Protein 1G1E (pdb70)

Organism: Homo sapiens (NCBI:txid9606)

GO terms:
  GO:0000978 RNA polymerase II cis-regulatory region sequence-specific DNA binding (F, IDA)
  GO:0001227 DNA-binding transcription repressor activity, RNA polymerase II-specific (F, IDA)
  GO:0000122 negative regulation of transcription by RNA polymerase II (P, IDA)
  GO:0005515 protein binding (F, IPI)
  GO:0000785 chromatin (C, IDA)
  GO:0005634 nucleus (C, IDA)

CATH classification: 1.20.1160.11

Secondary structure (DSSP, 8-state):
--HHHHHHHHHHHHH-/------THHHHHHHHHHHHHHHHTTT-HHHHHHHHHHHHHHHHHHHHHHHTTS----S--HHHHHHHHHHHTTT-HHHHHHHHTT----

Foldseek 3Di:
DDDPVVVVVVCVVVVD/DDDPPDCVVVVLVVVLLVVCCVVCVVPPVLNVQLVVQVVLAVVQVVVCVVVPDPGHGPDDVCSNLVSNCVSCVVPVPSSVSVCVVPPPD

Solvent-accessible surface area: 7062 Å² total; per-residue (Å²): 182,101,28,2,54,15,1,0,111,0,0,80,171,34,64,241,161,163,179,124,116,124,102,99,90,85,75,55,0,22,81,2,2,64,88,1,49,78,154,5,141,65,75,87,104,17,18,127,34,3,15,99,10,0,58,38,19,21,93,18,35,103,58,22,157,145,55,71,57,152,81,114,62,69,23,66,6,116,65,0,75,31,62,0,32,169,33,0,159,123,17,128,114,10,18,84,47,0,22,123,29,2,111,91,77

Structure (mmCIF, N/CA/C/O backbone):
data_1G1E
#
_entry.id   1G1E
#
_cell.length_a   1.000
_cell.length_b   1.000
_cell.length_c   1.000
_cell.angle_alpha   90.00
_cell.angle_beta   90.00
_cell.angle_gamma   90.00
#
_symmetry.space_group_name_H-M   'P 1'
#
loop_
_entity.id
_entity.type
_entity.pdbx_description
1 polymer 'MAD1 PROTEIN'
2 polymer SIN3A
#
loop_
_atom_site.group_PDB
_atom_site.id
_atom_site.type_symbol
_atom_site.label_atom_id
_atom_site.label_alt_id
_atom_site.label_comp_id
_atom_site.label_asym_id
_atom_site.label_entity_id
_atom_site.label_seq_id
_atom_site.pdbx_PDB_ins_code
_atom_site.Cartn_x
_atom_site.Cartn_y
_atom_site.Cartn_z
_atom_site.occupancy
_atom_site.B_iso_or_equiv
_atom_site.auth_seq_id
_atom_site.auth_comp_id
_atom_site.auth_asym_id
_atom_site.auth_atom_id
_atom_site.pdbx_PDB_model_num
ATOM 1 N N . ARG A 1 1 ? -0.934 12.225 -2.689 1.00 0.00 6 ARG A N 1
ATOM 2 C CA . ARG A 1 1 ? 0.349 11.472 -2.808 1.00 0.00 6 ARG A CA 1
ATOM 3 C C . ARG A 1 1 ? 0.183 10.223 -3.677 1.00 0.00 6 ARG A C 1
ATOM 4 O O . ARG A 1 1 ? -0.898 9.634 -3.729 1.00 0.00 6 ARG A O 1
ATOM 27 N N . MET A 1 2 ? 1.261 9.828 -4.358 1.00 0.00 7 MET A N 1
ATOM 28 C CA . MET A 1 2 ? 1.232 8.651 -5.229 1.00 0.00 7 MET A CA 1
ATOM 29 C C . MET A 1 2 ? 1.525 7.368 -4.445 1.00 0.00 7 MET A C 1
ATOM 30 O O . MET A 1 2 ? 0.724 6.444 -4.467 1.00 0.00 7 MET A O 1
ATOM 44 N N . ASN A 1 3 ? 2.663 7.344 -3.734 1.00 0.00 8 ASN A N 1
ATOM 45 C CA . ASN A 1 3 ? 3.101 6.204 -2.901 1.00 0.00 8 ASN A CA 1
ATOM 46 C C . ASN A 1 3 ? 2.062 5.065 -2.755 1.00 0.00 8 ASN A C 1
ATOM 47 O O . ASN A 1 3 ? 1.984 4.187 -3.614 1.00 0.00 8 ASN A O 1
ATOM 58 N N . ILE A 1 4 ? 1.299 5.060 -1.652 1.00 0.00 9 ILE A N 1
ATOM 59 C CA . ILE A 1 4 ? 0.304 4.013 -1.386 1.00 0.00 9 ILE A CA 1
ATOM 60 C C . ILE A 1 4 ? -0.611 3.718 -2.562 1.00 0.00 9 ILE A C 1
ATOM 61 O O . ILE A 1 4 ? -0.710 2.571 -2.994 1.00 0.00 9 ILE A O 1
ATOM 77 N N . GLN A 1 5 ? -1.306 4.739 -3.054 1.00 0.00 10 GLN A N 1
ATOM 78 C CA . GLN A 1 5 ? -2.237 4.549 -4.152 1.00 0.00 10 GLN A CA 1
ATOM 79 C C . GLN A 1 5 ? -1.515 3.985 -5.375 1.00 0.00 10 GLN A C 1
ATOM 80 O O . GLN A 1 5 ? -2.059 3.163 -6.112 1.00 0.00 10 GLN A O 1
ATOM 94 N N . MET A 1 6 ? -0.274 4.429 -5.554 1.00 0.00 11 MET A N 1
ATOM 95 C CA . MET A 1 6 ? 0.579 3.987 -6.647 1.00 0.00 11 MET A CA 1
ATOM 96 C C . MET A 1 6 ? 0.835 2.480 -6.548 1.00 0.00 11 MET A C 1
ATOM 97 O O . MET A 1 6 ? 0.856 1.772 -7.556 1.00 0.00 11 MET A O 1
ATOM 111 N N . LEU A 1 7 ? 1.022 2.007 -5.315 1.00 0.00 12 LEU A N 1
ATOM 112 C CA . LEU A 1 7 ? 1.272 0.601 -5.037 1.00 0.00 12 LEU A CA 1
ATOM 113 C C . LEU A 1 7 ? -0.034 -0.206 -5.022 1.00 0.00 12 LEU A C 1
ATOM 114 O O . LEU A 1 7 ? -0.085 -1.311 -5.560 1.00 0.00 12 LEU A O 1
ATOM 130 N N . LEU A 1 8 ? -1.092 0.357 -4.427 1.00 0.00 13 LEU A N 1
ATOM 131 C CA . LEU A 1 8 ? -2.403 -0.312 -4.381 1.00 0.00 13 LEU A CA 1
ATOM 132 C C . LEU A 1 8 ? -2.886 -0.657 -5.786 1.00 0.00 13 LEU A C 1
ATOM 133 O O . LEU A 1 8 ? -3.210 -1.812 -6.068 1.00 0.00 13 LEU A O 1
ATOM 149 N N . GLU A 1 9 ? -2.924 0.352 -6.664 1.00 0.00 14 GLU A N 1
ATOM 150 C CA . GLU A 1 9 ? -3.355 0.155 -8.049 1.00 0.00 14 GLU A CA 1
ATOM 151 C C . GLU A 1 9 ? -2.638 -1.043 -8.666 1.00 0.00 14 GLU A C 1
ATOM 152 O O . GLU A 1 9 ? -3.204 -1.752 -9.501 1.00 0.00 14 GLU A O 1
ATOM 164 N N . ALA A 1 10 ? -1.395 -1.274 -8.228 1.00 0.00 15 ALA A N 1
ATOM 165 C CA . ALA A 1 10 ? -0.602 -2.398 -8.709 1.00 0.00 15 ALA A CA 1
ATOM 166 C C . ALA A 1 10 ? -1.369 -3.697 -8.562 1.00 0.00 15 ALA A C 1
ATOM 167 O O . ALA A 1 10 ? -1.586 -4.404 -9.541 1.00 0.00 15 ALA A O 1
ATOM 174 N N . ALA A 1 11 ? -1.772 -4.005 -7.325 1.00 0.00 16 ALA A N 1
ATOM 175 C CA . ALA A 1 11 ? -2.510 -5.227 -7.040 1.00 0.00 16 ALA A CA 1
ATOM 176 C C . ALA A 1 11 ? -3.607 -5.468 -8.068 1.00 0.00 16 ALA A C 1
ATOM 177 O O . ALA A 1 11 ? -3.635 -6.511 -8.712 1.00 0.00 16 ALA A O 1
ATOM 184 N N . ASP A 1 12 ? -4.503 -4.489 -8.221 1.00 0.00 17 ASP A N 1
ATOM 185 C CA . ASP A 1 12 ? -5.604 -4.589 -9.182 1.00 0.00 17 ASP A CA 1
ATOM 186 C C . ASP A 1 12 ? -5.094 -5.030 -10.554 1.00 0.00 17 ASP A C 1
ATOM 187 O O . ASP A 1 12 ? -5.782 -5.750 -11.278 1.00 0.00 17 ASP A O 1
ATOM 196 N N . TYR A 1 13 ? -3.881 -4.596 -10.897 1.00 0.00 18 TYR A N 1
ATOM 197 C CA . TYR A 1 13 ? -3.265 -4.943 -12.172 1.00 0.00 18 TYR A CA 1
ATOM 198 C C . TYR A 1 13 ? -2.653 -6.340 -12.127 1.00 0.00 18 TYR A C 1
ATOM 199 O O . TYR A 1 13 ? -2.913 -7.159 -13.011 1.00 0.00 18 TYR A O 1
ATOM 217 N N . LEU A 1 14 ? -1.852 -6.617 -11.098 1.00 0.00 19 LEU A N 1
ATOM 218 C CA . LEU A 1 14 ? -1.228 -7.935 -10.966 1.00 0.00 19 LEU A CA 1
ATOM 219 C C . LEU A 1 14 ? -2.294 -9.012 -10.756 1.00 0.00 19 LEU A C 1
ATOM 220 O O . LEU A 1 14 ? -2.089 -10.170 -11.124 1.00 0.00 19 LEU A O 1
ATOM 236 N N . GLU A 1 15 ? -3.431 -8.626 -10.155 1.00 0.00 20 GLU A N 1
ATOM 237 C CA . GLU A 1 15 ? -4.522 -9.571 -9.894 1.00 0.00 20 GLU A CA 1
ATOM 238 C C . GLU A 1 15 ? -4.931 -10.327 -11.159 1.00 0.00 20 GLU A C 1
ATOM 239 O O . GLU A 1 15 ? -5.079 -11.550 -11.133 1.00 0.00 20 GLU A O 1
ATOM 251 N N . ARG A 1 16 ? -5.103 -9.600 -12.263 1.00 0.00 21 ARG A N 1
ATOM 252 C CA . ARG A 1 16 ? -5.484 -10.217 -13.534 1.00 0.00 21 ARG A CA 1
ATOM 253 C C . ARG A 1 16 ? -4.317 -11.005 -14.130 1.00 0.00 21 ARG A C 1
ATOM 254 O O . ARG A 1 16 ? -4.556 -12.124 -14.631 1.00 0.00 21 ARG A O 1
ATOM 276 N N . SER B 2 1 ? -3.549 11.131 -15.243 1.00 0.00 295 SER B N 1
ATOM 277 C CA . SER B 2 1 ? -2.960 11.030 -16.608 1.00 0.00 295 SER B CA 1
ATOM 278 C C . SER B 2 1 ? -2.153 12.282 -16.964 1.00 0.00 295 SER B C 1
ATOM 279 O O . SER B 2 1 ? -2.514 13.034 -17.873 1.00 0.00 295 SER B O 1
ATOM 289 N N . LEU B 2 2 ? -1.053 12.493 -16.241 1.00 0.00 296 LEU B N 1
ATOM 290 C CA . LEU B 2 2 ? -0.181 13.644 -16.471 1.00 0.00 296 LEU B CA 1
ATOM 291 C C . LEU B 2 2 ? 1.202 13.187 -16.938 1.00 0.00 296 LEU B C 1
ATOM 292 O O . LEU B 2 2 ? 1.422 11.998 -17.176 1.00 0.00 296 LEU B O 1
ATOM 308 N N . GLN B 2 3 ? 2.133 14.134 -17.068 1.00 0.00 297 GLN B N 1
ATOM 309 C CA . GLN B 2 3 ? 3.491 13.815 -17.504 1.00 0.00 297 GLN B CA 1
ATOM 310 C C . GLN B 2 3 ? 4.283 13.155 -16.376 1.00 0.00 297 GLN B C 1
ATOM 311 O O . GLN B 2 3 ? 4.893 13.837 -15.549 1.00 0.00 297 GLN B O 1
ATOM 325 N N . ASN B 2 4 ? 4.271 11.822 -16.352 1.00 0.00 298 ASN B N 1
ATOM 326 C CA . ASN B 2 4 ? 4.992 11.065 -15.331 1.00 0.00 298 ASN B CA 1
ATOM 327 C C . ASN B 2 4 ? 6.462 10.901 -15.716 1.00 0.00 298 ASN B C 1
ATOM 328 O O . ASN B 2 4 ? 6.856 11.208 -16.843 1.00 0.00 298 ASN B O 1
ATOM 339 N N . ASN B 2 5 ? 7.268 10.418 -14.773 1.00 0.00 299 ASN B N 1
ATOM 340 C CA . ASN B 2 5 ? 8.695 10.216 -15.014 1.00 0.00 299 ASN B CA 1
ATOM 341 C C . ASN B 2 5 ? 9.271 9.171 -14.062 1.00 0.00 299 ASN B C 1
ATOM 342 O O . ASN B 2 5 ? 8.840 9.060 -12.913 1.00 0.00 299 ASN B O 1
ATOM 353 N N . GLN B 2 6 ? 10.246 8.405 -14.557 1.00 0.00 300 GLN B N 1
ATOM 354 C CA . GLN B 2 6 ? 10.893 7.360 -13.766 1.00 0.00 300 GLN B CA 1
ATOM 355 C C . GLN B 2 6 ? 9.869 6.350 -13.242 1.00 0.00 300 GLN B C 1
ATOM 356 O O . GLN B 2 6 ? 9.382 6.471 -12.115 1.00 0.00 300 GLN B O 1
ATOM 370 N N . PRO B 2 7 ? 9.534 5.330 -14.058 1.00 0.00 301 PRO B N 1
ATOM 371 C CA . PRO B 2 7 ? 8.569 4.290 -13.675 1.00 0.00 301 PRO B CA 1
ATOM 372 C C . PRO B 2 7 ? 9.122 3.310 -12.632 1.00 0.00 301 PRO B C 1
ATOM 373 O O . PRO B 2 7 ? 8.444 2.350 -12.263 1.00 0.00 301 PRO B O 1
ATOM 384 N N . VAL B 2 8 ? 10.349 3.555 -12.157 1.00 0.00 302 VAL B N 1
ATOM 385 C CA . VAL B 2 8 ? 10.979 2.694 -11.158 1.00 0.00 302 VAL B CA 1
ATOM 386 C C . VAL B 2 8 ? 10.172 2.673 -9.859 1.00 0.00 302 VAL B C 1
ATOM 387 O O . VAL B 2 8 ? 10.029 1.624 -9.236 1.00 0.00 302 VAL B O 1
ATOM 400 N N . GLU B 2 9 ? 9.640 3.833 -9.461 1.00 0.00 303 GLU B N 1
ATOM 401 C CA . GLU B 2 9 ? 8.842 3.936 -8.238 1.00 0.00 303 GLU B CA 1
ATOM 402 C C . GLU B 2 9 ? 7.586 3.071 -8.334 1.00 0.00 303 GLU B C 1
ATOM 403 O O . GLU B 2 9 ? 7.309 2.264 -7.444 1.00 0.00 303 GLU B O 1
ATOM 415 N N . PHE B 2 10 ? 6.838 3.241 -9.426 1.00 0.00 304 PHE B N 1
ATOM 416 C CA . PHE B 2 10 ? 5.616 2.473 -9.655 1.00 0.00 304 PHE B CA 1
ATOM 417 C C . PHE B 2 10 ? 5.939 0.985 -9.795 1.00 0.00 304 PHE B C 1
ATOM 418 O O . PHE B 2 10 ? 5.400 0.155 -9.064 1.00 0.00 304 PHE B O 1
ATOM 435 N N . ASN B 2 11 ? 6.831 0.664 -10.734 1.00 0.00 305 ASN B N 1
ATOM 436 C CA . ASN B 2 11 ? 7.243 -0.719 -10.980 1.00 0.00 305 ASN B CA 1
ATOM 437 C C . ASN B 2 11 ? 7.787 -1.381 -9.707 1.00 0.00 305 ASN B C 1
ATOM 438 O O . ASN B 2 11 ? 7.593 -2.579 -9.497 1.00 0.00 305 ASN B O 1
ATOM 449 N N . HIS B 2 12 ? 8.463 -0.594 -8.862 1.00 0.00 306 HIS B N 1
ATOM 450 C CA . HIS B 2 12 ? 9.028 -1.104 -7.610 1.00 0.00 306 HIS B CA 1
ATOM 451 C C . HIS B 2 12 ? 7.929 -1.679 -6.718 1.00 0.00 306 HIS B C 1
ATOM 452 O O . HIS B 2 12 ? 7.980 -2.850 -6.337 1.00 0.00 306 HIS B O 1
ATOM 467 N N . ALA B 2 13 ? 6.927 -0.854 -6.403 1.00 0.00 307 ALA B N 1
ATOM 468 C CA . ALA B 2 13 ? 5.806 -1.291 -5.573 1.00 0.00 307 ALA B CA 1
ATOM 469 C C . ALA B 2 13 ? 5.038 -2.408 -6.267 1.00 0.00 307 ALA B C 1
ATOM 470 O O . ALA B 2 13 ? 4.648 -3.389 -5.638 1.00 0.00 307 ALA B O 1
ATOM 477 N N . ILE B 2 14 ? 4.847 -2.249 -7.575 1.00 0.00 308 ILE B N 1
ATOM 478 C CA . ILE B 2 14 ? 4.151 -3.227 -8.397 1.00 0.00 308 ILE B CA 1
ATOM 479 C C . ILE B 2 14 ? 4.736 -4.623 -8.216 1.00 0.00 308 ILE B C 1
ATOM 480 O O . ILE B 2 14 ? 4.056 -5.531 -7.736 1.00 0.00 308 ILE B O 1
ATOM 496 N N . ASN B 2 15 ? 6.001 -4.780 -8.591 1.00 0.00 309 ASN B N 1
ATOM 497 C CA . ASN B 2 15 ? 6.682 -6.058 -8.458 1.00 0.00 309 ASN B CA 1
ATOM 498 C C . ASN B 2 15 ? 6.720 -6.497 -6.993 1.00 0.00 309 ASN B C 1
ATOM 499 O O . ASN B 2 15 ? 6.692 -7.693 -6.697 1.00 0.00 309 ASN B O 1
ATOM 510 N N . TYR B 2 16 ? 6.739 -5.521 -6.078 1.00 0.00 310 TYR B N 1
ATOM 511 C CA . TYR B 2 16 ? 6.726 -5.813 -4.648 1.00 0.00 310 TYR B CA 1
ATOM 512 C C . TYR B 2 16 ? 5.396 -6.465 -4.266 1.00 0.00 310 TYR B C 1
ATOM 513 O O . TYR B 2 16 ? 5.370 -7.438 -3.510 1.00 0.00 310 TYR B O 1
ATOM 531 N N . VAL B 2 17 ? 4.293 -5.940 -4.819 1.00 0.00 311 VAL B N 1
ATOM 532 C CA . VAL B 2 17 ? 2.966 -6.496 -4.557 1.00 0.00 311 VAL B CA 1
ATOM 533 C C . VAL B 2 17 ? 2.928 -7.960 -4.993 1.00 0.00 311 VAL B C 1
ATOM 534 O O . VAL B 2 17 ? 2.259 -8.778 -4.368 1.00 0.00 311 VAL B O 1
ATOM 547 N N . ASN B 2 18 ? 3.668 -8.282 -6.066 1.00 0.00 312 ASN B N 1
ATOM 548 C CA . ASN B 2 18 ? 3.735 -9.652 -6.571 1.00 0.00 312 ASN B CA 1
ATOM 549 C C . ASN B 2 18 ? 4.281 -10.579 -5.487 1.00 0.00 312 ASN B C 1
ATOM 550 O O . ASN B 2 18 ? 3.703 -11.630 -5.218 1.00 0.00 312 ASN B O 1
ATOM 561 N N . LYS B 2 19 ? 5.379 -10.160 -4.843 1.00 0.00 313 LYS B N 1
ATOM 562 C CA . LYS B 2 19 ? 5.978 -10.935 -3.753 1.00 0.00 313 LYS B CA 1
ATOM 563 C C . LYS B 2 19 ? 4.919 -11.252 -2.713 1.00 0.00 313 LYS B C 1
ATOM 564 O O . LYS B 2 19 ? 4.766 -12.389 -2.275 1.00 0.00 313 LYS B O 1
ATOM 583 N N . ILE B 2 20 ? 4.197 -10.207 -2.335 1.00 0.00 314 ILE B N 1
ATOM 584 C CA . ILE B 2 20 ? 3.132 -10.284 -1.353 1.00 0.00 314 ILE B CA 1
ATOM 585 C C . ILE B 2 20 ? 1.985 -11.165 -1.839 1.00 0.00 314 ILE B C 1
ATOM 586 O O . ILE B 2 20 ? 1.615 -12.133 -1.177 1.00 0.00 314 ILE B O 1
ATOM 602 N N . LYS B 2 21 ? 1.444 -10.834 -3.005 1.00 0.00 315 LYS B N 1
ATOM 603 C CA . LYS B 2 21 ? 0.354 -11.599 -3.599 1.00 0.00 315 LYS B CA 1
ATOM 604 C C . LYS B 2 21 ? 0.726 -13.082 -3.696 1.00 0.00 315 LYS B C 1
ATOM 605 O O . LYS B 2 21 ? -0.069 -13.956 -3.346 1.00 0.00 315 LYS B O 1
ATOM 624 N N . ASN B 2 22 ? 1.948 -13.348 -4.164 1.00 0.00 316 ASN B N 1
ATOM 625 C CA . ASN B 2 22 ? 2.454 -14.714 -4.303 1.00 0.00 316 ASN B CA 1
ATOM 626 C C . ASN B 2 22 ? 2.697 -15.359 -2.937 1.00 0.00 316 ASN B C 1
ATOM 627 O O . ASN B 2 22 ? 2.233 -16.471 -2.680 1.00 0.00 316 ASN B O 1
ATOM 638 N N . ARG B 2 23 ? 3.427 -14.655 -2.065 1.00 0.00 317 ARG B N 1
ATOM 639 C CA . ARG B 2 23 ? 3.733 -15.157 -0.723 1.00 0.00 317 ARG B CA 1
ATOM 640 C C . ARG B 2 23 ? 2.449 -15.490 0.036 1.00 0.00 317 ARG B C 1
ATOM 641 O O . ARG B 2 23 ? 2.365 -16.519 0.707 1.00 0.00 317 ARG B O 1
ATOM 662 N N . PHE B 2 24 ? 1.445 -14.619 -0.093 1.00 0.00 318 PHE B N 1
ATOM 663 C CA . PHE B 2 24 ? 0.156 -14.827 0.562 1.00 0.00 318 PHE B CA 1
ATOM 664 C C . PHE B 2 24 ? -0.843 -15.417 -0.438 1.00 0.00 318 PHE B C 1
ATOM 665 O O . PHE B 2 24 ? -2.017 -15.040 -0.457 1.00 0.00 318 PHE B O 1
ATOM 682 N N . GLN B 2 25 ? -0.353 -16.344 -1.275 1.00 0.00 319 GLN B N 1
ATOM 683 C CA . GLN B 2 25 ? -1.172 -17.003 -2.294 1.00 0.00 319 GLN B CA 1
ATOM 684 C C . GLN B 2 25 ? -2.492 -17.494 -1.704 1.00 0.00 319 GLN B C 1
ATOM 685 O O . GLN B 2 25 ? -3.566 -17.186 -2.222 1.00 0.00 319 GLN B O 1
ATOM 699 N N . GLY B 2 26 ? -2.399 -18.246 -0.603 1.00 0.00 320 GLY B N 1
ATOM 700 C CA . GLY B 2 26 ? -3.586 -18.754 0.059 1.00 0.00 320 GLY B CA 1
ATOM 701 C C . GLY B 2 26 ? -3.978 -17.893 1.244 1.00 0.00 320 GLY B C 1
ATOM 702 O O . GLY B 2 26 ? -4.480 -18.399 2.249 1.00 0.00 320 GLY B O 1
ATOM 706 N N . GLN B 2 27 ? -3.738 -16.586 1.123 1.00 0.00 321 GLN B N 1
ATOM 707 C CA . GLN B 2 27 ? -4.050 -15.639 2.181 1.00 0.00 321 GLN B CA 1
ATOM 708 C C . GLN B 2 27 ? -4.799 -14.431 1.630 1.00 0.00 321 GLN B C 1
ATOM 709 O O . GLN B 2 27 ? -4.267 -13.318 1.600 1.00 0.00 321 GLN B O 1
ATOM 723 N N . PRO B 2 28 ? -6.058 -14.626 1.204 1.00 0.00 322 PRO B N 1
ATOM 724 C CA . PRO B 2 28 ? -6.881 -13.534 0.683 1.00 0.00 322 PRO B CA 1
ATOM 725 C C . PRO B 2 28 ? -7.082 -12.441 1.732 1.00 0.00 322 PRO B C 1
ATOM 726 O O . PRO B 2 28 ? -7.328 -11.284 1.394 1.00 0.00 322 PRO B O 1
ATOM 737 N N . ASP B 2 29 ? -6.957 -12.821 3.011 1.00 0.00 323 ASP B N 1
ATOM 738 C CA . ASP B 2 29 ? -7.104 -11.884 4.116 1.00 0.00 323 ASP B CA 1
ATOM 739 C C . ASP B 2 29 ? -5.943 -10.896 4.153 1.00 0.00 323 ASP B C 1
ATOM 740 O O . ASP B 2 29 ? -6.130 -9.729 4.486 1.00 0.00 323 ASP B O 1
ATOM 749 N N . ILE B 2 30 ? -4.741 -11.373 3.814 1.00 0.00 324 ILE B N 1
ATOM 750 C CA . ILE B 2 30 ? -3.551 -10.531 3.817 1.00 0.00 324 ILE B CA 1
ATOM 751 C C . ILE B 2 30 ? -3.562 -9.555 2.658 1.00 0.00 324 ILE B C 1
ATOM 752 O O . ILE B 2 30 ? -3.368 -8.355 2.841 1.00 0.00 324 ILE B O 1
ATOM 768 N N . TYR B 2 31 ? -3.770 -10.091 1.464 1.00 0.00 325 TYR B N 1
ATOM 769 C CA . TYR B 2 31 ? -3.785 -9.277 0.256 1.00 0.00 325 TYR B CA 1
ATOM 770 C C . TYR B 2 31 ? -4.894 -8.229 0.340 1.00 0.00 325 TYR B C 1
ATOM 771 O O . TYR B 2 31 ? -4.648 -7.043 0.115 1.00 0.00 325 TYR B O 1
ATOM 789 N N . LYS B 2 32 ? -6.104 -8.665 0.697 1.00 0.00 326 LYS B N 1
ATOM 790 C CA . LYS B 2 32 ? -7.234 -7.749 0.848 1.00 0.00 326 LYS B CA 1
ATOM 791 C C . LYS B 2 32 ? -6.957 -6.729 1.951 1.00 0.00 326 LYS B C 1
ATOM 792 O O . LYS B 2 32 ? -7.104 -5.524 1.742 1.00 0.00 326 LYS B O 1
ATOM 811 N N . ALA B 2 33 ? -6.548 -7.225 3.125 1.00 0.00 327 ALA B N 1
ATOM 812 C CA . ALA B 2 33 ? -6.241 -6.363 4.267 1.00 0.00 327 ALA B CA 1
ATOM 813 C C . ALA B 2 33 ? -5.178 -5.330 3.913 1.00 0.00 327 ALA B C 1
ATOM 814 O O . ALA B 2 33 ? -5.376 -4.137 4.123 1.00 0.00 327 ALA B O 1
ATOM 821 N N . PHE B 2 34 ? -4.054 -5.802 3.370 1.00 0.00 328 PHE B N 1
ATOM 822 C CA . PHE B 2 34 ? -2.945 -4.928 2.982 1.00 0.00 328 PHE B CA 1
ATOM 823 C C . PHE B 2 34 ? -3.442 -3.770 2.120 1.00 0.00 328 PHE B C 1
ATOM 824 O O . PHE B 2 34 ? -3.134 -2.611 2.398 1.00 0.00 328 PHE B O 1
ATOM 841 N N . LEU B 2 35 ? -4.223 -4.083 1.089 1.00 0.00 329 LEU B N 1
ATOM 842 C CA . LEU B 2 35 ? -4.770 -3.050 0.213 1.00 0.00 329 LEU B CA 1
ATOM 843 C C . LEU B 2 35 ? -5.651 -2.083 1.006 1.00 0.00 329 LEU B C 1
ATOM 844 O O . LEU B 2 35 ? -5.504 -0.866 0.890 1.00 0.00 329 LEU B O 1
ATOM 860 N N . GLU B 2 36 ? -6.548 -2.632 1.832 1.00 0.00 330 GLU B N 1
ATOM 861 C CA . GLU B 2 36 ? -7.432 -1.811 2.664 1.00 0.00 330 GLU B CA 1
ATOM 862 C C . GLU B 2 36 ? -6.618 -0.931 3.611 1.00 0.00 330 GLU B C 1
ATOM 863 O O . GLU B 2 36 ? -7.005 0.199 3.901 1.00 0.00 330 GLU B O 1
ATOM 875 N N . ILE B 2 37 ? -5.479 -1.454 4.073 1.00 0.00 331 ILE B N 1
ATOM 876 C CA . ILE B 2 37 ? -4.590 -0.721 4.969 1.00 0.00 331 ILE B CA 1
ATOM 877 C C . ILE B 2 37 ? -4.135 0.578 4.311 1.00 0.00 331 ILE B C 1
ATOM 878 O O . ILE B 2 37 ? -4.296 1.664 4.872 1.00 0.00 331 ILE B O 1
ATOM 894 N N . LEU B 2 38 ? -3.593 0.450 3.102 1.00 0.00 332 LEU B N 1
ATOM 895 C CA . LEU B 2 38 ? -3.136 1.601 2.328 1.00 0.00 332 LEU B CA 1
ATOM 896 C C . LEU B 2 38 ? -4.322 2.503 2.011 1.00 0.00 332 LEU B C 1
ATOM 897 O O . LEU B 2 38 ? -4.286 3.711 2.246 1.00 0.00 332 LEU B O 1
ATOM 913 N N . HIS B 2 39 ? -5.374 1.888 1.471 1.00 0.00 333 HIS B N 1
ATOM 914 C CA . HIS B 2 39 ? -6.602 2.604 1.109 1.00 0.00 333 HIS B CA 1
ATOM 915 C C . HIS B 2 39 ? -7.190 3.375 2.298 1.00 0.00 333 HIS B C 1
ATOM 916 O O . HIS B 2 39 ? -7.745 4.456 2.120 1.00 0.00 333 HIS B O 1
ATOM 931 N N . THR B 2 40 ? -7.054 2.842 3.514 1.00 0.00 334 THR B N 1
ATOM 932 C CA . THR B 2 40 ? -7.560 3.545 4.695 1.00 0.00 334 THR B CA 1
ATOM 933 C C . THR B 2 40 ? -6.840 4.888 4.791 1.00 0.00 334 THR B C 1
ATOM 934 O O . THR B 2 40 ? -7.462 5.938 4.958 1.00 0.00 334 THR B O 1
ATOM 945 N N . TYR B 2 41 ? -5.520 4.827 4.634 1.00 0.00 335 TYR B N 1
ATOM 946 C CA . TYR B 2 41 ? -4.656 6.002 4.646 1.00 0.00 335 TYR B CA 1
ATOM 947 C C . TYR B 2 41 ? -5.067 6.998 3.550 1.00 0.00 335 TYR B C 1
ATOM 948 O O . TYR B 2 41 ? -5.323 8.169 3.834 1.00 0.00 335 TYR B O 1
ATOM 966 N N . GLN B 2 42 ? -5.120 6.521 2.298 1.00 0.00 336 GLN B N 1
ATOM 967 C CA . GLN B 2 42 ? -5.489 7.366 1.153 1.00 0.00 336 GLN B CA 1
ATOM 968 C C . GLN B 2 42 ? -6.876 8.000 1.312 1.00 0.00 336 GLN B C 1
ATOM 969 O O . GLN B 2 42 ? -7.065 9.167 0.965 1.00 0.00 336 GLN B O 1
ATOM 983 N N . LYS B 2 43 ? -7.845 7.230 1.822 1.00 0.00 337 LYS B N 1
ATOM 984 C CA . LYS B 2 43 ? -9.212 7.732 2.003 1.00 0.00 337 LYS B CA 1
ATOM 985 C C . LYS B 2 43 ? -9.264 8.917 2.965 1.00 0.00 337 LYS B C 1
ATOM 986 O O . LYS B 2 43 ? -9.889 9.927 2.660 1.00 0.00 337 LYS B O 1
ATOM 1005 N N . GLU B 2 44 ? -8.619 8.788 4.128 1.00 0.00 338 GLU B N 1
ATOM 1006 C CA . GLU B 2 44 ? -8.613 9.865 5.126 1.00 0.00 338 GLU B CA 1
ATOM 1007 C C . GLU B 2 44 ? -8.195 11.199 4.505 1.00 0.00 338 GLU B C 1
ATOM 1008 O O . GLU B 2 44 ? -8.734 12.247 4.866 1.00 0.00 338 GLU B O 1
ATOM 1020 N N . GLN B 2 45 ? -7.271 11.157 3.538 1.00 0.00 339 GLN B N 1
ATOM 1021 C CA . GLN B 2 45 ? -6.845 12.374 2.842 1.00 0.00 339 GLN B CA 1
ATOM 1022 C C . GLN B 2 45 ? -8.047 12.947 2.108 1.00 0.00 339 GLN B C 1
ATOM 1023 O O . GLN B 2 45 ? -8.315 14.149 2.147 1.00 0.00 339 GLN B O 1
ATOM 1037 N N . ARG B 2 46 ? -8.779 12.040 1.463 1.00 0.00 340 ARG B N 1
ATOM 1038 C CA . ARG B 2 46 ? -9.994 12.382 0.723 1.00 0.00 340 ARG B CA 1
ATOM 1039 C C . ARG B 2 46 ? -11.047 12.938 1.683 1.00 0.00 340 ARG B C 1
ATOM 1040 O O . ARG B 2 46 ? -11.736 13.910 1.372 1.00 0.00 340 ARG B O 1
ATOM 1061 N N . ASN B 2 47 ? -11.151 12.305 2.858 1.00 0.00 341 ASN B N 1
ATOM 1062 C CA . ASN B 2 47 ? -12.101 12.710 3.893 1.00 0.00 341 ASN B CA 1
ATOM 1063 C C . ASN B 2 47 ? -11.915 14.179 4.271 1.00 0.00 341 ASN B C 1
ATOM 1064 O O . ASN B 2 47 ? -12.879 14.947 4.291 1.00 0.00 341 ASN B O 1
ATOM 1075 N N . ALA B 2 48 ? -10.669 14.566 4.558 1.00 0.00 342 ALA B N 1
ATOM 1076 C CA . ALA B 2 48 ? -10.351 15.948 4.923 1.00 0.00 342 ALA B CA 1
ATOM 1077 C C . ALA B 2 48 ? -10.836 16.931 3.858 1.00 0.00 342 ALA B C 1
ATOM 1078 O O . ALA B 2 48 ? -11.353 18.002 4.181 1.00 0.00 342 ALA B O 1
ATOM 1085 N N . LYS B 2 49 ? -10.669 16.554 2.588 1.00 0.00 343 LYS B N 1
ATOM 1086 C CA . LYS B 2 49 ? -11.089 17.393 1.468 1.00 0.00 343 LYS B CA 1
ATOM 1087 C C . LYS B 2 49 ? -12.612 17.536 1.424 1.00 0.00 343 LYS B C 1
ATOM 1088 O O . LYS B 2 49 ? -13.133 18.638 1.244 1.00 0.00 343 LYS B O 1
ATOM 1107 N N . GLU B 2 50 ? -13.317 16.413 1.588 1.00 0.00 344 GLU B N 1
ATOM 1108 C CA . GLU B 2 50 ? -14.782 16.403 1.565 1.00 0.00 344 GLU B CA 1
ATOM 1109 C C . GLU B 2 50 ? -15.372 17.256 2.691 1.00 0.00 344 GLU B C 1
ATOM 1110 O O . GLU B 2 50 ? -16.412 17.892 2.513 1.00 0.00 344 GLU B O 1
ATOM 1122 N N . ALA B 2 51 ? -14.702 17.268 3.847 1.00 0.00 345 ALA B N 1
ATOM 1123 C CA . ALA B 2 51 ? -15.163 18.046 4.997 1.00 0.00 345 ALA B CA 1
ATOM 1124 C C . ALA B 2 51 ? -15.038 19.555 4.758 1.00 0.00 345 ALA B C 1
ATOM 1125 O O . ALA B 2 51 ? -15.644 20.351 5.478 1.00 0.00 345 ALA B O 1
ATOM 1132 N N . GLY B 2 52 ? -14.247 19.947 3.752 1.00 0.00 346 GLY B N 1
ATOM 1133 C CA . GLY B 2 52 ? -14.062 21.358 3.451 1.00 0.00 346 GLY B CA 1
ATOM 1134 C C . GLY B 2 52 ? -12.741 21.904 3.971 1.00 0.00 346 GLY B C 1
ATOM 1135 O O . GLY B 2 52 ? -12.256 22.925 3.482 1.00 0.00 346 GLY B O 1
ATOM 1139 N N . GLY B 2 53 ? -12.162 21.225 4.965 1.00 0.00 347 GLY B N 1
ATOM 1140 C CA . GLY B 2 53 ? -10.900 21.664 5.538 1.00 0.00 347 GLY B CA 1
ATOM 1141 C C . GLY B 2 53 ? -10.837 21.448 7.040 1.00 0.00 347 GLY B C 1
ATOM 1142 O O . GLY B 2 53 ? -9.768 21.173 7.586 1.00 0.00 347 GLY B O 1
ATOM 1146 N N . ASN B 2 54 ? -11.988 21.572 7.709 1.00 0.00 348 ASN B N 1
ATOM 1147 C CA . ASN B 2 54 ? -12.066 21.389 9.158 1.00 0.00 348 ASN B CA 1
ATOM 1148 C C . ASN B 2 54 ? -12.190 19.905 9.516 1.00 0.00 348 ASN B C 1
ATOM 1149 O O . ASN B 2 54 ? -13.203 19.469 10.069 1.00 0.00 348 ASN B O 1
ATOM 1160 N N . TYR B 2 55 ? -11.151 19.133 9.195 1.00 0.00 349 TYR B N 1
ATOM 1161 C CA . TYR B 2 55 ? -11.136 17.698 9.478 1.00 0.00 349 TYR B CA 1
ATOM 1162 C C . TYR B 2 55 ? -9.718 17.136 9.431 1.00 0.00 349 TYR B C 1
ATOM 1163 O O . TYR B 2 55 ? -9.045 17.217 8.401 1.00 0.00 349 TYR B O 1
ATOM 1181 N N . THR B 2 56 ? -9.286 16.532 10.535 1.00 0.00 350 THR B N 1
ATOM 1182 C CA . THR B 2 56 ? -7.967 15.916 10.590 1.00 0.00 350 THR B CA 1
ATOM 1183 C C . THR B 2 56 ? -8.086 14.429 10.239 1.00 0.00 350 THR B C 1
ATOM 1184 O O . THR B 2 56 ? -9.028 13.759 10.668 1.00 0.00 350 THR B O 1
ATOM 1195 N N . PRO B 2 57 ? -7.145 13.897 9.444 1.00 0.00 351 PRO B N 1
ATOM 1196 C CA . PRO B 2 57 ? -7.157 12.487 9.026 1.00 0.00 351 PRO B CA 1
ATOM 1197 C C . PRO B 2 57 ? -6.949 11.524 10.194 1.00 0.00 351 PRO B C 1
ATOM 1198 O O . PRO B 2 57 ? -6.233 11.833 11.149 1.00 0.00 351 PRO B O 1
ATOM 1209 N N . ALA B 2 58 ? -7.592 10.360 10.108 1.00 0.00 352 ALA B N 1
ATOM 1210 C CA . ALA B 2 58 ? -7.502 9.340 11.152 1.00 0.00 352 ALA B CA 1
ATOM 1211 C C . ALA B 2 58 ? -6.458 8.260 10.833 1.00 0.00 352 ALA B C 1
ATOM 1212 O O . ALA B 2 58 ? -6.535 7.152 11.362 1.00 0.00 352 ALA B O 1
ATOM 1219 N N . LEU B 2 59 ? -5.473 8.589 9.990 1.00 0.00 353 LEU B N 1
ATOM 1220 C CA . LEU B 2 59 ? -4.417 7.642 9.630 1.00 0.00 353 LEU B CA 1
ATOM 1221 C C . LEU B 2 59 ? -3.156 8.349 9.171 1.00 0.00 353 LEU B C 1
ATOM 1222 O O . LEU B 2 59 ? -3.171 9.514 8.767 1.00 0.00 353 LEU B O 1
ATOM 1238 N N . THR B 2 60 ? -2.081 7.585 9.197 1.00 0.00 354 THR B N 1
ATOM 1239 C CA . THR B 2 60 ? -0.771 8.025 8.752 1.00 0.00 354 THR B CA 1
ATOM 1240 C C . THR B 2 60 ? 0.009 6.791 8.331 1.00 0.00 354 THR B C 1
ATOM 1241 O O . THR B 2 60 ? -0.497 5.672 8.459 1.00 0.00 354 THR B O 1
ATOM 1252 N N . GLU B 2 61 ? 1.236 6.964 7.860 1.00 0.00 355 GLU B N 1
ATOM 1253 C CA . GLU B 2 61 ? 2.038 5.809 7.481 1.00 0.00 355 GLU B CA 1
ATOM 1254 C C . GLU B 2 61 ? 2.126 4.838 8.666 1.00 0.00 355 GLU B C 1
ATOM 1255 O O . GLU B 2 61 ? 2.342 3.639 8.487 1.00 0.00 355 GLU B O 1
ATOM 1267 N N . GLN B 2 62 ? 1.925 5.380 9.880 1.00 0.00 356 GLN B N 1
ATOM 1268 C CA . GLN B 2 62 ? 1.945 4.593 11.109 1.00 0.00 356 GLN B CA 1
ATOM 1269 C C . GLN B 2 62 ? 0.826 3.549 11.120 1.00 0.00 356 GLN B C 1
ATOM 1270 O O . GLN B 2 62 ? 1.062 2.404 11.507 1.00 0.00 356 GLN B O 1
ATOM 1284 N N . GLU B 2 63 ? -0.390 3.925 10.676 1.00 0.00 357 GLU B N 1
ATOM 1285 C CA . GLU B 2 63 ? -1.497 2.971 10.637 1.00 0.00 357 GLU B CA 1
ATOM 1286 C C . GLU B 2 63 ? -1.255 1.950 9.536 1.00 0.00 357 GLU B C 1
ATOM 1287 O O . GLU B 2 63 ? -1.561 0.766 9.684 1.00 0.00 357 GLU B O 1
ATOM 1299 N N . VAL B 2 64 ? -0.705 2.437 8.429 1.00 0.00 358 VAL B N 1
ATOM 1300 C CA . VAL B 2 64 ? -0.410 1.607 7.274 1.00 0.00 358 VAL B CA 1
ATOM 1301 C C . VAL B 2 64 ? 0.598 0.516 7.630 1.00 0.00 358 VAL B C 1
ATOM 1302 O O . VAL B 2 64 ? 0.292 -0.673 7.538 1.00 0.00 358 VAL B O 1
ATOM 1315 N N . TYR B 2 65 ? 1.786 0.928 8.070 1.00 0.00 359 TYR B N 1
ATOM 1316 C CA . TYR B 2 65 ? 2.825 -0.015 8.477 1.00 0.00 359 TYR B CA 1
ATOM 1317 C C . TYR B 2 65 ? 2.334 -0.908 9.620 1.00 0.00 359 TYR B C 1
ATOM 1318 O O . TYR B 2 65 ? 2.714 -2.074 9.711 1.00 0.00 359 TYR B O 1
ATOM 1336 N N . ALA B 2 66 ? 1.495 -0.342 10.495 1.00 0.00 360 ALA B N 1
ATOM 1337 C CA . ALA B 2 66 ? 0.960 -1.074 11.645 1.00 0.00 360 ALA B CA 1
ATOM 1338 C C . ALA B 2 66 ? 0.194 -2.328 11.227 1.00 0.00 360 ALA B C 1
ATOM 1339 O O . ALA B 2 66 ? 0.555 -3.438 11.619 1.00 0.00 360 ALA B O 1
ATOM 1346 N N . GLN B 2 67 ? -0.868 -2.146 10.441 1.00 0.00 361 GLN B N 1
ATOM 1347 C CA . GLN B 2 67 ? -1.687 -3.269 9.985 1.00 0.00 361 GLN B CA 1
ATOM 1348 C C . GLN B 2 67 ? -0.899 -4.201 9.059 1.00 0.00 361 GLN B C 1
ATOM 1349 O O . GLN B 2 67 ? -1.072 -5.420 9.111 1.00 0.00 361 GLN B O 1
ATOM 1363 N N . VAL B 2 68 ? -0.029 -3.628 8.221 1.00 0.00 362 VAL B N 1
ATOM 1364 C CA . VAL B 2 68 ? 0.789 -4.422 7.300 1.00 0.00 362 VAL B CA 1
ATOM 1365 C C . VAL B 2 68 ? 1.766 -5.307 8.076 1.00 0.00 362 VAL B C 1
ATOM 1366 O O . VAL B 2 68 ? 1.914 -6.491 7.774 1.00 0.00 362 VAL B O 1
ATOM 1379 N N . ALA B 2 69 ? 2.419 -4.723 9.084 1.00 0.00 363 ALA B N 1
ATOM 1380 C CA . ALA B 2 69 ? 3.371 -5.453 9.922 1.00 0.00 363 ALA B CA 1
ATOM 1381 C C . ALA B 2 69 ? 2.740 -6.704 10.541 1.00 0.00 363 ALA B C 1
ATOM 1382 O O . ALA B 2 69 ? 3.428 -7.700 10.775 1.00 0.00 363 ALA B O 1
ATOM 1389 N N . ARG B 2 70 ? 1.428 -6.649 10.798 1.00 0.00 364 ARG B N 1
ATOM 1390 C CA . ARG B 2 70 ? 0.704 -7.778 11.383 1.00 0.00 364 ARG B CA 1
ATOM 1391 C C . ARG B 2 70 ? 0.562 -8.904 10.365 1.00 0.00 364 ARG B C 1
ATOM 1392 O O . ARG B 2 70 ? 0.673 -10.078 10.703 1.00 0.00 364 ARG B O 1
ATOM 1413 N N . LEU B 2 71 ? 0.318 -8.528 9.114 1.00 0.00 365 LEU B N 1
ATOM 1414 C CA . LEU B 2 71 ? 0.170 -9.488 8.025 1.00 0.00 365 LEU B CA 1
ATOM 1415 C C . LEU B 2 71 ? 1.481 -10.225 7.729 1.00 0.00 365 LEU B C 1
ATOM 1416 O O . LEU B 2 71 ? 1.481 -11.428 7.465 1.00 0.00 365 LEU B O 1
ATOM 1432 N N . PHE B 2 72 ? 2.585 -9.472 7.714 1.00 0.00 366 PHE B N 1
ATOM 1433 C CA . PHE B 2 72 ? 3.900 -10.010 7.382 1.00 0.00 366 PHE B CA 1
ATOM 1434 C C . PHE B 2 72 ? 4.681 -10.526 8.598 1.00 0.00 366 PHE B C 1
ATOM 1435 O O . PHE B 2 72 ? 5.882 -10.273 8.719 1.00 0.00 366 PHE B O 1
ATOM 1452 N N . LYS B 2 73 ? 4.005 -11.260 9.484 1.00 0.00 367 LYS B N 1
ATOM 1453 C CA . LYS B 2 73 ? 4.650 -11.823 10.674 1.00 0.00 367 LYS B CA 1
ATOM 1454 C C . LYS B 2 73 ? 5.921 -12.607 10.320 1.00 0.00 367 LYS B C 1
ATOM 1455 O O . LYS B 2 73 ? 7.030 -12.132 10.569 1.00 0.00 367 LYS B O 1
ATOM 1474 N N . ASN B 2 74 ? 5.760 -13.811 9.751 1.00 0.00 368 ASN B N 1
ATOM 1475 C CA . ASN B 2 74 ? 6.915 -14.644 9.385 1.00 0.00 368 ASN B CA 1
ATOM 1476 C C . ASN B 2 74 ? 7.489 -14.312 7.993 1.00 0.00 368 ASN B C 1
ATOM 1477 O O . ASN B 2 74 ? 8.083 -15.174 7.341 1.00 0.00 368 ASN B O 1
ATOM 1488 N N . GLN B 2 75 ? 7.343 -13.054 7.560 1.00 0.00 369 GLN B N 1
ATOM 1489 C CA . GLN B 2 75 ? 7.880 -12.605 6.270 1.00 0.00 369 GLN B CA 1
ATOM 1490 C C . GLN B 2 75 ? 8.417 -11.177 6.388 1.00 0.00 369 GLN B C 1
ATOM 1491 O O . GLN B 2 75 ? 8.103 -10.306 5.572 1.00 0.00 369 GLN B O 1
ATOM 1505 N N . GLU B 2 76 ? 9.238 -10.958 7.420 1.00 0.00 370 GLU B N 1
ATOM 1506 C CA . GLU B 2 76 ? 9.854 -9.654 7.686 1.00 0.00 370 GLU B CA 1
ATOM 1507 C C . GLU B 2 76 ? 10.564 -9.077 6.454 1.00 0.00 370 GLU B C 1
ATOM 1508 O O . GLU B 2 76 ? 10.775 -7.865 6.371 1.00 0.00 370 GLU B O 1
ATOM 1520 N N . ASP B 2 77 ? 10.935 -9.942 5.502 1.00 0.00 371 ASP B N 1
ATOM 1521 C CA . ASP B 2 77 ? 11.622 -9.501 4.288 1.00 0.00 371 ASP B CA 1
ATOM 1522 C C . ASP B 2 77 ? 10.712 -8.600 3.460 1.00 0.00 371 ASP B C 1
ATOM 1523 O O . ASP B 2 77 ? 11.077 -7.465 3.149 1.00 0.00 371 ASP B O 1
ATOM 1532 N N . LEU B 2 78 ? 9.518 -9.098 3.127 1.00 0.00 372 LEU B N 1
ATOM 1533 C CA . LEU B 2 78 ? 8.550 -8.312 2.363 1.00 0.00 372 LEU B CA 1
ATOM 1534 C C . LEU B 2 78 ? 8.295 -6.965 3.051 1.00 0.00 372 LEU B C 1
ATOM 1535 O O . LEU B 2 78 ? 8.147 -5.941 2.386 1.00 0.00 372 LEU B O 1
ATOM 1551 N N . LEU B 2 79 ? 8.270 -6.974 4.391 1.00 0.00 373 LEU B N 1
ATOM 1552 C CA . LEU B 2 79 ? 8.055 -5.751 5.170 1.00 0.00 373 LEU B CA 1
ATOM 1553 C C . LEU B 2 79 ? 9.189 -4.753 4.948 1.00 0.00 373 LEU B C 1
ATOM 1554 O O . LEU B 2 79 ? 8.948 -3.551 4.828 1.00 0.00 373 LEU B O 1
ATOM 1570 N N . SER B 2 80 ? 10.422 -5.259 4.880 1.00 0.00 374 SER B N 1
ATOM 1571 C CA . SER B 2 80 ? 11.590 -4.410 4.650 1.00 0.00 374 SER B CA 1
ATOM 1572 C C . SER B 2 80 ? 11.416 -3.607 3.360 1.00 0.00 374 SER B C 1
ATOM 1573 O O . SER B 2 80 ? 11.710 -2.411 3.316 1.00 0.00 374 SER B O 1
ATOM 1581 N N . GLU B 2 81 ? 10.916 -4.277 2.318 1.00 0.00 375 GLU B N 1
ATOM 1582 C CA . GLU B 2 81 ? 10.672 -3.642 1.023 1.00 0.00 375 GLU B CA 1
ATOM 1583 C C . GLU B 2 81 ? 9.592 -2.559 1.148 1.00 0.00 375 GLU B C 1
ATOM 1584 O O . GLU B 2 81 ? 9.693 -1.491 0.541 1.00 0.00 375 GLU B O 1
ATOM 1596 N N . PHE B 2 82 ? 8.554 -2.863 1.937 1.00 0.00 376 PHE B N 1
ATOM 1597 C CA . PHE B 2 82 ? 7.425 -1.952 2.161 1.00 0.00 376 PHE B CA 1
ATOM 1598 C C . PHE B 2 82 ? 7.873 -0.569 2.641 1.00 0.00 376 PHE B C 1
ATOM 1599 O O . PHE B 2 82 ? 7.485 0.449 2.064 1.00 0.00 376 PHE B O 1
ATOM 1616 N N . GLY B 2 83 ? 8.665 -0.543 3.717 1.00 0.00 377 GLY B N 1
ATOM 1617 C CA . GLY B 2 83 ? 9.137 0.714 4.291 1.00 0.00 377 GLY B CA 1
ATOM 1618 C C . GLY B 2 83 ? 9.791 1.664 3.291 1.00 0.00 377 GLY B C 1
ATOM 1619 O O . GLY B 2 83 ? 9.820 2.874 3.524 1.00 0.00 377 GLY B O 1
ATOM 1623 N N . GLN B 2 84 ? 10.321 1.133 2.185 1.00 0.00 378 GLN B N 1
ATOM 1624 C CA . GLN B 2 84 ? 10.974 1.970 1.171 1.00 0.00 378 GLN B CA 1
ATOM 1625 C C . GLN B 2 84 ? 9.986 2.924 0.491 1.00 0.00 378 GLN B C 1
ATOM 1626 O O . GLN B 2 84 ? 10.389 3.957 -0.048 1.00 0.00 378 GLN B O 1
ATOM 1640 N N . PHE B 2 85 ? 8.696 2.581 0.521 1.00 0.00 379 PHE B N 1
ATOM 1641 C CA . PHE B 2 85 ? 7.660 3.415 -0.090 1.00 0.00 379 PHE B CA 1
ATOM 1642 C C . PHE B 2 85 ? 7.118 4.429 0.919 1.00 0.00 379 PHE B C 1
ATOM 1643 O O . PHE B 2 85 ? 6.703 5.527 0.546 1.00 0.00 379 PHE B O 1
ATOM 1660 N N . LEU B 2 86 ? 7.123 4.044 2.196 1.00 0.00 380 LEU B N 1
ATOM 1661 C CA . LEU B 2 86 ? 6.634 4.893 3.266 1.00 0.00 380 LEU B CA 1
ATOM 1662 C C . LEU B 2 86 ? 7.492 4.694 4.527 1.00 0.00 380 LEU B C 1
ATOM 1663 O O . LEU B 2 86 ? 7.566 3.595 5.079 1.00 0.00 380 LEU B O 1
ATOM 1679 N N . PRO B 2 87 ? 8.211 5.751 4.954 1.00 0.00 381 PRO B N 1
ATOM 1680 C CA . PRO B 2 87 ? 9.120 5.711 6.096 1.00 0.00 381 PRO B CA 1
ATOM 1681 C C . PRO B 2 87 ? 8.589 6.343 7.377 1.00 0.00 381 PRO B C 1
ATOM 1682 O O . PRO B 2 87 ? 9.294 6.416 8.386 1.00 0.00 381 PRO B O 1
ATOM 1693 N N . ASP B 2 88 ? 7.367 6.801 7.320 1.00 0.00 382 ASP B N 1
ATOM 1694 C CA . ASP B 2 88 ? 6.723 7.449 8.466 1.00 0.00 382 ASP B CA 1
ATOM 1695 C C . ASP B 2 88 ? 6.028 6.429 9.375 1.00 0.00 382 ASP B C 1
ATOM 1696 O O . ASP B 2 88 ? 4.869 6.610 9.758 1.00 0.00 382 ASP B O 1
ATOM 1705 N N . ALA B 2 89 ? 6.744 5.359 9.724 1.00 0.00 383 ALA B N 1
ATOM 1706 C CA . ALA B 2 89 ? 6.197 4.316 10.589 1.00 0.00 383 ALA B CA 1
ATOM 1707 C C . ALA B 2 89 ? 7.306 3.449 11.184 1.00 0.00 383 ALA B C 1
ATOM 1708 O O . ALA B 2 89 ? 8.031 2.792 10.405 1.00 0.00 383 ALA B O 1
ATOM 1716 N N . ARG A 1 1 ? -0.125 7.366 -9.399 1.00 0.00 6 ARG A N 2
ATOM 1717 C CA . ARG A 1 1 ? 0.366 8.543 -8.618 1.00 0.00 6 ARG A CA 2
ATOM 1718 C C . ARG A 1 1 ? 0.280 8.291 -7.112 1.00 0.00 6 ARG A C 2
ATOM 1719 O O . ARG A 1 1 ? -0.146 7.219 -6.678 1.00 0.00 6 ARG A O 2
ATOM 1742 N N . MET A 1 2 ? 0.687 9.291 -6.322 1.00 0.00 7 MET A N 2
ATOM 1743 C CA . MET A 1 2 ? 0.660 9.196 -4.859 1.00 0.00 7 MET A CA 2
ATOM 1744 C C . MET A 1 2 ? 1.631 8.128 -4.350 1.00 0.00 7 MET A C 2
ATOM 1745 O O . MET A 1 2 ? 2.321 7.475 -5.135 1.00 0.00 7 MET A O 2
ATOM 1759 N N . ASN A 1 3 ? 1.680 7.959 -3.027 1.00 0.00 8 ASN A N 2
ATOM 1760 C CA . ASN A 1 3 ? 2.562 6.976 -2.409 1.00 0.00 8 ASN A CA 2
ATOM 1761 C C . ASN A 1 3 ? 1.902 5.593 -2.396 1.00 0.00 8 ASN A C 2
ATOM 1762 O O . ASN A 1 3 ? 2.291 4.712 -3.165 1.00 0.00 8 ASN A O 2
ATOM 1773 N N . ILE A 1 4 ? 0.904 5.411 -1.528 1.00 0.00 9 ILE A N 2
ATOM 1774 C CA . ILE A 1 4 ? 0.194 4.133 -1.431 1.00 0.00 9 ILE A CA 2
ATOM 1775 C C . ILE A 1 4 ? -0.495 3.765 -2.726 1.00 0.00 9 ILE A C 2
ATOM 1776 O O . ILE A 1 4 ? -0.430 2.620 -3.167 1.00 0.00 9 ILE A O 2
ATOM 1792 N N . GLN A 1 5 ? -1.201 4.733 -3.300 1.00 0.00 10 GLN A N 2
ATOM 1793 C CA . GLN A 1 5 ? -1.961 4.501 -4.510 1.00 0.00 10 GLN A CA 2
ATOM 1794 C C . GLN A 1 5 ? -1.115 3.871 -5.623 1.00 0.00 10 GLN A C 2
ATOM 1795 O O . GLN A 1 5 ? -1.627 3.084 -6.413 1.00 0.00 10 GLN A O 2
ATOM 1809 N N . MET A 1 6 ? 0.170 4.222 -5.690 1.00 0.00 11 MET A N 2
ATOM 1810 C CA . MET A 1 6 ? 1.058 3.682 -6.725 1.00 0.00 11 MET A CA 2
ATOM 1811 C C . MET A 1 6 ? 1.268 2.171 -6.557 1.00 0.00 11 MET A C 2
ATOM 1812 O O . MET A 1 6 ? 1.180 1.412 -7.525 1.00 0.00 11 MET A O 2
ATOM 1826 N N . LEU A 1 7 ? 1.554 1.750 -5.325 1.00 0.00 12 LEU A N 2
ATOM 1827 C CA . LEU A 1 7 ? 1.788 0.340 -5.004 1.00 0.00 12 LEU A CA 2
ATOM 1828 C C . LEU A 1 7 ? 0.481 -0.443 -4.847 1.00 0.00 12 LEU A C 2
ATOM 1829 O O . LEU A 1 7 ? 0.422 -1.636 -5.143 1.00 0.00 12 LEU A O 2
ATOM 1845 N N . LEU A 1 8 ? -0.554 0.235 -4.370 1.00 0.00 13 LEU A N 2
ATOM 1846 C CA . LEU A 1 8 ? -1.853 -0.361 -4.151 1.00 0.00 13 LEU A CA 2
ATOM 1847 C C . LEU A 1 8 ? -2.574 -0.611 -5.476 1.00 0.00 13 LEU A C 2
ATOM 1848 O O . LEU A 1 8 ? -3.131 -1.692 -5.679 1.00 0.00 13 LEU A O 2
ATOM 1864 N N . GLU A 1 9 ? -2.531 0.364 -6.394 1.00 0.00 14 GLU A N 2
ATOM 1865 C CA . GLU A 1 9 ? -3.150 0.194 -7.704 1.00 0.00 14 GLU A CA 2
ATOM 1866 C C . GLU A 1 9 ? -2.525 -1.010 -8.411 1.00 0.00 14 GLU A C 2
ATOM 1867 O O . GLU A 1 9 ? -3.186 -1.701 -9.183 1.00 0.00 14 GLU A O 2
ATOM 1879 N N . ALA A 1 10 ? -1.243 -1.265 -8.111 1.00 0.00 15 ALA A N 2
ATOM 1880 C CA . ALA A 1 10 ? -0.518 -2.399 -8.679 1.00 0.00 15 ALA A CA 2
ATOM 1881 C C . ALA A 1 10 ? -1.302 -3.678 -8.479 1.00 0.00 15 ALA A C 2
ATOM 1882 O O . ALA A 1 10 ? -1.544 -4.404 -9.441 1.00 0.00 15 ALA A O 2
ATOM 1889 N N . ALA A 1 11 ? -1.722 -3.945 -7.239 1.00 0.00 16 ALA A N 2
ATOM 1890 C CA . ALA A 1 11 ? -2.506 -5.141 -6.959 1.00 0.00 16 ALA A CA 2
ATOM 1891 C C . ALA A 1 11 ? -3.630 -5.275 -7.980 1.00 0.00 16 ALA A C 2
ATOM 1892 O O . ALA A 1 11 ? -3.840 -6.341 -8.544 1.00 0.00 16 ALA A O 2
ATOM 1899 N N . ASP A 1 12 ? -4.338 -4.169 -8.225 1.00 0.00 17 ASP A N 2
ATOM 1900 C CA . ASP A 1 12 ? -5.436 -4.151 -9.189 1.00 0.00 17 ASP A CA 2
ATOM 1901 C C . ASP A 1 12 ? -5.021 -4.764 -10.530 1.00 0.00 17 ASP A C 2
ATOM 1902 O O . ASP A 1 12 ? -5.805 -5.488 -11.142 1.00 0.00 17 ASP A O 2
ATOM 1911 N N . TYR A 1 13 ? -3.791 -4.478 -10.991 1.00 0.00 18 TYR A N 2
ATOM 1912 C CA . TYR A 1 13 ? -3.322 -5.020 -12.254 1.00 0.00 18 TYR A CA 2
ATOM 1913 C C . TYR A 1 13 ? -2.629 -6.354 -12.061 1.00 0.00 18 TYR A C 2
ATOM 1914 O O . TYR A 1 13 ? -3.018 -7.363 -12.651 1.00 0.00 18 TYR A O 2
ATOM 1932 N N . LEU A 1 14 ? -1.551 -6.321 -11.272 1.00 0.00 19 LEU A N 2
ATOM 1933 C CA . LEU A 1 14 ? -0.740 -7.498 -11.043 1.00 0.00 19 LEU A CA 2
ATOM 1934 C C . LEU A 1 14 ? -1.554 -8.677 -10.501 1.00 0.00 19 LEU A C 2
ATOM 1935 O O . LEU A 1 14 ? -1.153 -9.829 -10.672 1.00 0.00 19 LEU A O 2
ATOM 1951 N N . GLU A 1 15 ? -2.706 -8.398 -9.863 1.00 0.00 20 GLU A N 2
ATOM 1952 C CA . GLU A 1 15 ? -3.557 -9.472 -9.336 1.00 0.00 20 GLU A CA 2
ATOM 1953 C C . GLU A 1 15 ? -3.878 -10.510 -10.415 1.00 0.00 20 GLU A C 2
ATOM 1954 O O . GLU A 1 15 ? -3.967 -11.705 -10.127 1.00 0.00 20 GLU A O 2
ATOM 1966 N N . ARG A 1 16 ? -4.045 -10.049 -11.658 1.00 0.00 21 ARG A N 2
ATOM 1967 C CA . ARG A 1 16 ? -4.350 -10.943 -12.774 1.00 0.00 21 ARG A CA 2
ATOM 1968 C C . ARG A 1 16 ? -3.177 -11.882 -13.057 1.00 0.00 21 ARG A C 2
ATOM 1969 O O . ARG A 1 16 ? -3.397 -13.111 -13.078 1.00 0.00 21 ARG A O 2
ATOM 1991 N N . SER B 2 1 ? 14.503 7.375 -23.997 1.00 0.00 295 SER B N 2
ATOM 1992 C CA . SER B 2 1 ? 15.446 6.819 -22.985 1.00 0.00 295 SER B CA 2
ATOM 1993 C C . SER B 2 1 ? 16.393 7.893 -22.450 1.00 0.00 295 SER B C 2
ATOM 1994 O O . SER B 2 1 ? 16.487 8.984 -23.014 1.00 0.00 295 SER B O 2
ATOM 2004 N N . LEU B 2 2 ? 17.094 7.569 -21.357 1.00 0.00 296 LEU B N 2
ATOM 2005 C CA . LEU B 2 2 ? 18.043 8.492 -20.731 1.00 0.00 296 LEU B CA 2
ATOM 2006 C C . LEU B 2 2 ? 17.315 9.715 -20.169 1.00 0.00 296 LEU B C 2
ATOM 2007 O O . LEU B 2 2 ? 17.140 10.721 -20.862 1.00 0.00 296 LEU B O 2
ATOM 2023 N N . GLN B 2 3 ? 16.887 9.610 -18.906 1.00 0.00 297 GLN B N 2
ATOM 2024 C CA . GLN B 2 3 ? 16.174 10.684 -18.218 1.00 0.00 297 GLN B CA 2
ATOM 2025 C C . GLN B 2 3 ? 14.746 10.826 -18.743 1.00 0.00 297 GLN B C 2
ATOM 2026 O O . GLN B 2 3 ? 14.452 10.453 -19.882 1.00 0.00 297 GLN B O 2
ATOM 2040 N N . ASN B 2 4 ? 13.861 11.369 -17.899 1.00 0.00 298 ASN B N 2
ATOM 2041 C CA . ASN B 2 4 ? 12.452 11.567 -18.257 1.00 0.00 298 ASN B CA 2
ATOM 2042 C C . ASN B 2 4 ? 11.725 10.231 -18.421 1.00 0.00 298 ASN B C 2
ATOM 2043 O O . ASN B 2 4 ? 12.343 9.218 -18.751 1.00 0.00 298 ASN B O 2
ATOM 2054 N N . ASN B 2 5 ? 10.407 10.251 -18.185 1.00 0.00 299 ASN B N 2
ATOM 2055 C CA . ASN B 2 5 ? 9.551 9.059 -18.297 1.00 0.00 299 ASN B CA 2
ATOM 2056 C C . ASN B 2 5 ? 10.162 7.829 -17.604 1.00 0.00 299 ASN B C 2
ATOM 2057 O O . ASN B 2 5 ? 11.129 7.946 -16.848 1.00 0.00 299 ASN B O 2
ATOM 2068 N N . GLN B 2 6 ? 9.573 6.650 -17.848 1.00 0.00 300 GLN B N 2
ATOM 2069 C CA . GLN B 2 6 ? 10.038 5.399 -17.241 1.00 0.00 300 GLN B CA 2
ATOM 2070 C C . GLN B 2 6 ? 9.892 5.433 -15.717 1.00 0.00 300 GLN B C 2
ATOM 2071 O O . GLN B 2 6 ? 10.835 5.782 -15.002 1.00 0.00 300 GLN B O 2
ATOM 2085 N N . PRO B 2 7 ? 8.703 5.066 -15.199 1.00 0.00 301 PRO B N 2
ATOM 2086 C CA . PRO B 2 7 ? 8.441 5.054 -13.757 1.00 0.00 301 PRO B CA 2
ATOM 2087 C C . PRO B 2 7 ? 9.045 3.826 -13.069 1.00 0.00 301 PRO B C 2
ATOM 2088 O O . PRO B 2 7 ? 8.354 2.836 -12.816 1.00 0.00 301 PRO B O 2
ATOM 2099 N N . VAL B 2 8 ? 10.344 3.901 -12.776 1.00 0.00 302 VAL B N 2
ATOM 2100 C CA . VAL B 2 8 ? 11.056 2.799 -12.123 1.00 0.00 302 VAL B CA 2
ATOM 2101 C C . VAL B 2 8 ? 10.521 2.553 -10.709 1.00 0.00 302 VAL B C 2
ATOM 2102 O O . VAL B 2 8 ? 10.414 1.406 -10.272 1.00 0.00 302 VAL B O 2
ATOM 2115 N N . GLU B 2 9 ? 10.177 3.636 -10.007 1.00 0.00 303 GLU B N 2
ATOM 2116 C CA . GLU B 2 9 ? 9.642 3.536 -8.648 1.00 0.00 303 GLU B CA 2
ATOM 2117 C C . GLU B 2 9 ? 8.324 2.764 -8.641 1.00 0.00 303 GLU B C 2
ATOM 2118 O O . GLU B 2 9 ? 8.050 1.997 -7.717 1.00 0.00 303 GLU B O 2
ATOM 2130 N N . PHE B 2 10 ? 7.517 2.967 -9.685 1.00 0.00 304 PHE B N 2
ATOM 2131 C CA . PHE B 2 10 ? 6.233 2.283 -9.813 1.00 0.00 304 PHE B CA 2
ATOM 2132 C C . PHE B 2 10 ? 6.439 0.776 -9.961 1.00 0.00 304 PHE B C 2
ATOM 2133 O O . PHE B 2 10 ? 5.873 -0.011 -9.199 1.00 0.00 304 PHE B O 2
ATOM 2150 N N . ASN B 2 11 ? 7.263 0.380 -10.935 1.00 0.00 305 ASN B N 2
ATOM 2151 C CA . ASN B 2 11 ? 7.552 -1.036 -11.174 1.00 0.00 305 ASN B CA 2
ATOM 2152 C C . ASN B 2 11 ? 8.085 -1.717 -9.908 1.00 0.00 305 ASN B C 2
ATOM 2153 O O . ASN B 2 11 ? 7.860 -2.911 -9.700 1.00 0.00 305 ASN B O 2
ATOM 2164 N N . HIS B 2 12 ? 8.788 -0.949 -9.069 1.00 0.00 306 HIS B N 2
ATOM 2165 C CA . HIS B 2 12 ? 9.351 -1.474 -7.824 1.00 0.00 306 HIS B CA 2
ATOM 2166 C C . HIS B 2 12 ? 8.246 -1.995 -6.901 1.00 0.00 306 HIS B C 2
ATOM 2167 O O . HIS B 2 12 ? 8.264 -3.161 -6.505 1.00 0.00 306 HIS B O 2
ATOM 2182 N N . ALA B 2 13 ? 7.280 -1.131 -6.571 1.00 0.00 307 ALA B N 2
ATOM 2183 C CA . ALA B 2 13 ? 6.164 -1.522 -5.706 1.00 0.00 307 ALA B CA 2
ATOM 2184 C C . ALA B 2 13 ? 5.337 -2.618 -6.362 1.00 0.00 307 ALA B C 2
ATOM 2185 O O . ALA B 2 13 ? 4.940 -3.582 -5.713 1.00 0.00 307 ALA B O 2
ATOM 2192 N N . ILE B 2 14 ? 5.098 -2.455 -7.657 1.00 0.00 308 ILE B N 2
ATOM 2193 C CA . ILE B 2 14 ? 4.339 -3.415 -8.441 1.00 0.00 308 ILE B CA 2
ATOM 2194 C C . ILE B 2 14 ? 4.870 -4.828 -8.239 1.00 0.00 308 ILE B C 2
ATOM 2195 O O . ILE B 2 14 ? 4.160 -5.702 -7.739 1.00 0.00 308 ILE B O 2
ATOM 2211 N N . ASN B 2 15 ? 6.126 -5.034 -8.614 1.00 0.00 309 ASN B N 2
ATOM 2212 C CA . ASN B 2 15 ? 6.768 -6.327 -8.460 1.00 0.00 309 ASN B CA 2
ATOM 2213 C C . ASN B 2 15 ? 6.795 -6.738 -6.985 1.00 0.00 309 ASN B C 2
ATOM 2214 O O . ASN B 2 15 ? 6.745 -7.926 -6.663 1.00 0.00 309 ASN B O 2
ATOM 2225 N N . TYR B 2 16 ? 6.826 -5.741 -6.090 1.00 0.00 310 TYR B N 2
ATOM 2226 C CA . TYR B 2 16 ? 6.800 -5.996 -4.651 1.00 0.00 310 TYR B CA 2
ATOM 2227 C C . TYR B 2 16 ? 5.459 -6.624 -4.267 1.00 0.00 310 TYR B C 2
ATOM 2228 O O . TYR B 2 16 ? 5.413 -7.593 -3.506 1.00 0.00 310 TYR B O 2
ATOM 2246 N N . VAL B 2 17 ? 4.367 -6.078 -4.819 1.00 0.00 311 VAL B N 2
ATOM 2247 C CA . VAL B 2 17 ? 3.026 -6.605 -4.554 1.00 0.00 311 VAL B CA 2
ATOM 2248 C C . VAL B 2 17 ? 2.968 -8.074 -4.955 1.00 0.00 311 VAL B C 2
ATOM 2249 O O . VAL B 2 17 ? 2.373 -8.896 -4.256 1.00 0.00 311 VAL B O 2
ATOM 2262 N N . ASN B 2 18 ? 3.610 -8.389 -6.083 1.00 0.00 312 ASN B N 2
ATOM 2263 C CA . ASN B 2 18 ? 3.665 -9.754 -6.591 1.00 0.00 312 ASN B CA 2
ATOM 2264 C C . ASN B 2 18 ? 4.250 -10.688 -5.528 1.00 0.00 312 ASN B C 2
ATOM 2265 O O . ASN B 2 18 ? 3.774 -11.809 -5.349 1.00 0.00 312 ASN B O 2
ATOM 2276 N N . LYS B 2 19 ? 5.264 -10.201 -4.798 1.00 0.00 313 LYS B N 2
ATOM 2277 C CA . LYS B 2 19 ? 5.888 -10.974 -3.720 1.00 0.00 313 LYS B CA 2
ATOM 2278 C C . LYS B 2 19 ? 4.865 -11.277 -2.637 1.00 0.00 313 LYS B C 2
ATOM 2279 O O . LYS B 2 19 ? 4.687 -12.422 -2.242 1.00 0.00 313 LYS B O 2
ATOM 2298 N N . ILE B 2 20 ? 4.195 -10.227 -2.175 1.00 0.00 314 ILE B N 2
ATOM 2299 C CA . ILE B 2 20 ? 3.171 -10.340 -1.140 1.00 0.00 314 ILE B CA 2
ATOM 2300 C C . ILE B 2 20 ? 2.068 -11.293 -1.579 1.00 0.00 314 ILE B C 2
ATOM 2301 O O . ILE B 2 20 ? 1.755 -12.265 -0.888 1.00 0.00 314 ILE B O 2
ATOM 2317 N N . LYS B 2 21 ? 1.493 -11.003 -2.738 1.00 0.00 315 LYS B N 2
ATOM 2318 C CA . LYS B 2 21 ? 0.428 -11.810 -3.312 1.00 0.00 315 LYS B CA 2
ATOM 2319 C C . LYS B 2 21 ? 0.832 -13.286 -3.439 1.00 0.00 315 LYS B C 2
ATOM 2320 O O . LYS B 2 21 ? 0.133 -14.171 -2.940 1.00 0.00 315 LYS B O 2
ATOM 2339 N N . ASN B 2 22 ? 1.960 -13.542 -4.111 1.00 0.00 316 ASN B N 2
ATOM 2340 C CA . ASN B 2 22 ? 2.459 -14.908 -4.312 1.00 0.00 316 ASN B CA 2
ATOM 2341 C C . ASN B 2 22 ? 2.914 -15.550 -3.003 1.00 0.00 316 ASN B C 2
ATOM 2342 O O . ASN B 2 22 ? 2.562 -16.695 -2.712 1.00 0.00 316 ASN B O 2
ATOM 2353 N N . ARG B 2 23 ? 3.703 -14.818 -2.222 1.00 0.00 317 ARG B N 2
ATOM 2354 C CA . ARG B 2 23 ? 4.202 -15.326 -0.948 1.00 0.00 317 ARG B CA 2
ATOM 2355 C C . ARG B 2 23 ? 3.050 -15.792 -0.063 1.00 0.00 317 ARG B C 2
ATOM 2356 O O . ARG B 2 23 ? 3.132 -16.852 0.563 1.00 0.00 317 ARG B O 2
ATOM 2377 N N . PHE B 2 24 ? 1.977 -14.997 -0.010 1.00 0.00 318 PHE B N 2
ATOM 2378 C CA . PHE B 2 24 ? 0.819 -15.346 0.810 1.00 0.00 318 PHE B CA 2
ATOM 2379 C C . PHE B 2 24 ? -0.313 -15.906 -0.055 1.00 0.00 318 PHE B C 2
ATOM 2380 O O . PHE B 2 24 ? -1.481 -15.580 0.166 1.00 0.00 318 PHE B O 2
ATOM 2397 N N . GLN B 2 25 ? 0.025 -16.748 -1.034 1.00 0.00 319 GLN B N 2
ATOM 2398 C CA . GLN B 2 25 ? -0.988 -17.346 -1.908 1.00 0.00 319 GLN B CA 2
ATOM 2399 C C . GLN B 2 25 ? -2.136 -17.962 -1.100 1.00 0.00 319 GLN B C 2
ATOM 2400 O O . GLN B 2 25 ? -3.276 -18.001 -1.568 1.00 0.00 319 GLN B O 2
ATOM 2414 N N . GLY B 2 26 ? -1.834 -18.431 0.117 1.00 0.00 320 GLY B N 2
ATOM 2415 C CA . GLY B 2 26 ? -2.855 -19.023 0.968 1.00 0.00 320 GLY B CA 2
ATOM 2416 C C . GLY B 2 26 ? -3.438 -18.044 1.983 1.00 0.00 320 GLY B C 2
ATOM 2417 O O . GLY B 2 26 ? -4.350 -18.401 2.727 1.00 0.00 320 GLY B O 2
ATOM 2421 N N . GLN B 2 27 ? -2.910 -16.812 2.017 1.00 0.00 321 GLN B N 2
ATOM 2422 C CA . GLN B 2 27 ? -3.387 -15.787 2.947 1.00 0.00 321 GLN B CA 2
ATOM 2423 C C . GLN B 2 27 ? -4.236 -14.733 2.239 1.00 0.00 321 GLN B C 2
ATOM 2424 O O . GLN B 2 27 ? -3.754 -13.627 1.969 1.00 0.00 321 GLN B O 2
ATOM 2438 N N . PRO B 2 28 ? -5.514 -15.021 1.955 1.00 0.00 322 PRO B N 2
ATOM 2439 C CA . PRO B 2 28 ? -6.393 -14.043 1.317 1.00 0.00 322 PRO B CA 2
ATOM 2440 C C . PRO B 2 28 ? -6.707 -12.886 2.269 1.00 0.00 322 PRO B C 2
ATOM 2441 O O . PRO B 2 28 ? -7.029 -11.783 1.833 1.00 0.00 322 PRO B O 2
ATOM 2452 N N . ASP B 2 29 ? -6.587 -13.152 3.576 1.00 0.00 323 ASP B N 2
ATOM 2453 C CA . ASP B 2 29 ? -6.837 -12.145 4.598 1.00 0.00 323 ASP B CA 2
ATOM 2454 C C . ASP B 2 29 ? -5.770 -11.054 4.569 1.00 0.00 323 ASP B C 2
ATOM 2455 O O . ASP B 2 29 ? -6.057 -9.895 4.864 1.00 0.00 323 ASP B O 2
ATOM 2464 N N . ILE B 2 30 ? -4.536 -11.431 4.221 1.00 0.00 324 ILE B N 2
ATOM 2465 C CA . ILE B 2 30 ? -3.434 -10.480 4.169 1.00 0.00 324 ILE B CA 2
ATOM 2466 C C . ILE B 2 30 ? -3.548 -9.552 2.973 1.00 0.00 324 ILE B C 2
ATOM 2467 O O . ILE B 2 30 ? -3.466 -8.335 3.116 1.00 0.00 324 ILE B O 2
ATOM 2483 N N . TYR B 2 31 ? -3.707 -10.139 1.790 1.00 0.00 325 TYR B N 2
ATOM 2484 C CA . TYR B 2 31 ? -3.797 -9.351 0.561 1.00 0.00 325 TYR B CA 2
ATOM 2485 C C . TYR B 2 31 ? -4.994 -8.404 0.611 1.00 0.00 325 TYR B C 2
ATOM 2486 O O . TYR B 2 31 ? -4.853 -7.214 0.329 1.00 0.00 325 TYR B O 2
ATOM 2504 N N . LYS B 2 32 ? -6.164 -8.923 0.990 1.00 0.00 326 LYS B N 2
ATOM 2505 C CA . LYS B 2 32 ? -7.364 -8.093 1.092 1.00 0.00 326 LYS B CA 2
ATOM 2506 C C . LYS B 2 32 ? -7.155 -6.998 2.138 1.00 0.00 326 LYS B C 2
ATOM 2507 O O . LYS B 2 32 ? -7.373 -5.818 1.862 1.00 0.00 326 LYS B O 2
ATOM 2526 N N . ALA B 2 33 ? -6.711 -7.400 3.333 1.00 0.00 327 ALA B N 2
ATOM 2527 C CA . ALA B 2 33 ? -6.446 -6.458 4.422 1.00 0.00 327 ALA B CA 2
ATOM 2528 C C . ALA B 2 33 ? -5.413 -5.414 4.004 1.00 0.00 327 ALA B C 2
ATOM 2529 O O . ALA B 2 33 ? -5.649 -4.216 4.135 1.00 0.00 327 ALA B O 2
ATOM 2536 N N . PHE B 2 34 ? -4.271 -5.887 3.495 1.00 0.00 328 PHE B N 2
ATOM 2537 C CA . PHE B 2 34 ? -3.183 -5.010 3.048 1.00 0.00 328 PHE B CA 2
ATOM 2538 C C . PHE B 2 34 ? -3.704 -3.945 2.088 1.00 0.00 328 PHE B C 2
ATOM 2539 O O . PHE B 2 34 ? -3.420 -2.759 2.258 1.00 0.00 328 PHE B O 2
ATOM 2556 N N . LEU B 2 35 ? -4.482 -4.370 1.097 1.00 0.00 329 LEU B N 2
ATOM 2557 C CA . LEU B 2 35 ? -5.059 -3.436 0.129 1.00 0.00 329 LEU B CA 2
ATOM 2558 C C . LEU B 2 35 ? -5.957 -2.423 0.838 1.00 0.00 329 LEU B C 2
ATOM 2559 O O . LEU B 2 35 ? -5.820 -1.215 0.636 1.00 0.00 329 LEU B O 2
ATOM 2575 N N . GLU B 2 36 ? -6.863 -2.924 1.686 1.00 0.00 330 GLU B N 2
ATOM 2576 C CA . GLU B 2 36 ? -7.775 -2.065 2.448 1.00 0.00 330 GLU B CA 2
ATOM 2577 C C . GLU B 2 36 ? -6.998 -1.116 3.363 1.00 0.00 330 GLU B C 2
ATOM 2578 O O . GLU B 2 36 ? -7.430 0.010 3.605 1.00 0.00 330 GLU B O 2
ATOM 2590 N N . ILE B 2 37 ? -5.835 -1.570 3.844 1.00 0.00 331 ILE B N 2
ATOM 2591 C CA . ILE B 2 37 ? -4.982 -0.753 4.703 1.00 0.00 331 ILE B CA 2
ATOM 2592 C C . ILE B 2 37 ? -4.602 0.524 3.961 1.00 0.00 331 ILE B C 2
ATOM 2593 O O . ILE B 2 37 ? -4.790 1.635 4.459 1.00 0.00 331 ILE B O 2
ATOM 2609 N N . LEU B 2 38 ? -4.090 0.333 2.748 1.00 0.00 332 LEU B N 2
ATOM 2610 C CA . LEU B 2 38 ? -3.696 1.431 1.874 1.00 0.00 332 LEU B CA 2
ATOM 2611 C C . LEU B 2 38 ? -4.916 2.276 1.504 1.00 0.00 332 LEU B C 2
ATOM 2612 O O . LEU B 2 38 ? -4.896 3.502 1.615 1.00 0.00 332 LEU B O 2
ATOM 2628 N N . HIS B 2 39 ? -5.973 1.596 1.051 1.00 0.00 333 HIS B N 2
ATOM 2629 C CA . HIS B 2 39 ? -7.218 2.254 0.640 1.00 0.00 333 HIS B CA 2
ATOM 2630 C C . HIS B 2 39 ? -7.793 3.166 1.730 1.00 0.00 333 HIS B C 2
ATOM 2631 O O . HIS B 2 39 ? -8.247 4.272 1.432 1.00 0.00 333 HIS B O 2
ATOM 2646 N N . THR B 2 40 ? -7.774 2.706 2.986 1.00 0.00 334 THR B N 2
ATOM 2647 C CA . THR B 2 40 ? -8.299 3.503 4.100 1.00 0.00 334 THR B CA 2
ATOM 2648 C C . THR B 2 40 ? -7.531 4.815 4.220 1.00 0.00 334 THR B C 2
ATOM 2649 O O . THR B 2 40 ? -8.127 5.877 4.394 1.00 0.00 334 THR B O 2
ATOM 2660 N N . TYR B 2 41 ? -6.209 4.723 4.104 1.00 0.00 335 TYR B N 2
ATOM 2661 C CA . TYR B 2 41 ? -5.327 5.884 4.177 1.00 0.00 335 TYR B CA 2
ATOM 2662 C C . TYR B 2 41 ? -5.766 6.981 3.198 1.00 0.00 335 TYR B C 2
ATOM 2663 O O . TYR B 2 41 ? -5.972 8.128 3.600 1.00 0.00 335 TYR B O 2
ATOM 2681 N N . GLN B 2 42 ? -5.908 6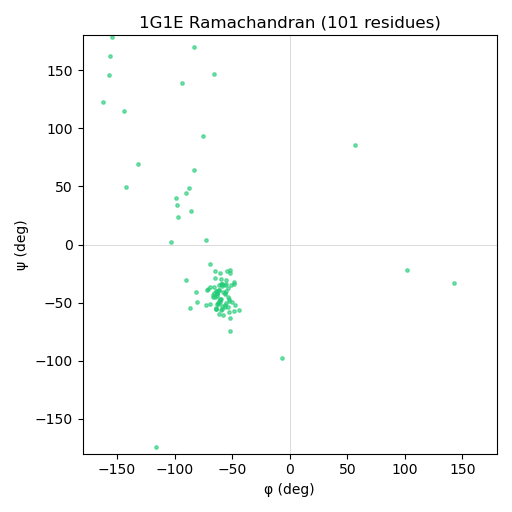.621 1.918 1.00 0.00 336 GLN B N 2
ATOM 2682 C CA . GLN B 2 42 ? -6.322 7.577 0.882 1.00 0.00 336 GLN B CA 2
ATOM 2683 C C . GLN B 2 42 ? -7.671 8.222 1.199 1.00 0.00 336 GLN B C 2
ATOM 2684 O O . GLN B 2 42 ? -7.855 9.420 0.980 1.00 0.00 336 GLN B O 2
ATOM 2698 N N . LYS B 2 43 ? -8.615 7.422 1.701 1.00 0.00 337 LYS B N 2
ATOM 2699 C CA . LYS B 2 43 ? -9.948 7.927 2.032 1.00 0.00 337 LYS B CA 2
ATOM 2700 C C . LYS B 2 43 ? -9.876 9.059 3.055 1.00 0.00 337 LYS B C 2
ATOM 2701 O O . LYS B 2 43 ? -10.556 10.072 2.908 1.00 0.00 337 LYS B O 2
ATOM 2720 N N . GLU B 2 44 ? -9.044 8.887 4.082 1.00 0.00 338 GLU B N 2
ATOM 2721 C CA . GLU B 2 44 ? -8.886 9.906 5.125 1.00 0.00 338 GLU B CA 2
ATOM 2722 C C . GLU B 2 44 ? -8.401 11.226 4.525 1.00 0.00 338 GLU B C 2
ATOM 2723 O O . GLU B 2 44 ? -8.811 12.301 4.967 1.00 0.00 338 GLU B O 2
ATOM 2735 N N . GLN B 2 45 ? -7.533 11.135 3.513 1.00 0.00 339 GLN B N 2
ATOM 2736 C CA . GLN B 2 45 ? -7.000 12.324 2.843 1.00 0.00 339 GLN B CA 2
ATOM 2737 C C . GLN B 2 45 ? -8.146 13.164 2.287 1.00 0.00 339 GLN B C 2
ATOM 2738 O O . GLN B 2 45 ? -8.242 14.363 2.556 1.00 0.00 339 GLN B O 2
ATOM 2752 N N . ARG B 2 46 ? -9.017 12.511 1.517 1.00 0.00 340 ARG B N 2
ATOM 2753 C CA . ARG B 2 46 ? -10.174 13.174 0.918 1.00 0.00 340 ARG B CA 2
ATOM 2754 C C . ARG B 2 46 ? -11.180 13.606 1.984 1.00 0.00 340 ARG B C 2
ATOM 2755 O O . ARG B 2 46 ? -11.767 14.682 1.883 1.00 0.00 340 ARG B O 2
ATOM 2776 N N . ASN B 2 47 ? -11.366 12.770 3.011 1.00 0.00 341 ASN B N 2
ATOM 2777 C CA . ASN B 2 47 ? -12.294 13.081 4.100 1.00 0.00 341 ASN B CA 2
ATOM 2778 C C . ASN B 2 47 ? -11.954 14.429 4.737 1.00 0.00 341 ASN B C 2
ATOM 2779 O O . ASN B 2 47 ? -12.803 15.321 4.803 1.00 0.00 341 ASN B O 2
ATOM 2790 N N . ALA B 2 48 ? -10.704 14.577 5.186 1.00 0.00 342 ALA B N 2
ATOM 2791 C CA . ALA B 2 48 ? -10.245 15.827 5.794 1.00 0.00 342 ALA B CA 2
ATOM 2792 C C . ALA B 2 48 ? -10.483 17.015 4.860 1.00 0.00 342 ALA B C 2
ATOM 2793 O O . ALA B 2 48 ? -10.802 18.116 5.310 1.00 0.00 342 ALA B O 2
ATOM 2800 N N . LYS B 2 49 ? -10.324 16.777 3.555 1.00 0.00 343 LYS B N 2
ATOM 2801 C CA . LYS B 2 49 ? -10.521 17.812 2.542 1.00 0.00 343 LYS B CA 2
ATOM 2802 C C . LYS B 2 49 ? -12.003 18.177 2.403 1.00 0.00 343 LYS B C 2
ATOM 2803 O O . LYS B 2 49 ? -12.351 19.356 2.315 1.00 0.00 343 LYS B O 2
ATOM 2822 N N . GLU B 2 50 ? -12.866 17.156 2.384 1.00 0.00 344 GLU B N 2
ATOM 2823 C CA . GLU B 2 50 ? -14.313 17.358 2.255 1.00 0.00 344 GLU B CA 2
ATOM 2824 C C . GLU B 2 50 ? -14.837 18.329 3.314 1.00 0.00 344 GLU B C 2
ATOM 2825 O O . GLU B 2 50 ? -15.479 19.327 2.983 1.00 0.00 344 GLU B O 2
ATOM 2837 N N . ALA B 2 51 ? -14.556 18.033 4.583 1.00 0.00 345 ALA B N 2
ATOM 2838 C CA . ALA B 2 51 ? -14.998 18.886 5.685 1.00 0.00 345 ALA B CA 2
ATOM 2839 C C . ALA B 2 51 ? -14.184 20.177 5.744 1.00 0.00 345 ALA B C 2
ATOM 2840 O O . ALA B 2 51 ? -14.742 21.261 5.929 1.00 0.00 345 ALA B O 2
ATOM 2847 N N . GLY B 2 52 ? -12.863 20.053 5.579 1.00 0.00 346 GLY B N 2
ATOM 2848 C CA . GLY B 2 52 ? -11.983 21.212 5.611 1.00 0.00 346 GLY B CA 2
ATOM 2849 C C . GLY B 2 52 ? -12.181 22.073 6.848 1.00 0.00 346 GLY B C 2
ATOM 2850 O O . GLY B 2 52 ? -12.294 23.295 6.744 1.00 0.00 346 GLY B O 2
ATOM 2854 N N . GLY B 2 53 ? -12.225 21.434 8.018 1.00 0.00 347 GLY B N 2
ATOM 2855 C CA . GLY B 2 53 ? -12.414 22.166 9.258 1.00 0.00 347 GLY B CA 2
ATOM 2856 C C . GLY B 2 53 ? -11.895 21.417 10.472 1.00 0.00 347 GLY B C 2
ATOM 2857 O O . GLY B 2 53 ? -10.703 21.117 10.560 1.00 0.00 347 GLY B O 2
ATOM 2861 N N . ASN B 2 54 ? -12.792 21.123 11.413 1.00 0.00 348 ASN B N 2
ATOM 2862 C CA . ASN B 2 54 ? -12.428 20.409 12.642 1.00 0.00 348 ASN B CA 2
ATOM 2863 C C . ASN B 2 54 ? -12.388 18.884 12.450 1.00 0.00 348 ASN B C 2
ATOM 2864 O O . ASN B 2 54 ? -12.566 18.133 13.412 1.00 0.00 348 ASN B O 2
ATOM 2875 N N . TYR B 2 55 ? -12.148 18.421 11.218 1.00 0.00 349 TYR B N 2
ATOM 2876 C CA . TYR B 2 55 ? -12.084 16.987 10.941 1.00 0.00 349 TYR B CA 2
ATOM 2877 C C . TYR B 2 55 ? -10.729 16.409 11.349 1.00 0.00 349 TYR B C 2
ATOM 2878 O O . TYR B 2 55 ? -9.746 17.139 11.502 1.00 0.00 349 TYR B O 2
ATOM 2896 N N . THR B 2 56 ? -10.682 15.087 11.486 1.00 0.00 350 THR B N 2
ATOM 2897 C CA . THR B 2 56 ? -9.457 14.384 11.832 1.00 0.00 350 THR B CA 2
ATOM 2898 C C . THR B 2 56 ? -9.433 13.044 11.094 1.00 0.00 350 THR B C 2
ATOM 2899 O O . THR B 2 56 ? -10.431 12.321 11.071 1.00 0.00 350 THR B O 2
ATOM 2910 N N . PRO B 2 57 ? -8.302 12.713 10.454 1.00 0.00 351 PRO B N 2
ATOM 2911 C CA . PRO B 2 57 ? -8.162 11.472 9.684 1.00 0.00 351 PRO B CA 2
ATOM 2912 C C . PRO B 2 57 ? -8.179 10.221 10.561 1.00 0.00 351 PRO B C 2
ATOM 2913 O O . PRO B 2 57 ? -7.677 10.231 11.686 1.00 0.00 351 PRO B O 2
ATOM 2924 N N . ALA B 2 58 ? -8.758 9.145 10.027 1.00 0.00 352 ALA B N 2
ATOM 2925 C CA . ALA B 2 58 ? -8.842 7.875 10.747 1.00 0.00 352 ALA B CA 2
ATOM 2926 C C . ALA B 2 58 ? -7.656 6.952 10.426 1.00 0.00 352 ALA B C 2
ATOM 2927 O O . ALA B 2 58 ? -7.576 5.844 10.955 1.00 0.00 352 ALA B O 2
ATOM 2934 N N . LEU B 2 59 ? -6.729 7.422 9.581 1.00 0.00 353 LEU B N 2
ATOM 2935 C CA . LEU B 2 59 ? -5.544 6.642 9.215 1.00 0.00 353 LEU B CA 2
ATOM 2936 C C . LEU B 2 59 ? -4.410 7.541 8.749 1.00 0.00 353 LEU B C 2
ATOM 2937 O O . LEU B 2 59 ? -4.623 8.661 8.282 1.00 0.00 353 LEU B O 2
ATOM 2953 N N . THR B 2 60 ? -3.211 6.995 8.849 1.00 0.00 354 THR B N 2
ATOM 2954 C CA . THR B 2 60 ? -1.992 7.662 8.420 1.00 0.00 354 THR B CA 2
ATOM 2955 C C . THR B 2 60 ? -0.960 6.597 8.082 1.00 0.00 354 THR B C 2
ATOM 2956 O O . THR B 2 60 ? -1.267 5.402 8.130 1.00 0.00 354 THR B O 2
ATOM 2967 N N . GLU B 2 61 ? 0.267 7.008 7.782 1.00 0.00 355 GLU B N 2
ATOM 2968 C CA . GLU B 2 61 ? 1.324 6.046 7.496 1.00 0.00 355 GLU B CA 2
ATOM 2969 C C . GLU B 2 61 ? 1.439 5.068 8.671 1.00 0.00 355 GLU B C 2
ATOM 2970 O O . GLU B 2 61 ? 1.872 3.927 8.508 1.00 0.00 355 GLU B O 2
ATOM 2982 N N . GLN B 2 62 ? 1.018 5.542 9.855 1.00 0.00 356 GLN B N 2
ATOM 2983 C CA . GLN B 2 62 ? 1.035 4.749 11.079 1.00 0.00 356 GLN B CA 2
ATOM 2984 C C . GLN B 2 62 ? 0.121 3.530 10.976 1.00 0.00 356 GLN B C 2
ATOM 2985 O O . GLN B 2 62 ? 0.535 2.426 11.323 1.00 0.00 356 GLN B O 2
ATOM 2999 N N . GLU B 2 63 ? -1.121 3.715 10.495 1.00 0.00 357 GLU B N 2
ATOM 3000 C CA . GLU B 2 63 ? -2.046 2.591 10.364 1.00 0.00 357 GLU B CA 2
ATOM 3001 C C . GLU B 2 63 ? -1.611 1.665 9.237 1.00 0.00 357 GLU B C 2
ATOM 3002 O O . GLU B 2 63 ? -1.784 0.447 9.314 1.00 0.00 357 GLU B O 2
ATOM 3014 N N . VAL B 2 64 ? -1.076 2.266 8.179 1.00 0.00 358 VAL B N 2
ATOM 3015 C CA . VAL B 2 64 ? -0.642 1.525 7.006 1.00 0.00 358 VAL B CA 2
ATOM 3016 C C . VAL B 2 64 ? 0.484 0.553 7.345 1.00 0.00 358 VAL B C 2
ATOM 3017 O O . VAL B 2 64 ? 0.318 -0.661 7.217 1.00 0.00 358 VAL B O 2
ATOM 3030 N N . TYR B 2 65 ? 1.613 1.087 7.802 1.00 0.00 359 TYR B N 2
ATOM 3031 C CA . TYR B 2 65 ? 2.749 0.256 8.187 1.00 0.00 359 TYR B CA 2
ATOM 3032 C C . TYR B 2 65 ? 2.384 -0.679 9.344 1.00 0.00 359 TYR B C 2
ATOM 3033 O O . TYR B 2 65 ? 2.848 -1.817 9.400 1.00 0.00 359 TYR B O 2
ATOM 3051 N N . ALA B 2 66 ? 1.564 -0.177 10.275 1.00 0.00 360 ALA B N 2
ATOM 3052 C CA . ALA B 2 66 ? 1.157 -0.952 11.455 1.00 0.00 360 ALA B CA 2
ATOM 3053 C C . ALA B 2 66 ? 0.410 -2.234 11.090 1.00 0.00 360 ALA B C 2
ATOM 3054 O O . ALA B 2 66 ? 0.806 -3.325 11.506 1.00 0.00 360 ALA B O 2
ATOM 3061 N N . GLN B 2 67 ? -0.675 -2.100 10.330 1.00 0.00 361 GLN B N 2
ATOM 3062 C CA . GLN B 2 67 ? -1.478 -3.257 9.937 1.00 0.00 361 GLN B CA 2
ATOM 3063 C C . GLN B 2 67 ? -0.696 -4.198 9.023 1.00 0.00 361 GLN B C 2
ATOM 3064 O O . GLN B 2 67 ? -0.803 -5.417 9.153 1.00 0.00 361 GLN B O 2
ATOM 3078 N N . VAL B 2 68 ? 0.098 -3.635 8.109 1.00 0.00 362 VAL B N 2
ATOM 3079 C CA . VAL B 2 68 ? 0.894 -4.444 7.187 1.00 0.00 362 VAL B CA 2
ATOM 3080 C C . VAL B 2 68 ? 1.953 -5.250 7.940 1.00 0.00 362 VAL B C 2
ATOM 3081 O O . VAL B 2 68 ? 2.139 -6.440 7.671 1.00 0.00 362 VAL B O 2
ATOM 3094 N N . ALA B 2 69 ? 2.635 -4.604 8.892 1.00 0.00 363 ALA B N 2
ATOM 3095 C CA . ALA B 2 69 ? 3.663 -5.270 9.695 1.00 0.00 363 ALA B CA 2
ATOM 3096 C C . ALA B 2 69 ? 3.105 -6.520 10.377 1.00 0.00 363 ALA B C 2
ATOM 3097 O O . ALA B 2 69 ? 3.796 -7.533 10.494 1.00 0.00 363 ALA B O 2
ATOM 3104 N N . ARG B 2 70 ? 1.846 -6.441 10.817 1.00 0.00 364 ARG B N 2
ATOM 3105 C CA . ARG B 2 70 ? 1.186 -7.564 11.477 1.00 0.00 364 ARG B CA 2
ATOM 3106 C C . ARG B 2 70 ? 0.870 -8.674 10.478 1.00 0.00 364 ARG B C 2
ATOM 3107 O O . ARG B 2 70 ? 0.953 -9.852 10.807 1.00 0.00 364 ARG B O 2
ATOM 3128 N N . LEU B 2 71 ? 0.510 -8.288 9.254 1.00 0.00 365 LEU B N 2
ATOM 3129 C CA . LEU B 2 71 ? 0.193 -9.255 8.205 1.00 0.00 365 LEU B CA 2
ATOM 3130 C C . LEU B 2 71 ? 1.424 -10.069 7.788 1.00 0.00 365 LEU B C 2
ATOM 3131 O O . LEU B 2 71 ? 1.327 -11.276 7.559 1.00 0.00 365 LEU B O 2
ATOM 3147 N N . PHE B 2 72 ? 2.563 -9.384 7.628 1.00 0.00 366 PHE B N 2
ATOM 3148 C CA . PHE B 2 72 ? 3.795 -10.020 7.163 1.00 0.00 366 PHE B CA 2
ATOM 3149 C C . PHE B 2 72 ? 4.660 -10.603 8.294 1.00 0.00 366 PHE B C 2
ATOM 3150 O O . PHE B 2 72 ? 5.885 -10.465 8.270 1.00 0.00 366 PHE B O 2
ATOM 3167 N N . LYS B 2 73 ? 4.033 -11.266 9.268 1.00 0.00 367 LYS B N 2
ATOM 3168 C CA . LYS B 2 73 ? 4.773 -11.877 10.380 1.00 0.00 367 LYS B CA 2
ATOM 3169 C C . LYS B 2 73 ? 5.896 -12.799 9.890 1.00 0.00 367 LYS B C 2
ATOM 3170 O O . LYS B 2 73 ? 7.070 -12.560 10.177 1.00 0.00 367 LYS B O 2
ATOM 3189 N N . ASN B 2 74 ? 5.525 -13.864 9.168 1.00 0.00 368 ASN B N 2
ATOM 3190 C CA . ASN B 2 74 ? 6.505 -14.835 8.659 1.00 0.00 368 ASN B CA 2
ATOM 3191 C C . ASN B 2 74 ? 7.129 -14.411 7.316 1.00 0.00 368 ASN B C 2
ATOM 3192 O O . ASN B 2 74 ? 7.688 -15.246 6.601 1.00 0.00 368 ASN B O 2
ATOM 3203 N N . GLN B 2 75 ? 7.055 -13.120 6.988 1.00 0.00 369 GLN B N 2
ATOM 3204 C CA . GLN B 2 75 ? 7.635 -12.603 5.748 1.00 0.00 369 GLN B CA 2
ATOM 3205 C C . GLN B 2 75 ? 8.251 -11.218 5.973 1.00 0.00 369 GLN B C 2
ATOM 3206 O O . GLN B 2 75 ? 7.952 -10.262 5.253 1.00 0.00 369 GLN B O 2
ATOM 3220 N N . GLU B 2 76 ? 9.118 -11.134 6.987 1.00 0.00 370 GLU B N 2
ATOM 3221 C CA . GLU B 2 76 ? 9.807 -9.889 7.344 1.00 0.00 370 GLU B CA 2
ATOM 3222 C C . GLU B 2 76 ? 10.500 -9.229 6.143 1.00 0.00 370 GLU B C 2
ATOM 3223 O O . GLU B 2 76 ? 10.756 -8.024 6.161 1.00 0.00 370 GLU B O 2
ATOM 3235 N N . ASP B 2 77 ? 10.809 -10.017 5.104 1.00 0.00 371 ASP B N 2
ATOM 3236 C CA . ASP B 2 77 ? 11.477 -9.489 3.913 1.00 0.00 371 ASP B CA 2
ATOM 3237 C C . ASP B 2 77 ? 10.578 -8.485 3.194 1.00 0.00 371 ASP B C 2
ATOM 3238 O O . ASP B 2 77 ? 10.969 -7.335 2.983 1.00 0.00 371 ASP B O 2
ATOM 3247 N N . LEU B 2 78 ? 9.369 -8.921 2.840 1.00 0.00 372 LEU B N 2
ATOM 3248 C CA . LEU B 2 78 ? 8.402 -8.053 2.169 1.00 0.00 372 LEU B CA 2
ATOM 3249 C C . LEU B 2 78 ? 8.166 -6.760 2.956 1.00 0.00 372 LEU B C 2
ATOM 3250 O O . LEU B 2 78 ? 7.950 -5.704 2.362 1.00 0.00 372 LEU B O 2
ATOM 3266 N N . LEU B 2 79 ? 8.226 -6.838 4.291 1.00 0.00 373 LEU B N 2
ATOM 3267 C CA . LEU B 2 79 ? 8.030 -5.654 5.131 1.00 0.00 373 LEU B CA 2
ATOM 3268 C C . LEU B 2 79 ? 9.123 -4.621 4.882 1.00 0.00 373 LEU B C 2
ATOM 3269 O O . LEU B 2 79 ? 8.839 -3.426 4.793 1.00 0.00 373 LEU B O 2
ATOM 3285 N N . SER B 2 80 ? 10.365 -5.087 4.737 1.00 0.00 374 SER B N 2
ATOM 3286 C CA . SER B 2 80 ? 11.483 -4.190 4.460 1.00 0.00 374 SER B CA 2
ATOM 3287 C C . SER B 2 80 ? 11.202 -3.403 3.181 1.00 0.00 374 SER B C 2
ATOM 3288 O O . SER B 2 80 ? 11.455 -2.200 3.113 1.00 0.00 374 SER B O 2
ATOM 3296 N N . GLU B 2 81 ? 10.655 -4.099 2.180 1.00 0.00 375 GLU B N 2
ATOM 3297 C CA . GLU B 2 81 ? 10.306 -3.492 0.895 1.00 0.00 375 GLU B CA 2
ATOM 3298 C C . GLU B 2 81 ? 9.204 -2.441 1.077 1.00 0.00 375 GLU B C 2
ATOM 3299 O O . GLU B 2 81 ? 9.255 -1.363 0.483 1.00 0.00 375 GLU B O 2
ATOM 3311 N N . PHE B 2 82 ? 8.207 -2.780 1.903 1.00 0.00 376 PHE B N 2
ATOM 3312 C CA . PHE B 2 82 ? 7.071 -1.896 2.184 1.00 0.00 376 PHE B CA 2
ATOM 3313 C C . PHE B 2 82 ? 7.516 -0.512 2.664 1.00 0.00 376 PHE B C 2
ATOM 3314 O O . PHE B 2 82 ? 7.117 0.506 2.096 1.00 0.00 376 PHE B O 2
ATOM 3331 N N . GLY B 2 83 ? 8.326 -0.485 3.723 1.00 0.00 377 GLY B N 2
ATOM 3332 C CA . GLY B 2 83 ? 8.797 0.777 4.281 1.00 0.00 377 GLY B CA 2
ATOM 3333 C C . GLY B 2 83 ? 9.629 1.618 3.319 1.00 0.00 377 GLY B C 2
ATOM 3334 O O . GLY B 2 83 ? 9.892 2.786 3.595 1.00 0.00 377 GLY B O 2
ATOM 3338 N N . GLN B 2 84 ? 10.063 1.035 2.200 1.00 0.00 378 GLN B N 2
ATOM 3339 C CA . GLN B 2 84 ? 10.878 1.765 1.227 1.00 0.00 378 GLN B CA 2
ATOM 3340 C C . GLN B 2 84 ? 10.086 2.815 0.440 1.00 0.00 378 GLN B C 2
ATOM 3341 O O . GLN B 2 84 ? 10.683 3.694 -0.184 1.00 0.00 378 GLN B O 2
ATOM 3355 N N . PHE B 2 85 ? 8.754 2.736 0.464 1.00 0.00 379 PHE B N 2
ATOM 3356 C CA . PHE B 2 85 ? 7.927 3.696 -0.259 1.00 0.00 379 PHE B CA 2
ATOM 3357 C C . PHE B 2 85 ? 7.451 4.783 0.690 1.00 0.00 379 PHE B C 2
ATOM 3358 O O . PHE B 2 85 ? 7.666 5.974 0.459 1.00 0.00 379 PHE B O 2
ATOM 3375 N N . LEU B 2 86 ? 6.802 4.345 1.762 1.00 0.00 380 LEU B N 2
ATOM 3376 C CA . LEU B 2 86 ? 6.276 5.243 2.779 1.00 0.00 380 LEU B CA 2
ATOM 3377 C C . LEU B 2 86 ? 7.244 5.347 3.965 1.00 0.00 380 LEU B C 2
ATOM 3378 O O . LEU B 2 86 ? 8.238 4.630 4.014 1.00 0.00 380 LEU B O 2
ATOM 3394 N N . PRO B 2 87 ? 6.982 6.251 4.931 1.00 0.00 381 PRO B N 2
ATOM 3395 C CA . PRO B 2 87 ? 7.855 6.443 6.099 1.00 0.00 381 PRO B CA 2
ATOM 3396 C C . PRO B 2 87 ? 7.916 5.210 7.006 1.00 0.00 381 PRO B C 2
ATOM 3397 O O . PRO B 2 87 ? 7.606 4.095 6.583 1.00 0.00 381 PRO B O 2
ATOM 3408 N N . ASP B 2 88 ? 8.319 5.421 8.256 1.00 0.00 382 ASP B N 2
ATOM 3409 C CA . ASP B 2 88 ? 8.424 4.332 9.226 1.00 0.00 382 ASP B CA 2
ATOM 3410 C C . ASP B 2 88 ? 7.062 4.027 9.842 1.00 0.00 382 ASP B C 2
ATOM 3411 O O . ASP B 2 88 ? 6.492 2.961 9.600 1.00 0.00 382 ASP B O 2
ATOM 3420 N N . ALA B 2 89 ? 6.542 4.971 10.635 1.00 0.00 383 ALA B N 2
ATOM 3421 C CA . ALA B 2 89 ? 5.238 4.819 11.287 1.00 0.00 383 ALA B CA 2
ATOM 3422 C C . ALA B 2 89 ? 5.279 3.809 12.439 1.00 0.00 383 ALA B C 2
ATOM 3423 O O . ALA B 2 89 ? 6.281 3.069 12.557 1.00 0.00 383 ALA B O 2
ATOM 3431 N N . ARG A 1 1 ? 2.546 12.040 -3.002 1.00 0.00 6 ARG A N 3
ATOM 3432 C CA . ARG A 1 1 ? 1.194 11.824 -2.412 1.00 0.00 6 ARG A CA 3
ATOM 3433 C C . ARG A 1 1 ? 0.610 10.461 -2.801 1.00 0.00 6 ARG A C 3
ATOM 3434 O O . ARG A 1 1 ? -0.185 9.889 -2.053 1.00 0.00 6 ARG A O 3
ATOM 3457 N N . MET A 1 2 ? 1.004 9.945 -3.969 1.00 0.00 7 MET A N 3
ATOM 3458 C CA . MET A 1 2 ? 0.510 8.654 -4.441 1.00 0.00 7 MET A CA 3
ATOM 3459 C C . MET A 1 2 ? 1.598 7.587 -4.383 1.00 0.00 7 MET A C 3
ATOM 3460 O O . MET A 1 2 ? 2.455 7.503 -5.267 1.00 0.00 7 MET A O 3
ATOM 3474 N N . ASN A 1 3 ? 1.544 6.766 -3.340 1.00 0.00 8 ASN A N 3
ATOM 3475 C CA . ASN A 1 3 ? 2.505 5.680 -3.145 1.00 0.00 8 ASN A CA 3
ATOM 3476 C C . ASN A 1 3 ? 1.777 4.357 -2.945 1.00 0.00 8 ASN A C 3
ATOM 3477 O O . ASN A 1 3 ? 2.040 3.384 -3.653 1.00 0.00 8 ASN A O 3
ATOM 3488 N N . ILE A 1 4 ? 0.852 4.329 -1.983 1.00 0.00 9 ILE A N 3
ATOM 3489 C CA . ILE A 1 4 ? 0.081 3.122 -1.709 1.00 0.00 9 ILE A CA 3
ATOM 3490 C C . ILE A 1 4 ? -0.893 2.821 -2.813 1.00 0.00 9 ILE A C 3
ATOM 3491 O O . ILE A 1 4 ? -1.026 1.672 -3.230 1.00 0.00 9 ILE A O 3
ATOM 3507 N N . GLN A 1 5 ? -1.601 3.848 -3.263 1.00 0.00 10 GLN A N 3
ATOM 3508 C CA . GLN A 1 5 ? -2.585 3.657 -4.296 1.00 0.00 10 GLN A CA 3
ATOM 3509 C C . GLN A 1 5 ? -1.926 3.079 -5.544 1.00 0.00 10 GLN A C 3
ATOM 3510 O O . GLN A 1 5 ? -2.526 2.279 -6.262 1.00 0.00 10 GLN A O 3
ATOM 3524 N N . MET A 1 6 ? -0.665 3.466 -5.767 1.00 0.00 11 MET A N 3
ATOM 3525 C CA . MET A 1 6 ? 0.104 2.963 -6.896 1.00 0.00 11 MET A CA 3
ATOM 3526 C C . MET A 1 6 ? 0.215 1.440 -6.785 1.00 0.00 11 MET A C 3
ATOM 3527 O O . MET A 1 6 ? 0.072 0.724 -7.778 1.00 0.00 11 MET A O 3
ATOM 3541 N N . LEU A 1 7 ? 0.419 0.955 -5.551 1.00 0.00 12 LEU A N 3
ATOM 3542 C CA . LEU A 1 7 ? 0.488 -0.480 -5.281 1.00 0.00 12 LEU A CA 3
ATOM 3543 C C . LEU A 1 7 ? -0.904 -1.083 -5.395 1.00 0.00 12 LEU A C 3
ATOM 3544 O O . LEU A 1 7 ? -1.118 -2.042 -6.133 1.00 0.00 12 LEU A O 3
ATOM 3560 N N . LEU A 1 8 ? -1.842 -0.507 -4.634 1.00 0.00 13 LEU A N 3
ATOM 3561 C CA . LEU A 1 8 ? -3.233 -0.967 -4.618 1.00 0.00 13 LEU A CA 3
ATOM 3562 C C . LEU A 1 8 ? -3.749 -1.279 -6.025 1.00 0.00 13 LEU A C 3
ATOM 3563 O O . LEU A 1 8 ? -4.135 -2.414 -6.311 1.00 0.00 13 LEU A O 3
ATOM 3579 N N . GLU A 1 9 ? -3.752 -0.267 -6.896 1.00 0.00 14 GLU A N 3
ATOM 3580 C CA . GLU A 1 9 ? -4.218 -0.439 -8.273 1.00 0.00 14 GLU A CA 3
ATOM 3581 C C . GLU A 1 9 ? -3.391 -1.509 -8.984 1.00 0.00 14 GLU A C 3
ATOM 3582 O O . GLU A 1 9 ? -3.927 -2.319 -9.744 1.00 0.00 14 GLU A O 3
ATOM 3594 N N . ALA A 1 10 ? -2.086 -1.517 -8.708 1.00 0.00 15 ALA A N 3
ATOM 3595 C CA . ALA A 1 10 ? -1.172 -2.495 -9.288 1.00 0.00 15 ALA A CA 3
ATOM 3596 C C . ALA A 1 10 ? -1.588 -3.912 -8.928 1.00 0.00 15 ALA A C 3
ATOM 3597 O O . ALA A 1 10 ? -1.685 -4.761 -9.805 1.00 0.00 15 ALA A O 3
ATOM 3604 N N . ALA A 1 11 ? -1.829 -4.157 -7.634 1.00 0.00 16 ALA A N 3
ATOM 3605 C CA . ALA A 1 11 ? -2.228 -5.483 -7.167 1.00 0.00 16 ALA A CA 3
ATOM 3606 C C . ALA A 1 11 ? -3.268 -6.111 -8.085 1.00 0.00 16 ALA A C 3
ATOM 3607 O O . ALA A 1 11 ? -3.077 -7.221 -8.569 1.00 0.00 16 ALA A O 3
ATOM 3614 N N . ASP A 1 12 ? -4.367 -5.383 -8.321 1.00 0.00 17 ASP A N 3
ATOM 3615 C CA . ASP A 1 12 ? -5.444 -5.862 -9.195 1.00 0.00 17 ASP A CA 3
ATOM 3616 C C . ASP A 1 12 ? -4.868 -6.332 -10.529 1.00 0.00 17 ASP A C 3
ATOM 3617 O O . ASP A 1 12 ? -5.286 -7.353 -11.075 1.00 0.00 17 ASP A O 3
ATOM 3626 N N . TYR A 1 13 ? -3.887 -5.583 -11.027 1.00 0.00 18 TYR A N 3
ATOM 3627 C CA . TYR A 1 13 ? -3.210 -5.909 -12.276 1.00 0.00 18 TYR A CA 3
ATOM 3628 C C . TYR A 1 13 ? -2.311 -7.126 -12.085 1.00 0.00 18 TYR A C 3
ATOM 3629 O O . TYR A 1 13 ? -2.240 -8.000 -12.951 1.00 0.00 18 TYR A O 3
ATOM 3647 N N . LEU A 1 14 ? -1.651 -7.183 -10.931 1.00 0.00 19 LEU A N 3
ATOM 3648 C CA . LEU A 1 14 ? -0.777 -8.298 -10.593 1.00 0.00 19 LEU A CA 3
ATOM 3649 C C . LEU A 1 14 ? -1.601 -9.571 -10.415 1.00 0.00 19 LEU A C 3
ATOM 3650 O O . LEU A 1 14 ? -1.131 -10.668 -10.716 1.00 0.00 19 LEU A O 3
ATOM 3666 N N . GLU A 1 15 ? -2.836 -9.408 -9.912 1.00 0.00 20 GLU A N 3
ATOM 3667 C CA . GLU A 1 15 ? -3.738 -10.547 -9.677 1.00 0.00 20 GLU A CA 3
ATOM 3668 C C . GLU A 1 15 ? -3.677 -11.568 -10.814 1.00 0.00 20 GLU A C 3
ATOM 3669 O O . GLU A 1 15 ? -3.509 -12.763 -10.570 1.00 0.00 20 GLU A O 3
ATOM 3681 N N . ARG A 1 16 ? -3.807 -11.090 -12.053 1.00 0.00 21 ARG A N 3
ATOM 3682 C CA . ARG A 1 16 ? -3.759 -11.969 -13.221 1.00 0.00 21 ARG A CA 3
ATOM 3683 C C . ARG A 1 16 ? -2.342 -12.491 -13.452 1.00 0.00 21 ARG A C 3
ATOM 3684 O O . ARG A 1 16 ? -1.417 -11.660 -13.591 1.00 0.00 21 ARG A O 3
ATOM 3706 N N . SER B 2 1 ? 13.039 14.242 -16.805 1.00 0.00 295 SER B N 3
ATOM 3707 C CA . SER B 2 1 ? 12.688 15.285 -15.798 1.00 0.00 295 SER B CA 3
ATOM 3708 C C . SER B 2 1 ? 12.250 14.660 -14.472 1.00 0.00 295 SER B C 3
ATOM 3709 O O . SER B 2 1 ? 12.142 13.436 -14.358 1.00 0.00 295 SER B O 3
ATOM 3719 N N . LEU B 2 2 ? 12.007 15.509 -13.472 1.00 0.00 296 LEU B N 3
ATOM 3720 C CA . LEU B 2 2 ? 11.587 15.044 -12.152 1.00 0.00 296 LEU B CA 3
ATOM 3721 C C . LEU B 2 2 ? 10.129 15.416 -11.879 1.00 0.00 296 LEU B C 3
ATOM 3722 O O . LEU B 2 2 ? 9.270 14.538 -11.789 1.00 0.00 296 LEU B O 3
ATOM 3738 N N . GLN B 2 3 ? 9.863 16.725 -11.755 1.00 0.00 297 GLN B N 3
ATOM 3739 C CA . GLN B 2 3 ? 8.519 17.240 -11.504 1.00 0.00 297 GLN B CA 3
ATOM 3740 C C . GLN B 2 3 ? 8.110 17.042 -10.040 1.00 0.00 297 GLN B C 3
ATOM 3741 O O . GLN B 2 3 ? 8.226 17.961 -9.228 1.00 0.00 297 GLN B O 3
ATOM 3755 N N . ASN B 2 4 ? 7.628 15.839 -9.719 1.00 0.00 298 ASN B N 3
ATOM 3756 C CA . ASN B 2 4 ? 7.187 15.501 -8.359 1.00 0.00 298 ASN B CA 3
ATOM 3757 C C . ASN B 2 4 ? 7.357 14.004 -8.045 1.00 0.00 298 ASN B C 3
ATOM 3758 O O . ASN B 2 4 ? 7.515 13.629 -6.881 1.00 0.00 298 ASN B O 3
ATOM 3769 N N . ASN B 2 5 ? 7.319 13.155 -9.078 1.00 0.00 299 ASN B N 3
ATOM 3770 C CA . ASN B 2 5 ? 7.462 11.712 -8.909 1.00 0.00 299 ASN B CA 3
ATOM 3771 C C . ASN B 2 5 ? 7.992 11.080 -10.200 1.00 0.00 299 ASN B C 3
ATOM 3772 O O . ASN B 2 5 ? 8.373 11.792 -11.131 1.00 0.00 299 ASN B O 3
ATOM 3783 N N . GLN B 2 6 ? 8.026 9.748 -10.252 1.00 0.00 300 GLN B N 3
ATOM 3784 C CA . GLN B 2 6 ? 8.526 9.052 -11.434 1.00 0.00 300 GLN B CA 3
ATOM 3785 C C . GLN B 2 6 ? 7.927 7.653 -11.567 1.00 0.00 300 GLN B C 3
ATOM 3786 O O . GLN B 2 6 ? 7.627 6.998 -10.567 1.00 0.00 300 GLN B O 3
ATOM 3800 N N . PRO B 2 7 ? 7.762 7.172 -12.818 1.00 0.00 301 PRO B N 3
ATOM 3801 C CA . PRO B 2 7 ? 7.211 5.837 -13.096 1.00 0.00 301 PRO B CA 3
ATOM 3802 C C . PRO B 2 7 ? 8.091 4.712 -12.541 1.00 0.00 301 PRO B C 3
ATOM 3803 O O . PRO B 2 7 ? 7.641 3.572 -12.419 1.00 0.00 301 PRO B O 3
ATOM 3814 N N . VAL B 2 8 ? 9.344 5.038 -12.197 1.00 0.00 302 VAL B N 3
ATOM 3815 C CA . VAL B 2 8 ? 10.272 4.054 -11.643 1.00 0.00 302 VAL B CA 3
ATOM 3816 C C . VAL B 2 8 ? 9.734 3.500 -10.326 1.00 0.00 302 VAL B C 3
ATOM 3817 O O . VAL B 2 8 ? 9.801 2.296 -10.073 1.00 0.00 302 VAL B O 3
ATOM 3830 N N . GLU B 2 9 ? 9.179 4.391 -9.499 1.00 0.00 303 GLU B N 3
ATOM 3831 C CA . GLU B 2 9 ? 8.602 4.002 -8.214 1.00 0.00 303 GLU B CA 3
ATOM 3832 C C . GLU B 2 9 ? 7.412 3.064 -8.421 1.00 0.00 303 GLU B C 3
ATOM 3833 O O . GLU B 2 9 ? 7.153 2.188 -7.592 1.00 0.00 303 GLU B O 3
ATOM 3845 N N . PHE B 2 10 ? 6.694 3.258 -9.532 1.00 0.00 304 PHE B N 3
ATOM 3846 C CA . PHE B 2 10 ? 5.529 2.437 -9.859 1.00 0.00 304 PHE B CA 3
ATOM 3847 C C . PHE B 2 10 ? 5.918 0.966 -9.958 1.00 0.00 304 PHE B C 3
ATOM 3848 O O . PHE B 2 10 ? 5.437 0.144 -9.182 1.00 0.00 304 PHE B O 3
ATOM 3865 N N . ASN B 2 11 ? 6.799 0.635 -10.900 1.00 0.00 305 ASN B N 3
ATOM 3866 C CA . ASN B 2 11 ? 7.245 -0.746 -11.070 1.00 0.00 305 ASN B CA 3
ATOM 3867 C C . ASN B 2 11 ? 7.873 -1.284 -9.781 1.00 0.00 305 ASN B C 3
ATOM 3868 O O . ASN B 2 11 ? 7.775 -2.476 -9.491 1.00 0.00 305 ASN B O 3
ATOM 3879 N N . HIS B 2 12 ? 8.514 -0.400 -9.010 1.00 0.00 306 HIS B N 3
ATOM 3880 C CA . HIS B 2 12 ? 9.149 -0.792 -7.753 1.00 0.00 306 HIS B CA 3
ATOM 3881 C C . HIS B 2 12 ? 8.111 -1.357 -6.785 1.00 0.00 306 HIS B C 3
ATOM 3882 O O . HIS B 2 12 ? 8.244 -2.488 -6.314 1.00 0.00 306 HIS B O 3
ATOM 3897 N N . ALA B 2 13 ? 7.064 -0.573 -6.512 1.00 0.00 307 ALA B N 3
ATOM 3898 C CA . ALA B 2 13 ? 5.988 -1.009 -5.624 1.00 0.00 307 ALA B CA 3
ATOM 3899 C C . ALA B 2 13 ? 5.247 -2.183 -6.240 1.00 0.00 307 ALA B C 3
ATOM 3900 O O . ALA B 2 13 ? 4.970 -3.176 -5.578 1.00 0.00 307 ALA B O 3
ATOM 3907 N N . ILE B 2 14 ? 4.940 -2.050 -7.524 1.00 0.00 308 ILE B N 3
ATOM 3908 C CA . ILE B 2 14 ? 4.238 -3.080 -8.277 1.00 0.00 308 ILE B CA 3
ATOM 3909 C C . ILE B 2 14 ? 4.890 -4.440 -8.090 1.00 0.00 308 ILE B C 3
ATOM 3910 O O . ILE B 2 14 ? 4.271 -5.370 -7.568 1.00 0.00 308 ILE B O 3
ATOM 3926 N N . ASN B 2 15 ? 6.147 -4.539 -8.501 1.00 0.00 309 ASN B N 3
ATOM 3927 C CA . ASN B 2 15 ? 6.899 -5.772 -8.363 1.00 0.00 309 ASN B CA 3
ATOM 3928 C C . ASN B 2 15 ? 7.001 -6.166 -6.887 1.00 0.00 309 ASN B C 3
ATOM 3929 O O . ASN B 2 15 ? 7.062 -7.353 -6.559 1.00 0.00 309 ASN B O 3
ATOM 3940 N N . TYR B 2 16 ? 6.961 -5.166 -5.996 1.00 0.00 310 TYR B N 3
ATOM 3941 C CA . TYR B 2 16 ? 6.981 -5.423 -4.559 1.00 0.00 310 TYR B CA 3
ATOM 3942 C C . TYR B 2 16 ? 5.699 -6.154 -4.162 1.00 0.00 310 TYR B C 3
ATOM 3943 O O . TYR B 2 16 ? 5.741 -7.160 -3.455 1.00 0.00 310 TYR B O 3
ATOM 3961 N N . VAL B 2 17 ? 4.558 -5.651 -4.653 1.00 0.00 311 VAL B N 3
ATOM 3962 C CA . VAL B 2 17 ? 3.265 -6.271 -4.370 1.00 0.00 311 VAL B CA 3
ATOM 3963 C C . VAL B 2 17 ? 3.285 -7.726 -4.843 1.00 0.00 311 VAL B C 3
ATOM 3964 O O . VAL B 2 17 ? 2.680 -8.596 -4.218 1.00 0.00 311 VAL B O 3
ATOM 3977 N N . ASN B 2 18 ? 4.004 -7.976 -5.947 1.00 0.00 312 ASN B N 3
ATOM 3978 C CA . ASN B 2 18 ? 4.133 -9.319 -6.508 1.00 0.00 312 ASN B CA 3
ATOM 3979 C C . ASN B 2 18 ? 4.638 -10.289 -5.437 1.00 0.00 312 ASN B C 3
ATOM 3980 O O . ASN B 2 18 ? 4.075 -11.369 -5.260 1.00 0.00 312 ASN B O 3
ATOM 3991 N N . LYS B 2 19 ? 5.681 -9.878 -4.703 1.00 0.00 313 LYS B N 3
ATOM 3992 C CA . LYS B 2 19 ? 6.236 -10.693 -3.617 1.00 0.00 313 LYS B CA 3
ATOM 3993 C C . LYS B 2 19 ? 5.143 -11.120 -2.651 1.00 0.00 313 LYS B C 3
ATOM 3994 O O . LYS B 2 19 ? 4.995 -12.298 -2.346 1.00 0.00 313 LYS B O 3
ATOM 4013 N N . ILE B 2 20 ? 4.397 -10.137 -2.170 1.00 0.00 314 ILE B N 3
ATOM 4014 C CA . ILE B 2 20 ? 3.316 -10.366 -1.225 1.00 0.00 314 ILE B CA 3
ATOM 4015 C C . ILE B 2 20 ? 2.205 -11.209 -1.842 1.00 0.00 314 ILE B C 3
ATOM 4016 O O . ILE B 2 20 ? 1.806 -12.230 -1.297 1.00 0.00 314 ILE B O 3
ATOM 4032 N N . LYS B 2 21 ? 1.711 -10.786 -2.989 1.00 0.00 315 LYS B N 3
ATOM 4033 C CA . LYS B 2 21 ? 0.658 -11.519 -3.667 1.00 0.00 315 LYS B CA 3
ATOM 4034 C C . LYS B 2 21 ? 1.051 -12.994 -3.826 1.00 0.00 315 LYS B C 3
ATOM 4035 O O . LYS B 2 21 ? 0.268 -13.890 -3.509 1.00 0.00 315 LYS B O 3
ATOM 4054 N N . ASN B 2 22 ? 2.282 -13.231 -4.286 1.00 0.00 316 ASN B N 3
ATOM 4055 C CA . ASN B 2 22 ? 2.809 -14.588 -4.455 1.00 0.00 316 ASN B CA 3
ATOM 4056 C C . ASN B 2 22 ? 3.079 -15.267 -3.111 1.00 0.00 316 ASN B C 3
ATOM 4057 O O . ASN B 2 22 ? 2.568 -16.352 -2.847 1.00 0.00 316 ASN B O 3
ATOM 4068 N N . ARG B 2 23 ? 3.908 -14.630 -2.282 1.00 0.00 317 ARG B N 3
ATOM 4069 C CA . ARG B 2 23 ? 4.275 -15.175 -0.972 1.00 0.00 317 ARG B CA 3
ATOM 4070 C C . ARG B 2 23 ? 3.053 -15.460 -0.099 1.00 0.00 317 ARG B C 3
ATOM 4071 O O . ARG B 2 23 ? 3.007 -16.488 0.580 1.00 0.00 317 ARG B O 3
ATOM 4092 N N . PHE B 2 24 ? 2.059 -14.567 -0.114 1.00 0.00 318 PHE B N 3
ATOM 4093 C CA . PHE B 2 24 ? 0.859 -14.778 0.688 1.00 0.00 318 PHE B CA 3
ATOM 4094 C C . PHE B 2 24 ? -0.262 -15.364 -0.173 1.00 0.00 318 PHE B C 3
ATOM 4095 O O . PHE B 2 24 ? -1.441 -15.176 0.124 1.00 0.00 318 PHE B O 3
ATOM 4112 N N . GLN B 2 25 ? 0.117 -16.081 -1.244 1.00 0.00 319 GLN B N 3
ATOM 4113 C CA . GLN B 2 25 ? -0.857 -16.711 -2.141 1.00 0.00 319 GLN B CA 3
ATOM 4114 C C . GLN B 2 25 ? -1.878 -17.529 -1.352 1.00 0.00 319 GLN B C 3
ATOM 4115 O O . GLN B 2 25 ? -3.060 -17.563 -1.698 1.00 0.00 319 GLN B O 3
ATOM 4129 N N . GLY B 2 26 ? -1.412 -18.176 -0.276 1.00 0.00 320 GLY B N 3
ATOM 4130 C CA . GLY B 2 26 ? -2.291 -18.968 0.564 1.00 0.00 320 GLY B CA 3
ATOM 4131 C C . GLY B 2 26 ? -2.984 -18.139 1.636 1.00 0.00 320 GLY B C 3
ATOM 4132 O O . GLY B 2 26 ? -3.564 -18.692 2.572 1.00 0.00 320 GLY B O 3
ATOM 4136 N N . GLN B 2 27 ? -2.933 -16.808 1.495 1.00 0.00 321 GLN B N 3
ATOM 4137 C CA . GLN B 2 27 ? -3.563 -15.902 2.446 1.00 0.00 321 GLN B CA 3
ATOM 4138 C C . GLN B 2 27 ? -4.291 -14.781 1.711 1.00 0.00 321 GLN B C 3
ATOM 4139 O O . GLN B 2 27 ? -3.803 -13.649 1.662 1.00 0.00 321 GLN B O 3
ATOM 4153 N N . PRO B 2 28 ? -5.478 -15.058 1.151 1.00 0.00 322 PRO B N 3
ATOM 4154 C CA . PRO B 2 28 ? -6.256 -14.030 0.457 1.00 0.00 322 PRO B CA 3
ATOM 4155 C C . PRO B 2 28 ? -6.587 -12.869 1.398 1.00 0.00 322 PRO B C 3
ATOM 4156 O O . PRO B 2 28 ? -6.829 -11.746 0.954 1.00 0.00 322 PRO B O 3
ATOM 4167 N N . ASP B 2 29 ? -6.581 -13.157 2.706 1.00 0.00 323 ASP B N 3
ATOM 4168 C CA . ASP B 2 29 ? -6.864 -12.162 3.731 1.00 0.00 323 ASP B CA 3
ATOM 4169 C C . ASP B 2 29 ? -5.745 -11.127 3.840 1.00 0.00 323 ASP B C 3
ATOM 4170 O O . ASP B 2 29 ? -6.007 -9.966 4.139 1.00 0.00 323 ASP B O 3
ATOM 4179 N N . ILE B 2 30 ? -4.496 -11.549 3.607 1.00 0.00 324 ILE B N 3
ATOM 4180 C CA . ILE B 2 30 ? -3.353 -10.642 3.699 1.00 0.00 324 ILE B CA 3
ATOM 4181 C C . ILE B 2 30 ? -3.367 -9.637 2.576 1.00 0.00 324 ILE B C 3
ATOM 4182 O O . ILE B 2 30 ? -3.187 -8.439 2.786 1.00 0.00 324 ILE B O 3
ATOM 4198 N N . TYR B 2 31 ? -3.567 -10.151 1.380 1.00 0.00 325 TYR B N 3
ATOM 4199 C CA . TYR B 2 31 ? -3.591 -9.319 0.190 1.00 0.00 325 TYR B CA 3
ATOM 4200 C C . TYR B 2 31 ? -4.766 -8.350 0.253 1.00 0.00 325 TYR B C 3
ATOM 4201 O O . TYR B 2 31 ? -4.590 -7.147 0.071 1.00 0.00 325 TYR B O 3
ATOM 4219 N N . LYS B 2 32 ? -5.958 -8.874 0.544 1.00 0.00 326 LYS B N 3
ATOM 4220 C CA . LYS B 2 32 ? -7.152 -8.038 0.665 1.00 0.00 326 LYS B CA 3
ATOM 4221 C C . LYS B 2 32 ? -6.989 -7.032 1.803 1.00 0.00 326 LYS B C 3
ATOM 4222 O O . LYS B 2 32 ? -7.224 -5.838 1.621 1.00 0.00 326 LYS B O 3
ATOM 4241 N N . ALA B 2 33 ? -6.569 -7.524 2.976 1.00 0.00 327 ALA B N 3
ATOM 4242 C CA . ALA B 2 33 ? -6.360 -6.667 4.144 1.00 0.00 327 ALA B CA 3
ATOM 4243 C C . ALA B 2 33 ? -5.342 -5.575 3.842 1.00 0.00 327 ALA B C 3
ATOM 4244 O O . ALA B 2 33 ? -5.618 -4.395 4.038 1.00 0.00 327 ALA B O 3
ATOM 4251 N N . PHE B 2 34 ? -4.168 -5.981 3.349 1.00 0.00 328 PHE B N 3
ATOM 4252 C CA . PHE B 2 34 ? -3.098 -5.043 3.004 1.00 0.00 328 PHE B CA 3
ATOM 4253 C C . PHE B 2 34 ? -3.627 -3.929 2.107 1.00 0.00 328 PHE B C 3
ATOM 4254 O O . PHE B 2 34 ? -3.419 -2.749 2.384 1.00 0.00 328 PHE B O 3
ATOM 4271 N N . LEU B 2 35 ? -4.317 -4.308 1.035 1.00 0.00 329 LEU B N 3
ATOM 4272 C CA . LEU B 2 35 ? -4.872 -3.326 0.112 1.00 0.00 329 LEU B CA 3
ATOM 4273 C C . LEU B 2 35 ? -5.863 -2.408 0.828 1.00 0.00 329 LEU B C 3
ATOM 4274 O O . LEU B 2 35 ? -5.741 -1.186 0.757 1.00 0.00 329 LEU B O 3
ATOM 4290 N N . GLU B 2 36 ? -6.830 -2.995 1.540 1.00 0.00 330 GLU B N 3
ATOM 4291 C CA . GLU B 2 36 ? -7.818 -2.207 2.283 1.00 0.00 330 GLU B CA 3
ATOM 4292 C C . GLU B 2 36 ? -7.125 -1.268 3.275 1.00 0.00 330 GLU B C 3
ATOM 4293 O O . GLU B 2 36 ? -7.599 -0.156 3.516 1.00 0.00 330 GLU B O 3
ATOM 4305 N N . ILE B 2 37 ? -5.984 -1.709 3.817 1.00 0.00 331 ILE B N 3
ATOM 4306 C CA . ILE B 2 37 ? -5.202 -0.897 4.746 1.00 0.00 331 ILE B CA 3
ATOM 4307 C C . ILE B 2 37 ? -4.795 0.401 4.054 1.00 0.00 331 ILE B C 3
ATOM 4308 O O . ILE B 2 37 ? -5.032 1.499 4.563 1.00 0.00 331 ILE B O 3
ATOM 4324 N N . LEU B 2 38 ? -4.202 0.246 2.871 1.00 0.00 332 LEU B N 3
ATOM 4325 C CA . LEU B 2 38 ? -3.773 1.373 2.050 1.00 0.00 332 LEU B CA 3
ATOM 4326 C C . LEU B 2 38 ? -4.971 2.215 1.631 1.00 0.00 332 LEU B C 3
ATOM 4327 O O . LEU B 2 38 ? -4.976 3.435 1.778 1.00 0.00 332 LEU B O 3
ATOM 4343 N N . HIS B 2 39 ? -5.978 1.535 1.089 1.00 0.00 333 HIS B N 3
ATOM 4344 C CA . HIS B 2 39 ? -7.198 2.191 0.611 1.00 0.00 333 HIS B CA 3
ATOM 4345 C C . HIS B 2 39 ? -7.758 3.176 1.641 1.00 0.00 333 HIS B C 3
ATOM 4346 O O . HIS B 2 39 ? -8.131 4.296 1.286 1.00 0.00 333 HIS B O 3
ATOM 4361 N N . THR B 2 40 ? -7.793 2.774 2.912 1.00 0.00 334 THR B N 3
ATOM 4362 C CA . THR B 2 40 ? -8.287 3.649 3.979 1.00 0.00 334 THR B CA 3
ATOM 4363 C C . THR B 2 40 ? -7.426 4.911 4.075 1.00 0.00 334 THR B C 3
ATOM 4364 O O . THR B 2 40 ? -7.943 6.014 4.249 1.00 0.00 334 THR B O 3
ATOM 4375 N N . TYR B 2 41 ? -6.109 4.724 3.958 1.00 0.00 335 TYR B N 3
ATOM 4376 C CA . TYR B 2 41 ? -5.147 5.823 4.024 1.00 0.00 335 TYR B CA 3
ATOM 4377 C C . TYR B 2 41 ? -5.418 6.883 2.947 1.00 0.00 335 TYR B C 3
ATOM 4378 O O . TYR B 2 41 ? -5.623 8.048 3.266 1.00 0.00 335 TYR B O 3
ATOM 4396 N N . GLN B 2 42 ? -5.423 6.485 1.673 1.00 0.00 336 GLN B N 3
ATOM 4397 C CA . GLN B 2 42 ? -5.680 7.442 0.589 1.00 0.00 336 GLN B CA 3
ATOM 4398 C C . GLN B 2 42 ? -6.965 8.240 0.832 1.00 0.00 336 GLN B C 3
ATOM 4399 O O . GLN B 2 42 ? -6.993 9.452 0.623 1.00 0.00 336 GLN B O 3
ATOM 4413 N N . LYS B 2 43 ? -8.025 7.552 1.259 1.00 0.00 337 LYS B N 3
ATOM 4414 C CA . LYS B 2 43 ? -9.320 8.196 1.509 1.00 0.00 337 LYS B CA 3
ATOM 4415 C C . LYS B 2 43 ? -9.253 9.241 2.629 1.00 0.00 337 LYS B C 3
ATOM 4416 O O . LYS B 2 43 ? -9.685 10.378 2.435 1.00 0.00 337 LYS B O 3
ATOM 4435 N N . GLU B 2 44 ? -8.734 8.853 3.801 1.00 0.00 338 GLU B N 3
ATOM 4436 C CA . GLU B 2 44 ? -8.644 9.774 4.946 1.00 0.00 338 GLU B CA 3
ATOM 4437 C C . GLU B 2 44 ? -7.925 11.082 4.591 1.00 0.00 338 GLU B C 3
ATOM 4438 O O . GLU B 2 44 ? -8.203 12.121 5.193 1.00 0.00 338 GLU B O 3
ATOM 4450 N N . GLN B 2 45 ? -7.018 11.039 3.610 1.00 0.00 339 GLN B N 3
ATOM 4451 C CA . GLN B 2 45 ? -6.293 12.241 3.187 1.00 0.00 339 GLN B CA 3
ATOM 4452 C C . GLN B 2 45 ? -7.268 13.250 2.601 1.00 0.00 339 GLN B C 3
ATOM 4453 O O . GLN B 2 45 ? -7.342 14.399 3.040 1.00 0.00 339 GLN B O 3
ATOM 4467 N N . ARG B 2 46 ? -8.019 12.791 1.606 1.00 0.00 340 ARG B N 3
ATOM 4468 C CA . ARG B 2 46 ? -9.015 13.623 0.932 1.00 0.00 340 ARG B CA 3
ATOM 4469 C C . ARG B 2 46 ? -10.117 14.054 1.898 1.00 0.00 340 ARG B C 3
ATOM 4470 O O . ARG B 2 46 ? -10.580 15.195 1.854 1.00 0.00 340 ARG B O 3
ATOM 4491 N N . ASN B 2 47 ? -10.527 13.133 2.772 1.00 0.00 341 ASN B N 3
ATOM 4492 C CA . ASN B 2 47 ? -11.574 13.408 3.762 1.00 0.00 341 ASN B CA 3
ATOM 4493 C C . ASN B 2 47 ? -11.234 14.623 4.628 1.00 0.00 341 ASN B C 3
ATOM 4494 O O . ASN B 2 47 ? -12.100 15.462 4.887 1.00 0.00 341 ASN B O 3
ATOM 4505 N N . ALA B 2 48 ? -9.976 14.720 5.064 1.00 0.00 342 ALA B N 3
ATOM 4506 C CA . ALA B 2 48 ? -9.530 15.848 5.887 1.00 0.00 342 ALA B CA 3
ATOM 4507 C C . ALA B 2 48 ? -9.823 17.182 5.197 1.00 0.00 342 ALA B C 3
ATOM 4508 O O . ALA B 2 48 ? -10.265 18.138 5.838 1.00 0.00 342 ALA B O 3
ATOM 4515 N N . LYS B 2 49 ? -9.580 17.233 3.884 1.00 0.00 343 LYS B N 3
ATOM 4516 C CA . LYS B 2 49 ? -9.823 18.441 3.096 1.00 0.00 343 LYS B CA 3
ATOM 4517 C C . LYS B 2 49 ? -11.320 18.742 2.999 1.00 0.00 343 LYS B C 3
ATOM 4518 O O . LYS B 2 49 ? -11.734 19.897 3.118 1.00 0.00 343 LYS B O 3
ATOM 4537 N N . GLU B 2 50 ? -12.123 17.696 2.778 1.00 0.00 344 GLU B N 3
ATOM 4538 C CA . GLU B 2 50 ? -13.577 17.837 2.659 1.00 0.00 344 GLU B CA 3
ATOM 4539 C C . GLU B 2 50 ? -14.162 18.609 3.841 1.00 0.00 344 GLU B C 3
ATOM 4540 O O . GLU B 2 50 ? -14.981 19.511 3.655 1.00 0.00 344 GLU B O 3
ATOM 4552 N N . ALA B 2 51 ? -13.734 18.257 5.055 1.00 0.00 345 ALA B N 3
ATOM 4553 C CA . ALA B 2 51 ? -14.216 18.925 6.263 1.00 0.00 345 ALA B CA 3
ATOM 4554 C C . ALA B 2 51 ? -13.701 20.362 6.342 1.00 0.00 345 ALA B C 3
ATOM 4555 O O . ALA B 2 51 ? -14.453 21.278 6.683 1.00 0.00 345 ALA B O 3
ATOM 4562 N N . GLY B 2 52 ? -12.417 20.551 6.023 1.00 0.00 346 GLY B N 3
ATOM 4563 C CA . GLY B 2 52 ? -11.820 21.876 6.060 1.00 0.00 346 GLY B CA 3
ATOM 4564 C C . GLY B 2 52 ? -11.834 22.492 7.449 1.00 0.00 346 GLY B C 3
ATOM 4565 O O . GLY B 2 52 ? -12.105 23.685 7.599 1.00 0.00 346 GLY B O 3
ATOM 4569 N N . GLY B 2 53 ? -11.543 21.678 8.466 1.00 0.00 347 GLY B N 3
ATOM 4570 C CA . GLY B 2 53 ? -11.530 22.167 9.834 1.00 0.00 347 GLY B CA 3
ATOM 4571 C C . GLY B 2 53 ? -10.744 21.265 10.768 1.00 0.00 347 GLY B C 3
ATOM 4572 O O . GLY B 2 53 ? -9.640 20.830 10.434 1.00 0.00 347 GLY B O 3
ATOM 4576 N N . ASN B 2 54 ? -11.314 20.986 11.940 1.00 0.00 348 ASN B N 3
ATOM 4577 C CA . ASN B 2 54 ? -10.665 20.128 12.936 1.00 0.00 348 ASN B CA 3
ATOM 4578 C C . ASN B 2 54 ? -10.905 18.636 12.654 1.00 0.00 348 ASN B C 3
ATOM 4579 O O . ASN B 2 54 ? -11.011 17.836 13.587 1.00 0.00 348 ASN B O 3
ATOM 4590 N N . TYR B 2 55 ? -10.990 18.261 11.373 1.00 0.00 349 TYR B N 3
ATOM 4591 C CA . TYR B 2 55 ? -11.216 16.868 10.997 1.00 0.00 349 TYR B CA 3
ATOM 4592 C C . TYR B 2 55 ? -9.915 16.073 11.001 1.00 0.00 349 TYR B C 3
ATOM 4593 O O . TYR B 2 55 ? -9.016 16.330 10.199 1.00 0.00 349 TYR B O 3
ATOM 4611 N N . THR B 2 56 ? -9.836 15.084 11.890 1.00 0.00 350 THR B N 3
ATOM 4612 C CA . THR B 2 56 ? -8.663 14.226 11.964 1.00 0.00 350 THR B CA 3
ATOM 4613 C C . THR B 2 56 ? -8.902 12.963 11.133 1.00 0.00 350 THR B C 3
ATOM 4614 O O . THR B 2 56 ? -9.993 12.389 11.165 1.00 0.00 350 THR B O 3
ATOM 4625 N N . PRO B 2 57 ? -7.895 12.521 10.365 1.00 0.00 351 PRO B N 3
ATOM 4626 C CA . PRO B 2 57 ? -8.005 11.330 9.512 1.00 0.00 351 PRO B CA 3
ATOM 4627 C C . PRO B 2 57 ? -8.121 10.033 10.313 1.00 0.00 351 PRO B C 3
ATOM 4628 O O . PRO B 2 57 ? -7.673 9.957 11.460 1.00 0.00 351 PRO B O 3
ATOM 4639 N N . ALA B 2 58 ? -8.721 9.016 9.693 1.00 0.00 352 ALA B N 3
ATOM 4640 C CA . ALA B 2 58 ? -8.899 7.713 10.333 1.00 0.00 352 ALA B CA 3
ATOM 4641 C C . ALA B 2 58 ? -7.657 6.824 10.175 1.00 0.00 352 ALA B C 3
ATOM 4642 O O . ALA B 2 58 ? -7.578 5.757 10.783 1.00 0.00 352 ALA B O 3
ATOM 4649 N N . LEU B 2 59 ? -6.691 7.275 9.364 1.00 0.00 353 LEU B N 3
ATOM 4650 C CA . LEU B 2 59 ? -5.458 6.531 9.121 1.00 0.00 353 LEU B CA 3
ATOM 4651 C C . LEU B 2 59 ? -4.320 7.461 8.720 1.00 0.00 353 LEU B C 3
ATOM 4652 O O . LEU B 2 59 ? -4.531 8.602 8.315 1.00 0.00 353 LEU B O 3
ATOM 4668 N N . THR B 2 60 ? -3.116 6.919 8.809 1.00 0.00 354 THR B N 3
ATOM 4669 C CA . THR B 2 60 ? -1.891 7.605 8.428 1.00 0.00 354 THR B CA 3
ATOM 4670 C C . THR B 2 60 ? -0.859 6.540 8.079 1.00 0.00 354 THR B C 3
ATOM 4671 O O . THR B 2 60 ? -1.157 5.345 8.182 1.00 0.00 354 THR B O 3
ATOM 4682 N N . GLU B 2 61 ? 0.350 6.936 7.702 1.00 0.00 355 GLU B N 3
ATOM 4683 C CA . GLU B 2 61 ? 1.384 5.950 7.400 1.00 0.00 355 GLU B CA 3
ATOM 4684 C C . GLU B 2 61 ? 1.557 5.012 8.603 1.00 0.00 355 GLU B C 3
ATOM 4685 O O . GLU B 2 61 ? 1.941 3.852 8.450 1.00 0.00 355 GLU B O 3
ATOM 4697 N N . GLN B 2 62 ? 1.222 5.529 9.799 1.00 0.00 356 GLN B N 3
ATOM 4698 C CA . GLN B 2 62 ? 1.284 4.759 11.040 1.00 0.00 356 GLN B CA 3
ATOM 4699 C C . GLN B 2 62 ? 0.312 3.579 10.991 1.00 0.00 356 GLN B C 3
ATOM 4700 O O . GLN B 2 62 ? 0.664 2.468 11.380 1.00 0.00 356 GLN B O 3
ATOM 4714 N N . GLU B 2 63 ? -0.911 3.826 10.493 1.00 0.00 357 GLU B N 3
ATOM 4715 C CA . GLU B 2 63 ? -1.926 2.780 10.378 1.00 0.00 357 GLU B CA 3
ATOM 4716 C C . GLU B 2 63 ? -1.543 1.800 9.278 1.00 0.00 357 GLU B C 3
ATOM 4717 O O . GLU B 2 63 ? -1.702 0.589 9.416 1.00 0.00 357 GLU B O 3
ATOM 4729 N N . VAL B 2 64 ? -1.067 2.362 8.172 1.00 0.00 358 VAL B N 3
ATOM 4730 C CA . VAL B 2 64 ? -0.680 1.586 7.000 1.00 0.00 358 VAL B CA 3
ATOM 4731 C C . VAL B 2 64 ? 0.428 0.593 7.325 1.00 0.00 358 VAL B C 3
ATOM 4732 O O . VAL B 2 64 ? 0.233 -0.618 7.216 1.00 0.00 358 VAL B O 3
ATOM 4745 N N . TYR B 2 65 ? 1.580 1.107 7.747 1.00 0.00 359 TYR B N 3
ATOM 4746 C CA . TYR B 2 65 ? 2.712 0.264 8.114 1.00 0.00 359 TYR B CA 3
ATOM 4747 C C . TYR B 2 65 ? 2.347 -0.691 9.250 1.00 0.00 359 TYR B C 3
ATOM 4748 O O . TYR B 2 65 ? 2.788 -1.840 9.269 1.00 0.00 359 TYR B O 3
ATOM 4766 N N . ALA B 2 66 ? 1.561 -0.192 10.206 1.00 0.00 360 ALA B N 3
ATOM 4767 C CA . ALA B 2 66 ? 1.154 -0.983 11.372 1.00 0.00 360 ALA B CA 3
ATOM 4768 C C . ALA B 2 66 ? 0.327 -2.212 10.997 1.00 0.00 360 ALA B C 3
ATOM 4769 O O . ALA B 2 66 ? 0.640 -3.326 11.420 1.00 0.00 360 ALA B O 3
ATOM 4776 N N . GLN B 2 67 ? -0.736 -2.005 10.217 1.00 0.00 361 GLN B N 3
ATOM 4777 C CA . GLN B 2 67 ? -1.614 -3.104 9.812 1.00 0.00 361 GLN B CA 3
ATOM 4778 C C . GLN B 2 67 ? -0.882 -4.100 8.911 1.00 0.00 361 GLN B C 3
ATOM 4779 O O . GLN B 2 67 ? -1.064 -5.310 9.047 1.00 0.00 361 GLN B O 3
ATOM 4793 N N . VAL B 2 68 ? -0.037 -3.594 8.010 1.00 0.00 362 VAL B N 3
ATOM 4794 C CA . VAL B 2 68 ? 0.734 -4.459 7.116 1.00 0.00 362 VAL B CA 3
ATOM 4795 C C . VAL B 2 68 ? 1.745 -5.275 7.923 1.00 0.00 362 VAL B C 3
ATOM 4796 O O . VAL B 2 68 ? 1.928 -6.468 7.678 1.00 0.00 362 VAL B O 3
ATOM 4809 N N . ALA B 2 69 ? 2.384 -4.617 8.896 1.00 0.00 363 ALA B N 3
ATOM 4810 C CA . ALA B 2 69 ? 3.365 -5.269 9.766 1.00 0.00 363 ALA B CA 3
ATOM 4811 C C . ALA B 2 69 ? 2.774 -6.501 10.450 1.00 0.00 363 ALA B C 3
ATOM 4812 O O . ALA B 2 69 ? 3.481 -7.480 10.689 1.00 0.00 363 ALA B O 3
ATOM 4819 N N . ARG B 2 70 ? 1.473 -6.446 10.755 1.00 0.00 364 ARG B N 3
ATOM 4820 C CA . ARG B 2 70 ? 0.785 -7.562 11.401 1.00 0.00 364 ARG B CA 3
ATOM 4821 C C . ARG B 2 70 ? 0.649 -8.734 10.434 1.00 0.00 364 ARG B C 3
ATOM 4822 O O . ARG B 2 70 ? 0.848 -9.891 10.811 1.00 0.00 364 ARG B O 3
ATOM 4843 N N . LEU B 2 71 ? 0.324 -8.422 9.182 1.00 0.00 365 LEU B N 3
ATOM 4844 C CA . LEU B 2 71 ? 0.180 -9.437 8.144 1.00 0.00 365 LEU B CA 3
ATOM 4845 C C . LEU B 2 71 ? 1.521 -10.118 7.867 1.00 0.00 365 LEU B C 3
ATOM 4846 O O . LEU B 2 71 ? 1.591 -11.338 7.708 1.00 0.00 365 LEU B O 3
ATOM 4862 N N . PHE B 2 72 ? 2.576 -9.303 7.770 1.00 0.00 366 PHE B N 3
ATOM 4863 C CA . PHE B 2 72 ? 3.917 -9.788 7.466 1.00 0.00 366 PHE B CA 3
ATOM 4864 C C . PHE B 2 72 ? 4.730 -10.170 8.710 1.00 0.00 366 PHE B C 3
ATOM 4865 O O . PHE B 2 72 ? 5.949 -10.317 8.621 1.00 0.00 366 PHE B O 3
ATOM 4882 N N . LYS B 2 73 ? 4.074 -10.323 9.864 1.00 0.00 367 LYS B N 3
ATOM 4883 C CA . LYS B 2 73 ? 4.774 -10.685 11.104 1.00 0.00 367 LYS B CA 3
ATOM 4884 C C . LYS B 2 73 ? 5.696 -11.897 10.916 1.00 0.00 367 LYS B C 3
ATOM 4885 O O . LYS B 2 73 ? 6.760 -11.972 11.534 1.00 0.00 367 LYS B O 3
ATOM 4904 N N . ASN B 2 74 ? 5.280 -12.847 10.075 1.00 0.00 368 ASN B N 3
ATOM 4905 C CA . ASN B 2 74 ? 6.068 -14.059 9.820 1.00 0.00 368 ASN B CA 3
ATOM 4906 C C . ASN B 2 74 ? 7.136 -13.859 8.732 1.00 0.00 368 ASN B C 3
ATOM 4907 O O . ASN B 2 74 ? 7.884 -14.789 8.424 1.00 0.00 368 ASN B O 3
ATOM 4918 N N . GLN B 2 75 ? 7.205 -12.659 8.147 1.00 0.00 369 GLN B N 3
ATOM 4919 C CA . GLN B 2 75 ? 8.181 -12.371 7.094 1.00 0.00 369 GLN B CA 3
ATOM 4920 C C . GLN B 2 75 ? 8.626 -10.908 7.120 1.00 0.00 369 GLN B C 3
ATOM 4921 O O . GLN B 2 75 ? 8.168 -10.086 6.320 1.00 0.00 369 GLN B O 3
ATOM 4935 N N . GLU B 2 76 ? 9.534 -10.599 8.049 1.00 0.00 370 GLU B N 3
ATOM 4936 C CA . GLU B 2 76 ? 10.084 -9.248 8.209 1.00 0.00 370 GLU B CA 3
ATOM 4937 C C . GLU B 2 76 ? 10.617 -8.668 6.892 1.00 0.00 370 GLU B C 3
ATOM 4938 O O . GLU B 2 76 ? 10.698 -7.449 6.735 1.00 0.00 370 GLU B O 3
ATOM 4950 N N . ASP B 2 77 ? 10.998 -9.547 5.962 1.00 0.00 371 ASP B N 3
ATOM 4951 C CA . ASP B 2 77 ? 11.549 -9.123 4.672 1.00 0.00 371 ASP B CA 3
ATOM 4952 C C . ASP B 2 77 ? 10.525 -8.327 3.868 1.00 0.00 371 ASP B C 3
ATOM 4953 O O . ASP B 2 77 ? 10.803 -7.204 3.447 1.00 0.00 371 ASP B O 3
ATOM 4962 N N . LEU B 2 78 ? 9.337 -8.903 3.674 1.00 0.00 372 LEU B N 3
ATOM 4963 C CA . LEU B 2 78 ? 8.270 -8.223 2.938 1.00 0.00 372 LEU B CA 3
ATOM 4964 C C . LEU B 2 78 ? 7.995 -6.840 3.535 1.00 0.00 372 LEU B C 3
ATOM 4965 O O . LEU B 2 78 ? 7.723 -5.888 2.806 1.00 0.00 372 LEU B O 3
ATOM 4981 N N . LEU B 2 79 ? 8.085 -6.737 4.868 1.00 0.00 373 LEU B N 3
ATOM 4982 C CA . LEU B 2 79 ? 7.862 -5.464 5.559 1.00 0.00 373 LEU B CA 3
ATOM 4983 C C . LEU B 2 79 ? 8.967 -4.463 5.249 1.00 0.00 373 LEU B C 3
ATOM 4984 O O . LEU B 2 79 ? 8.695 -3.279 5.045 1.00 0.00 373 LEU B O 3
ATOM 5000 N N . SER B 2 80 ? 10.212 -4.944 5.212 1.00 0.00 374 SER B N 3
ATOM 5001 C CA . SER B 2 80 ? 11.358 -4.088 4.917 1.00 0.00 374 SER B CA 3
ATOM 5002 C C . SER B 2 80 ? 11.110 -3.287 3.640 1.00 0.00 374 SER B C 3
ATOM 5003 O O . SER B 2 80 ? 11.376 -2.086 3.589 1.00 0.00 374 SER B O 3
ATOM 5011 N N . GLU B 2 81 ? 10.579 -3.965 2.617 1.00 0.00 375 GLU B N 3
ATOM 5012 C CA . GLU B 2 81 ? 10.272 -3.325 1.342 1.00 0.00 375 GLU B CA 3
ATOM 5013 C C . GLU B 2 81 ? 9.182 -2.262 1.508 1.00 0.00 375 GLU B C 3
ATOM 5014 O O . GLU B 2 81 ? 9.304 -1.158 0.978 1.00 0.00 375 GLU B O 3
ATOM 5026 N N . PHE B 2 82 ? 8.118 -2.607 2.246 1.00 0.00 376 PHE B N 3
ATOM 5027 C CA . PHE B 2 82 ? 7.001 -1.685 2.480 1.00 0.00 376 PHE B CA 3
ATOM 5028 C C . PHE B 2 82 ? 7.491 -0.357 3.051 1.00 0.00 376 PHE B C 3
ATOM 5029 O O . PHE B 2 82 ? 7.187 0.707 2.511 1.00 0.00 376 PHE B O 3
ATOM 5046 N N . GLY B 2 83 ? 8.242 -0.436 4.153 1.00 0.00 377 GLY B N 3
ATOM 5047 C CA . GLY B 2 83 ? 8.765 0.758 4.804 1.00 0.00 377 GLY B CA 3
ATOM 5048 C C . GLY B 2 83 ? 9.498 1.703 3.860 1.00 0.00 377 GLY B C 3
ATOM 5049 O O . GLY B 2 83 ? 9.594 2.896 4.139 1.00 0.00 377 GLY B O 3
ATOM 5053 N N . GLN B 2 84 ? 10.019 1.178 2.748 1.00 0.00 378 GLN B N 3
ATOM 5054 C CA . GLN B 2 84 ? 10.746 1.997 1.775 1.00 0.00 378 GLN B CA 3
ATOM 5055 C C . GLN B 2 84 ? 9.824 2.987 1.050 1.00 0.00 378 GLN B C 3
ATOM 5056 O O . GLN B 2 84 ? 10.280 4.027 0.575 1.00 0.00 378 GLN B O 3
ATOM 5070 N N . PHE B 2 85 ? 8.530 2.658 0.960 1.00 0.00 379 PHE B N 3
ATOM 5071 C CA . PHE B 2 85 ? 7.559 3.522 0.282 1.00 0.00 379 PHE B CA 3
ATOM 5072 C C . PHE B 2 85 ? 6.922 4.529 1.246 1.00 0.00 379 PHE B C 3
ATOM 5073 O O . PHE B 2 85 ? 6.521 5.618 0.836 1.00 0.00 379 PHE B O 3
ATOM 5090 N N . LEU B 2 86 ? 6.846 4.162 2.526 1.00 0.00 380 LEU B N 3
ATOM 5091 C CA . LEU B 2 86 ? 6.274 5.028 3.552 1.00 0.00 380 LEU B CA 3
ATOM 5092 C C . LEU B 2 86 ? 7.027 4.829 4.873 1.00 0.00 380 LEU B C 3
ATOM 5093 O O . LEU B 2 86 ? 6.527 4.257 5.841 1.00 0.00 380 LEU B O 3
ATOM 5109 N N . PRO B 2 87 ? 8.286 5.298 4.886 1.00 0.00 381 PRO B N 3
ATOM 5110 C CA . PRO B 2 87 ? 9.201 5.188 6.034 1.00 0.00 381 PRO B CA 3
ATOM 5111 C C . PRO B 2 87 ? 8.817 6.035 7.241 1.00 0.00 381 PRO B C 3
ATOM 5112 O O . PRO B 2 87 ? 9.564 6.112 8.219 1.00 0.00 381 PRO B O 3
ATOM 5123 N N . ASP B 2 88 ? 7.648 6.641 7.182 1.00 0.00 382 ASP B N 3
ATOM 5124 C CA . ASP B 2 88 ? 7.141 7.460 8.279 1.00 0.00 382 ASP B CA 3
ATOM 5125 C C . ASP B 2 88 ? 6.333 6.607 9.263 1.00 0.00 382 ASP B C 3
ATOM 5126 O O . ASP B 2 88 ? 5.378 7.089 9.879 1.00 0.00 382 ASP B O 3
ATOM 5135 N N . ALA B 2 89 ? 6.717 5.332 9.402 1.00 0.00 383 ALA B N 3
ATOM 5136 C CA . ALA B 2 89 ? 6.030 4.410 10.297 1.00 0.00 383 ALA B CA 3
ATOM 5137 C C . ALA B 2 89 ? 6.915 3.213 10.644 1.00 0.00 383 ALA B C 3
ATOM 5138 O O . ALA B 2 89 ? 7.537 2.645 9.718 1.00 0.00 383 ALA B O 3
ATOM 5146 N N . ARG A 1 1 ? 2.895 13.049 -6.544 1.00 0.00 6 ARG A N 4
ATOM 5147 C CA . ARG A 1 1 ? 3.492 12.214 -5.463 1.00 0.00 6 ARG A CA 4
ATOM 5148 C C . ARG A 1 1 ? 2.894 10.807 -5.458 1.00 0.00 6 ARG A C 4
ATOM 5149 O O . ARG A 1 1 ? 1.718 10.623 -5.781 1.00 0.00 6 ARG A O 4
ATOM 5172 N N . MET A 1 2 ? 3.711 9.819 -5.091 1.00 0.00 7 MET A N 4
ATOM 5173 C CA . MET A 1 2 ? 3.264 8.427 -5.048 1.00 0.00 7 MET A CA 4
ATOM 5174 C C . MET A 1 2 ? 3.409 7.833 -3.646 1.00 0.00 7 MET A C 4
ATOM 5175 O O . MET A 1 2 ? 4.043 8.424 -2.769 1.00 0.00 7 MET A O 4
ATOM 5189 N N . ASN A 1 3 ? 2.806 6.658 -3.449 1.00 0.00 8 ASN A N 4
ATOM 5190 C CA . ASN A 1 3 ? 2.847 5.958 -2.162 1.00 0.00 8 ASN A CA 4
ATOM 5191 C C . ASN A 1 3 ? 2.149 4.584 -2.263 1.00 0.00 8 ASN A C 4
ATOM 5192 O O . ASN A 1 3 ? 2.482 3.792 -3.145 1.00 0.00 8 ASN A O 4
ATOM 5203 N N . ILE A 1 4 ? 1.189 4.302 -1.370 1.00 0.00 9 ILE A N 4
ATOM 5204 C CA . ILE A 1 4 ? 0.466 3.025 -1.390 1.00 0.00 9 ILE A CA 4
ATOM 5205 C C . ILE A 1 4 ? -0.330 2.828 -2.659 1.00 0.00 9 ILE A C 4
ATOM 5206 O O . ILE A 1 4 ? -0.372 1.723 -3.203 1.00 0.00 9 ILE A O 4
ATOM 5222 N N . GLN A 1 5 ? -1.006 3.885 -3.093 1.00 0.00 10 GLN A N 4
ATOM 5223 C CA . GLN A 1 5 ? -1.850 3.803 -4.266 1.00 0.00 10 GLN A CA 4
ATOM 5224 C C . GLN A 1 5 ? -1.123 3.123 -5.424 1.00 0.00 10 GLN A C 4
ATOM 5225 O O . GLN A 1 5 ? -1.721 2.346 -6.170 1.00 0.00 10 GLN A O 4
ATOM 5239 N N . MET A 1 6 ? 0.176 3.406 -5.552 1.00 0.00 11 MET A N 4
ATOM 5240 C CA . MET A 1 6 ? 0.999 2.811 -6.598 1.00 0.00 11 MET A CA 4
ATOM 5241 C C . MET A 1 6 ? 0.854 1.288 -6.588 1.00 0.00 11 MET A C 4
ATOM 5242 O O . MET A 1 6 ? 0.611 0.674 -7.627 1.00 0.00 11 MET A O 4
ATOM 5256 N N . LEU A 1 7 ? 0.986 0.690 -5.400 1.00 0.00 12 LEU A N 4
ATOM 5257 C CA . LEU A 1 7 ? 0.853 -0.758 -5.249 1.00 0.00 12 LEU A CA 4
ATOM 5258 C C . LEU A 1 7 ? -0.570 -1.205 -5.551 1.00 0.00 12 LEU A C 4
ATOM 5259 O O . LEU A 1 7 ? -0.786 -2.090 -6.374 1.00 0.00 12 LEU A O 4
ATOM 5275 N N . LEU A 1 8 ? -1.533 -0.597 -4.848 1.00 0.00 13 LEU A N 4
ATOM 5276 C CA . LEU A 1 8 ? -2.952 -0.933 -5.006 1.00 0.00 13 LEU A CA 4
ATOM 5277 C C . LEU A 1 8 ? -3.333 -1.120 -6.474 1.00 0.00 13 LEU A C 4
ATOM 5278 O O . LEU A 1 8 ? -3.809 -2.187 -6.861 1.00 0.00 13 LEU A O 4
ATOM 5294 N N . GLU A 1 9 ? -3.109 -0.080 -7.286 1.00 0.00 14 GLU A N 4
ATOM 5295 C CA . GLU A 1 9 ? -3.419 -0.137 -8.718 1.00 0.00 14 GLU A CA 4
ATOM 5296 C C . GLU A 1 9 ? -2.819 -1.393 -9.345 1.00 0.00 14 GLU A C 4
ATOM 5297 O O . GLU A 1 9 ? -3.441 -2.037 -10.191 1.00 0.00 14 GLU A O 4
ATOM 5309 N N . ALA A 1 10 ? -1.611 -1.740 -8.903 1.00 0.00 15 ALA A N 4
ATOM 5310 C CA . ALA A 1 10 ? -0.914 -2.924 -9.389 1.00 0.00 15 ALA A CA 4
ATOM 5311 C C . ALA A 1 10 ? -1.598 -4.195 -8.925 1.00 0.00 15 ALA A C 4
ATOM 5312 O O . ALA A 1 10 ? -1.895 -5.069 -9.735 1.00 0.00 15 ALA A O 4
ATOM 5319 N N . ALA A 1 11 ? -1.828 -4.299 -7.610 1.00 0.00 16 ALA A N 4
ATOM 5320 C CA . ALA A 1 11 ? -2.462 -5.479 -7.033 1.00 0.00 16 ALA A CA 4
ATOM 5321 C C . ALA A 1 11 ? -3.659 -5.935 -7.867 1.00 0.00 16 ALA A C 4
ATOM 5322 O O . ALA A 1 11 ? -3.886 -7.131 -8.026 1.00 0.00 16 ALA A O 4
ATOM 5329 N N . ASP A 1 12 ? -4.413 -4.968 -8.403 1.00 0.00 17 ASP A N 4
ATOM 5330 C CA . ASP A 1 12 ? -5.581 -5.264 -9.235 1.00 0.00 17 ASP A CA 4
ATOM 5331 C C . ASP A 1 12 ? -5.179 -6.103 -10.447 1.00 0.00 17 ASP A C 4
ATOM 5332 O O . ASP A 1 12 ? -5.812 -7.114 -10.751 1.00 0.00 17 ASP A O 4
ATOM 5341 N N . TYR A 1 13 ? -4.108 -5.678 -11.123 1.00 0.00 18 TYR A N 4
ATOM 5342 C CA . TYR A 1 13 ? -3.599 -6.390 -12.293 1.00 0.00 18 TYR A CA 4
ATOM 5343 C C . TYR A 1 13 ? -2.840 -7.640 -11.868 1.00 0.00 18 TYR A C 4
ATOM 5344 O O . TYR A 1 13 ? -3.076 -8.727 -12.400 1.00 0.00 18 TYR A O 4
ATOM 5362 N N . LEU A 1 14 ? -1.950 -7.484 -10.891 1.00 0.00 19 LEU A N 4
ATOM 5363 C CA . LEU A 1 14 ? -1.175 -8.603 -10.369 1.00 0.00 19 LEU A CA 4
ATOM 5364 C C . LEU A 1 14 ? -2.113 -9.725 -9.945 1.00 0.00 19 LEU A C 4
ATOM 5365 O O . LEU A 1 14 ? -1.812 -10.905 -10.128 1.00 0.00 19 LEU A O 4
ATOM 5381 N N . GLU A 1 15 ? -3.258 -9.329 -9.372 1.00 0.00 20 GLU A N 4
ATOM 5382 C CA . GLU A 1 15 ? -4.271 -10.272 -8.897 1.00 0.00 20 GLU A CA 4
ATOM 5383 C C . GLU A 1 15 ? -4.403 -11.470 -9.838 1.00 0.00 20 GLU A C 4
ATOM 5384 O O . GLU A 1 15 ? -4.200 -12.614 -9.429 1.00 0.00 20 GLU A O 4
ATOM 5396 N N . ARG A 1 16 ? -4.735 -11.195 -11.099 1.00 0.00 21 ARG A N 4
ATOM 5397 C CA . ARG A 1 16 ? -4.883 -12.246 -12.103 1.00 0.00 21 ARG A CA 4
ATOM 5398 C C . ARG A 1 16 ? -3.523 -12.817 -12.501 1.00 0.00 21 ARG A C 4
ATOM 5399 O O . ARG A 1 16 ? -2.658 -12.034 -12.955 1.00 0.00 21 ARG A O 4
ATOM 5421 N N . SER B 2 1 ? -6.913 -1.048 -19.747 1.00 0.00 295 SER B N 4
ATOM 5422 C CA . SER B 2 1 ? -5.799 -0.585 -18.872 1.00 0.00 295 SER B CA 4
ATOM 5423 C C . SER B 2 1 ? -4.640 -0.016 -19.693 1.00 0.00 295 SER B C 4
ATOM 5424 O O . SER B 2 1 ? -3.754 -0.752 -20.134 1.00 0.00 295 SER B O 4
ATOM 5434 N N . LEU B 2 2 ? -4.656 1.303 -19.895 1.00 0.00 296 LEU B N 4
ATOM 5435 C CA . LEU B 2 2 ? -3.612 1.980 -20.660 1.00 0.00 296 LEU B CA 4
ATOM 5436 C C . LEU B 2 2 ? -2.677 2.752 -19.733 1.00 0.00 296 LEU B C 4
ATOM 5437 O O . LEU B 2 2 ? -3.117 3.623 -18.978 1.00 0.00 296 LEU B O 4
ATOM 5453 N N . GLN B 2 3 ? -1.384 2.431 -19.798 1.00 0.00 297 GLN B N 4
ATOM 5454 C CA . GLN B 2 3 ? -0.381 3.097 -18.968 1.00 0.00 297 GLN B CA 4
ATOM 5455 C C . GLN B 2 3 ? -0.121 4.517 -19.466 1.00 0.00 297 GLN B C 4
ATOM 5456 O O . GLN B 2 3 ? -0.080 4.762 -20.674 1.00 0.00 297 GLN B O 4
ATOM 5470 N N . ASN B 2 4 ? 0.046 5.451 -18.530 1.00 0.00 298 ASN B N 4
ATOM 5471 C CA . ASN B 2 4 ? 0.292 6.851 -18.875 1.00 0.00 298 ASN B CA 4
ATOM 5472 C C . ASN B 2 4 ? 1.787 7.126 -19.055 1.00 0.00 298 ASN B C 4
ATOM 5473 O O . ASN B 2 4 ? 2.271 7.212 -20.186 1.00 0.00 298 ASN B O 4
ATOM 5484 N N . ASN B 2 5 ? 2.512 7.270 -17.943 1.00 0.00 299 ASN B N 4
ATOM 5485 C CA . ASN B 2 5 ? 3.949 7.544 -17.992 1.00 0.00 299 ASN B CA 4
ATOM 5486 C C . ASN B 2 5 ? 4.627 7.242 -16.653 1.00 0.00 299 ASN B C 4
ATOM 5487 O O . ASN B 2 5 ? 3.961 6.905 -15.671 1.00 0.00 299 ASN B O 4
ATOM 5498 N N . GLN B 2 6 ? 5.959 7.369 -16.629 1.00 0.00 300 GLN B N 4
ATOM 5499 C CA . GLN B 2 6 ? 6.747 7.113 -15.422 1.00 0.00 300 GLN B CA 4
ATOM 5500 C C . GLN B 2 6 ? 6.500 5.699 -14.886 1.00 0.00 300 GLN B C 4
ATOM 5501 O O . GLN B 2 6 ? 5.990 5.522 -13.777 1.00 0.00 300 GLN B O 4
ATOM 5515 N N . PRO B 2 7 ? 6.861 4.668 -15.678 1.00 0.00 301 PRO B N 4
ATOM 5516 C CA . PRO B 2 7 ? 6.679 3.267 -15.289 1.00 0.00 301 PRO B CA 4
ATOM 5517 C C . PRO B 2 7 ? 7.732 2.780 -14.288 1.00 0.00 301 PRO B C 4
ATOM 5518 O O . PRO B 2 7 ? 7.511 1.791 -13.592 1.00 0.00 301 PRO B O 4
ATOM 5529 N N . VAL B 2 8 ? 8.872 3.475 -14.219 1.00 0.00 302 VAL B N 4
ATOM 5530 C CA . VAL B 2 8 ? 9.947 3.102 -13.299 1.00 0.00 302 VAL B CA 4
ATOM 5531 C C . VAL B 2 8 ? 9.474 3.178 -11.848 1.00 0.00 302 VAL B C 4
ATOM 5532 O O . VAL B 2 8 ? 9.632 2.223 -11.085 1.00 0.00 302 VAL B O 4
ATOM 5545 N N . GLU B 2 9 ? 8.887 4.319 -11.477 1.00 0.00 303 GLU B N 4
ATOM 5546 C CA . GLU B 2 9 ? 8.382 4.519 -10.119 1.00 0.00 303 GLU B CA 4
ATOM 5547 C C . GLU B 2 9 ? 7.251 3.543 -9.811 1.00 0.00 303 GLU B C 4
ATOM 5548 O O . GLU B 2 9 ? 7.271 2.870 -8.782 1.00 0.00 303 GLU B O 4
ATOM 5560 N N . PHE B 2 10 ? 6.273 3.470 -10.716 1.00 0.00 304 PHE B N 4
ATOM 5561 C CA . PHE B 2 10 ? 5.124 2.577 -10.555 1.00 0.00 304 PHE B CA 4
ATOM 5562 C C . PHE B 2 10 ? 5.571 1.119 -10.432 1.00 0.00 304 PHE B C 4
ATOM 5563 O O . PHE B 2 10 ? 5.120 0.400 -9.543 1.00 0.00 304 PHE B O 4
ATOM 5580 N N . ASN B 2 11 ? 6.461 0.695 -11.329 1.00 0.00 305 ASN B N 4
ATOM 5581 C CA . ASN B 2 11 ? 6.974 -0.676 -11.330 1.00 0.00 305 ASN B CA 4
ATOM 5582 C C . ASN B 2 11 ? 7.623 -1.046 -9.990 1.00 0.00 305 ASN B C 4
ATOM 5583 O O . ASN B 2 11 ? 7.602 -2.211 -9.593 1.00 0.00 305 ASN B O 4
ATOM 5594 N N . HIS B 2 12 ? 8.202 -0.056 -9.303 1.00 0.00 306 HIS B N 4
ATOM 5595 C CA . HIS B 2 12 ? 8.855 -0.292 -8.012 1.00 0.00 306 HIS B CA 4
ATOM 5596 C C . HIS B 2 12 ? 7.893 -0.951 -7.023 1.00 0.00 306 HIS B C 4
ATOM 5597 O O . HIS B 2 12 ? 8.117 -2.087 -6.599 1.00 0.00 306 HIS B O 4
ATOM 5612 N N . ALA B 2 13 ? 6.813 -0.248 -6.673 1.00 0.00 307 ALA B N 4
ATOM 5613 C CA . ALA B 2 13 ? 5.811 -0.790 -5.755 1.00 0.00 307 ALA B CA 4
ATOM 5614 C C . ALA B 2 13 ? 5.163 -2.024 -6.363 1.00 0.00 307 ALA B C 4
ATOM 5615 O O . ALA B 2 13 ? 4.898 -3.008 -5.678 1.00 0.00 307 ALA B O 4
ATOM 5622 N N . ILE B 2 14 ? 4.927 -1.949 -7.665 1.00 0.00 308 ILE B N 4
ATOM 5623 C CA . ILE B 2 14 ? 4.325 -3.030 -8.432 1.00 0.00 308 ILE B CA 4
ATOM 5624 C C . ILE B 2 14 ? 5.023 -4.359 -8.188 1.00 0.00 308 ILE B C 4
ATOM 5625 O O . ILE B 2 14 ? 4.414 -5.304 -7.684 1.00 0.00 308 ILE B O 4
ATOM 5641 N N . ASN B 2 15 ? 6.303 -4.420 -8.538 1.00 0.00 309 ASN B N 4
ATOM 5642 C CA . ASN B 2 15 ? 7.082 -5.629 -8.342 1.00 0.00 309 ASN B CA 4
ATOM 5643 C C . ASN B 2 15 ? 7.120 -6.005 -6.860 1.00 0.00 309 ASN B C 4
ATOM 5644 O O . ASN B 2 15 ? 7.178 -7.186 -6.516 1.00 0.00 309 ASN B O 4
ATOM 5655 N N . TYR B 2 16 ? 7.027 -4.998 -5.985 1.00 0.00 310 TYR B N 4
ATOM 5656 C CA . TYR B 2 16 ? 6.984 -5.239 -4.547 1.00 0.00 310 TYR B CA 4
ATOM 5657 C C . TYR B 2 16 ? 5.692 -5.984 -4.193 1.00 0.00 310 TYR B C 4
ATOM 5658 O O . TYR B 2 16 ? 5.716 -6.946 -3.425 1.00 0.00 310 TYR B O 4
ATOM 5676 N N . VAL B 2 17 ? 4.563 -5.551 -4.781 1.00 0.00 311 VAL B N 4
ATOM 5677 C CA . VAL B 2 17 ? 3.276 -6.210 -4.537 1.00 0.00 311 VAL B CA 4
ATOM 5678 C C . VAL B 2 17 ? 3.382 -7.683 -4.920 1.00 0.00 311 VAL B C 4
ATOM 5679 O O . VAL B 2 17 ? 2.795 -8.543 -4.269 1.00 0.00 311 VAL B O 4
ATOM 5692 N N . ASN B 2 18 ? 4.157 -7.962 -5.979 1.00 0.00 312 ASN B N 4
ATOM 5693 C CA . ASN B 2 18 ? 4.369 -9.328 -6.448 1.00 0.00 312 ASN B CA 4
ATOM 5694 C C . ASN B 2 18 ? 4.869 -10.206 -5.300 1.00 0.00 312 ASN B C 4
ATOM 5695 O O . ASN B 2 18 ? 4.386 -11.321 -5.113 1.00 0.00 312 ASN B O 4
ATOM 5706 N N . LYS B 2 19 ? 5.807 -9.674 -4.505 1.00 0.00 313 LYS B N 4
ATOM 5707 C CA . LYS B 2 19 ? 6.333 -10.393 -3.341 1.00 0.00 313 LYS B CA 4
ATOM 5708 C C . LYS B 2 19 ? 5.192 -10.793 -2.423 1.00 0.00 313 LYS B C 4
ATOM 5709 O O . LYS B 2 19 ? 5.064 -11.947 -2.029 1.00 0.00 313 LYS B O 4
ATOM 5728 N N . ILE B 2 20 ? 4.377 -9.804 -2.091 1.00 0.00 314 ILE B N 4
ATOM 5729 C CA . ILE B 2 20 ? 3.233 -9.983 -1.216 1.00 0.00 314 ILE B CA 4
ATOM 5730 C C . ILE B 2 20 ? 2.212 -10.938 -1.829 1.00 0.00 314 ILE B C 4
ATOM 5731 O O . ILE B 2 20 ? 1.877 -11.962 -1.238 1.00 0.00 314 ILE B O 4
ATOM 5747 N N . LYS B 2 21 ? 1.745 -10.615 -3.024 1.00 0.00 315 LYS B N 4
ATOM 5748 C CA . LYS B 2 21 ? 0.781 -11.450 -3.726 1.00 0.00 315 LYS B CA 4
ATOM 5749 C C . LYS B 2 21 ? 1.236 -12.914 -3.760 1.00 0.00 315 LYS B C 4
ATOM 5750 O O . LYS B 2 21 ? 0.473 -13.817 -3.412 1.00 0.00 315 LYS B O 4
ATOM 5769 N N . ASN B 2 22 ? 2.486 -13.135 -4.175 1.00 0.00 316 ASN B N 4
ATOM 5770 C CA . ASN B 2 22 ? 3.058 -14.482 -4.251 1.00 0.00 316 ASN B CA 4
ATOM 5771 C C . ASN B 2 22 ? 3.286 -15.093 -2.866 1.00 0.00 316 ASN B C 4
ATOM 5772 O O . ASN B 2 22 ? 2.869 -16.221 -2.602 1.00 0.00 316 ASN B O 4
ATOM 5783 N N . ARG B 2 23 ? 3.962 -14.352 -1.988 1.00 0.00 317 ARG B N 4
ATOM 5784 C CA . ARG B 2 23 ? 4.252 -14.833 -0.637 1.00 0.00 317 ARG B CA 4
ATOM 5785 C C . ARG B 2 23 ? 2.974 -15.219 0.112 1.00 0.00 317 ARG B C 4
ATOM 5786 O O . ARG B 2 23 ? 2.966 -16.192 0.871 1.00 0.00 317 ARG B O 4
ATOM 5807 N N . PHE B 2 24 ? 1.901 -14.452 -0.093 1.00 0.00 318 PHE B N 4
ATOM 5808 C CA . PHE B 2 24 ? 0.628 -14.718 0.576 1.00 0.00 318 PHE B CA 4
ATOM 5809 C C . PHE B 2 24 ? -0.356 -15.461 -0.333 1.00 0.00 318 PHE B C 4
ATOM 5810 O O . PHE B 2 24 ? -1.571 -15.351 -0.148 1.00 0.00 318 PHE B O 4
ATOM 5827 N N . GLN B 2 25 ? 0.158 -16.235 -1.299 1.00 0.00 319 GLN B N 4
ATOM 5828 C CA . GLN B 2 25 ? -0.706 -17.009 -2.197 1.00 0.00 319 GLN B CA 4
ATOM 5829 C C . GLN B 2 25 ? -1.727 -17.818 -1.394 1.00 0.00 319 GLN B C 4
ATOM 5830 O O . GLN B 2 25 ? -2.889 -17.933 -1.786 1.00 0.00 319 GLN B O 4
ATOM 5844 N N . GLY B 2 26 ? -1.282 -18.357 -0.254 1.00 0.00 320 GLY B N 4
ATOM 5845 C CA . GLY B 2 26 ? -2.161 -19.127 0.607 1.00 0.00 320 GLY B CA 4
ATOM 5846 C C . GLY B 2 26 ? -2.981 -18.241 1.529 1.00 0.00 320 GLY B C 4
ATOM 5847 O O . GLY B 2 26 ? -4.017 -18.668 2.042 1.00 0.00 320 GLY B O 4
ATOM 5851 N N . GLN B 2 27 ? -2.516 -17.003 1.737 1.00 0.00 321 GLN B N 4
ATOM 5852 C CA . GLN B 2 27 ? -3.207 -16.044 2.595 1.00 0.00 321 GLN B CA 4
ATOM 5853 C C . GLN B 2 27 ? -3.955 -15.003 1.761 1.00 0.00 321 GLN B C 4
ATOM 5854 O O . GLN B 2 27 ? -3.467 -13.883 1.586 1.00 0.00 321 GLN B O 4
ATOM 5868 N N . PRO B 2 28 ? -5.155 -15.326 1.255 1.00 0.00 322 PRO B N 4
ATOM 5869 C CA . PRO B 2 28 ? -5.941 -14.366 0.476 1.00 0.00 322 PRO B CA 4
ATOM 5870 C C . PRO B 2 28 ? -6.352 -13.168 1.337 1.00 0.00 322 PRO B C 4
ATOM 5871 O O . PRO B 2 28 ? -6.625 -12.083 0.821 1.00 0.00 322 PRO B O 4
ATOM 5882 N N . ASP B 2 29 ? -6.373 -13.379 2.661 1.00 0.00 323 ASP B N 4
ATOM 5883 C CA . ASP B 2 29 ? -6.728 -12.337 3.616 1.00 0.00 323 ASP B CA 4
ATOM 5884 C C . ASP B 2 29 ? -5.651 -11.255 3.684 1.00 0.00 323 ASP B C 4
ATOM 5885 O O . ASP B 2 29 ? -5.959 -10.092 3.923 1.00 0.00 323 ASP B O 4
ATOM 5894 N N . ILE B 2 30 ? -4.389 -11.646 3.483 1.00 0.00 324 ILE B N 4
ATOM 5895 C CA . ILE B 2 30 ? -3.272 -10.700 3.534 1.00 0.00 324 ILE B CA 4
ATOM 5896 C C . ILE B 2 30 ? -3.332 -9.717 2.392 1.00 0.00 324 ILE B C 4
ATOM 5897 O O . ILE B 2 30 ? -3.205 -8.509 2.581 1.00 0.00 324 ILE B O 4
ATOM 5913 N N . TYR B 2 31 ? -3.503 -10.260 1.204 1.00 0.00 325 TYR B N 4
ATOM 5914 C CA . TYR B 2 31 ? -3.554 -9.448 -0.002 1.00 0.00 325 TYR B CA 4
ATOM 5915 C C . TYR B 2 31 ? -4.756 -8.507 0.061 1.00 0.00 325 TYR B C 4
ATOM 5916 O O . TYR B 2 31 ? -4.618 -7.303 -0.148 1.00 0.00 325 TYR B O 4
ATOM 5934 N N . LYS B 2 32 ? -5.926 -9.062 0.387 1.00 0.00 326 LYS B N 4
ATOM 5935 C CA . LYS B 2 32 ? -7.142 -8.275 0.520 1.00 0.00 326 LYS B CA 4
ATOM 5936 C C . LYS B 2 32 ? -7.001 -7.247 1.651 1.00 0.00 326 LYS B C 4
ATOM 5937 O O . LYS B 2 32 ? -7.283 -6.064 1.461 1.00 0.00 326 LYS B O 4
ATOM 5956 N N . ALA B 2 33 ? -6.563 -7.716 2.825 1.00 0.00 327 ALA B N 4
ATOM 5957 C CA . ALA B 2 33 ? -6.378 -6.854 3.996 1.00 0.00 327 ALA B CA 4
ATOM 5958 C C . ALA B 2 33 ? -5.402 -5.718 3.712 1.00 0.00 327 ALA B C 4
ATOM 5959 O O . ALA B 2 33 ? -5.741 -4.549 3.880 1.00 0.00 327 ALA B O 4
ATOM 5966 N N . PHE B 2 34 ? -4.190 -6.076 3.283 1.00 0.00 328 PHE B N 4
ATOM 5967 C CA . PHE B 2 34 ? -3.146 -5.094 2.978 1.00 0.00 328 PHE B CA 4
ATOM 5968 C C . PHE B 2 34 ? -3.682 -3.992 2.070 1.00 0.00 328 PHE B C 4
ATOM 5969 O O . PHE B 2 34 ? -3.484 -2.811 2.345 1.00 0.00 328 PHE B O 4
ATOM 5986 N N . LEU B 2 35 ? -4.370 -4.385 0.999 1.00 0.00 329 LEU B N 4
ATOM 5987 C CA . LEU B 2 35 ? -4.943 -3.419 0.062 1.00 0.00 329 LEU B CA 4
ATOM 5988 C C . LEU B 2 35 ? -5.949 -2.508 0.768 1.00 0.00 329 LEU B C 4
ATOM 5989 O O . LEU B 2 35 ? -5.844 -1.284 0.687 1.00 0.00 329 LEU B O 4
ATOM 6005 N N . GLU B 2 36 ? -6.909 -3.112 1.479 1.00 0.00 330 GLU B N 4
ATOM 6006 C CA . GLU B 2 36 ? -7.923 -2.352 2.221 1.00 0.00 330 GLU B CA 4
ATOM 6007 C C . GLU B 2 36 ? -7.267 -1.400 3.224 1.00 0.00 330 GLU B C 4
ATOM 6008 O O . GLU B 2 36 ? -7.757 -0.294 3.451 1.00 0.00 330 GLU B O 4
ATOM 6020 N N . ILE B 2 37 ? -6.145 -1.835 3.804 1.00 0.00 331 ILE B N 4
ATOM 6021 C CA . ILE B 2 37 ? -5.399 -1.020 4.760 1.00 0.00 331 ILE B CA 4
ATOM 6022 C C . ILE B 2 37 ? -4.979 0.292 4.103 1.00 0.00 331 ILE B C 4
ATOM 6023 O O . ILE B 2 37 ? -5.234 1.377 4.629 1.00 0.00 331 ILE B O 4
ATOM 6039 N N . LEU B 2 38 ? -4.356 0.172 2.932 1.00 0.00 332 LEU B N 4
ATOM 6040 C CA . LEU B 2 38 ? -3.913 1.332 2.159 1.00 0.00 332 LEU B CA 4
ATOM 6041 C C . LEU B 2 38 ? -5.117 2.166 1.743 1.00 0.00 332 LEU B C 4
ATOM 6042 O O . LEU B 2 38 ? -5.074 3.396 1.740 1.00 0.00 332 LEU B O 4
ATOM 6058 N N . HIS B 2 39 ? -6.187 1.469 1.375 1.00 0.00 333 HIS B N 4
ATOM 6059 C CA . HIS B 2 39 ? -7.423 2.114 0.927 1.00 0.00 333 HIS B CA 4
ATOM 6060 C C . HIS B 2 39 ? -7.921 3.150 1.938 1.00 0.00 333 HIS B C 4
ATOM 6061 O O . HIS B 2 39 ? -8.168 4.299 1.574 1.00 0.00 333 HIS B O 4
ATOM 6076 N N . THR B 2 40 ? -8.051 2.749 3.208 1.00 0.00 334 THR B N 4
ATOM 6077 C CA . THR B 2 40 ? -8.503 3.669 4.255 1.00 0.00 334 THR B CA 4
ATOM 6078 C C . THR B 2 40 ? -7.535 4.842 4.376 1.00 0.00 334 THR B C 4
ATOM 6079 O O . THR B 2 40 ? -7.949 5.990 4.539 1.00 0.00 334 THR B O 4
ATOM 6090 N N . TYR B 2 41 ? -6.244 4.534 4.277 1.00 0.00 335 TYR B N 4
ATOM 6091 C CA . TYR B 2 41 ? -5.192 5.540 4.356 1.00 0.00 335 TYR B CA 4
ATOM 6092 C C . TYR B 2 41 ? -5.371 6.609 3.270 1.00 0.00 335 TYR B C 4
ATOM 6093 O O . TYR B 2 41 ? -5.549 7.785 3.585 1.00 0.00 335 TYR B O 4
ATOM 6111 N N . GLN B 2 42 ? -5.327 6.192 1.993 1.00 0.00 336 GLN B N 4
ATOM 6112 C CA . GLN B 2 42 ? -5.489 7.122 0.861 1.00 0.00 336 GLN B CA 4
ATOM 6113 C C . GLN B 2 42 ? -6.745 7.984 0.988 1.00 0.00 336 GLN B C 4
ATOM 6114 O O . GLN B 2 42 ? -6.685 9.199 0.792 1.00 0.00 336 GLN B O 4
ATOM 6128 N N . LYS B 2 43 ? -7.878 7.353 1.302 1.00 0.00 337 LYS B N 4
ATOM 6129 C CA . LYS B 2 43 ? -9.140 8.078 1.436 1.00 0.00 337 LYS B CA 4
ATOM 6130 C C . LYS B 2 43 ? -9.021 9.168 2.494 1.00 0.00 337 LYS B C 4
ATOM 6131 O O . LYS B 2 43 ? -9.351 10.325 2.237 1.00 0.00 337 LYS B O 4
ATOM 6150 N N . GLU B 2 44 ? -8.539 8.791 3.676 1.00 0.00 338 GLU B N 4
ATOM 6151 C CA . GLU B 2 44 ? -8.353 9.702 4.774 1.00 0.00 338 GLU B CA 4
ATOM 6152 C C . GLU B 2 44 ? -7.570 10.952 4.362 1.00 0.00 338 GLU B C 4
ATOM 6153 O O . GLU B 2 44 ? -7.954 12.064 4.712 1.00 0.00 338 GLU B O 4
ATOM 6165 N N . GLN B 2 45 ? -6.477 10.761 3.615 1.00 0.00 339 GLN B N 4
ATOM 6166 C CA . GLN B 2 45 ? -5.650 11.885 3.161 1.00 0.00 339 GLN B CA 4
ATOM 6167 C C . GLN B 2 45 ? -6.513 12.930 2.463 1.00 0.00 339 GLN B C 4
ATOM 6168 O O . GLN B 2 45 ? -6.516 14.105 2.839 1.00 0.00 339 GLN B O 4
ATOM 6182 N N . ARG B 2 46 ? -7.245 12.484 1.446 1.00 0.00 340 ARG B N 4
ATOM 6183 C CA . ARG B 2 46 ? -8.127 13.363 0.679 1.00 0.00 340 ARG B CA 4
ATOM 6184 C C . ARG B 2 46 ? -9.304 13.853 1.526 1.00 0.00 340 ARG B C 4
ATOM 6185 O O . ARG B 2 46 ? -9.670 15.027 1.466 1.00 0.00 340 ARG B O 4
ATOM 6206 N N . ASN B 2 47 ? -9.890 12.950 2.316 1.00 0.00 341 ASN B N 4
ATOM 6207 C CA . ASN B 2 47 ? -11.024 13.287 3.180 1.00 0.00 341 ASN B CA 4
ATOM 6208 C C . ASN B 2 47 ? -10.668 14.390 4.179 1.00 0.00 341 ASN B C 4
ATOM 6209 O O . ASN B 2 47 ? -11.360 15.405 4.263 1.00 0.00 341 ASN B O 4
ATOM 6220 N N . ALA B 2 48 ? -9.589 14.181 4.938 1.00 0.00 342 ALA B N 4
ATOM 6221 C CA . ALA B 2 48 ? -9.137 15.150 5.938 1.00 0.00 342 ALA B CA 4
ATOM 6222 C C . ALA B 2 48 ? -8.915 16.535 5.332 1.00 0.00 342 ALA B C 4
ATOM 6223 O O . ALA B 2 48 ? -9.248 17.545 5.950 1.00 0.00 342 ALA B O 4
ATOM 6230 N N . LYS B 2 49 ? -8.348 16.576 4.127 1.00 0.00 343 LYS B N 4
ATOM 6231 C CA . LYS B 2 49 ? -8.083 17.842 3.447 1.00 0.00 343 LYS B CA 4
ATOM 6232 C C . LYS B 2 49 ? -9.387 18.537 3.044 1.00 0.00 343 LYS B C 4
ATOM 6233 O O . LYS B 2 49 ? -9.525 19.752 3.199 1.00 0.00 343 LYS B O 4
ATOM 6252 N N . GLU B 2 50 ? -10.332 17.756 2.522 1.00 0.00 344 GLU B N 4
ATOM 6253 C CA . GLU B 2 50 ? -11.628 18.280 2.083 1.00 0.00 344 GLU B CA 4
ATOM 6254 C C . GLU B 2 50 ? -12.420 18.900 3.239 1.00 0.00 344 GLU B C 4
ATOM 6255 O O . GLU B 2 50 ? -12.715 20.096 3.222 1.00 0.00 344 GLU B O 4
ATOM 6267 N N . ALA B 2 51 ? -12.774 18.080 4.235 1.00 0.00 345 ALA B N 4
ATOM 6268 C CA . ALA B 2 51 ? -13.546 18.556 5.386 1.00 0.00 345 ALA B CA 4
ATOM 6269 C C . ALA B 2 51 ? -12.701 19.423 6.320 1.00 0.00 345 ALA B C 4
ATOM 6270 O O . ALA B 2 51 ? -13.159 20.470 6.783 1.00 0.00 345 ALA B O 4
ATOM 6277 N N . GLY B 2 52 ? -11.470 18.987 6.590 1.00 0.00 346 GLY B N 4
ATOM 6278 C CA . GLY B 2 52 ? -10.584 19.735 7.463 1.00 0.00 346 GLY B CA 4
ATOM 6279 C C . GLY B 2 52 ? -10.593 19.218 8.889 1.00 0.00 346 GLY B C 4
ATOM 6280 O O . GLY B 2 52 ? -9.789 18.356 9.247 1.00 0.00 346 GLY B O 4
ATOM 6284 N N . GLY B 2 53 ? -11.501 19.753 9.705 1.00 0.00 347 GLY B N 4
ATOM 6285 C CA . GLY B 2 53 ? -11.600 19.342 11.098 1.00 0.00 347 GLY B CA 4
ATOM 6286 C C . GLY B 2 53 ? -12.870 18.563 11.414 1.00 0.00 347 GLY B C 4
ATOM 6287 O O . GLY B 2 53 ? -12.942 17.893 12.446 1.00 0.00 347 GLY B O 4
ATOM 6291 N N . ASN B 2 54 ? -13.874 18.649 10.537 1.00 0.00 348 ASN B N 4
ATOM 6292 C CA . ASN B 2 54 ? -15.142 17.945 10.744 1.00 0.00 348 ASN B CA 4
ATOM 6293 C C . ASN B 2 54 ? -15.017 16.455 10.411 1.00 0.00 348 ASN B C 4
ATOM 6294 O O . ASN B 2 54 ? -15.738 15.628 10.974 1.00 0.00 348 ASN B O 4
ATOM 6305 N N . TYR B 2 55 ? -14.104 16.120 9.496 1.00 0.00 349 TYR B N 4
ATOM 6306 C CA . TYR B 2 55 ? -13.889 14.732 9.090 1.00 0.00 349 TYR B CA 4
ATOM 6307 C C . TYR B 2 55 ? -13.092 13.950 10.133 1.00 0.00 349 TYR B C 4
ATOM 6308 O O . TYR B 2 55 ? -13.531 12.896 10.586 1.00 0.00 349 TYR B O 4
ATOM 6326 N N . THR B 2 56 ? -11.902 14.465 10.457 1.00 0.00 350 THR B N 4
ATOM 6327 C CA . THR B 2 56 ? -10.970 13.832 11.395 1.00 0.00 350 THR B CA 4
ATOM 6328 C C . THR B 2 56 ? -10.453 12.520 10.787 1.00 0.00 350 THR B C 4
ATOM 6329 O O . THR B 2 56 ? -11.231 11.679 10.333 1.00 0.00 350 THR B O 4
ATOM 6340 N N . PRO B 2 57 ? -9.122 12.350 10.740 1.00 0.00 351 PRO B N 4
ATOM 6341 C CA . PRO B 2 57 ? -8.481 11.163 10.152 1.00 0.00 351 PRO B CA 4
ATOM 6342 C C . PRO B 2 57 ? -8.884 9.849 10.811 1.00 0.00 351 PRO B C 4
ATOM 6343 O O . PRO B 2 57 ? -8.658 9.642 12.007 1.00 0.00 351 PRO B O 4
ATOM 6354 N N . ALA B 2 58 ? -9.451 8.949 10.007 1.00 0.00 352 ALA B N 4
ATOM 6355 C CA . ALA B 2 58 ? -9.852 7.629 10.483 1.00 0.00 352 ALA B CA 4
ATOM 6356 C C . ALA B 2 58 ? -8.654 6.671 10.470 1.00 0.00 352 ALA B C 4
ATOM 6357 O O . ALA B 2 58 ? -8.692 5.609 11.090 1.00 0.00 352 ALA B O 4
ATOM 6364 N N . LEU B 2 59 ? -7.587 7.076 9.768 1.00 0.00 353 LEU B N 4
ATOM 6365 C CA . LEU B 2 59 ? -6.358 6.293 9.664 1.00 0.00 353 LEU B CA 4
ATOM 6366 C C . LEU B 2 59 ? -5.174 7.187 9.332 1.00 0.00 353 LEU B C 4
ATOM 6367 O O . LEU B 2 59 ? -5.330 8.331 8.902 1.00 0.00 353 LEU B O 4
ATOM 6383 N N . THR B 2 60 ? -3.992 6.622 9.500 1.00 0.00 354 THR B N 4
ATOM 6384 C CA . THR B 2 60 ? -2.740 7.294 9.198 1.00 0.00 354 THR B CA 4
ATOM 6385 C C . THR B 2 60 ? -1.689 6.237 8.891 1.00 0.00 354 THR B C 4
ATOM 6386 O O . THR B 2 60 ? -1.996 5.042 8.890 1.00 0.00 354 THR B O 4
ATOM 6397 N N . GLU B 2 61 ? -0.452 6.658 8.662 1.00 0.00 355 GLU B N 4
ATOM 6398 C CA . GLU B 2 61 ? 0.620 5.702 8.397 1.00 0.00 355 GLU B CA 4
ATOM 6399 C C . GLU B 2 61 ? 0.682 4.691 9.547 1.00 0.00 355 GLU B C 4
ATOM 6400 O O . GLU B 2 61 ? 1.076 3.540 9.359 1.00 0.00 355 GLU B O 4
ATOM 6412 N N . GLN B 2 62 ? 0.280 5.152 10.739 1.00 0.00 356 GLN B N 4
ATOM 6413 C CA . GLN B 2 62 ? 0.272 4.334 11.947 1.00 0.00 356 GLN B CA 4
ATOM 6414 C C . GLN B 2 62 ? -0.681 3.146 11.830 1.00 0.00 356 GLN B C 4
ATOM 6415 O O . GLN B 2 62 ? -0.309 2.030 12.186 1.00 0.00 356 GLN B O 4
ATOM 6429 N N . GLU B 2 63 ? -1.906 3.369 11.328 1.00 0.00 357 GLU B N 4
ATOM 6430 C CA . GLU B 2 63 ? -2.862 2.273 11.180 1.00 0.00 357 GLU B CA 4
ATOM 6431 C C . GLU B 2 63 ? -2.424 1.343 10.062 1.00 0.00 357 GLU B C 4
ATOM 6432 O O . GLU B 2 63 ? -2.602 0.127 10.138 1.00 0.00 357 GLU B O 4
ATOM 6444 N N . VAL B 2 64 ? -1.872 1.943 9.011 1.00 0.00 358 VAL B N 4
ATOM 6445 C CA . VAL B 2 64 ? -1.426 1.202 7.843 1.00 0.00 358 VAL B CA 4
ATOM 6446 C C . VAL B 2 64 ? -0.274 0.265 8.183 1.00 0.00 358 VAL B C 4
ATOM 6447 O O . VAL B 2 64 ? -0.408 -0.953 8.067 1.00 0.00 358 VAL B O 4
ATOM 6460 N N . TYR B 2 65 ? 0.842 0.832 8.630 1.00 0.00 359 TYR B N 4
ATOM 6461 C CA . TYR B 2 65 ? 2.005 0.039 9.013 1.00 0.00 359 TYR B CA 4
ATOM 6462 C C . TYR B 2 65 ? 1.655 -0.945 10.133 1.00 0.00 359 TYR B C 4
ATOM 6463 O O . TYR B 2 65 ? 2.207 -2.042 10.198 1.00 0.00 359 TYR B O 4
ATOM 6481 N N . ALA B 2 66 ? 0.734 -0.538 11.015 1.00 0.00 360 ALA B N 4
ATOM 6482 C CA . ALA B 2 66 ? 0.312 -1.376 12.140 1.00 0.00 360 ALA B CA 4
ATOM 6483 C C . ALA B 2 66 ? -0.340 -2.681 11.678 1.00 0.00 360 ALA B C 4
ATOM 6484 O O . ALA B 2 66 ? 0.130 -3.768 12.017 1.00 0.00 360 ALA B O 4
ATOM 6491 N N . GLN B 2 67 ? -1.431 -2.565 10.919 1.00 0.00 361 GLN B N 4
ATOM 6492 C CA . GLN B 2 67 ? -2.156 -3.740 10.430 1.00 0.00 361 GLN B CA 4
ATOM 6493 C C . GLN B 2 67 ? -1.312 -4.559 9.450 1.00 0.00 361 GLN B C 4
ATOM 6494 O O . GLN B 2 67 ? -1.392 -5.788 9.437 1.00 0.00 361 GLN B O 4
ATOM 6508 N N . VAL B 2 68 ? -0.493 -3.880 8.643 1.00 0.00 362 VAL B N 4
ATOM 6509 C CA . VAL B 2 68 ? 0.374 -4.561 7.677 1.00 0.00 362 VAL B CA 4
ATOM 6510 C C . VAL B 2 68 ? 1.470 -5.346 8.396 1.00 0.00 362 VAL B C 4
ATOM 6511 O O . VAL B 2 68 ? 1.826 -6.449 7.978 1.00 0.00 362 VAL B O 4
ATOM 6524 N N . ALA B 2 69 ? 1.995 -4.772 9.484 1.00 0.00 363 ALA B N 4
ATOM 6525 C CA . ALA B 2 69 ? 3.043 -5.419 10.273 1.00 0.00 363 ALA B CA 4
ATOM 6526 C C . ALA B 2 69 ? 2.611 -6.814 10.726 1.00 0.00 363 ALA B C 4
ATOM 6527 O O . ALA B 2 69 ? 3.428 -7.735 10.782 1.00 0.00 363 ALA B O 4
ATOM 6534 N N . ARG B 2 70 ? 1.316 -6.967 11.027 1.00 0.00 364 ARG B N 4
ATOM 6535 C CA . ARG B 2 70 ? 0.777 -8.259 11.451 1.00 0.00 364 ARG B CA 4
ATOM 6536 C C . ARG B 2 70 ? 0.756 -9.247 10.288 1.00 0.00 364 ARG B C 4
ATOM 6537 O O . ARG B 2 70 ? 0.988 -10.439 10.475 1.00 0.00 364 ARG B O 4
ATOM 6558 N N . LEU B 2 71 ? 0.488 -8.745 9.084 1.00 0.00 365 LEU B N 4
ATOM 6559 C CA . LEU B 2 71 ? 0.465 -9.593 7.899 1.00 0.00 365 LEU B CA 4
ATOM 6560 C C . LEU B 2 71 ? 1.863 -10.149 7.610 1.00 0.00 365 LEU B C 4
ATOM 6561 O O . LEU B 2 71 ? 2.031 -11.343 7.356 1.00 0.00 365 LEU B O 4
ATOM 6577 N N . PHE B 2 72 ? 2.854 -9.248 7.599 1.00 0.00 366 PHE B N 4
ATOM 6578 C CA . PHE B 2 72 ? 4.238 -9.593 7.287 1.00 0.00 366 PHE B CA 4
ATOM 6579 C C . PHE B 2 72 ? 5.063 -9.952 8.537 1.00 0.00 366 PHE B C 4
ATOM 6580 O O . PHE B 2 72 ? 6.218 -9.533 8.657 1.00 0.00 366 PHE B O 4
ATOM 6597 N N . LYS B 2 73 ? 4.475 -10.716 9.466 1.00 0.00 367 LYS B N 4
ATOM 6598 C CA . LYS B 2 73 ? 5.172 -11.112 10.702 1.00 0.00 367 LYS B CA 4
ATOM 6599 C C . LYS B 2 73 ? 6.567 -11.694 10.443 1.00 0.00 367 LYS B C 4
ATOM 6600 O O . LYS B 2 73 ? 7.576 -11.062 10.760 1.00 0.00 367 LYS B O 4
ATOM 6619 N N . ASN B 2 74 ? 6.615 -12.912 9.894 1.00 0.00 368 ASN B N 4
ATOM 6620 C CA . ASN B 2 74 ? 7.888 -13.596 9.628 1.00 0.00 368 ASN B CA 4
ATOM 6621 C C . ASN B 2 74 ? 8.507 -13.200 8.280 1.00 0.00 368 ASN B C 4
ATOM 6622 O O . ASN B 2 74 ? 9.158 -14.021 7.628 1.00 0.00 368 ASN B O 4
ATOM 6633 N N . GLN B 2 75 ? 8.322 -11.947 7.869 1.00 0.00 369 GLN B N 4
ATOM 6634 C CA . GLN B 2 75 ? 8.881 -11.469 6.609 1.00 0.00 369 GLN B CA 4
ATOM 6635 C C . GLN B 2 75 ? 9.200 -9.976 6.670 1.00 0.00 369 GLN B C 4
ATOM 6636 O O . GLN B 2 75 ? 8.621 -9.170 5.939 1.00 0.00 369 GLN B O 4
ATOM 6650 N N . GLU B 2 76 ? 10.143 -9.624 7.552 1.00 0.00 370 GLU B N 4
ATOM 6651 C CA . GLU B 2 76 ? 10.578 -8.235 7.723 1.00 0.00 370 GLU B CA 4
ATOM 6652 C C . GLU B 2 76 ? 10.958 -7.586 6.389 1.00 0.00 370 GLU B C 4
ATOM 6653 O O . GLU B 2 76 ? 10.928 -6.362 6.264 1.00 0.00 370 GLU B O 4
ATOM 6665 N N . ASP B 2 77 ? 11.306 -8.410 5.392 1.00 0.00 371 ASP B N 4
ATOM 6666 C CA . ASP B 2 77 ? 11.678 -7.905 4.071 1.00 0.00 371 ASP B CA 4
ATOM 6667 C C . ASP B 2 77 ? 10.483 -7.219 3.426 1.00 0.00 371 ASP B C 4
ATOM 6668 O O . ASP B 2 77 ? 10.571 -6.064 3.006 1.00 0.00 371 ASP B O 4
ATOM 6677 N N . LEU B 2 78 ? 9.353 -7.930 3.383 1.00 0.00 372 LEU B N 4
ATOM 6678 C CA . LEU B 2 78 ? 8.119 -7.380 2.830 1.00 0.00 372 LEU B CA 4
ATOM 6679 C C . LEU B 2 78 ? 7.788 -6.053 3.516 1.00 0.00 372 LEU B C 4
ATOM 6680 O O . LEU B 2 78 ? 7.384 -5.093 2.865 1.00 0.00 372 LEU B O 4
ATOM 6696 N N . LEU B 2 79 ? 7.985 -6.007 4.838 1.00 0.00 373 LEU B N 4
ATOM 6697 C CA . LEU B 2 79 ? 7.727 -4.792 5.618 1.00 0.00 373 LEU B CA 4
ATOM 6698 C C . LEU B 2 79 ? 8.710 -3.678 5.260 1.00 0.00 373 LEU B C 4
ATOM 6699 O O . LEU B 2 79 ? 8.321 -2.515 5.154 1.00 0.00 373 LEU B O 4
ATOM 6715 N N . SER B 2 80 ? 9.982 -4.040 5.075 1.00 0.00 374 SER B N 4
ATOM 6716 C CA . SER B 2 80 ? 11.016 -3.066 4.727 1.00 0.00 374 SER B CA 4
ATOM 6717 C C . SER B 2 80 ? 10.636 -2.306 3.458 1.00 0.00 374 SER B C 4
ATOM 6718 O O . SER B 2 80 ? 10.697 -1.076 3.420 1.00 0.00 374 SER B O 4
ATOM 6726 N N . GLU B 2 81 ? 10.230 -3.048 2.426 1.00 0.00 375 GLU B N 4
ATOM 6727 C CA . GLU B 2 81 ? 9.824 -2.452 1.156 1.00 0.00 375 GLU B CA 4
ATOM 6728 C C . GLU B 2 81 ? 8.569 -1.591 1.338 1.00 0.00 375 GLU B C 4
ATOM 6729 O O . GLU B 2 81 ? 8.427 -0.543 0.705 1.00 0.00 375 GLU B O 4
ATOM 6741 N N . PHE B 2 82 ? 7.659 -2.055 2.204 1.00 0.00 376 PHE B N 4
ATOM 6742 C CA . PHE B 2 82 ? 6.403 -1.354 2.484 1.00 0.00 376 PHE B CA 4
ATOM 6743 C C . PHE B 2 82 ? 6.621 0.103 2.903 1.00 0.00 376 PHE B C 4
ATOM 6744 O O . PHE B 2 82 ? 6.152 1.025 2.234 1.00 0.00 376 PHE B O 4
ATOM 6761 N N . GLY B 2 83 ? 7.302 0.292 4.039 1.00 0.00 377 GLY B N 4
ATOM 6762 C CA . GLY B 2 83 ? 7.548 1.628 4.574 1.00 0.00 377 GLY B CA 4
ATOM 6763 C C . GLY B 2 83 ? 8.280 2.578 3.631 1.00 0.00 377 GLY B C 4
ATOM 6764 O O . GLY B 2 83 ? 8.419 3.759 3.944 1.00 0.00 377 GLY B O 4
ATOM 6768 N N . GLN B 2 84 ? 8.753 2.085 2.486 1.00 0.00 378 GLN B N 4
ATOM 6769 C CA . GLN B 2 84 ? 9.463 2.936 1.531 1.00 0.00 378 GLN B CA 4
ATOM 6770 C C . GLN B 2 84 ? 8.519 3.927 0.830 1.00 0.00 378 GLN B C 4
ATOM 6771 O O . GLN B 2 84 ? 8.982 4.883 0.204 1.00 0.00 378 GLN B O 4
ATOM 6785 N N . PHE B 2 85 ? 7.201 3.707 0.940 1.00 0.00 379 PHE B N 4
ATOM 6786 C CA . PHE B 2 85 ? 6.216 4.591 0.317 1.00 0.00 379 PHE B CA 4
ATOM 6787 C C . PHE B 2 85 ? 5.665 5.573 1.342 1.00 0.00 379 PHE B C 4
ATOM 6788 O O . PHE B 2 85 ? 5.665 6.785 1.123 1.00 0.00 379 PHE B O 4
ATOM 6805 N N . LEU B 2 86 ? 5.206 5.029 2.469 1.00 0.00 380 LEU B N 4
ATOM 6806 C CA . LEU B 2 86 ? 4.659 5.839 3.548 1.00 0.00 380 LEU B CA 4
ATOM 6807 C C . LEU B 2 86 ? 5.759 6.191 4.556 1.00 0.00 380 LEU B C 4
ATOM 6808 O O . LEU B 2 86 ? 6.718 5.439 4.716 1.00 0.00 380 LEU B O 4
ATOM 6824 N N . PRO B 2 87 ? 5.659 7.365 5.215 1.00 0.00 381 PRO B N 4
ATOM 6825 C CA . PRO B 2 87 ? 6.670 7.840 6.178 1.00 0.00 381 PRO B CA 4
ATOM 6826 C C . PRO B 2 87 ? 6.941 6.873 7.340 1.00 0.00 381 PRO B C 4
ATOM 6827 O O . PRO B 2 87 ? 6.744 5.663 7.228 1.00 0.00 381 PRO B O 4
ATOM 6838 N N . ASP B 2 88 ? 7.416 7.429 8.452 1.00 0.00 382 ASP B N 4
ATOM 6839 C CA . ASP B 2 88 ? 7.745 6.644 9.639 1.00 0.00 382 ASP B CA 4
ATOM 6840 C C . ASP B 2 88 ? 6.530 6.461 10.541 1.00 0.00 382 ASP B C 4
ATOM 6841 O O . ASP B 2 88 ? 6.278 7.264 11.442 1.00 0.00 382 ASP B O 4
ATOM 6850 N N . ALA B 2 89 ? 5.785 5.392 10.285 1.00 0.00 383 ALA B N 4
ATOM 6851 C CA . ALA B 2 89 ? 4.591 5.075 11.062 1.00 0.00 383 ALA B CA 4
ATOM 6852 C C . ALA B 2 89 ? 4.957 4.475 12.420 1.00 0.00 383 ALA B C 4
ATOM 6853 O O . ALA B 2 89 ? 4.567 5.064 13.449 1.00 0.00 383 ALA B O 4
ATOM 6861 N N . ARG A 1 1 ? 5.307 12.303 -4.031 1.00 0.00 6 ARG A N 5
ATOM 6862 C CA . ARG A 1 1 ? 4.398 12.311 -5.214 1.00 0.00 6 ARG A CA 5
ATOM 6863 C C . ARG A 1 1 ? 3.613 11.002 -5.340 1.00 0.00 6 ARG A C 5
ATOM 6864 O O . ARG A 1 1 ? 2.493 10.994 -5.852 1.00 0.00 6 ARG A O 5
ATOM 6887 N N . MET A 1 2 ? 4.202 9.898 -4.868 1.00 0.00 7 MET A N 5
ATOM 6888 C CA . MET A 1 2 ? 3.549 8.592 -4.927 1.00 0.00 7 MET A CA 5
ATOM 6889 C C . MET A 1 2 ? 3.922 7.738 -3.711 1.00 0.00 7 MET A C 5
ATOM 6890 O O . MET A 1 2 ? 5.060 7.775 -3.238 1.00 0.00 7 MET A O 5
ATOM 6904 N N . ASN A 1 3 ? 2.945 6.983 -3.203 1.00 0.00 8 ASN A N 5
ATOM 6905 C CA . ASN A 1 3 ? 3.151 6.129 -2.026 1.00 0.00 8 ASN A CA 5
ATOM 6906 C C . ASN A 1 3 ? 2.284 4.855 -2.092 1.00 0.00 8 ASN A C 5
ATOM 6907 O O . ASN A 1 3 ? 2.440 4.063 -3.016 1.00 0.00 8 ASN A O 5
ATOM 6918 N N . ILE A 1 4 ? 1.377 4.652 -1.124 1.00 0.00 9 ILE A N 5
ATOM 6919 C CA . ILE A 1 4 ? 0.516 3.467 -1.122 1.00 0.00 9 ILE A CA 5
ATOM 6920 C C . ILE A 1 4 ? -0.271 3.335 -2.400 1.00 0.00 9 ILE A C 5
ATOM 6921 O O . ILE A 1 4 ? -0.404 2.237 -2.944 1.00 0.00 9 ILE A O 5
ATOM 6937 N N . GLN A 1 5 ? -0.826 4.450 -2.854 1.00 0.00 10 GLN A N 5
ATOM 6938 C CA . GLN A 1 5 ? -1.640 4.449 -4.046 1.00 0.00 10 GLN A CA 5
ATOM 6939 C C . GLN A 1 5 ? -0.901 3.761 -5.193 1.00 0.00 10 GLN A C 5
ATOM 6940 O O . GLN A 1 5 ? -1.500 3.052 -6.003 1.00 0.00 10 GLN A O 5
ATOM 6954 N N . MET A 1 6 ? 0.415 3.970 -5.224 1.00 0.00 11 MET A N 5
ATOM 6955 C CA . MET A 1 6 ? 1.292 3.376 -6.225 1.00 0.00 11 MET A CA 5
ATOM 6956 C C . MET A 1 6 ? 1.134 1.853 -6.253 1.00 0.00 11 MET A C 5
ATOM 6957 O O . MET A 1 6 ? 0.903 1.265 -7.312 1.00 0.00 11 MET A O 5
ATOM 6971 N N . LEU A 1 7 ? 1.249 1.223 -5.080 1.00 0.00 12 LEU A N 5
ATOM 6972 C CA . LEU A 1 7 ? 1.105 -0.229 -4.968 1.00 0.00 12 LEU A CA 5
ATOM 6973 C C . LEU A 1 7 ? -0.344 -0.652 -5.180 1.00 0.00 12 LEU A C 5
ATOM 6974 O O . LEU A 1 7 ? -0.621 -1.548 -5.972 1.00 0.00 12 LEU A O 5
ATOM 6990 N N . LEU A 1 8 ? -1.261 -0.015 -4.444 1.00 0.00 13 LEU A N 5
ATOM 6991 C CA . LEU A 1 8 ? -2.689 -0.333 -4.532 1.00 0.00 13 LEU A CA 5
ATOM 6992 C C . LEU A 1 8 ? -3.155 -0.440 -5.982 1.00 0.00 13 LEU A C 5
ATOM 6993 O O . LEU A 1 8 ? -3.636 -1.492 -6.407 1.00 0.00 13 LEU A O 5
ATOM 7009 N N . GLU A 1 9 ? -3.004 0.654 -6.737 1.00 0.00 14 GLU A N 5
ATOM 7010 C CA . GLU A 1 9 ? -3.401 0.683 -8.146 1.00 0.00 14 GLU A CA 5
ATOM 7011 C C . GLU A 1 9 ? -2.812 -0.512 -8.895 1.00 0.00 14 GLU A C 5
ATOM 7012 O O . GLU A 1 9 ? -3.458 -1.089 -9.771 1.00 0.00 14 GLU A O 5
ATOM 7024 N N . ALA A 1 10 ? -1.589 -0.883 -8.521 1.00 0.00 15 ALA A N 5
ATOM 7025 C CA . ALA A 1 10 ? -0.904 -2.016 -9.125 1.00 0.00 15 ALA A CA 5
ATOM 7026 C C . ALA A 1 10 ? -1.537 -3.331 -8.702 1.00 0.00 15 ALA A C 5
ATOM 7027 O O . ALA A 1 10 ? -1.904 -4.135 -9.551 1.00 0.00 15 ALA A O 5
ATOM 7034 N N . ALA A 1 11 ? -1.656 -3.548 -7.383 1.00 0.00 16 ALA A N 5
ATOM 7035 C CA . ALA A 1 11 ? -2.237 -4.783 -6.858 1.00 0.00 16 ALA A CA 5
ATOM 7036 C C . ALA A 1 11 ? -3.493 -5.180 -7.623 1.00 0.00 16 ALA A C 5
ATOM 7037 O O . ALA A 1 11 ? -3.642 -6.333 -8.019 1.00 0.00 16 ALA A O 5
ATOM 7044 N N . ASP A 1 12 ? -4.394 -4.211 -7.828 1.00 0.00 17 ASP A N 5
ATOM 7045 C CA . ASP A 1 12 ? -5.638 -4.454 -8.558 1.00 0.00 17 ASP A CA 5
ATOM 7046 C C . ASP A 1 12 ? -5.332 -5.102 -9.906 1.00 0.00 17 ASP A C 5
ATOM 7047 O O . ASP A 1 12 ? -5.974 -6.078 -10.297 1.00 0.00 17 ASP A O 5
ATOM 7056 N N . TYR A 1 13 ? -4.326 -4.563 -10.595 1.00 0.00 18 TYR A N 5
ATOM 7057 C CA . TYR A 1 13 ? -3.902 -5.093 -11.884 1.00 0.00 18 TYR A CA 5
ATOM 7058 C C . TYR A 1 13 ? -3.192 -6.428 -11.697 1.00 0.00 18 TYR A C 5
ATOM 7059 O O . TYR A 1 13 ? -3.430 -7.373 -12.447 1.00 0.00 18 TYR A O 5
ATOM 7077 N N . LEU A 1 14 ? -2.344 -6.507 -10.671 1.00 0.00 19 LEU A N 5
ATOM 7078 C CA . LEU A 1 14 ? -1.628 -7.740 -10.361 1.00 0.00 19 LEU A CA 5
ATOM 7079 C C . LEU A 1 14 ? -2.639 -8.856 -10.108 1.00 0.00 19 LEU A C 5
ATOM 7080 O O . LEU A 1 14 ? -2.431 -10.002 -10.509 1.00 0.00 19 LEU A O 5
ATOM 7096 N N . GLU A 1 15 ? -3.753 -8.493 -9.463 1.00 0.00 20 GLU A N 5
ATOM 7097 C CA . GLU A 1 15 ? -4.825 -9.448 -9.174 1.00 0.00 20 GLU A CA 5
ATOM 7098 C C . GLU A 1 15 ? -5.501 -9.915 -10.461 1.00 0.00 20 GLU A C 5
ATOM 7099 O O . GLU A 1 15 ? -5.676 -11.115 -10.679 1.00 0.00 20 GLU A O 5
ATOM 7111 N N . ARG A 1 16 ? -5.881 -8.955 -11.305 1.00 0.00 21 ARG A N 5
ATOM 7112 C CA . ARG A 1 16 ? -6.544 -9.256 -12.572 1.00 0.00 21 ARG A CA 5
ATOM 7113 C C . ARG A 1 16 ? -5.626 -10.046 -13.506 1.00 0.00 21 ARG A C 5
ATOM 7114 O O . ARG A 1 16 ? -6.049 -11.123 -13.973 1.00 0.00 21 ARG A O 5
ATOM 7136 N N . SER B 2 1 ? -4.442 10.166 -25.666 1.00 0.00 295 SER B N 5
ATOM 7137 C CA . SER B 2 1 ? -5.294 10.299 -24.452 1.00 0.00 295 SER B CA 5
ATOM 7138 C C . SER B 2 1 ? -4.568 9.794 -23.206 1.00 0.00 295 SER B C 5
ATOM 7139 O O . SER B 2 1 ? -4.122 8.646 -23.162 1.00 0.00 295 SER B O 5
ATOM 7149 N N . LEU B 2 2 ? -4.455 10.665 -22.198 1.00 0.00 296 LEU B N 5
ATOM 7150 C CA . LEU B 2 2 ? -3.785 10.328 -20.939 1.00 0.00 296 LEU B CA 5
ATOM 7151 C C . LEU B 2 2 ? -2.313 9.985 -21.175 1.00 0.00 296 LEU B C 5
ATOM 7152 O O . LEU B 2 2 ? -1.981 8.865 -21.575 1.00 0.00 296 LEU B O 5
ATOM 7168 N N . GLN B 2 3 ? -1.436 10.957 -20.924 1.00 0.00 297 GLN B N 5
ATOM 7169 C CA . GLN B 2 3 ? 0.001 10.765 -21.108 1.00 0.00 297 GLN B CA 5
ATOM 7170 C C . GLN B 2 3 ? 0.567 9.815 -20.055 1.00 0.00 297 GLN B C 5
ATOM 7171 O O . GLN B 2 3 ? 0.612 10.145 -18.868 1.00 0.00 297 GLN B O 5
ATOM 7185 N N . ASN B 2 4 ? 1.000 8.633 -20.500 1.00 0.00 298 ASN B N 5
ATOM 7186 C CA . ASN B 2 4 ? 1.565 7.623 -19.601 1.00 0.00 298 ASN B CA 5
ATOM 7187 C C . ASN B 2 4 ? 2.599 6.764 -20.329 1.00 0.00 298 ASN B C 5
ATOM 7188 O O . ASN B 2 4 ? 2.634 6.722 -21.560 1.00 0.00 298 ASN B O 5
ATOM 7199 N N . ASN B 2 5 ? 3.441 6.081 -19.553 1.00 0.00 299 ASN B N 5
ATOM 7200 C CA . ASN B 2 5 ? 4.484 5.221 -20.110 1.00 0.00 299 ASN B CA 5
ATOM 7201 C C . ASN B 2 5 ? 4.908 4.154 -19.097 1.00 0.00 299 ASN B C 5
ATOM 7202 O O . ASN B 2 5 ? 4.273 3.996 -18.055 1.00 0.00 299 ASN B O 5
ATOM 7213 N N . GLN B 2 6 ? 5.987 3.429 -19.408 1.00 0.00 300 GLN B N 5
ATOM 7214 C CA . GLN B 2 6 ? 6.496 2.384 -18.521 1.00 0.00 300 GLN B CA 5
ATOM 7215 C C . GLN B 2 6 ? 7.407 2.988 -17.451 1.00 0.00 300 GLN B C 5
ATOM 7216 O O . GLN B 2 6 ? 8.528 3.406 -17.747 1.00 0.00 300 GLN B O 5
ATOM 7230 N N . PRO B 2 7 ? 6.932 3.055 -16.191 1.00 0.00 301 PRO B N 5
ATOM 7231 C CA . PRO B 2 7 ? 7.688 3.615 -15.080 1.00 0.00 301 PRO B CA 5
ATOM 7232 C C . PRO B 2 7 ? 8.506 2.558 -14.342 1.00 0.00 301 PRO B C 5
ATOM 7233 O O . PRO B 2 7 ? 7.946 1.646 -13.731 1.00 0.00 301 PRO B O 5
ATOM 7244 N N . VAL B 2 8 ? 9.834 2.687 -14.395 1.00 0.00 302 VAL B N 5
ATOM 7245 C CA . VAL B 2 8 ? 10.723 1.740 -13.722 1.00 0.00 302 VAL B CA 5
ATOM 7246 C C . VAL B 2 8 ? 10.483 1.755 -12.213 1.00 0.00 302 VAL B C 5
ATOM 7247 O O . VAL B 2 8 ? 10.437 0.701 -11.574 1.00 0.00 302 VAL B O 5
ATOM 7260 N N . GLU B 2 9 ? 10.309 2.955 -11.654 1.00 0.00 303 GLU B N 5
ATOM 7261 C CA . GLU B 2 9 ? 10.047 3.107 -10.225 1.00 0.00 303 GLU B CA 5
ATOM 7262 C C . GLU B 2 9 ? 8.730 2.432 -9.851 1.00 0.00 303 GLU B C 5
ATOM 7263 O O . GLU B 2 9 ? 8.637 1.773 -8.816 1.00 0.00 303 GLU B O 5
ATOM 7275 N N . PHE B 2 10 ? 7.720 2.594 -10.716 1.00 0.00 304 PHE B N 5
ATOM 7276 C CA . PHE B 2 10 ? 6.404 1.996 -10.495 1.00 0.00 304 PHE B CA 5
ATOM 7277 C C . PHE B 2 10 ? 6.514 0.478 -10.380 1.00 0.00 304 PHE B C 5
ATOM 7278 O O . PHE B 2 10 ? 5.950 -0.124 -9.467 1.00 0.00 304 PHE B O 5
ATOM 7295 N N . ASN B 2 11 ? 7.254 -0.134 -11.307 1.00 0.00 305 ASN B N 5
ATOM 7296 C CA . ASN B 2 11 ? 7.449 -1.582 -11.308 1.00 0.00 305 ASN B CA 5
ATOM 7297 C C . ASN B 2 11 ? 8.081 -2.074 -10.003 1.00 0.00 305 ASN B C 5
ATOM 7298 O O . ASN B 2 11 ? 7.833 -3.201 -9.586 1.00 0.00 305 ASN B O 5
ATOM 7309 N N . HIS B 2 12 ? 8.900 -1.231 -9.366 1.00 0.00 306 HIS B N 5
ATOM 7310 C CA . HIS B 2 12 ? 9.557 -1.606 -8.112 1.00 0.00 306 HIS B CA 5
ATOM 7311 C C . HIS B 2 12 ? 8.524 -1.993 -7.052 1.00 0.00 306 HIS B C 5
ATOM 7312 O O . HIS B 2 12 ? 8.550 -3.114 -6.542 1.00 0.00 306 HIS B O 5
ATOM 7327 N N . ALA B 2 13 ? 7.598 -1.077 -6.746 1.00 0.00 307 ALA B N 5
ATOM 7328 C CA . ALA B 2 13 ? 6.541 -1.360 -5.772 1.00 0.00 307 ALA B CA 5
ATOM 7329 C C . ALA B 2 13 ? 5.629 -2.452 -6.306 1.00 0.00 307 ALA B C 5
ATOM 7330 O O . ALA B 2 13 ? 5.245 -3.366 -5.585 1.00 0.00 307 ALA B O 5
ATOM 7337 N N . ILE B 2 14 ? 5.303 -2.334 -7.589 1.00 0.00 308 ILE B N 5
ATOM 7338 C CA . ILE B 2 14 ? 4.446 -3.284 -8.285 1.00 0.00 308 ILE B CA 5
ATOM 7339 C C . ILE B 2 14 ? 4.934 -4.712 -8.114 1.00 0.00 308 ILE B C 5
ATOM 7340 O O . ILE B 2 14 ? 4.243 -5.545 -7.527 1.00 0.00 308 ILE B O 5
ATOM 7356 N N . ASN B 2 15 ? 6.133 -4.979 -8.611 1.00 0.00 309 ASN B N 5
ATOM 7357 C CA . ASN B 2 15 ? 6.724 -6.296 -8.495 1.00 0.00 309 ASN B CA 5
ATOM 7358 C C . ASN B 2 15 ? 6.881 -6.668 -7.018 1.00 0.00 309 ASN B C 5
ATOM 7359 O O . ASN B 2 15 ? 6.797 -7.840 -6.657 1.00 0.00 309 ASN B O 5
ATOM 7370 N N . TYR B 2 16 ? 7.035 -5.649 -6.159 1.00 0.00 310 TYR B N 5
ATOM 7371 C CA . TYR B 2 16 ? 7.110 -5.875 -4.719 1.00 0.00 310 TYR B CA 5
ATOM 7372 C C . TYR B 2 16 ? 5.759 -6.411 -4.243 1.00 0.00 310 TYR B C 5
ATOM 7373 O O . TYR B 2 16 ? 5.702 -7.366 -3.467 1.00 0.00 310 TYR B O 5
ATOM 7391 N N . VAL B 2 17 ? 4.670 -5.818 -4.757 1.00 0.00 311 VAL B N 5
ATOM 7392 C CA . VAL B 2 17 ? 3.326 -6.280 -4.424 1.00 0.00 311 VAL B CA 5
ATOM 7393 C C . VAL B 2 17 ? 3.187 -7.723 -4.896 1.00 0.00 311 VAL B C 5
ATOM 7394 O O . VAL B 2 17 ? 2.580 -8.551 -4.222 1.00 0.00 311 VAL B O 5
ATOM 7407 N N . ASN B 2 18 ? 3.788 -8.011 -6.063 1.00 0.00 312 ASN B N 5
ATOM 7408 C CA . ASN B 2 18 ? 3.773 -9.351 -6.636 1.00 0.00 312 ASN B CA 5
ATOM 7409 C C . ASN B 2 18 ? 4.354 -10.347 -5.641 1.00 0.00 312 ASN B C 5
ATOM 7410 O O . ASN B 2 18 ? 3.838 -11.451 -5.491 1.00 0.00 312 ASN B O 5
ATOM 7421 N N . LYS B 2 19 ? 5.414 -9.934 -4.938 1.00 0.00 313 LYS B N 5
ATOM 7422 C CA . LYS B 2 19 ? 6.043 -10.782 -3.928 1.00 0.00 313 LYS B CA 5
ATOM 7423 C C . LYS B 2 19 ? 5.004 -11.187 -2.890 1.00 0.00 313 LYS B C 5
ATOM 7424 O O . LYS B 2 19 ? 4.817 -12.367 -2.611 1.00 0.00 313 LYS B O 5
ATOM 7443 N N . ILE B 2 20 ? 4.325 -10.185 -2.339 1.00 0.00 314 ILE B N 5
ATOM 7444 C CA . ILE B 2 20 ? 3.281 -10.395 -1.342 1.00 0.00 314 ILE B CA 5
ATOM 7445 C C . ILE B 2 20 ? 2.101 -11.162 -1.938 1.00 0.00 314 ILE B C 5
ATOM 7446 O O . ILE B 2 20 ? 1.665 -12.173 -1.399 1.00 0.00 314 ILE B O 5
ATOM 7462 N N . LYS B 2 21 ? 1.590 -10.676 -3.060 1.00 0.00 315 LYS B N 5
ATOM 7463 C CA . LYS B 2 21 ? 0.471 -11.319 -3.735 1.00 0.00 315 LYS B CA 5
ATOM 7464 C C . LYS B 2 21 ? 0.771 -12.799 -3.991 1.00 0.00 315 LYS B C 5
ATOM 7465 O O . LYS B 2 21 ? -0.042 -13.669 -3.678 1.00 0.00 315 LYS B O 5
ATOM 7484 N N . ASN B 2 22 ? 1.952 -13.065 -4.550 1.00 0.00 316 ASN B N 5
ATOM 7485 C CA . ASN B 2 22 ? 2.395 -14.428 -4.845 1.00 0.00 316 ASN B CA 5
ATOM 7486 C C . ASN B 2 22 ? 2.687 -15.220 -3.568 1.00 0.00 316 ASN B C 5
ATOM 7487 O O . ASN B 2 22 ? 2.118 -16.289 -3.345 1.00 0.00 316 ASN B O 5
ATOM 7498 N N . ARG B 2 23 ? 3.597 -14.698 -2.747 1.00 0.00 317 ARG B N 5
ATOM 7499 C CA . ARG B 2 23 ? 3.991 -15.355 -1.499 1.00 0.00 317 ARG B CA 5
ATOM 7500 C C . ARG B 2 23 ? 2.793 -15.609 -0.577 1.00 0.00 317 ARG B C 5
ATOM 7501 O O . ARG B 2 23 ? 2.727 -16.654 0.073 1.00 0.00 317 ARG B O 5
ATOM 7522 N N . PHE B 2 24 ? 1.848 -14.663 -0.518 1.00 0.00 318 PHE B N 5
ATOM 7523 C CA . PHE B 2 24 ? 0.673 -14.821 0.339 1.00 0.00 318 PHE B CA 5
ATOM 7524 C C . PHE B 2 24 ? -0.540 -15.303 -0.465 1.00 0.00 318 PHE B C 5
ATOM 7525 O O . PHE B 2 24 ? -1.681 -15.081 -0.054 1.00 0.00 318 PHE B O 5
ATOM 7542 N N . GLN B 2 25 ? -0.300 -15.969 -1.603 1.00 0.00 319 GLN B N 5
ATOM 7543 C CA . GLN B 2 25 ? -1.390 -16.489 -2.436 1.00 0.00 319 GLN B CA 5
ATOM 7544 C C . GLN B 2 25 ? -2.383 -17.305 -1.609 1.00 0.00 319 GLN B C 5
ATOM 7545 O O . GLN B 2 25 ? -3.583 -17.308 -1.895 1.00 0.00 319 GLN B O 5
ATOM 7559 N N . GLY B 2 26 ? -1.881 -17.982 -0.569 1.00 0.00 320 GLY B N 5
ATOM 7560 C CA . GLY B 2 26 ? -2.742 -18.771 0.293 1.00 0.00 320 GLY B CA 5
ATOM 7561 C C . GLY B 2 26 ? -3.495 -17.904 1.283 1.00 0.00 320 GLY B C 5
ATOM 7562 O O . GLY B 2 26 ? -4.538 -18.306 1.798 1.00 0.00 320 GLY B O 5
ATOM 7566 N N . GLN B 2 27 ? -2.957 -16.709 1.548 1.00 0.00 321 GLN B N 5
ATOM 7567 C CA . GLN B 2 27 ? -3.568 -15.767 2.474 1.00 0.00 321 GLN B CA 5
ATOM 7568 C C . GLN B 2 27 ? -4.266 -14.635 1.723 1.00 0.00 321 GLN B C 5
ATOM 7569 O O . GLN B 2 27 ? -3.727 -13.527 1.634 1.00 0.00 321 GLN B O 5
ATOM 7583 N N . PRO B 2 28 ? -5.481 -14.857 1.195 1.00 0.00 322 PRO B N 5
ATOM 7584 C CA . PRO B 2 28 ? -6.214 -13.800 0.497 1.00 0.00 322 PRO B CA 5
ATOM 7585 C C . PRO B 2 28 ? -6.507 -12.633 1.444 1.00 0.00 322 PRO B C 5
ATOM 7586 O O . PRO B 2 28 ? -6.717 -11.501 1.006 1.00 0.00 322 PRO B O 5
ATOM 7597 N N . ASP B 2 29 ? -6.500 -12.928 2.750 1.00 0.00 323 ASP B N 5
ATOM 7598 C CA . ASP B 2 29 ? -6.744 -11.931 3.783 1.00 0.00 323 ASP B CA 5
ATOM 7599 C C . ASP B 2 29 ? -5.596 -10.927 3.883 1.00 0.00 323 ASP B C 5
ATOM 7600 O O . ASP B 2 29 ? -5.820 -9.770 4.223 1.00 0.00 323 ASP B O 5
ATOM 7609 N N . ILE B 2 30 ? -4.364 -11.372 3.599 1.00 0.00 324 ILE B N 5
ATOM 7610 C CA . ILE B 2 30 ? -3.201 -10.493 3.679 1.00 0.00 324 ILE B CA 5
ATOM 7611 C C . ILE B 2 30 ? -3.219 -9.466 2.576 1.00 0.00 324 ILE B C 5
ATOM 7612 O O . ILE B 2 30 ? -3.000 -8.278 2.806 1.00 0.00 324 ILE B O 5
ATOM 7628 N N . TYR B 2 31 ? -3.458 -9.948 1.375 1.00 0.00 325 TYR B N 5
ATOM 7629 C CA . TYR B 2 31 ? -3.483 -9.088 0.204 1.00 0.00 325 TYR B CA 5
ATOM 7630 C C . TYR B 2 31 ? -4.622 -8.083 0.302 1.00 0.00 325 TYR B C 5
ATOM 7631 O O . TYR B 2 31 ? -4.413 -6.881 0.133 1.00 0.00 325 TYR B O 5
ATOM 7649 N N . LYS B 2 32 ? -5.826 -8.577 0.597 1.00 0.00 326 LYS B N 5
ATOM 7650 C CA . LYS B 2 32 ? -6.991 -7.712 0.739 1.00 0.00 326 LYS B CA 5
ATOM 7651 C C . LYS B 2 32 ? -6.778 -6.733 1.891 1.00 0.00 326 LYS B C 5
ATOM 7652 O O . LYS B 2 32 ? -6.972 -5.530 1.732 1.00 0.00 326 LYS B O 5
ATOM 7671 N N . ALA B 2 33 ? -6.358 -7.258 3.045 1.00 0.00 327 ALA B N 5
ATOM 7672 C CA . ALA B 2 33 ? -6.094 -6.430 4.219 1.00 0.00 327 ALA B CA 5
ATOM 7673 C C . ALA B 2 33 ? -5.043 -5.369 3.916 1.00 0.00 327 ALA B C 5
ATOM 7674 O O . ALA B 2 33 ? -5.267 -4.189 4.152 1.00 0.00 327 ALA B O 5
ATOM 7681 N N . PHE B 2 34 ? -3.896 -5.802 3.380 1.00 0.00 328 PHE B N 5
ATOM 7682 C CA . PHE B 2 34 ? -2.802 -4.889 3.038 1.00 0.00 328 PHE B CA 5
ATOM 7683 C C . PHE B 2 34 ? -3.309 -3.735 2.178 1.00 0.00 328 PHE B C 5
ATOM 7684 O O . PHE B 2 34 ? -3.112 -2.571 2.518 1.00 0.00 328 PHE B O 5
ATOM 7701 N N . LEU B 2 35 ? -3.970 -4.067 1.071 1.00 0.00 329 LEU B N 5
ATOM 7702 C CA . LEU B 2 35 ? -4.518 -3.053 0.175 1.00 0.00 329 LEU B CA 5
ATOM 7703 C C . LEU B 2 35 ? -5.538 -2.175 0.903 1.00 0.00 329 LEU B C 5
ATOM 7704 O O . LEU B 2 35 ? -5.460 -0.951 0.843 1.00 0.00 329 LEU B O 5
ATOM 7720 N N . GLU B 2 36 ? -6.477 -2.814 1.607 1.00 0.00 330 GLU B N 5
ATOM 7721 C CA . GLU B 2 36 ? -7.502 -2.089 2.366 1.00 0.00 330 GLU B CA 5
ATOM 7722 C C . GLU B 2 36 ? -6.864 -1.198 3.433 1.00 0.00 330 GLU B C 5
ATOM 7723 O O . GLU B 2 36 ? -7.373 -0.117 3.731 1.00 0.00 330 GLU B O 5
ATOM 7735 N N . ILE B 2 37 ? -5.729 -1.644 3.980 1.00 0.00 331 ILE B N 5
ATOM 7736 C CA . ILE B 2 37 ? -4.997 -0.872 4.980 1.00 0.00 331 ILE B CA 5
ATOM 7737 C C . ILE B 2 37 ? -4.621 0.477 4.382 1.00 0.00 331 ILE B C 5
ATOM 7738 O O . ILE B 2 37 ? -4.913 1.532 4.949 1.00 0.00 331 ILE B O 5
ATOM 7754 N N . LEU B 2 38 ? -4.003 0.418 3.203 1.00 0.00 332 LEU B N 5
ATOM 7755 C CA . LEU B 2 38 ? -3.611 1.612 2.465 1.00 0.00 332 LEU B CA 5
ATOM 7756 C C . LEU B 2 38 ? -4.857 2.401 2.085 1.00 0.00 332 LEU B C 5
ATOM 7757 O O . LEU B 2 38 ? -4.893 3.627 2.186 1.00 0.00 332 LEU B O 5
ATOM 7773 N N . HIS B 2 39 ? -5.876 1.664 1.644 1.00 0.00 333 HIS B N 5
ATOM 7774 C CA . HIS B 2 39 ? -7.155 2.253 1.232 1.00 0.00 333 HIS B CA 5
ATOM 7775 C C . HIS B 2 39 ? -7.731 3.149 2.324 1.00 0.00 333 HIS B C 5
ATOM 7776 O O . HIS B 2 39 ? -8.130 4.280 2.048 1.00 0.00 333 HIS B O 5
ATOM 7791 N N . THR B 2 40 ? -7.762 2.653 3.564 1.00 0.00 334 THR B N 5
ATOM 7792 C CA . THR B 2 40 ? -8.286 3.435 4.682 1.00 0.00 334 THR B CA 5
ATOM 7793 C C . THR B 2 40 ? -7.459 4.708 4.847 1.00 0.00 334 THR B C 5
ATOM 7794 O O . THR B 2 40 ? -8.010 5.804 4.932 1.00 0.00 334 THR B O 5
ATOM 7805 N N . TYR B 2 41 ? -6.133 4.553 4.850 1.00 0.00 335 TYR B N 5
ATOM 7806 C CA . TYR B 2 41 ? -5.219 5.689 4.961 1.00 0.00 335 TYR B CA 5
ATOM 7807 C C . TYR B 2 41 ? -5.558 6.729 3.894 1.00 0.00 335 TYR B C 5
ATOM 7808 O O . TYR B 2 41 ? -5.859 7.878 4.211 1.00 0.00 335 TYR B O 5
ATOM 7826 N N . GLN B 2 42 ? -5.509 6.295 2.629 1.00 0.00 336 GLN B N 5
ATOM 7827 C CA . GLN B 2 42 ? -5.802 7.135 1.488 1.00 0.00 336 GLN B CA 5
ATOM 7828 C C . GLN B 2 42 ? -7.131 7.875 1.636 1.00 0.00 336 GLN B C 5
ATOM 7829 O O . GLN B 2 42 ? -7.194 9.086 1.429 1.00 0.00 336 GLN B O 5
ATOM 7843 N N . LYS B 2 43 ? -8.193 7.139 1.977 1.00 0.00 337 LYS B N 5
ATOM 7844 C CA . LYS B 2 43 ? -9.524 7.732 2.123 1.00 0.00 337 LYS B CA 5
ATOM 7845 C C . LYS B 2 43 ? -9.522 8.862 3.142 1.00 0.00 337 LYS B C 5
ATOM 7846 O O . LYS B 2 43 ? -10.032 9.944 2.865 1.00 0.00 337 LYS B O 5
ATOM 7865 N N . GLU B 2 44 ? -8.949 8.609 4.317 1.00 0.00 338 GLU B N 5
ATOM 7866 C CA . GLU B 2 44 ? -8.892 9.620 5.372 1.00 0.00 338 GLU B CA 5
ATOM 7867 C C . GLU B 2 44 ? -8.174 10.889 4.895 1.00 0.00 338 GLU B C 5
ATOM 7868 O O . GLU B 2 44 ? -8.442 11.981 5.401 1.00 0.00 338 GLU B O 5
ATOM 7880 N N . GLN B 2 45 ? -7.278 10.748 3.907 1.00 0.00 339 GLN B N 5
ATOM 7881 C CA . GLN B 2 45 ? -6.554 11.898 3.358 1.00 0.00 339 GLN B CA 5
ATOM 7882 C C . GLN B 2 45 ? -7.513 12.782 2.566 1.00 0.00 339 GLN B C 5
ATOM 7883 O O . GLN B 2 45 ? -7.656 13.973 2.851 1.00 0.00 339 GLN B O 5
ATOM 7897 N N . ARG B 2 46 ? -8.179 12.176 1.579 1.00 0.00 340 ARG B N 5
ATOM 7898 C CA . ARG B 2 46 ? -9.146 12.892 0.743 1.00 0.00 340 ARG B CA 5
ATOM 7899 C C . ARG B 2 46 ? -10.350 13.337 1.567 1.00 0.00 340 ARG B C 5
ATOM 7900 O O . ARG B 2 46 ? -10.867 14.436 1.378 1.00 0.00 340 A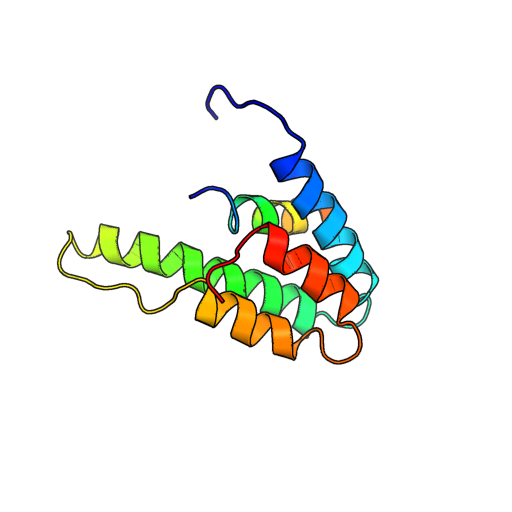RG B O 5
ATOM 7921 N N . ASN B 2 47 ? -10.784 12.474 2.485 1.00 0.00 341 ASN B N 5
ATOM 7922 C CA . ASN B 2 47 ? -11.926 12.765 3.355 1.00 0.00 341 ASN B CA 5
ATOM 7923 C C . ASN B 2 47 ? -11.714 14.078 4.108 1.00 0.00 341 ASN B C 5
ATOM 7924 O O . ASN B 2 47 ? -12.592 14.942 4.117 1.00 0.00 341 ASN B O 5
ATOM 7935 N N . ALA B 2 48 ? -10.538 14.228 4.724 1.00 0.00 342 ALA B N 5
ATOM 7936 C CA . ALA B 2 48 ? -10.202 15.446 5.463 1.00 0.00 342 ALA B CA 5
ATOM 7937 C C . ALA B 2 48 ? -10.355 16.686 4.583 1.00 0.00 342 ALA B C 5
ATOM 7938 O O . ALA B 2 48 ? -10.855 17.719 5.033 1.00 0.00 342 ALA B O 5
ATOM 7945 N N . LYS B 2 49 ? -9.922 16.572 3.324 1.00 0.00 343 LYS B N 5
ATOM 7946 C CA . LYS B 2 49 ? -10.006 17.676 2.370 1.00 0.00 343 LYS B CA 5
ATOM 7947 C C . LYS B 2 49 ? -11.455 17.937 1.953 1.00 0.00 343 LYS B C 5
ATOM 7948 O O . LYS B 2 49 ? -11.894 19.087 1.902 1.00 0.00 343 LYS B O 5
ATOM 7967 N N . GLU B 2 50 ? -12.189 16.859 1.656 1.00 0.00 344 GLU B N 5
ATOM 7968 C CA . GLU B 2 50 ? -13.593 16.960 1.244 1.00 0.00 344 GLU B CA 5
ATOM 7969 C C . GLU B 2 50 ? -14.413 17.770 2.248 1.00 0.00 344 GLU B C 5
ATOM 7970 O O . GLU B 2 50 ? -15.235 18.602 1.856 1.00 0.00 344 GLU B O 5
ATOM 7982 N N . ALA B 2 51 ? -14.184 17.528 3.542 1.00 0.00 345 ALA B N 5
ATOM 7983 C CA . ALA B 2 51 ? -14.902 18.244 4.597 1.00 0.00 345 ALA B CA 5
ATOM 7984 C C . ALA B 2 51 ? -14.584 19.739 4.561 1.00 0.00 345 ALA B C 5
ATOM 7985 O O . ALA B 2 51 ? -15.482 20.573 4.690 1.00 0.00 345 ALA B O 5
ATOM 7992 N N . GLY B 2 52 ? -13.302 20.067 4.377 1.00 0.00 346 GLY B N 5
ATOM 7993 C CA . GLY B 2 52 ? -12.882 21.460 4.319 1.00 0.00 346 GLY B CA 5
ATOM 7994 C C . GLY B 2 52 ? -12.978 22.181 5.656 1.00 0.00 346 GLY B C 5
ATOM 7995 O O . GLY B 2 52 ? -12.975 23.412 5.695 1.00 0.00 346 GLY B O 5
ATOM 7999 N N . GLY B 2 53 ? -13.062 21.422 6.752 1.00 0.00 347 GLY B N 5
ATOM 8000 C CA . GLY B 2 53 ? -13.154 22.024 8.070 1.00 0.00 347 GLY B CA 5
ATOM 8001 C C . GLY B 2 53 ? -12.214 21.375 9.067 1.00 0.00 347 GLY B C 5
ATOM 8002 O O . GLY B 2 53 ? -11.086 21.016 8.724 1.00 0.00 347 GLY B O 5
ATOM 8006 N N . ASN B 2 54 ? -12.680 21.225 10.305 1.00 0.00 348 ASN B N 5
ATOM 8007 C CA . ASN B 2 54 ? -11.881 20.611 11.368 1.00 0.00 348 ASN B CA 5
ATOM 8008 C C . ASN B 2 54 ? -11.969 19.076 11.339 1.00 0.00 348 ASN B C 5
ATOM 8009 O O . ASN B 2 54 ? -11.905 18.429 12.387 1.00 0.00 348 ASN B O 5
ATOM 8020 N N . TYR B 2 55 ? -12.109 18.497 10.143 1.00 0.00 349 TYR B N 5
ATOM 8021 C CA . TYR B 2 55 ? -12.201 17.047 10.000 1.00 0.00 349 TYR B CA 5
ATOM 8022 C C . TYR B 2 55 ? -10.825 16.394 10.097 1.00 0.00 349 TYR B C 5
ATOM 8023 O O . TYR B 2 55 ? -9.969 16.598 9.232 1.00 0.00 349 TYR B O 5
ATOM 8041 N N . THR B 2 56 ? -10.631 15.592 11.141 1.00 0.00 350 THR B N 5
ATOM 8042 C CA . THR B 2 56 ? -9.375 14.881 11.327 1.00 0.00 350 THR B CA 5
ATOM 8043 C C . THR B 2 56 ? -9.503 13.461 10.767 1.00 0.00 350 THR B C 5
ATOM 8044 O O . THR B 2 56 ? -10.537 12.810 10.936 1.00 0.00 350 THR B O 5
ATOM 8055 N N . PRO B 2 57 ? -8.463 12.964 10.078 1.00 0.00 351 PRO B N 5
ATOM 8056 C CA . PRO B 2 57 ? -8.468 11.620 9.481 1.00 0.00 351 PRO B CA 5
ATOM 8057 C C . PRO B 2 57 ? -8.458 10.508 10.530 1.00 0.00 351 PRO B C 5
ATOM 8058 O O . PRO B 2 57 ? -7.915 10.678 11.624 1.00 0.00 351 PRO B O 5
ATOM 8069 N N . ALA B 2 58 ? -9.071 9.373 10.189 1.00 0.00 352 ALA B N 5
ATOM 8070 C CA . ALA B 2 58 ? -9.149 8.225 11.097 1.00 0.00 352 ALA B CA 5
ATOM 8071 C C . ALA B 2 58 ? -7.981 7.245 10.908 1.00 0.00 352 ALA B C 5
ATOM 8072 O O . ALA B 2 58 ? -7.988 6.156 11.483 1.00 0.00 352 ALA B O 5
ATOM 8079 N N . LEU B 2 59 ? -6.972 7.644 10.126 1.00 0.00 353 LEU B N 5
ATOM 8080 C CA . LEU B 2 59 ? -5.793 6.817 9.880 1.00 0.00 353 LEU B CA 5
ATOM 8081 C C . LEU B 2 59 ? -4.599 7.676 9.508 1.00 0.00 353 LEU B C 5
ATOM 8082 O O . LEU B 2 59 ? -4.736 8.825 9.081 1.00 0.00 353 LEU B O 5
ATOM 8098 N N . THR B 2 60 ? -3.435 7.073 9.646 1.00 0.00 354 THR B N 5
ATOM 8099 C CA . THR B 2 60 ? -2.172 7.700 9.311 1.00 0.00 354 THR B CA 5
ATOM 8100 C C . THR B 2 60 ? -1.171 6.603 8.981 1.00 0.00 354 THR B C 5
ATOM 8101 O O . THR B 2 60 ? -1.514 5.419 9.025 1.00 0.00 354 THR B O 5
ATOM 8112 N N . GLU B 2 61 ? 0.062 6.978 8.679 1.00 0.00 355 GLU B N 5
ATOM 8113 C CA . GLU B 2 61 ? 1.090 5.988 8.389 1.00 0.00 355 GLU B CA 5
ATOM 8114 C C . GLU B 2 61 ? 1.172 4.973 9.533 1.00 0.00 355 GLU B C 5
ATOM 8115 O O . GLU B 2 61 ? 1.536 3.814 9.325 1.00 0.00 355 GLU B O 5
ATOM 8127 N N . GLN B 2 62 ? 0.807 5.427 10.739 1.00 0.00 356 GLN B N 5
ATOM 8128 C CA . GLN B 2 62 ? 0.805 4.581 11.928 1.00 0.00 356 GLN B CA 5
ATOM 8129 C C . GLN B 2 62 ? -0.189 3.429 11.780 1.00 0.00 356 GLN B C 5
ATOM 8130 O O . GLN B 2 62 ? 0.130 2.292 12.122 1.00 0.00 356 GLN B O 5
ATOM 8144 N N . GLU B 2 63 ? -1.391 3.719 11.255 1.00 0.00 357 GLU B N 5
ATOM 8145 C CA . GLU B 2 63 ? -2.403 2.688 11.060 1.00 0.00 357 GLU B CA 5
ATOM 8146 C C . GLU B 2 63 ? -1.995 1.756 9.925 1.00 0.00 357 GLU B C 5
ATOM 8147 O O . GLU B 2 63 ? -2.220 0.546 9.978 1.00 0.00 357 GLU B O 5
ATOM 8159 N N . VAL B 2 64 ? -1.428 2.353 8.880 1.00 0.00 358 VAL B N 5
ATOM 8160 C CA . VAL B 2 64 ? -1.013 1.622 7.688 1.00 0.00 358 VAL B CA 5
ATOM 8161 C C . VAL B 2 64 ? 0.070 0.592 7.991 1.00 0.00 358 VAL B C 5
ATOM 8162 O O . VAL B 2 64 ? -0.148 -0.609 7.829 1.00 0.00 358 VAL B O 5
ATOM 8175 N N . TYR B 2 65 ? 1.229 1.059 8.445 1.00 0.00 359 TYR B N 5
ATOM 8176 C CA . TYR B 2 65 ? 2.334 0.168 8.781 1.00 0.00 359 TYR B CA 5
ATOM 8177 C C . TYR B 2 65 ? 1.952 -0.816 9.890 1.00 0.00 359 TYR B C 5
ATOM 8178 O O . TYR B 2 65 ? 2.442 -1.945 9.924 1.00 0.00 359 TYR B O 5
ATOM 8196 N N . ALA B 2 66 ? 1.087 -0.370 10.805 1.00 0.00 360 ALA B N 5
ATOM 8197 C CA . ALA B 2 66 ? 0.656 -1.200 11.934 1.00 0.00 360 ALA B CA 5
ATOM 8198 C C . ALA B 2 66 ? -0.058 -2.478 11.492 1.00 0.00 360 ALA B C 5
ATOM 8199 O O . ALA B 2 66 ? 0.352 -3.579 11.867 1.00 0.00 360 ALA B O 5
ATOM 8206 N N . GLN B 2 67 ? -1.130 -2.334 10.711 1.00 0.00 361 GLN B N 5
ATOM 8207 C CA . GLN B 2 67 ? -1.898 -3.490 10.245 1.00 0.00 361 GLN B CA 5
ATOM 8208 C C . GLN B 2 67 ? -1.073 -4.374 9.307 1.00 0.00 361 GLN B C 5
ATOM 8209 O O . GLN B 2 67 ? -1.178 -5.600 9.355 1.00 0.00 361 GLN B O 5
ATOM 8223 N N . VAL B 2 68 ? -0.249 -3.751 8.461 1.00 0.00 362 VAL B N 5
ATOM 8224 C CA . VAL B 2 68 ? 0.596 -4.497 7.527 1.00 0.00 362 VAL B CA 5
ATOM 8225 C C . VAL B 2 68 ? 1.631 -5.333 8.280 1.00 0.00 362 VAL B C 5
ATOM 8226 O O . VAL B 2 68 ? 1.858 -6.494 7.942 1.00 0.00 362 VAL B O 5
ATOM 8239 N N . ALA B 2 69 ? 2.239 -4.742 9.312 1.00 0.00 363 ALA B N 5
ATOM 8240 C CA . ALA B 2 69 ? 3.233 -5.440 10.127 1.00 0.00 363 ALA B CA 5
ATOM 8241 C C . ALA B 2 69 ? 2.669 -6.748 10.691 1.00 0.00 363 ALA B C 5
ATOM 8242 O O . ALA B 2 69 ? 3.401 -7.726 10.856 1.00 0.00 363 ALA B O 5
ATOM 8249 N N . ARG B 2 70 ? 1.361 -6.758 10.973 1.00 0.00 364 ARG B N 5
ATOM 8250 C CA . ARG B 2 70 ? 0.691 -7.943 11.509 1.00 0.00 364 ARG B CA 5
ATOM 8251 C C . ARG B 2 70 ? 0.583 -9.037 10.448 1.00 0.00 364 ARG B C 5
ATOM 8252 O O . ARG B 2 70 ? 0.794 -10.215 10.738 1.00 0.00 364 ARG B O 5
ATOM 8273 N N . LEU B 2 71 ? 0.242 -8.635 9.221 1.00 0.00 365 LEU B N 5
ATOM 8274 C CA . LEU B 2 71 ? 0.094 -9.573 8.108 1.00 0.00 365 LEU B CA 5
ATOM 8275 C C . LEU B 2 71 ? 1.385 -10.345 7.845 1.00 0.00 365 LEU B C 5
ATOM 8276 O O . LEU B 2 71 ? 1.350 -11.546 7.573 1.00 0.00 365 LEU B O 5
ATOM 8292 N N . PHE B 2 72 ? 2.521 -9.648 7.910 1.00 0.00 366 PHE B N 5
ATOM 8293 C CA . PHE B 2 72 ? 3.809 -10.262 7.662 1.00 0.00 366 PHE B CA 5
ATOM 8294 C C . PHE B 2 72 ? 4.385 -10.845 8.960 1.00 0.00 366 PHE B C 5
ATOM 8295 O O . PHE B 2 72 ? 3.635 -11.415 9.751 1.00 0.00 366 PHE B O 5
ATOM 8312 N N . LYS B 2 73 ? 5.710 -10.713 9.146 1.00 0.00 367 LYS B N 5
ATOM 8313 C CA . LYS B 2 73 ? 6.444 -11.222 10.323 1.00 0.00 367 LYS B CA 5
ATOM 8314 C C . LYS B 2 73 ? 7.394 -12.337 9.896 1.00 0.00 367 LYS B C 5
ATOM 8315 O O . LYS B 2 73 ? 8.591 -12.287 10.180 1.00 0.00 367 LYS B O 5
ATOM 8334 N N . ASN B 2 74 ? 6.850 -13.330 9.186 1.00 0.00 368 ASN B N 5
ATOM 8335 C CA . ASN B 2 74 ? 7.651 -14.451 8.686 1.00 0.00 368 ASN B CA 5
ATOM 8336 C C . ASN B 2 74 ? 8.421 -14.052 7.418 1.00 0.00 368 ASN B C 5
ATOM 8337 O O . ASN B 2 74 ? 9.232 -14.829 6.905 1.00 0.00 368 ASN B O 5
ATOM 8348 N N . GLN B 2 75 ? 8.173 -12.831 6.928 1.00 0.00 369 GLN B N 5
ATOM 8349 C CA . GLN B 2 75 ? 8.842 -12.305 5.744 1.00 0.00 369 GLN B CA 5
ATOM 8350 C C . GLN B 2 75 ? 9.127 -10.815 5.935 1.00 0.00 369 GLN B C 5
ATOM 8351 O O . GLN B 2 75 ? 8.681 -9.969 5.155 1.00 0.00 369 GLN B O 5
ATOM 8365 N N . GLU B 2 76 ? 9.877 -10.511 6.999 1.00 0.00 370 GLU B N 5
ATOM 8366 C CA . GLU B 2 76 ? 10.247 -9.135 7.346 1.00 0.00 370 GLU B CA 5
ATOM 8367 C C . GLU B 2 76 ? 10.864 -8.377 6.165 1.00 0.00 370 GLU B C 5
ATOM 8368 O O . GLU B 2 76 ? 10.870 -7.145 6.158 1.00 0.00 370 GLU B O 5
ATOM 8380 N N . ASP B 2 77 ? 11.371 -9.107 5.164 1.00 0.00 371 ASP B N 5
ATOM 8381 C CA . ASP B 2 77 ? 11.968 -8.474 3.990 1.00 0.00 371 ASP B CA 5
ATOM 8382 C C . ASP B 2 77 ? 10.897 -7.675 3.253 1.00 0.00 371 ASP B C 5
ATOM 8383 O O . ASP B 2 77 ? 11.041 -6.467 3.056 1.00 0.00 371 ASP B O 5
ATOM 8392 N N . LEU B 2 78 ? 9.811 -8.353 2.879 1.00 0.00 372 LEU B N 5
ATOM 8393 C CA . LEU B 2 78 ? 8.692 -7.702 2.202 1.00 0.00 372 LEU B CA 5
ATOM 8394 C C . LEU B 2 78 ? 8.199 -6.500 3.014 1.00 0.00 372 LEU B C 5
ATOM 8395 O O . LEU B 2 78 ? 7.829 -5.471 2.450 1.00 0.00 372 LEU B O 5
ATOM 8411 N N . LEU B 2 79 ? 8.215 -6.633 4.348 1.00 0.00 373 LEU B N 5
ATOM 8412 C CA . LEU B 2 79 ? 7.786 -5.549 5.234 1.00 0.00 373 LEU B CA 5
ATOM 8413 C C . LEU B 2 79 ? 8.698 -4.334 5.086 1.00 0.00 373 LEU B C 5
ATOM 8414 O O . LEU B 2 79 ? 8.217 -3.206 4.964 1.00 0.00 373 LEU B O 5
ATOM 8430 N N . SER B 2 80 ? 10.011 -4.572 5.085 1.00 0.00 374 SER B N 5
ATOM 8431 C CA . SER B 2 80 ? 10.983 -3.492 4.933 1.00 0.00 374 SER B CA 5
ATOM 8432 C C . SER B 2 80 ? 10.720 -2.724 3.639 1.00 0.00 374 SER B C 5
ATOM 8433 O O . SER B 2 80 ? 10.778 -1.493 3.618 1.00 0.00 374 SER B O 5
ATOM 8441 N N . GLU B 2 81 ? 10.413 -3.464 2.569 1.00 0.00 375 GLU B N 5
ATOM 8442 C CA . GLU B 2 81 ? 10.122 -2.867 1.269 1.00 0.00 375 GLU B CA 5
ATOM 8443 C C . GLU B 2 81 ? 8.911 -1.934 1.349 1.00 0.00 375 GLU B C 5
ATOM 8444 O O . GLU B 2 81 ? 8.880 -0.893 0.693 1.00 0.00 375 GLU B O 5
ATOM 8456 N N . PHE B 2 82 ? 7.917 -2.313 2.161 1.00 0.00 376 PHE B N 5
ATOM 8457 C CA . PHE B 2 82 ? 6.710 -1.503 2.334 1.00 0.00 376 PHE B CA 5
ATOM 8458 C C . PHE B 2 82 ? 7.070 -0.071 2.732 1.00 0.00 376 PHE B C 5
ATOM 8459 O O . PHE B 2 82 ? 6.688 0.886 2.057 1.00 0.00 376 PHE B O 5
ATOM 8476 N N . GLY B 2 83 ? 7.803 0.057 3.843 1.00 0.00 377 GLY B N 5
ATOM 8477 C CA . GLY B 2 83 ? 8.208 1.367 4.339 1.00 0.00 377 GLY B CA 5
ATOM 8478 C C . GLY B 2 83 ? 9.152 2.128 3.410 1.00 0.00 377 GLY B C 5
ATOM 8479 O O . GLY B 2 83 ? 9.474 3.285 3.681 1.00 0.00 377 GLY B O 5
ATOM 8483 N N . GLN B 2 84 ? 9.599 1.497 2.320 1.00 0.00 378 GLN B N 5
ATOM 8484 C CA . GLN B 2 84 ? 10.504 2.153 1.374 1.00 0.00 378 GLN B CA 5
ATOM 8485 C C . GLN B 2 84 ? 9.789 3.244 0.574 1.00 0.00 378 GLN B C 5
ATOM 8486 O O . GLN B 2 84 ? 10.419 4.208 0.137 1.00 0.00 378 GLN B O 5
ATOM 8500 N N . PHE B 2 85 ? 8.478 3.083 0.372 1.00 0.00 379 PHE B N 5
ATOM 8501 C CA . PHE B 2 85 ? 7.696 4.056 -0.390 1.00 0.00 379 PHE B CA 5
ATOM 8502 C C . PHE B 2 85 ? 7.055 5.090 0.531 1.00 0.00 379 PHE B C 5
ATOM 8503 O O . PHE B 2 85 ? 7.152 6.293 0.278 1.00 0.00 379 PHE B O 5
ATOM 8520 N N . LEU B 2 86 ? 6.424 4.627 1.613 1.00 0.00 380 LEU B N 5
ATOM 8521 C CA . LEU B 2 86 ? 5.804 5.538 2.571 1.00 0.00 380 LEU B CA 5
ATOM 8522 C C . LEU B 2 86 ? 6.849 5.979 3.599 1.00 0.00 380 LEU B C 5
ATOM 8523 O O . LEU B 2 86 ? 7.712 5.189 3.981 1.00 0.00 380 LEU B O 5
ATOM 8539 N N . PRO B 2 87 ? 6.815 7.258 4.029 1.00 0.00 381 PRO B N 5
ATOM 8540 C CA . PRO B 2 87 ? 7.792 7.839 4.994 1.00 0.00 381 PRO B CA 5
ATOM 8541 C C . PRO B 2 87 ? 7.868 7.164 6.375 1.00 0.00 381 PRO B C 5
ATOM 8542 O O . PRO B 2 87 ? 8.361 7.762 7.333 1.00 0.00 381 PRO B O 5
ATOM 8553 N N . ASP B 2 88 ? 7.399 5.934 6.458 1.00 0.00 382 ASP B N 5
ATOM 8554 C CA . ASP B 2 88 ? 7.410 5.146 7.689 1.00 0.00 382 ASP B CA 5
ATOM 8555 C C . ASP B 2 88 ? 6.465 5.730 8.737 1.00 0.00 382 ASP B C 5
ATOM 8556 O O . ASP B 2 88 ? 5.349 5.235 8.907 1.00 0.00 382 ASP B O 5
ATOM 8565 N N . ALA B 2 89 ? 6.912 6.778 9.438 1.00 0.00 383 ALA B N 5
ATOM 8566 C CA . ALA B 2 89 ? 6.101 7.429 10.469 1.00 0.00 383 ALA B CA 5
ATOM 8567 C C . ALA B 2 89 ? 5.955 6.553 11.722 1.00 0.00 383 ALA B C 5
ATOM 8568 O O . ALA B 2 89 ? 5.242 6.977 12.657 1.00 0.00 383 ALA B O 5
ATOM 8576 N N . ARG A 1 1 ? 0.550 9.565 0.385 1.00 0.00 6 ARG A N 6
ATOM 8577 C CA . ARG A 1 1 ? 1.424 10.454 -0.433 1.00 0.00 6 ARG A CA 6
ATOM 8578 C C . ARG A 1 1 ? 1.430 10.037 -1.914 1.00 0.00 6 ARG A C 6
ATOM 8579 O O . ARG A 1 1 ? 2.406 10.277 -2.626 1.00 0.00 6 ARG A O 6
ATOM 8602 N N . MET A 1 2 ? 0.334 9.408 -2.366 1.00 0.00 7 MET A N 6
ATOM 8603 C CA . MET A 1 2 ? 0.198 8.949 -3.758 1.00 0.00 7 MET A CA 6
ATOM 8604 C C . MET A 1 2 ? 1.006 7.673 -4.036 1.00 0.00 7 MET A C 6
ATOM 8605 O O . MET A 1 2 ? 0.726 6.962 -5.004 1.00 0.00 7 MET A O 6
ATOM 8619 N N . ASN A 1 3 ? 2.007 7.385 -3.198 1.00 0.00 8 ASN A N 6
ATOM 8620 C CA . ASN A 1 3 ? 2.844 6.200 -3.372 1.00 0.00 8 ASN A CA 6
ATOM 8621 C C . ASN A 1 3 ? 2.066 4.923 -3.050 1.00 0.00 8 ASN A C 6
ATOM 8622 O O . ASN A 1 3 ? 2.276 3.890 -3.688 1.00 0.00 8 ASN A O 6
ATOM 8633 N N . ILE A 1 4 ? 1.158 5.000 -2.071 1.00 0.00 9 ILE A N 6
ATOM 8634 C CA . ILE A 1 4 ? 0.346 3.842 -1.693 1.00 0.00 9 ILE A CA 6
ATOM 8635 C C . ILE A 1 4 ? -0.555 3.398 -2.819 1.00 0.00 9 ILE A C 6
ATOM 8636 O O . ILE A 1 4 ? -0.610 2.212 -3.146 1.00 0.00 9 ILE A O 6
ATOM 8652 N N . GLN A 1 5 ? -1.282 4.346 -3.399 1.00 0.00 10 GLN A N 6
ATOM 8653 C CA . GLN A 1 5 ? -2.196 4.028 -4.473 1.00 0.00 10 GLN A CA 6
ATOM 8654 C C . GLN A 1 5 ? -1.425 3.482 -5.670 1.00 0.00 10 GLN A C 6
ATOM 8655 O O . GLN A 1 5 ? -1.849 2.520 -6.304 1.00 0.00 10 GLN A O 6
ATOM 8669 N N . MET A 1 6 ? -0.267 4.092 -5.944 1.00 0.00 11 MET A N 6
ATOM 8670 C CA . MET A 1 6 ? 0.601 3.660 -7.036 1.00 0.00 11 MET A CA 6
ATOM 8671 C C . MET A 1 6 ? 0.900 2.164 -6.900 1.00 0.00 11 MET A C 6
ATOM 8672 O O . MET A 1 6 ? 0.949 1.431 -7.889 1.00 0.00 11 MET A O 6
ATOM 8686 N N . LEU A 1 7 ? 1.079 1.727 -5.652 1.00 0.00 12 LEU A N 6
ATOM 8687 C CA . LEU A 1 7 ? 1.353 0.336 -5.335 1.00 0.00 12 LEU A CA 6
ATOM 8688 C C . LEU A 1 7 ? 0.057 -0.482 -5.328 1.00 0.00 12 LEU A C 6
ATOM 8689 O O . LEU A 1 7 ? 0.006 -1.570 -5.898 1.00 0.00 12 LEU A O 6
ATOM 8705 N N . LEU A 1 8 ? -0.998 0.061 -4.705 1.00 0.00 13 LEU A N 6
ATOM 8706 C CA . LEU A 1 8 ? -2.302 -0.613 -4.664 1.00 0.00 13 LEU A CA 6
ATOM 8707 C C . LEU A 1 8 ? -2.769 -0.980 -6.072 1.00 0.00 13 LEU A C 6
ATOM 8708 O O . LEU A 1 8 ? -3.154 -2.123 -6.324 1.00 0.00 13 LEU A O 6
ATOM 8724 N N . GLU A 1 9 ? -2.720 0.000 -6.985 1.00 0.00 14 GLU A N 6
ATOM 8725 C CA . GLU A 1 9 ? -3.123 -0.214 -8.377 1.00 0.00 14 GLU A CA 6
ATOM 8726 C C . GLU A 1 9 ? -2.483 -1.479 -8.934 1.00 0.00 14 GLU A C 6
ATOM 8727 O O . GLU A 1 9 ? -3.102 -2.209 -9.710 1.00 0.00 14 GLU A O 6
ATOM 8739 N N . ALA A 1 10 ? -1.242 -1.739 -8.511 1.00 0.00 15 ALA A N 6
ATOM 8740 C CA . ALA A 1 10 ? -0.510 -2.922 -8.941 1.00 0.00 15 ALA A CA 6
ATOM 8741 C C . ALA A 1 10 ? -1.340 -4.175 -8.735 1.00 0.00 15 ALA A C 6
ATOM 8742 O O . ALA A 1 10 ? -1.685 -4.857 -9.698 1.00 0.00 15 ALA A O 6
ATOM 8749 N N . ALA A 1 11 ? -1.638 -4.476 -7.468 1.00 0.00 16 ALA A N 6
ATOM 8750 C CA . ALA A 1 11 ? -2.408 -5.661 -7.112 1.00 0.00 16 ALA A CA 6
ATOM 8751 C C . ALA A 1 11 ? -3.561 -5.919 -8.079 1.00 0.00 16 ALA A C 6
ATOM 8752 O O . ALA A 1 11 ? -3.704 -7.023 -8.596 1.00 0.00 16 ALA A O 6
ATOM 8759 N N . ASP A 1 12 ? -4.382 -4.891 -8.313 1.00 0.00 17 ASP A N 6
ATOM 8760 C CA . ASP A 1 12 ? -5.529 -5.002 -9.219 1.00 0.00 17 ASP A CA 6
ATOM 8761 C C . ASP A 1 12 ? -5.136 -5.675 -10.533 1.00 0.00 17 ASP A C 6
ATOM 8762 O O . ASP A 1 12 ? -5.878 -6.504 -11.063 1.00 0.00 17 ASP A O 6
ATOM 8771 N N . TYR A 1 13 ? -3.959 -5.317 -11.048 1.00 0.00 18 TYR A N 6
ATOM 8772 C CA . TYR A 1 13 ? -3.450 -5.887 -12.292 1.00 0.00 18 TYR A CA 6
ATOM 8773 C C . TYR A 1 13 ? -2.743 -7.215 -12.040 1.00 0.00 18 TYR A C 6
ATOM 8774 O O . TYR A 1 13 ? -2.969 -8.186 -12.762 1.00 0.00 18 TYR A O 6
ATOM 8792 N N . LEU A 1 14 ? -1.893 -7.250 -11.014 1.00 0.00 19 LEU A N 6
ATOM 8793 C CA . LEU A 1 14 ? -1.158 -8.465 -10.664 1.00 0.00 19 LEU A CA 6
ATOM 8794 C C . LEU A 1 14 ? -2.132 -9.625 -10.458 1.00 0.00 19 LEU A C 6
ATOM 8795 O O . LEU A 1 14 ? -1.828 -10.769 -10.801 1.00 0.00 19 LEU A O 6
ATOM 8811 N N . GLU A 1 15 ? -3.311 -9.311 -9.908 1.00 0.00 20 GLU A N 6
ATOM 8812 C CA . GLU A 1 15 ? -4.345 -10.321 -9.671 1.00 0.00 20 GLU A CA 6
ATOM 8813 C C . GLU A 1 15 ? -4.929 -10.826 -10.989 1.00 0.00 20 GLU A C 6
ATOM 8814 O O . GLU A 1 15 ? -5.112 -12.030 -11.174 1.00 0.00 20 GLU A O 6
ATOM 8826 N N . ARG A 1 16 ? -5.218 -9.894 -11.898 1.00 0.00 21 ARG A N 6
ATOM 8827 C CA . ARG A 1 16 ? -5.783 -10.235 -13.204 1.00 0.00 21 ARG A CA 6
ATOM 8828 C C . ARG A 1 16 ? -4.796 -11.055 -14.036 1.00 0.00 21 ARG A C 6
ATOM 8829 O O . ARG A 1 16 ? -3.606 -10.673 -14.099 1.00 0.00 21 ARG A O 6
ATOM 8851 N N . SER B 2 1 ? 2.245 6.723 -18.233 1.00 0.00 295 SER B N 6
ATOM 8852 C CA . SER B 2 1 ? 1.729 8.118 -18.293 1.00 0.00 295 SER B CA 6
ATOM 8853 C C . SER B 2 1 ? 2.869 9.134 -18.376 1.00 0.00 295 SER B C 6
ATOM 8854 O O . SER B 2 1 ? 2.885 9.986 -19.266 1.00 0.00 295 SER B O 6
ATOM 8864 N N . LEU B 2 2 ? 3.819 9.038 -17.438 1.00 0.00 296 LEU B N 6
ATOM 8865 C CA . LEU B 2 2 ? 4.970 9.946 -17.391 1.00 0.00 296 LEU B CA 6
ATOM 8866 C C . LEU B 2 2 ? 4.526 11.396 -17.134 1.00 0.00 296 LEU B C 6
ATOM 8867 O O . LEU B 2 2 ? 5.252 12.341 -17.449 1.00 0.00 296 LEU B O 6
ATOM 8883 N N . GLN B 2 3 ? 3.335 11.565 -16.552 1.00 0.00 297 GLN B N 6
ATOM 8884 C CA . GLN B 2 3 ? 2.806 12.894 -16.248 1.00 0.00 297 GLN B CA 6
ATOM 8885 C C . GLN B 2 3 ? 3.514 13.490 -15.030 1.00 0.00 297 GLN B C 6
ATOM 8886 O O . GLN B 2 3 ? 4.145 14.544 -15.121 1.00 0.00 297 GLN B O 6
ATOM 8900 N N . ASN B 2 4 ? 3.395 12.797 -13.894 1.00 0.00 298 ASN B N 6
ATOM 8901 C CA . ASN B 2 4 ? 4.009 13.240 -12.636 1.00 0.00 298 ASN B CA 6
ATOM 8902 C C . ASN B 2 4 ? 4.389 12.056 -11.731 1.00 0.00 298 ASN B C 6
ATOM 8903 O O . ASN B 2 4 ? 5.333 12.160 -10.946 1.00 0.00 298 ASN B O 6
ATOM 8914 N N . ASN B 2 5 ? 3.657 10.940 -11.836 1.00 0.00 299 ASN B N 6
ATOM 8915 C CA . ASN B 2 5 ? 3.930 9.759 -11.017 1.00 0.00 299 ASN B CA 6
ATOM 8916 C C . ASN B 2 5 ? 5.143 8.989 -11.543 1.00 0.00 299 ASN B C 6
ATOM 8917 O O . ASN B 2 5 ? 5.971 8.525 -10.758 1.00 0.00 299 ASN B O 6
ATOM 8928 N N . GLN B 2 6 ? 5.241 8.862 -12.874 1.00 0.00 300 GLN B N 6
ATOM 8929 C CA . GLN B 2 6 ? 6.351 8.154 -13.517 1.00 0.00 300 GLN B CA 6
ATOM 8930 C C . GLN B 2 6 ? 6.288 6.649 -13.244 1.00 0.00 300 GLN B C 6
ATOM 8931 O O . GLN B 2 6 ? 6.010 6.220 -12.121 1.00 0.00 300 GLN B O 6
ATOM 8945 N N . PRO B 2 7 ? 6.554 5.822 -14.276 1.00 0.00 301 PRO B N 6
ATOM 8946 C CA . PRO B 2 7 ? 6.533 4.356 -14.148 1.00 0.00 301 PRO B CA 6
ATOM 8947 C C . PRO B 2 7 ? 7.745 3.793 -13.394 1.00 0.00 301 PRO B C 6
ATOM 8948 O O . PRO B 2 7 ? 7.837 2.581 -13.187 1.00 0.00 301 PRO B O 6
ATOM 8959 N N . VAL B 2 8 ? 8.670 4.669 -12.985 1.00 0.00 302 VAL B N 6
ATOM 8960 C CA . VAL B 2 8 ? 9.866 4.245 -12.258 1.00 0.00 302 VAL B CA 6
ATOM 8961 C C . VAL B 2 8 ? 9.495 3.655 -10.894 1.00 0.00 302 VAL B C 6
ATOM 8962 O O . VAL B 2 8 ? 9.717 2.470 -10.643 1.00 0.00 302 VAL B O 6
ATOM 8975 N N . GLU B 2 9 ? 8.922 4.491 -10.026 1.00 0.00 303 GLU B N 6
ATOM 8976 C CA . GLU B 2 9 ? 8.508 4.057 -8.690 1.00 0.00 303 GLU B CA 6
ATOM 8977 C C . GLU B 2 9 ? 7.334 3.077 -8.760 1.00 0.00 303 GLU B C 6
ATOM 8978 O O . GLU B 2 9 ? 7.196 2.204 -7.900 1.00 0.00 303 GLU B O 6
ATOM 8990 N N . PHE B 2 10 ? 6.491 3.234 -9.783 1.00 0.00 304 PHE B N 6
ATOM 8991 C CA . PHE B 2 10 ? 5.323 2.375 -9.971 1.00 0.00 304 PHE B CA 6
ATOM 8992 C C . PHE B 2 10 ? 5.730 0.906 -10.100 1.00 0.00 304 PHE B C 6
ATOM 8993 O O . PHE B 2 10 ? 5.282 0.063 -9.324 1.00 0.00 304 PHE B O 6
ATOM 9010 N N . ASN B 2 11 ? 6.579 0.611 -11.086 1.00 0.00 305 ASN B N 6
ATOM 9011 C CA . ASN B 2 11 ? 7.045 -0.757 -11.324 1.00 0.00 305 ASN B CA 6
ATOM 9012 C C . ASN B 2 11 ? 7.685 -1.367 -10.070 1.00 0.00 305 ASN B C 6
ATOM 9013 O O . ASN B 2 11 ? 7.571 -2.572 -9.836 1.00 0.00 305 ASN B O 6
ATOM 9024 N N . HIS B 2 12 ? 8.359 -0.535 -9.272 1.00 0.00 306 HIS B N 6
ATOM 9025 C CA . HIS B 2 12 ? 9.017 -1.001 -8.051 1.00 0.00 306 HIS B CA 6
ATOM 9026 C C . HIS B 2 12 ? 8.010 -1.628 -7.082 1.00 0.00 306 HIS B C 6
ATOM 9027 O O . HIS B 2 12 ? 8.173 -2.781 -6.677 1.00 0.00 306 HIS B O 6
ATOM 9042 N N . ALA B 2 13 ? 6.969 -0.871 -6.721 1.00 0.00 307 ALA B N 6
ATOM 9043 C CA . ALA B 2 13 ? 5.939 -1.372 -5.807 1.00 0.00 307 ALA B CA 6
ATOM 9044 C C . ALA B 2 13 ? 5.209 -2.563 -6.414 1.00 0.00 307 ALA B C 6
ATOM 9045 O O . ALA B 2 13 ? 4.877 -3.519 -5.717 1.00 0.00 307 ALA B O 6
ATOM 9052 N N . ILE B 2 14 ? 4.976 -2.492 -7.721 1.00 0.00 308 ILE B N 6
ATOM 9053 C CA . ILE B 2 14 ? 4.301 -3.548 -8.463 1.00 0.00 308 ILE B CA 6
ATOM 9054 C C . ILE B 2 14 ? 4.919 -4.915 -8.192 1.00 0.00 308 ILE B C 6
ATOM 9055 O O . ILE B 2 14 ? 4.252 -5.812 -7.675 1.00 0.00 308 ILE B O 6
ATOM 9071 N N . ASN B 2 15 ? 6.194 -5.061 -8.537 1.00 0.00 309 ASN B N 6
ATOM 9072 C CA . ASN B 2 15 ? 6.901 -6.315 -8.323 1.00 0.00 309 ASN B CA 6
ATOM 9073 C C . ASN B 2 15 ? 6.925 -6.679 -6.834 1.00 0.00 309 ASN B C 6
ATOM 9074 O O . ASN B 2 15 ? 6.925 -7.860 -6.480 1.00 0.00 309 ASN B O 6
ATOM 9085 N N . TYR B 2 16 ? 6.896 -5.659 -5.969 1.00 0.00 310 TYR B N 6
ATOM 9086 C CA . TYR B 2 16 ? 6.862 -5.876 -4.523 1.00 0.00 310 TYR B CA 6
ATOM 9087 C C . TYR B 2 16 ? 5.545 -6.547 -4.135 1.00 0.00 310 TYR B C 6
ATOM 9088 O O . TYR B 2 16 ? 5.536 -7.505 -3.360 1.00 0.00 310 TYR B O 6
ATOM 9106 N N . VAL B 2 17 ? 4.435 -6.058 -4.704 1.00 0.00 311 VAL B N 6
ATOM 9107 C CA . VAL B 2 17 ? 3.120 -6.641 -4.442 1.00 0.00 311 VAL B CA 6
ATOM 9108 C C . VAL B 2 17 ? 3.139 -8.118 -4.828 1.00 0.00 311 VAL B C 6
ATOM 9109 O O . VAL B 2 17 ? 2.583 -8.961 -4.126 1.00 0.00 311 VAL B O 6
ATOM 9122 N N . ASN B 2 18 ? 3.799 -8.413 -5.957 1.00 0.00 312 ASN B N 6
ATOM 9123 C CA . ASN B 2 18 ? 3.920 -9.777 -6.462 1.00 0.00 312 ASN B CA 6
ATOM 9124 C C . ASN B 2 18 ? 4.496 -10.697 -5.383 1.00 0.00 312 ASN B C 6
ATOM 9125 O O . ASN B 2 18 ? 4.016 -11.813 -5.197 1.00 0.00 312 ASN B O 6
ATOM 9136 N N . LYS B 2 19 ? 5.512 -10.208 -4.663 1.00 0.00 313 LYS B N 6
ATOM 9137 C CA . LYS B 2 19 ? 6.133 -10.979 -3.584 1.00 0.00 313 LYS B CA 6
ATOM 9138 C C . LYS B 2 19 ? 5.088 -11.352 -2.542 1.00 0.00 313 LYS B C 6
ATOM 9139 O O . LYS B 2 19 ? 4.939 -12.517 -2.186 1.00 0.00 313 LYS B O 6
ATOM 9158 N N . ILE B 2 20 ? 4.361 -10.342 -2.073 1.00 0.00 314 ILE B N 6
ATOM 9159 C CA . ILE B 2 20 ? 3.309 -10.529 -1.081 1.00 0.00 314 ILE B CA 6
ATOM 9160 C C . ILE B 2 20 ? 2.239 -11.485 -1.604 1.00 0.00 314 ILE B C 6
ATOM 9161 O O . ILE B 2 20 ? 1.930 -12.493 -0.971 1.00 0.00 314 ILE B O 6
ATOM 9177 N N . LYS B 2 21 ? 1.685 -11.152 -2.766 1.00 0.00 315 LYS B N 6
ATOM 9178 C CA . LYS B 2 21 ? 0.651 -11.961 -3.406 1.00 0.00 315 LYS B CA 6
ATOM 9179 C C . LYS B 2 21 ? 1.096 -13.418 -3.583 1.00 0.00 315 LYS B C 6
ATOM 9180 O O . LYS B 2 21 ? 0.423 -14.339 -3.119 1.00 0.00 315 LYS B O 6
ATOM 9199 N N . ASN B 2 22 ? 2.228 -13.612 -4.264 1.00 0.00 316 ASN B N 6
ATOM 9200 C CA . ASN B 2 22 ? 2.770 -14.952 -4.517 1.00 0.00 316 ASN B CA 6
ATOM 9201 C C . ASN B 2 22 ? 3.161 -15.664 -3.229 1.00 0.00 316 ASN B C 6
ATOM 9202 O O . ASN B 2 22 ? 2.727 -16.791 -2.989 1.00 0.00 316 ASN B O 6
ATOM 9213 N N . ARG B 2 23 ? 3.978 -15.014 -2.401 1.00 0.00 317 ARG B N 6
ATOM 9214 C CA . ARG B 2 23 ? 4.411 -15.610 -1.141 1.00 0.00 317 ARG B CA 6
ATOM 9215 C C . ARG B 2 23 ? 3.194 -16.006 -0.308 1.00 0.00 317 ARG B C 6
ATOM 9216 O O . ARG B 2 23 ? 3.130 -17.121 0.215 1.00 0.00 317 ARG B O 6
ATOM 9237 N N . PHE B 2 24 ? 2.219 -15.095 -0.196 1.00 0.00 318 PHE B N 6
ATOM 9238 C CA . PHE B 2 24 ? 1.010 -15.375 0.574 1.00 0.00 318 PHE B CA 6
ATOM 9239 C C . PHE B 2 24 ? -0.117 -15.842 -0.352 1.00 0.00 318 PHE B C 6
ATOM 9240 O O . PHE B 2 24 ? -1.277 -15.482 -0.153 1.00 0.00 318 PHE B O 6
ATOM 9257 N N . GLN B 2 25 ? 0.229 -16.645 -1.365 1.00 0.00 319 GLN B N 6
ATOM 9258 C CA . GLN B 2 25 ? -0.762 -17.166 -2.311 1.00 0.00 319 GLN B CA 6
ATOM 9259 C C . GLN B 2 25 ? -1.967 -17.766 -1.581 1.00 0.00 319 GLN B C 6
ATOM 9260 O O . GLN B 2 25 ? -3.103 -17.644 -2.044 1.00 0.00 319 GLN B O 6
ATOM 9274 N N . GLY B 2 26 ? -1.711 -18.392 -0.426 1.00 0.00 320 GLY B N 6
ATOM 9275 C CA . GLY B 2 26 ? -2.783 -18.979 0.362 1.00 0.00 320 GLY B CA 6
ATOM 9276 C C . GLY B 2 26 ? -3.227 -18.075 1.505 1.00 0.00 320 GLY B C 6
ATOM 9277 O O . GLY B 2 26 ? -3.763 -18.552 2.506 1.00 0.00 320 GLY B O 6
ATOM 9281 N N . GLN B 2 27 ? -3.008 -16.765 1.349 1.00 0.00 321 GLN B N 6
ATOM 9282 C CA . GLN B 2 27 ? -3.387 -15.784 2.363 1.00 0.00 321 GLN B CA 6
ATOM 9283 C C . GLN B 2 27 ? -4.217 -14.664 1.750 1.00 0.00 321 GLN B C 6
ATOM 9284 O O . GLN B 2 27 ? -3.789 -13.506 1.729 1.00 0.00 321 GLN B O 6
ATOM 9298 N N . PRO B 2 28 ? -5.427 -14.974 1.261 1.00 0.00 322 PRO B N 6
ATOM 9299 C CA . PRO B 2 28 ? -6.305 -13.959 0.681 1.00 0.00 322 PRO B CA 6
ATOM 9300 C C . PRO B 2 28 ? -6.615 -12.852 1.691 1.00 0.00 322 PRO B C 6
ATOM 9301 O O . PRO B 2 28 ? -6.959 -11.734 1.311 1.00 0.00 322 PRO B O 6
ATOM 9312 N N . ASP B 2 29 ? -6.467 -13.172 2.984 1.00 0.00 323 ASP B N 6
ATOM 9313 C CA . ASP B 2 29 ? -6.707 -12.211 4.052 1.00 0.00 323 ASP B CA 6
ATOM 9314 C C . ASP B 2 29 ? -5.637 -11.126 4.064 1.00 0.00 323 ASP B C 6
ATOM 9315 O O . ASP B 2 29 ? -5.935 -9.963 4.315 1.00 0.00 323 ASP B O 6
ATOM 9324 N N . ILE B 2 30 ? -4.385 -11.516 3.797 1.00 0.00 324 ILE B N 6
ATOM 9325 C CA . ILE B 2 30 ? -3.274 -10.571 3.788 1.00 0.00 324 ILE B CA 6
ATOM 9326 C C . ILE B 2 30 ? -3.335 -9.651 2.588 1.00 0.00 324 ILE B C 6
ATOM 9327 O O . ILE B 2 30 ? -3.234 -8.434 2.721 1.00 0.00 324 ILE B O 6
ATOM 9343 N N . TYR B 2 31 ? -3.464 -10.252 1.415 1.00 0.00 325 TYR B N 6
ATOM 9344 C CA . TYR B 2 31 ? -3.499 -9.496 0.171 1.00 0.00 325 TYR B CA 6
ATOM 9345 C C . TYR B 2 31 ? -4.686 -8.532 0.165 1.00 0.00 325 TYR B C 6
ATOM 9346 O O . TYR B 2 31 ? -4.514 -7.341 -0.094 1.00 0.00 325 TYR B O 6
ATOM 9364 N N . LYS B 2 32 ? -5.880 -9.040 0.479 1.00 0.00 326 LYS B N 6
ATOM 9365 C CA . LYS B 2 32 ? -7.073 -8.197 0.538 1.00 0.00 326 LYS B CA 6
ATOM 9366 C C . LYS B 2 32 ? -6.920 -7.119 1.614 1.00 0.00 326 LYS B C 6
ATOM 9367 O O . LYS B 2 32 ? -7.136 -5.935 1.351 1.00 0.00 326 LYS B O 6
ATOM 9386 N N . ALA B 2 33 ? -6.535 -7.542 2.825 1.00 0.00 327 ALA B N 6
ATOM 9387 C CA . ALA B 2 33 ? -6.339 -6.621 3.948 1.00 0.00 327 ALA B CA 6
ATOM 9388 C C . ALA B 2 33 ? -5.297 -5.556 3.621 1.00 0.00 327 ALA B C 6
ATOM 9389 O O . ALA B 2 33 ? -5.549 -4.366 3.790 1.00 0.00 327 ALA B O 6
ATOM 9396 N N . PHE B 2 34 ? -4.131 -5.999 3.149 1.00 0.00 328 PHE B N 6
ATOM 9397 C CA . PHE B 2 34 ? -3.033 -5.097 2.795 1.00 0.00 328 PHE B CA 6
ATOM 9398 C C . PHE B 2 34 ? -3.528 -3.964 1.905 1.00 0.00 328 PHE B C 6
ATOM 9399 O O . PHE B 2 34 ? -3.246 -2.797 2.167 1.00 0.00 328 PHE B O 6
ATOM 9416 N N . LEU B 2 35 ? -4.271 -4.316 0.863 1.00 0.00 329 LEU B N 6
ATOM 9417 C CA . LEU B 2 35 ? -4.813 -3.321 -0.060 1.00 0.00 329 LEU B CA 6
ATOM 9418 C C . LEU B 2 35 ? -5.738 -2.343 0.668 1.00 0.00 329 LEU B C 6
ATOM 9419 O O . LEU B 2 35 ? -5.554 -1.128 0.582 1.00 0.00 329 LEU B O 6
ATOM 9435 N N . GLU B 2 36 ? -6.724 -2.878 1.396 1.00 0.00 330 GLU B N 6
ATOM 9436 C CA . GLU B 2 36 ? -7.671 -2.047 2.148 1.00 0.00 330 GLU B CA 6
ATOM 9437 C C . GLU B 2 36 ? -6.948 -1.159 3.163 1.00 0.00 330 GLU B C 6
ATOM 9438 O O . GLU B 2 36 ? -7.375 -0.033 3.420 1.00 0.00 330 GLU B O 6
ATOM 9450 N N . ILE B 2 37 ? -5.842 -1.663 3.718 1.00 0.00 331 ILE B N 6
ATOM 9451 C CA . ILE B 2 37 ? -5.044 -0.907 4.683 1.00 0.00 331 ILE B CA 6
ATOM 9452 C C . ILE B 2 37 ? -4.563 0.397 4.048 1.00 0.00 331 ILE B C 6
ATOM 9453 O O . ILE B 2 37 ? -4.773 1.485 4.591 1.00 0.00 331 ILE B O 6
ATOM 9469 N N . LEU B 2 38 ? -3.937 0.263 2.880 1.00 0.00 332 LEU B N 6
ATOM 9470 C CA . LEU B 2 38 ? -3.432 1.405 2.117 1.00 0.00 332 LEU B CA 6
ATOM 9471 C C . LEU B 2 38 ? -4.587 2.307 1.696 1.00 0.00 332 LEU B C 6
ATOM 9472 O O . LEU B 2 38 ? -4.541 3.525 1.869 1.00 0.00 332 LEU B O 6
ATOM 9488 N N . HIS B 2 39 ? -5.618 1.680 1.130 1.00 0.00 333 HIS B N 6
ATOM 9489 C CA . HIS B 2 39 ? -6.813 2.389 0.656 1.00 0.00 333 HIS B CA 6
ATOM 9490 C C . HIS B 2 39 ? -7.441 3.260 1.751 1.00 0.00 333 HIS B C 6
ATOM 9491 O O . HIS B 2 39 ? -7.848 4.390 1.483 1.00 0.00 333 HIS B O 6
ATOM 9506 N N . THR B 2 40 ? -7.511 2.738 2.982 1.00 0.00 334 THR B N 6
ATOM 9507 C CA . THR B 2 40 ? -8.086 3.491 4.102 1.00 0.00 334 THR B CA 6
ATOM 9508 C C . THR B 2 40 ? -7.290 4.775 4.332 1.00 0.00 334 THR B C 6
ATOM 9509 O O . THR B 2 40 ? -7.863 5.850 4.498 1.00 0.00 334 THR B O 6
ATOM 9520 N N . TYR B 2 41 ? -5.965 4.642 4.321 1.00 0.00 335 TYR B N 6
ATOM 9521 C CA . TYR B 2 41 ? -5.054 5.769 4.510 1.00 0.00 335 TYR B CA 6
ATOM 9522 C C . TYR B 2 41 ? -5.360 6.924 3.550 1.00 0.00 335 TYR B C 6
ATOM 9523 O O . TYR B 2 41 ? -5.647 8.037 3.995 1.00 0.00 335 TYR B O 6
ATOM 9541 N N . GLN B 2 42 ? -5.284 6.664 2.241 1.00 0.00 336 GLN B N 6
ATOM 9542 C CA . GLN B 2 42 ? -5.536 7.676 1.234 1.00 0.00 336 GLN B CA 6
ATOM 9543 C C . GLN B 2 42 ? -6.868 8.399 1.446 1.00 0.00 336 GLN B C 6
ATOM 9544 O O . GLN B 2 42 ? -6.941 9.621 1.307 1.00 0.00 336 GLN B O 6
ATOM 9558 N N . LYS B 2 43 ? -7.920 7.641 1.766 1.00 0.00 337 LYS B N 6
ATOM 9559 C CA . LYS B 2 43 ? -9.247 8.221 1.978 1.00 0.00 337 LYS B CA 6
ATOM 9560 C C . LYS B 2 43 ? -9.234 9.266 3.090 1.00 0.00 337 LYS B C 6
ATOM 9561 O O . LYS B 2 43 ? -9.739 10.370 2.910 1.00 0.00 337 LYS B O 6
ATOM 9580 N N . GLU B 2 44 ? -8.663 8.904 4.237 1.00 0.00 338 GLU B N 6
ATOM 9581 C CA . GLU B 2 44 ? -8.592 9.803 5.393 1.00 0.00 338 GLU B CA 6
ATOM 9582 C C . GLU B 2 44 ? -7.954 11.146 5.035 1.00 0.00 338 GLU B C 6
ATOM 9583 O O . GLU B 2 44 ? -8.465 12.198 5.421 1.00 0.00 338 GLU B O 6
ATOM 9595 N N . GLN B 2 45 ? -6.842 11.110 4.290 1.00 0.00 339 GLN B N 6
ATOM 9596 C CA . GLN B 2 45 ? -6.157 12.342 3.882 1.00 0.00 339 GLN B CA 6
ATOM 9597 C C . GLN B 2 45 ? -7.133 13.262 3.165 1.00 0.00 339 GLN B C 6
ATOM 9598 O O . GLN B 2 45 ? -7.300 14.426 3.534 1.00 0.00 339 GLN B O 6
ATOM 9612 N N . ARG B 2 46 ? -7.775 12.713 2.138 1.00 0.00 340 ARG B N 6
ATOM 9613 C CA . ARG B 2 46 ? -8.751 13.457 1.345 1.00 0.00 340 ARG B CA 6
ATOM 9614 C C . ARG B 2 46 ? -9.982 13.821 2.178 1.00 0.00 340 ARG B C 6
ATOM 9615 O O . ARG B 2 46 ? -10.575 14.879 1.973 1.00 0.00 340 ARG B O 6
ATOM 9636 N N . ASN B 2 47 ? -10.356 12.949 3.119 1.00 0.00 341 ASN B N 6
ATOM 9637 C CA . ASN B 2 47 ? -11.513 13.190 3.984 1.00 0.00 341 ASN B CA 6
ATOM 9638 C C . ASN B 2 47 ? -11.378 14.527 4.714 1.00 0.00 341 ASN B C 6
ATOM 9639 O O . ASN B 2 47 ? -12.271 15.372 4.639 1.00 0.00 341 ASN B O 6
ATOM 9650 N N . ALA B 2 48 ? -10.254 14.713 5.408 1.00 0.00 342 ALA B N 6
ATOM 9651 C CA . ALA B 2 48 ? -9.991 15.953 6.141 1.00 0.00 342 ALA B CA 6
ATOM 9652 C C . ALA B 2 48 ? -10.100 17.177 5.230 1.00 0.00 342 ALA B C 6
ATOM 9653 O O . ALA B 2 48 ? -10.675 18.197 5.614 1.00 0.00 342 ALA B O 6
ATOM 9660 N N . LYS B 2 49 ? -9.541 17.064 4.020 1.00 0.00 343 LYS B N 6
ATOM 9661 C CA . LYS B 2 49 ? -9.570 18.158 3.048 1.00 0.00 343 LYS B CA 6
ATOM 9662 C C . LYS B 2 49 ? -10.988 18.411 2.530 1.00 0.00 343 LYS B C 6
ATOM 9663 O O . LYS B 2 49 ? -11.423 19.561 2.436 1.00 0.00 343 LYS B O 6
ATOM 9682 N N . GLU B 2 50 ? -11.704 17.333 2.197 1.00 0.00 344 GLU B N 6
ATOM 9683 C CA . GLU B 2 50 ? -13.073 17.437 1.689 1.00 0.00 344 GLU B CA 6
ATOM 9684 C C . GLU B 2 50 ? -14.010 18.083 2.711 1.00 0.00 344 GLU B C 6
ATOM 9685 O O . GLU B 2 50 ? -14.994 18.723 2.337 1.00 0.00 344 GLU B O 6
ATOM 9697 N N . ALA B 2 51 ? -13.702 17.917 4.001 1.00 0.00 345 ALA B N 6
ATOM 9698 C CA . ALA B 2 51 ? -14.523 18.491 5.068 1.00 0.00 345 ALA B CA 6
ATOM 9699 C C . ALA B 2 51 ? -14.535 20.017 4.994 1.00 0.00 345 ALA B C 6
ATOM 9700 O O . ALA B 2 51 ? -15.587 20.642 5.145 1.00 0.00 345 ALA B O 6
ATOM 9707 N N . GLY B 2 52 ? -13.361 20.609 4.756 1.00 0.00 346 GLY B N 6
ATOM 9708 C CA . GLY B 2 52 ? -13.253 22.059 4.661 1.00 0.00 346 GLY B CA 6
ATOM 9709 C C . GLY B 2 52 ? -13.755 22.773 5.904 1.00 0.00 346 GLY B C 6
ATOM 9710 O O . GLY B 2 52 ? -14.392 23.824 5.802 1.00 0.00 346 GLY B O 6
ATOM 9714 N N . GLY B 2 53 ? -13.469 22.204 7.075 1.00 0.00 347 GLY B N 6
ATOM 9715 C CA . GLY B 2 53 ? -13.903 22.806 8.325 1.00 0.00 347 GLY B CA 6
ATOM 9716 C C . GLY B 2 53 ? -12.999 22.444 9.486 1.00 0.00 347 GLY B C 6
ATOM 9717 O O . GLY B 2 53 ? -12.065 23.183 9.801 1.00 0.00 347 GLY B O 6
ATOM 9721 N N . ASN B 2 54 ? -13.278 21.303 10.120 1.00 0.00 348 ASN B N 6
ATOM 9722 C CA . ASN B 2 54 ? -12.488 20.831 11.260 1.00 0.00 348 ASN B CA 6
ATOM 9723 C C . ASN B 2 54 ? -12.622 19.316 11.423 1.00 0.00 348 ASN B C 6
ATOM 9724 O O . ASN B 2 54 ? -13.544 18.831 12.086 1.00 0.00 348 ASN B O 6
ATOM 9735 N N . TYR B 2 55 ? -11.697 18.575 10.814 1.00 0.00 349 TYR B N 6
ATOM 9736 C CA . TYR B 2 55 ? -11.707 17.114 10.892 1.00 0.00 349 TYR B CA 6
ATOM 9737 C C . TYR B 2 55 ? -10.327 16.528 10.622 1.00 0.00 349 TYR B C 6
ATOM 9738 O O . TYR B 2 55 ? -9.775 16.694 9.533 1.00 0.00 349 TYR B O 6
ATOM 9756 N N . THR B 2 56 ? -9.795 15.800 11.599 1.00 0.00 350 THR B N 6
ATOM 9757 C CA . THR B 2 56 ? -8.509 15.142 11.434 1.00 0.00 350 THR B CA 6
ATOM 9758 C C . THR B 2 56 ? -8.738 13.701 10.972 1.00 0.00 350 THR B C 6
ATOM 9759 O O . THR B 2 56 ? -9.670 13.038 11.437 1.00 0.00 350 THR B O 6
ATOM 9770 N N . PRO B 2 57 ? -7.911 13.198 10.045 1.00 0.00 351 PRO B N 6
ATOM 9771 C CA . PRO B 2 57 ? -8.043 11.835 9.522 1.00 0.00 351 PRO B CA 6
ATOM 9772 C C . PRO B 2 57 ? -7.689 10.781 10.566 1.00 0.00 351 PRO B C 6
ATOM 9773 O O . PRO B 2 57 ? -6.724 10.941 11.315 1.00 0.00 351 PRO B O 6
ATOM 9784 N N . ALA B 2 58 ? -8.475 9.707 10.611 1.00 0.00 352 ALA B N 6
ATOM 9785 C CA . ALA B 2 58 ? -8.239 8.629 11.566 1.00 0.00 352 ALA B CA 6
ATOM 9786 C C . ALA B 2 58 ? -6.953 7.872 11.241 1.00 0.00 352 ALA B C 6
ATOM 9787 O O . ALA B 2 58 ? -6.091 7.707 12.105 1.00 0.00 352 ALA B O 6
ATOM 9794 N N . LEU B 2 59 ? -6.824 7.417 9.990 1.00 0.00 353 LEU B N 6
ATOM 9795 C CA . LEU B 2 59 ? -5.628 6.684 9.569 1.00 0.00 353 LEU B CA 6
ATOM 9796 C C . LEU B 2 59 ? -4.484 7.604 9.199 1.00 0.00 353 LEU B C 6
ATOM 9797 O O . LEU B 2 59 ? -4.674 8.758 8.807 1.00 0.00 353 LEU B O 6
ATOM 9813 N N . THR B 2 60 ? -3.298 7.031 9.285 1.00 0.00 354 THR B N 6
ATOM 9814 C CA . THR B 2 60 ? -2.055 7.693 8.931 1.00 0.00 354 THR B CA 6
ATOM 9815 C C . THR B 2 60 ? -1.051 6.613 8.547 1.00 0.00 354 THR B C 6
ATOM 9816 O O . THR B 2 60 ? -1.397 5.428 8.536 1.00 0.00 354 THR B O 6
ATOM 9827 N N . GLU B 2 61 ? 0.190 6.993 8.271 1.00 0.00 355 GLU B N 6
ATOM 9828 C CA . GLU B 2 61 ? 1.210 6.001 7.944 1.00 0.00 355 GLU B CA 6
ATOM 9829 C C . GLU B 2 61 ? 1.279 4.968 9.077 1.00 0.00 355 GLU B C 6
ATOM 9830 O O . GLU B 2 61 ? 1.679 3.822 8.871 1.00 0.00 355 GLU B O 6
ATOM 9842 N N . GLN B 2 62 ? 0.864 5.402 10.278 1.00 0.00 356 GLN B N 6
ATOM 9843 C CA . GLN B 2 62 ? 0.848 4.564 11.469 1.00 0.00 356 GLN B CA 6
ATOM 9844 C C . GLN B 2 62 ? -0.093 3.372 11.309 1.00 0.00 356 GLN B C 6
ATOM 9845 O O . GLN B 2 62 ? 0.290 2.245 11.614 1.00 0.00 356 GLN B O 6
ATOM 9859 N N . GLU B 2 63 ? -1.322 3.609 10.826 1.00 0.00 357 GLU B N 6
ATOM 9860 C CA . GLU B 2 63 ? -2.277 2.516 10.641 1.00 0.00 357 GLU B CA 6
ATOM 9861 C C . GLU B 2 63 ? -1.853 1.621 9.489 1.00 0.00 357 GLU B C 6
ATOM 9862 O O . GLU B 2 63 ? -2.046 0.407 9.523 1.00 0.00 357 GLU B O 6
ATOM 9874 N N . VAL B 2 64 ? -1.310 2.244 8.451 1.00 0.00 358 VAL B N 6
ATOM 9875 C CA . VAL B 2 64 ? -0.896 1.527 7.257 1.00 0.00 358 VAL B CA 6
ATOM 9876 C C . VAL B 2 64 ? 0.211 0.521 7.547 1.00 0.00 358 VAL B C 6
ATOM 9877 O O . VAL B 2 64 ? 0.010 -0.682 7.406 1.00 0.00 358 VAL B O 6
ATOM 9890 N N . TYR B 2 65 ? 1.367 1.013 7.977 1.00 0.00 359 TYR B N 6
ATOM 9891 C CA . TYR B 2 65 ? 2.492 0.145 8.306 1.00 0.00 359 TYR B CA 6
ATOM 9892 C C . TYR B 2 65 ? 2.135 -0.817 9.444 1.00 0.00 359 TYR B C 6
ATOM 9893 O O . TYR B 2 65 ? 2.576 -1.966 9.453 1.00 0.00 359 TYR B O 6
ATOM 9911 N N . ALA B 2 66 ? 1.336 -0.333 10.403 1.00 0.00 360 ALA B N 6
ATOM 9912 C CA . ALA B 2 66 ? 0.925 -1.145 11.556 1.00 0.00 360 ALA B CA 6
ATOM 9913 C C . ALA B 2 66 ? 0.107 -2.373 11.150 1.00 0.00 360 ALA B C 6
ATOM 9914 O O . ALA B 2 66 ? 0.411 -3.491 11.575 1.00 0.00 360 ALA B O 6
ATOM 9921 N N . GLN B 2 67 ? -0.932 -2.163 10.338 1.00 0.00 361 GLN B N 6
ATOM 9922 C CA . GLN B 2 67 ? -1.797 -3.262 9.898 1.00 0.00 361 GLN B CA 6
ATOM 9923 C C . GLN B 2 67 ? -1.024 -4.251 9.024 1.00 0.00 361 GLN B C 6
ATOM 9924 O O . GLN B 2 67 ? -1.178 -5.465 9.170 1.00 0.00 361 GLN B O 6
ATOM 9938 N N . VAL B 2 68 ? -0.187 -3.726 8.126 1.00 0.00 362 VAL B N 6
ATOM 9939 C CA . VAL B 2 68 ? 0.620 -4.564 7.238 1.00 0.00 362 VAL B CA 6
ATOM 9940 C C . VAL B 2 68 ? 1.646 -5.369 8.035 1.00 0.00 362 VAL B C 6
ATOM 9941 O O . VAL B 2 68 ? 1.905 -6.533 7.727 1.00 0.00 362 VAL B O 6
ATOM 9954 N N . ALA B 2 69 ? 2.224 -4.739 9.063 1.00 0.00 363 ALA B N 6
ATOM 9955 C CA . ALA B 2 69 ? 3.219 -5.392 9.912 1.00 0.00 363 ALA B CA 6
ATOM 9956 C C . ALA B 2 69 ? 2.681 -6.695 10.498 1.00 0.00 363 ALA B C 6
ATOM 9957 O O . ALA B 2 69 ? 3.412 -7.681 10.611 1.00 0.00 363 ALA B O 6
ATOM 9964 N N . ARG B 2 70 ? 1.393 -6.699 10.856 1.00 0.00 364 ARG B N 6
ATOM 9965 C CA . ARG B 2 70 ? 0.758 -7.893 11.413 1.00 0.00 364 ARG B CA 6
ATOM 9966 C C . ARG B 2 70 ? 0.566 -8.961 10.344 1.00 0.00 364 ARG B C 6
ATOM 9967 O O . ARG B 2 70 ? 0.681 -10.151 10.623 1.00 0.00 364 ARG B O 6
ATOM 9988 N N . LEU B 2 71 ? 0.288 -8.534 9.116 1.00 0.00 365 LEU B N 6
ATOM 9989 C CA . LEU B 2 71 ? 0.107 -9.470 8.012 1.00 0.00 365 LEU B CA 6
ATOM 9990 C C . LEU B 2 71 ? 1.416 -10.204 7.708 1.00 0.00 365 LEU B C 6
ATOM 9991 O O . LEU B 2 71 ? 1.421 -11.412 7.467 1.00 0.00 365 LEU B O 6
ATOM 10007 N N . PHE B 2 72 ? 2.517 -9.443 7.674 1.00 0.00 366 PHE B N 6
ATOM 10008 C CA . PHE B 2 72 ? 3.836 -9.982 7.343 1.00 0.00 366 PHE B CA 6
ATOM 10009 C C . PHE B 2 72 ? 4.627 -10.470 8.571 1.00 0.00 366 PHE B C 6
ATOM 10010 O O . PHE B 2 72 ? 5.839 -10.247 8.647 1.00 0.00 366 PHE B O 6
ATOM 10027 N N . LYS B 2 73 ? 3.965 -11.140 9.520 1.00 0.00 367 LYS B N 6
ATOM 10028 C CA . LYS B 2 73 ? 4.658 -11.652 10.715 1.00 0.00 367 LYS B CA 6
ATOM 10029 C C . LYS B 2 73 ? 5.901 -12.464 10.345 1.00 0.00 367 LYS B C 6
ATOM 10030 O O . LYS B 2 73 ? 7.017 -12.119 10.741 1.00 0.00 367 LYS B O 6
ATOM 10049 N N . ASN B 2 74 ? 5.696 -13.555 9.600 1.00 0.00 368 ASN B N 6
ATOM 10050 C CA . ASN B 2 74 ? 6.797 -14.438 9.191 1.00 0.00 368 ASN B CA 6
ATOM 10051 C C . ASN B 2 74 ? 7.509 -13.967 7.911 1.00 0.00 368 ASN B C 6
ATOM 10052 O O . ASN B 2 74 ? 8.247 -14.738 7.295 1.00 0.00 368 ASN B O 6
ATOM 10063 N N . GLN B 2 75 ? 7.309 -12.705 7.523 1.00 0.00 369 GLN B N 6
ATOM 10064 C CA . GLN B 2 75 ? 7.962 -12.157 6.333 1.00 0.00 369 GLN B CA 6
ATOM 10065 C C . GLN B 2 75 ? 8.366 -10.696 6.551 1.00 0.00 369 GLN B C 6
ATOM 10066 O O . GLN B 2 75 ? 8.027 -9.815 5.758 1.00 0.00 369 GLN B O 6
ATOM 10080 N N . GLU B 2 76 ? 9.108 -10.459 7.640 1.00 0.00 370 GLU B N 6
ATOM 10081 C CA . GLU B 2 76 ? 9.595 -9.120 7.994 1.00 0.00 370 GLU B CA 6
ATOM 10082 C C . GLU B 2 76 ? 10.320 -8.430 6.829 1.00 0.00 370 GLU B C 6
ATOM 10083 O O . GLU B 2 76 ? 10.433 -7.202 6.810 1.00 0.00 370 GLU B O 6
ATOM 10095 N N . ASP B 2 77 ? 10.819 -9.218 5.868 1.00 0.00 371 ASP B N 6
ATOM 10096 C CA . ASP B 2 77 ? 11.541 -8.669 4.718 1.00 0.00 371 ASP B CA 6
ATOM 10097 C C . ASP B 2 77 ? 10.624 -7.809 3.852 1.00 0.00 371 ASP B C 6
ATOM 10098 O O . ASP B 2 77 ? 10.930 -6.643 3.592 1.00 0.00 371 ASP B O 6
ATOM 10107 N N . LEU B 2 78 ? 9.497 -8.380 3.417 1.00 0.00 372 LEU B N 6
ATOM 10108 C CA . LEU B 2 78 ? 8.534 -7.644 2.594 1.00 0.00 372 LEU B CA 6
ATOM 10109 C C . LEU B 2 78 ? 8.120 -6.333 3.273 1.00 0.00 372 LEU B C 6
ATOM 10110 O O . LEU B 2 78 ? 7.894 -5.326 2.601 1.00 0.00 372 LEU B O 6
ATOM 10126 N N . LEU B 2 79 ? 8.045 -6.345 4.609 1.00 0.00 373 LEU B N 6
ATOM 10127 C CA . LEU B 2 79 ? 7.680 -5.149 5.372 1.00 0.00 373 LEU B CA 6
ATOM 10128 C C . LEU B 2 79 ? 8.713 -4.041 5.194 1.00 0.00 373 LEU B C 6
ATOM 10129 O O . LEU B 2 79 ? 8.352 -2.882 4.991 1.00 0.00 373 LEU B O 6
ATOM 10145 N N . SER B 2 80 ? 9.996 -4.404 5.257 1.00 0.00 374 SER B N 6
ATOM 10146 C CA . SER B 2 80 ? 11.074 -3.433 5.081 1.00 0.00 374 SER B CA 6
ATOM 10147 C C . SER B 2 80 ? 10.884 -2.676 3.768 1.00 0.00 374 SER B C 6
ATOM 10148 O O . SER B 2 80 ? 11.035 -1.455 3.714 1.00 0.00 374 SER B O 6
ATOM 10156 N N . GLU B 2 81 ? 10.535 -3.421 2.716 1.00 0.00 375 GLU B N 6
ATOM 10157 C CA . GLU B 2 81 ? 10.299 -2.844 1.396 1.00 0.00 375 GLU B CA 6
ATOM 10158 C C . GLU B 2 81 ? 9.094 -1.896 1.418 1.00 0.00 375 GLU B C 6
ATOM 10159 O O . GLU B 2 81 ? 9.112 -0.846 0.775 1.00 0.00 375 GLU B O 6
ATOM 10171 N N . PHE B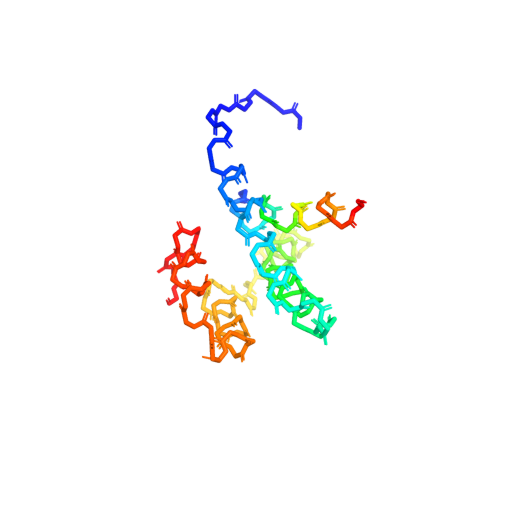 2 82 ? 8.049 -2.285 2.158 1.00 0.00 376 PHE B N 6
ATOM 10172 C CA . PHE B 2 82 ? 6.825 -1.485 2.264 1.00 0.00 376 PHE B CA 6
ATOM 10173 C C . PHE B 2 82 ? 7.112 -0.049 2.703 1.00 0.00 376 PHE B C 6
ATOM 10174 O O . PHE B 2 82 ? 6.734 0.902 2.018 1.00 0.00 376 PHE B O 6
ATOM 10191 N N . GLY B 2 83 ? 7.767 0.100 3.858 1.00 0.00 377 GLY B N 6
ATOM 10192 C CA . GLY B 2 83 ? 8.082 1.422 4.385 1.00 0.00 377 GLY B CA 6
ATOM 10193 C C . GLY B 2 83 ? 8.811 2.323 3.392 1.00 0.00 377 GLY B C 6
ATOM 10194 O O . GLY B 2 83 ? 8.773 3.547 3.527 1.00 0.00 377 GLY B O 6
ATOM 10198 N N . GLN B 2 84 ? 9.481 1.722 2.404 1.00 0.00 378 GLN B N 6
ATOM 10199 C CA . GLN B 2 84 ? 10.227 2.485 1.400 1.00 0.00 378 GLN B CA 6
ATOM 10200 C C . GLN B 2 84 ? 9.308 3.236 0.428 1.00 0.00 378 GLN B C 6
ATOM 10201 O O . GLN B 2 84 ? 9.770 4.112 -0.306 1.00 0.00 378 GLN B O 6
ATOM 10215 N N . PHE B 2 85 ? 8.015 2.895 0.410 1.00 0.00 379 PHE B N 6
ATOM 10216 C CA . PHE B 2 85 ? 7.063 3.543 -0.489 1.00 0.00 379 PHE B CA 6
ATOM 10217 C C . PHE B 2 85 ? 6.426 4.768 0.158 1.00 0.00 379 PHE B C 6
ATOM 10218 O O . PHE B 2 85 ? 6.471 5.863 -0.400 1.00 0.00 379 PHE B O 6
ATOM 10235 N N . LEU B 2 86 ? 5.833 4.578 1.334 1.00 0.00 380 LEU B N 6
ATOM 10236 C CA . LEU B 2 86 ? 5.182 5.678 2.045 1.00 0.00 380 LEU B CA 6
ATOM 10237 C C . LEU B 2 86 ? 6.156 6.349 3.021 1.00 0.00 380 LEU B C 6
ATOM 10238 O O . LEU B 2 86 ? 7.316 5.941 3.117 1.00 0.00 380 LEU B O 6
ATOM 10254 N N . PRO B 2 87 ? 5.713 7.405 3.742 1.00 0.00 381 PRO B N 6
ATOM 10255 C CA . PRO B 2 87 ? 6.570 8.140 4.689 1.00 0.00 381 PRO B CA 6
ATOM 10256 C C . PRO B 2 87 ? 7.070 7.274 5.848 1.00 0.00 381 PRO B C 6
ATOM 10257 O O . PRO B 2 87 ? 7.136 6.048 5.741 1.00 0.00 381 PRO B O 6
ATOM 10268 N N . ASP B 2 88 ? 7.425 7.925 6.955 1.00 0.00 382 ASP B N 6
ATOM 10269 C CA . ASP B 2 88 ? 7.927 7.222 8.134 1.00 0.00 382 ASP B CA 6
ATOM 10270 C C . ASP B 2 88 ? 6.769 6.667 8.956 1.00 0.00 382 ASP B C 6
ATOM 10271 O O . ASP B 2 88 ? 6.301 7.295 9.908 1.00 0.00 382 ASP B O 6
ATOM 10280 N N . ALA B 2 89 ? 6.308 5.481 8.564 1.00 0.00 383 ALA B N 6
ATOM 10281 C CA . ALA B 2 89 ? 5.197 4.818 9.236 1.00 0.00 383 ALA B CA 6
ATOM 10282 C C . ALA B 2 89 ? 5.649 4.114 10.516 1.00 0.00 383 ALA B C 6
ATOM 10283 O O . ALA B 2 89 ? 4.815 3.980 11.438 1.00 0.00 383 ALA B O 6
ATOM 10291 N N . ARG A 1 1 ? 0.108 12.693 -5.351 1.00 0.00 6 ARG A N 7
ATOM 10292 C CA . ARG A 1 1 ? 0.084 12.204 -6.760 1.00 0.00 6 ARG A CA 7
ATOM 10293 C C . ARG A 1 1 ? 0.498 10.735 -6.846 1.00 0.00 6 ARG A C 7
ATOM 10294 O O . ARG A 1 1 ? -0.207 9.920 -7.443 1.00 0.00 6 ARG A O 7
ATOM 10317 N N . MET A 1 2 ? 1.641 10.404 -6.242 1.00 0.00 7 MET A N 7
ATOM 10318 C CA . MET A 1 2 ? 2.143 9.031 -6.244 1.00 0.00 7 MET A CA 7
ATOM 10319 C C . MET A 1 2 ? 2.507 8.582 -4.829 1.00 0.00 7 MET A C 7
ATOM 10320 O O . MET A 1 2 ? 3.243 9.268 -4.117 1.00 0.00 7 MET A O 7
ATOM 10334 N N . ASN A 1 3 ? 1.977 7.425 -4.433 1.00 0.00 8 ASN A N 7
ATOM 10335 C CA . ASN A 1 3 ? 2.230 6.866 -3.104 1.00 0.00 8 ASN A CA 7
ATOM 10336 C C . ASN A 1 3 ? 1.649 5.446 -2.991 1.00 0.00 8 ASN A C 7
ATOM 10337 O O . ASN A 1 3 ? 1.902 4.611 -3.862 1.00 0.00 8 ASN A O 7
ATOM 10348 N N . ILE A 1 4 ? 0.875 5.167 -1.933 1.00 0.00 9 ILE A N 7
ATOM 10349 C CA . ILE A 1 4 ? 0.280 3.841 -1.753 1.00 0.00 9 ILE A CA 7
ATOM 10350 C C . ILE A 1 4 ? -0.560 3.425 -2.935 1.00 0.00 9 ILE A C 7
ATOM 10351 O O . ILE A 1 4 ? -0.525 2.267 -3.344 1.00 0.00 9 ILE A O 7
ATOM 10367 N N . GLN A 1 5 ? -1.350 4.358 -3.455 1.00 0.00 10 GLN A N 7
ATOM 10368 C CA . GLN A 1 5 ? -2.227 4.050 -4.561 1.00 0.00 10 GLN A CA 7
ATOM 10369 C C . GLN A 1 5 ? -1.457 3.430 -5.724 1.00 0.00 10 GLN A C 7
ATOM 10370 O O . GLN A 1 5 ? -1.867 2.404 -6.264 1.00 0.00 10 GLN A O 7
ATOM 10384 N N . MET A 1 6 ? -0.334 4.050 -6.095 1.00 0.00 11 MET A N 7
ATOM 10385 C CA . MET A 1 6 ? 0.504 3.543 -7.182 1.00 0.00 11 MET A CA 7
ATOM 10386 C C . MET A 1 6 ? 0.816 2.060 -6.965 1.00 0.00 11 MET A C 7
ATOM 10387 O O . MET A 1 6 ? 0.823 1.269 -7.908 1.00 0.00 11 MET A O 7
ATOM 10401 N N . LEU A 1 7 ? 1.051 1.697 -5.704 1.00 0.00 12 LEU A N 7
ATOM 10402 C CA . LEU A 1 7 ? 1.342 0.320 -5.325 1.00 0.00 12 LEU A CA 7
ATOM 10403 C C . LEU A 1 7 ? 0.056 -0.512 -5.266 1.00 0.00 12 LEU A C 7
ATOM 10404 O O . LEU A 1 7 ? 0.028 -1.643 -5.749 1.00 0.00 12 LEU A O 7
ATOM 10420 N N . LEU A 1 8 ? -1.014 0.064 -4.705 1.00 0.00 13 LEU A N 7
ATOM 10421 C CA . LEU A 1 8 ? -2.310 -0.624 -4.633 1.00 0.00 13 LEU A CA 7
ATOM 10422 C C . LEU A 1 8 ? -2.764 -1.038 -6.029 1.00 0.00 13 LEU A C 7
ATOM 10423 O O . LEU A 1 8 ? -3.101 -2.201 -6.259 1.00 0.00 13 LEU A O 7
ATOM 10439 N N . GLU A 1 9 ? -2.753 -0.073 -6.960 1.00 0.00 14 GLU A N 7
ATOM 10440 C CA . GLU A 1 9 ? -3.143 -0.323 -8.349 1.00 0.00 14 GLU A CA 7
ATOM 10441 C C . GLU A 1 9 ? -2.462 -1.583 -8.868 1.00 0.00 14 GLU A C 7
ATOM 10442 O O . GLU A 1 9 ? -3.054 -2.352 -9.628 1.00 0.00 14 GLU A O 7
ATOM 10454 N N . ALA A 1 10 ? -1.214 -1.791 -8.434 1.00 0.00 15 ALA A N 7
ATOM 10455 C CA . ALA A 1 10 ? -0.445 -2.962 -8.827 1.00 0.00 15 ALA A CA 7
ATOM 10456 C C . ALA A 1 10 ? -1.244 -4.228 -8.593 1.00 0.00 15 ALA A C 7
ATOM 10457 O O . ALA A 1 10 ? -1.585 -4.929 -9.540 1.00 0.00 15 ALA A O 7
ATOM 10464 N N . ALA A 1 11 ? -1.534 -4.514 -7.319 1.00 0.00 16 ALA A N 7
ATOM 10465 C CA . ALA A 1 11 ? -2.284 -5.706 -6.947 1.00 0.00 16 ALA A CA 7
ATOM 10466 C C . ALA A 1 11 ? -3.449 -5.968 -7.898 1.00 0.00 16 ALA A C 7
ATOM 10467 O O . ALA A 1 11 ? -3.583 -7.069 -8.423 1.00 0.00 16 ALA A O 7
ATOM 10474 N N . ASP A 1 12 ? -4.287 -4.947 -8.114 1.00 0.00 17 ASP A N 7
ATOM 10475 C CA . ASP A 1 12 ? -5.441 -5.072 -9.008 1.00 0.00 17 ASP A CA 7
ATOM 10476 C C . ASP A 1 12 ? -5.023 -5.671 -10.352 1.00 0.00 17 ASP A C 7
ATOM 10477 O O . ASP A 1 12 ? -5.713 -6.535 -10.897 1.00 0.00 17 ASP A O 7
ATOM 10486 N N . TYR A 1 13 ? -3.881 -5.215 -10.867 1.00 0.00 18 TYR A N 7
ATOM 10487 C CA . TYR A 1 13 ? -3.348 -5.703 -12.136 1.00 0.00 18 TYR A CA 7
ATOM 10488 C C . TYR A 1 13 ? -2.667 -7.058 -11.954 1.00 0.00 18 TYR A C 7
ATOM 10489 O O . TYR A 1 13 ? -2.885 -7.978 -12.744 1.00 0.00 18 TYR A O 7
ATOM 10507 N N . LEU A 1 14 ? -1.856 -7.176 -10.904 1.00 0.00 19 LEU A N 7
ATOM 10508 C CA . LEU A 1 14 ? -1.157 -8.425 -10.609 1.00 0.00 19 LEU A CA 7
ATOM 10509 C C . LEU A 1 14 ? -2.165 -9.553 -10.414 1.00 0.00 19 LEU A C 7
ATOM 10510 O O . LEU A 1 14 ? -1.906 -10.700 -10.783 1.00 0.00 19 LEU A O 7
ATOM 10526 N N . GLU A 1 15 ? -3.329 -9.211 -9.846 1.00 0.00 20 GLU A N 7
ATOM 10527 C CA . GLU A 1 15 ? -4.394 -10.192 -9.620 1.00 0.00 20 GLU A CA 7
ATOM 10528 C C . GLU A 1 15 ? -4.884 -10.782 -10.941 1.00 0.00 20 GLU A C 7
ATOM 10529 O O . GLU A 1 15 ? -5.173 -11.977 -11.025 1.00 0.00 20 GLU A O 7
ATOM 10541 N N . ARG A 1 16 ? -4.969 -9.938 -11.972 1.00 0.00 21 ARG A N 7
ATOM 10542 C CA . ARG A 1 16 ? -5.419 -10.372 -13.295 1.00 0.00 21 ARG A CA 7
ATOM 10543 C C . ARG A 1 16 ? -4.492 -11.450 -13.861 1.00 0.00 21 ARG A C 7
ATOM 10544 O O . ARG A 1 16 ? -3.257 -11.251 -13.826 1.00 0.00 21 ARG A O 7
ATOM 10566 N N . SER B 2 1 ? 14.170 8.738 -12.831 1.00 0.00 295 SER B N 7
ATOM 10567 C CA . SER B 2 1 ? 14.623 9.831 -11.923 1.00 0.00 295 SER B CA 7
ATOM 10568 C C . SER B 2 1 ? 13.544 10.905 -11.757 1.00 0.00 295 SER B C 7
ATOM 10569 O O . SER B 2 1 ? 12.971 11.052 -10.677 1.00 0.00 295 SER B O 7
ATOM 10579 N N . LEU B 2 2 ? 13.269 11.646 -12.834 1.00 0.00 296 LEU B N 7
ATOM 10580 C CA . LEU B 2 2 ? 12.256 12.700 -12.810 1.00 0.00 296 LEU B CA 7
ATOM 10581 C C . LEU B 2 2 ? 11.667 12.909 -14.205 1.00 0.00 296 LEU B C 7
ATOM 10582 O O . LEU B 2 2 ? 12.402 12.961 -15.194 1.00 0.00 296 LEU B O 7
ATOM 10598 N N . GLN B 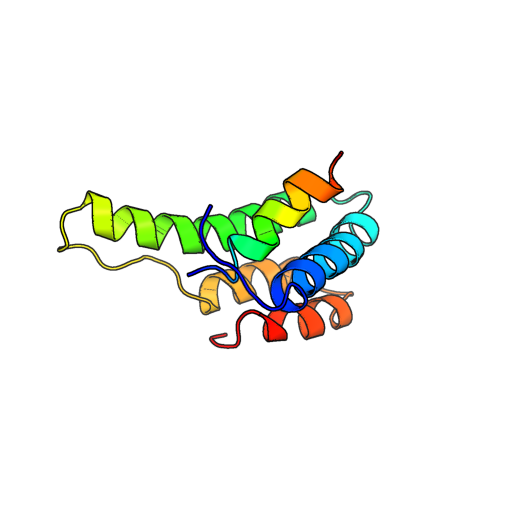2 3 ? 10.337 13.021 -14.275 1.00 0.00 297 GLN B N 7
ATOM 10599 C CA . GLN B 2 3 ? 9.634 13.212 -15.544 1.00 0.00 297 GLN B CA 7
ATOM 10600 C C . GLN B 2 3 ? 10.014 12.125 -16.558 1.00 0.00 297 GLN B C 7
ATOM 10601 O O . GLN B 2 3 ? 10.674 11.143 -16.208 1.00 0.00 297 GLN B O 7
ATOM 10615 N N . ASN B 2 4 ? 9.588 12.302 -17.814 1.00 0.00 298 ASN B N 7
ATOM 10616 C CA . ASN B 2 4 ? 9.879 11.336 -18.878 1.00 0.00 298 ASN B CA 7
ATOM 10617 C C . ASN B 2 4 ? 9.228 9.978 -18.595 1.00 0.00 298 ASN B C 7
ATOM 10618 O O . ASN B 2 4 ? 8.556 9.798 -17.577 1.00 0.00 298 ASN B O 7
ATOM 10629 N N . ASN B 2 5 ? 9.433 9.028 -19.508 1.00 0.00 299 ASN B N 7
ATOM 10630 C CA . ASN B 2 5 ? 8.870 7.684 -19.366 1.00 0.00 299 ASN B CA 7
ATOM 10631 C C . ASN B 2 5 ? 9.674 6.840 -18.363 1.00 0.00 299 ASN B C 7
ATOM 10632 O O . ASN B 2 5 ? 10.491 7.376 -17.610 1.00 0.00 299 ASN B O 7
ATOM 10643 N N . GLN B 2 6 ? 9.431 5.524 -18.361 1.00 0.00 300 GLN B N 7
ATOM 10644 C CA . GLN B 2 6 ? 10.124 4.596 -17.462 1.00 0.00 300 GLN B CA 7
ATOM 10645 C C . GLN B 2 6 ? 9.671 4.784 -16.012 1.00 0.00 300 GLN B C 7
ATOM 10646 O O . GLN B 2 6 ? 10.335 5.465 -15.226 1.00 0.00 300 GLN B O 7
ATOM 10660 N N . PRO B 2 7 ? 8.529 4.173 -15.636 1.00 0.00 301 PRO B N 7
ATOM 10661 C CA . PRO B 2 7 ? 7.989 4.267 -14.280 1.00 0.00 301 PRO B CA 7
ATOM 10662 C C . PRO B 2 7 ? 8.643 3.258 -13.331 1.00 0.00 301 PRO B C 7
ATOM 10663 O O . PRO B 2 7 ? 8.032 2.257 -12.950 1.00 0.00 301 PRO B O 7
ATOM 10674 N N . VAL B 2 8 ? 9.896 3.532 -12.959 1.00 0.00 302 VAL B N 7
ATOM 10675 C CA . VAL B 2 8 ? 10.646 2.653 -12.060 1.00 0.00 302 VAL B CA 7
ATOM 10676 C C . VAL B 2 8 ? 9.995 2.587 -10.678 1.00 0.00 302 VAL B C 7
ATOM 10677 O O . VAL B 2 8 ? 9.880 1.512 -10.094 1.00 0.00 302 VAL B O 7
ATOM 10690 N N . GLU B 2 9 ? 9.566 3.745 -10.168 1.00 0.00 303 GLU B N 7
ATOM 10691 C CA . GLU B 2 9 ? 8.918 3.818 -8.857 1.00 0.00 303 GLU B CA 7
ATOM 10692 C C . GLU B 2 9 ? 7.621 3.009 -8.843 1.00 0.00 303 GLU B C 7
ATOM 10693 O O . GLU B 2 9 ? 7.319 2.324 -7.865 1.00 0.00 303 GLU B O 7
ATOM 10705 N N . PHE B 2 10 ? 6.867 3.080 -9.944 1.00 0.00 304 PHE B N 7
ATOM 10706 C CA . PHE B 2 10 ? 5.614 2.343 -10.073 1.00 0.00 304 PHE B CA 7
ATOM 10707 C C . PHE B 2 10 ? 5.889 0.837 -10.057 1.00 0.00 304 PHE B C 7
ATOM 10708 O O . PHE B 2 10 ? 5.395 0.117 -9.189 1.00 0.00 304 PHE B O 7
ATOM 10725 N N . ASN B 2 11 ? 6.694 0.378 -11.017 1.00 0.00 305 ASN B N 7
ATOM 10726 C CA . ASN B 2 11 ? 7.056 -1.037 -11.126 1.00 0.00 305 ASN B CA 7
ATOM 10727 C C . ASN B 2 11 ? 7.713 -1.560 -9.842 1.00 0.00 305 ASN B C 7
ATOM 10728 O O . ASN B 2 11 ? 7.584 -2.742 -9.515 1.00 0.00 305 ASN B O 7
ATOM 10739 N N . HIS B 2 12 ? 8.418 -0.683 -9.121 1.00 0.00 306 HIS B N 7
ATOM 10740 C CA . HIS B 2 12 ? 9.091 -1.066 -7.878 1.00 0.00 306 HIS B CA 7
ATOM 10741 C C . HIS B 2 12 ? 8.094 -1.661 -6.882 1.00 0.00 306 HIS B C 7
ATOM 10742 O O . HIS B 2 12 ? 8.299 -2.764 -6.372 1.00 0.00 306 HIS B O 7
ATOM 10757 N N . ALA B 2 13 ? 7.000 -0.936 -6.629 1.00 0.00 307 ALA B N 7
ATOM 10758 C CA . ALA B 2 13 ? 5.958 -1.408 -5.715 1.00 0.00 307 ALA B CA 7
ATOM 10759 C C . ALA B 2 13 ? 5.243 -2.622 -6.300 1.00 0.00 307 ALA B C 7
ATOM 10760 O O . ALA B 2 13 ? 4.835 -3.525 -5.575 1.00 0.00 307 ALA B O 7
ATOM 10767 N N . ILE B 2 14 ? 5.107 -2.628 -7.624 1.00 0.00 308 ILE B N 7
ATOM 10768 C CA . ILE B 2 14 ? 4.462 -3.714 -8.347 1.00 0.00 308 ILE B CA 7
ATOM 10769 C C . ILE B 2 14 ? 5.103 -5.057 -8.029 1.00 0.00 308 ILE B C 7
ATOM 10770 O O . ILE B 2 14 ? 4.449 -5.951 -7.487 1.00 0.00 308 ILE B O 7
ATOM 10786 N N . ASN B 2 15 ? 6.383 -5.184 -8.357 1.00 0.00 309 ASN B N 7
ATOM 10787 C CA . ASN B 2 15 ? 7.120 -6.409 -8.092 1.00 0.00 309 ASN B CA 7
ATOM 10788 C C . ASN B 2 15 ? 7.095 -6.734 -6.598 1.00 0.00 309 ASN B C 7
ATOM 10789 O O . ASN B 2 15 ? 7.131 -7.901 -6.207 1.00 0.00 309 ASN B O 7
ATOM 10800 N N . TYR B 2 16 ? 6.974 -5.689 -5.768 1.00 0.00 310 TYR B N 7
ATOM 10801 C CA . TYR B 2 16 ? 6.874 -5.861 -4.323 1.00 0.00 310 TYR B CA 7
ATOM 10802 C C . TYR B 2 16 ? 5.569 -6.583 -3.991 1.00 0.00 310 TYR B C 7
ATOM 10803 O O . TYR B 2 16 ? 5.562 -7.558 -3.237 1.00 0.00 310 TYR B O 7
ATOM 10821 N N . VAL B 2 17 ? 4.467 -6.111 -4.590 1.00 0.00 311 VAL B N 7
ATOM 10822 C CA . VAL B 2 17 ? 3.157 -6.730 -4.389 1.00 0.00 311 VAL B CA 7
ATOM 10823 C C . VAL B 2 17 ? 3.210 -8.188 -4.841 1.00 0.00 311 VAL B C 7
ATOM 10824 O O . VAL B 2 17 ? 2.605 -9.060 -4.219 1.00 0.00 311 VAL B O 7
ATOM 10837 N N . ASN B 2 18 ? 3.952 -8.437 -5.930 1.00 0.00 312 ASN B N 7
ATOM 10838 C CA . ASN B 2 18 ? 4.112 -9.783 -6.474 1.00 0.00 312 ASN B CA 7
ATOM 10839 C C . ASN B 2 18 ? 4.606 -10.734 -5.386 1.00 0.00 312 ASN B C 7
ATOM 10840 O O . ASN B 2 18 ? 4.054 -11.815 -5.208 1.00 0.00 312 ASN B O 7
ATOM 10851 N N . LYS B 2 19 ? 5.629 -10.303 -4.639 1.00 0.00 313 LYS B N 7
ATOM 10852 C CA . LYS B 2 19 ? 6.170 -11.105 -3.540 1.00 0.00 313 LYS B CA 7
ATOM 10853 C C . LYS B 2 19 ? 5.054 -11.514 -2.589 1.00 0.00 313 LYS B C 7
ATOM 10854 O O . LYS B 2 19 ? 4.892 -12.687 -2.271 1.00 0.00 313 LYS B O 7
ATOM 10873 N N . ILE B 2 20 ? 4.296 -10.518 -2.146 1.00 0.00 314 ILE B N 7
ATOM 10874 C CA . ILE B 2 20 ? 3.183 -10.720 -1.230 1.00 0.00 314 ILE B CA 7
ATOM 10875 C C . ILE B 2 20 ? 2.124 -11.634 -1.844 1.00 0.00 314 ILE B C 7
ATOM 10876 O O . ILE B 2 20 ? 1.773 -12.664 -1.268 1.00 0.00 314 ILE B O 7
ATOM 10892 N N . LYS B 2 21 ? 1.631 -11.249 -3.018 1.00 0.00 315 LYS B N 7
ATOM 10893 C CA . LYS B 2 21 ? 0.625 -12.022 -3.737 1.00 0.00 315 LYS B CA 7
ATOM 10894 C C . LYS B 2 21 ? 1.074 -13.472 -3.953 1.00 0.00 315 LYS B C 7
ATOM 10895 O O . LYS B 2 21 ? 0.345 -14.411 -3.633 1.00 0.00 315 LYS B O 7
ATOM 10914 N N . ASN B 2 22 ? 2.279 -13.636 -4.504 1.00 0.00 316 ASN B N 7
ATOM 10915 C CA . ASN B 2 22 ? 2.848 -14.957 -4.779 1.00 0.00 316 ASN B CA 7
ATOM 10916 C C . ASN B 2 22 ? 3.144 -15.725 -3.493 1.00 0.00 316 ASN B C 7
ATOM 10917 O O . ASN B 2 22 ? 2.736 -16.877 -3.343 1.00 0.00 316 ASN B O 7
ATOM 10928 N N . ARG B 2 23 ? 3.854 -15.085 -2.568 1.00 0.00 317 ARG B N 7
ATOM 10929 C CA . ARG B 2 23 ? 4.195 -15.714 -1.297 1.00 0.00 317 ARG B CA 7
ATOM 10930 C C . ARG B 2 23 ? 2.938 -16.179 -0.563 1.00 0.00 317 ARG B C 7
ATOM 10931 O O . ARG B 2 23 ? 2.883 -17.308 -0.075 1.00 0.00 317 ARG B O 7
ATOM 10952 N N . PHE B 2 24 ? 1.931 -15.302 -0.483 1.00 0.00 318 PHE B N 7
ATOM 10953 C CA . PHE B 2 24 ? 0.683 -15.638 0.200 1.00 0.00 318 PHE B CA 7
ATOM 10954 C C . PHE B 2 24 ? -0.413 -15.988 -0.814 1.00 0.00 318 PHE B C 7
ATOM 10955 O O . PHE B 2 24 ? -1.559 -15.561 -0.662 1.00 0.00 318 PHE B O 7
ATOM 10972 N N . GLN B 2 25 ? -0.063 -16.760 -1.851 1.00 0.00 319 GLN B N 7
ATOM 10973 C CA . GLN B 2 25 ? -1.036 -17.157 -2.877 1.00 0.00 319 GLN B CA 7
ATOM 10974 C C . GLN B 2 25 ? -2.321 -17.719 -2.260 1.00 0.00 319 GLN B C 7
ATOM 10975 O O . GLN B 2 25 ? -3.407 -17.538 -2.813 1.00 0.00 319 GLN B O 7
ATOM 10989 N N . GLY B 2 26 ? -2.192 -18.392 -1.111 1.00 0.00 320 GLY B N 7
ATOM 10990 C CA . GLY B 2 26 ? -3.353 -18.957 -0.443 1.00 0.00 320 GLY B CA 7
ATOM 10991 C C . GLY B 2 26 ? -3.914 -18.059 0.653 1.00 0.00 320 GLY B C 7
ATOM 10992 O O . GLY B 2 26 ? -4.854 -18.446 1.348 1.00 0.00 320 GLY B O 7
ATOM 10996 N N . GLN B 2 27 ? -3.337 -16.861 0.811 1.00 0.00 321 GLN B N 7
ATOM 10997 C CA . GLN B 2 27 ? -3.784 -15.910 1.828 1.00 0.00 321 GLN B CA 7
ATOM 10998 C C . GLN B 2 27 ? -4.536 -14.735 1.208 1.00 0.00 321 GLN B C 7
ATOM 10999 O O . GLN B 2 27 ? -3.981 -13.641 1.077 1.00 0.00 321 GLN B O 7
ATOM 11013 N N . PRO B 2 28 ? -5.816 -14.918 0.847 1.00 0.00 322 PRO B N 7
ATOM 11014 C CA . PRO B 2 28 ? -6.614 -13.831 0.284 1.00 0.00 322 PRO B CA 7
ATOM 11015 C C . PRO B 2 28 ? -6.888 -12.751 1.331 1.00 0.00 322 PRO B C 7
ATOM 11016 O O . PRO B 2 28 ? -7.156 -11.599 0.992 1.00 0.00 322 PRO B O 7
ATOM 11027 N N . ASP B 2 29 ? -6.798 -13.136 2.611 1.00 0.00 323 ASP B N 7
ATOM 11028 C CA . ASP B 2 29 ? -7.016 -12.214 3.719 1.00 0.00 323 ASP B CA 7
ATOM 11029 C C . ASP B 2 29 ? -5.890 -11.192 3.821 1.00 0.00 323 ASP B C 7
ATOM 11030 O O . ASP B 2 29 ? -6.135 -10.025 4.111 1.00 0.00 323 ASP B O 7
ATOM 11039 N N . ILE B 2 30 ? -4.652 -11.641 3.585 1.00 0.00 324 ILE B N 7
ATOM 11040 C CA . ILE B 2 30 ? -3.491 -10.762 3.661 1.00 0.00 324 ILE B CA 7
ATOM 11041 C C . ILE B 2 30 ? -3.471 -9.768 2.517 1.00 0.00 324 ILE B C 7
ATOM 11042 O O . ILE B 2 30 ? -3.308 -8.565 2.721 1.00 0.00 324 ILE B O 7
ATOM 11058 N N . TYR B 2 31 ? -3.604 -10.299 1.309 1.00 0.00 325 TYR B N 7
ATOM 11059 C CA . TYR B 2 31 ? -3.571 -9.483 0.106 1.00 0.00 325 TYR B CA 7
ATOM 11060 C C . TYR B 2 31 ? -4.704 -8.457 0.118 1.00 0.00 325 TYR B C 7
ATOM 11061 O O . TYR B 2 31 ? -4.462 -7.264 -0.056 1.00 0.00 325 TYR B O 7
ATOM 11079 N N . LYS B 2 32 ? -5.934 -8.920 0.349 1.00 0.00 326 LYS B N 7
ATOM 11080 C CA . LYS B 2 32 ? -7.090 -8.026 0.408 1.00 0.00 326 LYS B CA 7
ATOM 11081 C C . LYS B 2 32 ? -6.945 -7.020 1.552 1.00 0.00 326 LYS B C 7
ATOM 11082 O O . LYS B 2 32 ? -7.185 -5.826 1.369 1.00 0.00 326 LYS B O 7
ATOM 11101 N N . ALA B 2 33 ? -6.543 -7.511 2.732 1.00 0.00 327 ALA B N 7
ATOM 11102 C CA . ALA B 2 33 ? -6.359 -6.655 3.907 1.00 0.00 327 ALA B CA 7
ATOM 11103 C C . ALA B 2 33 ? -5.343 -5.550 3.640 1.00 0.00 327 ALA B C 7
ATOM 11104 O O . ALA B 2 33 ? -5.631 -4.377 3.860 1.00 0.00 327 ALA B O 7
ATOM 11111 N N . PHE B 2 34 ? -4.156 -5.934 3.158 1.00 0.00 328 PHE B N 7
ATOM 11112 C CA . PHE B 2 34 ? -3.089 -4.976 2.854 1.00 0.00 328 PHE B CA 7
ATOM 11113 C C . PHE B 2 34 ? -3.618 -3.836 1.992 1.00 0.00 328 PHE B C 7
ATOM 11114 O O . PHE B 2 34 ? -3.390 -2.664 2.293 1.00 0.00 328 PHE B O 7
ATOM 11131 N N . LEU B 2 35 ? -4.333 -4.182 0.927 1.00 0.00 329 LEU B N 7
ATOM 11132 C CA . LEU B 2 35 ? -4.896 -3.173 0.035 1.00 0.00 329 LEU B CA 7
ATOM 11133 C C . LEU B 2 35 ? -5.851 -2.254 0.796 1.00 0.00 329 LEU B C 7
ATOM 11134 O O . LEU B 2 35 ? -5.722 -1.030 0.730 1.00 0.00 329 LEU B O 7
ATOM 11150 N N . GLU B 2 36 ? -6.792 -2.849 1.536 1.00 0.00 330 GLU B N 7
ATOM 11151 C CA . GLU B 2 36 ? -7.754 -2.078 2.331 1.00 0.00 330 GLU B CA 7
ATOM 11152 C C . GLU B 2 36 ? -7.038 -1.181 3.342 1.00 0.00 330 GLU B C 7
ATOM 11153 O O . GLU B 2 36 ? -7.499 -0.080 3.635 1.00 0.00 330 GLU B O 7
ATOM 11165 N N . ILE B 2 37 ? -5.897 -1.654 3.855 1.00 0.00 331 ILE B N 7
ATOM 11166 C CA . ILE B 2 37 ? -5.098 -0.893 4.813 1.00 0.00 331 ILE B CA 7
ATOM 11167 C C . ILE B 2 37 ? -4.681 0.438 4.197 1.00 0.00 331 ILE B C 7
ATOM 11168 O O . ILE B 2 37 ? -4.918 1.507 4.763 1.00 0.00 331 ILE B O 7
ATOM 11184 N N . LEU B 2 38 ? -4.079 0.347 3.014 1.00 0.00 332 LEU B N 7
ATOM 11185 C CA . LEU B 2 38 ? -3.636 1.516 2.261 1.00 0.00 332 LEU B CA 7
ATOM 11186 C C . LEU B 2 38 ? -4.833 2.379 1.882 1.00 0.00 332 LEU B C 7
ATOM 11187 O O . LEU B 2 38 ? -4.842 3.589 2.103 1.00 0.00 332 LEU B O 7
ATOM 11203 N N . HIS B 2 39 ? -5.844 1.722 1.312 1.00 0.00 333 HIS B N 7
ATOM 11204 C CA . HIS B 2 39 ? -7.075 2.395 0.886 1.00 0.00 333 HIS B CA 7
ATOM 11205 C C . HIS B 2 39 ? -7.689 3.220 2.022 1.00 0.00 333 HIS B C 7
ATOM 11206 O O . HIS B 2 39 ? -8.180 4.324 1.791 1.00 0.00 333 HIS B O 7
ATOM 11221 N N . THR B 2 40 ? -7.641 2.689 3.249 1.00 0.00 334 THR B N 7
ATOM 11222 C CA . THR B 2 40 ? -8.179 3.393 4.418 1.00 0.00 334 THR B CA 7
ATOM 11223 C C . THR B 2 40 ? -7.450 4.723 4.613 1.00 0.00 334 THR B C 7
ATOM 11224 O O . THR B 2 40 ? -8.076 5.760 4.842 1.00 0.00 334 THR B O 7
ATOM 11235 N N . TYR B 2 41 ? -6.123 4.671 4.515 1.00 0.00 335 TYR B N 7
ATOM 11236 C CA . TYR B 2 41 ? -5.265 5.844 4.680 1.00 0.00 335 TYR B CA 7
ATOM 11237 C C . TYR B 2 41 ? -5.596 6.959 3.679 1.00 0.00 335 TYR B C 7
ATOM 11238 O O . TYR B 2 41 ? -5.928 8.070 4.083 1.00 0.00 335 TYR B O 7
ATOM 11256 N N . GLN B 2 42 ? -5.499 6.681 2.380 1.00 0.00 336 GLN B N 7
ATOM 11257 C CA . GLN B 2 42 ? -5.794 7.707 1.371 1.00 0.00 336 GLN B CA 7
ATOM 11258 C C . GLN B 2 42 ? -7.157 8.358 1.599 1.00 0.00 336 GLN B C 7
ATOM 11259 O O . GLN B 2 42 ? -7.319 9.557 1.365 1.00 0.00 336 GLN B O 7
ATOM 11273 N N . LYS B 2 43 ? -8.131 7.572 2.061 1.00 0.00 337 LYS B N 7
ATOM 11274 C CA . LYS B 2 43 ? -9.468 8.094 2.319 1.00 0.00 337 LYS B CA 7
ATOM 11275 C C . LYS B 2 43 ? -9.446 9.165 3.408 1.00 0.00 337 LYS B C 7
ATOM 11276 O O . LYS B 2 43 ? -9.948 10.268 3.198 1.00 0.00 337 LYS B O 7
ATOM 11295 N N . GLU B 2 44 ? -8.866 8.841 4.569 1.00 0.00 338 GLU B N 7
ATOM 11296 C CA . GLU B 2 44 ? -8.798 9.792 5.685 1.00 0.00 338 GLU B CA 7
ATOM 11297 C C . GLU B 2 44 ? -8.082 11.089 5.295 1.00 0.00 338 GLU B C 7
ATOM 11298 O O . GLU B 2 44 ? -8.436 12.160 5.792 1.00 0.00 338 GLU B O 7
ATOM 11310 N N . GLN B 2 45 ? -7.089 10.999 4.402 1.00 0.00 339 GLN B N 7
ATOM 11311 C CA . GLN B 2 45 ? -6.357 12.189 3.958 1.00 0.00 339 GLN B CA 7
ATOM 11312 C C . GLN B 2 45 ? -7.299 13.128 3.226 1.00 0.00 339 GLN B C 7
ATOM 11313 O O . GLN B 2 45 ? -7.470 14.289 3.604 1.00 0.00 339 GLN B O 7
ATOM 11327 N N . ARG B 2 46 ? -7.899 12.597 2.166 1.00 0.00 340 ARG B N 7
ATOM 11328 C CA . ARG B 2 46 ? -8.833 13.351 1.336 1.00 0.00 340 ARG B CA 7
ATOM 11329 C C . ARG B 2 46 ? -10.079 13.769 2.121 1.00 0.00 340 ARG B C 7
ATOM 11330 O O . ARG B 2 46 ? -10.579 14.879 1.948 1.00 0.00 340 ARG B O 7
ATOM 11351 N N . ASN B 2 47 ? -10.572 12.875 2.984 1.00 0.00 341 ASN B N 7
ATOM 11352 C CA . ASN B 2 47 ? -11.759 13.149 3.798 1.00 0.00 341 ASN B CA 7
ATOM 11353 C C . ASN B 2 47 ? -11.599 14.424 4.629 1.00 0.00 341 ASN B C 7
ATOM 11354 O O . ASN B 2 47 ? -12.437 15.324 4.550 1.00 0.00 341 ASN B O 7
ATOM 11365 N N . ALA B 2 48 ? -10.523 14.499 5.416 1.00 0.00 342 ALA B N 7
ATOM 11366 C CA . ALA B 2 48 ? -10.259 15.673 6.251 1.00 0.00 342 ALA B CA 7
ATOM 11367 C C . ALA B 2 48 ? -10.239 16.954 5.413 1.00 0.00 342 ALA B C 7
ATOM 11368 O O . ALA B 2 48 ? -10.734 17.996 5.847 1.00 0.00 342 ALA B O 7
ATOM 11375 N N . LYS B 2 49 ? -9.671 16.863 4.206 1.00 0.00 343 LYS B N 7
ATOM 11376 C CA . LYS B 2 49 ? -9.591 18.005 3.295 1.00 0.00 343 LYS B CA 7
ATOM 11377 C C . LYS B 2 49 ? -10.980 18.407 2.791 1.00 0.00 343 LYS B C 7
ATOM 11378 O O . LYS B 2 49 ? -11.306 19.594 2.734 1.00 0.00 343 LYS B O 7
ATOM 11397 N N . GLU B 2 50 ? -11.790 17.408 2.427 1.00 0.00 344 GLU B N 7
ATOM 11398 C CA . GLU B 2 50 ? -13.146 17.643 1.924 1.00 0.00 344 GLU B CA 7
ATOM 11399 C C . GLU B 2 50 ? -13.953 18.528 2.876 1.00 0.00 344 GLU B C 7
ATOM 11400 O O . GLU B 2 50 ? -14.548 19.520 2.453 1.00 0.00 344 GLU B O 7
ATOM 11412 N N . ALA B 2 51 ? -13.966 18.164 4.159 1.00 0.00 345 ALA B N 7
ATOM 11413 C CA . ALA B 2 51 ? -14.702 18.930 5.164 1.00 0.00 345 ALA B CA 7
ATOM 11414 C C . ALA B 2 51 ? -14.056 20.293 5.409 1.00 0.00 345 ALA B C 7
ATOM 11415 O O . ALA B 2 51 ? -14.751 21.307 5.492 1.00 0.00 345 ALA B O 7
ATOM 11422 N N . GLY B 2 52 ? -12.723 20.307 5.520 1.00 0.00 346 GLY B N 7
ATOM 11423 C CA . GLY B 2 52 ? -11.995 21.549 5.752 1.00 0.00 346 GLY B CA 7
ATOM 11424 C C . GLY B 2 52 ? -12.584 22.385 6.876 1.00 0.00 346 GLY B C 7
ATOM 11425 O O . GLY B 2 52 ? -12.677 23.608 6.759 1.00 0.00 346 GLY B O 7
ATOM 11429 N N . GLY B 2 53 ? -12.986 21.724 7.964 1.00 0.00 347 GLY B N 7
ATOM 11430 C CA . GLY B 2 53 ? -13.568 22.430 9.093 1.00 0.00 347 GLY B CA 7
ATOM 11431 C C . GLY B 2 53 ? -13.594 21.592 10.357 1.00 0.00 347 GLY B C 7
ATOM 11432 O O . GLY B 2 53 ? -12.974 21.956 11.357 1.00 0.00 347 GLY B O 7
ATOM 11436 N N . ASN B 2 54 ? -14.312 20.465 10.310 1.00 0.00 348 ASN B N 7
ATOM 11437 C CA . ASN B 2 54 ? -14.425 19.568 11.460 1.00 0.00 348 ASN B CA 7
ATOM 11438 C C . ASN B 2 54 ? -14.780 18.147 11.018 1.00 0.00 348 ASN B C 7
ATOM 11439 O O . ASN B 2 54 ? -15.931 17.859 10.680 1.00 0.00 348 ASN B O 7
ATOM 11450 N N . TYR B 2 55 ? -13.780 17.266 11.031 1.00 0.00 349 TYR B N 7
ATOM 11451 C CA . TYR B 2 55 ? -13.968 15.870 10.641 1.00 0.00 349 TYR B CA 7
ATOM 11452 C C . TYR B 2 55 ? -12.883 14.978 11.249 1.00 0.00 349 TYR B C 7
ATOM 11453 O O . TYR B 2 55 ? -13.193 13.959 11.863 1.00 0.00 349 TYR B O 7
ATOM 11471 N N . THR B 2 56 ? -11.621 15.377 11.056 1.00 0.00 350 THR B N 7
ATOM 11472 C CA . THR B 2 56 ? -10.451 14.642 11.553 1.00 0.00 350 THR B CA 7
ATOM 11473 C C . THR B 2 56 ? -10.377 13.242 10.930 1.00 0.00 350 THR B C 7
ATOM 11474 O O . THR B 2 56 ? -11.363 12.503 10.893 1.00 0.00 350 THR B O 7
ATOM 11485 N N . PRO B 2 57 ? -9.196 12.867 10.415 1.00 0.00 351 PRO B N 7
ATOM 11486 C CA . PRO B 2 57 ? -8.972 11.564 9.767 1.00 0.00 351 PRO B CA 7
ATOM 11487 C C . PRO B 2 57 ? -9.096 10.379 10.722 1.00 0.00 351 PRO B C 7
ATOM 11488 O O . PRO B 2 57 ? -9.030 10.537 11.942 1.00 0.00 351 PRO B O 7
ATOM 11499 N N . ALA B 2 58 ? -9.273 9.187 10.145 1.00 0.00 352 ALA B N 7
ATOM 11500 C CA . ALA B 2 58 ? -9.407 7.957 10.922 1.00 0.00 352 ALA B CA 7
ATOM 11501 C C . ALA B 2 58 ? -8.065 7.234 11.095 1.00 0.00 352 ALA B C 7
ATOM 11502 O O . ALA B 2 58 ? -7.937 6.370 11.964 1.00 0.00 352 ALA B O 7
ATOM 11509 N N . LEU B 2 59 ? -7.068 7.586 10.273 1.00 0.00 353 LEU B N 7
ATOM 11510 C CA . LEU B 2 59 ? -5.752 6.959 10.356 1.00 0.00 353 LEU B CA 7
ATOM 11511 C C . LEU B 2 59 ? -4.660 7.829 9.758 1.00 0.00 353 LEU B C 7
ATOM 11512 O O . LEU B 2 59 ? -4.901 8.945 9.293 1.00 0.00 353 LEU B O 7
ATOM 11528 N N . THR B 2 60 ? -3.457 7.270 9.766 1.00 0.00 354 THR B N 7
ATOM 11529 C CA . THR B 2 60 ? -2.275 7.909 9.222 1.00 0.00 354 THR B CA 7
ATOM 11530 C C . THR B 2 60 ? -1.322 6.825 8.729 1.00 0.00 354 THR B C 7
ATOM 11531 O O . THR B 2 60 ? -1.663 5.639 8.763 1.00 0.00 354 THR B O 7
ATOM 11542 N N . GLU B 2 61 ? -0.130 7.213 8.291 1.00 0.00 355 GLU B N 7
ATOM 11543 C CA . GLU B 2 61 ? 0.854 6.242 7.825 1.00 0.00 355 GLU B CA 7
ATOM 11544 C C . GLU B 2 61 ? 1.111 5.190 8.912 1.00 0.00 355 GLU B C 7
ATOM 11545 O O . GLU B 2 61 ? 1.502 4.061 8.615 1.00 0.00 355 GLU B O 7
ATOM 11557 N N . GLN B 2 62 ? 0.855 5.572 10.175 1.00 0.00 356 GLN B N 7
ATOM 11558 C CA . GLN B 2 62 ? 1.019 4.674 11.317 1.00 0.00 356 GLN B CA 7
ATOM 11559 C C . GLN B 2 62 ? 0.068 3.483 11.208 1.00 0.00 356 GLN B C 7
ATOM 11560 O O . GLN B 2 62 ? 0.463 2.350 11.466 1.00 0.00 356 GLN B O 7
ATOM 11574 N N . GLU B 2 63 ? -1.185 3.745 10.804 1.00 0.00 357 GLU B N 7
ATOM 11575 C CA . GLU B 2 63 ? -2.180 2.680 10.642 1.00 0.00 357 GLU B CA 7
ATOM 11576 C C . GLU B 2 63 ? -1.824 1.810 9.446 1.00 0.00 357 GLU B C 7
ATOM 11577 O O . GLU B 2 63 ? -1.999 0.592 9.472 1.00 0.00 357 GLU B O 7
ATOM 11589 N N . VAL B 2 64 ? -1.343 2.461 8.391 1.00 0.00 358 VAL B N 7
ATOM 11590 C CA . VAL B 2 64 ? -0.976 1.780 7.160 1.00 0.00 358 VAL B CA 7
ATOM 11591 C C . VAL B 2 64 ? 0.135 0.760 7.406 1.00 0.00 358 VAL B C 7
ATOM 11592 O O . VAL B 2 64 ? -0.062 -0.440 7.215 1.00 0.00 358 VAL B O 7
ATOM 11605 N N . TYR B 2 65 ? 1.295 1.241 7.851 1.00 0.00 359 TYR B N 7
ATOM 11606 C CA . TYR B 2 65 ? 2.430 0.371 8.148 1.00 0.00 359 TYR B CA 7
ATOM 11607 C C . TYR B 2 65 ? 2.102 -0.624 9.267 1.00 0.00 359 TYR B C 7
ATOM 11608 O O . TYR B 2 65 ? 2.573 -1.762 9.249 1.00 0.00 359 TYR B O 7
ATOM 11626 N N . ALA B 2 66 ? 1.314 -0.175 10.249 1.00 0.00 360 ALA B N 7
ATOM 11627 C CA . ALA B 2 66 ? 0.949 -1.015 11.397 1.00 0.00 360 ALA B CA 7
ATOM 11628 C C . ALA B 2 66 ? 0.166 -2.263 10.996 1.00 0.00 360 ALA B C 7
ATOM 11629 O O . ALA B 2 66 ? 0.526 -3.374 11.388 1.00 0.00 360 ALA B O 7
ATOM 11636 N N . GLN B 2 67 ? -0.910 -2.080 10.234 1.00 0.00 361 GLN B N 7
ATOM 11637 C CA . GLN B 2 67 ? -1.748 -3.204 9.810 1.00 0.00 361 GLN B CA 7
ATOM 11638 C C . GLN B 2 67 ? -0.988 -4.149 8.878 1.00 0.00 361 GLN B C 7
ATOM 11639 O O . GLN B 2 67 ? -1.117 -5.368 8.991 1.00 0.00 361 GLN B O 7
ATOM 11653 N N . VAL B 2 68 ? -0.182 -3.588 7.973 1.00 0.00 362 VAL B N 7
ATOM 11654 C CA . VAL B 2 68 ? 0.607 -4.400 7.047 1.00 0.00 362 VAL B CA 7
ATOM 11655 C C . VAL B 2 68 ? 1.650 -5.211 7.817 1.00 0.00 362 VAL B C 7
ATOM 11656 O O . VAL B 2 68 ? 1.864 -6.391 7.532 1.00 0.00 362 VAL B O 7
ATOM 11669 N N . ALA B 2 69 ? 2.277 -4.571 8.810 1.00 0.00 363 ALA B N 7
ATOM 11670 C CA . ALA B 2 69 ? 3.281 -5.228 9.646 1.00 0.00 363 ALA B CA 7
ATOM 11671 C C . ALA B 2 69 ? 2.722 -6.499 10.287 1.00 0.00 363 ALA B C 7
ATOM 11672 O O . ALA B 2 69 ? 3.442 -7.486 10.452 1.00 0.00 363 ALA B O 7
ATOM 11679 N N . ARG B 2 70 ? 1.430 -6.471 10.634 1.00 0.00 364 ARG B N 7
ATOM 11680 C CA . ARG B 2 70 ? 0.770 -7.624 11.244 1.00 0.00 364 ARG B CA 7
ATOM 11681 C C . ARG B 2 70 ? 0.677 -8.772 10.243 1.00 0.00 364 ARG B C 7
ATOM 11682 O O . ARG B 2 70 ? 0.881 -9.934 10.591 1.00 0.00 364 ARG B O 7
ATOM 11703 N N . LEU B 2 71 ? 0.381 -8.429 8.990 1.00 0.00 365 LEU B N 7
ATOM 11704 C CA . LEU B 2 71 ? 0.282 -9.421 7.925 1.00 0.00 365 LEU B CA 7
ATOM 11705 C C . LEU B 2 71 ? 1.638 -10.077 7.668 1.00 0.00 365 LEU B C 7
ATOM 11706 O O . LEU B 2 71 ? 1.736 -11.297 7.529 1.00 0.00 365 LEU B O 7
ATOM 11722 N N . PHE B 2 72 ? 2.675 -9.239 7.553 1.00 0.00 366 PHE B N 7
ATOM 11723 C CA . PHE B 2 72 ? 4.028 -9.697 7.253 1.00 0.00 366 PHE B CA 7
ATOM 11724 C C . PHE B 2 72 ? 4.857 -10.014 8.507 1.00 0.00 366 PHE B C 7
ATOM 11725 O O . PHE B 2 72 ? 6.079 -9.837 8.500 1.00 0.00 366 PHE B O 7
ATOM 11742 N N . LYS B 2 73 ? 4.206 -10.486 9.572 1.00 0.00 367 LYS B N 7
ATOM 11743 C CA . LYS B 2 73 ? 4.909 -10.831 10.814 1.00 0.00 367 LYS B CA 7
ATOM 11744 C C . LYS B 2 73 ? 6.115 -11.743 10.559 1.00 0.00 367 LYS B C 7
ATOM 11745 O O . LYS B 2 73 ? 7.237 -11.416 10.950 1.00 0.00 367 LYS B O 7
ATOM 11764 N N . ASN B 2 74 ? 5.876 -12.890 9.911 1.00 0.00 368 ASN B N 7
ATOM 11765 C CA . ASN B 2 74 ? 6.951 -13.849 9.622 1.00 0.00 368 ASN B CA 7
ATOM 11766 C C . ASN B 2 74 ? 7.714 -13.524 8.325 1.00 0.00 368 ASN B C 7
ATOM 11767 O O . ASN B 2 74 ? 8.466 -14.363 7.822 1.00 0.00 368 ASN B O 7
ATOM 11778 N N . GLN B 2 75 ? 7.544 -12.306 7.798 1.00 0.00 369 GLN B N 7
ATOM 11779 C CA . GLN B 2 75 ? 8.247 -11.885 6.584 1.00 0.00 369 GLN B CA 7
ATOM 11780 C C . GLN B 2 75 ? 8.661 -10.413 6.677 1.00 0.00 369 GLN B C 7
ATOM 11781 O O . GLN B 2 75 ? 8.271 -9.586 5.848 1.00 0.00 369 GLN B O 7
ATOM 11795 N N . GLU B 2 76 ? 9.462 -10.105 7.704 1.00 0.00 370 GLU B N 7
ATOM 11796 C CA . GLU B 2 76 ? 9.964 -8.745 7.943 1.00 0.00 370 GLU B CA 7
ATOM 11797 C C . GLU B 2 76 ? 10.618 -8.127 6.700 1.00 0.00 370 GLU B C 7
ATOM 11798 O O . GLU B 2 76 ? 10.712 -6.903 6.592 1.00 0.00 370 GLU B O 7
ATOM 11810 N N . ASP B 2 77 ? 11.074 -8.973 5.770 1.00 0.00 371 ASP B N 7
ATOM 11811 C CA . ASP B 2 77 ? 11.724 -8.501 4.549 1.00 0.00 371 ASP B CA 7
ATOM 11812 C C . ASP B 2 77 ? 10.746 -7.707 3.692 1.00 0.00 371 ASP B C 7
ATOM 11813 O O . ASP B 2 77 ? 11.023 -6.562 3.330 1.00 0.00 371 ASP B O 7
ATOM 11822 N N . LEU B 2 78 ? 9.596 -8.309 3.383 1.00 0.00 372 LEU B N 7
ATOM 11823 C CA . LEU B 2 78 ? 8.572 -7.638 2.587 1.00 0.00 372 LEU B CA 7
ATOM 11824 C C . LEU B 2 78 ? 8.210 -6.288 3.211 1.00 0.00 372 LEU B C 7
ATOM 11825 O O . LEU B 2 78 ? 8.006 -5.305 2.501 1.00 0.00 372 LEU B O 7
ATOM 11841 N N . LEU B 2 79 ? 8.156 -6.244 4.547 1.00 0.00 373 LEU B N 7
ATOM 11842 C CA . LEU B 2 79 ? 7.839 -5.007 5.263 1.00 0.00 373 LEU B CA 7
ATOM 11843 C C . LEU B 2 79 ? 8.907 -3.946 5.016 1.00 0.00 373 LEU B C 7
ATOM 11844 O O . LEU B 2 79 ? 8.589 -2.764 4.871 1.00 0.00 373 LEU B O 7
ATOM 11860 N N . SER B 2 80 ? 10.168 -4.377 4.945 1.00 0.00 374 SER B N 7
ATOM 11861 C CA . SER B 2 80 ? 11.276 -3.462 4.685 1.00 0.00 374 SER B CA 7
ATOM 11862 C C . SER B 2 80 ? 11.019 -2.688 3.391 1.00 0.00 374 SER B C 7
ATOM 11863 O O . SER B 2 80 ? 11.261 -1.482 3.319 1.00 0.00 374 SER B O 7
ATOM 11871 N N . GLU B 2 81 ? 10.499 -3.396 2.383 1.00 0.00 375 GLU B N 7
ATOM 11872 C CA . GLU B 2 81 ? 10.170 -2.794 1.093 1.00 0.00 375 GLU B CA 7
ATOM 11873 C C . GLU B 2 81 ? 9.056 -1.754 1.247 1.00 0.00 375 GLU B C 7
ATOM 11874 O O . GLU B 2 81 ? 9.134 -0.661 0.685 1.00 0.00 375 GLU B O 7
ATOM 11886 N N . PHE B 2 82 ? 8.019 -2.118 2.009 1.00 0.00 376 PHE B N 7
ATOM 11887 C CA . PHE B 2 82 ? 6.872 -1.239 2.245 1.00 0.00 376 PHE B CA 7
ATOM 11888 C C . PHE B 2 82 ? 7.295 0.129 2.780 1.00 0.00 376 PHE B C 7
ATOM 11889 O O . PHE B 2 82 ? 6.922 1.160 2.219 1.00 0.00 376 PHE B O 7
ATOM 11906 N N . GLY B 2 83 ? 8.059 0.127 3.876 1.00 0.00 377 GLY B N 7
ATOM 11907 C CA . GLY B 2 83 ? 8.512 1.370 4.496 1.00 0.00 377 GLY B CA 7
ATOM 11908 C C . GLY B 2 83 ? 9.127 2.362 3.516 1.00 0.00 377 GLY B C 7
ATOM 11909 O O . GLY B 2 83 ? 9.059 3.571 3.738 1.00 0.00 377 GLY B O 7
ATOM 11913 N N . GLN B 2 84 ? 9.730 1.855 2.439 1.00 0.00 378 GLN B N 7
ATOM 11914 C CA . GLN B 2 84 ? 10.364 2.710 1.430 1.00 0.00 378 GLN B CA 7
ATOM 11915 C C . GLN B 2 84 ? 9.339 3.574 0.678 1.00 0.00 378 GLN B C 7
ATOM 11916 O O . GLN B 2 84 ? 9.696 4.606 0.106 1.00 0.00 378 GLN B O 7
ATOM 11930 N N . PHE B 2 85 ? 8.071 3.150 0.677 1.00 0.00 379 PHE B N 7
ATOM 11931 C CA . PHE B 2 85 ? 7.005 3.887 -0.011 1.00 0.00 379 PHE B CA 7
ATOM 11932 C C . PHE B 2 85 ? 6.341 4.917 0.906 1.00 0.00 379 PHE B C 7
ATOM 11933 O O . PHE B 2 85 ? 5.746 5.885 0.426 1.00 0.00 379 PHE B O 7
ATOM 11950 N N . LEU B 2 86 ? 6.429 4.701 2.221 1.00 0.00 380 LEU B N 7
ATOM 11951 C CA . LEU B 2 86 ? 5.823 5.600 3.191 1.00 0.00 380 LEU B CA 7
ATOM 11952 C C . LEU B 2 86 ? 6.642 5.668 4.485 1.00 0.00 380 LEU B C 7
ATOM 11953 O O . LEU B 2 86 ? 6.225 5.223 5.554 1.00 0.00 380 LEU B O 7
ATOM 11969 N N . PRO B 2 87 ? 7.842 6.244 4.373 1.00 0.00 381 PRO B N 7
ATOM 11970 C CA . PRO B 2 87 ? 8.793 6.409 5.485 1.00 0.00 381 PRO B CA 7
ATOM 11971 C C . PRO B 2 87 ? 8.325 7.359 6.594 1.00 0.00 381 PRO B C 7
ATOM 11972 O O . PRO B 2 87 ? 9.107 7.735 7.468 1.00 0.00 381 PRO B O 7
ATOM 11983 N N . ASP B 2 88 ? 7.055 7.716 6.566 1.00 0.00 382 ASP B N 7
ATOM 11984 C CA . ASP B 2 88 ? 6.467 8.595 7.573 1.00 0.00 382 ASP B CA 7
ATOM 11985 C C . ASP B 2 88 ? 5.959 7.788 8.777 1.00 0.00 382 ASP B C 7
ATOM 11986 O O . ASP B 2 88 ? 5.368 8.352 9.700 1.00 0.00 382 ASP B O 7
ATOM 11995 N N . ALA B 2 89 ? 6.189 6.468 8.759 1.00 0.00 383 ALA B N 7
ATOM 11996 C CA . ALA B 2 89 ? 5.750 5.593 9.844 1.00 0.00 383 ALA B CA 7
ATOM 11997 C C . ALA B 2 89 ? 6.529 4.279 9.843 1.00 0.00 383 ALA B C 7
ATOM 11998 O O . ALA B 2 89 ? 6.546 3.598 8.793 1.00 0.00 383 ALA B O 7
ATOM 12006 N N . ARG A 1 1 ? 4.133 11.536 -7.377 1.00 0.00 6 ARG A N 8
ATOM 12007 C CA . ARG A 1 1 ? 4.998 10.365 -7.049 1.00 0.00 6 ARG A CA 8
ATOM 12008 C C . ARG A 1 1 ? 4.185 9.074 -6.927 1.00 0.00 6 ARG A C 8
ATOM 12009 O O . ARG A 1 1 ? 4.666 7.999 -7.288 1.00 0.00 6 ARG A O 8
ATOM 12032 N N . MET A 1 2 ? 2.957 9.191 -6.408 1.00 0.00 7 MET A N 8
ATOM 12033 C CA . MET A 1 2 ? 2.068 8.044 -6.225 1.00 0.00 7 MET A CA 8
ATOM 12034 C C . MET A 1 2 ? 2.601 7.103 -5.142 1.00 0.00 7 MET A C 8
ATOM 12035 O O . MET A 1 2 ? 3.503 6.297 -5.380 1.00 0.00 7 MET A O 8
ATOM 12049 N N . ASN A 1 3 ? 2.032 7.238 -3.950 1.00 0.00 8 ASN A N 8
ATOM 12050 C CA . ASN A 1 3 ? 2.426 6.435 -2.786 1.00 0.00 8 ASN A CA 8
ATOM 12051 C C . ASN A 1 3 ? 1.701 5.071 -2.752 1.00 0.00 8 ASN A C 8
ATOM 12052 O O . ASN A 1 3 ? 1.779 4.309 -3.717 1.00 0.00 8 ASN A O 8
ATOM 12063 N N . ILE A 1 4 ? 1.004 4.764 -1.639 1.00 0.00 9 ILE A N 8
ATOM 12064 C CA . ILE A 1 4 ? 0.280 3.498 -1.489 1.00 0.00 9 ILE A CA 8
ATOM 12065 C C . ILE A 1 4 ? -0.543 3.143 -2.703 1.00 0.00 9 ILE A C 8
ATOM 12066 O O . ILE A 1 4 ? -0.532 1.999 -3.149 1.00 0.00 9 ILE A O 8
ATOM 12082 N N . GLN A 1 5 ? -1.303 4.111 -3.200 1.00 0.00 10 GLN A N 8
ATOM 12083 C CA . GLN A 1 5 ? -2.180 3.865 -4.319 1.00 0.00 10 GLN A CA 8
ATOM 12084 C C . GLN A 1 5 ? -1.416 3.267 -5.500 1.00 0.00 10 GLN A C 8
ATOM 12085 O O . GLN A 1 5 ? -1.911 2.367 -6.175 1.00 0.00 10 GLN A O 8
ATOM 12099 N N . MET A 1 6 ? -0.207 3.768 -5.735 1.00 0.00 11 MET A N 8
ATOM 12100 C CA . MET A 1 6 ? 0.634 3.285 -6.825 1.00 0.00 11 MET A CA 8
ATOM 12101 C C . MET A 1 6 ? 0.921 1.789 -6.679 1.00 0.00 11 MET A C 8
ATOM 12102 O O . MET A 1 6 ? 0.851 1.031 -7.648 1.00 0.00 11 MET A O 8
ATOM 12116 N N . LEU A 1 7 ? 1.268 1.385 -5.457 1.00 0.00 12 LEU A N 8
ATOM 12117 C CA . LEU A 1 7 ? 1.602 0.018 -5.138 1.00 0.00 12 LEU A CA 8
ATOM 12118 C C . LEU A 1 7 ? 0.364 -0.863 -4.928 1.00 0.00 12 LEU A C 8
ATOM 12119 O O . LEU A 1 7 ? 0.346 -2.016 -5.359 1.00 0.00 12 LEU A O 8
ATOM 12135 N N . LEU A 1 8 ? -0.666 -0.328 -4.272 1.00 0.00 13 LEU A N 8
ATOM 12136 C CA . LEU A 1 8 ? -1.892 -1.088 -4.032 1.00 0.00 13 LEU A CA 8
ATOM 12137 C C . LEU A 1 8 ? -2.641 -1.335 -5.341 1.00 0.00 13 LEU A C 8
ATOM 12138 O O . LEU A 1 8 ? -3.197 -2.416 -5.543 1.00 0.00 13 LEU A O 8
ATOM 12154 N N . GLU A 1 9 ? -2.613 -0.354 -6.250 1.00 0.00 14 GLU A N 8
ATOM 12155 C CA . GLU A 1 9 ? -3.253 -0.517 -7.553 1.00 0.00 14 GLU A CA 8
ATOM 12156 C C . GLU A 1 9 ? -2.558 -1.644 -8.319 1.00 0.00 14 GLU A C 8
ATOM 12157 O O . GLU A 1 9 ? -3.180 -2.333 -9.130 1.00 0.00 14 GLU A O 8
ATOM 12169 N N . ALA A 1 10 ? -1.265 -1.839 -8.021 1.00 0.00 15 ALA A N 8
ATOM 12170 C CA . ALA A 1 10 ? -0.470 -2.894 -8.637 1.00 0.00 15 ALA A CA 8
ATOM 12171 C C . ALA A 1 10 ? -1.162 -4.236 -8.495 1.00 0.00 15 ALA A C 8
ATOM 12172 O O . ALA A 1 10 ? -1.418 -4.911 -9.487 1.00 0.00 15 ALA A O 8
ATOM 12179 N N . ALA A 1 11 ? -1.457 -4.612 -7.244 1.00 0.00 16 ALA A N 8
ATOM 12180 C CA . ALA A 1 11 ? -2.115 -5.880 -6.948 1.00 0.00 16 ALA A CA 8
ATOM 12181 C C . ALA A 1 11 ? -3.254 -6.165 -7.918 1.00 0.00 16 ALA A C 8
ATOM 12182 O O . ALA A 1 11 ? -3.289 -7.223 -8.539 1.00 0.00 16 ALA A O 8
ATOM 12189 N N . ASP A 1 12 ? -4.182 -5.209 -8.046 1.00 0.00 17 ASP A N 8
ATOM 12190 C CA . ASP A 1 12 ? -5.324 -5.356 -8.952 1.00 0.00 17 ASP A CA 8
ATOM 12191 C C . ASP A 1 12 ? -4.863 -5.856 -10.319 1.00 0.00 17 ASP A C 8
ATOM 12192 O O . ASP A 1 12 ? -5.489 -6.732 -10.917 1.00 0.00 17 ASP A O 8
ATOM 12201 N N . TYR A 1 13 ? -3.746 -5.300 -10.793 1.00 0.00 18 TYR A N 8
ATOM 12202 C CA . TYR A 1 13 ? -3.170 -5.686 -12.074 1.00 0.00 18 TYR A CA 8
ATOM 12203 C C . TYR A 1 13 ? -2.458 -7.029 -11.961 1.00 0.00 18 TYR A C 8
ATOM 12204 O O . TYR A 1 13 ? -2.617 -7.891 -12.826 1.00 0.00 18 TYR A O 8
ATOM 12222 N N . LEU A 1 14 ? -1.686 -7.211 -10.888 1.00 0.00 19 LEU A N 8
ATOM 12223 C CA . LEU A 1 14 ? -0.971 -8.465 -10.669 1.00 0.00 19 LEU A CA 8
ATOM 12224 C C . LEU A 1 14 ? -1.959 -9.627 -10.587 1.00 0.00 19 LEU A C 8
ATOM 12225 O O . LEU A 1 14 ? -1.656 -10.742 -11.016 1.00 0.00 19 LEU A O 8
ATOM 12241 N N . GLU A 1 15 ? -3.147 -9.353 -10.032 1.00 0.00 20 GLU A N 8
ATOM 12242 C CA . GLU A 1 15 ? -4.187 -10.372 -9.890 1.00 0.00 20 GLU A CA 8
ATOM 12243 C C . GLU A 1 15 ? -4.643 -10.889 -11.255 1.00 0.00 20 GLU A C 8
ATOM 12244 O O . GLU A 1 15 ? -4.620 -12.095 -11.505 1.00 0.00 20 GLU A O 8
ATOM 12256 N N . ARG A 1 16 ? -5.052 -9.975 -12.134 1.00 0.00 21 ARG A N 8
ATOM 12257 C CA . ARG A 1 16 ? -5.506 -10.345 -13.474 1.00 0.00 21 ARG A CA 8
ATOM 12258 C C . ARG A 1 16 ? -4.333 -10.782 -14.356 1.00 0.00 21 ARG A C 8
ATOM 12259 O O . ARG A 1 16 ? -4.483 -11.787 -15.081 1.00 0.00 21 ARG A O 8
ATOM 12281 N N . SER B 2 1 ? -4.298 12.489 -16.717 1.00 0.00 295 SER B N 8
ATOM 12282 C CA . SER B 2 1 ? -2.993 12.630 -17.421 1.00 0.00 295 SER B CA 8
ATOM 12283 C C . SER B 2 1 ? -1.839 12.815 -16.435 1.00 0.00 295 SER B C 8
ATOM 12284 O O . SER B 2 1 ? -1.679 13.885 -15.843 1.00 0.00 295 SER B O 8
ATOM 12294 N N . LEU B 2 2 ? -1.037 11.763 -16.265 1.00 0.00 296 LEU B N 8
ATOM 12295 C CA . LEU B 2 2 ? 0.108 11.800 -15.359 1.00 0.00 296 LEU B CA 8
ATOM 12296 C C . LEU B 2 2 ? 1.190 10.821 -15.814 1.00 0.00 296 LEU B C 8
ATOM 12297 O O . LEU B 2 2 ? 0.884 9.732 -16.304 1.00 0.00 296 LEU B O 8
ATOM 12313 N N . GLN B 2 3 ? 2.453 11.222 -15.646 1.00 0.00 297 GLN B N 8
ATOM 12314 C CA . GLN B 2 3 ? 3.600 10.397 -16.044 1.00 0.00 297 GLN B CA 8
ATOM 12315 C C . GLN B 2 3 ? 4.885 10.880 -15.368 1.00 0.00 297 GLN B C 8
ATOM 12316 O O . GLN B 2 3 ? 5.658 10.072 -14.852 1.00 0.00 297 GLN B O 8
ATOM 12330 N N . ASN B 2 4 ? 5.102 12.203 -15.380 1.00 0.00 298 ASN B N 8
ATOM 12331 C CA . ASN B 2 4 ? 6.289 12.818 -14.776 1.00 0.00 298 ASN B CA 8
ATOM 12332 C C . ASN B 2 4 ? 7.546 12.520 -15.597 1.00 0.00 298 ASN B C 8
ATOM 12333 O O . ASN B 2 4 ? 8.069 13.401 -16.282 1.00 0.00 298 ASN B O 8
ATOM 12344 N N . ASN B 2 5 ? 8.028 11.277 -15.523 1.00 0.00 299 ASN B N 8
ATOM 12345 C CA . ASN B 2 5 ? 9.221 10.862 -16.257 1.00 0.00 299 ASN B CA 8
ATOM 12346 C C . ASN B 2 5 ? 9.252 9.331 -16.415 1.00 0.00 299 ASN B C 8
ATOM 12347 O O . ASN B 2 5 ? 8.292 8.750 -16.924 1.00 0.00 299 ASN B O 8
ATOM 12358 N N . GLN B 2 6 ? 10.335 8.677 -15.979 1.00 0.00 300 GLN B N 8
ATOM 12359 C CA . GLN B 2 6 ? 10.441 7.224 -16.082 1.00 0.00 300 GLN B CA 8
ATOM 12360 C C . GLN B 2 6 ? 9.655 6.556 -14.955 1.00 0.00 300 GLN B C 8
ATOM 12361 O O . GLN B 2 6 ? 9.921 6.800 -13.778 1.00 0.00 300 GLN B O 8
ATOM 12375 N N . PRO B 2 7 ? 8.663 5.707 -15.302 1.00 0.00 301 PRO B N 8
ATOM 12376 C CA . PRO B 2 7 ? 7.831 5.013 -14.313 1.00 0.00 301 PRO B CA 8
ATOM 12377 C C . PRO B 2 7 ? 8.473 3.727 -13.776 1.00 0.00 301 PRO B C 8
ATOM 12378 O O . PRO B 2 7 ? 7.779 2.745 -13.507 1.00 0.00 301 PRO B O 8
ATOM 12389 N N . VAL B 2 8 ? 9.798 3.744 -13.610 1.00 0.00 302 VAL B N 8
ATOM 12390 C CA . VAL B 2 8 ? 10.526 2.585 -13.095 1.00 0.00 302 VAL B CA 8
ATOM 12391 C C . VAL B 2 8 ? 10.172 2.322 -11.628 1.00 0.00 302 VAL B C 8
ATOM 12392 O O . VAL B 2 8 ? 10.134 1.171 -11.190 1.00 0.00 302 VAL B O 8
ATOM 12405 N N . GLU B 2 9 ? 9.903 3.398 -10.878 1.00 0.00 303 GLU B N 8
ATOM 12406 C CA . GLU B 2 9 ? 9.540 3.284 -9.465 1.00 0.00 303 GLU B CA 8
ATOM 12407 C C . GLU B 2 9 ? 8.198 2.571 -9.309 1.00 0.00 303 GLU B C 8
ATOM 12408 O O . GLU B 2 9 ? 7.989 1.832 -8.346 1.00 0.00 303 GLU B O 8
ATOM 12420 N N . PHE B 2 10 ? 7.296 2.785 -10.273 1.00 0.00 304 PHE B N 8
ATOM 12421 C CA . PHE B 2 10 ? 5.982 2.148 -10.253 1.00 0.00 304 PHE B CA 8
ATOM 12422 C C . PHE B 2 10 ? 6.141 0.628 -10.260 1.00 0.00 304 PHE B C 8
ATOM 12423 O O . PHE B 2 10 ? 5.586 -0.066 -9.408 1.00 0.00 304 PHE B O 8
ATOM 12440 N N . ASN B 2 11 ? 6.923 0.125 -11.219 1.00 0.00 305 ASN B N 8
ATOM 12441 C CA . ASN B 2 11 ? 7.185 -1.309 -11.340 1.00 0.00 305 ASN B CA 8
ATOM 12442 C C . ASN B 2 11 ? 7.811 -1.871 -10.058 1.00 0.00 305 ASN B C 8
ATOM 12443 O O . ASN B 2 11 ? 7.607 -3.038 -9.725 1.00 0.00 305 ASN B O 8
ATOM 12454 N N . HIS B 2 12 ? 8.574 -1.032 -9.345 1.00 0.00 306 HIS B N 8
ATOM 12455 C CA . HIS B 2 12 ? 9.227 -1.447 -8.102 1.00 0.00 306 HIS B CA 8
ATOM 12456 C C . HIS B 2 12 ? 8.199 -1.996 -7.109 1.00 0.00 306 HIS B C 8
ATOM 12457 O O . HIS B 2 12 ? 8.337 -3.120 -6.624 1.00 0.00 306 HIS B O 8
ATOM 12472 N N . ALA B 2 13 ? 7.156 -1.204 -6.829 1.00 0.00 307 ALA B N 8
ATOM 12473 C CA . ALA B 2 13 ? 6.093 -1.626 -5.912 1.00 0.00 307 ALA B CA 8
ATOM 12474 C C . ALA B 2 13 ? 5.371 -2.843 -6.465 1.00 0.00 307 ALA B C 8
ATOM 12475 O O . ALA B 2 13 ? 5.061 -3.782 -5.737 1.00 0.00 307 ALA B O 8
ATOM 12482 N N . ILE B 2 14 ? 5.113 -2.805 -7.769 1.00 0.00 308 ILE B N 8
ATOM 12483 C CA . ILE B 2 14 ? 4.435 -3.882 -8.470 1.00 0.00 308 ILE B CA 8
ATOM 12484 C C . ILE B 2 14 ? 5.080 -5.233 -8.174 1.00 0.00 308 ILE B C 8
ATOM 12485 O O . ILE B 2 14 ? 4.450 -6.114 -7.587 1.00 0.00 308 ILE B O 8
ATOM 12501 N N . ASN B 2 15 ? 6.342 -5.379 -8.567 1.00 0.00 309 ASN B N 8
ATOM 12502 C CA . ASN B 2 15 ? 7.081 -6.611 -8.327 1.00 0.00 309 ASN B CA 8
ATOM 12503 C C . ASN B 2 15 ? 7.175 -6.906 -6.826 1.00 0.00 309 ASN B C 8
ATOM 12504 O O . ASN B 2 15 ? 7.229 -8.066 -6.419 1.00 0.00 309 ASN B O 8
ATOM 12515 N N . TYR B 2 16 ? 7.140 -5.850 -6.003 1.00 0.00 310 TYR B N 8
ATOM 12516 C CA . TYR B 2 16 ? 7.157 -6.011 -4.551 1.00 0.00 310 TYR B CA 8
ATOM 12517 C C . TYR B 2 16 ? 5.873 -6.714 -4.118 1.00 0.00 310 TYR B C 8
ATOM 12518 O O . TYR B 2 16 ? 5.907 -7.643 -3.311 1.00 0.00 310 TYR B O 8
ATOM 12536 N N . VAL B 2 17 ? 4.745 -6.294 -4.702 1.00 0.00 311 VAL B N 8
ATOM 12537 C CA . VAL B 2 17 ? 3.462 -6.922 -4.414 1.00 0.00 311 VAL B CA 8
ATOM 12538 C C . VAL B 2 17 ? 3.512 -8.377 -4.872 1.00 0.00 311 VAL B C 8
ATOM 12539 O O . VAL B 2 17 ? 2.940 -9.255 -4.230 1.00 0.00 311 VAL B O 8
ATOM 12552 N N . ASN B 2 18 ? 4.223 -8.624 -5.986 1.00 0.00 312 ASN B N 8
ATOM 12553 C CA . ASN B 2 18 ? 4.378 -9.974 -6.521 1.00 0.00 312 ASN B CA 8
ATOM 12554 C C . ASN B 2 18 ? 4.935 -10.893 -5.439 1.00 0.00 312 ASN B C 8
ATOM 12555 O O . ASN B 2 18 ? 4.436 -12.000 -5.243 1.00 0.00 312 ASN B O 8
ATOM 12566 N N . LYS B 2 19 ? 5.949 -10.407 -4.711 1.00 0.00 313 LYS B N 8
ATOM 12567 C CA . LYS B 2 19 ? 6.542 -11.168 -3.612 1.00 0.00 313 LYS B CA 8
ATOM 12568 C C . LYS B 2 19 ? 5.447 -11.621 -2.662 1.00 0.00 313 LYS B C 8
ATOM 12569 O O . LYS B 2 19 ? 5.335 -12.799 -2.331 1.00 0.00 313 LYS B O 8
ATOM 12588 N N . ILE B 2 20 ? 4.642 -10.654 -2.236 1.00 0.00 314 ILE B N 8
ATOM 12589 C CA . ILE B 2 20 ? 3.533 -10.893 -1.328 1.00 0.00 314 ILE B CA 8
ATOM 12590 C C . ILE B 2 20 ? 2.476 -11.795 -1.965 1.00 0.00 314 ILE B C 8
ATOM 12591 O O . ILE B 2 20 ? 2.170 -12.860 -1.437 1.00 0.00 314 ILE B O 8
ATOM 12607 N N . LYS B 2 21 ? 1.940 -11.381 -3.111 1.00 0.00 315 LYS B N 8
ATOM 12608 C CA . LYS B 2 21 ? 0.932 -12.172 -3.815 1.00 0.00 315 LYS B CA 8
ATOM 12609 C C . LYS B 2 21 ? 1.376 -13.630 -3.944 1.00 0.00 315 LYS B C 8
ATOM 12610 O O . LYS B 2 21 ? 0.608 -14.548 -3.650 1.00 0.00 315 LYS B O 8
ATOM 12629 N N . ASN B 2 22 ? 2.624 -13.828 -4.366 1.00 0.00 316 ASN B N 8
ATOM 12630 C CA . ASN B 2 22 ? 3.192 -15.166 -4.518 1.00 0.00 316 ASN B CA 8
ATOM 12631 C C . ASN B 2 22 ? 3.367 -15.837 -3.158 1.00 0.00 316 ASN B C 8
ATOM 12632 O O . ASN B 2 22 ? 3.015 -17.005 -2.981 1.00 0.00 316 ASN B O 8
ATOM 12643 N N . ARG B 2 23 ? 3.906 -15.084 -2.200 1.00 0.00 317 ARG B N 8
ATOM 12644 C CA . ARG B 2 23 ? 4.129 -15.584 -0.848 1.00 0.00 317 ARG B CA 8
ATOM 12645 C C . ARG B 2 23 ? 2.828 -16.096 -0.225 1.00 0.00 317 ARG B C 8
ATOM 12646 O O . ARG B 2 23 ? 2.757 -17.245 0.212 1.00 0.00 317 ARG B O 8
ATOM 12667 N N . PHE B 2 24 ? 1.803 -15.239 -0.182 1.00 0.00 318 PHE B N 8
ATOM 12668 C CA . PHE B 2 24 ? 0.519 -15.622 0.400 1.00 0.00 318 PHE B CA 8
ATOM 12669 C C . PHE B 2 24 ? -0.506 -15.980 -0.682 1.00 0.00 318 PHE B C 8
ATOM 12670 O O . PHE B 2 24 ? -1.664 -15.561 -0.606 1.00 0.00 318 PHE B O 8
ATOM 12687 N N . GLN B 2 25 ? -0.087 -16.765 -1.680 1.00 0.00 319 GLN B N 8
ATOM 12688 C CA . GLN B 2 25 ? -0.987 -17.190 -2.759 1.00 0.00 319 GLN B CA 8
ATOM 12689 C C . GLN B 2 25 ? -2.309 -17.740 -2.208 1.00 0.00 319 GLN B C 8
ATOM 12690 O O . GLN B 2 25 ? -3.364 -17.549 -2.815 1.00 0.00 319 GLN B O 8
ATOM 12704 N N . GLY B 2 26 ? -2.242 -18.421 -1.056 1.00 0.00 320 GLY B N 8
ATOM 12705 C CA . GLY B 2 26 ? -3.439 -18.985 -0.447 1.00 0.00 320 GLY B CA 8
ATOM 12706 C C . GLY B 2 26 ? -4.003 -18.138 0.689 1.00 0.00 320 GLY B C 8
ATOM 12707 O O . GLY B 2 26 ? -4.859 -18.608 1.441 1.00 0.00 320 GLY B O 8
ATOM 12711 N N . GLN B 2 27 ? -3.533 -16.892 0.813 1.00 0.00 321 GLN B N 8
ATOM 12712 C CA . GLN B 2 27 ? -4.008 -15.986 1.857 1.00 0.00 321 GLN B CA 8
ATOM 12713 C C . GLN B 2 27 ? -4.691 -14.769 1.248 1.00 0.00 321 GLN B C 8
ATOM 12714 O O . GLN B 2 27 ? -4.061 -13.726 1.054 1.00 0.00 321 GLN B O 8
ATOM 12728 N N . PRO B 2 28 ? -5.996 -14.870 0.955 1.00 0.00 322 PRO B N 8
ATOM 12729 C CA . PRO B 2 28 ? -6.752 -13.758 0.390 1.00 0.00 322 PRO B CA 8
ATOM 12730 C C . PRO B 2 28 ? -6.986 -12.665 1.429 1.00 0.00 322 PRO B C 8
ATOM 12731 O O . PRO B 2 28 ? -7.131 -11.494 1.085 1.00 0.00 322 PRO B O 8
ATOM 12742 N N . ASP B 2 29 ? -7.005 -13.057 2.706 1.00 0.00 323 ASP B N 8
ATOM 12743 C CA . ASP B 2 29 ? -7.208 -12.112 3.796 1.00 0.00 323 ASP B CA 8
ATOM 12744 C C . ASP B 2 29 ? -6.018 -11.169 3.925 1.00 0.00 323 ASP B C 8
ATOM 12745 O O . ASP B 2 29 ? -6.187 -9.999 4.250 1.00 0.00 323 ASP B O 8
ATOM 12754 N N . ILE B 2 30 ? -4.818 -11.688 3.663 1.00 0.00 324 ILE B N 8
ATOM 12755 C CA . ILE B 2 30 ? -3.598 -10.889 3.749 1.00 0.00 324 ILE B CA 8
ATOM 12756 C C . ILE B 2 30 ? -3.494 -9.914 2.590 1.00 0.00 324 ILE B C 8
ATOM 12757 O O . ILE B 2 30 ? -3.287 -8.715 2.782 1.00 0.00 324 ILE B O 8
ATOM 12773 N N . TYR B 2 31 ? -3.610 -10.458 1.385 1.00 0.00 325 TYR B N 8
ATOM 12774 C CA . TYR B 2 31 ? -3.500 -9.667 0.166 1.00 0.00 325 TYR B CA 8
ATOM 12775 C C . TYR B 2 31 ? -4.591 -8.598 0.115 1.00 0.00 325 TYR B C 8
ATOM 12776 O O . TYR B 2 31 ? -4.297 -7.418 -0.085 1.00 0.00 325 TYR B O 8
ATOM 12794 N N . LYS B 2 32 ? -5.846 -9.009 0.312 1.00 0.00 326 LYS B N 8
ATOM 12795 C CA . LYS B 2 32 ? -6.968 -8.071 0.307 1.00 0.00 326 LYS B CA 8
ATOM 12796 C C . LYS B 2 32 ? -6.832 -7.049 1.439 1.00 0.00 326 LYS B C 8
ATOM 12797 O O . LYS B 2 32 ? -7.054 -5.856 1.233 1.00 0.00 326 LYS B O 8
ATOM 12816 N N . ALA B 2 33 ? -6.465 -7.528 2.636 1.00 0.00 327 ALA B N 8
ATOM 12817 C CA . ALA B 2 33 ? -6.298 -6.659 3.806 1.00 0.00 327 ALA B CA 8
ATOM 12818 C C . ALA B 2 33 ? -5.302 -5.539 3.535 1.00 0.00 327 ALA B C 8
ATOM 12819 O O . ALA B 2 33 ? -5.614 -4.369 3.736 1.00 0.00 327 ALA B O 8
ATOM 12826 N N . PHE B 2 34 ? -4.104 -5.909 3.081 1.00 0.00 328 PHE B N 8
ATOM 12827 C CA . PHE B 2 34 ? -3.050 -4.940 2.786 1.00 0.00 328 PHE B CA 8
ATOM 12828 C C . PHE B 2 34 ? -3.579 -3.812 1.902 1.00 0.00 328 PHE B C 8
ATOM 12829 O O . PHE B 2 34 ? -3.399 -2.636 2.215 1.00 0.00 328 PHE B O 8
ATOM 12846 N N . LEU B 2 35 ? -4.243 -4.177 0.809 1.00 0.00 329 LEU B N 8
ATOM 12847 C CA . LEU B 2 35 ? -4.815 -3.191 -0.108 1.00 0.00 329 LEU B CA 8
ATOM 12848 C C . LEU B 2 35 ? -5.846 -2.313 0.606 1.00 0.00 329 LEU B C 8
ATOM 12849 O O . LEU B 2 35 ? -5.769 -1.087 0.545 1.00 0.00 329 LEU B O 8
ATOM 12865 N N . GLU B 2 36 ? -6.799 -2.953 1.295 1.00 0.00 330 GLU B N 8
ATOM 12866 C CA . GLU B 2 36 ? -7.838 -2.230 2.039 1.00 0.00 330 GLU B CA 8
ATOM 12867 C C . GLU B 2 36 ? -7.210 -1.291 3.072 1.00 0.00 330 GLU B C 8
ATOM 12868 O O . GLU B 2 36 ? -7.729 -0.205 3.329 1.00 0.00 330 GLU B O 8
ATOM 12880 N N . ILE B 2 37 ? -6.077 -1.714 3.637 1.00 0.00 331 ILE B N 8
ATOM 12881 C CA . ILE B 2 37 ? -5.347 -0.915 4.617 1.00 0.00 331 ILE B CA 8
ATOM 12882 C C . ILE B 2 37 ? -4.958 0.428 4.005 1.00 0.00 331 ILE B C 8
ATOM 12883 O O . ILE B 2 37 ? -5.237 1.490 4.564 1.00 0.00 331 ILE B O 8
ATOM 12899 N N . LEU B 2 38 ? -4.335 0.356 2.829 1.00 0.00 332 LEU B N 8
ATOM 12900 C CA . LEU B 2 38 ? -3.920 1.543 2.082 1.00 0.00 332 LEU B CA 8
ATOM 12901 C C . LEU B 2 38 ? -5.138 2.364 1.689 1.00 0.00 332 LEU B C 8
ATOM 12902 O O . LEU B 2 38 ? -5.181 3.580 1.878 1.00 0.00 332 LEU B O 8
ATOM 12918 N N . HIS B 2 39 ? -6.125 1.668 1.132 1.00 0.00 333 HIS B N 8
ATOM 12919 C CA . HIS B 2 39 ? -7.375 2.295 0.687 1.00 0.00 333 HIS B CA 8
ATOM 12920 C C . HIS B 2 39 ? -8.012 3.143 1.791 1.00 0.00 333 HIS B C 8
ATOM 12921 O O . HIS B 2 39 ? -8.423 4.277 1.541 1.00 0.00 333 HIS B O 8
ATOM 12936 N N . THR B 2 40 ? -8.082 2.603 3.013 1.00 0.00 334 THR B N 8
ATOM 12937 C CA . THR B 2 40 ? -8.661 3.336 4.141 1.00 0.00 334 THR B CA 8
ATOM 12938 C C . THR B 2 40 ? -7.875 4.618 4.399 1.00 0.00 334 THR B C 8
ATOM 12939 O O . THR B 2 40 ? -8.457 5.673 4.652 1.00 0.00 334 THR B O 8
ATOM 12950 N N . TYR B 2 41 ? -6.550 4.513 4.321 1.00 0.00 335 TYR B N 8
ATOM 12951 C CA . TYR B 2 41 ? -5.665 5.653 4.534 1.00 0.00 335 TYR B CA 8
ATOM 12952 C C . TYR B 2 41 ? -6.001 6.805 3.586 1.00 0.00 335 TYR B C 8
ATOM 12953 O O . TYR B 2 41 ? -6.393 7.878 4.041 1.00 0.00 335 TYR B O 8
ATOM 12971 N N . GLN B 2 42 ? -5.864 6.577 2.273 1.00 0.00 336 GLN B N 8
ATOM 12972 C CA . GLN B 2 42 ? -6.172 7.614 1.274 1.00 0.00 336 GLN B CA 8
ATOM 12973 C C . GLN B 2 42 ? -7.553 8.228 1.503 1.00 0.00 336 GLN B C 8
ATOM 12974 O O . GLN B 2 42 ? -7.734 9.434 1.336 1.00 0.00 336 GLN B O 8
ATOM 12988 N N . LYS B 2 43 ? -8.521 7.394 1.882 1.00 0.00 337 LYS B N 8
ATOM 12989 C CA . LYS B 2 43 ? -9.886 7.855 2.126 1.00 0.00 337 LYS B CA 8
ATOM 12990 C C . LYS B 2 43 ? -9.936 8.932 3.209 1.00 0.00 337 LYS B C 8
ATOM 12991 O O . LYS B 2 43 ? -10.611 9.948 3.047 1.00 0.00 337 LYS B O 8
ATOM 13010 N N . GLU B 2 44 ? -9.231 8.696 4.316 1.00 0.00 338 GLU B N 8
ATOM 13011 C CA . GLU B 2 44 ? -9.211 9.640 5.433 1.00 0.00 338 GLU B CA 8
ATOM 13012 C C . GLU B 2 44 ? -8.385 10.887 5.106 1.00 0.00 338 GLU B C 8
ATOM 13013 O O . GLU B 2 44 ? -8.736 11.985 5.535 1.00 0.00 338 GLU B O 8
ATOM 13025 N N . GLN B 2 45 ? -7.303 10.725 4.333 1.00 0.00 339 GLN B N 8
ATOM 13026 C CA . GLN B 2 45 ? -6.467 11.871 3.946 1.00 0.00 339 GLN B CA 8
ATOM 13027 C C . GLN B 2 45 ? -7.324 12.870 3.186 1.00 0.00 339 GLN B C 8
ATOM 13028 O O . GLN B 2 45 ? -7.311 14.070 3.471 1.00 0.00 339 GLN B O 8
ATOM 13042 N N . ARG B 2 46 ? -8.086 12.344 2.228 1.00 0.00 340 ARG B N 8
ATOM 13043 C CA . ARG B 2 46 ? -8.988 13.155 1.416 1.00 0.00 340 ARG B CA 8
ATOM 13044 C C . ARG B 2 46 ? -10.065 13.786 2.299 1.00 0.00 340 ARG B C 8
ATOM 13045 O O . ARG B 2 46 ? -10.348 14.979 2.194 1.00 0.00 340 ARG B O 8
ATOM 13066 N N . ASN B 2 47 ? -10.646 12.962 3.177 1.00 0.00 341 ASN B N 8
ATOM 13067 C CA . ASN B 2 47 ? -11.686 13.407 4.104 1.00 0.00 341 ASN B CA 8
ATOM 13068 C C . ASN B 2 47 ? -11.201 14.581 4.956 1.00 0.00 341 ASN B C 8
ATOM 13069 O O . ASN B 2 47 ? -11.844 15.631 5.002 1.00 0.00 341 ASN B O 8
ATOM 13080 N N . ALA B 2 48 ? -10.060 14.395 5.624 1.00 0.00 342 ALA B N 8
ATOM 13081 C CA . ALA B 2 48 ? -9.475 15.436 6.471 1.00 0.00 342 ALA B CA 8
ATOM 13082 C C . ALA B 2 48 ? -9.268 16.740 5.699 1.00 0.00 342 ALA B C 8
ATOM 13083 O O . ALA B 2 48 ? -9.486 17.826 6.236 1.00 0.00 342 ALA B O 8
ATOM 13090 N N . LYS B 2 49 ? -8.848 16.621 4.435 1.00 0.00 343 LYS B N 8
ATOM 13091 C CA . LYS B 2 49 ? -8.610 17.789 3.588 1.00 0.00 343 LYS B CA 8
ATOM 13092 C C . LYS B 2 49 ? -9.914 18.537 3.301 1.00 0.00 343 LYS B C 8
ATOM 13093 O O . LYS B 2 49 ? -9.941 19.769 3.317 1.00 0.00 343 LYS B O 8
ATOM 13112 N N . GLU B 2 50 ? -10.989 17.784 3.047 1.00 0.00 344 GLU B N 8
ATOM 13113 C CA . GLU B 2 50 ? -12.301 18.375 2.765 1.00 0.00 344 GLU B CA 8
ATOM 13114 C C . GLU B 2 50 ? -12.674 19.423 3.814 1.00 0.00 344 GLU B C 8
ATOM 13115 O O . GLU B 2 50 ? -13.181 20.495 3.479 1.00 0.00 344 GLU B O 8
ATOM 13127 N N . ALA B 2 51 ? -12.414 19.109 5.086 1.00 0.00 345 ALA B N 8
ATOM 13128 C CA . ALA B 2 51 ? -12.715 20.023 6.184 1.00 0.00 345 ALA B CA 8
ATOM 13129 C C . ALA B 2 51 ? -11.621 21.078 6.344 1.00 0.00 345 ALA B C 8
ATOM 13130 O O . ALA B 2 51 ? -11.914 22.256 6.556 1.00 0.00 345 ALA B O 8
ATOM 13137 N N . GLY B 2 52 ? -10.360 20.646 6.248 1.00 0.00 346 GLY B N 8
ATOM 13138 C CA . GLY B 2 52 ? -9.240 21.560 6.390 1.00 0.00 346 GLY B CA 8
ATOM 13139 C C . GLY B 2 52 ? -8.617 21.502 7.774 1.00 0.00 346 GLY B C 8
ATOM 13140 O O . GLY B 2 52 ? -7.397 21.393 7.907 1.00 0.00 346 GLY B O 8
ATOM 13144 N N . GLY B 2 53 ? -9.462 21.567 8.803 1.00 0.00 347 GLY B N 8
ATOM 13145 C CA . GLY B 2 53 ? -8.986 21.514 10.176 1.00 0.00 347 GLY B CA 8
ATOM 13146 C C . GLY B 2 53 ? -10.122 21.340 11.166 1.00 0.00 347 GLY B C 8
ATOM 13147 O O . GLY B 2 53 ? -10.325 22.185 12.038 1.00 0.00 347 GLY B O 8
ATOM 13151 N N . ASN B 2 54 ? -10.863 20.238 11.022 1.00 0.00 348 ASN B N 8
ATOM 13152 C CA . ASN B 2 54 ? -12.002 19.939 11.898 1.00 0.00 348 ASN B CA 8
ATOM 13153 C C . ASN B 2 54 ? -12.299 18.437 11.917 1.00 0.00 348 ASN B C 8
ATOM 13154 O O . ASN B 2 54 ? -12.472 17.844 12.981 1.00 0.00 348 ASN B O 8
ATOM 13165 N N . TYR B 2 55 ? -12.357 17.833 10.727 1.00 0.00 349 TYR B N 8
ATOM 13166 C CA . TYR B 2 55 ? -12.635 16.405 10.594 1.00 0.00 349 TYR B CA 8
ATOM 13167 C C . TYR B 2 55 ? -11.408 15.563 10.938 1.00 0.00 349 TYR B C 8
ATOM 13168 O O . TYR B 2 55 ? -10.326 15.772 10.383 1.00 0.00 349 TYR B O 8
ATOM 13186 N N . THR B 2 56 ? -11.588 14.591 11.834 1.00 0.00 350 THR B N 8
ATOM 13187 C CA . THR B 2 56 ? -10.500 13.700 12.214 1.00 0.00 350 THR B CA 8
ATOM 13188 C C . THR B 2 56 ? -10.538 12.438 11.346 1.00 0.00 350 THR B C 8
ATOM 13189 O O . THR B 2 56 ? -11.602 11.849 11.138 1.00 0.00 350 THR B O 8
ATOM 13200 N N . PRO B 2 57 ? -9.380 12.016 10.812 1.00 0.00 351 PRO B N 8
ATOM 13201 C CA . PRO B 2 57 ? -9.275 10.834 9.949 1.00 0.00 351 PRO B CA 8
ATOM 13202 C C . PRO B 2 57 ? -9.360 9.522 10.727 1.00 0.00 351 PRO B C 8
ATOM 13203 O O . PRO B 2 57 ? -8.844 9.414 11.840 1.00 0.00 351 PRO B O 8
ATOM 13214 N N . ALA B 2 58 ? -10.002 8.523 10.119 1.00 0.00 352 ALA B N 8
ATOM 13215 C CA . ALA B 2 58 ? -10.142 7.204 10.737 1.00 0.00 352 ALA B CA 8
ATOM 13216 C C . ALA B 2 58 ? -8.874 6.358 10.558 1.00 0.00 352 ALA B C 8
ATOM 13217 O O . ALA B 2 58 ? -8.793 5.241 11.071 1.00 0.00 352 ALA B O 8
ATOM 13224 N N . LEU B 2 59 ? -7.880 6.904 9.844 1.00 0.00 353 LEU B N 8
ATOM 13225 C CA . LEU B 2 59 ? -6.615 6.214 9.610 1.00 0.00 353 LEU B CA 8
ATOM 13226 C C . LEU B 2 59 ? -5.503 7.199 9.301 1.00 0.00 353 LEU B C 8
ATOM 13227 O O . LEU B 2 59 ? -5.744 8.334 8.883 1.00 0.00 353 LEU B O 8
ATOM 13243 N N . THR B 2 60 ? -4.286 6.720 9.475 1.00 0.00 354 THR B N 8
ATOM 13244 C CA . THR B 2 60 ? -3.084 7.485 9.197 1.00 0.00 354 THR B CA 8
ATOM 13245 C C . THR B 2 60 ? -1.985 6.513 8.794 1.00 0.00 354 THR B C 8
ATOM 13246 O O . THR B 2 60 ? -2.225 5.304 8.717 1.00 0.00 354 THR B O 8
ATOM 13257 N N . GLU B 2 61 ? -0.780 7.017 8.570 1.00 0.00 355 GLU B N 8
ATOM 13258 C CA . GLU B 2 61 ? 0.337 6.146 8.221 1.00 0.00 355 GLU B CA 8
ATOM 13259 C C . GLU B 2 61 ? 0.482 5.066 9.298 1.00 0.00 355 GLU B C 8
ATOM 13260 O O . GLU B 2 61 ? 0.947 3.957 9.029 1.00 0.00 355 GLU B O 8
ATOM 13272 N N . GLN B 2 62 ? 0.058 5.416 10.521 1.00 0.00 356 GLN B N 8
ATOM 13273 C CA . GLN B 2 62 ? 0.110 4.521 11.670 1.00 0.00 356 GLN B CA 8
ATOM 13274 C C . GLN B 2 62 ? -0.767 3.282 11.481 1.00 0.00 356 GLN B C 8
ATOM 13275 O O . GLN B 2 62 ? -0.318 2.173 11.762 1.00 0.00 356 GLN B O 8
ATOM 13289 N N . GLU B 2 63 ? -2.008 3.454 10.993 1.00 0.00 357 GLU B N 8
ATOM 13290 C CA . GLU B 2 63 ? -2.886 2.306 10.781 1.00 0.00 357 GLU B CA 8
ATOM 13291 C C . GLU B 2 63 ? -2.390 1.483 9.607 1.00 0.00 357 GLU B C 8
ATOM 13292 O O . GLU B 2 63 ? -2.476 0.254 9.607 1.00 0.00 357 GLU B O 8
ATOM 13304 N N . VAL B 2 64 ? -1.895 2.186 8.596 1.00 0.00 358 VAL B N 8
ATOM 13305 C CA . VAL B 2 64 ? -1.401 1.555 7.385 1.00 0.00 358 VAL B CA 8
ATOM 13306 C C . VAL B 2 64 ? -0.252 0.605 7.693 1.00 0.00 358 VAL B C 8
ATOM 13307 O O . VAL B 2 64 ? -0.355 -0.600 7.463 1.00 0.00 358 VAL B O 8
ATOM 13320 N N . TYR B 2 65 ? 0.829 1.150 8.243 1.00 0.00 359 TYR B N 8
ATOM 13321 C CA . TYR B 2 65 ? 1.982 0.344 8.615 1.00 0.00 359 TYR B CA 8
ATOM 13322 C C . TYR B 2 65 ? 1.604 -0.698 9.671 1.00 0.00 359 TYR B C 8
ATOM 13323 O O . TYR B 2 65 ? 2.131 -1.807 9.672 1.00 0.00 359 TYR B O 8
ATOM 13341 N N . ALA B 2 66 ? 0.697 -0.320 10.580 1.00 0.00 360 ALA B N 8
ATOM 13342 C CA . ALA B 2 66 ? 0.260 -1.212 11.660 1.00 0.00 360 ALA B CA 8
ATOM 13343 C C . ALA B 2 66 ? -0.424 -2.478 11.142 1.00 0.00 360 ALA B C 8
ATOM 13344 O O . ALA B 2 66 ? -0.025 -3.590 11.493 1.00 0.00 360 ALA B O 8
ATOM 13351 N N . GLN B 2 67 ? -1.460 -2.305 10.321 1.00 0.00 361 GLN B N 8
ATOM 13352 C CA . GLN B 2 67 ? -2.201 -3.442 9.774 1.00 0.00 361 GLN B CA 8
ATOM 13353 C C . GLN B 2 67 ? -1.321 -4.274 8.842 1.00 0.00 361 GLN B C 8
ATOM 13354 O O . GLN B 2 67 ? -1.370 -5.505 8.868 1.00 0.00 361 GLN B O 8
ATOM 13368 N N . VAL B 2 68 ? -0.511 -3.597 8.030 1.00 0.00 362 VAL B N 8
ATOM 13369 C CA . VAL B 2 68 ? 0.393 -4.271 7.099 1.00 0.00 362 VAL B CA 8
ATOM 13370 C C . VAL B 2 68 ? 1.493 -5.018 7.854 1.00 0.00 362 VAL B C 8
ATOM 13371 O O . VAL B 2 68 ? 1.766 -6.183 7.567 1.00 0.00 362 VAL B O 8
ATOM 13384 N N . ALA B 2 69 ? 2.107 -4.343 8.830 1.00 0.00 363 ALA B N 8
ATOM 13385 C CA . ALA B 2 69 ? 3.164 -4.944 9.647 1.00 0.00 363 ALA B CA 8
ATOM 13386 C C . ALA B 2 69 ? 2.691 -6.242 10.306 1.00 0.00 363 ALA B C 8
ATOM 13387 O O . ALA B 2 69 ? 3.494 -7.143 10.554 1.00 0.00 363 ALA B O 8
ATOM 13394 N N . ARG B 2 70 ? 1.383 -6.338 10.571 1.00 0.00 364 ARG B N 8
ATOM 13395 C CA . ARG B 2 70 ? 0.805 -7.516 11.174 1.00 0.00 364 ARG B CA 8
ATOM 13396 C C . ARG B 2 70 ? 0.797 -8.666 10.169 1.00 0.00 364 ARG B C 8
ATOM 13397 O O . ARG B 2 70 ? 1.051 -9.816 10.524 1.00 0.00 364 ARG B O 8
ATOM 13418 N N . LEU B 2 71 ? 0.524 -8.336 8.906 1.00 0.00 365 LEU B N 8
ATOM 13419 C CA . LEU B 2 71 ? 0.510 -9.323 7.835 1.00 0.00 365 LEU B CA 8
ATOM 13420 C C . LEU B 2 71 ? 1.911 -9.904 7.620 1.00 0.00 365 LEU B C 8
ATOM 13421 O O . LEU B 2 71 ? 2.087 -11.119 7.529 1.00 0.00 365 LEU B O 8
ATOM 13437 N N . PHE B 2 72 ? 2.894 -9.007 7.497 1.00 0.00 366 PHE B N 8
ATOM 13438 C CA . PHE B 2 72 ? 4.282 -9.380 7.242 1.00 0.00 366 PHE B CA 8
ATOM 13439 C C . PHE B 2 72 ? 5.104 -9.581 8.521 1.00 0.00 366 PHE B C 8
ATOM 13440 O O . PHE B 2 72 ? 6.189 -9.012 8.659 1.00 0.00 366 PHE B O 8
ATOM 13457 N N . LYS B 2 73 ? 4.592 -10.395 9.447 1.00 0.00 367 LYS B N 8
ATOM 13458 C CA . LYS B 2 73 ? 5.296 -10.675 10.705 1.00 0.00 367 LYS B CA 8
ATOM 13459 C C . LYS B 2 73 ? 6.740 -11.130 10.462 1.00 0.00 367 LYS B C 8
ATOM 13460 O O . LYS B 2 73 ? 7.683 -10.368 10.681 1.00 0.00 367 LYS B O 8
ATOM 13479 N N . ASN B 2 74 ? 6.902 -12.385 10.026 1.00 0.00 368 ASN B N 8
ATOM 13480 C CA . ASN B 2 74 ? 8.228 -12.960 9.768 1.00 0.00 368 ASN B CA 8
ATOM 13481 C C . ASN B 2 74 ? 8.749 -12.630 8.360 1.00 0.00 368 ASN B C 8
ATOM 13482 O O . ASN B 2 74 ? 9.378 -13.470 7.713 1.00 0.00 368 ASN B O 8
ATOM 13493 N N . GLN B 2 75 ? 8.495 -11.409 7.890 1.00 0.00 369 GLN B N 8
ATOM 13494 C CA . GLN B 2 75 ? 8.950 -10.986 6.565 1.00 0.00 369 GLN B CA 8
ATOM 13495 C C . GLN B 2 75 ? 9.219 -9.482 6.529 1.00 0.00 369 GLN B C 8
ATOM 13496 O O . GLN B 2 75 ? 8.658 -8.749 5.711 1.00 0.00 369 GLN B O 8
ATOM 13510 N N . GLU B 2 76 ? 10.098 -9.042 7.436 1.00 0.00 370 GLU B N 8
ATOM 13511 C CA . GLU B 2 76 ? 10.490 -7.633 7.549 1.00 0.00 370 GLU B CA 8
ATOM 13512 C C . GLU B 2 76 ? 10.936 -7.035 6.212 1.00 0.00 370 GLU B C 8
ATOM 13513 O O . GLU B 2 76 ? 10.875 -5.821 6.026 1.00 0.00 370 GLU B O 8
ATOM 13525 N N . ASP B 2 77 ? 11.394 -7.888 5.292 1.00 0.00 371 ASP B N 8
ATOM 13526 C CA . ASP B 2 77 ? 11.861 -7.428 3.985 1.00 0.00 371 ASP B CA 8
ATOM 13527 C C . ASP B 2 77 ? 10.721 -6.758 3.224 1.00 0.00 371 ASP B C 8
ATOM 13528 O O . ASP B 2 77 ? 10.823 -5.584 2.862 1.00 0.00 371 ASP B O 8
ATOM 13537 N N . LEU B 2 78 ? 9.629 -7.494 3.012 1.00 0.00 372 LEU B N 8
ATOM 13538 C CA . LEU B 2 78 ? 8.462 -6.942 2.328 1.00 0.00 372 LEU B CA 8
ATOM 13539 C C . LEU B 2 78 ? 8.006 -5.649 3.018 1.00 0.00 372 LEU B C 8
ATOM 13540 O O . LEU B 2 78 ? 7.641 -4.678 2.356 1.00 0.00 372 LEU B O 8
ATOM 13556 N N . LEU B 2 79 ? 8.061 -5.637 4.357 1.00 0.00 373 LEU B N 8
ATOM 13557 C CA . LEU B 2 79 ? 7.678 -4.455 5.136 1.00 0.00 373 LEU B CA 8
ATOM 13558 C C . LEU B 2 79 ? 8.602 -3.276 4.840 1.00 0.00 373 LEU B C 8
ATOM 13559 O O . LEU B 2 79 ? 8.141 -2.138 4.720 1.00 0.00 373 LEU B O 8
ATOM 13575 N N . SER B 2 80 ? 9.904 -3.549 4.713 1.00 0.00 374 SER B N 8
ATOM 13576 C CA . SER B 2 80 ? 10.883 -2.503 4.413 1.00 0.00 374 SER B CA 8
ATOM 13577 C C . SER B 2 80 ? 10.494 -1.767 3.133 1.00 0.00 374 SER B C 8
ATOM 13578 O O . SER B 2 80 ? 10.539 -0.538 3.075 1.00 0.00 374 SER B O 8
ATOM 13586 N N . GLU B 2 81 ? 10.095 -2.536 2.116 1.00 0.00 375 GLU B N 8
ATOM 13587 C CA . GLU B 2 81 ? 9.671 -1.975 0.836 1.00 0.00 375 GLU B CA 8
ATOM 13588 C C . GLU B 2 81 ? 8.408 -1.131 1.008 1.00 0.00 375 GLU B C 8
ATOM 13589 O O . GLU B 2 81 ? 8.281 -0.059 0.416 1.00 0.00 375 GLU B O 8
ATOM 13601 N N . PHE B 2 82 ? 7.477 -1.636 1.820 1.00 0.00 376 PHE B N 8
ATOM 13602 C CA . PHE B 2 82 ? 6.214 -0.954 2.082 1.00 0.00 376 PHE B CA 8
ATOM 13603 C C . PHE B 2 82 ? 6.431 0.483 2.564 1.00 0.00 376 PHE B C 8
ATOM 13604 O O . PHE B 2 82 ? 5.924 1.428 1.959 1.00 0.00 376 PHE B O 8
ATOM 13621 N N . GLY B 2 83 ? 7.169 0.629 3.669 1.00 0.00 377 GLY B N 8
ATOM 13622 C CA . GLY B 2 83 ? 7.435 1.945 4.241 1.00 0.00 377 GLY B CA 8
ATOM 13623 C C . GLY B 2 83 ? 7.982 2.961 3.247 1.00 0.00 377 GLY B C 8
ATOM 13624 O O . GLY B 2 83 ? 7.859 4.165 3.465 1.00 0.00 377 GLY B O 8
ATOM 13628 N N . GLN B 2 84 ? 8.596 2.486 2.160 1.00 0.00 378 GLN B N 8
ATOM 13629 C CA . GLN B 2 84 ? 9.166 3.376 1.146 1.00 0.00 378 GLN B CA 8
ATOM 13630 C C . GLN B 2 84 ? 8.091 4.102 0.321 1.00 0.00 378 GLN B C 8
ATOM 13631 O O . GLN B 2 84 ? 8.410 5.042 -0.410 1.00 0.00 378 GLN B O 8
ATOM 13645 N N . PHE B 2 85 ? 6.826 3.677 0.432 1.00 0.00 379 PHE B N 8
ATOM 13646 C CA . PHE B 2 85 ? 5.741 4.312 -0.317 1.00 0.00 379 PHE B CA 8
ATOM 13647 C C . PHE B 2 85 ? 5.053 5.378 0.531 1.00 0.00 379 PHE B C 8
ATOM 13648 O O . PHE B 2 85 ? 4.847 6.505 0.077 1.00 0.00 379 PHE B O 8
ATOM 13665 N N . LEU B 2 86 ? 4.709 5.012 1.765 1.00 0.00 380 LEU B N 8
ATOM 13666 C CA . LEU B 2 86 ? 4.052 5.934 2.686 1.00 0.00 380 LEU B CA 8
ATOM 13667 C C . LEU B 2 86 ? 5.079 6.662 3.558 1.00 0.00 380 LEU B C 8
ATOM 13668 O O . LEU B 2 86 ? 6.246 6.270 3.608 1.00 0.00 380 LEU B O 8
ATOM 13684 N N . PRO B 2 87 ? 4.662 7.744 4.248 1.00 0.00 381 PRO B N 8
ATOM 13685 C CA . PRO B 2 87 ? 5.552 8.537 5.112 1.00 0.00 381 PRO B CA 8
ATOM 13686 C C . PRO B 2 87 ? 6.086 7.746 6.312 1.00 0.00 381 PRO B C 8
ATOM 13687 O O . PRO B 2 87 ? 6.107 6.513 6.301 1.00 0.00 381 PRO B O 8
ATOM 13698 N N . ASP B 2 88 ? 6.522 8.471 7.341 1.00 0.00 382 ASP B N 8
ATOM 13699 C CA . ASP B 2 88 ? 7.066 7.861 8.549 1.00 0.00 382 ASP B CA 8
ATOM 13700 C C . ASP B 2 88 ? 5.957 7.554 9.551 1.00 0.00 382 ASP B C 8
ATOM 13701 O O . ASP B 2 88 ? 5.594 8.395 10.376 1.00 0.00 382 ASP B O 8
ATOM 13710 N N . ALA B 2 89 ? 5.428 6.339 9.463 1.00 0.00 383 ALA B N 8
ATOM 13711 C CA . ALA B 2 89 ? 4.356 5.893 10.351 1.00 0.00 383 ALA B CA 8
ATOM 13712 C C . ALA B 2 89 ? 4.882 5.598 11.754 1.00 0.00 383 ALA B C 8
ATOM 13713 O O . ALA B 2 89 ? 5.903 4.886 11.869 1.00 0.00 383 ALA B O 8
ATOM 13721 N N . ARG A 1 1 ? -1.547 13.766 -2.994 1.00 0.00 6 ARG A N 9
ATOM 13722 C CA . ARG A 1 1 ? -0.414 12.944 -3.517 1.00 0.00 6 ARG A CA 9
ATOM 13723 C C . ARG A 1 1 ? -0.690 11.450 -3.350 1.00 0.00 6 ARG A C 9
ATOM 13724 O O . ARG A 1 1 ? -0.783 10.948 -2.227 1.00 0.00 6 ARG A O 9
ATOM 13747 N N . MET A 1 2 ? -0.823 10.746 -4.475 1.00 0.00 7 MET A N 9
ATOM 13748 C CA . MET A 1 2 ? -1.091 9.308 -4.457 1.00 0.00 7 MET A CA 9
ATOM 13749 C C . MET A 1 2 ? 0.171 8.530 -4.098 1.00 0.00 7 MET A C 9
ATOM 13750 O O . MET A 1 2 ? 1.102 8.440 -4.902 1.00 0.00 7 MET A O 9
ATOM 13764 N N . ASN A 1 3 ? 0.203 7.968 -2.890 1.00 0.00 8 ASN A N 9
ATOM 13765 C CA . ASN A 1 3 ? 1.357 7.198 -2.443 1.00 0.00 8 ASN A CA 9
ATOM 13766 C C . ASN A 1 3 ? 1.064 5.701 -2.510 1.00 0.00 8 ASN A C 9
ATOM 13767 O O . ASN A 1 3 ? 1.666 4.983 -3.310 1.00 0.00 8 ASN A O 9
ATOM 13778 N N . ILE A 1 4 ? 0.131 5.235 -1.676 1.00 0.00 9 ILE A N 9
ATOM 13779 C CA . ILE A 1 4 ? -0.235 3.818 -1.666 1.00 0.00 9 ILE A CA 9
ATOM 13780 C C . ILE A 1 4 ? -1.102 3.469 -2.843 1.00 0.00 9 ILE A C 9
ATOM 13781 O O . ILE A 1 4 ? -1.051 2.349 -3.338 1.00 0.00 9 ILE A O 9
ATOM 13797 N N . GLN A 1 5 ? -1.929 4.417 -3.268 1.00 0.00 10 GLN A N 9
ATOM 13798 C CA . GLN A 1 5 ? -2.825 4.161 -4.367 1.00 0.00 10 GLN A CA 9
ATOM 13799 C C . GLN A 1 5 ? -2.051 3.661 -5.589 1.00 0.00 10 GLN A C 9
ATOM 13800 O O . GLN A 1 5 ? -2.544 2.828 -6.350 1.00 0.00 10 GLN A O 9
ATOM 13814 N N . MET A 1 6 ? -0.821 4.162 -5.749 1.00 0.00 11 MET A N 9
ATOM 13815 C CA . MET A 1 6 ? 0.047 3.762 -6.853 1.00 0.00 11 MET A CA 9
ATOM 13816 C C . MET A 1 6 ? 0.468 2.296 -6.697 1.00 0.00 11 MET A C 9
ATOM 13817 O O . MET A 1 6 ? 0.593 1.565 -7.677 1.00 0.00 11 MET A O 9
ATOM 13831 N N . LEU A 1 7 ? 0.667 1.877 -5.450 1.00 0.00 12 LEU A N 9
ATOM 13832 C CA . LEU A 1 7 ? 1.048 0.504 -5.140 1.00 0.00 12 LEU A CA 9
ATOM 13833 C C . LEU A 1 7 ? -0.182 -0.407 -5.139 1.00 0.00 12 LEU A C 9
ATOM 13834 O O . LEU A 1 7 ? -0.164 -1.482 -5.737 1.00 0.00 12 LEU A O 9
ATOM 13850 N N . LEU A 1 8 ? -1.255 0.041 -4.482 1.00 0.00 13 LEU A N 9
ATOM 13851 C CA . LEU A 1 8 ? -2.507 -0.720 -4.427 1.00 0.00 13 LEU A CA 9
ATOM 13852 C C . LEU A 1 8 ? -3.039 -0.994 -5.830 1.00 0.00 13 LEU A C 9
ATOM 13853 O O . LEU A 1 8 ? -3.411 -2.127 -6.145 1.00 0.00 13 LEU A O 9
ATOM 13869 N N . GLU A 1 9 ? -3.073 0.048 -6.671 1.00 0.00 14 GLU A N 9
ATOM 13870 C CA . GLU A 1 9 ? -3.558 -0.086 -8.045 1.00 0.00 14 GLU A CA 9
ATOM 13871 C C . GLU A 1 9 ? -2.836 -1.237 -8.754 1.00 0.00 14 GLU A C 9
ATOM 13872 O O . GLU A 1 9 ? -3.408 -1.896 -9.625 1.00 0.00 14 GLU A O 9
ATOM 13884 N N . ALA A 1 10 ? -1.584 -1.483 -8.350 1.00 0.00 15 ALA A N 9
ATOM 13885 C CA . ALA A 1 10 ? -0.783 -2.566 -8.911 1.00 0.00 15 ALA A CA 9
ATOM 13886 C C . ALA A 1 10 ? -1.498 -3.894 -8.775 1.00 0.00 15 ALA A C 9
ATOM 13887 O O . ALA A 1 10 ? -1.737 -4.578 -9.766 1.00 0.00 15 ALA A O 9
ATOM 13894 N N . ALA A 1 11 ? -1.819 -4.254 -7.525 1.00 0.00 16 ALA A N 9
ATOM 13895 C CA . ALA A 1 11 ? -2.490 -5.513 -7.224 1.00 0.00 16 ALA A CA 9
ATOM 13896 C C . ALA A 1 11 ? -3.514 -5.879 -8.290 1.00 0.00 16 ALA A C 9
ATOM 13897 O O . ALA A 1 11 ? -3.469 -6.973 -8.836 1.00 0.00 16 ALA A O 9
ATOM 13904 N N . ASP A 1 12 ? -4.436 -4.951 -8.582 1.00 0.00 17 ASP A N 9
ATOM 13905 C CA . ASP A 1 12 ? -5.478 -5.176 -9.589 1.00 0.00 17 ASP A CA 9
ATOM 13906 C C . ASP A 1 12 ? -4.892 -5.810 -10.853 1.00 0.00 17 ASP A C 9
ATOM 13907 O O . ASP A 1 12 ? -5.399 -6.820 -11.344 1.00 0.00 17 ASP A O 9
ATOM 13916 N N . TYR A 1 13 ? -3.814 -5.216 -11.363 1.00 0.00 18 TYR A N 9
ATOM 13917 C CA . TYR A 1 13 ? -3.143 -5.720 -12.557 1.00 0.00 18 TYR A CA 9
ATOM 13918 C C . TYR A 1 13 ? -2.430 -7.036 -12.258 1.00 0.00 18 TYR A C 9
ATOM 13919 O O . TYR A 1 13 ? -2.489 -7.979 -13.052 1.00 0.00 18 TYR A O 9
ATOM 13937 N N . LEU A 1 14 ? -1.770 -7.094 -11.105 1.00 0.00 19 LEU A N 9
ATOM 13938 C CA . LEU A 1 14 ? -1.052 -8.296 -10.684 1.00 0.00 19 LEU A CA 9
ATOM 13939 C C . LEU A 1 14 ? -2.018 -9.465 -10.485 1.00 0.00 19 LEU A C 9
ATOM 13940 O O . LEU A 1 14 ? -1.644 -10.623 -10.679 1.00 0.00 19 LEU A O 9
ATOM 13956 N N . GLU A 1 15 ? -3.263 -9.152 -10.093 1.00 0.00 20 GLU A N 9
ATOM 13957 C CA . GLU A 1 15 ? -4.286 -10.183 -9.868 1.00 0.00 20 GLU A CA 9
ATOM 13958 C C . GLU A 1 15 ? -4.371 -11.153 -11.045 1.00 0.00 20 GLU A C 9
ATOM 13959 O O . GLU A 1 15 ? -4.509 -12.362 -10.851 1.00 0.00 20 GLU A O 9
ATOM 13971 N N . ARG A 1 16 ? -4.285 -10.618 -12.265 1.00 0.00 21 ARG A N 9
ATOM 13972 C CA . ARG A 1 16 ? -4.350 -11.440 -13.470 1.00 0.00 21 ARG A CA 9
ATOM 13973 C C . ARG A 1 16 ? -3.124 -12.349 -13.578 1.00 0.00 21 ARG A C 9
ATOM 13974 O O . ARG A 1 16 ? -1.989 -11.828 -13.493 1.00 0.00 21 ARG A O 9
ATOM 13996 N N . SER B 2 1 ? 21.423 18.263 -10.505 1.00 0.00 295 SER B N 9
ATOM 13997 C CA . SER B 2 1 ? 20.073 17.910 -9.984 1.00 0.00 295 SER B CA 9
ATOM 13998 C C . SER B 2 1 ? 19.528 16.649 -10.654 1.00 0.00 295 SER B C 9
ATOM 13999 O O . SER B 2 1 ? 19.950 16.287 -11.755 1.00 0.00 295 SER B O 9
ATOM 14009 N N . LEU B 2 2 ? 18.588 15.985 -9.982 1.00 0.00 296 LEU B N 9
ATOM 14010 C CA . LEU B 2 2 ? 17.981 14.765 -10.508 1.00 0.00 296 LEU B CA 9
ATOM 14011 C C . LEU B 2 2 ? 16.504 14.988 -10.833 1.00 0.00 296 LEU B C 9
ATOM 14012 O O . LEU B 2 2 ? 15.655 14.994 -9.938 1.00 0.00 296 LEU B O 9
ATOM 14028 N N . GLN B 2 3 ? 16.206 15.169 -12.120 1.00 0.00 297 GLN B N 9
ATOM 14029 C CA . GLN B 2 3 ? 14.833 15.391 -12.568 1.00 0.00 297 GLN B CA 9
ATOM 14030 C C . GLN B 2 3 ? 14.034 14.090 -12.531 1.00 0.00 297 GLN B C 9
ATOM 14031 O O . GLN B 2 3 ? 14.484 13.060 -13.036 1.00 0.00 297 GLN B O 9
ATOM 14045 N N . ASN B 2 4 ? 12.848 14.145 -11.924 1.00 0.00 298 ASN B N 9
ATOM 14046 C CA . ASN B 2 4 ? 11.983 12.970 -11.812 1.00 0.00 298 ASN B CA 9
ATOM 14047 C C . ASN B 2 4 ? 11.170 12.766 -13.088 1.00 0.00 298 ASN B C 9
ATOM 14048 O O . ASN B 2 4 ? 10.574 13.709 -13.613 1.00 0.00 298 ASN B O 9
ATOM 14059 N N . ASN B 2 5 ? 11.153 11.529 -13.582 1.00 0.00 299 ASN B N 9
ATOM 14060 C CA . ASN B 2 5 ? 10.416 11.193 -14.799 1.00 0.00 299 ASN B CA 9
ATOM 14061 C C . ASN B 2 5 ? 10.078 9.702 -14.847 1.00 0.00 299 ASN B C 9
ATOM 14062 O O . ASN B 2 5 ? 10.761 8.883 -14.227 1.00 0.00 299 ASN B O 9
ATOM 14073 N N . GLN B 2 6 ? 9.021 9.361 -15.593 1.00 0.00 300 GLN B N 9
ATOM 14074 C CA . GLN B 2 6 ? 8.577 7.971 -15.740 1.00 0.00 300 GLN B CA 9
ATOM 14075 C C . GLN B 2 6 ? 8.038 7.408 -14.422 1.00 0.00 300 GLN B C 9
ATOM 14076 O O . GLN B 2 6 ? 8.379 7.892 -13.340 1.00 0.00 300 GLN B O 9
ATOM 14090 N N . PRO B 2 7 ? 7.185 6.366 -14.498 1.00 0.00 301 PRO B N 9
ATOM 14091 C CA . PRO B 2 7 ? 6.601 5.732 -13.313 1.00 0.00 301 PRO B CA 9
ATOM 14092 C C . PRO B 2 7 ? 7.538 4.692 -12.689 1.00 0.00 301 PRO B C 9
ATOM 14093 O O . PRO B 2 7 ? 7.157 3.538 -12.486 1.00 0.00 301 PRO B O 9
ATOM 14104 N N . VAL B 2 8 ? 8.767 5.115 -12.388 1.00 0.00 302 VAL B N 9
ATOM 14105 C CA . VAL B 2 8 ? 9.766 4.232 -11.787 1.00 0.00 302 VAL B CA 9
ATOM 14106 C C . VAL B 2 8 ? 9.327 3.774 -10.395 1.00 0.00 302 VAL B C 9
ATOM 14107 O O . VAL B 2 8 ? 9.515 2.613 -10.028 1.00 0.00 302 VAL B O 9
ATOM 14120 N N . GLU B 2 9 ? 8.729 4.693 -9.635 1.00 0.00 303 GLU B N 9
ATOM 14121 C CA . GLU B 2 9 ? 8.246 4.389 -8.288 1.00 0.00 303 GLU B CA 9
ATOM 14122 C C . GLU B 2 9 ? 7.081 3.400 -8.344 1.00 0.00 303 GLU B C 9
ATOM 14123 O O . GLU B 2 9 ? 6.928 2.558 -7.457 1.00 0.00 303 GLU B O 9
ATOM 14135 N N . PHE B 2 10 ? 6.269 3.508 -9.399 1.00 0.00 304 PHE B N 9
ATOM 14136 C CA . PHE B 2 10 ? 5.120 2.624 -9.593 1.00 0.00 304 PHE B CA 9
ATOM 14137 C C . PHE B 2 10 ? 5.571 1.170 -9.743 1.00 0.00 304 PHE B C 9
ATOM 14138 O O . PHE B 2 10 ? 5.125 0.298 -9.000 1.00 0.00 304 PHE B O 9
ATOM 14155 N N . ASN B 2 11 ? 6.461 0.920 -10.706 1.00 0.00 305 ASN B N 9
ATOM 14156 C CA . ASN B 2 11 ? 6.973 -0.430 -10.959 1.00 0.00 305 ASN B CA 9
ATOM 14157 C C . ASN B 2 11 ? 7.586 -1.056 -9.702 1.00 0.00 305 ASN B C 9
ATOM 14158 O O . ASN B 2 11 ? 7.541 -2.276 -9.531 1.00 0.00 305 ASN B O 9
ATOM 14169 N N . HIS B 2 12 ? 8.153 -0.222 -8.826 1.00 0.00 306 HIS B N 9
ATOM 14170 C CA . HIS B 2 12 ? 8.765 -0.706 -7.589 1.00 0.00 306 HIS B CA 9
ATOM 14171 C C . HIS B 2 12 ? 7.731 -1.412 -6.710 1.00 0.00 306 HIS B C 9
ATOM 14172 O O . HIS B 2 12 ? 7.915 -2.573 -6.339 1.00 0.00 306 HIS B O 9
ATOM 14187 N N . ALA B 2 13 ? 6.640 -0.711 -6.391 1.00 0.00 307 ALA B N 9
ATOM 14188 C CA . ALA B 2 13 ? 5.574 -1.283 -5.568 1.00 0.00 307 ALA B CA 9
ATOM 14189 C C . ALA B 2 13 ? 4.917 -2.458 -6.275 1.00 0.00 307 ALA B C 9
ATOM 14190 O O . ALA B 2 13 ? 4.557 -3.450 -5.650 1.00 0.00 307 ALA B O 9
ATOM 14197 N N . ILE B 2 14 ? 4.774 -2.329 -7.589 1.00 0.00 308 ILE B N 9
ATOM 14198 C CA . ILE B 2 14 ? 4.177 -3.361 -8.416 1.00 0.00 308 ILE B CA 9
ATOM 14199 C C . ILE B 2 14 ? 4.860 -4.706 -8.196 1.00 0.00 308 ILE B C 9
ATOM 14200 O O . ILE B 2 14 ? 4.239 -5.657 -7.717 1.00 0.00 308 ILE B O 9
ATOM 14216 N N . ASN B 2 15 ? 6.145 -4.769 -8.533 1.00 0.00 309 ASN B N 9
ATOM 14217 C CA . ASN B 2 15 ? 6.922 -5.985 -8.352 1.00 0.00 309 ASN B CA 9
ATOM 14218 C C . ASN B 2 15 ? 6.948 -6.384 -6.873 1.00 0.00 309 ASN B C 9
ATOM 14219 O O . ASN B 2 15 ? 7.018 -7.569 -6.543 1.00 0.00 309 ASN B O 9
ATOM 14230 N N . TYR B 2 16 ? 6.843 -5.383 -5.990 1.00 0.00 310 TYR B N 9
ATOM 14231 C CA . TYR B 2 16 ? 6.799 -5.618 -4.549 1.00 0.00 310 TYR B CA 9
ATOM 14232 C C . TYR B 2 16 ? 5.537 -6.412 -4.206 1.00 0.00 310 TYR B C 9
ATOM 14233 O O . TYR B 2 16 ? 5.595 -7.414 -3.492 1.00 0.00 310 TYR B O 9
ATOM 14251 N N . VAL B 2 17 ? 4.400 -5.959 -4.747 1.00 0.00 311 VAL B N 9
ATOM 14252 C CA . VAL B 2 17 ? 3.118 -6.625 -4.527 1.00 0.00 311 VAL B CA 9
ATOM 14253 C C . VAL B 2 17 ? 3.188 -8.074 -5.003 1.00 0.00 311 VAL B C 9
ATOM 14254 O O . VAL B 2 17 ? 2.592 -8.956 -4.394 1.00 0.00 311 VAL B O 9
ATOM 14267 N N . ASN B 2 18 ? 3.932 -8.315 -6.093 1.00 0.00 312 ASN B N 9
ATOM 14268 C CA . ASN B 2 18 ? 4.089 -9.663 -6.637 1.00 0.00 312 ASN B CA 9
ATOM 14269 C C . ASN B 2 18 ? 4.645 -10.593 -5.561 1.00 0.00 312 ASN B C 9
ATOM 14270 O O . ASN B 2 18 ? 4.056 -11.633 -5.272 1.00 0.00 312 ASN B O 9
ATOM 14281 N N . LYS B 2 19 ? 5.760 -10.187 -4.944 1.00 0.00 313 LYS B N 9
ATOM 14282 C CA . LYS B 2 19 ? 6.374 -10.959 -3.860 1.00 0.00 313 LYS B CA 9
ATOM 14283 C C . LYS B 2 19 ? 5.321 -11.324 -2.828 1.00 0.00 313 LYS B C 9
ATOM 14284 O O . LYS B 2 19 ? 5.213 -12.468 -2.390 1.00 0.00 313 LYS B O 9
ATOM 14303 N N . ILE B 2 20 ? 4.554 -10.312 -2.458 1.00 0.00 314 ILE B N 9
ATOM 14304 C CA . ILE B 2 20 ? 3.487 -10.429 -1.485 1.00 0.00 314 ILE B CA 9
ATOM 14305 C C . ILE B 2 20 ? 2.373 -11.357 -1.967 1.00 0.00 314 ILE B C 9
ATOM 14306 O O . ILE B 2 20 ? 2.054 -12.344 -1.308 1.00 0.00 314 ILE B O 9
ATOM 14322 N N . LYS B 2 21 ? 1.803 -11.041 -3.125 1.00 0.00 315 LYS B N 9
ATOM 14323 C CA . LYS B 2 21 ? 0.737 -11.849 -3.709 1.00 0.00 315 LYS B CA 9
ATOM 14324 C C . LYS B 2 21 ? 1.161 -13.316 -3.827 1.00 0.00 315 LYS B C 9
ATOM 14325 O O . LYS B 2 21 ? 0.411 -14.219 -3.455 1.00 0.00 315 LYS B O 9
ATOM 14344 N N . ASN B 2 22 ? 2.370 -13.534 -4.348 1.00 0.00 316 ASN B N 9
ATOM 14345 C CA . ASN B 2 22 ? 2.913 -14.880 -4.522 1.00 0.00 316 ASN B CA 9
ATOM 14346 C C . ASN B 2 22 ? 3.166 -15.555 -3.176 1.00 0.00 316 ASN B C 9
ATOM 14347 O O . ASN B 2 22 ? 2.714 -16.677 -2.948 1.00 0.00 316 ASN B O 9
ATOM 14358 N N . ARG B 2 23 ? 3.882 -14.864 -2.287 1.00 0.00 317 ARG B N 9
ATOM 14359 C CA . ARG B 2 23 ? 4.182 -15.400 -0.959 1.00 0.00 317 ARG B CA 9
ATOM 14360 C C . ARG B 2 23 ? 2.893 -15.766 -0.220 1.00 0.00 317 ARG B C 9
ATOM 14361 O O . ARG B 2 23 ? 2.834 -16.790 0.464 1.00 0.00 317 ARG B O 9
ATOM 14382 N N . PHE B 2 24 ? 1.863 -14.926 -0.368 1.00 0.00 318 PHE B N 9
ATOM 14383 C CA . PHE B 2 24 ? 0.574 -15.167 0.279 1.00 0.00 318 PHE B CA 9
ATOM 14384 C C . PHE B 2 24 ? -0.419 -15.784 -0.712 1.00 0.00 318 PHE B C 9
ATOM 14385 O O . PHE B 2 24 ? -1.602 -15.437 -0.716 1.00 0.00 318 PHE B O 9
ATOM 14402 N N . GLN B 2 25 ? 0.077 -16.702 -1.557 1.00 0.00 319 GLN B N 9
ATOM 14403 C CA . GLN B 2 25 ? -0.745 -17.378 -2.557 1.00 0.00 319 GLN B CA 9
ATOM 14404 C C . GLN B 2 25 ? -2.044 -17.897 -1.945 1.00 0.00 319 GLN B C 9
ATOM 14405 O O . GLN B 2 25 ? -3.134 -17.583 -2.427 1.00 0.00 319 GLN B O 9
ATOM 14419 N N . GLY B 2 26 ? -1.919 -18.679 -0.867 1.00 0.00 320 GLY B N 9
ATOM 14420 C CA . GLY B 2 26 ? -3.087 -19.210 -0.189 1.00 0.00 320 GLY B CA 9
ATOM 14421 C C . GLY B 2 26 ? -3.479 -18.352 0.998 1.00 0.00 320 GLY B C 9
ATOM 14422 O O . GLY B 2 26 ? -3.968 -18.859 2.009 1.00 0.00 320 GLY B O 9
ATOM 14426 N N . GLN B 2 27 ? -3.251 -17.046 0.865 1.00 0.00 321 GLN B N 9
ATOM 14427 C CA . GLN B 2 27 ? -3.557 -16.087 1.912 1.00 0.00 321 GLN B CA 9
ATOM 14428 C C . GLN B 2 27 ? -4.342 -14.913 1.342 1.00 0.00 321 GLN B C 9
ATOM 14429 O O . GLN B 2 27 ? -3.791 -13.830 1.122 1.00 0.00 321 GLN B O 9
ATOM 14443 N N . PRO B 2 28 ? -5.649 -15.102 1.112 1.00 0.00 322 PRO B N 9
ATOM 14444 C CA . PRO B 2 28 ? -6.510 -14.045 0.593 1.00 0.00 322 PRO B CA 9
ATOM 14445 C C . PRO B 2 28 ? -6.709 -12.950 1.633 1.00 0.00 322 PRO B C 9
ATOM 14446 O O . PRO B 2 28 ? -6.950 -11.794 1.293 1.00 0.00 322 PRO B O 9
ATOM 14457 N N . ASP B 2 29 ? -6.584 -13.334 2.906 1.00 0.00 323 ASP B N 9
ATOM 14458 C CA . ASP B 2 29 ? -6.728 -12.403 4.014 1.00 0.00 323 ASP B CA 9
ATOM 14459 C C . ASP B 2 29 ? -5.579 -11.402 4.034 1.00 0.00 323 ASP B C 9
ATOM 14460 O O . ASP B 2 29 ? -5.765 -10.255 4.431 1.00 0.00 323 ASP B O 9
ATOM 14469 N N . ILE B 2 30 ? -4.386 -11.842 3.612 1.00 0.00 324 ILE B N 9
ATOM 14470 C CA . ILE B 2 30 ? -3.220 -10.975 3.600 1.00 0.00 324 ILE B CA 9
ATOM 14471 C C . ILE B 2 30 ? -3.297 -9.944 2.489 1.00 0.00 324 ILE B C 9
ATOM 14472 O O . ILE B 2 30 ? -3.140 -8.746 2.725 1.00 0.00 324 ILE B O 9
ATOM 14488 N N . TYR B 2 31 ? -3.516 -10.428 1.275 1.00 0.00 325 TYR B N 9
ATOM 14489 C CA . TYR B 2 31 ? -3.591 -9.551 0.112 1.00 0.00 325 TYR B CA 9
ATOM 14490 C C . TYR B 2 31 ? -4.724 -8.539 0.288 1.00 0.00 325 TYR B C 9
ATOM 14491 O O . TYR B 2 31 ? -4.530 -7.343 0.082 1.00 0.00 325 TYR B O 9
ATOM 14509 N N . LYS B 2 32 ? -5.895 -9.024 0.698 1.00 0.00 326 LYS B N 9
ATOM 14510 C CA . LYS B 2 32 ? -7.044 -8.186 0.933 1.00 0.00 326 LYS B CA 9
ATOM 14511 C C . LYS B 2 32 ? -6.779 -7.186 2.066 1.00 0.00 326 LYS B C 9
ATOM 14512 O O . LYS B 2 32 ? -7.019 -5.987 1.916 1.00 0.00 326 LYS B O 9
ATOM 14531 N N . ALA B 2 33 ? -6.290 -7.700 3.200 1.00 0.00 327 ALA B N 9
ATOM 14532 C CA . ALA B 2 33 ? -5.995 -6.874 4.373 1.00 0.00 327 ALA B CA 9
ATOM 14533 C C . ALA B 2 33 ? -4.986 -5.772 4.064 1.00 0.00 327 ALA B C 9
ATOM 14534 O O . ALA B 2 33 ? -5.274 -4.594 4.260 1.00 0.00 327 ALA B O 9
ATOM 14541 N N . PHE B 2 34 ? -3.802 -6.165 3.584 1.00 0.00 328 PHE B N 9
ATOM 14542 C CA . PHE B 2 34 ? -2.741 -5.209 3.259 1.00 0.00 328 PHE B CA 9
ATOM 14543 C C . PHE B 2 34 ? -3.263 -4.102 2.349 1.00 0.00 328 PHE B C 9
ATOM 14544 O O . PHE B 2 34 ? -2.987 -2.926 2.580 1.00 0.00 328 PHE B O 9
ATOM 14561 N N . LEU B 2 35 ? -4.023 -4.484 1.327 1.00 0.00 329 LEU B N 9
ATOM 14562 C CA . LEU B 2 35 ? -4.587 -3.508 0.394 1.00 0.00 329 LEU B CA 9
ATOM 14563 C C . LEU B 2 35 ? -5.505 -2.518 1.115 1.00 0.00 329 LEU B C 9
ATOM 14564 O O . LEU B 2 35 ? -5.307 -1.306 1.022 1.00 0.00 329 LEU B O 9
ATOM 14580 N N . GLU B 2 36 ? -6.500 -3.039 1.842 1.00 0.00 330 GLU B N 9
ATOM 14581 C CA . GLU B 2 36 ? -7.438 -2.190 2.586 1.00 0.00 330 GLU B CA 9
ATOM 14582 C C . GLU B 2 36 ? -6.703 -1.265 3.555 1.00 0.00 330 GLU B C 9
ATOM 14583 O O . GLU B 2 36 ? -7.123 -0.131 3.774 1.00 0.00 330 GLU B O 9
ATOM 14595 N N . ILE B 2 37 ? -5.598 -1.757 4.122 1.00 0.00 331 ILE B N 9
ATOM 14596 C CA . ILE B 2 37 ? -4.793 -0.976 5.055 1.00 0.00 331 ILE B CA 9
ATOM 14597 C C . ILE B 2 37 ? -4.302 0.306 4.393 1.00 0.00 331 ILE B C 9
ATOM 14598 O O . ILE B 2 37 ? -4.501 1.405 4.913 1.00 0.00 331 ILE B O 9
ATOM 14614 N N . LEU B 2 38 ? -3.685 0.147 3.225 1.00 0.00 332 LEU B N 9
ATOM 14615 C CA . LEU B 2 38 ? -3.188 1.282 2.453 1.00 0.00 332 LEU B CA 9
ATOM 14616 C C . LEU B 2 38 ? -4.354 2.168 2.040 1.00 0.00 332 LEU B C 9
ATOM 14617 O O . LEU B 2 38 ? -4.319 3.387 2.201 1.00 0.00 332 LEU B O 9
ATOM 14633 N N . HIS B 2 39 ? -5.391 1.524 1.502 1.00 0.00 333 HIS B N 9
ATOM 14634 C CA . HIS B 2 39 ? -6.598 2.222 1.051 1.00 0.00 333 HIS B CA 9
ATOM 14635 C C . HIS B 2 39 ? -7.196 3.091 2.161 1.00 0.00 333 HIS B C 9
ATOM 14636 O O . HIS B 2 39 ? -7.700 4.181 1.886 1.00 0.00 333 HIS B O 9
ATOM 14651 N N . THR B 2 40 ? -7.123 2.624 3.414 1.00 0.00 334 THR B N 9
ATOM 14652 C CA . THR B 2 40 ? -7.646 3.393 4.545 1.00 0.00 334 THR B CA 9
ATOM 14653 C C . THR B 2 40 ? -6.906 4.727 4.624 1.00 0.00 334 THR B C 9
ATOM 14654 O O . THR B 2 40 ? -7.516 5.772 4.824 1.00 0.00 334 THR B O 9
ATOM 14665 N N . TYR B 2 41 ? -5.589 4.673 4.425 1.00 0.00 335 TYR B N 9
ATOM 14666 C CA . TYR B 2 41 ? -4.743 5.864 4.433 1.00 0.00 335 TYR B CA 9
ATOM 14667 C C . TYR B 2 41 ? -5.207 6.869 3.379 1.00 0.00 335 TYR B C 9
ATOM 14668 O O . TYR B 2 41 ? -5.525 8.010 3.708 1.00 0.00 335 TYR B O 9
ATOM 14686 N N . GLN B 2 42 ? -5.229 6.436 2.116 1.00 0.00 336 GLN B N 9
ATOM 14687 C CA . GLN B 2 42 ? -5.627 7.282 0.994 1.00 0.00 336 GLN B CA 9
ATOM 14688 C C . GLN B 2 42 ? -6.965 7.992 1.222 1.00 0.00 336 GLN B C 9
ATOM 14689 O O . GLN B 2 42 ? -7.079 9.196 0.982 1.00 0.00 336 GLN B O 9
ATOM 14703 N N . LYS B 2 43 ? -7.974 7.245 1.667 1.00 0.00 337 LYS B N 9
ATOM 14704 C CA . LYS B 2 43 ? -9.306 7.809 1.901 1.00 0.00 337 LYS B CA 9
ATOM 14705 C C . LYS B 2 43 ? -9.277 8.951 2.914 1.00 0.00 337 LYS B C 9
ATOM 14706 O O . LYS B 2 43 ? -9.782 10.038 2.644 1.00 0.00 337 LYS B O 9
ATOM 14725 N N . GLU B 2 44 ? -8.699 8.690 4.084 1.00 0.00 338 GLU B N 9
ATOM 14726 C CA . GLU B 2 44 ? -8.625 9.688 5.155 1.00 0.00 338 GLU B CA 9
ATOM 14727 C C . GLU B 2 44 ? -7.940 10.984 4.699 1.00 0.00 338 GLU B C 9
ATOM 14728 O O . GLU B 2 44 ? -8.317 12.067 5.147 1.00 0.00 338 GLU B O 9
ATOM 14740 N N . GLN B 2 45 ? -6.944 10.877 3.810 1.00 0.00 339 GLN B N 9
ATOM 14741 C CA . GLN B 2 45 ? -6.235 12.065 3.312 1.00 0.00 339 GLN B CA 9
ATOM 14742 C C . GLN B 2 45 ? -7.196 12.966 2.546 1.00 0.00 339 GLN B C 9
ATOM 14743 O O . GLN B 2 45 ? -7.343 14.149 2.863 1.00 0.00 339 GLN B O 9
ATOM 14757 N N . ARG B 2 46 ? -7.848 12.390 1.536 1.00 0.00 340 ARG B N 9
ATOM 14758 C CA . ARG B 2 46 ? -8.806 13.124 0.710 1.00 0.00 340 ARG B CA 9
ATOM 14759 C C . ARG B 2 46 ? -9.999 13.603 1.533 1.00 0.00 340 ARG B C 9
ATOM 14760 O O . ARG B 2 46 ? -10.457 14.734 1.372 1.00 0.00 340 ARG B O 9
ATOM 14781 N N . ASN B 2 47 ? -10.489 12.737 2.422 1.00 0.00 341 ASN B N 9
ATOM 14782 C CA . ASN B 2 47 ? -11.626 13.058 3.283 1.00 0.00 341 ASN B CA 9
ATOM 14783 C C . ASN B 2 47 ? -11.377 14.329 4.097 1.00 0.00 341 ASN B C 9
ATOM 14784 O O . ASN B 2 47 ? -12.191 15.254 4.073 1.00 0.00 341 ASN B O 9
ATOM 14795 N N . ALA B 2 48 ? -10.250 14.371 4.812 1.00 0.00 342 ALA B N 9
ATOM 14796 C CA . ALA B 2 48 ? -9.892 15.532 5.629 1.00 0.00 342 ALA B CA 9
ATOM 14797 C C . ALA B 2 48 ? -9.881 16.826 4.811 1.00 0.00 342 ALA B C 9
ATOM 14798 O O . ALA B 2 48 ? -10.268 17.881 5.310 1.00 0.00 342 ALA B O 9
ATOM 14805 N N . LYS B 2 49 ? -9.431 16.736 3.558 1.00 0.00 343 LYS B N 9
ATOM 14806 C CA . LYS B 2 49 ? -9.368 17.904 2.677 1.00 0.00 343 LYS B CA 9
ATOM 14807 C C . LYS B 2 49 ? -10.767 18.349 2.242 1.00 0.00 343 LYS B C 9
ATOM 14808 O O . LYS B 2 49 ? -11.069 19.544 2.242 1.00 0.00 343 LYS B O 9
ATOM 14827 N N . GLU B 2 50 ? -11.610 17.384 1.869 1.00 0.00 344 GLU B N 9
ATOM 14828 C CA . GLU B 2 50 ? -12.977 17.675 1.425 1.00 0.00 344 GLU B CA 9
ATOM 14829 C C . GLU B 2 50 ? -13.743 18.496 2.464 1.00 0.00 344 GLU B C 9
ATOM 14830 O O . GLU B 2 50 ? -14.379 19.496 2.124 1.00 0.00 344 GLU B O 9
ATOM 14842 N N . ALA B 2 51 ? -13.681 18.070 3.727 1.00 0.00 345 ALA B N 9
ATOM 14843 C CA . ALA B 2 51 ? -14.375 18.771 4.808 1.00 0.00 345 ALA B CA 9
ATOM 14844 C C . ALA B 2 51 ? -13.574 19.979 5.298 1.00 0.00 345 ALA B C 9
ATOM 14845 O O . ALA B 2 51 ? -14.136 21.054 5.511 1.00 0.00 345 ALA B O 9
ATOM 14852 N N . GLY B 2 52 ? -12.263 19.792 5.469 1.00 0.00 346 GLY B N 9
ATOM 14853 C CA . GLY B 2 52 ? -11.400 20.870 5.930 1.00 0.00 346 GLY B CA 9
ATOM 14854 C C . GLY B 2 52 ? -11.873 21.492 7.234 1.00 0.00 346 GLY B C 9
ATOM 14855 O O . GLY B 2 52 ? -12.059 22.709 7.310 1.00 0.00 346 GLY B O 9
ATOM 14859 N N . GLY B 2 53 ? -12.070 20.661 8.257 1.00 0.00 347 GLY B N 9
ATOM 14860 C CA . GLY B 2 53 ? -12.525 21.159 9.547 1.00 0.00 347 GLY B CA 9
ATOM 14861 C C . GLY B 2 53 ? -12.146 20.245 10.699 1.00 0.00 347 GLY B C 9
ATOM 14862 O O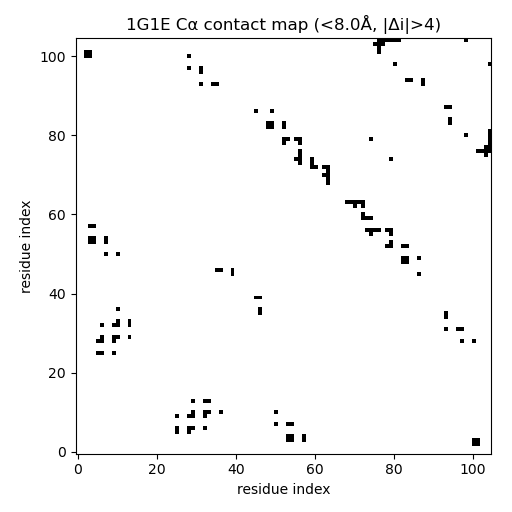 . GLY B 2 53 ? -10.996 19.817 10.807 1.00 0.00 347 GLY B O 9
ATOM 14866 N N . ASN B 2 54 ? -13.121 19.945 11.562 1.00 0.00 348 ASN B N 9
ATOM 14867 C CA . ASN B 2 54 ? -12.895 19.073 12.721 1.00 0.00 348 ASN B CA 9
ATOM 14868 C C . ASN B 2 54 ? -12.993 17.586 12.349 1.00 0.00 348 ASN B C 9
ATOM 14869 O O . ASN B 2 54 ? -13.309 16.750 13.201 1.00 0.00 348 ASN B O 9
ATOM 14880 N N . TYR B 2 55 ? -12.720 17.254 11.084 1.00 0.00 349 TYR B N 9
ATOM 14881 C CA . TYR B 2 55 ? -12.780 15.870 10.625 1.00 0.00 349 TYR B CA 9
ATOM 14882 C C . TYR B 2 55 ? -11.542 15.087 11.055 1.00 0.00 349 TYR B C 9
ATOM 14883 O O . TYR B 2 55 ? -11.642 14.145 11.839 1.00 0.00 349 TYR B O 9
ATOM 14901 N N . THR B 2 56 ? -10.389 15.479 10.500 1.00 0.00 350 THR B N 9
ATOM 14902 C CA . THR B 2 56 ? -9.103 14.829 10.758 1.00 0.00 350 THR B CA 9
ATOM 14903 C C . THR B 2 56 ? -9.126 13.384 10.245 1.00 0.00 350 THR B C 9
ATOM 14904 O O . THR B 2 56 ? -10.078 12.638 10.483 1.00 0.00 350 THR B O 9
ATOM 14915 N N . PRO B 2 57 ? -8.081 12.974 9.508 1.00 0.00 351 PRO B N 9
ATOM 14916 C CA . PRO B 2 57 ? -7.984 11.627 8.938 1.00 0.00 351 PRO B CA 9
ATOM 14917 C C . PRO B 2 57 ? -7.786 10.548 9.998 1.00 0.00 351 PRO B C 9
ATOM 14918 O O . PRO B 2 57 ? -7.059 10.743 10.974 1.00 0.00 351 PRO B O 9
ATOM 14929 N N . ALA B 2 58 ? -8.438 9.403 9.790 1.00 0.00 352 ALA B N 9
ATOM 14930 C CA . ALA B 2 58 ? -8.341 8.275 10.712 1.00 0.00 352 ALA B CA 9
ATOM 14931 C C . ALA B 2 58 ? -7.219 7.304 10.315 1.00 0.00 352 ALA B C 9
ATOM 14932 O O . ALA B 2 58 ? -7.198 6.162 10.772 1.00 0.00 352 ALA B O 9
ATOM 14939 N N . LEU B 2 59 ? -6.281 7.776 9.483 1.00 0.00 353 LEU B N 9
ATOM 14940 C CA . LEU B 2 59 ? -5.144 6.967 9.033 1.00 0.00 353 LEU B CA 9
ATOM 14941 C C . LEU B 2 59 ? -3.988 7.850 8.608 1.00 0.00 353 LEU B C 9
ATOM 14942 O O . LEU B 2 59 ? -4.168 8.960 8.103 1.00 0.00 353 LEU B O 9
ATOM 14958 N N . THR B 2 60 ? -2.812 7.295 8.768 1.00 0.00 354 THR B N 9
ATOM 14959 C CA . THR B 2 60 ? -1.570 7.922 8.371 1.00 0.00 354 THR B CA 9
ATOM 14960 C C . THR B 2 60 ? -0.575 6.803 8.128 1.00 0.00 354 THR B C 9
ATOM 14961 O O . THR B 2 60 ? -0.932 5.630 8.266 1.00 0.00 354 THR B O 9
ATOM 14972 N N . GLU B 2 61 ? 0.670 7.132 7.821 1.00 0.00 355 GLU B N 9
ATOM 14973 C CA . GLU B 2 61 ? 1.668 6.086 7.647 1.00 0.00 355 GLU B CA 9
ATOM 14974 C C . GLU B 2 61 ? 1.661 5.203 8.903 1.00 0.00 355 GLU B C 9
ATOM 14975 O O . GLU B 2 61 ? 2.033 4.028 8.864 1.00 0.00 355 GLU B O 9
ATOM 14987 N N . GLN B 2 62 ? 1.207 5.807 10.015 1.00 0.00 356 GLN B N 9
ATOM 14988 C CA . GLN B 2 62 ? 1.098 5.142 11.310 1.00 0.00 356 GLN B CA 9
ATOM 14989 C C . GLN B 2 62 ? 0.111 3.970 11.289 1.00 0.00 356 GLN B C 9
ATOM 14990 O O . GLN B 2 62 ? 0.463 2.873 11.723 1.00 0.00 356 GLN B O 9
ATOM 15004 N N . GLU B 2 63 ? -1.130 4.186 10.800 1.00 0.00 357 GLU B N 9
ATOM 15005 C CA . GLU B 2 63 ? -2.110 3.100 10.774 1.00 0.00 357 GLU B CA 9
ATOM 15006 C C . GLU B 2 63 ? -1.790 2.093 9.676 1.00 0.00 357 GLU B C 9
ATOM 15007 O O . GLU B 2 63 ? -2.086 0.904 9.804 1.00 0.00 357 GLU B O 9
ATOM 15019 N N . VAL B 2 64 ? -1.196 2.583 8.589 1.00 0.00 358 VAL B N 9
ATOM 15020 C CA . VAL B 2 64 ? -0.850 1.738 7.454 1.00 0.00 358 VAL B CA 9
ATOM 15021 C C . VAL B 2 64 ? 0.208 0.704 7.829 1.00 0.00 358 VAL B C 9
ATOM 15022 O O . VAL B 2 64 ? -0.047 -0.498 7.769 1.00 0.00 358 VAL B O 9
ATOM 15035 N N . TYR B 2 65 ? 1.386 1.175 8.236 1.00 0.00 359 TYR B N 9
ATOM 15036 C CA . TYR B 2 65 ? 2.469 0.282 8.641 1.00 0.00 359 TYR B CA 9
ATOM 15037 C C . TYR B 2 65 ? 2.038 -0.609 9.808 1.00 0.00 359 TYR B C 9
ATOM 15038 O O . TYR B 2 65 ? 2.463 -1.761 9.908 1.00 0.00 359 TYR B O 9
ATOM 15056 N N . ALA B 2 66 ? 1.195 -0.062 10.690 1.00 0.00 360 ALA B N 9
ATOM 15057 C CA . ALA B 2 66 ? 0.713 -0.799 11.859 1.00 0.00 360 ALA B CA 9
ATOM 15058 C C . ALA B 2 66 ? -0.092 -2.036 11.460 1.00 0.00 360 ALA B C 9
ATOM 15059 O O . ALA B 2 66 ? 0.228 -3.151 11.874 1.00 0.00 360 ALA B O 9
ATOM 15066 N N . GLN B 2 67 ? -1.138 -1.830 10.661 1.00 0.00 361 GLN B N 9
ATOM 15067 C CA . GLN B 2 67 ? -1.990 -2.930 10.214 1.00 0.00 361 GLN B CA 9
ATOM 15068 C C . GLN B 2 67 ? -1.230 -3.898 9.309 1.00 0.00 361 GLN B C 9
ATOM 15069 O O . GLN B 2 67 ? -1.454 -5.108 9.365 1.00 0.00 361 GLN B O 9
ATOM 15083 N N . VAL B 2 68 ? -0.329 -3.364 8.477 1.00 0.00 362 VAL B N 9
ATOM 15084 C CA . VAL B 2 68 ? 0.461 -4.189 7.561 1.00 0.00 362 VAL B CA 9
ATOM 15085 C C . VAL B 2 68 ? 1.398 -5.127 8.318 1.00 0.00 362 VAL B C 9
ATOM 15086 O O . VAL B 2 68 ? 1.633 -6.254 7.884 1.00 0.00 362 VAL B O 9
ATOM 15099 N N . ALA B 2 69 ? 1.926 -4.664 9.454 1.00 0.00 363 ALA B N 9
ATOM 15100 C CA . ALA B 2 69 ? 2.823 -5.482 10.267 1.00 0.00 363 ALA B CA 9
ATOM 15101 C C . ALA B 2 69 ? 2.164 -6.816 10.623 1.00 0.00 363 ALA B C 9
ATOM 15102 O O . ALA B 2 69 ? 2.835 -7.845 10.718 1.00 0.00 363 ALA B O 9
ATOM 15109 N N . ARG B 2 70 ? 0.838 -6.788 10.801 1.00 0.00 364 ARG B N 9
ATOM 15110 C CA . ARG B 2 70 ? 0.073 -7.990 11.128 1.00 0.00 364 ARG B CA 9
ATOM 15111 C C . ARG B 2 70 ? 0.048 -8.955 9.942 1.00 0.00 364 ARG B C 9
ATOM 15112 O O . ARG B 2 70 ? 0.069 -10.173 10.117 1.00 0.00 364 ARG B O 9
ATOM 15133 N N . LEU B 2 71 ? 0.008 -8.396 8.736 1.00 0.00 365 LEU B N 9
ATOM 15134 C CA . LEU B 2 71 ? -0.004 -9.191 7.512 1.00 0.00 365 LEU B CA 9
ATOM 15135 C C . LEU B 2 71 ? 1.300 -9.973 7.344 1.00 0.00 365 LEU B C 9
ATOM 15136 O O . LEU B 2 71 ? 1.292 -11.171 7.057 1.00 0.00 365 LEU B O 9
ATOM 15152 N N . PHE B 2 72 ? 2.414 -9.250 7.459 1.00 0.00 366 PHE B N 9
ATOM 15153 C CA . PHE B 2 72 ? 3.747 -9.809 7.259 1.00 0.00 366 PHE B CA 9
ATOM 15154 C C . PHE B 2 72 ? 4.440 -10.265 8.548 1.00 0.00 366 PHE B C 9
ATOM 15155 O O . PHE B 2 72 ? 5.660 -10.130 8.673 1.00 0.00 366 PHE B O 9
ATOM 15172 N N . LYS B 2 73 ? 3.680 -10.813 9.497 1.00 0.00 367 LYS B N 9
ATOM 15173 C CA . LYS B 2 73 ? 4.263 -11.291 10.752 1.00 0.00 367 LYS B CA 9
ATOM 15174 C C . LYS B 2 73 ? 5.443 -12.240 10.505 1.00 0.00 367 LYS B C 9
ATOM 15175 O O . LYS B 2 73 ? 6.571 -11.951 10.907 1.00 0.00 367 LYS B O 9
ATOM 15194 N N . ASN B 2 74 ? 5.175 -13.379 9.847 1.00 0.00 368 ASN B N 9
ATOM 15195 C CA . ASN B 2 74 ? 6.225 -14.367 9.560 1.00 0.00 368 ASN B CA 9
ATOM 15196 C C . ASN B 2 74 ? 7.007 -14.055 8.270 1.00 0.00 368 ASN B C 9
ATOM 15197 O O . ASN B 2 74 ? 7.745 -14.910 7.774 1.00 0.00 368 ASN B O 9
ATOM 15208 N N . GLN B 2 75 ? 6.871 -12.832 7.744 1.00 0.00 369 GLN B N 9
ATOM 15209 C CA . GLN B 2 75 ? 7.595 -12.427 6.535 1.00 0.00 369 GLN B CA 9
ATOM 15210 C C . GLN B 2 75 ? 8.040 -10.964 6.625 1.00 0.00 369 GLN B C 9
ATOM 15211 O O . GLN B 2 75 ? 7.837 -10.180 5.696 1.00 0.00 369 GLN B O 9
ATOM 15225 N N . GLU B 2 76 ? 8.660 -10.615 7.758 1.00 0.00 370 GLU B N 9
ATOM 15226 C CA . GLU B 2 76 ? 9.161 -9.257 7.998 1.00 0.00 370 GLU B CA 9
ATOM 15227 C C . GLU B 2 76 ? 10.052 -8.748 6.852 1.00 0.00 370 GLU B C 9
ATOM 15228 O O . GLU B 2 76 ? 10.229 -7.539 6.693 1.00 0.00 370 GLU B O 9
ATOM 15240 N N . ASP B 2 77 ? 10.610 -9.671 6.058 1.00 0.00 371 ASP B N 9
ATOM 15241 C CA . ASP B 2 77 ? 11.474 -9.302 4.938 1.00 0.00 371 ASP B CA 9
ATOM 15242 C C . ASP B 2 77 ? 10.681 -8.525 3.894 1.00 0.00 371 ASP B C 9
ATOM 15243 O O . ASP B 2 77 ? 11.079 -7.431 3.504 1.00 0.00 371 ASP B O 9
ATOM 15252 N N . LEU B 2 78 ? 9.541 -9.076 3.468 1.00 0.00 372 LEU B N 9
ATOM 15253 C CA . LEU B 2 78 ? 8.686 -8.393 2.498 1.00 0.00 372 LEU B CA 9
ATOM 15254 C C . LEU B 2 78 ? 8.346 -6.982 2.990 1.00 0.00 372 LEU B C 9
ATOM 15255 O O . LEU B 2 78 ? 8.245 -6.050 2.194 1.00 0.00 372 LEU B O 9
ATOM 15271 N N . LEU B 2 79 ? 8.192 -6.831 4.316 1.00 0.00 373 LEU B N 9
ATOM 15272 C CA . LEU B 2 79 ? 7.878 -5.533 4.924 1.00 0.00 373 LEU B CA 9
ATOM 15273 C C . LEU B 2 79 ? 8.995 -4.515 4.707 1.00 0.00 373 LEU B C 9
ATOM 15274 O O . LEU B 2 79 ? 8.736 -3.312 4.657 1.00 0.00 373 LEU B O 9
ATOM 15290 N N . SER B 2 80 ? 10.234 -4.993 4.574 1.00 0.00 374 SER B N 9
ATOM 15291 C CA . SER B 2 80 ? 11.375 -4.109 4.356 1.00 0.00 374 SER B CA 9
ATOM 15292 C C . SER B 2 80 ? 11.114 -3.199 3.150 1.00 0.00 374 SER B C 9
ATOM 15293 O O . SER B 2 80 ? 11.360 -1.993 3.206 1.00 0.00 374 SER B O 9
ATOM 15301 N N . GLU B 2 81 ? 10.598 -3.794 2.069 1.00 0.00 375 GLU B N 9
ATOM 15302 C CA . GLU B 2 81 ? 10.281 -3.056 0.847 1.00 0.00 375 GLU B CA 9
ATOM 15303 C C . GLU B 2 81 ? 9.168 -2.029 1.090 1.00 0.00 375 GLU B C 9
ATOM 15304 O O . GLU B 2 81 ? 9.162 -0.958 0.481 1.00 0.00 375 GLU B O 9
ATOM 15316 N N . PHE B 2 82 ? 8.227 -2.368 1.978 1.00 0.00 376 PHE B N 9
ATOM 15317 C CA . PHE B 2 82 ? 7.101 -1.488 2.307 1.00 0.00 376 PHE B CA 9
ATOM 15318 C C . PHE B 2 82 ? 7.577 -0.098 2.734 1.00 0.00 376 PHE B C 9
ATOM 15319 O O . PHE B 2 82 ? 7.060 0.917 2.260 1.00 0.00 376 PHE B O 9
ATOM 15336 N N . GLY B 2 83 ? 8.548 -0.068 3.649 1.00 0.00 377 GLY B N 9
ATOM 15337 C CA . GLY B 2 83 ? 9.077 1.188 4.162 1.00 0.00 377 GLY B CA 9
ATOM 15338 C C . GLY B 2 83 ? 9.565 2.162 3.086 1.00 0.00 377 GLY B C 9
ATOM 15339 O O . GLY B 2 83 ? 9.782 3.339 3.378 1.00 0.00 377 GLY B O 9
ATOM 15343 N N . GLN B 2 84 ? 9.750 1.679 1.851 1.00 0.00 378 GLN B N 9
ATOM 15344 C CA . GLN B 2 84 ? 10.226 2.525 0.750 1.00 0.00 378 GLN B CA 9
ATOM 15345 C C . GLN B 2 84 ? 9.221 3.624 0.389 1.00 0.00 378 GLN B C 9
ATOM 15346 O O . GLN B 2 84 ? 9.615 4.724 -0.002 1.00 0.00 378 GLN B O 9
ATOM 15360 N N . PHE B 2 85 ? 7.927 3.321 0.511 1.00 0.00 379 PHE B N 9
ATOM 15361 C CA . PHE B 2 85 ? 6.872 4.284 0.186 1.00 0.00 379 PHE B CA 9
ATOM 15362 C C . PHE B 2 85 ? 6.470 5.091 1.415 1.00 0.00 379 PHE B C 9
ATOM 15363 O O . PHE B 2 85 ? 6.171 6.282 1.320 1.00 0.00 379 PHE B O 9
ATOM 15380 N N . LEU B 2 86 ? 6.460 4.424 2.564 1.00 0.00 380 LEU B N 9
ATOM 15381 C CA . LEU B 2 86 ? 6.094 5.042 3.821 1.00 0.00 380 LEU B CA 9
ATOM 15382 C C . LEU B 2 86 ? 6.940 4.452 4.947 1.00 0.00 380 LEU B C 9
ATOM 15383 O O . LEU B 2 86 ? 7.184 3.251 4.971 1.00 0.00 380 LEU B O 9
ATOM 15399 N N . PRO B 2 87 ? 7.418 5.286 5.887 1.00 0.00 381 PRO B N 9
ATOM 15400 C CA . PRO B 2 87 ? 8.257 4.821 6.998 1.00 0.00 381 PRO B CA 9
ATOM 15401 C C . PRO B 2 87 ? 7.440 4.077 8.057 1.00 0.00 381 PRO B C 9
ATOM 15402 O O . PRO B 2 87 ? 6.418 3.469 7.745 1.00 0.00 381 PRO B O 9
ATOM 15413 N N . ASP B 2 88 ? 7.880 4.135 9.307 1.00 0.00 382 ASP B N 9
ATOM 15414 C CA . ASP B 2 88 ? 7.166 3.473 10.392 1.00 0.00 382 ASP B CA 9
ATOM 15415 C C . ASP B 2 88 ? 6.006 4.350 10.843 1.00 0.00 382 ASP B C 9
ATOM 15416 O O . ASP B 2 88 ? 4.881 3.871 10.995 1.00 0.00 382 ASP B O 9
ATOM 15425 N N . ALA B 2 89 ? 6.291 5.645 11.023 1.00 0.00 383 ALA B N 9
ATOM 15426 C CA . ALA B 2 89 ? 5.281 6.619 11.424 1.00 0.00 383 ALA B CA 9
ATOM 15427 C C . ALA B 2 89 ? 4.862 6.434 12.884 1.00 0.00 383 ALA B C 9
ATOM 15428 O O . ALA B 2 89 ? 5.144 7.341 13.696 1.00 0.00 383 ALA B O 9
ATOM 15436 N N . ARG A 1 1 ? 1.479 12.890 -5.463 1.00 0.00 6 ARG A N 10
ATOM 15437 C CA . ARG A 1 1 ? 1.082 12.677 -4.040 1.00 0.00 6 ARG A CA 10
ATOM 15438 C C . ARG A 1 1 ? 0.625 11.238 -3.781 1.00 0.00 6 ARG A C 10
ATOM 15439 O O . ARG A 1 1 ? 0.841 10.706 -2.692 1.00 0.00 6 ARG A O 10
ATOM 15462 N N . MET A 1 2 ? -0.008 10.615 -4.781 1.00 0.00 7 MET A N 10
ATOM 15463 C CA . MET A 1 2 ? -0.494 9.240 -4.649 1.00 0.00 7 MET A CA 10
ATOM 15464 C C . MET A 1 2 ? 0.660 8.262 -4.432 1.00 0.00 7 MET A C 10
ATOM 15465 O O . MET A 1 2 ? 1.416 7.962 -5.359 1.00 0.00 7 MET A O 10
ATOM 15479 N N . ASN A 1 3 ? 0.789 7.769 -3.200 1.00 0.00 8 ASN A N 10
ATOM 15480 C CA . ASN A 1 3 ? 1.850 6.822 -2.852 1.00 0.00 8 ASN A CA 10
ATOM 15481 C C . ASN A 1 3 ? 1.282 5.421 -2.648 1.00 0.00 8 ASN A C 10
ATOM 15482 O O . ASN A 1 3 ? 1.758 4.460 -3.254 1.00 0.00 8 ASN A O 10
ATOM 15493 N N . ILE A 1 4 ? 0.259 5.309 -1.800 1.00 0.00 9 ILE A N 10
ATOM 15494 C CA . ILE A 1 4 ? -0.374 4.015 -1.536 1.00 0.00 9 ILE A CA 10
ATOM 15495 C C . ILE A 1 4 ? -1.159 3.523 -2.730 1.00 0.00 9 ILE A C 10
ATOM 15496 O O . ILE A 1 4 ? -0.984 2.384 -3.162 1.00 0.00 9 ILE A O 10
ATOM 15512 N N . GLN A 1 5 ? -2.033 4.377 -3.256 1.00 0.00 10 GLN A N 10
ATOM 15513 C CA . GLN A 1 5 ? -2.847 4.001 -4.397 1.00 0.00 10 GLN A CA 10
ATOM 15514 C C . GLN A 1 5 ? -1.962 3.489 -5.528 1.00 0.00 10 GLN A C 10
ATOM 15515 O O . GLN A 1 5 ? -2.302 2.522 -6.209 1.00 0.00 10 GLN A O 10
ATOM 15529 N N . MET A 1 6 ? -0.808 4.139 -5.694 1.00 0.00 11 MET A N 10
ATOM 15530 C CA . MET A 1 6 ? 0.164 3.761 -6.711 1.00 0.00 11 MET A CA 10
ATOM 15531 C C . MET A 1 6 ? 0.459 2.260 -6.636 1.00 0.00 11 MET A C 10
ATOM 15532 O O . MET A 1 6 ? 0.445 1.568 -7.651 1.00 0.00 11 MET A O 10
ATOM 15546 N N . LEU A 1 7 ? 0.715 1.764 -5.427 1.00 0.00 12 LEU A N 10
ATOM 15547 C CA . LEU A 1 7 ? 1.002 0.347 -5.228 1.00 0.00 12 LEU A CA 10
ATOM 15548 C C . LEU A 1 7 ? -0.280 -0.491 -5.175 1.00 0.00 12 LEU A C 10
ATOM 15549 O O . LEU A 1 7 ? -0.293 -1.631 -5.641 1.00 0.00 12 LEU A O 10
ATOM 15565 N N . LEU A 1 8 ? -1.365 0.080 -4.639 1.00 0.00 13 LEU A N 10
ATOM 15566 C CA . LEU A 1 8 ? -2.648 -0.631 -4.576 1.00 0.00 13 LEU A CA 10
ATOM 15567 C C . LEU A 1 8 ? -3.099 -1.022 -5.978 1.00 0.00 13 LEU A C 10
ATOM 15568 O O . LEU A 1 8 ? -3.435 -2.180 -6.230 1.00 0.00 13 LEU A O 10
ATOM 15584 N N . GLU A 1 9 ? -3.078 -0.045 -6.893 1.00 0.00 14 GLU A N 10
ATOM 15585 C CA . GLU A 1 9 ? -3.456 -0.278 -8.285 1.00 0.00 14 GLU A CA 10
ATOM 15586 C C . GLU A 1 9 ? -2.668 -1.456 -8.852 1.00 0.00 14 GLU A C 10
ATOM 15587 O O . GLU A 1 9 ? -3.174 -2.214 -9.682 1.00 0.00 14 GLU A O 10
ATOM 15599 N N . ALA A 1 10 ? -1.426 -1.613 -8.375 1.00 0.00 15 ALA A N 10
ATOM 15600 C CA . ALA A 1 10 ? -0.564 -2.705 -8.803 1.00 0.00 15 ALA A CA 10
ATOM 15601 C C . ALA A 1 10 ? -1.251 -4.043 -8.606 1.00 0.00 15 ALA A C 10
ATOM 15602 O O . ALA A 1 10 ? -1.503 -4.756 -9.572 1.00 0.00 15 ALA A O 10
ATOM 15609 N N . ALA A 1 11 ? -1.547 -4.376 -7.343 1.00 0.00 16 ALA A N 10
ATOM 15610 C CA . ALA A 1 11 ? -2.203 -5.638 -7.014 1.00 0.00 16 ALA A CA 10
ATOM 15611 C C . ALA A 1 11 ? -3.364 -5.922 -7.955 1.00 0.00 16 ALA A C 10
ATOM 15612 O O . ALA A 1 11 ? -3.422 -6.983 -8.570 1.00 0.00 16 ALA A O 10
ATOM 15619 N N . ASP A 1 12 ? -4.284 -4.957 -8.065 1.00 0.00 17 ASP A N 10
ATOM 15620 C CA . ASP A 1 12 ? -5.447 -5.094 -8.941 1.00 0.00 17 ASP A CA 10
ATOM 15621 C C . ASP A 1 12 ? -5.024 -5.585 -10.325 1.00 0.00 17 ASP A C 10
ATOM 15622 O O . ASP A 1 12 ? -5.714 -6.399 -10.944 1.00 0.00 17 ASP A O 10
ATOM 15631 N N . TYR A 1 13 ? -3.875 -5.098 -10.791 1.00 0.00 18 TYR A N 10
ATOM 15632 C CA . TYR A 1 13 ? -3.337 -5.491 -12.086 1.00 0.00 18 TYR A CA 10
ATOM 15633 C C . TYR A 1 13 ? -2.586 -6.816 -11.979 1.00 0.00 18 TYR A C 10
ATOM 15634 O O . TYR A 1 13 ? -2.750 -7.693 -12.829 1.00 0.00 18 TYR A O 10
ATOM 15652 N N . LEU A 1 14 ? -1.777 -6.972 -10.926 1.00 0.00 19 LEU A N 10
ATOM 15653 C CA . LEU A 1 14 ? -1.031 -8.215 -10.721 1.00 0.00 19 LEU A CA 10
ATOM 15654 C C . LEU A 1 14 ? -2.001 -9.392 -10.629 1.00 0.00 19 LEU A C 10
ATOM 15655 O O . LEU A 1 14 ? -1.694 -10.498 -11.079 1.00 0.00 19 LEU A O 10
ATOM 15671 N N . GLU A 1 15 ? -3.179 -9.139 -10.044 1.00 0.00 20 GLU A N 10
ATOM 15672 C CA . GLU A 1 15 ? -4.211 -10.171 -9.893 1.00 0.00 20 GLU A CA 10
ATOM 15673 C C . GLU A 1 15 ? -4.700 -10.691 -11.251 1.00 0.00 20 GLU A C 10
ATOM 15674 O O . GLU A 1 15 ? -5.258 -11.788 -11.331 1.00 0.00 20 GLU A O 10
ATOM 15686 N N . ARG A 1 16 ? -4.481 -9.909 -12.312 1.00 0.00 21 ARG A N 10
ATOM 15687 C CA . ARG A 1 16 ? -4.890 -10.299 -13.663 1.00 0.00 21 ARG A CA 10
ATOM 15688 C C . ARG A 1 16 ? -4.258 -11.634 -14.064 1.00 0.00 21 ARG A C 10
ATOM 15689 O O . ARG A 1 16 ? -3.018 -11.761 -13.957 1.00 0.00 21 ARG A O 10
ATOM 15711 N N . SER B 2 1 ? -5.404 5.801 -23.439 1.00 0.00 295 SER B N 10
ATOM 15712 C CA . SER B 2 1 ? -6.370 6.179 -22.366 1.00 0.00 295 SER B CA 10
ATOM 15713 C C . SER B 2 1 ? -6.511 5.065 -21.328 1.00 0.00 295 SER B C 10
ATOM 15714 O O . SER B 2 1 ? -7.195 4.066 -21.564 1.00 0.00 295 SER B O 10
ATOM 15724 N N . LEU B 2 2 ? -5.858 5.245 -20.181 1.00 0.00 296 LEU B N 10
ATOM 15725 C CA . LEU B 2 2 ? -5.903 4.259 -19.100 1.00 0.00 296 LEU B CA 10
ATOM 15726 C C . LEU B 2 2 ? -5.414 4.880 -17.789 1.00 0.00 296 LEU B C 10
ATOM 15727 O O . LEU B 2 2 ? -6.103 4.818 -16.772 1.00 0.00 296 LEU B O 10
ATOM 15743 N N . GLN B 2 3 ? -4.229 5.493 -17.839 1.00 0.00 297 GLN B N 10
ATOM 15744 C CA . GLN B 2 3 ? -3.621 6.146 -16.674 1.00 0.00 297 GLN B CA 10
ATOM 15745 C C . GLN B 2 3 ? -2.514 7.102 -17.117 1.00 0.00 297 GLN B C 10
ATOM 15746 O O . GLN B 2 3 ? -2.547 8.289 -16.792 1.00 0.00 297 GLN B O 10
ATOM 15760 N N . ASN B 2 4 ? -1.541 6.572 -17.868 1.00 0.00 298 ASN B N 10
ATOM 15761 C CA . ASN B 2 4 ? -0.418 7.366 -18.372 1.00 0.00 298 ASN B CA 10
ATOM 15762 C C . ASN B 2 4 ? 0.395 7.967 -17.224 1.00 0.00 298 ASN B C 10
ATOM 15763 O O . ASN B 2 4 ? 0.062 9.031 -16.699 1.00 0.00 298 ASN B O 10
ATOM 15774 N N . ASN B 2 5 ? 1.464 7.272 -16.841 1.00 0.00 299 ASN B N 10
ATOM 15775 C CA . ASN B 2 5 ? 2.332 7.726 -15.754 1.00 0.00 299 ASN B CA 10
ATOM 15776 C C . ASN B 2 5 ? 3.731 7.117 -15.881 1.00 0.00 299 ASN B C 10
ATOM 15777 O O . ASN B 2 5 ? 4.029 6.426 -16.856 1.00 0.00 299 ASN B O 10
ATOM 15788 N N . GLN B 2 6 ? 4.585 7.381 -14.890 1.00 0.00 300 GLN B N 10
ATOM 15789 C CA . GLN B 2 6 ? 5.952 6.860 -14.893 1.00 0.00 300 GLN B CA 10
ATOM 15790 C C . GLN B 2 6 ? 5.978 5.401 -14.435 1.00 0.00 300 GLN B C 10
ATOM 15791 O O . GLN B 2 6 ? 5.729 5.109 -13.264 1.00 0.00 300 GLN B O 10
ATOM 15805 N N . PRO B 2 7 ? 6.281 4.463 -15.354 1.00 0.00 301 PRO B N 10
ATOM 15806 C CA . PRO B 2 7 ? 6.336 3.029 -15.037 1.00 0.00 301 PRO B CA 10
ATOM 15807 C C . PRO B 2 7 ? 7.595 2.631 -14.258 1.00 0.00 301 PRO B C 10
ATOM 15808 O O . PRO B 2 7 ? 7.662 1.532 -13.707 1.00 0.00 301 PRO B O 10
ATOM 15819 N N . VAL B 2 8 ? 8.591 3.525 -14.216 1.00 0.00 302 VAL B N 10
ATOM 15820 C CA . VAL B 2 8 ? 9.839 3.255 -13.501 1.00 0.00 302 VAL B CA 10
ATOM 15821 C C . VAL B 2 8 ? 9.570 3.040 -12.012 1.00 0.00 302 VAL B C 10
ATOM 15822 O O . VAL B 2 8 ? 9.709 1.925 -11.505 1.00 0.00 302 VAL B O 10
ATOM 15835 N N . GLU B 2 9 ? 9.166 4.108 -11.322 1.00 0.00 303 GLU B N 10
ATOM 15836 C CA . GLU B 2 9 ? 8.855 4.030 -9.895 1.00 0.00 303 GLU B CA 10
ATOM 15837 C C . GLU B 2 9 ? 7.597 3.190 -9.664 1.00 0.00 303 GLU B C 10
ATOM 15838 O O . GLU B 2 9 ? 7.462 2.532 -8.632 1.00 0.00 303 GLU B O 10
ATOM 15850 N N . PHE B 2 10 ? 6.685 3.215 -10.643 1.00 0.00 304 PHE B N 10
ATOM 15851 C CA . PHE B 2 10 ? 5.435 2.455 -10.569 1.00 0.00 304 PHE B CA 10
ATOM 15852 C C . PHE B 2 10 ? 5.728 0.962 -10.410 1.00 0.00 304 PHE B C 10
ATOM 15853 O O . PHE B 2 10 ? 5.089 0.279 -9.609 1.00 0.00 304 PHE B O 10
ATOM 15870 N N . ASN B 2 11 ? 6.712 0.470 -11.169 1.00 0.00 305 ASN B N 10
ATOM 15871 C CA . ASN B 2 11 ? 7.109 -0.936 -11.112 1.00 0.00 305 ASN B CA 10
ATOM 15872 C C . ASN B 2 11 ? 7.564 -1.325 -9.701 1.00 0.00 305 ASN B C 10
ATOM 15873 O O . ASN B 2 11 ? 7.335 -2.452 -9.263 1.00 0.00 305 ASN B O 10
ATOM 15884 N N . HIS B 2 12 ? 8.203 -0.387 -8.996 1.00 0.00 306 HIS B N 10
ATOM 15885 C CA . HIS B 2 12 ? 8.683 -0.633 -7.635 1.00 0.00 306 HIS B CA 10
ATOM 15886 C C . HIS B 2 12 ? 7.551 -1.177 -6.757 1.00 0.00 306 HIS B C 10
ATOM 15887 O O . HIS B 2 12 ? 7.691 -2.233 -6.138 1.00 0.00 306 HIS B O 10
ATOM 15902 N N . ALA B 2 13 ? 6.420 -0.467 -6.740 1.00 0.00 307 ALA B N 10
ATOM 15903 C CA . ALA B 2 13 ? 5.244 -0.896 -5.977 1.00 0.00 307 ALA B CA 10
ATOM 15904 C C . ALA B 2 13 ? 4.727 -2.221 -6.522 1.00 0.00 307 ALA B C 10
ATOM 15905 O O . ALA B 2 13 ? 4.442 -3.151 -5.770 1.00 0.00 307 ALA B O 10
ATOM 15912 N N . ILE B 2 14 ? 4.619 -2.279 -7.846 1.00 0.00 308 ILE B N 10
ATOM 15913 C CA . ILE B 2 14 ? 4.146 -3.455 -8.559 1.00 0.00 308 ILE B CA 10
ATOM 15914 C C . ILE B 2 14 ? 4.923 -4.712 -8.189 1.00 0.00 308 ILE B C 10
ATOM 15915 O O . ILE B 2 14 ? 4.360 -5.655 -7.631 1.00 0.00 308 ILE B O 10
ATOM 15931 N N . ASN B 2 15 ? 6.214 -4.722 -8.507 1.00 0.00 309 ASN B N 10
ATOM 15932 C CA . ASN B 2 15 ? 7.064 -5.865 -8.212 1.00 0.00 309 ASN B CA 10
ATOM 15933 C C . ASN B 2 15 ? 7.036 -6.193 -6.721 1.00 0.00 309 ASN B C 10
ATOM 15934 O O . ASN B 2 15 ? 7.129 -7.361 -6.339 1.00 0.00 309 ASN B O 10
ATOM 15945 N N . TYR B 2 16 ? 6.862 -5.169 -5.880 1.00 0.00 310 TYR B N 10
ATOM 15946 C CA . TYR B 2 16 ? 6.767 -5.381 -4.440 1.00 0.00 310 TYR B CA 10
ATOM 15947 C C . TYR B 2 16 ? 5.502 -6.176 -4.119 1.00 0.00 310 TYR B C 10
ATOM 15948 O O . TYR B 2 16 ? 5.552 -7.168 -3.389 1.00 0.00 310 TYR B O 10
ATOM 15966 N N . VAL B 2 17 ? 4.369 -5.746 -4.691 1.00 0.00 311 VAL B N 10
ATOM 15967 C CA . VAL B 2 17 ? 3.096 -6.434 -4.487 1.00 0.00 311 VAL B CA 10
ATOM 15968 C C . VAL B 2 17 ? 3.199 -7.873 -4.990 1.00 0.00 311 VAL B C 10
ATOM 15969 O O . VAL B 2 17 ? 2.598 -8.781 -4.414 1.00 0.00 311 VAL B O 10
ATOM 15982 N N . ASN B 2 18 ? 3.979 -8.076 -6.062 1.00 0.00 312 ASN B N 10
ATOM 15983 C CA . ASN B 2 18 ? 4.179 -9.406 -6.634 1.00 0.00 312 ASN B CA 10
ATOM 15984 C C . ASN B 2 18 ? 4.784 -10.341 -5.588 1.00 0.00 312 ASN B C 10
ATOM 15985 O O . ASN B 2 18 ? 4.288 -11.447 -5.380 1.00 0.00 312 ASN B O 10
ATOM 15996 N N . LYS B 2 19 ? 5.840 -9.872 -4.910 1.00 0.00 313 LYS B N 10
ATOM 15997 C CA . LYS B 2 19 ? 6.489 -10.654 -3.855 1.00 0.00 313 LYS B CA 10
ATOM 15998 C C . LYS B 2 19 ? 5.449 -11.140 -2.860 1.00 0.00 313 LYS B C 10
ATOM 15999 O O . LYS B 2 19 ? 5.382 -12.323 -2.540 1.00 0.00 313 LYS B O 10
ATOM 16018 N N . ILE B 2 20 ? 4.645 -10.199 -2.383 1.00 0.00 314 ILE B N 10
ATOM 16019 C CA . ILE B 2 20 ? 3.590 -10.483 -1.424 1.00 0.00 314 ILE B CA 10
ATOM 16020 C C . ILE B 2 20 ? 2.532 -11.404 -2.026 1.00 0.00 314 ILE B C 10
ATOM 16021 O O . ILE B 2 20 ? 2.290 -12.494 -1.521 1.00 0.00 314 ILE B O 10
ATOM 16037 N N . LYS B 2 21 ? 1.928 -10.979 -3.128 1.00 0.00 315 LYS B N 10
ATOM 16038 C CA . LYS B 2 21 ? 0.917 -11.788 -3.798 1.00 0.00 315 LYS B CA 10
ATOM 16039 C C . LYS B 2 21 ? 1.400 -13.231 -3.951 1.00 0.00 315 LYS B C 10
ATOM 16040 O O . LYS B 2 21 ? 0.670 -14.175 -3.649 1.00 0.00 315 LYS B O 10
ATOM 16059 N N . ASN B 2 22 ? 2.646 -13.383 -4.397 1.00 0.00 316 ASN B N 10
ATOM 16060 C CA . ASN B 2 22 ? 3.263 -14.695 -4.572 1.00 0.00 316 ASN B CA 10
ATOM 16061 C C . ASN B 2 22 ? 3.529 -15.368 -3.220 1.00 0.00 316 ASN B C 10
ATOM 16062 O O . ASN B 2 22 ? 3.146 -16.517 -3.001 1.00 0.00 316 ASN B O 10
ATOM 16073 N N . ARG B 2 23 ? 4.206 -14.643 -2.327 1.00 0.00 317 ARG B N 10
ATOM 16074 C CA . ARG B 2 23 ? 4.549 -15.157 -0.999 1.00 0.00 317 ARG B CA 10
ATOM 16075 C C . ARG B 2 23 ? 3.318 -15.593 -0.200 1.00 0.00 317 ARG B C 10
ATOM 16076 O O . ARG B 2 23 ? 3.308 -16.685 0.370 1.00 0.00 317 ARG B O 10
ATOM 16097 N N . PHE B 2 24 ? 2.285 -14.740 -0.144 1.00 0.00 318 PHE B N 10
ATOM 16098 C CA . PHE B 2 24 ? 1.078 -15.074 0.614 1.00 0.00 318 PHE B CA 10
ATOM 16099 C C . PHE B 2 24 ? -0.038 -15.592 -0.300 1.00 0.00 318 PHE B C 10
ATOM 16100 O O . PHE B 2 24 ? -1.218 -15.357 -0.029 1.00 0.00 318 PHE B O 10
ATOM 16117 N N . GLN B 2 25 ? 0.326 -16.308 -1.371 1.00 0.00 319 GLN B N 10
ATOM 16118 C CA . GLN B 2 25 ? -0.670 -16.870 -2.293 1.00 0.00 319 GLN B CA 10
ATOM 16119 C C . GLN B 2 25 ? -1.745 -17.662 -1.542 1.00 0.00 319 GLN B C 10
ATOM 16120 O O . GLN B 2 25 ? -2.908 -17.679 -1.948 1.00 0.00 319 GLN B O 10
ATOM 16134 N N . GLY B 2 26 ? -1.351 -18.307 -0.437 1.00 0.00 320 GLY B N 10
ATOM 16135 C CA . GLY B 2 26 ? -2.294 -19.077 0.357 1.00 0.00 320 GLY B CA 10
ATOM 16136 C C . GLY B 2 26 ? -3.042 -18.221 1.365 1.00 0.00 320 GLY B C 10
ATOM 16137 O O . GLY B 2 26 ? -4.036 -18.665 1.942 1.00 0.00 320 GLY B O 10
ATOM 16141 N N . GLN B 2 27 ? -2.558 -16.993 1.578 1.00 0.00 321 GLN B N 10
ATOM 16142 C CA . GLN B 2 27 ? -3.174 -16.062 2.516 1.00 0.00 321 GLN B CA 10
ATOM 16143 C C . GLN B 2 27 ? -3.927 -14.956 1.777 1.00 0.00 321 GLN B C 10
ATOM 16144 O O . GLN B 2 27 ? -3.453 -13.817 1.711 1.00 0.00 321 GLN B O 10
ATOM 16158 N N . PRO B 2 28 ? -5.117 -15.249 1.225 1.00 0.00 322 PRO B N 10
ATOM 16159 C CA . PRO B 2 28 ? -5.909 -14.239 0.522 1.00 0.00 322 PRO B CA 10
ATOM 16160 C C . PRO B 2 28 ? -6.333 -13.110 1.463 1.00 0.00 322 PRO B C 10
ATOM 16161 O O . PRO B 2 28 ? -6.603 -11.995 1.020 1.00 0.00 322 PRO B O 10
ATOM 16172 N N . ASP B 2 29 ? -6.366 -13.410 2.768 1.00 0.00 323 ASP B N 10
ATOM 16173 C CA . ASP B 2 29 ? -6.731 -12.427 3.783 1.00 0.00 323 ASP B CA 10
ATOM 16174 C C . ASP B 2 29 ? -5.656 -11.352 3.904 1.00 0.00 323 ASP B C 10
ATOM 16175 O O . ASP B 2 29 ? -5.959 -10.187 4.142 1.00 0.00 323 ASP B O 10
ATOM 16184 N N . ILE B 2 30 ? -4.396 -11.762 3.736 1.00 0.00 324 ILE B N 10
ATOM 16185 C CA . ILE B 2 30 ? -3.263 -10.849 3.823 1.00 0.00 324 ILE B CA 10
ATOM 16186 C C . ILE B 2 30 ? -3.238 -9.884 2.656 1.00 0.00 324 ILE B C 10
ATOM 16187 O O . ILE B 2 30 ? -3.158 -8.668 2.835 1.00 0.00 324 ILE B O 10
ATOM 16203 N N . TYR B 2 31 ? -3.282 -10.451 1.460 1.00 0.00 325 TYR B N 10
ATOM 16204 C CA . TYR B 2 31 ? -3.239 -9.663 0.237 1.00 0.00 325 TYR B CA 10
ATOM 16205 C C . TYR B 2 31 ? -4.417 -8.690 0.187 1.00 0.00 325 TYR B C 10
ATOM 16206 O O . TYR B 2 31 ? -4.235 -7.500 -0.070 1.00 0.00 325 TYR B O 10
ATOM 16224 N N . LYS B 2 32 ? -5.617 -9.195 0.472 1.00 0.00 326 LYS B N 10
ATOM 16225 C CA . LYS B 2 32 ? -6.815 -8.379 0.501 1.00 0.00 326 LYS B CA 10
ATOM 16226 C C . LYS B 2 32 ? -6.715 -7.312 1.600 1.00 0.00 326 LYS B C 10
ATOM 16227 O O . LYS B 2 32 ? -6.991 -6.134 1.361 1.00 0.00 326 LYS B O 10
ATOM 16246 N N . ALA B 2 33 ? -6.315 -7.742 2.803 1.00 0.00 327 ALA B N 10
ATOM 16247 C CA . ALA B 2 33 ? -6.172 -6.843 3.952 1.00 0.00 327 ALA B CA 10
ATOM 16248 C C . ALA B 2 33 ? -5.186 -5.708 3.678 1.00 0.00 327 ALA B C 10
ATOM 16249 O O . ALA B 2 33 ? -5.516 -4.541 3.873 1.00 0.00 327 ALA B O 10
ATOM 16256 N N . PHE B 2 34 ? -3.975 -6.064 3.237 1.00 0.00 328 PHE B N 10
ATOM 16257 C CA . PHE B 2 34 ? -2.923 -5.081 2.951 1.00 0.00 328 PHE B CA 10
ATOM 16258 C C . PHE B 2 34 ? -3.449 -3.940 2.083 1.00 0.00 328 PHE B C 10
ATOM 16259 O O . PHE B 2 34 ? -3.253 -2.769 2.407 1.00 0.00 328 PHE B O 10
ATOM 16276 N N . LEU B 2 35 ? -4.119 -4.279 0.988 1.00 0.00 329 LEU B N 10
ATOM 16277 C CA . LEU B 2 35 ? -4.664 -3.258 0.099 1.00 0.00 329 LEU B CA 10
ATOM 16278 C C . LEU B 2 35 ? -5.670 -2.381 0.846 1.00 0.00 329 LEU B C 10
ATOM 16279 O O . LEU B 2 35 ? -5.615 -1.154 0.759 1.00 0.00 329 LEU B O 10
ATOM 16295 N N . GLU B 2 36 ? -6.568 -3.018 1.602 1.00 0.00 330 GLU B N 10
ATOM 16296 C CA . GLU B 2 36 ? -7.568 -2.295 2.392 1.00 0.00 330 GLU B CA 10
ATOM 16297 C C . GLU B 2 36 ? -6.891 -1.387 3.424 1.00 0.00 330 GLU B C 10
ATOM 16298 O O . GLU B 2 36 ? -7.413 -0.323 3.762 1.00 0.00 330 GLU B O 10
ATOM 16310 N N . ILE B 2 37 ? -5.713 -1.807 3.899 1.00 0.00 331 ILE B N 10
ATOM 16311 C CA . ILE B 2 37 ? -4.941 -1.035 4.868 1.00 0.00 331 ILE B CA 10
ATOM 16312 C C . ILE B 2 37 ? -4.577 0.324 4.273 1.00 0.00 331 ILE B C 10
ATOM 16313 O O . ILE B 2 37 ? -4.831 1.370 4.874 1.00 0.00 331 ILE B O 10
ATOM 16329 N N . LEU B 2 38 ? -4.006 0.286 3.070 1.00 0.00 332 LEU B N 10
ATOM 16330 C CA . LEU B 2 38 ? -3.625 1.494 2.341 1.00 0.00 332 LEU B CA 10
ATOM 16331 C C . LEU B 2 38 ? -4.865 2.323 2.026 1.00 0.00 332 LEU B C 10
ATOM 16332 O O . LEU B 2 38 ? -4.897 3.534 2.244 1.00 0.00 332 LEU B O 10
ATOM 16348 N N . HIS B 2 39 ? -5.873 1.640 1.495 1.00 0.00 333 HIS B N 10
ATOM 16349 C CA . HIS B 2 39 ? -7.143 2.272 1.110 1.00 0.00 333 HIS B CA 10
ATOM 16350 C C . HIS B 2 39 ? -7.755 3.110 2.242 1.00 0.00 333 HIS B C 10
ATOM 16351 O O . HIS B 2 39 ? -8.216 4.227 1.999 1.00 0.00 333 HIS B O 10
ATOM 16366 N N . THR B 2 40 ? -7.756 2.585 3.473 1.00 0.00 334 THR B N 10
ATOM 16367 C CA . THR B 2 40 ? -8.316 3.320 4.617 1.00 0.00 334 THR B CA 10
ATOM 16368 C C . THR B 2 40 ? -7.570 4.639 4.832 1.00 0.00 334 THR B C 10
ATOM 16369 O O . THR B 2 40 ? -8.177 5.662 5.153 1.00 0.00 334 THR B O 10
ATOM 16380 N N . TYR B 2 41 ? -6.252 4.597 4.642 1.00 0.00 335 TYR B N 10
ATOM 16381 C CA . TYR B 2 41 ? -5.396 5.771 4.800 1.00 0.00 335 TYR B CA 10
ATOM 16382 C C . TYR B 2 41 ? -5.831 6.904 3.860 1.00 0.00 335 TYR B C 10
ATOM 16383 O O . TYR B 2 41 ? -6.190 7.988 4.316 1.00 0.00 335 TYR B O 10
ATOM 16401 N N . GLN B 2 42 ? -5.785 6.636 2.548 1.00 0.00 336 GLN B N 10
ATOM 16402 C CA . GLN B 2 42 ? -6.150 7.622 1.516 1.00 0.00 336 GLN B CA 10
ATOM 16403 C C . GLN B 2 42 ? -7.508 8.289 1.743 1.00 0.00 336 GLN B C 10
ATOM 16404 O O . GLN B 2 42 ? -7.636 9.499 1.555 1.00 0.00 336 GLN B O 10
ATOM 16418 N N . LYS B 2 43 ? -8.522 7.507 2.105 1.00 0.00 337 LYS B N 10
ATOM 16419 C CA . LYS B 2 43 ? -9.868 8.053 2.301 1.00 0.00 337 LYS B CA 10
ATOM 16420 C C . LYS B 2 43 ? -9.879 9.156 3.353 1.00 0.00 337 LYS B C 10
ATOM 16421 O O . LYS B 2 43 ? -10.466 10.213 3.140 1.00 0.00 337 LYS B O 10
ATOM 16440 N N . GLU B 2 44 ? -9.233 8.917 4.485 1.00 0.00 338 GLU B N 10
ATOM 16441 C CA . GLU B 2 44 ? -9.186 9.911 5.550 1.00 0.00 338 GLU B CA 10
ATOM 16442 C C . GLU B 2 44 ? -8.353 11.128 5.134 1.00 0.00 338 GLU B C 10
ATOM 16443 O O . GLU B 2 44 ? -8.618 12.242 5.588 1.00 0.00 338 GLU B O 10
ATOM 16455 N N . GLN B 2 45 ? -7.382 10.925 4.234 1.00 0.00 339 GLN B N 10
ATOM 16456 C CA . GLN B 2 45 ? -6.570 12.036 3.732 1.00 0.00 339 GLN B CA 10
ATOM 16457 C C . GLN B 2 45 ? -7.431 12.884 2.811 1.00 0.00 339 GLN B C 10
ATOM 16458 O O . GLN B 2 45 ? -7.473 14.109 2.927 1.00 0.00 339 GLN B O 10
ATOM 16472 N N . ARG B 2 46 ? -8.137 12.201 1.906 1.00 0.00 340 ARG B N 10
ATOM 16473 C CA . ARG B 2 46 ? -9.032 12.861 0.963 1.00 0.00 340 ARG B CA 10
ATOM 16474 C C . ARG B 2 46 ? -10.161 13.563 1.721 1.00 0.00 340 ARG B C 10
ATOM 16475 O O . ARG B 2 46 ? -10.568 14.667 1.362 1.00 0.00 340 ARG B O 10
ATOM 16496 N N . ASN B 2 47 ? -10.642 12.919 2.791 1.00 0.00 341 ASN B N 10
ATOM 16497 C CA . ASN B 2 47 ? -11.701 13.482 3.625 1.00 0.00 341 ASN B CA 10
ATOM 16498 C C . ASN B 2 47 ? -11.238 14.791 4.267 1.00 0.00 341 ASN B C 10
ATOM 16499 O O . ASN B 2 47 ? -11.855 15.838 4.064 1.00 0.00 341 ASN B O 10
ATOM 16510 N N . ALA B 2 48 ? -10.142 14.723 5.027 1.00 0.00 342 ALA B N 10
ATOM 16511 C CA . ALA B 2 48 ? -9.580 15.903 5.688 1.00 0.00 342 ALA B CA 10
ATOM 16512 C C . ALA B 2 48 ? -9.296 17.025 4.687 1.00 0.00 342 ALA B C 10
ATOM 16513 O O . ALA B 2 48 ? -9.545 18.198 4.971 1.00 0.00 342 ALA B O 10
ATOM 16520 N N . LYS B 2 49 ? -8.774 16.652 3.516 1.00 0.00 343 LYS B N 10
ATOM 16521 C CA . LYS B 2 49 ? -8.450 17.616 2.465 1.00 0.00 343 LYS B CA 10
ATOM 16522 C C . LYS B 2 49 ? -9.716 18.281 1.919 1.00 0.00 343 LYS B C 10
ATOM 16523 O O . LYS B 2 49 ? -9.770 19.504 1.772 1.00 0.00 343 LYS B O 10
ATOM 16542 N N . GLU B 2 50 ? -10.731 17.468 1.624 1.00 0.00 344 GLU B N 10
ATOM 16543 C CA . GLU B 2 50 ? -12.001 17.968 1.096 1.00 0.00 344 GLU B CA 10
ATOM 16544 C C . GLU B 2 50 ? -12.742 18.823 2.125 1.00 0.00 344 GLU B C 10
ATOM 16545 O O . GLU B 2 50 ? -13.386 19.809 1.767 1.00 0.00 344 GLU B O 10
ATOM 16557 N N . ALA B 2 51 ? -12.650 18.442 3.403 1.00 0.00 345 ALA B N 10
ATOM 16558 C CA . ALA B 2 51 ? -13.317 19.180 4.475 1.00 0.00 345 ALA B CA 10
ATOM 16559 C C . ALA B 2 51 ? -12.737 20.587 4.624 1.00 0.00 345 ALA B C 10
ATOM 16560 O O . ALA B 2 51 ? -13.485 21.558 4.769 1.00 0.00 345 ALA B O 10
ATOM 16567 N N . GLY B 2 52 ? -11.404 20.689 4.582 1.00 0.00 346 GLY B N 10
ATOM 16568 C CA . GLY B 2 52 ? -10.737 21.979 4.709 1.00 0.00 346 GLY B CA 10
ATOM 16569 C C . GLY B 2 52 ? -11.255 22.812 5.873 1.00 0.00 346 GLY B C 10
ATOM 16570 O O . GLY B 2 52 ? -11.441 24.022 5.737 1.00 0.00 346 GLY B O 10
ATOM 16574 N N . GLY B 2 53 ? -11.489 22.163 7.014 1.00 0.00 347 GLY B N 10
ATOM 16575 C CA . GLY B 2 53 ? -11.988 22.867 8.186 1.00 0.00 347 GLY B CA 10
ATOM 16576 C C . GLY B 2 53 ? -11.529 22.233 9.485 1.00 0.00 347 GLY B C 10
ATOM 16577 O O . GLY B 2 53 ? -12.349 21.866 10.327 1.00 0.00 347 GLY B O 10
ATOM 16581 N N . ASN B 2 54 ? -10.207 22.108 9.645 1.00 0.00 348 ASN B N 10
ATOM 16582 C CA . ASN B 2 54 ? -9.616 21.515 10.846 1.00 0.00 348 ASN B CA 10
ATOM 16583 C C . ASN B 2 54 ? -10.157 20.102 11.105 1.00 0.00 348 ASN B C 10
ATOM 16584 O O . ASN B 2 54 ? -10.280 19.676 12.255 1.00 0.00 348 ASN B O 10
ATOM 16595 N N . TYR B 2 55 ? -10.466 19.377 10.026 1.00 0.00 349 TYR B N 10
ATOM 16596 C CA . TYR B 2 55 ? -10.979 18.013 10.135 1.00 0.00 349 TYR B CA 10
ATOM 16597 C C . TYR B 2 55 ? -9.839 17.014 10.316 1.00 0.00 349 TYR B C 10
ATOM 16598 O O . TYR B 2 55 ? -8.931 16.940 9.485 1.00 0.00 349 TYR B O 10
ATOM 16616 N N . THR B 2 56 ? -9.902 16.237 11.396 1.00 0.00 350 THR B N 10
ATOM 16617 C CA . THR B 2 56 ? -8.885 15.230 11.668 1.00 0.00 350 THR B CA 10
ATOM 16618 C C . THR B 2 56 ? -9.321 13.877 11.098 1.00 0.00 350 THR B C 10
ATOM 16619 O O . THR B 2 56 ? -10.479 13.478 11.244 1.00 0.00 350 THR B O 10
ATOM 16630 N N . PRO B 2 57 ? -8.403 13.158 10.430 1.00 0.00 351 PRO B N 10
ATOM 16631 C CA . PRO B 2 57 ? -8.688 11.855 9.827 1.00 0.00 351 PRO B CA 10
ATOM 16632 C C . PRO B 2 57 ? -8.636 10.714 10.841 1.00 0.00 351 PRO B C 10
ATOM 16633 O O . PRO B 2 57 ? -8.197 10.896 11.979 1.00 0.00 351 PRO B O 10
ATOM 16644 N N . ALA B 2 58 ? -9.076 9.532 10.410 1.00 0.00 352 ALA B N 10
ATOM 16645 C CA . ALA B 2 58 ? -9.072 8.352 11.264 1.00 0.00 352 ALA B CA 10
ATOM 16646 C C . ALA B 2 58 ? -7.718 7.648 11.210 1.00 0.00 352 ALA B C 10
ATOM 16647 O O . ALA B 2 58 ? -6.997 7.598 12.208 1.00 0.00 352 ALA B O 10
ATOM 16654 N N . LEU B 2 59 ? -7.369 7.117 10.034 1.00 0.00 353 LEU B N 10
ATOM 16655 C CA . LEU B 2 59 ? -6.097 6.430 9.852 1.00 0.00 353 LEU B CA 10
ATOM 16656 C C . LEU B 2 59 ? -4.963 7.402 9.589 1.00 0.00 353 LEU B C 10
ATOM 16657 O O . LEU B 2 59 ? -5.173 8.576 9.273 1.00 0.00 353 LEU B O 10
ATOM 16673 N N . THR B 2 60 ? -3.764 6.862 9.683 1.00 0.00 354 THR B N 10
ATOM 16674 C CA . THR B 2 60 ? -2.538 7.593 9.427 1.00 0.00 354 THR B CA 10
ATOM 16675 C C . THR B 2 60 ? -1.475 6.589 9.007 1.00 0.00 354 THR B C 10
ATOM 16676 O O . THR B 2 60 ? -1.730 5.382 9.011 1.00 0.00 354 THR B O 10
ATOM 16687 N N . GLU B 2 61 ? -0.284 7.065 8.671 1.00 0.00 355 GLU B N 10
ATOM 16688 C CA . GLU B 2 61 ? 0.794 6.158 8.293 1.00 0.00 355 GLU B CA 10
ATOM 16689 C C . GLU B 2 61 ? 1.011 5.127 9.410 1.00 0.00 355 GLU B C 10
ATOM 16690 O O . GLU B 2 61 ? 1.495 4.020 9.164 1.00 0.00 355 GLU B O 10
ATOM 16702 N N . GLN B 2 62 ? 0.610 5.503 10.636 1.00 0.00 356 GLN B N 10
ATOM 16703 C CA . GLN B 2 62 ? 0.710 4.633 11.803 1.00 0.00 356 GLN B CA 10
ATOM 16704 C C . GLN B 2 62 ? -0.156 3.379 11.641 1.00 0.00 356 GLN B C 10
ATOM 16705 O O . GLN B 2 62 ? 0.304 2.274 11.921 1.00 0.00 356 GLN B O 10
ATOM 16719 N N . GLU B 2 63 ? -1.410 3.550 11.182 1.00 0.00 357 GLU B N 10
ATOM 16720 C CA . GLU B 2 63 ? -2.307 2.409 10.992 1.00 0.00 357 GLU B CA 10
ATOM 16721 C C . GLU B 2 63 ? -1.858 1.567 9.811 1.00 0.00 357 GLU B C 10
ATOM 16722 O O . GLU B 2 63 ? -1.964 0.342 9.825 1.00 0.00 357 GLU B O 10
ATOM 16734 N N . VAL B 2 64 ? -1.379 2.249 8.774 1.00 0.00 358 VAL B N 10
ATOM 16735 C CA . VAL B 2 64 ? -0.940 1.590 7.555 1.00 0.00 358 VAL B CA 10
ATOM 16736 C C . VAL B 2 64 ? 0.179 0.595 7.847 1.00 0.00 358 VAL B C 10
ATOM 16737 O O . VAL B 2 64 ? 0.020 -0.605 7.623 1.00 0.00 358 VAL B O 10
ATOM 16750 N N . TYR B 2 65 ? 1.290 1.090 8.385 1.00 0.00 359 TYR B N 10
ATOM 16751 C CA . TYR B 2 65 ? 2.414 0.231 8.747 1.00 0.00 359 TYR B CA 10
ATOM 16752 C C . TYR B 2 65 ? 1.990 -0.804 9.798 1.00 0.00 359 TYR B C 10
ATOM 16753 O O . TYR B 2 65 ? 2.439 -1.950 9.771 1.00 0.00 359 TYR B O 10
ATOM 16771 N N . ALA B 2 66 ? 1.135 -0.372 10.734 1.00 0.00 360 ALA B N 10
ATOM 16772 C CA . ALA B 2 66 ? 0.657 -1.235 11.823 1.00 0.00 360 ALA B CA 10
ATOM 16773 C C . ALA B 2 66 ? -0.132 -2.448 11.329 1.00 0.00 360 ALA B C 10
ATOM 16774 O O . ALA B 2 66 ? 0.138 -3.577 11.746 1.00 0.00 360 ALA B O 10
ATOM 16781 N N . GLN B 2 67 ? -1.117 -2.214 10.462 1.00 0.00 361 GLN B N 10
ATOM 16782 C CA . GLN B 2 67 ? -1.954 -3.300 9.944 1.00 0.00 361 GLN B CA 10
ATOM 16783 C C . GLN B 2 67 ? -1.140 -4.269 9.086 1.00 0.00 361 GLN B C 10
ATOM 16784 O O . GLN B 2 67 ? -1.338 -5.484 9.157 1.00 0.00 361 GLN B O 10
ATOM 16798 N N . VAL B 2 68 ? -0.215 -3.733 8.288 1.00 0.00 362 VAL B N 10
ATOM 16799 C CA . VAL B 2 68 ? 0.636 -4.562 7.434 1.00 0.00 362 VAL B CA 10
ATOM 16800 C C . VAL B 2 68 ? 1.583 -5.409 8.286 1.00 0.00 362 VAL B C 10
ATOM 16801 O O . VAL B 2 68 ? 1.848 -6.571 7.966 1.00 0.00 362 VAL B O 10
ATOM 16814 N N . ALA B 2 69 ? 2.080 -4.818 9.378 1.00 0.00 363 ALA B N 10
ATOM 16815 C CA . ALA B 2 69 ? 2.989 -5.507 10.294 1.00 0.00 363 ALA B CA 10
ATOM 16816 C C . ALA B 2 69 ? 2.381 -6.818 10.800 1.00 0.00 363 ALA B C 10
ATOM 16817 O O . ALA B 2 69 ? 3.097 -7.801 11.003 1.00 0.00 363 ALA B O 10
ATOM 16824 N N . ARG B 2 70 ? 1.057 -6.829 10.988 1.00 0.00 364 ARG B N 10
ATOM 16825 C CA . ARG B 2 70 ? 0.360 -8.028 11.455 1.00 0.00 364 ARG B CA 10
ATOM 16826 C C . ARG B 2 70 ? 0.322 -9.094 10.365 1.00 0.00 364 ARG B C 10
ATOM 16827 O O . ARG B 2 70 ? 0.417 -10.285 10.652 1.00 0.00 364 ARG B O 10
ATOM 16848 N N . LEU B 2 71 ? 0.183 -8.659 9.118 1.00 0.00 365 LEU B N 10
ATOM 16849 C CA . LEU B 2 71 ? 0.140 -9.575 7.984 1.00 0.00 365 LEU B CA 10
ATOM 16850 C C . LEU B 2 71 ? 1.471 -10.304 7.803 1.00 0.00 365 LEU B C 10
ATOM 16851 O O . LEU B 2 71 ? 1.511 -11.532 7.707 1.00 0.00 365 LEU B O 10
ATOM 16867 N N . PHE B 2 72 ? 2.555 -9.529 7.704 1.00 0.00 366 PHE B N 10
ATOM 16868 C CA . PHE B 2 72 ? 3.890 -10.077 7.474 1.00 0.00 366 PHE B CA 10
ATOM 16869 C C . PHE B 2 72 ? 4.625 -10.434 8.773 1.00 0.00 366 PHE B C 10
ATOM 16870 O O . PHE B 2 72 ? 5.793 -10.077 8.942 1.00 0.00 366 PHE B O 10
ATOM 16887 N N . LYS B 2 73 ? 3.951 -11.144 9.682 1.00 0.00 367 LYS B N 10
ATOM 16888 C CA . LYS B 2 73 ? 4.565 -11.547 10.951 1.00 0.00 367 LYS B CA 10
ATOM 16889 C C . LYS B 2 73 ? 5.921 -12.230 10.733 1.00 0.00 367 LYS B C 10
ATOM 16890 O O . LYS B 2 73 ? 6.967 -11.645 11.022 1.00 0.00 367 LYS B O 10
ATOM 16909 N N . ASN B 2 74 ? 5.898 -13.475 10.238 1.00 0.00 368 ASN B N 10
ATOM 16910 C CA . ASN B 2 74 ? 7.135 -14.234 10.002 1.00 0.00 368 ASN B CA 10
ATOM 16911 C C . ASN B 2 74 ? 7.778 -13.932 8.634 1.00 0.00 368 ASN B C 10
ATOM 16912 O O . ASN B 2 74 ? 8.501 -14.768 8.088 1.00 0.00 368 ASN B O 10
ATOM 16923 N N . GLN B 2 75 ? 7.534 -12.732 8.099 1.00 0.00 369 GLN B N 10
ATOM 16924 C CA . GLN B 2 75 ? 8.116 -12.319 6.818 1.00 0.00 369 GLN B CA 10
ATOM 16925 C C . GLN B 2 75 ? 8.497 -10.836 6.855 1.00 0.00 369 GLN B C 10
ATOM 16926 O O . GLN B 2 75 ? 8.145 -10.061 5.960 1.00 0.00 369 GLN B O 10
ATOM 16940 N N . GLU B 2 76 ? 9.229 -10.463 7.908 1.00 0.00 370 GLU B N 10
ATOM 16941 C CA . GLU B 2 76 ? 9.696 -9.087 8.114 1.00 0.00 370 GLU B CA 10
ATOM 16942 C C . GLU B 2 76 ? 10.418 -8.509 6.890 1.00 0.00 370 GLU B C 10
ATOM 16943 O O . GLU B 2 76 ? 10.512 -7.289 6.740 1.00 0.00 370 GLU B O 10
ATOM 16955 N N . ASP B 2 77 ? 10.936 -9.386 6.030 1.00 0.00 371 ASP B N 10
ATOM 16956 C CA . ASP B 2 77 ? 11.663 -8.956 4.835 1.00 0.00 371 ASP B CA 10
ATOM 16957 C C . ASP B 2 77 ? 10.751 -8.157 3.904 1.00 0.00 371 ASP B C 10
ATOM 16958 O O . ASP B 2 77 ? 11.060 -7.013 3.564 1.00 0.00 371 ASP B O 10
ATOM 16967 N N . LEU B 2 78 ? 9.624 -8.751 3.510 1.00 0.00 372 LEU B N 10
ATOM 16968 C CA . LEU B 2 78 ? 8.664 -8.073 2.638 1.00 0.00 372 LEU B CA 10
ATOM 16969 C C . LEU B 2 78 ? 8.258 -6.715 3.227 1.00 0.00 372 LEU B C 10
ATOM 16970 O O . LEU B 2 78 ? 8.040 -5.753 2.489 1.00 0.00 372 LEU B O 10
ATOM 16986 N N . LEU B 2 79 ? 8.177 -6.641 4.561 1.00 0.00 373 LEU B N 10
ATOM 16987 C CA . LEU B 2 79 ? 7.814 -5.398 5.247 1.00 0.00 373 LEU B CA 10
ATOM 16988 C C . LEU B 2 79 ? 8.861 -4.304 5.024 1.00 0.00 373 LEU B C 10
ATOM 16989 O O . LEU B 2 79 ? 8.512 -3.129 4.891 1.00 0.00 373 LEU B O 10
ATOM 17005 N N . SER B 2 80 ? 10.139 -4.692 4.975 1.00 0.00 374 SER B N 10
ATOM 17006 C CA . SER B 2 80 ? 11.227 -3.737 4.755 1.00 0.00 374 SER B CA 10
ATOM 17007 C C . SER B 2 80 ? 10.973 -2.905 3.497 1.00 0.00 374 SER B C 10
ATOM 17008 O O . SER B 2 80 ? 11.189 -1.691 3.491 1.00 0.00 374 SER B O 10
ATOM 17016 N N . GLU B 2 81 ? 10.502 -3.570 2.441 1.00 0.00 375 GLU B N 10
ATOM 17017 C CA . GLU B 2 81 ? 10.203 -2.903 1.177 1.00 0.00 375 GLU B CA 10
ATOM 17018 C C . GLU B 2 81 ? 9.063 -1.896 1.355 1.00 0.00 375 GLU B C 10
ATOM 17019 O O . GLU B 2 81 ? 9.126 -0.781 0.833 1.00 0.00 375 GLU B O 10
ATOM 17031 N N . PHE B 2 82 ? 8.023 -2.301 2.096 1.00 0.00 376 PHE B N 10
ATOM 17032 C CA . PHE B 2 82 ? 6.862 -1.441 2.351 1.00 0.00 376 PHE B CA 10
ATOM 17033 C C . PHE B 2 82 ? 7.270 -0.088 2.936 1.00 0.00 376 PHE B C 10
ATOM 17034 O O . PHE B 2 82 ? 6.801 0.956 2.480 1.00 0.00 376 PHE B O 10
ATOM 17051 N N . GLY B 2 83 ? 8.134 -0.116 3.953 1.00 0.00 377 GLY B N 10
ATOM 17052 C CA . GLY B 2 83 ? 8.587 1.115 4.590 1.00 0.00 377 GLY B CA 10
ATOM 17053 C C . GLY B 2 83 ? 9.223 2.099 3.616 1.00 0.00 377 GLY B C 10
ATOM 17054 O O . GLY B 2 83 ? 9.273 3.299 3.890 1.00 0.00 377 GLY B O 10
ATOM 17058 N N . GLN B 2 84 ? 9.712 1.595 2.478 1.00 0.00 378 GLN B N 10
ATOM 17059 C CA . GLN B 2 84 ? 10.343 2.445 1.466 1.00 0.00 378 GLN B CA 10
ATOM 17060 C C . GLN B 2 84 ? 9.315 3.332 0.748 1.00 0.00 378 GLN B C 10
ATOM 17061 O O . GLN B 2 84 ? 9.685 4.324 0.117 1.00 0.00 378 GLN B O 10
ATOM 17075 N N . PHE B 2 85 ? 8.026 2.988 0.863 1.00 0.00 379 PHE B N 10
ATOM 17076 C CA . PHE B 2 85 ? 6.958 3.772 0.242 1.00 0.00 379 PHE B CA 10
ATOM 17077 C C . PHE B 2 85 ? 6.475 4.844 1.210 1.00 0.00 379 PHE B C 10
ATOM 17078 O O . PHE B 2 85 ? 6.162 5.967 0.811 1.00 0.00 379 PHE B O 10
ATOM 17095 N N . LEU B 2 86 ? 6.399 4.469 2.486 1.00 0.00 380 LEU B N 10
ATOM 17096 C CA . LEU B 2 86 ? 5.937 5.355 3.537 1.00 0.00 380 LEU B CA 10
ATOM 17097 C C . LEU B 2 86 ? 6.716 5.099 4.829 1.00 0.00 380 LEU B C 10
ATOM 17098 O O . LEU B 2 86 ? 6.977 3.947 5.180 1.00 0.00 380 LEU B O 10
ATOM 17114 N N . PRO B 2 87 ? 7.136 6.179 5.531 1.00 0.00 381 PRO B N 10
ATOM 17115 C CA . PRO B 2 87 ? 7.912 6.119 6.761 1.00 0.00 381 PRO B CA 10
ATOM 17116 C C . PRO B 2 87 ? 7.574 4.951 7.662 1.00 0.00 381 PRO B C 10
ATOM 17117 O O . PRO B 2 87 ? 6.478 4.388 7.631 1.00 0.00 381 PRO B O 10
ATOM 17128 N N . ASP B 2 88 ? 8.548 4.619 8.472 1.00 0.00 382 ASP B N 10
ATOM 17129 C CA . ASP B 2 88 ? 8.433 3.519 9.425 1.00 0.00 382 ASP B CA 10
ATOM 17130 C C . ASP B 2 88 ? 7.691 3.967 10.684 1.00 0.00 382 ASP B C 10
ATOM 17131 O O . ASP B 2 88 ? 8.298 4.196 11.735 1.00 0.00 382 ASP B O 10
ATOM 17140 N N . ALA B 2 89 ? 6.369 4.090 10.561 1.00 0.00 383 ALA B N 10
ATOM 17141 C CA . ALA B 2 89 ? 5.522 4.508 11.676 1.00 0.00 383 ALA B CA 10
ATOM 17142 C C . ALA B 2 89 ? 5.236 3.347 12.630 1.00 0.00 383 ALA B C 10
ATOM 17143 O O . ALA B 2 89 ? 5.036 3.611 13.835 1.00 0.00 383 ALA B O 10
ATOM 17151 N N . ARG A 1 1 ? -2.451 10.845 -4.291 1.00 0.00 6 ARG A N 11
ATOM 17152 C CA . ARG A 1 1 ? -0.971 10.871 -4.120 1.00 0.00 6 ARG A CA 11
ATOM 17153 C C . ARG A 1 1 ? -0.311 9.655 -4.767 1.00 0.00 6 ARG A C 11
ATOM 17154 O O . ARG A 1 1 ? -0.993 8.755 -5.265 1.00 0.00 6 ARG A O 11
ATOM 17177 N N . MET A 1 2 ? 1.022 9.633 -4.751 1.00 0.00 7 MET A N 11
ATOM 17178 C CA . MET A 1 2 ? 1.778 8.527 -5.328 1.00 0.00 7 MET A CA 11
ATOM 17179 C C . MET A 1 2 ? 2.557 7.778 -4.250 1.00 0.00 7 MET A C 11
ATOM 17180 O O . MET A 1 2 ? 3.629 8.213 -3.823 1.00 0.00 7 MET A O 11
ATOM 17194 N N . ASN A 1 3 ? 2.008 6.646 -3.824 1.00 0.00 8 ASN A N 11
ATOM 17195 C CA . ASN A 1 3 ? 2.636 5.811 -2.803 1.00 0.00 8 ASN A CA 11
ATOM 17196 C C . ASN A 1 3 ? 1.896 4.476 -2.671 1.00 0.00 8 ASN A C 11
ATOM 17197 O O . ASN A 1 3 ? 2.170 3.547 -3.425 1.00 0.00 8 ASN A O 11
ATOM 17208 N N . ILE A 1 4 ? 0.959 4.377 -1.722 1.00 0.00 9 ILE A N 11
ATOM 17209 C CA . ILE A 1 4 ? 0.204 3.137 -1.544 1.00 0.00 9 ILE A CA 11
ATOM 17210 C C . ILE A 1 4 ? -0.679 2.873 -2.725 1.00 0.00 9 ILE A C 11
ATOM 17211 O O . ILE A 1 4 ? -0.793 1.735 -3.180 1.00 0.00 9 ILE A O 11
ATOM 17227 N N . GLN A 1 5 ? -1.321 3.927 -3.211 1.00 0.00 10 GLN A N 11
ATOM 17228 C CA . GLN A 1 5 ? -2.206 3.785 -4.333 1.00 0.00 10 GLN A CA 11
ATOM 17229 C C . GLN A 1 5 ? -1.457 3.141 -5.501 1.00 0.00 10 GLN A C 11
ATOM 17230 O O . GLN A 1 5 ? -2.036 2.396 -6.289 1.00 0.00 10 GLN A O 11
ATOM 17244 N N . MET A 1 6 ? -0.147 3.416 -5.572 1.00 0.00 11 MET A N 11
ATOM 17245 C CA . MET A 1 6 ? 0.712 2.848 -6.602 1.00 0.00 11 MET A CA 11
ATOM 17246 C C . MET A 1 6 ? 0.607 1.326 -6.590 1.00 0.00 11 MET A C 11
ATOM 17247 O O . MET A 1 6 ? 0.450 0.702 -7.638 1.00 0.00 11 MET A O 11
ATOM 17261 N N . LEU A 1 7 ? 0.662 0.735 -5.390 1.00 0.00 12 LEU A N 11
ATOM 17262 C CA . LEU A 1 7 ? 0.540 -0.713 -5.253 1.00 0.00 12 LEU A CA 11
ATOM 17263 C C . LEU A 1 7 ? -0.912 -1.137 -5.414 1.00 0.00 12 LEU A C 11
ATOM 17264 O O . LEU A 1 7 ? -1.215 -2.022 -6.206 1.00 0.00 12 LEU A O 11
ATOM 17280 N N . LEU A 1 8 ? -1.807 -0.504 -4.642 1.00 0.00 13 LEU A N 11
ATOM 17281 C CA . LEU A 1 8 ? -3.238 -0.827 -4.693 1.00 0.00 13 LEU A CA 11
ATOM 17282 C C . LEU A 1 8 ? -3.725 -0.976 -6.134 1.00 0.00 13 LEU A C 11
ATOM 17283 O O . LEU A 1 8 ? -4.218 -2.036 -6.524 1.00 0.00 13 LEU A O 11
ATOM 17299 N N . GLU A 1 9 ? -3.576 0.093 -6.921 1.00 0.00 14 GLU A N 11
ATOM 17300 C CA . GLU A 1 9 ? -3.991 0.084 -8.324 1.00 0.00 14 GLU A CA 11
ATOM 17301 C C . GLU A 1 9 ? -3.310 -1.059 -9.077 1.00 0.00 14 GLU A C 11
ATOM 17302 O O . GLU A 1 9 ? -3.930 -1.722 -9.909 1.00 0.00 14 GLU A O 11
ATOM 17314 N N . ALA A 1 10 ? -2.034 -1.289 -8.759 1.00 0.00 15 ALA A N 11
ATOM 17315 C CA . ALA A 1 10 ? -1.259 -2.358 -9.376 1.00 0.00 15 ALA A CA 11
ATOM 17316 C C . ALA A 1 10 ? -1.818 -3.726 -9.019 1.00 0.00 15 ALA A C 11
ATOM 17317 O O . ALA A 1 10 ? -2.011 -4.559 -9.899 1.00 0.00 15 ALA A O 11
ATOM 17324 N N . ALA A 1 11 ? -2.059 -3.952 -7.722 1.00 0.00 16 ALA A N 11
ATOM 17325 C CA . ALA A 1 11 ? -2.579 -5.229 -7.247 1.00 0.00 16 ALA A CA 11
ATOM 17326 C C . ALA A 1 11 ? -3.672 -5.761 -8.169 1.00 0.00 16 ALA A C 11
ATOM 17327 O O . ALA A 1 11 ? -3.617 -6.906 -8.597 1.00 0.00 16 ALA A O 11
ATOM 17334 N N . ASP A 1 12 ? -4.659 -4.908 -8.473 1.00 0.00 17 ASP A N 11
ATOM 17335 C CA . ASP A 1 12 ? -5.764 -5.283 -9.358 1.00 0.00 17 ASP A CA 11
ATOM 17336 C C . ASP A 1 12 ? -5.230 -5.922 -10.641 1.00 0.00 17 ASP A C 11
ATOM 17337 O O . ASP A 1 12 ? -5.724 -6.962 -11.081 1.00 0.00 17 ASP A O 11
ATOM 17346 N N . TYR A 1 13 ? -4.203 -5.300 -11.219 1.00 0.00 18 TYR A N 11
ATOM 17347 C CA . TYR A 1 13 ? -3.576 -5.806 -12.434 1.00 0.00 18 TYR A CA 11
ATOM 17348 C C . TYR A 1 13 ? -2.764 -7.060 -12.131 1.00 0.00 18 TYR A C 11
ATOM 17349 O O . TYR A 1 13 ? -2.826 -8.042 -12.875 1.00 0.00 18 TYR A O 11
ATOM 17367 N N . LEU A 1 14 ? -2.028 -7.027 -11.024 1.00 0.00 19 LEU A N 11
ATOM 17368 C CA . LEU A 1 14 ? -1.229 -8.171 -10.599 1.00 0.00 19 LEU A CA 11
ATOM 17369 C C . LEU A 1 14 ? -2.137 -9.378 -10.389 1.00 0.00 19 LEU A C 11
ATOM 17370 O O . LEU A 1 14 ? -1.759 -10.511 -10.696 1.00 0.00 19 LEU A O 11
ATOM 17386 N N . GLU A 1 15 ? -3.348 -9.114 -9.877 1.00 0.00 20 GLU A N 11
ATOM 17387 C CA . GLU A 1 15 ? -4.337 -10.170 -9.630 1.00 0.00 20 GLU A CA 11
ATOM 17388 C C . GLU A 1 15 ? -4.575 -11.000 -10.890 1.00 0.00 20 GLU A C 11
ATOM 17389 O O . GLU A 1 15 ? -4.607 -12.230 -10.833 1.00 0.00 20 GLU A O 11
ATOM 17401 N N . ARG A 1 16 ? -4.733 -10.320 -12.028 1.00 0.00 21 ARG A N 11
ATOM 17402 C CA . ARG A 1 16 ? -4.958 -10.997 -13.302 1.00 0.00 21 ARG A CA 11
ATOM 17403 C C . ARG A 1 16 ? -3.681 -11.688 -13.779 1.00 0.00 21 ARG A C 11
ATOM 17404 O O . ARG A 1 16 ? -2.632 -11.013 -13.854 1.00 0.00 21 ARG A O 11
ATOM 17426 N N . SER B 2 1 ? 2.483 5.364 -23.978 1.00 0.00 295 SER B N 11
ATOM 17427 C CA . SER B 2 1 ? 1.715 6.621 -23.759 1.00 0.00 295 SER B CA 11
ATOM 17428 C C . SER B 2 1 ? 1.419 6.843 -22.276 1.00 0.00 295 SER B C 11
ATOM 17429 O O . SER B 2 1 ? 1.375 5.890 -21.494 1.00 0.00 295 SER B O 11
ATOM 17439 N N . LEU B 2 2 ? 1.217 8.110 -21.900 1.00 0.00 296 LEU B N 11
ATOM 17440 C CA . LEU B 2 2 ? 0.925 8.482 -20.514 1.00 0.00 296 LEU B CA 11
ATOM 17441 C C . LEU B 2 2 ? 2.095 8.127 -19.595 1.00 0.00 296 LEU B C 11
ATOM 17442 O O . LEU B 2 2 ? 2.189 7.003 -19.097 1.00 0.00 296 LEU B O 11
ATOM 17458 N N . GLN B 2 3 ? 2.982 9.102 -19.377 1.00 0.00 297 GLN B N 11
ATOM 17459 C CA . GLN B 2 3 ? 4.160 8.917 -18.523 1.00 0.00 297 GLN B CA 11
ATOM 17460 C C . GLN B 2 3 ? 4.737 10.266 -18.108 1.00 0.00 297 GLN B C 11
ATOM 17461 O O . GLN B 2 3 ? 5.039 11.110 -18.956 1.00 0.00 297 GLN B O 11
ATOM 17475 N N . ASN B 2 4 ? 4.886 10.467 -16.797 1.00 0.00 298 ASN B N 11
ATOM 17476 C CA . ASN B 2 4 ? 5.429 11.717 -16.267 1.00 0.00 298 ASN B CA 11
ATOM 17477 C C . ASN B 2 4 ? 6.954 11.657 -16.180 1.00 0.00 298 ASN B C 11
ATOM 17478 O O . ASN B 2 4 ? 7.649 12.204 -17.038 1.00 0.00 298 ASN B O 11
ATOM 17489 N N . ASN B 2 5 ? 7.471 10.988 -15.145 1.00 0.00 299 ASN B N 11
ATOM 17490 C CA . ASN B 2 5 ? 8.915 10.860 -14.954 1.00 0.00 299 ASN B CA 11
ATOM 17491 C C . ASN B 2 5 ? 9.248 9.729 -13.983 1.00 0.00 299 ASN B C 11
ATOM 17492 O O . ASN B 2 5 ? 8.510 9.482 -13.027 1.00 0.00 299 ASN B O 11
ATOM 17503 N N . GLN B 2 6 ? 10.375 9.056 -14.233 1.00 0.00 300 GLN B N 11
ATOM 17504 C CA . GLN B 2 6 ? 10.833 7.953 -13.386 1.00 0.00 300 GLN B CA 11
ATOM 17505 C C . 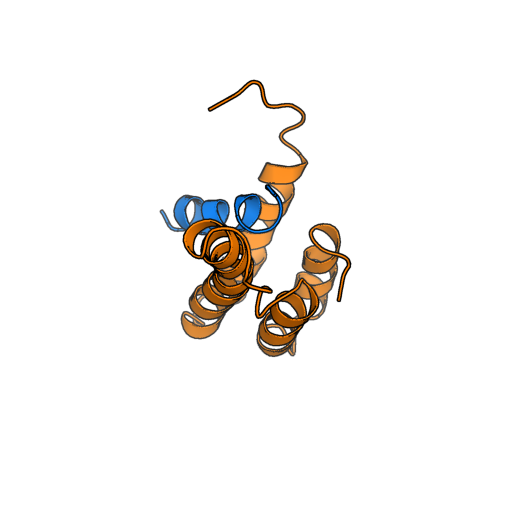GLN B 2 6 ? 9.814 6.810 -13.357 1.00 0.00 300 GLN B C 11
ATOM 17506 O O . GLN B 2 6 ? 8.985 6.725 -12.447 1.00 0.00 300 GLN B O 11
ATOM 17520 N N . PRO B 2 7 ? 9.870 5.907 -14.358 1.00 0.00 301 PRO B N 11
ATOM 17521 C CA . PRO B 2 7 ? 8.957 4.758 -14.446 1.00 0.00 301 PRO B CA 11
ATOM 17522 C C . PRO B 2 7 ? 9.239 3.695 -13.380 1.00 0.00 301 PRO B C 11
ATOM 17523 O O . PRO B 2 7 ? 8.366 2.889 -13.053 1.00 0.00 301 PRO B O 11
ATOM 17534 N N . VAL B 2 8 ? 10.465 3.700 -12.843 1.00 0.00 302 VAL B N 11
ATOM 17535 C CA . VAL B 2 8 ? 10.865 2.740 -11.814 1.00 0.00 302 VAL B CA 11
ATOM 17536 C C . VAL B 2 8 ? 10.039 2.902 -10.534 1.00 0.00 302 VAL B C 11
ATOM 17537 O O . VAL B 2 8 ? 9.923 1.961 -9.753 1.00 0.00 302 VAL B O 11
ATOM 17550 N N . GLU B 2 9 ? 9.466 4.092 -10.323 1.00 0.00 303 GLU B N 11
ATOM 17551 C CA . GLU B 2 9 ? 8.658 4.351 -9.130 1.00 0.00 303 GLU B CA 11
ATOM 17552 C C . GLU B 2 9 ? 7.435 3.439 -9.087 1.00 0.00 303 GLU B C 11
ATOM 17553 O O . GLU B 2 9 ? 7.239 2.699 -8.120 1.00 0.00 303 GLU B O 11
ATOM 17565 N N . PHE B 2 10 ? 6.617 3.494 -10.140 1.00 0.00 304 PHE B N 11
ATOM 17566 C CA . PHE B 2 10 ? 5.413 2.672 -10.221 1.00 0.00 304 PHE B CA 11
ATOM 17567 C C . PHE B 2 10 ? 5.764 1.186 -10.191 1.00 0.00 304 PHE B C 11
ATOM 17568 O O . PHE B 2 10 ? 5.213 0.430 -9.396 1.00 0.00 304 PHE B O 11
ATOM 17585 N N . ASN B 2 11 ? 6.687 0.779 -11.061 1.00 0.00 305 ASN B N 11
ATOM 17586 C CA . ASN B 2 11 ? 7.111 -0.618 -11.138 1.00 0.00 305 ASN B CA 11
ATOM 17587 C C . ASN B 2 11 ? 7.679 -1.115 -9.803 1.00 0.00 305 ASN B C 11
ATOM 17588 O O . ASN B 2 11 ? 7.517 -2.286 -9.461 1.00 0.00 305 ASN B O 11
ATOM 17599 N N . HIS B 2 12 ? 8.341 -0.230 -9.051 1.00 0.00 306 HIS B N 11
ATOM 17600 C CA . HIS B 2 12 ? 8.922 -0.606 -7.760 1.00 0.00 306 HIS B CA 11
ATOM 17601 C C . HIS B 2 12 ? 7.844 -1.138 -6.819 1.00 0.00 306 HIS B C 11
ATOM 17602 O O . HIS B 2 12 ? 7.955 -2.258 -6.316 1.00 0.00 306 HIS B O 11
ATOM 17617 N N . ALA B 2 13 ? 6.789 -0.347 -6.608 1.00 0.00 307 ALA B N 11
ATOM 17618 C CA . ALA B 2 13 ? 5.680 -0.768 -5.751 1.00 0.00 307 ALA B CA 11
ATOM 17619 C C . ALA B 2 13 ? 4.979 -1.966 -6.371 1.00 0.00 307 ALA B C 11
ATOM 17620 O O . ALA B 2 13 ? 4.680 -2.945 -5.693 1.00 0.00 307 ALA B O 11
ATOM 17627 N N . ILE B 2 14 ? 4.738 -1.860 -7.674 1.00 0.00 308 ILE B N 11
ATOM 17628 C CA . ILE B 2 14 ? 4.083 -2.903 -8.457 1.00 0.00 308 ILE B CA 11
ATOM 17629 C C . ILE B 2 14 ? 4.739 -4.258 -8.260 1.00 0.00 308 ILE B C 11
ATOM 17630 O O . ILE B 2 14 ? 4.121 -5.186 -7.734 1.00 0.00 308 ILE B O 11
ATOM 17646 N N . ASN B 2 15 ? 5.992 -4.362 -8.681 1.00 0.00 309 ASN B N 11
ATOM 17647 C CA . ASN B 2 15 ? 6.740 -5.596 -8.547 1.00 0.00 309 ASN B CA 11
ATOM 17648 C C . ASN B 2 15 ? 6.852 -5.992 -7.075 1.00 0.00 309 ASN B C 11
ATOM 17649 O O . ASN B 2 15 ? 6.880 -7.179 -6.750 1.00 0.00 309 ASN B O 11
ATOM 17660 N N . TYR B 2 16 ? 6.863 -4.995 -6.180 1.00 0.00 310 TYR B N 11
ATOM 17661 C CA . TYR B 2 16 ? 6.905 -5.270 -4.749 1.00 0.00 310 TYR B CA 11
ATOM 17662 C C . TYR B 2 16 ? 5.609 -5.968 -4.324 1.00 0.00 310 TYR B C 11
ATOM 17663 O O . TYR B 2 16 ? 5.641 -6.924 -3.547 1.00 0.00 310 TYR B O 11
ATOM 17681 N N . VAL B 2 17 ? 4.471 -5.500 -4.861 1.00 0.00 311 VAL B N 11
ATOM 17682 C CA . VAL B 2 17 ? 3.177 -6.108 -4.552 1.00 0.00 311 VAL B CA 11
ATOM 17683 C C . VAL B 2 17 ? 3.218 -7.588 -4.930 1.00 0.00 311 VAL B C 11
ATOM 17684 O O . VAL B 2 17 ? 2.660 -8.431 -4.230 1.00 0.00 311 VAL B O 11
ATOM 17697 N N . ASN B 2 18 ? 3.902 -7.889 -6.045 1.00 0.00 312 ASN B N 11
ATOM 17698 C CA . ASN B 2 18 ? 4.046 -9.261 -6.527 1.00 0.00 312 ASN B CA 11
ATOM 17699 C C . ASN B 2 18 ? 4.633 -10.151 -5.433 1.00 0.00 312 ASN B C 11
ATOM 17700 O O . ASN B 2 18 ? 4.112 -11.231 -5.169 1.00 0.00 312 ASN B O 11
ATOM 17711 N N . LYS B 2 19 ? 5.701 -9.677 -4.779 1.00 0.00 313 LYS B N 11
ATOM 17712 C CA . LYS B 2 19 ? 6.328 -10.428 -3.687 1.00 0.00 313 LYS B CA 11
ATOM 17713 C C . LYS B 2 19 ? 5.281 -10.839 -2.670 1.00 0.00 313 LYS B C 11
ATOM 17714 O O . LYS B 2 19 ? 5.180 -12.000 -2.293 1.00 0.00 313 LYS B O 11
ATOM 17733 N N . ILE B 2 20 ? 4.514 -9.852 -2.233 1.00 0.00 314 ILE B N 11
ATOM 17734 C CA . ILE B 2 20 ? 3.460 -10.044 -1.249 1.00 0.00 314 ILE B CA 11
ATOM 17735 C C . ILE B 2 20 ? 2.397 -11.008 -1.765 1.00 0.00 314 ILE B C 11
ATOM 17736 O O . ILE B 2 20 ? 2.108 -12.028 -1.138 1.00 0.00 314 ILE B O 11
ATOM 17752 N N . LYS B 2 21 ? 1.832 -10.668 -2.916 1.00 0.00 315 LYS B N 11
ATOM 17753 C CA . LYS B 2 21 ? 0.805 -11.475 -3.559 1.00 0.00 315 LYS B CA 11
ATOM 17754 C C . LYS B 2 21 ? 1.268 -12.921 -3.769 1.00 0.00 315 LYS B C 11
ATOM 17755 O O . LYS B 2 21 ? 0.573 -13.866 -3.391 1.00 0.00 315 LYS B O 11
ATOM 17774 N N . ASN B 2 22 ? 2.445 -13.075 -4.375 1.00 0.00 316 ASN B N 11
ATOM 17775 C CA . ASN B 2 22 ? 3.023 -14.392 -4.652 1.00 0.00 316 ASN B CA 11
ATOM 17776 C C . ASN B 2 22 ? 3.437 -15.106 -3.368 1.00 0.00 316 ASN B C 11
ATOM 17777 O O . ASN B 2 22 ? 3.124 -16.284 -3.182 1.00 0.00 316 ASN B O 11
ATOM 17788 N N . ARG B 2 23 ? 4.140 -14.394 -2.487 1.00 0.00 317 ARG B N 11
ATOM 17789 C CA . ARG B 2 23 ? 4.590 -14.970 -1.222 1.00 0.00 317 ARG B CA 11
ATOM 17790 C C . ARG B 2 23 ? 3.413 -15.546 -0.445 1.00 0.00 317 ARG B C 11
ATOM 17791 O O . ARG B 2 23 ? 3.481 -16.672 0.050 1.00 0.00 317 ARG B O 11
ATOM 17812 N N . PHE B 2 24 ? 2.325 -14.774 -0.347 1.00 0.00 318 PHE B N 11
ATOM 17813 C CA . PHE B 2 24 ? 1.140 -15.236 0.366 1.00 0.00 318 PHE B CA 11
ATOM 17814 C C . PHE B 2 24 ? 0.078 -15.722 -0.628 1.00 0.00 318 PHE B C 11
ATOM 17815 O O . PHE B 2 24 ? -1.097 -15.367 -0.514 1.00 0.00 318 PHE B O 11
ATOM 17832 N N . GLN B 2 25 ? 0.500 -16.528 -1.609 1.00 0.00 319 GLN B N 11
ATOM 17833 C CA . GLN B 2 25 ? -0.415 -17.063 -2.625 1.00 0.00 319 GLN B CA 11
ATOM 17834 C C . GLN B 2 25 ? -1.680 -17.667 -2.003 1.00 0.00 319 GLN B C 11
ATOM 17835 O O . GLN B 2 25 ? -2.767 -17.554 -2.574 1.00 0.00 319 GLN B O 11
ATOM 17849 N N . GLY B 2 26 ? -1.537 -18.298 -0.833 1.00 0.00 320 GLY B N 11
ATOM 17850 C CA . GLY B 2 26 ? -2.683 -18.896 -0.161 1.00 0.00 320 GLY B CA 11
ATOM 17851 C C . GLY B 2 26 ? -3.213 -18.034 0.977 1.00 0.00 320 GLY B C 11
ATOM 17852 O O . GLY B 2 26 ? -3.923 -18.530 1.852 1.00 0.00 320 GLY B O 11
ATOM 17856 N N . GLN B 2 27 ? -2.866 -16.745 0.961 1.00 0.00 321 GLN B N 11
ATOM 17857 C CA . GLN B 2 27 ? -3.300 -15.808 1.991 1.00 0.00 321 GLN B CA 11
ATOM 17858 C C . GLN B 2 27 ? -4.117 -14.671 1.391 1.00 0.00 321 GLN B C 11
ATOM 17859 O O . GLN B 2 27 ? -3.630 -13.544 1.264 1.00 0.00 321 GLN B O 11
ATOM 17873 N N . PRO B 2 28 ? -5.381 -14.936 1.029 1.00 0.00 322 PRO B N 11
ATOM 17874 C CA . PRO B 2 28 ? -6.255 -13.909 0.467 1.00 0.00 322 PRO B CA 11
ATOM 17875 C C . PRO B 2 28 ? -6.586 -12.835 1.502 1.00 0.00 322 PRO B C 11
ATOM 17876 O O . PRO B 2 28 ? -6.879 -11.697 1.147 1.00 0.00 322 PRO B O 11
ATOM 17887 N N . ASP B 2 29 ? -6.514 -13.207 2.787 1.00 0.00 323 ASP B N 11
ATOM 17888 C CA . ASP B 2 29 ? -6.784 -12.279 3.879 1.00 0.00 323 ASP B CA 11
ATOM 17889 C C . ASP B 2 29 ? -5.694 -11.218 3.967 1.00 0.00 323 ASP B C 11
ATOM 17890 O O . ASP B 2 29 ? -5.975 -10.056 4.248 1.00 0.00 323 ASP B O 11
ATOM 17899 N N . ILE B 2 30 ? -4.447 -11.631 3.725 1.00 0.00 324 ILE B N 11
ATOM 17900 C CA . ILE B 2 30 ? -3.308 -10.720 3.777 1.00 0.00 324 ILE B CA 11
ATOM 17901 C C . ILE B 2 30 ? -3.353 -9.715 2.642 1.00 0.00 324 ILE B C 11
ATOM 17902 O O . ILE B 2 30 ? -3.254 -8.511 2.863 1.00 0.00 324 ILE B O 11
ATOM 17918 N N . TYR B 2 31 ? -3.474 -10.229 1.423 1.00 0.00 325 TYR B N 11
ATOM 17919 C CA . TYR B 2 31 ? -3.503 -9.377 0.239 1.00 0.00 325 TYR B CA 11
ATOM 17920 C C . TYR B 2 31 ? -4.685 -8.411 0.299 1.00 0.00 325 TYR B C 11
ATOM 17921 O O . TYR B 2 31 ? -4.515 -7.208 0.093 1.00 0.00 325 TYR B O 11
ATOM 17939 N N . LYS B 2 32 ? -5.873 -8.933 0.614 1.00 0.00 326 LYS B N 11
ATOM 17940 C CA . LYS B 2 32 ? -7.065 -8.111 0.737 1.00 0.00 326 LYS B CA 11
ATOM 17941 C C . LYS B 2 32 ? -6.888 -7.088 1.863 1.00 0.00 326 LYS B C 11
ATOM 17942 O O . LYS B 2 32 ? -7.131 -5.897 1.671 1.00 0.00 326 LYS B O 11
ATOM 17961 N N . ALA B 2 33 ? -6.448 -7.568 3.031 1.00 0.00 327 ALA B N 11
ATOM 17962 C CA . ALA B 2 33 ? -6.219 -6.704 4.190 1.00 0.00 327 ALA B CA 11
ATOM 17963 C C . ALA B 2 33 ? -5.208 -5.610 3.863 1.00 0.00 327 ALA B C 11
ATOM 17964 O O . ALA B 2 33 ? -5.449 -4.439 4.138 1.00 0.00 327 ALA B O 11
ATOM 17971 N N . PHE B 2 34 ? -4.081 -6.005 3.263 1.00 0.00 328 PHE B N 11
ATOM 17972 C CA . PHE B 2 34 ? -3.027 -5.064 2.887 1.00 0.00 328 PHE B CA 11
ATOM 17973 C C . PHE B 2 34 ? -3.609 -3.913 2.079 1.00 0.00 328 PHE B C 11
ATOM 17974 O O . PHE B 2 34 ? -3.373 -2.747 2.392 1.00 0.00 328 PHE B O 11
ATOM 17991 N N . LEU B 2 35 ? -4.388 -4.244 1.049 1.00 0.00 329 LEU B N 11
ATOM 17992 C CA . LEU B 2 35 ? -5.018 -3.228 0.216 1.00 0.00 329 LEU B CA 11
ATOM 17993 C C . LEU B 2 35 ? -5.945 -2.351 1.057 1.00 0.00 329 LEU B C 11
ATOM 17994 O O . LEU B 2 35 ? -5.846 -1.126 1.018 1.00 0.00 329 LEU B O 11
ATOM 18010 N N . GLU B 2 36 ? -6.830 -2.988 1.833 1.00 0.00 330 GLU B N 11
ATOM 18011 C CA . GLU B 2 36 ? -7.759 -2.262 2.707 1.00 0.00 330 GLU B CA 11
ATOM 18012 C C . GLU B 2 36 ? -6.995 -1.340 3.655 1.00 0.00 330 GLU B C 11
ATOM 18013 O O . GLU B 2 36 ? -7.436 -0.226 3.942 1.00 0.00 330 GLU B O 11
ATOM 18025 N N . ILE B 2 37 ? -5.832 -1.809 4.115 1.00 0.00 331 ILE B N 11
ATOM 18026 C CA . ILE B 2 37 ? -4.976 -1.031 5.005 1.00 0.00 331 ILE B CA 11
ATOM 18027 C C . ILE B 2 37 ? -4.590 0.283 4.328 1.00 0.00 331 ILE B C 11
ATOM 18028 O O . ILE B 2 37 ? -4.788 1.364 4.884 1.00 0.00 331 ILE B O 11
ATOM 18044 N N . LEU B 2 38 ? -4.072 0.170 3.102 1.00 0.00 332 LEU B N 11
ATOM 18045 C CA . LEU B 2 38 ? -3.689 1.335 2.306 1.00 0.00 332 LEU B CA 11
ATOM 18046 C C . LEU B 2 38 ? -4.917 2.183 1.998 1.00 0.00 332 LEU B C 11
ATOM 18047 O O . LEU B 2 38 ? -4.916 3.399 2.178 1.00 0.00 332 LEU B O 11
ATOM 18063 N N . HIS B 2 39 ? -5.954 1.511 1.506 1.00 0.00 333 HIS B N 11
ATOM 18064 C CA . HIS B 2 39 ? -7.210 2.167 1.132 1.00 0.00 333 HIS B CA 11
ATOM 18065 C C . HIS B 2 39 ? -7.742 3.065 2.250 1.00 0.00 333 HIS B C 11
ATOM 18066 O O . HIS B 2 39 ? -8.134 4.201 1.990 1.00 0.00 333 HIS B O 11
ATOM 18081 N N . THR B 2 40 ? -7.735 2.572 3.492 1.00 0.00 334 THR B N 11
ATOM 18082 C CA . THR B 2 40 ? -8.209 3.373 4.624 1.00 0.00 334 THR B CA 11
ATOM 18083 C C . THR B 2 40 ? -7.360 4.636 4.758 1.00 0.00 334 THR B C 11
ATOM 18084 O O . THR B 2 40 ? -7.880 5.715 5.044 1.00 0.00 334 THR B O 11
ATOM 18095 N N . TYR B 2 41 ? -6.054 4.491 4.530 1.00 0.00 335 TYR B N 11
ATOM 18096 C CA . TYR B 2 41 ? -5.122 5.611 4.602 1.00 0.00 335 TYR B CA 11
ATOM 18097 C C . TYR B 2 41 ? -5.523 6.715 3.618 1.00 0.00 335 TYR B C 11
ATOM 18098 O O . TYR B 2 41 ? -5.862 7.820 4.035 1.00 0.00 335 TYR B O 11
ATOM 18116 N N . GLN B 2 42 ? -5.496 6.406 2.312 1.00 0.00 336 GLN B N 11
ATOM 18117 C CA . GLN B 2 42 ? -5.861 7.383 1.276 1.00 0.00 336 GLN B CA 11
ATOM 18118 C C . GLN B 2 42 ? -7.244 7.993 1.505 1.00 0.00 336 GLN B C 11
ATOM 18119 O O . GLN B 2 42 ? -7.428 9.195 1.317 1.00 0.00 336 GLN B O 11
ATOM 18133 N N . LYS B 2 43 ? -8.214 7.166 1.898 1.00 0.00 337 LYS B N 11
ATOM 18134 C CA . LYS B 2 43 ? -9.578 7.645 2.132 1.00 0.00 337 LYS B CA 11
ATOM 18135 C C . LYS B 2 43 ? -9.609 8.740 3.196 1.00 0.00 337 LYS B C 11
ATOM 18136 O O . LYS B 2 43 ? -10.194 9.798 2.985 1.00 0.00 337 LYS B O 11
ATOM 18155 N N . GLU B 2 44 ? -8.981 8.470 4.336 1.00 0.00 338 GLU B N 11
ATOM 18156 C CA . GLU B 2 44 ? -8.940 9.420 5.447 1.00 0.00 338 GLU B CA 11
ATOM 18157 C C . GLU B 2 44 ? -8.164 10.691 5.088 1.00 0.00 338 GLU B C 11
ATOM 18158 O O . GLU B 2 44 ? -8.631 11.796 5.366 1.00 0.00 338 GLU B O 11
ATOM 18170 N N . GLN B 2 45 ? -6.993 10.539 4.457 1.00 0.00 339 GLN B N 11
ATOM 18171 C CA . GLN B 2 45 ? -6.195 11.704 4.052 1.00 0.00 339 GLN B CA 11
ATOM 18172 C C . GLN B 2 45 ? -7.030 12.590 3.141 1.00 0.00 339 GLN B C 11
ATOM 18173 O O . GLN B 2 45 ? -7.151 13.792 3.364 1.00 0.00 339 GLN B O 11
ATOM 18187 N N . ARG B 2 46 ? -7.618 11.959 2.123 1.00 0.00 340 ARG B N 11
ATOM 18188 C CA . ARG B 2 46 ? -8.471 12.658 1.159 1.00 0.00 340 ARG B CA 11
ATOM 18189 C C . ARG B 2 46 ? -9.698 13.256 1.846 1.00 0.00 340 ARG B C 11
ATOM 18190 O O . ARG B 2 46 ? -10.134 14.353 1.500 1.00 0.00 340 ARG B O 11
ATOM 18211 N N . ASN B 2 47 ? -10.241 12.531 2.826 1.00 0.00 341 ASN B N 11
ATOM 18212 C CA . ASN B 2 47 ? -11.411 12.993 3.573 1.00 0.00 341 ASN B CA 11
ATOM 18213 C C . ASN B 2 47 ? -11.149 14.368 4.187 1.00 0.00 341 ASN B C 11
ATOM 18214 O O . ASN B 2 47 ? -11.929 15.300 3.988 1.00 0.00 341 ASN B O 11
ATOM 18225 N N . ALA B 2 48 ? -10.040 14.489 4.918 1.00 0.00 342 ALA B N 11
ATOM 18226 C CA . ALA B 2 48 ? -9.658 15.755 5.545 1.00 0.00 342 ALA B CA 11
ATOM 18227 C C . ALA B 2 48 ? -9.556 16.888 4.518 1.00 0.00 342 ALA B C 11
ATOM 18228 O O . ALA B 2 48 ? -9.954 18.021 4.798 1.00 0.00 342 ALA B O 11
ATOM 18235 N N . LYS B 2 49 ? -9.022 16.576 3.331 1.00 0.00 343 LYS B N 11
ATOM 18236 C CA . LYS B 2 49 ? -8.871 17.571 2.263 1.00 0.00 343 LYS B CA 11
ATOM 18237 C C . LYS B 2 49 ? -10.234 18.034 1.768 1.00 0.00 343 LYS B C 11
ATOM 18238 O O . LYS B 2 49 ? -10.502 19.233 1.680 1.00 0.00 343 LYS B O 11
ATOM 18257 N N . GLU B 2 50 ? -11.092 17.063 1.446 1.00 0.00 344 GLU B N 11
ATOM 18258 C CA . GLU B 2 50 ? -12.444 17.350 0.957 1.00 0.00 344 GLU B CA 11
ATOM 18259 C C . GLU B 2 50 ? -13.181 18.304 1.898 1.00 0.00 344 GLU B C 11
ATOM 18260 O O . GLU B 2 50 ? -13.869 19.220 1.448 1.00 0.00 344 GLU B O 11
ATOM 18272 N N . ALA B 2 51 ? -13.020 18.087 3.208 1.00 0.00 345 ALA B N 11
ATOM 18273 C CA . ALA B 2 51 ? -13.660 18.934 4.214 1.00 0.00 345 ALA B CA 11
ATOM 18274 C C . ALA B 2 51 ? -13.110 20.360 4.164 1.00 0.00 345 ALA B C 11
ATOM 18275 O O . ALA B 2 51 ? -13.857 21.327 4.325 1.00 0.00 345 ALA B O 11
ATOM 18282 N N . GLY B 2 52 ? -11.798 20.481 3.940 1.00 0.00 346 GLY B N 11
ATOM 18283 C CA . GLY B 2 52 ? -11.165 21.788 3.868 1.00 0.00 346 GLY B CA 11
ATOM 18284 C C . GLY B 2 52 ? -10.417 22.166 5.140 1.00 0.00 346 GLY B C 11
ATOM 18285 O O . GLY B 2 52 ? -9.948 23.299 5.266 1.00 0.00 346 GLY B O 11
ATOM 18289 N N . GLY B 2 53 ? -10.299 21.225 6.083 1.00 0.00 347 GLY B N 11
ATOM 18290 C CA . GLY B 2 53 ? -9.600 21.499 7.327 1.00 0.00 347 GLY B CA 11
ATOM 18291 C C . GLY B 2 53 ? -10.451 21.233 8.560 1.00 0.00 347 GLY B C 11
ATOM 18292 O O . GLY B 2 53 ? -9.917 20.945 9.632 1.00 0.00 347 GLY B O 11
ATOM 18296 N N . ASN B 2 54 ? -11.777 21.330 8.409 1.00 0.00 348 ASN B N 11
ATOM 18297 C CA . ASN B 2 54 ? -12.704 21.096 9.521 1.00 0.00 348 ASN B CA 11
ATOM 18298 C C . ASN B 2 54 ? -13.000 19.601 9.719 1.00 0.00 348 ASN B C 11
ATOM 18299 O O . ASN B 2 54 ? -14.111 19.227 10.102 1.00 0.00 348 ASN B O 11
ATOM 18310 N N . TYR B 2 55 ? -12.002 18.749 9.465 1.00 0.00 349 TYR B N 11
ATOM 18311 C CA . TYR B 2 55 ? -12.156 17.304 9.621 1.00 0.00 349 TYR B CA 11
ATOM 18312 C C . TYR B 2 55 ? -10.798 16.611 9.673 1.00 0.00 349 TYR B C 11
ATOM 18313 O O . TYR B 2 55 ? -10.044 16.640 8.698 1.00 0.00 349 TYR B O 11
ATOM 18331 N N . THR B 2 56 ? -10.505 15.959 10.794 1.00 0.00 350 THR B N 11
ATOM 18332 C CA . THR B 2 56 ? -9.254 15.227 10.931 1.00 0.00 350 THR B CA 11
ATOM 18333 C C . THR B 2 56 ? -9.478 13.762 10.552 1.00 0.00 350 THR B C 11
ATOM 18334 O O . THR B 2 56 ? -10.504 13.173 10.904 1.00 0.00 350 THR B O 11
ATOM 18345 N N . PRO B 2 57 ? -8.532 13.152 9.821 1.00 0.00 351 PRO B N 11
ATOM 18346 C CA . PRO B 2 57 ? -8.641 11.754 9.391 1.00 0.00 351 PRO B CA 11
ATOM 18347 C C . PRO B 2 57 ? -8.487 10.772 10.551 1.00 0.00 351 PRO B C 11
ATOM 18348 O O . PRO B 2 57 ? -7.974 11.128 11.615 1.00 0.00 351 PRO B O 11
ATOM 18359 N N . ALA B 2 58 ? -8.927 9.535 10.332 1.00 0.00 352 ALA B N 11
ATOM 18360 C CA . ALA B 2 58 ? -8.832 8.494 11.349 1.00 0.00 352 ALA B CA 11
ATOM 18361 C C . ALA B 2 58 ? -7.492 7.769 11.253 1.00 0.00 352 ALA B C 11
ATOM 18362 O O . ALA B 2 58 ? -6.734 7.722 12.222 1.00 0.00 352 ALA B O 11
ATOM 18369 N N . LEU B 2 59 ? -7.204 7.216 10.072 1.00 0.00 353 LEU B N 11
ATOM 18370 C CA . LEU B 2 59 ? -5.950 6.504 9.845 1.00 0.00 353 LEU B CA 11
ATOM 18371 C C . LEU B 2 59 ? -4.813 7.454 9.522 1.00 0.00 353 LEU B C 11
ATOM 18372 O O . LEU B 2 59 ? -5.020 8.626 9.196 1.00 0.00 353 LEU B O 11
ATOM 18388 N N . THR B 2 60 ? -3.616 6.901 9.577 1.00 0.00 354 THR B N 11
ATOM 18389 C CA . THR B 2 60 ? -2.391 7.614 9.259 1.00 0.00 354 THR B CA 11
ATOM 18390 C C . THR B 2 60 ? -1.351 6.599 8.813 1.00 0.00 354 THR B C 11
ATOM 18391 O O . THR B 2 60 ? -1.622 5.394 8.816 1.00 0.00 354 THR B O 11
ATOM 18402 N N . GLU B 2 61 ? -0.157 7.060 8.466 1.00 0.00 355 GLU B N 11
ATOM 18403 C CA . GLU B 2 61 ? 0.906 6.142 8.070 1.00 0.00 355 GLU B CA 11
ATOM 18404 C C . GLU B 2 61 ? 1.117 5.109 9.185 1.00 0.00 355 GLU B C 11
ATOM 18405 O O . GLU B 2 61 ? 1.576 3.993 8.940 1.00 0.00 355 GLU B O 11
ATOM 18417 N N . GLN B 2 62 ? 0.755 5.506 10.417 1.00 0.00 356 GLN B N 11
ATOM 18418 C CA . GLN B 2 62 ? 0.870 4.654 11.595 1.00 0.00 356 GLN B CA 11
ATOM 18419 C C . GLN B 2 62 ? -0.011 3.412 11.482 1.00 0.00 356 GLN B C 11
ATOM 18420 O O . GLN B 2 62 ? 0.445 2.311 11.782 1.00 0.00 356 GLN B O 11
ATOM 18434 N N . GLU B 2 63 ? -1.269 3.579 11.043 1.00 0.00 357 GLU B N 11
ATOM 18435 C CA . GLU B 2 63 ? -2.169 2.436 10.902 1.00 0.00 357 GLU B CA 11
ATOM 18436 C C . GLU B 2 63 ? -1.739 1.564 9.734 1.00 0.00 357 GLU B C 11
ATOM 18437 O O . GLU B 2 63 ? -1.848 0.342 9.781 1.00 0.00 357 GLU B O 11
ATOM 18449 N N . VAL B 2 64 ? -1.266 2.217 8.678 1.00 0.00 358 VAL B N 11
ATOM 18450 C CA . VAL B 2 64 ? -0.831 1.526 7.473 1.00 0.00 358 VAL B CA 11
ATOM 18451 C C . VAL B 2 64 ? 0.325 0.582 7.776 1.00 0.00 358 VAL B C 11
ATOM 18452 O O . VAL B 2 64 ? 0.206 -0.632 7.605 1.00 0.00 358 VAL B O 11
ATOM 18465 N N . TYR B 2 65 ? 1.429 1.147 8.254 1.00 0.00 359 TYR B N 11
ATOM 18466 C CA . TYR B 2 65 ? 2.598 0.360 8.617 1.00 0.00 359 TYR B CA 11
ATOM 18467 C C . TYR B 2 65 ? 2.255 -0.648 9.715 1.00 0.00 359 TYR B C 11
ATOM 18468 O O . TYR B 2 65 ? 2.713 -1.790 9.685 1.00 0.00 359 TYR B O 11
ATOM 18486 N N . ALA B 2 66 ? 1.462 -0.199 10.693 1.00 0.00 360 ALA B N 11
ATOM 18487 C CA . ALA B 2 66 ? 1.066 -1.041 11.829 1.00 0.00 360 ALA B CA 11
ATOM 18488 C C . ALA B 2 66 ? 0.250 -2.261 11.408 1.00 0.00 360 ALA B C 11
ATOM 18489 O O . ALA B 2 66 ? 0.553 -3.384 11.815 1.00 0.00 360 ALA B O 11
ATOM 18496 N N . GLN B 2 67 ? -0.792 -2.035 10.610 1.00 0.00 361 GLN B N 11
ATOM 18497 C CA . GLN B 2 67 ? -1.662 -3.120 10.156 1.00 0.00 361 GLN B CA 11
ATOM 18498 C C . GLN B 2 67 ? -0.907 -4.091 9.252 1.00 0.00 361 GLN B C 11
ATOM 18499 O O . GLN B 2 67 ? -1.019 -5.305 9.418 1.00 0.00 361 GLN B O 11
ATOM 18513 N N . VAL B 2 68 ? -0.127 -3.558 8.312 1.00 0.00 362 VAL B N 11
ATOM 18514 C CA . VAL B 2 68 ? 0.651 -4.392 7.396 1.00 0.00 362 VAL B CA 11
ATOM 18515 C C . VAL B 2 68 ? 1.709 -5.188 8.160 1.00 0.00 362 VAL B C 11
ATOM 18516 O O . VAL B 2 68 ? 1.946 -6.358 7.859 1.00 0.00 362 VAL B O 11
ATOM 18529 N N . ALA B 2 69 ? 2.328 -4.557 9.165 1.00 0.00 363 ALA B N 11
ATOM 18530 C CA . ALA B 2 69 ? 3.337 -5.227 9.983 1.00 0.00 363 ALA B CA 11
ATOM 18531 C C . ALA B 2 69 ? 2.773 -6.514 10.581 1.00 0.00 363 ALA B C 11
ATOM 18532 O O . ALA B 2 69 ? 3.468 -7.527 10.667 1.00 0.00 363 ALA B O 11
ATOM 18539 N N . ARG B 2 70 ? 1.495 -6.463 10.977 1.00 0.00 364 ARG B N 11
ATOM 18540 C CA . ARG B 2 70 ? 0.812 -7.622 11.555 1.00 0.00 364 ARG B CA 11
ATOM 18541 C C . ARG B 2 70 ? 0.541 -8.682 10.485 1.00 0.00 364 ARG B C 11
ATOM 18542 O O . ARG B 2 70 ? 0.591 -9.876 10.759 1.00 0.00 364 ARG B O 11
ATOM 18563 N N . LEU B 2 71 ? 0.265 -8.231 9.262 1.00 0.00 365 LEU B N 11
ATOM 18564 C CA . LEU B 2 71 ? 0.009 -9.136 8.142 1.00 0.00 365 LEU B CA 11
ATOM 18565 C C . LEU B 2 71 ? 1.254 -9.956 7.794 1.00 0.00 365 LEU B C 11
ATOM 18566 O O . LEU B 2 71 ? 1.174 -11.163 7.555 1.00 0.00 365 LEU B O 11
ATOM 18582 N N . PHE B 2 72 ? 2.391 -9.265 7.715 1.00 0.00 366 PHE B N 11
ATOM 18583 C CA . PHE B 2 72 ? 3.666 -9.868 7.336 1.00 0.00 366 PHE B CA 11
ATOM 18584 C C . PHE B 2 72 ? 4.467 -10.415 8.530 1.00 0.00 366 PHE B C 11
ATOM 18585 O O . PHE B 2 72 ? 5.681 -10.212 8.605 1.00 0.00 366 PHE B O 11
ATOM 18602 N N . LYS B 2 73 ? 3.801 -11.117 9.451 1.00 0.00 367 LYS B N 11
ATOM 18603 C CA . LYS B 2 73 ? 4.485 -11.691 10.617 1.00 0.00 367 LYS B CA 11
ATOM 18604 C C . LYS B 2 73 ? 5.709 -12.521 10.213 1.00 0.00 367 LYS B C 11
ATOM 18605 O O . LYS B 2 73 ? 6.836 -12.193 10.586 1.00 0.00 367 LYS B O 11
ATOM 18624 N N . ASN B 2 74 ? 5.474 -13.609 9.470 1.00 0.00 368 ASN B N 11
ATOM 18625 C CA . ASN B 2 74 ? 6.556 -14.504 9.044 1.00 0.00 368 ASN B CA 11
ATOM 18626 C C . ASN B 2 74 ? 7.255 -14.045 7.750 1.00 0.00 368 ASN B C 11
ATOM 18627 O O . ASN B 2 74 ? 7.942 -14.840 7.103 1.00 0.00 368 ASN B O 11
ATOM 18638 N N . GLN B 2 75 ? 7.107 -12.766 7.384 1.00 0.00 369 GLN B N 11
ATOM 18639 C CA . GLN B 2 75 ? 7.757 -12.235 6.182 1.00 0.00 369 GLN B CA 11
ATOM 18640 C C . GLN B 2 75 ? 8.247 -10.802 6.402 1.00 0.00 369 GLN B C 11
ATOM 18641 O O . GLN B 2 75 ? 7.930 -9.895 5.628 1.00 0.00 369 GLN B O 11
ATOM 18655 N N . GLU B 2 76 ? 9.038 -10.614 7.464 1.00 0.00 370 GLU B N 11
ATOM 18656 C CA . GLU B 2 76 ? 9.606 -9.306 7.802 1.00 0.00 370 GLU B CA 11
ATOM 18657 C C . GLU B 2 76 ? 10.325 -8.664 6.605 1.00 0.00 370 GLU B C 11
ATOM 18658 O O . GLU B 2 76 ? 10.443 -7.439 6.532 1.00 0.00 370 GLU B O 11
ATOM 18670 N N . ASP B 2 77 ? 10.795 -9.497 5.668 1.00 0.00 371 ASP B N 11
ATOM 18671 C CA . ASP B 2 77 ? 11.491 -9.012 4.476 1.00 0.00 371 ASP B CA 11
ATOM 18672 C C . ASP B 2 77 ? 10.546 -8.186 3.612 1.00 0.00 371 ASP B C 11
ATOM 18673 O O . ASP B 2 77 ? 10.856 -7.052 3.253 1.00 0.00 371 ASP B O 11
ATOM 18682 N N . LEU B 2 78 ? 9.380 -8.754 3.307 1.00 0.00 372 LEU B N 11
ATOM 18683 C CA . LEU B 2 78 ? 8.374 -8.057 2.515 1.00 0.00 372 LEU B CA 11
ATOM 18684 C C . LEU B 2 78 ? 8.052 -6.696 3.140 1.00 0.00 372 LEU B C 11
ATOM 18685 O O . LEU B 2 78 ? 7.813 -5.720 2.432 1.00 0.00 372 LEU B O 11
ATOM 18701 N N . LEU B 2 79 ? 8.055 -6.645 4.477 1.00 0.00 373 LEU B N 11
ATOM 18702 C CA . LEU B 2 79 ? 7.763 -5.407 5.210 1.00 0.00 373 LEU B CA 11
ATOM 18703 C C . LEU B 2 79 ? 8.843 -4.346 5.013 1.00 0.00 373 LEU B C 11
ATOM 18704 O O . LEU B 2 79 ? 8.526 -3.168 4.839 1.00 0.00 373 LEU B O 11
ATOM 18720 N N . SER B 2 80 ? 10.114 -4.758 5.052 1.00 0.00 374 SER B N 11
ATOM 18721 C CA . SER B 2 80 ? 11.226 -3.820 4.882 1.00 0.00 374 SER B CA 11
ATOM 18722 C C . SER B 2 80 ? 11.014 -2.955 3.636 1.00 0.00 374 SER B C 11
ATOM 18723 O O . SER B 2 80 ? 11.229 -1.743 3.667 1.00 0.00 374 SER B O 11
ATOM 18731 N N . GLU B 2 81 ? 10.577 -3.594 2.548 1.00 0.00 375 GLU B N 11
ATOM 18732 C CA . GLU B 2 81 ? 10.317 -2.901 1.288 1.00 0.00 375 GLU B CA 11
ATOM 18733 C C . GLU B 2 81 ? 9.170 -1.892 1.432 1.00 0.00 375 GLU B C 11
ATOM 18734 O O . GLU B 2 81 ? 9.276 -0.760 0.966 1.00 0.00 375 GLU B O 11
ATOM 18746 N N . PHE B 2 82 ? 8.075 -2.317 2.075 1.00 0.00 376 PHE B N 11
ATOM 18747 C CA . PHE B 2 82 ? 6.897 -1.462 2.277 1.00 0.00 376 PHE B CA 11
ATOM 18748 C C . PHE B 2 82 ? 7.270 -0.101 2.868 1.00 0.00 376 PHE B C 11
ATOM 18749 O O . PHE B 2 82 ? 6.925 0.941 2.306 1.00 0.00 376 PHE B O 11
ATOM 18766 N N . GLY B 2 83 ? 7.959 -0.120 4.010 1.00 0.00 377 GLY B N 11
ATOM 18767 C CA . GLY B 2 83 ? 8.357 1.115 4.676 1.00 0.00 377 GLY B CA 11
ATOM 18768 C C . GLY B 2 83 ? 9.183 2.053 3.803 1.00 0.00 377 GLY B C 11
ATOM 18769 O O . GLY B 2 83 ? 9.219 3.257 4.059 1.00 0.00 377 GLY B O 11
ATOM 18773 N N . GLN B 2 84 ? 9.857 1.512 2.785 1.00 0.00 378 GLN B N 11
ATOM 18774 C CA . GLN B 2 84 ? 10.690 2.324 1.893 1.00 0.00 378 GLN B CA 11
ATOM 18775 C C . GLN B 2 84 ? 9.868 3.235 0.966 1.00 0.00 378 GLN B C 11
ATOM 18776 O O . GLN B 2 84 ? 10.436 4.109 0.308 1.00 0.00 378 GLN B O 11
ATOM 18790 N N . PHE B 2 85 ? 8.542 3.046 0.915 1.00 0.00 379 PHE B N 11
ATOM 18791 C CA . PHE B 2 85 ? 7.692 3.877 0.064 1.00 0.00 379 PHE B CA 11
ATOM 18792 C C . PHE B 2 85 ? 7.063 4.999 0.878 1.00 0.00 379 PHE B C 11
ATOM 18793 O O . PHE B 2 85 ? 7.163 6.174 0.521 1.00 0.00 379 PHE B O 11
ATOM 18810 N N . LEU B 2 86 ? 6.410 4.615 1.969 1.00 0.00 380 LEU B N 11
ATOM 18811 C CA . LEU B 2 86 ? 5.744 5.563 2.849 1.00 0.00 380 LEU B CA 11
ATOM 18812 C C . LEU B 2 86 ? 6.673 6.010 3.985 1.00 0.00 380 LEU B C 11
ATOM 18813 O O . LEU B 2 86 ? 7.778 5.485 4.127 1.00 0.00 380 LEU B O 11
ATOM 18829 N N . PRO B 2 87 ? 6.251 7.006 4.792 1.00 0.00 381 PRO B N 11
ATOM 18830 C CA . PRO B 2 87 ? 7.063 7.539 5.900 1.00 0.00 381 PRO B CA 11
ATOM 18831 C C . PRO B 2 87 ? 7.354 6.500 6.986 1.00 0.00 381 PRO B C 11
ATOM 18832 O O . PRO B 2 87 ? 7.287 5.294 6.746 1.00 0.00 381 PRO B O 11
ATOM 18843 N N . ASP B 2 88 ? 7.682 6.979 8.183 1.00 0.00 382 ASP B N 11
ATOM 18844 C CA . ASP B 2 88 ? 7.990 6.097 9.307 1.00 0.00 382 ASP B CA 11
ATOM 18845 C C . ASP B 2 88 ? 6.721 5.724 10.069 1.00 0.00 382 ASP B C 11
ATOM 18846 O O . ASP B 2 88 ? 6.304 4.565 10.057 1.00 0.00 382 ASP B O 11
ATOM 18855 N N . ALA B 2 89 ? 6.112 6.716 10.725 1.00 0.00 383 ALA B N 11
ATOM 18856 C CA . ALA B 2 89 ? 4.885 6.507 11.493 1.00 0.00 383 ALA B CA 11
ATOM 18857 C C . ALA B 2 89 ? 5.082 5.450 12.587 1.00 0.00 383 ALA B C 11
ATOM 18858 O O . ALA B 2 89 ? 5.652 5.800 13.641 1.00 0.00 383 ALA B O 11
ATOM 18866 N N . ARG A 1 1 ? 4.974 11.963 -5.253 1.00 0.00 6 ARG A N 12
ATOM 18867 C CA . ARG A 1 1 ? 3.492 12.131 -5.160 1.00 0.00 6 ARG A CA 12
ATOM 18868 C C . ARG A 1 1 ? 2.757 10.790 -5.274 1.00 0.00 6 ARG A C 12
ATOM 18869 O O . ARG A 1 1 ? 1.580 10.753 -5.641 1.00 0.00 6 ARG A O 12
ATOM 18892 N N . MET A 1 2 ? 3.449 9.690 -4.963 1.00 0.00 7 MET A N 12
ATOM 18893 C CA . MET A 1 2 ? 2.848 8.361 -5.040 1.00 0.00 7 MET A CA 12
ATOM 18894 C C . MET A 1 2 ? 3.164 7.535 -3.800 1.00 0.00 7 MET A C 12
ATOM 18895 O O . MET A 1 2 ? 4.318 7.435 -3.381 1.00 0.00 7 MET A O 12
ATOM 18909 N N . ASN A 1 3 ? 2.125 6.926 -3.234 1.00 0.00 8 ASN A N 12
ATOM 18910 C CA . ASN A 1 3 ? 2.263 6.083 -2.059 1.00 0.00 8 ASN A CA 12
ATOM 18911 C C . ASN A 1 3 ? 0.979 5.292 -1.854 1.00 0.00 8 ASN A C 12
ATOM 18912 O O . ASN A 1 3 ? -0.113 5.835 -2.009 1.00 0.00 8 ASN A O 12
ATOM 18923 N N . ILE A 1 4 ? 1.145 4.008 -1.545 1.00 0.00 9 ILE A N 12
ATOM 18924 C CA . ILE A 1 4 ? 0.054 3.049 -1.338 1.00 0.00 9 ILE A CA 12
ATOM 18925 C C . ILE A 1 4 ? -0.811 2.886 -2.557 1.00 0.00 9 ILE A C 12
ATOM 18926 O O . ILE A 1 4 ? -0.924 1.781 -3.085 1.00 0.00 9 ILE A O 12
ATOM 18942 N N . GLN A 1 5 ? -1.415 3.971 -3.020 1.00 0.00 10 GLN A N 12
ATOM 18943 C CA . GLN A 1 5 ? -2.243 3.890 -4.187 1.00 0.00 10 GLN A CA 12
ATOM 18944 C C . GLN A 1 5 ? -1.401 3.343 -5.339 1.00 0.00 10 GLN A C 12
ATOM 18945 O O . GLN A 1 5 ? -1.891 2.639 -6.218 1.00 0.00 10 GLN A O 12
ATOM 18959 N N . MET A 1 6 ? -0.103 3.660 -5.274 1.00 0.00 11 MET A N 12
ATOM 18960 C CA . MET A 1 6 ? 0.886 3.207 -6.238 1.00 0.00 11 MET A CA 12
ATOM 18961 C C . MET A 1 6 ? 0.882 1.678 -6.322 1.00 0.00 11 MET A C 12
ATOM 18962 O O . MET A 1 6 ? 0.834 1.113 -7.417 1.00 0.00 11 MET A O 12
ATOM 18976 N N . LEU A 1 7 ? 0.900 1.013 -5.159 1.00 0.00 12 LEU A N 12
ATOM 18977 C CA . LEU A 1 7 ? 0.858 -0.447 -5.116 1.00 0.00 12 LEU A CA 12
ATOM 18978 C C . LEU A 1 7 ? -0.573 -0.938 -5.285 1.00 0.00 12 LEU A C 12
ATOM 18979 O O . LEU A 1 7 ? -0.841 -1.799 -6.114 1.00 0.00 12 LEU A O 12
ATOM 18995 N N . LEU A 1 8 ? -1.487 -0.387 -4.472 1.00 0.00 13 LEU A N 12
ATOM 18996 C CA . LEU A 1 8 ? -2.903 -0.771 -4.518 1.00 0.00 13 LEU A CA 12
ATOM 18997 C C . LEU A 1 8 ? -3.407 -0.853 -5.959 1.00 0.00 13 LEU A C 12
ATOM 18998 O O . LEU A 1 8 ? -3.887 -1.899 -6.397 1.00 0.00 13 LEU A O 12
ATOM 19014 N N . GLU A 1 9 ? -3.282 0.258 -6.691 1.00 0.00 14 GLU A N 12
ATOM 19015 C CA . GLU A 1 9 ? -3.706 0.315 -8.090 1.00 0.00 14 GLU A CA 12
ATOM 19016 C C . GLU A 1 9 ? -3.027 -0.791 -8.894 1.00 0.00 14 GLU A C 12
ATOM 19017 O O . GLU A 1 9 ? -3.649 -1.426 -9.747 1.00 0.00 14 GLU A O 12
ATOM 19029 N N . ALA A 1 10 ? -1.750 -1.025 -8.591 1.00 0.00 15 ALA A N 12
ATOM 19030 C CA . ALA A 1 10 ? -0.970 -2.065 -9.250 1.00 0.00 15 ALA A CA 12
ATOM 19031 C C . ALA A 1 10 ? -1.506 -3.448 -8.921 1.00 0.00 15 ALA A C 12
ATOM 19032 O O . ALA A 1 10 ? -1.712 -4.257 -9.820 1.00 0.00 15 ALA A O 12
ATOM 19039 N N . ALA A 1 11 ? -1.726 -3.714 -7.625 1.00 0.00 16 ALA A N 12
ATOM 19040 C CA . ALA A 1 11 ? -2.235 -5.011 -7.179 1.00 0.00 16 ALA A CA 12
ATOM 19041 C C . ALA A 1 11 ? -3.377 -5.491 -8.064 1.00 0.00 16 ALA A C 12
ATOM 19042 O O . ALA A 1 11 ? -3.361 -6.620 -8.541 1.00 0.00 16 ALA A O 12
ATOM 19049 N N . ASP A 1 12 ? -4.366 -4.616 -8.276 1.00 0.00 17 ASP A N 12
ATOM 19050 C CA . ASP A 1 12 ? -5.521 -4.940 -9.116 1.00 0.00 17 ASP A CA 12
ATOM 19051 C C . ASP A 1 12 ? -5.053 -5.458 -10.472 1.00 0.00 17 ASP A C 12
ATOM 19052 O O . ASP A 1 12 ? -5.613 -6.414 -11.012 1.00 0.00 17 ASP A O 12
ATOM 19061 N N . TYR A 1 13 ? -4.002 -4.831 -11.001 1.00 0.00 18 TYR A N 12
ATOM 19062 C CA . TYR A 1 13 ? -3.420 -5.229 -12.275 1.00 0.00 18 TYR A CA 12
ATOM 19063 C C . TYR A 1 13 ? -2.642 -6.533 -12.113 1.00 0.00 18 TYR A C 12
ATOM 19064 O O . TYR A 1 13 ? -2.672 -7.395 -12.992 1.00 0.00 18 TYR A O 12
ATOM 19082 N N . LEU A 1 14 ? -1.973 -6.681 -10.973 1.00 0.00 19 LEU A N 12
ATOM 19083 C CA . LEU A 1 14 ? -1.216 -7.890 -10.678 1.00 0.00 19 LEU A CA 12
ATOM 19084 C C . LEU A 1 14 ? -2.171 -9.069 -10.513 1.00 0.00 19 LEU A C 12
ATOM 19085 O O . LEU A 1 14 ? -1.842 -10.201 -10.871 1.00 0.00 19 LEU A O 12
ATOM 19101 N N . GLU A 1 15 ? -3.360 -8.787 -9.966 1.00 0.00 20 GLU A N 12
ATOM 19102 C CA . GLU A 1 15 ? -4.371 -9.826 -9.751 1.00 0.00 20 GLU A CA 12
ATOM 19103 C C . GLU A 1 15 ? -4.865 -10.399 -11.078 1.00 0.00 20 GLU A C 12
ATOM 19104 O O . GLU A 1 15 ? -4.965 -11.617 -11.235 1.00 0.00 20 GLU A O 12
ATOM 19116 N N . ARG A 1 16 ? -5.167 -9.517 -12.032 1.00 0.00 21 ARG A N 12
ATOM 19117 C CA . ARG A 1 16 ? -5.644 -9.942 -13.350 1.00 0.00 21 ARG A CA 12
ATOM 19118 C C . ARG A 1 16 ? -4.517 -10.579 -14.165 1.00 0.00 21 ARG A C 12
ATOM 19119 O O . ARG A 1 16 ? -3.376 -10.073 -14.104 1.00 0.00 21 ARG A O 12
ATOM 19141 N N . SER B 2 1 ? 17.783 14.904 3.606 1.00 0.00 295 SER B N 12
ATOM 19142 C CA . SER B 2 1 ? 18.090 15.287 2.199 1.00 0.00 295 SER B CA 12
ATOM 19143 C C . SER B 2 1 ? 16.845 15.204 1.313 1.00 0.00 295 SER B C 12
ATOM 19144 O O . SER B 2 1 ? 15.747 14.909 1.793 1.00 0.00 295 SER B O 12
ATOM 19154 N N . LEU B 2 2 ? 17.022 15.465 0.016 1.00 0.00 296 LEU B N 12
ATOM 19155 C CA . LEU B 2 2 ? 15.915 15.419 -0.937 1.00 0.00 296 LEU B CA 12
ATOM 19156 C C . LEU B 2 2 ? 15.650 13.987 -1.394 1.00 0.00 296 LEU B C 12
ATOM 19157 O O . LEU B 2 2 ? 16.579 13.255 -1.743 1.00 0.00 296 LEU B O 12
ATOM 19173 N N . GLN B 2 3 ? 14.376 13.593 -1.387 1.00 0.00 297 GLN B N 12
ATOM 19174 C CA . GLN B 2 3 ? 13.980 12.247 -1.797 1.00 0.00 297 GLN B CA 12
ATOM 19175 C C . GLN B 2 3 ? 14.034 12.092 -3.317 1.00 0.00 297 GLN B C 12
ATOM 19176 O O . GLN B 2 3 ? 14.814 11.290 -3.835 1.00 0.00 297 GLN B O 12
ATOM 19190 N N . ASN B 2 4 ? 13.198 12.859 -4.023 1.00 0.00 298 ASN B N 12
ATOM 19191 C CA . ASN B 2 4 ? 13.138 12.810 -5.485 1.00 0.00 298 ASN B CA 12
ATOM 19192 C C . ASN B 2 4 ? 12.726 11.416 -5.966 1.00 0.00 298 ASN B C 12
ATOM 19193 O O . ASN B 2 4 ? 13.568 10.614 -6.378 1.00 0.00 298 ASN B O 12
ATOM 19204 N N . ASN B 2 5 ? 11.425 11.131 -5.900 1.00 0.00 299 ASN B N 12
ATOM 19205 C CA . ASN B 2 5 ? 10.901 9.831 -6.320 1.00 0.00 299 ASN B CA 12
ATOM 19206 C C . ASN B 2 5 ? 10.777 9.733 -7.837 1.00 0.00 299 ASN B C 12
ATOM 19207 O O . ASN B 2 5 ? 10.097 10.537 -8.476 1.00 0.00 299 ASN B O 12
ATOM 19218 N N . GLN B 2 6 ? 11.448 8.735 -8.396 1.00 0.00 300 GLN B N 12
ATOM 19219 C CA . GLN B 2 6 ? 11.435 8.496 -9.838 1.00 0.00 300 GLN B CA 12
ATOM 19220 C C . GLN B 2 6 ? 10.244 7.629 -10.248 1.00 0.00 300 GLN B C 12
ATOM 19221 O O . GLN B 2 6 ? 9.788 6.783 -9.476 1.00 0.00 300 GLN B O 12
ATOM 19235 N N . PRO B 2 7 ? 9.734 7.818 -11.484 1.00 0.00 301 PRO B N 12
ATOM 19236 C CA . PRO B 2 7 ? 8.600 7.041 -12.007 1.00 0.00 301 PRO B CA 12
ATOM 19237 C C . PRO B 2 7 ? 8.931 5.550 -12.143 1.00 0.00 301 PRO B C 12
ATOM 19238 O O . PRO B 2 7 ? 8.038 4.704 -12.078 1.00 0.00 301 PRO B O 12
ATOM 19249 N N . VAL B 2 8 ? 10.220 5.241 -12.323 1.00 0.00 302 VAL B N 12
ATOM 19250 C CA . VAL B 2 8 ? 10.677 3.856 -12.458 1.00 0.00 302 VAL B CA 12
ATOM 19251 C C . VAL B 2 8 ? 10.376 3.046 -11.193 1.00 0.00 302 VAL B C 12
ATOM 19252 O O . VAL B 2 8 ? 10.237 1.821 -11.253 1.00 0.00 302 VAL B O 12
ATOM 19265 N N . GLU B 2 9 ? 10.268 3.734 -10.050 1.00 0.00 303 GLU B N 12
ATOM 19266 C CA . GLU B 2 9 ? 9.975 3.077 -8.777 1.00 0.00 303 GLU B CA 12
ATOM 19267 C C . GLU B 2 9 ? 8.611 2.384 -8.804 1.00 0.00 303 GLU B C 12
ATOM 19268 O O . GLU B 2 9 ? 8.380 1.443 -8.042 1.00 0.00 303 GLU B O 12
ATOM 19280 N N . PHE B 2 10 ? 7.713 2.840 -9.690 1.00 0.00 304 PHE B N 12
ATOM 19281 C CA . PHE B 2 10 ? 6.384 2.241 -9.807 1.00 0.00 304 PHE B CA 12
ATOM 19282 C C . PHE B 2 10 ? 6.507 0.758 -10.144 1.00 0.00 304 PHE B C 12
ATOM 19283 O O . PHE B 2 10 ? 5.843 -0.076 -9.540 1.00 0.00 304 PHE B O 12
ATOM 19300 N N . ASN B 2 11 ? 7.381 0.436 -11.095 1.00 0.00 305 ASN B N 12
ATOM 19301 C CA . ASN B 2 11 ? 7.602 -0.952 -11.490 1.00 0.00 305 ASN B CA 12
ATOM 19302 C C . ASN B 2 11 ? 8.137 -1.783 -10.318 1.00 0.00 305 ASN B C 12
ATOM 19303 O O . ASN B 2 11 ? 7.778 -2.951 -10.167 1.00 0.00 305 ASN B O 12
ATOM 19314 N N . HIS B 2 12 ? 9.001 -1.174 -9.494 1.00 0.00 306 HIS B N 12
ATOM 19315 C CA . HIS B 2 12 ? 9.585 -1.865 -8.344 1.00 0.00 306 HIS B CA 12
ATOM 19316 C C . HIS B 2 12 ? 8.508 -2.275 -7.338 1.00 0.00 306 HIS B C 12
ATOM 19317 O O . HIS B 2 12 ? 8.457 -3.432 -6.922 1.00 0.00 306 HIS B O 12
ATOM 19332 N N . ALA B 2 13 ? 7.642 -1.327 -6.960 1.00 0.00 307 ALA B N 12
ATOM 19333 C CA . ALA B 2 13 ? 6.563 -1.612 -6.011 1.00 0.00 307 ALA B CA 12
ATOM 19334 C C . ALA B 2 13 ? 5.610 -2.645 -6.591 1.00 0.00 307 ALA B C 12
ATOM 19335 O O . ALA B 2 13 ? 5.205 -3.578 -5.908 1.00 0.00 307 ALA B O 12
ATOM 19342 N N . ILE B 2 14 ? 5.272 -2.466 -7.866 1.00 0.00 308 ILE B N 12
ATOM 19343 C CA . ILE B 2 14 ? 4.380 -3.373 -8.577 1.00 0.00 308 ILE B CA 12
ATOM 19344 C C . ILE B 2 14 ? 4.848 -4.811 -8.452 1.00 0.00 308 ILE B C 12
ATOM 19345 O O . ILE B 2 14 ? 4.167 -5.647 -7.856 1.00 0.00 308 ILE B O 12
ATOM 19361 N N . ASN B 2 15 ? 6.026 -5.085 -8.995 1.00 0.00 309 ASN B N 12
ATOM 19362 C CA . ASN B 2 15 ? 6.604 -6.411 -8.922 1.00 0.00 309 ASN B CA 12
ATOM 19363 C C . ASN B 2 15 ? 6.803 -6.812 -7.458 1.00 0.00 309 ASN B C 12
ATOM 19364 O O . ASN B 2 15 ? 6.723 -7.990 -7.116 1.00 0.00 309 ASN B O 12
ATOM 19375 N N . TYR B 2 16 ? 7.000 -5.813 -6.585 1.00 0.00 310 TYR B N 12
ATOM 19376 C CA . TYR B 2 16 ? 7.128 -6.071 -5.156 1.00 0.00 310 TYR B CA 12
ATOM 19377 C C . TYR B 2 16 ? 5.801 -6.607 -4.620 1.00 0.00 310 TYR B C 12
ATOM 19378 O O . TYR B 2 16 ? 5.781 -7.572 -3.858 1.00 0.00 310 TYR B O 12
ATOM 19396 N N . VAL B 2 17 ? 4.689 -5.992 -5.046 1.00 0.00 311 VAL B N 12
ATOM 19397 C CA . VAL B 2 17 ? 3.366 -6.445 -4.631 1.00 0.00 311 VAL B CA 12
ATOM 19398 C C . VAL B 2 17 ? 3.203 -7.909 -5.033 1.00 0.00 311 VAL B C 12
ATOM 19399 O O . VAL B 2 17 ? 2.596 -8.695 -4.311 1.00 0.00 311 VAL B O 12
ATOM 19412 N N . ASN B 2 18 ? 3.788 -8.266 -6.190 1.00 0.00 312 ASN B N 12
ATOM 19413 C CA . ASN B 2 18 ? 3.748 -9.636 -6.685 1.00 0.00 312 ASN B CA 12
ATOM 19414 C C . ASN B 2 18 ? 4.377 -10.571 -5.654 1.00 0.00 312 ASN B C 12
ATOM 19415 O O . ASN B 2 18 ? 3.869 -11.663 -5.418 1.00 0.00 312 ASN B O 12
ATOM 19426 N N . LYS B 2 19 ? 5.464 -10.117 -5.011 1.00 0.00 313 LYS B N 12
ATOM 19427 C CA . LYS B 2 19 ? 6.119 -10.907 -3.967 1.00 0.00 313 LYS B CA 12
ATOM 19428 C C . LYS B 2 19 ? 5.085 -11.324 -2.940 1.00 0.00 313 LYS B C 12
ATOM 19429 O O . LYS B 2 19 ? 4.943 -12.501 -2.632 1.00 0.00 313 LYS B O 12
ATOM 19448 N N . ILE B 2 20 ? 4.352 -10.334 -2.435 1.00 0.00 314 ILE B N 12
ATOM 19449 C CA . ILE B 2 20 ? 3.300 -10.562 -1.456 1.00 0.00 314 ILE B CA 12
ATOM 19450 C C . ILE B 2 20 ? 2.166 -11.383 -2.061 1.00 0.00 314 ILE B C 12
ATOM 19451 O O . ILE B 2 20 ? 1.853 -12.470 -1.592 1.00 0.00 314 ILE B O 12
ATOM 19467 N N . LYS B 2 21 ? 1.571 -10.868 -3.128 1.00 0.00 315 LYS B N 12
ATOM 19468 C CA . LYS B 2 21 ? 0.485 -11.560 -3.806 1.00 0.00 315 LYS B CA 12
ATOM 19469 C C . LYS B 2 21 ? 0.829 -13.041 -3.995 1.00 0.00 315 LYS B C 12
ATOM 19470 O O . LYS B 2 21 ? 0.036 -13.919 -3.656 1.00 0.00 315 LYS B O 12
ATOM 19489 N N . ASN B 2 22 ? 2.035 -13.303 -4.499 1.00 0.00 316 ASN B N 12
ATOM 19490 C CA . ASN B 2 22 ? 2.524 -14.665 -4.700 1.00 0.00 316 ASN B CA 12
ATOM 19491 C C . ASN B 2 22 ? 2.818 -15.356 -3.362 1.00 0.00 316 ASN B C 12
ATOM 19492 O O . ASN B 2 22 ? 2.395 -16.489 -3.130 1.00 0.00 316 ASN B O 12
ATOM 19503 N N . ARG B 2 23 ? 3.560 -14.666 -2.491 1.00 0.00 317 ARG B N 12
ATOM 19504 C CA . ARG B 2 23 ? 3.933 -15.196 -1.175 1.00 0.00 317 ARG B CA 12
ATOM 19505 C C . ARG B 2 23 ? 2.711 -15.599 -0.351 1.00 0.00 317 ARG B C 12
ATOM 19506 O O . ARG B 2 23 ? 2.675 -16.694 0.215 1.00 0.00 317 ARG B O 12
ATOM 19527 N N . PHE B 2 24 ? 1.712 -14.714 -0.279 1.00 0.00 318 PHE B N 12
ATOM 19528 C CA . PHE B 2 24 ? 0.500 -14.997 0.488 1.00 0.00 318 PHE B CA 12
ATOM 19529 C C . PHE B 2 24 ? -0.606 -15.560 -0.414 1.00 0.00 318 PHE B C 12
ATOM 19530 O O . PHE B 2 24 ? -1.791 -15.332 -0.157 1.00 0.00 318 PHE B O 12
ATOM 19547 N N . GLN B 2 25 ? -0.224 -16.299 -1.466 1.00 0.00 319 GLN B N 12
ATOM 19548 C CA . GLN B 2 25 ? -1.198 -16.900 -2.388 1.00 0.00 319 GLN B CA 12
ATOM 19549 C C . GLN B 2 25 ? -2.290 -17.660 -1.634 1.00 0.00 319 GLN B C 12
ATOM 19550 O O . GLN B 2 25 ? -3.457 -17.635 -2.030 1.00 0.00 319 GLN B O 12
ATOM 19564 N N . GLY B 2 26 ? -1.904 -18.331 -0.543 1.00 0.00 320 GLY B N 12
ATOM 19565 C CA . GLY B 2 26 ? -2.862 -19.079 0.249 1.00 0.00 320 GLY B CA 12
ATOM 19566 C C . GLY B 2 26 ? -3.649 -18.196 1.198 1.00 0.00 320 GLY B C 12
ATOM 19567 O O . GLY B 2 26 ? -4.711 -18.594 1.678 1.00 0.00 320 GLY B O 12
ATOM 19571 N N . GLN B 2 27 ? -3.128 -16.995 1.471 1.00 0.00 321 GLN B N 12
ATOM 19572 C CA . GLN B 2 27 ? -3.787 -16.054 2.365 1.00 0.00 321 GLN B CA 12
ATOM 19573 C C . GLN B 2 27 ? -4.445 -14.918 1.581 1.00 0.00 321 GLN B C 12
ATOM 19574 O O . GLN B 2 27 ? -3.883 -13.823 1.482 1.00 0.00 321 GLN B O 12
ATOM 19588 N N . PRO B 2 28 ? -5.650 -15.135 1.034 1.00 0.00 322 PRO B N 12
ATOM 19589 C CA . PRO B 2 28 ? -6.362 -14.089 0.296 1.00 0.00 322 PRO B CA 12
ATOM 19590 C C . PRO B 2 28 ? -6.713 -12.911 1.207 1.00 0.00 322 PRO B C 12
ATOM 19591 O O . PRO B 2 28 ? -6.864 -11.779 0.744 1.00 0.00 322 PRO B O 12
ATOM 19602 N N . ASP B 2 29 ? -6.820 -13.191 2.512 1.00 0.00 323 ASP B N 12
ATOM 19603 C CA . ASP B 2 29 ? -7.127 -12.169 3.509 1.00 0.00 323 ASP B CA 12
ATOM 19604 C C . ASP B 2 29 ? -5.968 -11.183 3.660 1.00 0.00 323 ASP B C 12
ATOM 19605 O O . ASP B 2 29 ? -6.183 -10.019 3.978 1.00 0.00 323 ASP B O 12
ATOM 19614 N N . ILE B 2 30 ? -4.741 -11.663 3.434 1.00 0.00 324 ILE B N 12
ATOM 19615 C CA . ILE B 2 30 ? -3.545 -10.826 3.549 1.00 0.00 324 ILE B CA 12
ATOM 19616 C C . ILE B 2 30 ? -3.514 -9.766 2.474 1.00 0.00 324 ILE B C 12
ATOM 19617 O O . ILE B 2 30 ? -3.299 -8.584 2.745 1.00 0.00 324 ILE B O 12
ATOM 19633 N N . TYR B 2 31 ? -3.713 -10.215 1.253 1.00 0.00 325 TYR B N 12
ATOM 19634 C CA . TYR B 2 31 ? -3.696 -9.328 0.100 1.00 0.00 325 TYR B CA 12
ATOM 19635 C C . TYR B 2 31 ? -4.829 -8.311 0.211 1.00 0.00 325 TYR B C 12
ATOM 19636 O O . TYR B 2 31 ? -4.603 -7.110 0.086 1.00 0.00 325 TYR B O 12
ATOM 19654 N N . LYS B 2 32 ? -6.042 -8.799 0.479 1.00 0.00 326 LYS B N 12
ATOM 19655 C CA . LYS B 2 32 ? -7.204 -7.927 0.639 1.00 0.00 326 LYS B CA 12
ATOM 19656 C C . LYS B 2 32 ? -7.011 -6.978 1.825 1.00 0.00 326 LYS B C 12
ATOM 19657 O O . LYS B 2 32 ? -7.227 -5.773 1.704 1.00 0.00 326 LYS B O 12
ATOM 19676 N N . ALA B 2 33 ? -6.593 -7.534 2.969 1.00 0.00 327 ALA B N 12
ATOM 19677 C CA . ALA B 2 33 ? -6.359 -6.744 4.180 1.00 0.00 327 ALA B CA 12
ATOM 19678 C C . ALA B 2 33 ? -5.342 -5.638 3.926 1.00 0.00 327 ALA B C 12
ATOM 19679 O O . ALA B 2 33 ? -5.613 -4.469 4.181 1.00 0.00 327 ALA B O 12
ATOM 19686 N N . PHE B 2 34 ? -4.173 -6.026 3.414 1.00 0.00 328 PHE B N 12
ATOM 19687 C CA . PHE B 2 34 ? -3.098 -5.082 3.112 1.00 0.00 328 PHE B CA 12
ATOM 19688 C C . PHE B 2 34 ? -3.615 -3.922 2.267 1.00 0.00 328 PHE B C 12
ATOM 19689 O O . PHE B 2 34 ? -3.404 -2.760 2.609 1.00 0.00 328 PHE B O 12
ATOM 19706 N N . LEU B 2 35 ? -4.297 -4.240 1.165 1.00 0.00 329 LEU B N 12
ATOM 19707 C CA . LEU B 2 35 ? -4.838 -3.207 0.287 1.00 0.00 329 LEU B CA 12
ATOM 19708 C C . LEU B 2 35 ? -5.806 -2.298 1.046 1.00 0.00 329 LEU B C 12
ATOM 19709 O O . LEU B 2 35 ? -5.692 -1.073 0.978 1.00 0.00 329 LEU B O 12
ATOM 19725 N N . GLU B 2 36 ? -6.746 -2.898 1.785 1.00 0.00 330 GLU B N 12
ATOM 19726 C CA . GLU B 2 36 ? -7.714 -2.126 2.571 1.00 0.00 330 GLU B CA 12
ATOM 19727 C C . GLU B 2 36 ? -7.003 -1.267 3.618 1.00 0.00 330 GLU B C 12
ATOM 19728 O O . GLU B 2 36 ? -7.429 -0.147 3.901 1.00 0.00 330 GLU B O 12
ATOM 19740 N N . ILE B 2 37 ? -5.899 -1.788 4.166 1.00 0.00 331 ILE B N 12
ATOM 19741 C CA . ILE B 2 37 ? -5.104 -1.061 5.154 1.00 0.00 331 ILE B CA 12
ATOM 19742 C C . ILE B 2 37 ? -4.622 0.254 4.554 1.00 0.00 331 ILE B C 12
ATOM 19743 O O . ILE B 2 37 ? -4.793 1.323 5.143 1.00 0.00 331 ILE B O 12
ATOM 19759 N N . LEU B 2 38 ? -4.040 0.152 3.361 1.00 0.00 332 LEU B N 12
ATOM 19760 C CA . LEU B 2 38 ? -3.548 1.313 2.631 1.00 0.00 332 LEU B CA 12
ATOM 19761 C C . LEU B 2 38 ? -4.705 2.241 2.295 1.00 0.00 332 LEU B C 12
ATOM 19762 O O . LEU B 2 38 ? -4.650 3.445 2.533 1.00 0.00 332 LEU B O 12
ATOM 19778 N N . HIS B 2 39 ? -5.748 1.646 1.723 1.00 0.00 333 HIS B N 12
ATOM 19779 C CA . HIS B 2 39 ? -6.951 2.380 1.319 1.00 0.00 333 HIS B CA 12
ATOM 19780 C C . HIS B 2 39 ? -7.532 3.222 2.460 1.00 0.00 333 HIS B C 12
ATOM 19781 O O . HIS B 2 39 ? -8.024 4.326 2.221 1.00 0.00 333 HIS B O 12
ATOM 19796 N N . THR B 2 40 ? -7.462 2.718 3.698 1.00 0.00 334 THR B N 12
ATOM 19797 C CA . THR B 2 40 ? -7.978 3.462 4.857 1.00 0.00 334 THR B CA 12
ATOM 19798 C C . THR B 2 40 ? -7.235 4.793 4.998 1.00 0.00 334 THR B C 12
ATOM 19799 O O . THR B 2 40 ? -7.831 5.819 5.327 1.00 0.00 334 THR B O 12
ATOM 19810 N N . TYR B 2 41 ? -5.928 4.759 4.731 1.00 0.00 335 TYR B N 12
ATOM 19811 C CA . TYR B 2 41 ? -5.071 5.942 4.805 1.00 0.00 335 TYR B CA 12
ATOM 19812 C C . TYR B 2 41 ? -5.586 7.048 3.881 1.00 0.00 335 TYR B C 12
ATOM 19813 O O . TYR B 2 41 ? -5.963 8.120 4.350 1.00 0.00 335 TYR B O 12
ATOM 19831 N N . GLN B 2 42 ? -5.613 6.771 2.570 1.00 0.00 336 GLN B N 12
ATOM 19832 C CA . GLN B 2 42 ? -6.090 7.742 1.575 1.00 0.00 336 GLN B CA 12
ATOM 19833 C C . GLN B 2 42 ? -7.508 8.230 1.871 1.00 0.00 336 GLN B C 12
ATOM 19834 O O . GLN B 2 42 ? -7.836 9.384 1.597 1.00 0.00 336 GLN B O 12
ATOM 19848 N N . LYS B 2 43 ? -8.348 7.349 2.420 1.00 0.00 337 LYS B N 12
ATOM 19849 C CA . LYS B 2 43 ? -9.729 7.707 2.734 1.00 0.00 337 LYS B CA 12
ATOM 19850 C C . LYS B 2 43 ? -9.792 8.889 3.695 1.00 0.00 337 LYS B C 12
ATOM 19851 O O . LYS B 2 43 ? -10.495 9.864 3.441 1.00 0.00 337 LYS B O 12
ATOM 19870 N N . GLU B 2 44 ? -9.051 8.796 4.797 1.00 0.00 338 GLU B N 12
ATOM 19871 C CA . GLU B 2 44 ? -9.027 9.858 5.801 1.00 0.00 338 GLU B CA 12
ATOM 19872 C C . GLU B 2 44 ? -8.380 11.136 5.260 1.00 0.00 338 GLU B C 12
ATOM 19873 O O . GLU B 2 44 ? -8.835 12.238 5.572 1.00 0.00 338 GLU B O 12
ATOM 19885 N N . GLN B 2 45 ? -7.332 10.993 4.437 1.00 0.00 339 GLN B N 12
ATOM 19886 C CA . GLN B 2 45 ? -6.658 12.158 3.852 1.00 0.00 339 GLN B CA 12
ATOM 19887 C C . GLN B 2 45 ? -7.644 12.946 3.000 1.00 0.00 339 GLN B C 12
ATOM 19888 O O . GLN B 2 45 ? -7.810 14.155 3.171 1.00 0.00 339 GLN B O 12
ATOM 19902 N N . ARG B 2 46 ? -8.303 12.232 2.087 1.00 0.00 340 ARG B N 12
ATOM 19903 C CA . ARG B 2 46 ? -9.294 12.833 1.196 1.00 0.00 340 ARG B 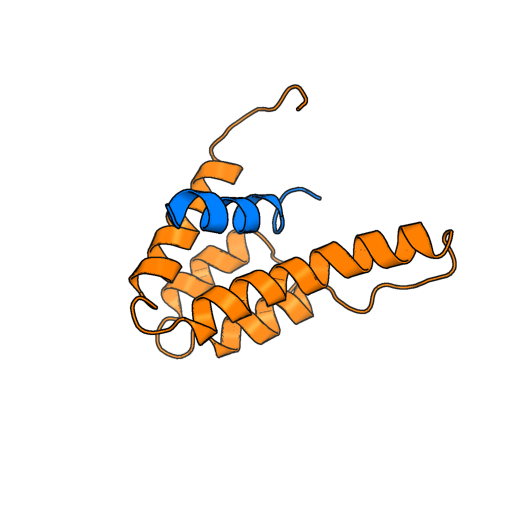CA 12
ATOM 19904 C C . ARG B 2 46 ? -10.477 13.388 1.989 1.00 0.00 340 ARG B C 12
ATOM 19905 O O . ARG B 2 46 ? -10.978 14.470 1.687 1.00 0.00 340 ARG B O 12
ATOM 19926 N N . ASN B 2 47 ? -10.913 12.642 3.009 1.00 0.00 341 ASN B N 12
ATOM 19927 C CA . ASN B 2 47 ? -12.033 13.063 3.852 1.00 0.00 341 ASN B CA 12
ATOM 19928 C C . ASN B 2 47 ? -11.785 14.443 4.459 1.00 0.00 341 ASN B C 12
ATOM 19929 O O . ASN B 2 47 ? -12.655 15.308 4.401 1.00 0.00 341 ASN B O 12
ATOM 19940 N N . ALA B 2 48 ? -10.596 14.642 5.034 1.00 0.00 342 ALA B N 12
ATOM 19941 C CA . ALA B 2 48 ? -10.238 15.927 5.643 1.00 0.00 342 ALA B CA 12
ATOM 19942 C C . ALA B 2 48 ? -10.399 17.080 4.653 1.00 0.00 342 ALA B C 12
ATOM 19943 O O . ALA B 2 48 ? -11.023 18.096 4.967 1.00 0.00 342 ALA B O 12
ATOM 19950 N N . LYS B 2 49 ? -9.828 16.912 3.459 1.00 0.00 343 LYS B N 12
ATOM 19951 C CA . LYS B 2 49 ? -9.892 17.927 2.414 1.00 0.00 343 LYS B CA 12
ATOM 19952 C C . LYS B 2 49 ? -11.324 18.132 1.911 1.00 0.00 343 LYS B C 12
ATOM 19953 O O . LYS B 2 49 ? -11.774 19.267 1.748 1.00 0.00 343 LYS B O 12
ATOM 19972 N N . GLU B 2 50 ? -12.028 17.028 1.666 1.00 0.00 344 GLU B N 12
ATOM 19973 C CA . GLU B 2 50 ? -13.410 17.077 1.176 1.00 0.00 344 GLU B CA 12
ATOM 19974 C C . GLU B 2 50 ? -14.399 17.508 2.267 1.00 0.00 344 GLU B C 12
ATOM 19975 O O . GLU B 2 50 ? -15.533 17.882 1.959 1.00 0.00 344 GLU B O 12
ATOM 19987 N N . ALA B 2 51 ? -13.977 17.455 3.534 1.00 0.00 345 ALA B N 12
ATOM 19988 C CA . ALA B 2 51 ? -14.842 17.840 4.651 1.00 0.00 345 ALA B CA 12
ATOM 19989 C C . ALA B 2 51 ? -15.223 19.319 4.579 1.00 0.00 345 ALA B C 12
ATOM 19990 O O . ALA B 2 51 ? -16.383 19.677 4.793 1.00 0.00 345 ALA B O 12
ATOM 19997 N N . GLY B 2 52 ? -14.241 20.173 4.275 1.00 0.00 346 GLY B N 12
ATOM 19998 C CA . GLY B 2 52 ? -14.492 21.600 4.176 1.00 0.00 346 GLY B CA 12
ATOM 19999 C C . GLY B 2 52 ? -14.901 22.217 5.504 1.00 0.00 346 GLY B C 12
ATOM 20000 O O . GLY B 2 52 ? -16.086 22.455 5.741 1.00 0.00 346 GLY B O 12
ATOM 20004 N N . GLY B 2 53 ? -13.917 22.477 6.364 1.00 0.00 347 GLY B N 12
ATOM 20005 C CA . GLY B 2 53 ? -14.197 23.070 7.663 1.00 0.00 347 GLY B CA 12
ATOM 20006 C C . GLY B 2 53 ? -13.287 22.544 8.755 1.00 0.00 347 GLY B C 12
ATOM 20007 O O . GLY B 2 53 ? -12.273 23.169 9.075 1.00 0.00 347 GLY B O 12
ATOM 20011 N N . ASN B 2 54 ? -13.647 21.390 9.326 1.00 0.00 348 ASN B N 12
ATOM 20012 C CA . ASN B 2 54 ? -12.863 20.770 10.395 1.00 0.00 348 ASN B CA 12
ATOM 20013 C C . ASN B 2 54 ? -13.106 19.263 10.429 1.00 0.00 348 ASN B C 12
ATOM 20014 O O . ASN B 2 54 ? -14.239 18.811 10.616 1.00 0.00 348 ASN B O 12
ATOM 20025 N N . TYR B 2 55 ? -12.036 18.491 10.243 1.00 0.00 349 TYR B N 12
ATOM 20026 C CA . TYR B 2 55 ? -12.125 17.032 10.249 1.00 0.00 349 TYR B CA 12
ATOM 20027 C C . TYR B 2 55 ? -10.777 16.389 10.574 1.00 0.00 349 TYR B C 12
ATOM 20028 O O . TYR B 2 55 ? -10.665 15.648 11.548 1.00 0.00 349 TYR B O 12
ATOM 20046 N N . THR B 2 56 ? -9.773 16.665 9.730 1.00 0.00 350 THR B N 12
ATOM 20047 C CA . THR B 2 56 ? -8.422 16.110 9.875 1.00 0.00 350 THR B CA 12
ATOM 20048 C C . THR B 2 56 ? -8.452 14.576 9.764 1.00 0.00 350 THR B C 12
ATOM 20049 O O . THR B 2 56 ? -9.297 13.912 10.365 1.00 0.00 350 THR B O 12
ATOM 20060 N N . PRO B 2 57 ? -7.535 13.996 8.973 1.00 0.00 351 PRO B N 12
ATOM 20061 C CA . PRO B 2 57 ? -7.468 12.544 8.764 1.00 0.00 351 PRO B CA 12
ATOM 20062 C C . PRO B 2 57 ? -7.131 11.773 10.034 1.00 0.00 351 PRO B C 12
ATOM 20063 O O . PRO B 2 57 ? -6.089 12.002 10.653 1.00 0.00 351 PRO B O 12
ATOM 20074 N N . ALA B 2 58 ? -8.015 10.847 10.408 1.00 0.00 352 ALA B N 12
ATOM 20075 C CA . ALA B 2 58 ? -7.807 10.024 11.597 1.00 0.00 352 ALA B CA 12
ATOM 20076 C C . ALA B 2 58 ? -6.590 9.121 11.415 1.00 0.00 352 ALA B C 12
ATOM 20077 O O . ALA B 2 58 ? -5.764 8.992 12.319 1.00 0.00 352 ALA B O 12
ATOM 20084 N N . LEU B 2 59 ? -6.475 8.516 10.229 1.00 0.00 353 LEU B N 12
ATOM 20085 C CA . LEU B 2 59 ? -5.349 7.644 9.918 1.00 0.00 353 LEU B CA 12
ATOM 20086 C C . LEU B 2 59 ? -4.132 8.445 9.509 1.00 0.00 353 LEU B C 12
ATOM 20087 O O . LEU B 2 59 ? -4.214 9.627 9.170 1.00 0.00 353 LEU B O 12
ATOM 20103 N N . THR B 2 60 ? -3.017 7.745 9.493 1.00 0.00 354 THR B N 12
ATOM 20104 C CA . THR B 2 60 ? -1.744 8.295 9.073 1.00 0.00 354 THR B CA 12
ATOM 20105 C C . THR B 2 60 ? -0.883 7.147 8.582 1.00 0.00 354 THR B C 12
ATOM 20106 O O . THR B 2 60 ? -1.282 5.983 8.681 1.00 0.00 354 THR B O 12
ATOM 20117 N N . GLU B 2 61 ? 0.308 7.453 8.096 1.00 0.00 355 GLU B N 12
ATOM 20118 C CA . GLU B 2 61 ? 1.221 6.409 7.657 1.00 0.00 355 GLU B CA 12
ATOM 20119 C C . GLU B 2 61 ? 1.432 5.415 8.809 1.00 0.00 355 GLU B C 12
ATOM 20120 O O . GLU B 2 61 ? 1.770 4.252 8.589 1.00 0.00 355 GLU B O 12
ATOM 20132 N N . GLN B 2 62 ? 1.191 5.897 10.043 1.00 0.00 356 GLN B N 12
ATOM 20133 C CA . GLN B 2 62 ? 1.304 5.088 11.250 1.00 0.00 356 GLN B CA 12
ATOM 20134 C C . GLN B 2 62 ? 0.300 3.932 11.243 1.00 0.00 356 GLN B C 12
ATOM 20135 O O . GLN B 2 62 ? 0.655 2.811 11.599 1.00 0.00 356 GLN B O 12
ATOM 20149 N N . GLU B 2 63 ? -0.954 4.195 10.827 1.00 0.00 357 GLU B N 12
ATOM 20150 C CA . GLU B 2 63 ? -1.969 3.141 10.779 1.00 0.00 357 GLU B CA 12
ATOM 20151 C C . GLU B 2 63 ? -1.663 2.162 9.655 1.00 0.00 357 GLU B C 12
ATOM 20152 O O . GLU B 2 63 ? -1.901 0.959 9.772 1.00 0.00 357 GLU B O 12
ATOM 20164 N N . VAL B 2 64 ? -1.150 2.705 8.558 1.00 0.00 358 VAL B N 12
ATOM 20165 C CA . VAL B 2 64 ? -0.816 1.924 7.376 1.00 0.00 358 VAL B CA 12
ATOM 20166 C C . VAL B 2 64 ? 0.308 0.936 7.658 1.00 0.00 358 VAL B C 12
ATOM 20167 O O . VAL B 2 64 ? 0.120 -0.276 7.556 1.00 0.00 358 VAL B O 12
ATOM 20180 N N . TYR B 2 65 ? 1.468 1.466 8.034 1.00 0.00 359 TYR B N 12
ATOM 20181 C CA . TYR B 2 65 ? 2.625 0.642 8.358 1.00 0.00 359 TYR B CA 12
ATOM 20182 C C . TYR B 2 65 ? 2.319 -0.313 9.513 1.00 0.00 359 TYR B C 12
ATOM 20183 O O . TYR B 2 65 ? 2.773 -1.457 9.521 1.00 0.00 359 TYR B O 12
ATOM 20201 N N . ALA B 2 66 ? 1.569 0.185 10.500 1.00 0.00 360 ALA B N 12
ATOM 20202 C CA . ALA B 2 66 ? 1.219 -0.598 11.691 1.00 0.00 360 ALA B CA 12
ATOM 20203 C C . ALA B 2 66 ? 0.387 -1.841 11.375 1.00 0.00 360 ALA B C 12
ATOM 20204 O O . ALA B 2 66 ? 0.716 -2.940 11.825 1.00 0.00 360 ALA B O 12
ATOM 20211 N N . GLN B 2 67 ? -0.701 -1.665 10.623 1.00 0.00 361 GLN B N 12
ATOM 20212 C CA . GLN B 2 67 ? -1.583 -2.782 10.283 1.00 0.00 361 GLN B CA 12
ATOM 20213 C C . GLN B 2 67 ? -0.878 -3.803 9.395 1.00 0.00 361 GLN B C 12
ATOM 20214 O O . GLN B 2 67 ? -0.999 -5.008 9.617 1.00 0.00 361 GLN B O 12
ATOM 20228 N N . VAL B 2 68 ? -0.134 -3.322 8.399 1.00 0.00 362 VAL B N 12
ATOM 20229 C CA . VAL B 2 68 ? 0.592 -4.204 7.486 1.00 0.00 362 VAL B CA 12
ATOM 20230 C C . VAL B 2 68 ? 1.682 -4.977 8.228 1.00 0.00 362 VAL B C 12
ATOM 20231 O O . VAL B 2 68 ? 1.921 -6.152 7.935 1.00 0.00 362 VAL B O 12
ATOM 20244 N N . ALA B 2 69 ? 2.324 -4.325 9.201 1.00 0.00 363 ALA B N 12
ATOM 20245 C CA . ALA B 2 69 ? 3.367 -4.971 9.995 1.00 0.00 363 ALA B CA 12
ATOM 20246 C C . ALA B 2 69 ? 2.836 -6.255 10.631 1.00 0.00 363 ALA B C 12
ATOM 20247 O O . ALA B 2 69 ? 3.539 -7.264 10.702 1.00 0.00 363 ALA B O 12
ATOM 20254 N N . ARG B 2 70 ? 1.575 -6.208 11.073 1.00 0.00 364 ARG B N 12
ATOM 20255 C CA . ARG B 2 70 ? 0.924 -7.366 11.686 1.00 0.00 364 ARG B CA 12
ATOM 20256 C C . ARG B 2 70 ? 0.611 -8.445 10.649 1.00 0.00 364 ARG B C 12
ATOM 20257 O O . ARG B 2 70 ? 0.627 -9.632 10.962 1.00 0.00 364 ARG B O 12
ATOM 20278 N N . LEU B 2 71 ? 0.338 -8.032 9.411 1.00 0.00 365 LEU B N 12
ATOM 20279 C CA . LEU B 2 71 ? 0.044 -8.977 8.336 1.00 0.00 365 LEU B CA 12
ATOM 20280 C C . LEU B 2 71 ? 1.261 -9.848 8.016 1.00 0.00 365 LEU B C 12
ATOM 20281 O O . LEU B 2 71 ? 1.154 -11.072 7.920 1.00 0.00 365 LEU B O 12
ATOM 20297 N N . PHE B 2 72 ? 2.408 -9.195 7.817 1.00 0.00 366 PHE B N 12
ATOM 20298 C CA . PHE B 2 72 ? 3.651 -9.884 7.461 1.00 0.00 366 PHE B CA 12
ATOM 20299 C C . PHE B 2 72 ? 4.472 -10.324 8.682 1.00 0.00 366 PHE B C 12
ATOM 20300 O O . PHE B 2 72 ? 5.687 -10.111 8.720 1.00 0.00 366 PHE B O 12
ATOM 20317 N N . LYS B 2 73 ? 3.822 -10.947 9.669 1.00 0.00 367 LYS B N 12
ATOM 20318 C CA . LYS B 2 73 ? 4.525 -11.417 10.866 1.00 0.00 367 LYS B CA 12
ATOM 20319 C C . LYS B 2 73 ? 5.737 -12.287 10.514 1.00 0.00 367 LYS B C 12
ATOM 20320 O O . LYS B 2 73 ? 6.872 -11.944 10.848 1.00 0.00 367 LYS B O 12
ATOM 20339 N N . ASN B 2 74 ? 5.479 -13.424 9.858 1.00 0.00 368 ASN B N 12
ATOM 20340 C CA . ASN B 2 74 ? 6.544 -14.362 9.484 1.00 0.00 368 ASN B CA 12
ATOM 20341 C C . ASN B 2 74 ? 7.225 -14.005 8.151 1.00 0.00 368 ASN B C 12
ATOM 20342 O O . ASN B 2 74 ? 7.926 -14.836 7.573 1.00 0.00 368 ASN B O 12
ATOM 20353 N N . GLN B 2 75 ? 7.041 -12.769 7.679 1.00 0.00 369 GLN B N 12
ATOM 20354 C CA . GLN B 2 75 ? 7.667 -12.320 6.433 1.00 0.00 369 GLN B CA 12
ATOM 20355 C C . GLN B 2 75 ? 8.114 -10.860 6.540 1.00 0.00 369 GLN B C 12
ATOM 20356 O O . GLN B 2 75 ? 7.861 -10.047 5.647 1.00 0.00 369 GLN B O 12
ATOM 20370 N N . GLU B 2 76 ? 8.794 -10.545 7.648 1.00 0.00 370 GLU B N 12
ATOM 20371 C CA . GLU B 2 76 ? 9.311 -9.195 7.906 1.00 0.00 370 GLU B CA 12
ATOM 20372 C C . GLU B 2 76 ? 10.134 -8.643 6.734 1.00 0.00 370 GLU B C 12
ATOM 20373 O O . GLU B 2 76 ? 10.322 -7.430 6.625 1.00 0.00 370 GLU B O 12
ATOM 20385 N N . ASP B 2 77 ? 10.633 -9.532 5.863 1.00 0.00 371 ASP B N 12
ATOM 20386 C CA . ASP B 2 77 ? 11.438 -9.117 4.714 1.00 0.00 371 ASP B CA 12
ATOM 20387 C C . ASP B 2 77 ? 10.613 -8.264 3.755 1.00 0.00 371 ASP B C 12
ATOM 20388 O O . ASP B 2 77 ? 10.998 -7.139 3.439 1.00 0.00 371 ASP B O 12
ATOM 20397 N N . LEU B 2 78 ? 9.465 -8.785 3.318 1.00 0.00 372 LEU B N 12
ATOM 20398 C CA . LEU B 2 78 ? 8.583 -8.036 2.421 1.00 0.00 372 LEU B CA 12
ATOM 20399 C C . LEU B 2 78 ? 8.252 -6.665 3.024 1.00 0.00 372 LEU B C 12
ATOM 20400 O O . LEU B 2 78 ? 8.161 -5.670 2.306 1.00 0.00 372 LEU B O 12
ATOM 20416 N N . LEU B 2 79 ? 8.092 -6.623 4.353 1.00 0.00 373 LEU B N 12
ATOM 20417 C CA . LEU B 2 79 ? 7.785 -5.376 5.061 1.00 0.00 373 LEU B CA 12
ATOM 20418 C C . LEU B 2 79 ? 8.910 -4.351 4.930 1.00 0.00 373 LEU B C 12
ATOM 20419 O O . LEU B 2 79 ? 8.646 -3.162 4.748 1.00 0.00 373 LEU B O 12
ATOM 20435 N N . SER B 2 80 ? 10.164 -4.806 5.024 1.00 0.00 374 SER B N 12
ATOM 20436 C CA . SER B 2 80 ? 11.310 -3.904 4.910 1.00 0.00 374 SER B CA 12
ATOM 20437 C C . SER B 2 80 ? 11.241 -3.130 3.593 1.00 0.00 374 SER B C 12
ATOM 20438 O O . SER B 2 80 ? 11.452 -1.917 3.564 1.00 0.00 374 SER B O 12
ATOM 20446 N N . GLU B 2 81 ? 10.925 -3.845 2.509 1.00 0.00 375 GLU B N 12
ATOM 20447 C CA . GLU B 2 81 ? 10.802 -3.234 1.189 1.00 0.00 375 GLU B CA 12
ATOM 20448 C C . GLU B 2 81 ? 9.639 -2.234 1.175 1.00 0.00 375 GLU B C 12
ATOM 20449 O O . GLU B 2 81 ? 9.761 -1.136 0.631 1.00 0.00 375 GLU B O 12
ATOM 20461 N N . PHE B 2 82 ? 8.516 -2.626 1.790 1.00 0.00 376 PHE B N 12
ATOM 20462 C CA . PHE B 2 82 ? 7.322 -1.777 1.873 1.00 0.00 376 PHE B CA 12
ATOM 20463 C C . PHE B 2 82 ? 7.644 -0.401 2.465 1.00 0.00 376 PHE B C 12
ATOM 20464 O O . PHE B 2 82 ? 7.259 0.628 1.911 1.00 0.00 376 PHE B O 12
ATOM 20481 N N . GLY B 2 83 ? 8.330 -0.399 3.612 1.00 0.00 377 GLY B N 12
ATOM 20482 C CA . GLY B 2 83 ? 8.678 0.844 4.288 1.00 0.00 377 GLY B CA 12
ATOM 20483 C C . GLY B 2 83 ? 9.539 1.795 3.462 1.00 0.00 377 GLY B C 12
ATOM 20484 O O . GLY B 2 83 ? 9.682 2.964 3.825 1.00 0.00 377 GLY B O 12
ATOM 20488 N N . GLN B 2 84 ? 10.121 1.309 2.364 1.00 0.00 378 GLN B N 12
ATOM 20489 C CA . GLN B 2 84 ? 10.973 2.145 1.517 1.00 0.00 378 GLN B CA 12
ATOM 20490 C C . GLN B 2 84 ? 10.183 3.199 0.732 1.00 0.00 378 GLN B C 12
ATOM 20491 O O . GLN B 2 84 ? 10.777 4.139 0.198 1.00 0.00 378 GLN B O 12
ATOM 20505 N N . PHE B 2 85 ? 8.856 3.060 0.662 1.00 0.00 379 PHE B N 12
ATOM 20506 C CA . PHE B 2 85 ? 8.036 4.028 -0.058 1.00 0.00 379 PHE B CA 12
ATOM 20507 C C . PHE B 2 85 ? 7.444 5.043 0.911 1.00 0.00 379 PHE B C 12
ATOM 20508 O O . PHE B 2 85 ? 7.600 6.252 0.732 1.00 0.00 379 PHE B O 12
ATOM 20525 N N . LEU B 2 86 ? 6.767 4.537 1.939 1.00 0.00 380 LEU B N 12
ATOM 20526 C CA . LEU B 2 86 ? 6.150 5.390 2.946 1.00 0.00 380 LEU B CA 12
ATOM 20527 C C . LEU B 2 86 ? 7.063 5.567 4.157 1.00 0.00 380 LEU B C 12
ATOM 20528 O O . LEU B 2 86 ? 7.629 4.598 4.667 1.00 0.00 380 LEU B O 12
ATOM 20544 N N . PRO B 2 87 ? 7.215 6.814 4.639 1.00 0.00 381 PRO B N 12
ATOM 20545 C CA . PRO B 2 87 ? 8.048 7.117 5.794 1.00 0.00 381 PRO B CA 12
ATOM 20546 C C . PRO B 2 87 ? 7.291 6.908 7.106 1.00 0.00 381 PRO B C 12
ATOM 20547 O O . PRO B 2 87 ? 6.282 6.201 7.141 1.00 0.00 381 PRO B O 12
ATOM 20558 N N . ASP B 2 88 ? 7.782 7.525 8.179 1.00 0.00 382 ASP B N 12
ATOM 20559 C CA . ASP B 2 88 ? 7.158 7.410 9.497 1.00 0.00 382 ASP B CA 12
ATOM 20560 C C . ASP B 2 88 ? 6.930 5.944 9.880 1.00 0.00 382 ASP B C 12
ATOM 20561 O O . ASP B 2 88 ? 5.859 5.577 10.371 1.00 0.00 382 ASP B O 12
ATOM 20570 N N . ALA B 2 89 ? 7.946 5.108 9.651 1.00 0.00 383 ALA B N 12
ATOM 20571 C CA . ALA B 2 89 ? 7.859 3.684 9.970 1.00 0.00 383 ALA B CA 12
ATOM 20572 C C . ALA B 2 89 ? 8.096 3.437 11.459 1.00 0.00 383 ALA B C 12
ATOM 20573 O O . ALA B 2 89 ? 9.199 3.763 11.949 1.00 0.00 383 ALA B O 12
ATOM 20581 N N . ARG A 1 1 ? 0.786 13.278 0.294 1.00 0.00 6 ARG A N 13
ATOM 20582 C CA . ARG A 1 1 ? 1.505 11.986 0.474 1.00 0.00 6 ARG A CA 13
ATOM 20583 C C . ARG A 1 1 ? 0.935 10.909 -0.449 1.00 0.00 6 ARG A C 13
ATOM 20584 O O . ARG A 1 1 ? -0.058 10.257 -0.116 1.00 0.00 6 ARG A O 13
ATOM 20607 N N . MET A 1 2 ? 1.570 10.723 -1.607 1.00 0.00 7 MET A N 13
ATOM 20608 C CA . MET A 1 2 ? 1.122 9.721 -2.569 1.00 0.00 7 MET A CA 13
ATOM 20609 C C . MET A 1 2 ? 2.142 8.598 -2.706 1.00 0.00 7 MET A C 13
ATOM 20610 O O . MET A 1 2 ? 3.082 8.679 -3.501 1.00 0.00 7 MET A O 13
ATOM 20624 N N . ASN A 1 3 ? 1.930 7.553 -1.923 1.00 0.00 8 ASN A N 13
ATOM 20625 C CA . ASN A 1 3 ? 2.797 6.372 -1.914 1.00 0.00 8 ASN A CA 13
ATOM 20626 C C . ASN A 1 3 ? 1.954 5.101 -1.903 1.00 0.00 8 ASN A C 13
ATOM 20627 O O . ASN A 1 3 ? 2.156 4.203 -2.724 1.00 0.00 8 ASN A O 13
ATOM 20638 N N . ILE A 1 4 ? 1.013 5.036 -0.958 1.00 0.00 9 ILE A N 13
ATOM 20639 C CA . ILE A 1 4 ? 0.128 3.882 -0.813 1.00 0.00 9 ILE A CA 13
ATOM 20640 C C . ILE A 1 4 ? -0.553 3.494 -2.116 1.00 0.00 9 ILE A C 13
ATOM 20641 O O . ILE A 1 4 ? -0.403 2.366 -2.578 1.00 0.00 9 ILE A O 13
ATOM 20657 N N . GLN A 1 5 ? -1.329 4.416 -2.684 1.00 0.00 10 GLN A N 13
ATOM 20658 C CA . GLN A 1 5 ? -2.066 4.144 -3.907 1.00 0.00 10 GLN A CA 13
ATOM 20659 C C . GLN A 1 5 ? -1.148 3.653 -5.027 1.00 0.00 10 GLN A C 13
ATOM 20660 O O . GLN A 1 5 ? -1.433 2.645 -5.667 1.00 0.00 10 GLN A O 13
ATOM 20674 N N . MET A 1 6 ? -0.045 4.370 -5.253 1.00 0.00 11 MET A N 13
ATOM 20675 C CA . MET A 1 6 ? 0.923 4.008 -6.292 1.00 0.00 11 MET A CA 13
ATOM 20676 C C . MET A 1 6 ? 1.205 2.501 -6.286 1.00 0.00 11 MET A C 13
ATOM 20677 O O . MET A 1 6 ? 1.163 1.846 -7.328 1.00 0.00 11 MET A O 13
ATOM 20691 N N . LEU A 1 7 ? 1.478 1.967 -5.098 1.00 0.00 12 LEU A N 13
ATOM 20692 C CA . LEU A 1 7 ? 1.756 0.545 -4.921 1.00 0.00 12 LEU A CA 13
ATOM 20693 C C . LEU A 1 7 ? 0.459 -0.272 -4.862 1.00 0.00 12 LEU A C 13
ATOM 20694 O O . LEU A 1 7 ? 0.346 -1.316 -5.503 1.00 0.00 12 LEU A O 13
ATOM 20710 N N . LEU A 1 8 ? -0.508 0.219 -4.089 1.00 0.00 13 LEU A N 13
ATOM 20711 C CA . LEU A 1 8 ? -1.807 -0.428 -3.926 1.00 0.00 13 LEU A CA 13
ATOM 20712 C C . LEU A 1 8 ? -2.460 -0.716 -5.279 1.00 0.00 13 LEU A C 13
ATOM 20713 O O . LEU A 1 8 ? -2.848 -1.853 -5.558 1.00 0.00 13 LEU A O 13
ATOM 20729 N N . GLU A 1 9 ? -2.576 0.326 -6.111 1.00 0.00 14 GLU A N 13
ATOM 20730 C CA . GLU A 1 9 ? -3.179 0.203 -7.440 1.00 0.00 14 GLU A CA 13
ATOM 20731 C C . GLU A 1 9 ? -2.622 -1.004 -8.189 1.00 0.00 14 GLU A C 13
ATOM 20732 O O . GLU A 1 9 ? -3.344 -1.661 -8.941 1.00 0.00 14 GLU A O 13
ATOM 20744 N N . ALA A 1 10 ? -1.341 -1.301 -7.962 1.00 0.00 15 ALA A N 13
ATOM 20745 C CA . ALA A 1 10 ? -0.695 -2.443 -8.596 1.00 0.00 15 ALA A CA 13
ATOM 20746 C C . ALA A 1 10 ? -1.485 -3.714 -8.341 1.00 0.00 15 ALA A C 13
ATOM 20747 O O . ALA A 1 10 ? -1.965 -4.346 -9.276 1.00 0.00 15 ALA A O 13
ATOM 20754 N N . ALA A 1 11 ? -1.610 -4.080 -7.058 1.00 0.00 16 ALA A N 13
ATOM 20755 C CA . ALA A 1 11 ? -2.335 -5.282 -6.659 1.00 0.00 16 ALA A CA 13
ATOM 20756 C C . ALA A 1 11 ? -3.624 -5.460 -7.455 1.00 0.00 16 ALA A C 13
ATOM 20757 O O . ALA A 1 11 ? -3.876 -6.533 -7.991 1.00 0.00 16 ALA A O 13
ATOM 20764 N N . ASP A 1 12 ? -4.434 -4.398 -7.534 1.00 0.00 17 ASP A N 13
ATOM 20765 C CA . ASP A 1 12 ? -5.698 -4.444 -8.275 1.00 0.00 17 ASP A CA 13
ATOM 20766 C C . ASP A 1 12 ? -5.498 -5.080 -9.652 1.00 0.00 17 ASP A C 13
ATOM 20767 O O . ASP A 1 12 ? -6.293 -5.922 -10.076 1.00 0.00 17 ASP A O 13
ATOM 20776 N N . TYR A 1 13 ? -4.422 -4.683 -10.334 1.00 0.00 18 TYR A N 13
ATOM 20777 C CA . TYR A 1 13 ? -4.097 -5.219 -11.652 1.00 0.00 18 TYR A CA 13
ATOM 20778 C C . TYR A 1 13 ? -3.413 -6.580 -11.525 1.00 0.00 18 TYR A C 13
ATOM 20779 O O . TYR A 1 13 ? -3.751 -7.520 -12.245 1.00 0.00 18 TYR A O 13
ATOM 20797 N N . LEU A 1 14 ? -2.463 -6.675 -10.594 1.00 0.00 19 LEU A N 13
ATOM 20798 C CA . LEU A 1 14 ? -1.733 -7.922 -10.350 1.00 0.00 19 LEU A CA 13
ATOM 20799 C C . LEU A 1 14 ? -2.707 -9.059 -10.057 1.00 0.00 19 LEU A C 13
ATOM 20800 O O . LEU A 1 14 ? -2.470 -10.206 -10.442 1.00 0.00 19 LEU A O 13
ATOM 20816 N N . GLU A 1 15 ? -3.808 -8.723 -9.381 1.00 0.00 20 GLU A N 13
ATOM 20817 C CA . GLU A 1 15 ? -4.843 -9.704 -9.036 1.00 0.00 20 GLU A CA 13
ATOM 20818 C C . GLU A 1 15 ? -5.254 -10.535 -10.255 1.00 0.00 20 GLU A C 13
ATOM 20819 O O . GLU A 1 15 ? -5.556 -11.723 -10.127 1.00 0.00 20 GLU A O 13
ATOM 20831 N N . ARG A 1 16 ? -5.253 -9.905 -11.434 1.00 0.00 21 ARG A N 13
ATOM 20832 C CA . ARG A 1 16 ? -5.610 -10.586 -12.678 1.00 0.00 21 ARG A CA 13
ATOM 20833 C C . ARG A 1 16 ? -4.749 -11.834 -12.891 1.00 0.00 21 ARG A C 13
ATOM 20834 O O . ARG A 1 16 ? -3.506 -11.701 -12.911 1.00 0.00 21 ARG A O 13
ATOM 20856 N N . SER B 2 1 ? 4.751 2.222 -26.948 1.00 0.00 295 SER B N 13
ATOM 20857 C CA . SER B 2 1 ? 4.069 3.435 -27.481 1.00 0.00 295 SER B CA 13
ATOM 20858 C C . SER B 2 1 ? 4.759 4.716 -27.009 1.00 0.00 295 SER B C 13
ATOM 20859 O O . SER B 2 1 ? 5.195 5.529 -27.826 1.00 0.00 295 SER B O 13
ATOM 20869 N N . LEU B 2 2 ? 4.856 4.886 -25.689 1.00 0.00 296 LEU B N 13
ATOM 20870 C CA . LEU B 2 2 ? 5.495 6.068 -25.108 1.00 0.00 296 LEU B CA 13
ATOM 20871 C C . LEU B 2 2 ? 6.952 5.788 -24.727 1.00 0.00 296 LEU B C 13
ATOM 20872 O O . LEU B 2 2 ? 7.769 6.710 -24.697 1.00 0.00 296 LEU B O 13
ATOM 20888 N N . GLN B 2 3 ? 7.265 4.515 -24.432 1.00 0.00 297 GLN B N 13
ATOM 20889 C CA . GLN B 2 3 ? 8.612 4.086 -24.051 1.00 0.00 297 GLN B CA 13
ATOM 20890 C C . GLN B 2 3 ? 8.873 4.277 -22.552 1.00 0.00 297 GLN B C 13
ATOM 20891 O O . GLN B 2 3 ? 9.588 3.477 -21.946 1.00 0.00 297 GLN B O 13
ATOM 20905 N N . ASN B 2 4 ? 8.297 5.334 -21.961 1.00 0.00 298 ASN B N 13
ATOM 20906 C CA . ASN B 2 4 ? 8.468 5.632 -20.534 1.00 0.00 298 ASN B CA 13
ATOM 20907 C C . ASN B 2 4 ? 9.898 6.086 -20.234 1.00 0.00 298 ASN B C 13
ATOM 20908 O O . ASN B 2 4 ? 10.864 5.466 -20.679 1.00 0.00 298 ASN B O 13
ATOM 20919 N N . ASN B 2 5 ? 10.022 7.175 -19.473 1.00 0.00 299 ASN B N 13
ATOM 20920 C CA . ASN B 2 5 ? 11.335 7.712 -19.115 1.00 0.00 299 ASN B CA 13
ATOM 20921 C C . ASN B 2 5 ? 11.975 6.898 -17.986 1.00 0.00 299 ASN B C 13
ATOM 20922 O O . ASN B 2 5 ? 13.128 6.483 -18.099 1.00 0.00 299 ASN B O 13
ATOM 20933 N N . GLN B 2 6 ? 11.218 6.669 -16.910 1.00 0.00 300 GLN B N 13
ATOM 20934 C CA . GLN B 2 6 ? 11.703 5.900 -15.762 1.00 0.00 300 GLN B CA 13
ATOM 20935 C C . GLN B 2 6 ? 10.538 5.269 -15.000 1.00 0.00 300 GLN B C 13
ATOM 20936 O O . GLN B 2 6 ? 10.095 5.795 -13.975 1.00 0.00 300 GLN B O 13
ATOM 20950 N N . PRO B 2 7 ? 10.022 4.123 -15.488 1.00 0.00 301 PRO B N 13
ATOM 20951 C CA . PRO B 2 7 ? 8.914 3.420 -14.849 1.00 0.00 301 PRO B CA 13
ATOM 20952 C C . PRO B 2 7 ? 9.370 2.462 -13.741 1.00 0.00 301 PRO B C 13
ATOM 20953 O O . PRO B 2 7 ? 8.563 1.707 -13.200 1.00 0.00 301 PRO B O 13
ATOM 20964 N N . VAL B 2 8 ? 10.666 2.503 -13.405 1.00 0.00 302 VAL B N 13
ATOM 20965 C CA . VAL B 2 8 ? 11.224 1.644 -12.359 1.00 0.00 302 VAL B CA 13
ATOM 20966 C C . VAL B 2 8 ? 10.581 1.935 -11.000 1.00 0.00 302 VAL B C 13
ATOM 20967 O O . VAL B 2 8 ? 10.418 1.031 -10.181 1.00 0.00 302 VAL B O 13
ATOM 20980 N N . GLU B 2 9 ? 10.213 3.200 -10.770 1.00 0.00 303 GLU B N 13
ATOM 20981 C CA . GLU B 2 9 ? 9.583 3.600 -9.512 1.00 0.00 303 GLU B CA 13
ATOM 20982 C C . GLU B 2 9 ? 8.252 2.875 -9.324 1.00 0.00 303 GLU B C 13
ATOM 20983 O O . GLU B 2 9 ? 8.031 2.226 -8.299 1.00 0.00 303 GLU B O 13
ATOM 20995 N N . PHE B 2 10 ? 7.375 2.973 -10.326 1.00 0.00 304 PHE B N 13
ATOM 20996 C CA . PHE B 2 10 ? 6.073 2.307 -10.276 1.00 0.00 304 PHE B CA 13
ATOM 20997 C C . PHE B 2 10 ? 6.253 0.790 -10.264 1.00 0.00 304 PHE B C 13
ATOM 20998 O O . PHE B 2 10 ? 5.638 0.091 -9.460 1.00 0.00 304 PHE B O 13
ATOM 21015 N N . ASN B 2 11 ? 7.113 0.296 -11.159 1.00 0.00 305 ASN B N 13
ATOM 21016 C CA . ASN B 2 11 ? 7.392 -1.137 -11.259 1.00 0.00 305 ASN B CA 13
ATOM 21017 C C . ASN B 2 11 ? 7.956 -1.693 -9.949 1.00 0.00 305 ASN B C 13
ATOM 21018 O O . ASN B 2 11 ? 7.742 -2.860 -9.630 1.00 0.00 305 ASN B O 13
ATOM 21029 N N . HIS B 2 12 ? 8.673 -0.853 -9.195 1.00 0.00 306 HIS B N 13
ATOM 21030 C CA . HIS B 2 12 ? 9.261 -1.273 -7.921 1.00 0.00 306 HIS B CA 13
ATOM 21031 C C . HIS B 2 12 ? 8.183 -1.816 -6.984 1.00 0.00 306 HIS B C 13
ATOM 21032 O O . HIS B 2 12 ? 8.229 -2.983 -6.592 1.00 0.00 306 HIS B O 13
ATOM 21047 N N . ALA B 2 13 ? 7.206 -0.973 -6.645 1.00 0.00 307 ALA B N 13
ATOM 21048 C CA . ALA B 2 13 ? 6.110 -1.386 -5.773 1.00 0.00 307 ALA B CA 13
ATOM 21049 C C . ALA B 2 13 ? 5.306 -2.499 -6.433 1.00 0.00 307 ALA B C 13
ATOM 21050 O O . ALA B 2 13 ? 4.927 -3.471 -5.788 1.00 0.00 307 ALA B O 13
ATOM 21057 N N . ILE B 2 14 ? 5.068 -2.339 -7.731 1.00 0.00 308 ILE B N 13
ATOM 21058 C CA . ILE B 2 14 ? 4.329 -3.310 -8.525 1.00 0.00 308 ILE B CA 13
ATOM 21059 C C . ILE B 2 14 ? 4.920 -4.708 -8.389 1.00 0.00 308 ILE B C 13
ATOM 21060 O O . ILE B 2 14 ? 4.268 -5.619 -7.878 1.00 0.00 308 ILE B O 13
ATOM 21076 N N . ASN B 2 15 ? 6.166 -4.863 -8.830 1.00 0.00 309 ASN B N 13
ATOM 21077 C CA . ASN B 2 15 ? 6.854 -6.139 -8.736 1.00 0.00 309 ASN B CA 13
ATOM 21078 C C . ASN B 2 15 ? 6.961 -6.571 -7.272 1.00 0.00 309 ASN B C 13
ATOM 21079 O O . ASN B 2 15 ? 6.968 -7.765 -6.968 1.00 0.00 309 ASN B O 13
ATOM 21090 N N . TYR B 2 16 ? 6.997 -5.584 -6.369 1.00 0.00 310 TYR B N 13
ATOM 21091 C CA . TYR B 2 16 ? 7.042 -5.852 -4.937 1.00 0.00 310 TYR B CA 13
ATOM 21092 C C . TYR B 2 16 ? 5.739 -6.523 -4.500 1.00 0.00 310 TYR B C 13
ATOM 21093 O O . TYR B 2 16 ? 5.755 -7.488 -3.735 1.00 0.00 310 TYR B O 13
ATOM 21111 N N . VAL B 2 17 ? 4.611 -6.018 -5.014 1.00 0.00 311 VAL B N 13
ATOM 21112 C CA . VAL B 2 17 ? 3.304 -6.589 -4.699 1.00 0.00 311 VAL B CA 13
ATOM 21113 C C . VAL B 2 17 ? 3.264 -8.042 -5.158 1.00 0.00 311 VAL B C 13
ATOM 21114 O O . VAL B 2 17 ? 2.721 -8.900 -4.467 1.00 0.00 311 VAL B O 13
ATOM 21127 N N . ASN B 2 18 ? 3.866 -8.309 -6.326 1.00 0.00 312 ASN B N 13
ATOM 21128 C CA . ASN B 2 18 ? 3.924 -9.662 -6.872 1.00 0.00 312 ASN B CA 13
ATOM 21129 C C . ASN B 2 18 ? 4.536 -10.609 -5.839 1.00 0.00 312 ASN B C 13
ATOM 21130 O O . ASN B 2 18 ? 4.047 -11.722 -5.648 1.00 0.00 312 ASN B O 13
ATOM 21141 N N . LYS B 2 19 ? 5.581 -10.137 -5.146 1.00 0.00 313 LYS B N 13
ATOM 21142 C CA . LYS B 2 19 ? 6.229 -10.924 -4.094 1.00 0.00 313 LYS B CA 13
ATOM 21143 C C . LYS B 2 19 ? 5.199 -11.326 -3.055 1.00 0.00 313 LYS B C 13
ATOM 21144 O O . LYS B 2 19 ? 5.074 -12.495 -2.717 1.00 0.00 313 LYS B O 13
ATOM 21163 N N . ILE B 2 20 ? 4.460 -10.333 -2.569 1.00 0.00 314 ILE B N 13
ATOM 21164 C CA . ILE B 2 20 ? 3.422 -10.547 -1.573 1.00 0.00 314 ILE B CA 13
ATOM 21165 C C . ILE B 2 20 ? 2.301 -11.416 -2.135 1.00 0.00 314 ILE B C 13
ATOM 21166 O O . ILE B 2 20 ? 2.010 -12.482 -1.606 1.00 0.00 314 ILE B O 13
ATOM 21182 N N . LYS B 2 21 ? 1.701 -10.972 -3.231 1.00 0.00 315 LYS B N 13
ATOM 21183 C CA . LYS B 2 21 ? 0.634 -11.719 -3.881 1.00 0.00 315 LYS B CA 13
ATOM 21184 C C . LYS B 2 21 ? 1.011 -13.199 -3.994 1.00 0.00 315 LYS B C 13
ATOM 21185 O O . LYS B 2 21 ? 0.240 -14.079 -3.605 1.00 0.00 315 LYS B O 13
ATOM 21204 N N . ASN B 2 22 ? 2.218 -13.457 -4.496 1.00 0.00 316 ASN B N 13
ATOM 21205 C CA . ASN B 2 22 ? 2.739 -14.817 -4.630 1.00 0.00 316 ASN B CA 13
ATOM 21206 C C . ASN B 2 22 ? 3.047 -15.426 -3.259 1.00 0.00 316 ASN B C 13
ATOM 21207 O O . ASN B 2 22 ? 2.676 -16.566 -2.979 1.00 0.00 316 ASN B O 13
ATOM 21218 N N . ARG B 2 23 ? 3.739 -14.655 -2.416 1.00 0.00 317 ARG B N 13
ATOM 21219 C CA . ARG B 2 23 ? 4.124 -15.096 -1.073 1.00 0.00 317 ARG B CA 13
ATOM 21220 C C . ARG B 2 23 ? 2.910 -15.516 -0.248 1.00 0.00 317 ARG B C 13
ATOM 21221 O O . ARG B 2 23 ? 2.899 -16.601 0.337 1.00 0.00 317 ARG B O 13
ATOM 21242 N N . PHE B 2 24 ? 1.889 -14.655 -0.198 1.00 0.00 318 PHE B N 13
ATOM 21243 C CA . PHE B 2 24 ? 0.682 -14.956 0.566 1.00 0.00 318 PHE B CA 13
ATOM 21244 C C . PHE B 2 24 ? -0.427 -15.466 -0.357 1.00 0.00 318 PHE B C 13
ATOM 21245 O O . PHE B 2 24 ? -1.605 -15.167 -0.155 1.00 0.00 318 PHE B O 13
ATOM 21262 N N . GLN B 2 25 ? -0.035 -16.252 -1.371 1.00 0.00 319 GLN B N 13
ATOM 21263 C CA . GLN B 2 25 ? -0.987 -16.833 -2.324 1.00 0.00 319 GLN B CA 13
ATOM 21264 C C . GLN B 2 25 ? -2.124 -17.571 -1.610 1.00 0.00 319 GLN B C 13
ATOM 21265 O O . GLN B 2 25 ? -3.258 -17.582 -2.093 1.00 0.00 319 GLN B O 13
ATOM 21279 N N . GLY B 2 26 ? -1.823 -18.162 -0.444 1.00 0.00 320 GLY B N 13
ATOM 21280 C CA . GLY B 2 26 ? -2.837 -18.858 0.324 1.00 0.00 320 GLY B CA 13
ATOM 21281 C C . GLY B 2 26 ? -3.323 -18.009 1.478 1.00 0.00 320 GLY B C 13
ATOM 21282 O O . GLY B 2 26 ? -3.779 -18.528 2.499 1.00 0.00 320 GLY B O 13
ATOM 21286 N N . GLN B 2 27 ? -3.200 -16.691 1.312 1.00 0.00 321 GLN B N 13
ATOM 21287 C CA . GLN B 2 27 ? -3.594 -15.733 2.323 1.00 0.00 321 GLN B CA 13
ATOM 21288 C C . GLN B 2 27 ? -4.359 -14.580 1.693 1.00 0.00 321 GLN B C 13
ATOM 21289 O O . GLN B 2 27 ? -3.904 -13.433 1.709 1.00 0.00 321 GLN B O 13
ATOM 21303 N N . PRO B 2 28 ? -5.547 -14.868 1.133 1.00 0.00 322 PRO B N 13
ATOM 21304 C CA . PRO B 2 28 ? -6.384 -13.845 0.509 1.00 0.00 322 PRO B CA 13
ATOM 21305 C C . PRO B 2 28 ? -6.761 -12.754 1.504 1.00 0.00 322 PRO B C 13
ATOM 21306 O O . PRO B 2 28 ? -7.002 -11.615 1.119 1.00 0.00 322 PRO B O 13
ATOM 21317 N N . ASP B 2 29 ? -6.775 -13.101 2.795 1.00 0.00 323 ASP B N 13
ATOM 21318 C CA . ASP B 2 29 ? -7.089 -12.135 3.833 1.00 0.00 323 ASP B CA 13
ATOM 21319 C C . ASP B 2 29 ? -5.957 -11.126 3.953 1.00 0.00 323 ASP B C 13
ATOM 21320 O O . ASP B 2 29 ? -6.189 -9.958 4.246 1.00 0.00 323 ASP B O 13
ATOM 21329 N N . ILE B 2 30 ? -4.731 -11.597 3.718 1.00 0.00 324 ILE B N 13
ATOM 21330 C CA . ILE B 2 30 ? -3.554 -10.754 3.790 1.00 0.00 324 ILE B CA 13
ATOM 21331 C C . ILE B 2 30 ? -3.473 -9.811 2.611 1.00 0.00 324 ILE B C 13
ATOM 21332 O O . ILE B 2 30 ? -3.355 -8.599 2.778 1.00 0.00 324 ILE B O 13
ATOM 21348 N N . TYR B 2 31 ? -3.511 -10.385 1.414 1.00 0.00 325 TYR B N 13
ATOM 21349 C CA . TYR B 2 31 ? -3.415 -9.593 0.196 1.00 0.00 325 TYR B CA 13
ATOM 21350 C C . TYR B 2 31 ? -4.541 -8.560 0.156 1.00 0.00 325 TYR B C 13
ATOM 21351 O O . TYR B 2 31 ? -4.290 -7.374 -0.066 1.00 0.00 325 TYR B O 13
ATOM 21369 N N . LYS B 2 32 ? -5.777 -9.005 0.407 1.00 0.00 326 LYS B N 13
ATOM 21370 C CA . LYS B 2 32 ? -6.927 -8.100 0.434 1.00 0.00 326 LYS B CA 13
ATOM 21371 C C . LYS B 2 32 ? -6.767 -7.054 1.541 1.00 0.00 326 LYS B C 13
ATOM 21372 O O . LYS B 2 32 ? -6.960 -5.860 1.309 1.00 0.00 326 LYS B O 13
ATOM 21391 N N . ALA B 2 33 ? -6.406 -7.518 2.746 1.00 0.00 327 ALA B N 13
ATOM 21392 C CA . ALA B 2 33 ? -6.212 -6.633 3.899 1.00 0.00 327 ALA B CA 13
ATOM 21393 C C . ALA B 2 33 ? -5.163 -5.567 3.607 1.00 0.00 327 ALA B C 13
ATOM 21394 O O . ALA B 2 33 ? -5.391 -4.386 3.850 1.00 0.00 327 ALA B O 13
ATOM 21401 N N . PHE B 2 34 ? -4.019 -5.999 3.075 1.00 0.00 328 PHE B N 13
ATOM 21402 C CA . PHE B 2 34 ? -2.922 -5.092 2.738 1.00 0.00 328 PHE B CA 13
ATOM 21403 C C . PHE B 2 34 ? -3.446 -3.917 1.917 1.00 0.00 328 PHE B C 13
ATOM 21404 O O . PHE B 2 34 ? -3.146 -2.761 2.214 1.00 0.00 328 PHE B O 13
ATOM 21421 N N . LEU B 2 35 ? -4.249 -4.223 0.899 1.00 0.00 329 LEU B N 13
ATOM 21422 C CA . LEU B 2 35 ? -4.842 -3.193 0.048 1.00 0.00 329 LEU B CA 13
ATOM 21423 C C . LEU B 2 35 ? -5.731 -2.256 0.866 1.00 0.00 329 LEU B C 13
ATOM 21424 O O . LEU B 2 35 ? -5.547 -1.039 0.840 1.00 0.00 329 LEU B O 13
ATOM 21440 N N . GLU B 2 36 ? -6.691 -2.835 1.596 1.00 0.00 330 GLU B N 13
ATOM 21441 C CA . GLU B 2 36 ? -7.614 -2.058 2.431 1.00 0.00 330 GLU B CA 13
ATOM 21442 C C . GLU B 2 36 ? -6.858 -1.200 3.447 1.00 0.00 330 GLU B C 13
ATOM 21443 O O . GLU B 2 36 ? -7.289 -0.092 3.770 1.00 0.00 330 GLU B O 13
ATOM 21455 N N . ILE B 2 37 ? -5.723 -1.711 3.927 1.00 0.00 331 ILE B N 13
ATOM 21456 C CA . ILE B 2 37 ? -4.889 -0.990 4.884 1.00 0.00 331 ILE B CA 13
ATOM 21457 C C . ILE B 2 37 ? -4.458 0.343 4.285 1.00 0.00 331 ILE B C 13
ATOM 21458 O O . ILE B 2 37 ? -4.643 1.403 4.885 1.00 0.00 331 ILE B O 13
ATOM 21474 N N . LEU B 2 38 ? -3.913 0.265 3.076 1.00 0.00 332 LEU B N 13
ATOM 21475 C CA . LEU B 2 38 ? -3.474 1.438 2.330 1.00 0.00 332 LEU B CA 13
ATOM 21476 C C . LEU B 2 38 ? -4.664 2.339 2.014 1.00 0.00 332 LEU B C 13
ATOM 21477 O O . LEU B 2 38 ? -4.612 3.553 2.203 1.00 0.00 332 LEU B O 13
ATOM 21493 N N . HIS B 2 39 ? -5.733 1.715 1.511 1.00 0.00 333 HIS B N 13
ATOM 21494 C CA . HIS B 2 39 ? -6.960 2.430 1.137 1.00 0.00 333 HIS B CA 13
ATOM 21495 C C . HIS B 2 39 ? -7.502 3.294 2.278 1.00 0.00 333 HIS B C 13
ATOM 21496 O O . HIS B 2 39 ? -7.988 4.400 2.036 1.00 0.00 333 HIS B O 13
ATOM 21511 N N . THR B 2 40 ? -7.416 2.795 3.515 1.00 0.00 334 THR B N 13
ATOM 21512 C CA . THR B 2 40 ? -7.903 3.549 4.674 1.00 0.00 334 THR B CA 13
ATOM 21513 C C . THR B 2 40 ? -7.157 4.879 4.769 1.00 0.00 334 THR B C 13
ATOM 21514 O O . THR B 2 40 ? -7.747 5.916 5.059 1.00 0.00 334 THR B O 13
ATOM 21525 N N . TYR B 2 41 ? -5.857 4.829 4.495 1.00 0.00 335 TYR B N 13
ATOM 21526 C CA . TYR B 2 41 ? -5.005 6.012 4.520 1.00 0.00 335 TYR B CA 13
ATOM 21527 C C . TYR B 2 41 ? -5.508 7.084 3.538 1.00 0.00 335 TYR B C 13
ATOM 21528 O O . TYR B 2 41 ? -5.878 8.178 3.960 1.00 0.00 335 TYR B O 13
ATOM 21546 N N . GLN B 2 42 ? -5.515 6.763 2.230 1.00 0.00 336 GLN B N 13
ATOM 21547 C CA . GLN B 2 42 ? -5.964 7.709 1.189 1.00 0.00 336 GLN B CA 13
ATOM 21548 C C . GLN B 2 42 ? -7.363 8.261 1.451 1.00 0.00 336 GLN B C 13
ATOM 21549 O O . GLN B 2 42 ? -7.627 9.434 1.181 1.00 0.00 336 GLN B O 13
ATOM 21563 N N . LYS B 2 43 ? -8.258 7.415 1.953 1.00 0.00 337 LYS B N 13
ATOM 21564 C CA . LYS B 2 43 ? -9.632 7.831 2.222 1.00 0.00 337 LYS B CA 13
ATOM 21565 C C . LYS B 2 43 ? -9.686 9.001 3.196 1.00 0.00 337 LYS B C 13
ATOM 21566 O O . LYS B 2 43 ? -10.294 10.029 2.904 1.00 0.00 337 LYS B O 13
ATOM 21585 N N . GLU B 2 44 ? -9.044 8.833 4.347 1.00 0.00 338 GLU B N 13
ATOM 21586 C CA . GLU B 2 44 ? -9.015 9.864 5.376 1.00 0.00 338 GLU B CA 13
ATOM 21587 C C . GLU B 2 44 ? -8.329 11.145 4.888 1.00 0.00 338 GLU B C 13
ATOM 21588 O O . GLU B 2 44 ? -8.724 12.244 5.282 1.00 0.00 338 GLU B O 13
ATOM 21600 N N . GLN B 2 45 ? -7.322 11.017 4.015 1.00 0.00 339 GLN B N 13
ATOM 21601 C CA . GLN B 2 45 ? -6.633 12.196 3.478 1.00 0.00 339 GLN B CA 13
ATOM 21602 C C . GLN B 2 45 ? -7.613 13.035 2.669 1.00 0.00 339 GLN B C 13
ATOM 21603 O O . GLN B 2 45 ? -7.775 14.232 2.907 1.00 0.00 339 GLN B O 13
ATOM 21617 N N . ARG B 2 46 ? -8.270 12.378 1.711 1.00 0.00 340 ARG B N 13
ATOM 21618 C CA . ARG B 2 46 ? -9.253 13.032 0.847 1.00 0.00 340 ARG B CA 13
ATOM 21619 C C . ARG B 2 46 ? -10.456 13.527 1.652 1.00 0.00 340 ARG B C 13
ATOM 21620 O O . ARG B 2 46 ? -11.007 14.590 1.357 1.00 0.00 340 ARG B O 13
ATOM 21641 N N . ASN B 2 47 ? -10.852 12.761 2.675 1.00 0.00 341 ASN B N 13
ATOM 21642 C CA . ASN B 2 47 ? -11.982 13.135 3.527 1.00 0.00 341 ASN B CA 13
ATOM 21643 C C . ASN B 2 47 ? -11.766 14.512 4.157 1.00 0.00 341 ASN B C 13
ATOM 21644 O O . ASN B 2 47 ? -12.705 15.300 4.274 1.00 0.00 341 ASN B O 13
ATOM 21655 N N . ALA B 2 48 ? -10.519 14.800 4.549 1.00 0.00 342 ALA B N 13
ATOM 21656 C CA . ALA B 2 48 ? -10.175 16.088 5.154 1.00 0.00 342 ALA B CA 13
ATOM 21657 C C . ALA B 2 48 ? -10.588 17.253 4.252 1.00 0.00 342 ALA B C 13
ATOM 21658 O O . ALA B 2 48 ? -11.103 18.265 4.733 1.00 0.00 342 ALA B O 13
ATOM 21665 N N . LYS B 2 49 ? -10.360 17.098 2.947 1.00 0.00 343 LYS B N 13
ATOM 21666 C CA . LYS B 2 49 ? -10.707 18.130 1.972 1.00 0.00 343 LYS B CA 13
ATOM 21667 C C . LYS B 2 49 ? -12.224 18.300 1.870 1.00 0.00 343 LYS B C 13
ATOM 21668 O O . LYS B 2 49 ? -12.731 19.423 1.876 1.00 0.00 343 LYS B O 13
ATOM 21687 N N . GLU B 2 50 ? -12.939 17.176 1.778 1.00 0.00 344 GLU B N 13
ATOM 21688 C CA . GLU B 2 50 ? -14.400 17.185 1.676 1.00 0.00 344 GLU B CA 13
ATOM 21689 C C . GLU B 2 50 ? -15.039 17.913 2.860 1.00 0.00 344 GLU B C 13
ATOM 21690 O O . GLU B 2 50 ? -16.053 18.596 2.701 1.00 0.00 344 GLU B O 13
ATOM 21702 N N . ALA B 2 51 ? -14.442 17.765 4.046 1.00 0.00 345 ALA B N 13
ATOM 21703 C CA . ALA B 2 51 ? -14.952 18.410 5.255 1.00 0.00 345 ALA B CA 13
ATOM 21704 C C . ALA B 2 51 ? -14.903 19.934 5.137 1.00 0.00 345 ALA B C 13
ATOM 21705 O O . ALA B 2 51 ? -15.826 20.625 5.571 1.00 0.00 345 ALA B O 13
ATOM 21712 N N . GLY B 2 52 ? -13.821 20.450 4.546 1.00 0.00 346 GLY B N 13
ATOM 21713 C CA . GLY B 2 52 ? -13.672 21.885 4.380 1.00 0.00 346 GLY B CA 13
ATOM 21714 C C . GLY B 2 52 ? -12.277 22.364 4.732 1.00 0.00 346 GLY B C 13
ATOM 21715 O O . GLY B 2 52 ? -11.526 22.801 3.858 1.00 0.00 346 GLY B O 13
ATOM 21719 N N . GLY B 2 53 ? -11.930 22.278 6.017 1.00 0.00 347 GLY B N 13
ATOM 21720 C CA . GLY B 2 53 ? -10.616 22.708 6.466 1.00 0.00 347 GLY B CA 13
ATOM 21721 C C . GLY B 2 53 ? -10.334 22.333 7.911 1.00 0.00 347 GLY B C 13
ATOM 21722 O O . GLY B 2 53 ? -9.831 23.155 8.678 1.00 0.00 347 GLY B O 13
ATOM 21726 N N . ASN B 2 54 ? -10.651 21.088 8.277 1.00 0.00 348 ASN B N 13
ATOM 21727 C CA . ASN B 2 54 ? -10.428 20.592 9.638 1.00 0.00 348 ASN B CA 13
ATOM 21728 C C . ASN B 2 54 ? -10.323 19.063 9.644 1.00 0.00 348 ASN B C 13
ATOM 21729 O O . ASN B 2 54 ? -9.241 18.534 9.423 1.00 0.00 348 ASN B O 13
ATOM 21740 N N . TYR B 2 55 ? -11.467 18.379 9.862 1.00 0.00 349 TYR B N 13
ATOM 21741 C CA . TYR B 2 55 ? -11.577 16.914 9.872 1.00 0.00 349 TYR B CA 13
ATOM 21742 C C . TYR B 2 55 ? -10.341 16.184 10.426 1.00 0.00 349 TYR B C 13
ATOM 21743 O O . TYR B 2 55 ? -10.379 15.657 11.534 1.00 0.00 349 TYR B O 13
ATOM 21761 N N . THR B 2 56 ? -9.272 16.148 9.620 1.00 0.00 350 THR B N 13
ATOM 21762 C CA . THR B 2 56 ? -8.007 15.479 9.943 1.00 0.00 350 THR B CA 13
ATOM 21763 C C . THR B 2 56 ? -8.143 13.968 9.722 1.00 0.00 350 THR B C 13
ATOM 21764 O O . THR B 2 56 ? -9.089 13.337 10.199 1.00 0.00 350 THR B O 13
ATOM 21775 N N . PRO B 2 57 ? -7.205 13.381 8.959 1.00 0.00 351 PRO B N 13
ATOM 21776 C CA . PRO B 2 57 ? -7.210 11.951 8.624 1.00 0.00 351 PRO B CA 13
ATOM 21777 C C . PRO B 2 57 ? -6.837 11.053 9.800 1.00 0.00 351 PRO B C 13
ATOM 21778 O O . PRO B 2 57 ? -5.787 11.227 10.423 1.00 0.00 351 PRO B O 13
ATOM 21789 N N . ALA B 2 58 ? -7.701 10.077 10.080 1.00 0.00 352 ALA B N 13
ATOM 21790 C CA . ALA B 2 58 ? -7.472 9.122 11.160 1.00 0.00 352 ALA B CA 13
ATOM 21791 C C . ALA B 2 58 ? -6.231 8.272 10.878 1.00 0.00 352 ALA B C 13
ATOM 21792 O O . ALA B 2 58 ? -5.405 8.060 11.766 1.00 0.00 352 ALA B O 13
ATOM 21799 N N . LEU B 2 59 ? -6.101 7.797 9.631 1.00 0.00 353 LEU B N 13
ATOM 21800 C CA . LEU B 2 59 ? -4.948 6.984 9.242 1.00 0.00 353 LEU B CA 13
ATOM 21801 C C . LEU B 2 59 ? -3.720 7.828 8.985 1.00 0.00 353 LEU B C 13
ATOM 21802 O O . LEU B 2 59 ? -3.797 9.013 8.652 1.00 0.00 353 LEU B O 13
ATOM 21818 N N . THR B 2 60 ? -2.601 7.151 9.085 1.00 0.00 354 THR B N 13
ATOM 21819 C CA . THR B 2 60 ? -1.292 7.704 8.821 1.00 0.00 354 THR B CA 13
ATOM 21820 C C . THR B 2 60 ? -0.398 6.547 8.422 1.00 0.00 354 THR B C 13
ATOM 21821 O O . THR B 2 60 ? -0.826 5.389 8.477 1.00 0.00 354 THR B O 13
ATOM 21832 N N . GLU B 2 61 ? 0.840 6.824 8.061 1.00 0.00 355 GLU B N 13
ATOM 21833 C CA . GLU B 2 61 ? 1.760 5.749 7.714 1.00 0.00 355 GLU B CA 13
ATOM 21834 C C . GLU B 2 61 ? 1.822 4.751 8.883 1.00 0.00 355 GLU B C 13
ATOM 21835 O O . GLU B 2 61 ? 2.131 3.576 8.696 1.00 0.00 355 GLU B O 13
ATOM 21847 N N . GLN B 2 62 ? 1.492 5.247 10.088 1.00 0.00 356 GLN B N 13
ATOM 21848 C CA . GLN B 2 62 ? 1.461 4.443 11.309 1.00 0.00 356 GLN B CA 13
ATOM 21849 C C . GLN B 2 62 ? 0.384 3.357 11.261 1.00 0.00 356 GLN B C 13
ATOM 21850 O O . GLN B 2 62 ? 0.662 2.209 11.596 1.00 0.00 356 GLN B O 13
ATOM 21864 N N . GLU B 2 63 ? -0.851 3.707 10.844 1.00 0.00 357 GLU B N 13
ATOM 21865 C CA . GLU B 2 63 ? -1.928 2.715 10.778 1.00 0.00 357 GLU B CA 13
ATOM 21866 C C . GLU B 2 63 ? -1.669 1.741 9.643 1.00 0.00 357 GLU B C 13
ATOM 21867 O O . GLU B 2 63 ? -1.896 0.539 9.770 1.00 0.00 357 GLU B O 13
ATOM 21879 N N . VAL B 2 64 ? -1.205 2.287 8.527 1.00 0.00 358 VAL B N 13
ATOM 21880 C CA . VAL B 2 64 ? -0.918 1.499 7.340 1.00 0.00 358 VAL B CA 13
ATOM 21881 C C . VAL B 2 64 ? 0.223 0.521 7.596 1.00 0.00 358 VAL B C 13
ATOM 21882 O O . VAL B 2 64 ? 0.042 -0.693 7.489 1.00 0.00 358 VAL B O 13
ATOM 21895 N N . TYR B 2 65 ? 1.384 1.052 7.972 1.00 0.00 359 TYR B N 13
ATOM 21896 C CA . TYR B 2 65 ? 2.542 0.220 8.287 1.00 0.00 359 TYR B CA 13
ATOM 21897 C C . TYR B 2 65 ? 2.196 -0.781 9.391 1.00 0.00 359 TYR B C 13
ATOM 21898 O O . TYR B 2 65 ? 2.682 -1.912 9.393 1.00 0.00 359 TYR B O 13
ATOM 21916 N N . ALA B 2 66 ? 1.360 -0.337 10.337 1.00 0.00 360 ALA B N 13
ATOM 21917 C CA . ALA B 2 66 ? 0.949 -1.172 11.469 1.00 0.00 360 ALA B CA 13
ATOM 21918 C C . ALA B 2 66 ? 0.171 -2.413 11.035 1.00 0.00 360 ALA B C 13
ATOM 21919 O O . ALA B 2 66 ? 0.514 -3.527 11.425 1.00 0.00 360 ALA B O 13
ATOM 21926 N N . GLN B 2 67 ? -0.889 -2.211 10.251 1.00 0.00 361 GLN B N 13
ATOM 21927 C CA . GLN B 2 67 ? -1.735 -3.317 9.793 1.00 0.00 361 GLN B CA 13
ATOM 21928 C C . GLN B 2 67 ? -0.979 -4.269 8.865 1.00 0.00 361 GLN B C 13
ATOM 21929 O O . GLN B 2 67 ? -1.135 -5.486 8.969 1.00 0.00 361 GLN B O 13
ATOM 21943 N N . VAL B 2 68 ? -0.151 -3.719 7.976 1.00 0.00 362 VAL B N 13
ATOM 21944 C CA . VAL B 2 68 ? 0.632 -4.546 7.058 1.00 0.00 362 VAL B CA 13
ATOM 21945 C C . VAL B 2 68 ? 1.643 -5.382 7.841 1.00 0.00 362 VAL B C 13
ATOM 21946 O O . VAL B 2 68 ? 1.827 -6.568 7.563 1.00 0.00 362 VAL B O 13
ATOM 21959 N N . ALA B 2 69 ? 2.276 -4.756 8.839 1.00 0.00 363 ALA B N 13
ATOM 21960 C CA . ALA B 2 69 ? 3.245 -5.440 9.693 1.00 0.00 363 ALA B CA 13
ATOM 21961 C C . ALA B 2 69 ? 2.636 -6.693 10.329 1.00 0.00 363 ALA B C 13
ATOM 21962 O O . ALA B 2 69 ? 3.321 -7.702 10.508 1.00 0.00 363 ALA B O 13
ATOM 21969 N N . ARG B 2 70 ? 1.339 -6.618 10.662 1.00 0.00 364 ARG B N 13
ATOM 21970 C CA . ARG B 2 70 ? 0.627 -7.742 11.271 1.00 0.00 364 ARG B CA 13
ATOM 21971 C C . ARG B 2 70 ? 0.519 -8.899 10.283 1.00 0.00 364 ARG B C 13
ATOM 21972 O O . ARG B 2 70 ? 0.644 -10.062 10.660 1.00 0.00 364 ARG B O 13
ATOM 21993 N N . LEU B 2 71 ? 0.283 -8.566 9.016 1.00 0.00 365 LEU B N 13
ATOM 21994 C CA . LEU B 2 71 ? 0.161 -9.564 7.962 1.00 0.00 365 LEU B CA 13
ATOM 21995 C C . LEU B 2 71 ? 1.476 -10.312 7.736 1.00 0.00 365 LEU B C 13
ATOM 21996 O O . LEU B 2 71 ? 1.495 -11.541 7.645 1.00 0.00 365 LEU B O 13
ATOM 22012 N N . PHE B 2 72 ? 2.564 -9.550 7.585 1.00 0.00 366 PHE B N 13
ATOM 22013 C CA . PHE B 2 72 ? 3.882 -10.116 7.297 1.00 0.00 366 PHE B CA 13
ATOM 22014 C C . PHE B 2 72 ? 4.680 -10.486 8.553 1.00 0.00 366 PHE B C 13
ATOM 22015 O O . PHE B 2 72 ? 5.864 -10.154 8.657 1.00 0.00 366 PHE B O 13
ATOM 22032 N N . LYS B 2 73 ? 4.047 -11.187 9.493 1.00 0.00 367 LYS B N 13
ATOM 22033 C CA . LYS B 2 73 ? 4.727 -11.613 10.722 1.00 0.00 367 LYS B CA 13
ATOM 22034 C C . LYS B 2 73 ? 6.033 -12.356 10.417 1.00 0.00 367 LYS B C 13
ATOM 22035 O O . LYS B 2 73 ? 7.116 -11.900 10.790 1.00 0.00 367 LYS B O 13
ATOM 22054 N N . ASN B 2 74 ? 5.918 -13.511 9.750 1.00 0.00 368 ASN B N 13
ATOM 22055 C CA . ASN B 2 74 ? 7.086 -14.334 9.409 1.00 0.00 368 ASN B CA 13
ATOM 22056 C C . ASN B 2 74 ? 7.772 -13.899 8.099 1.00 0.00 368 ASN B C 13
ATOM 22057 O O . ASN B 2 74 ? 8.541 -14.670 7.522 1.00 0.00 368 ASN B O 13
ATOM 22068 N N . GLN B 2 75 ? 7.510 -12.672 7.641 1.00 0.00 369 GLN B N 13
ATOM 22069 C CA . GLN B 2 75 ? 8.131 -12.164 6.414 1.00 0.00 369 GLN B CA 13
ATOM 22070 C C . GLN B 2 75 ? 8.479 -10.679 6.540 1.00 0.00 369 GLN B C 13
ATOM 22071 O O . GLN B 2 75 ? 8.137 -9.869 5.672 1.00 0.00 369 GLN B O 13
ATOM 22085 N N . GLU B 2 76 ? 9.179 -10.338 7.626 1.00 0.00 370 GLU B N 13
ATOM 22086 C CA . GLU B 2 76 ? 9.612 -8.959 7.888 1.00 0.00 370 GLU B CA 13
ATOM 22087 C C . GLU B 2 76 ? 10.353 -8.343 6.689 1.00 0.00 370 GLU B C 13
ATOM 22088 O O . GLU B 2 76 ? 10.455 -7.121 6.584 1.00 0.00 370 GLU B O 13
ATOM 22100 N N . ASP B 2 77 ? 10.870 -9.191 5.793 1.00 0.00 371 ASP B N 13
ATOM 22101 C CA . ASP B 2 77 ? 11.594 -8.721 4.613 1.00 0.00 371 ASP B CA 13
ATOM 22102 C C . ASP B 2 77 ? 10.675 -7.946 3.681 1.00 0.00 371 ASP B C 13
ATOM 22103 O O . ASP B 2 77 ? 10.926 -6.774 3.401 1.00 0.00 371 ASP B O 13
ATOM 22112 N N . LEU B 2 78 ? 9.594 -8.586 3.227 1.00 0.00 372 LEU B N 13
ATOM 22113 C CA . LEU B 2 78 ? 8.629 -7.915 2.362 1.00 0.00 372 LEU B CA 13
ATOM 22114 C C . LEU B 2 78 ? 8.160 -6.623 3.034 1.00 0.00 372 LEU B C 13
ATOM 22115 O O . LEU B 2 78 ? 7.805 -5.657 2.362 1.00 0.00 372 LEU B O 13
ATOM 22131 N N . LEU B 2 79 ? 8.198 -6.612 4.372 1.00 0.00 373 LEU B N 13
ATOM 22132 C CA . LEU B 2 79 ? 7.808 -5.432 5.149 1.00 0.00 373 LEU B CA 13
ATOM 22133 C C . LEU B 2 79 ? 8.823 -4.309 4.968 1.00 0.00 373 LEU B C 13
ATOM 22134 O O . LEU B 2 79 ? 8.450 -3.150 4.795 1.00 0.00 373 LEU B O 13
ATOM 22150 N N . SER B 2 80 ? 10.107 -4.672 4.996 1.00 0.00 374 SER B N 13
ATOM 22151 C CA . SER B 2 80 ? 11.187 -3.707 4.817 1.00 0.00 374 SER B CA 13
ATOM 22152 C C . SER B 2 80 ? 10.956 -2.880 3.551 1.00 0.00 374 SER B C 13
ATOM 22153 O O . SER B 2 80 ? 11.136 -1.663 3.554 1.00 0.00 374 SER B O 13
ATOM 22161 N N . GLU B 2 81 ? 10.531 -3.558 2.479 1.00 0.00 375 GLU B N 13
ATOM 22162 C CA . GLU B 2 81 ? 10.242 -2.903 1.203 1.00 0.00 375 GLU B CA 13
ATOM 22163 C C . GLU B 2 81 ? 9.064 -1.936 1.367 1.00 0.00 375 GLU B C 13
ATOM 22164 O O . GLU B 2 81 ? 9.121 -0.788 0.934 1.00 0.00 375 GLU B O 13
ATOM 22176 N N . PHE B 2 82 ? 7.996 -2.420 2.007 1.00 0.00 376 PHE B N 13
ATOM 22177 C CA . PHE B 2 82 ? 6.795 -1.619 2.244 1.00 0.00 376 PHE B CA 13
ATOM 22178 C C . PHE B 2 82 ? 7.132 -0.270 2.885 1.00 0.00 376 PHE B C 13
ATOM 22179 O O . PHE B 2 82 ? 6.644 0.773 2.446 1.00 0.00 376 PHE B O 13
ATOM 22196 N N . GLY B 2 83 ? 7.965 -0.302 3.930 1.00 0.00 377 GLY B N 13
ATOM 22197 C CA . GLY B 2 83 ? 8.351 0.920 4.624 1.00 0.00 377 GLY B CA 13
ATOM 22198 C C . GLY B 2 83 ? 9.286 1.822 3.825 1.00 0.00 377 GLY B C 13
ATOM 22199 O O . GLY B 2 83 ? 9.600 2.928 4.270 1.00 0.00 377 GLY B O 13
ATOM 22203 N N . GLN B 2 84 ? 9.738 1.366 2.650 1.00 0.00 378 GLN B N 13
ATOM 22204 C CA . GLN B 2 84 ? 10.642 2.161 1.814 1.00 0.00 378 GLN B CA 13
ATOM 22205 C C . GLN B 2 84 ? 9.936 3.376 1.217 1.00 0.00 378 GLN B C 13
ATOM 22206 O O . GLN B 2 84 ? 10.556 4.424 1.025 1.00 0.00 378 GLN B O 13
ATOM 22220 N N . PHE B 2 85 ? 8.641 3.241 0.931 1.00 0.00 379 PHE B N 13
ATOM 22221 C CA . PHE B 2 85 ? 7.870 4.340 0.362 1.00 0.00 379 PHE B CA 13
ATOM 22222 C C . PHE B 2 85 ? 7.257 5.173 1.478 1.00 0.00 379 PHE B C 13
ATOM 22223 O O . PHE B 2 85 ? 7.393 6.398 1.505 1.00 0.00 379 PHE B O 13
ATOM 22240 N N . LEU B 2 86 ? 6.569 4.488 2.388 1.00 0.00 380 LEU B N 13
ATOM 22241 C CA . LEU B 2 86 ? 5.906 5.137 3.509 1.00 0.00 380 LEU B CA 13
ATOM 22242 C C . LEU B 2 86 ? 6.769 5.137 4.772 1.00 0.00 380 LEU B C 13
ATOM 22243 O O . LEU B 2 86 ? 7.250 4.088 5.204 1.00 0.00 380 LEU B O 13
ATOM 22259 N N . PRO B 2 87 ? 6.970 6.321 5.389 1.00 0.00 381 PRO B N 13
ATOM 22260 C CA . PRO B 2 87 ? 7.764 6.456 6.618 1.00 0.00 381 PRO B CA 13
ATOM 22261 C C . PRO B 2 87 ? 7.068 5.809 7.820 1.00 0.00 381 PRO B C 13
ATOM 22262 O O . PRO B 2 87 ? 6.200 4.949 7.653 1.00 0.00 381 PRO B O 13
ATOM 22273 N N . ASP B 2 88 ? 7.447 6.229 9.030 1.00 0.00 382 ASP B N 13
ATOM 22274 C CA . ASP B 2 88 ? 6.857 5.695 10.257 1.00 0.00 382 ASP B CA 13
ATOM 22275 C C . ASP B 2 88 ? 7.059 4.179 10.369 1.00 0.00 382 ASP B C 13
ATOM 22276 O O . ASP B 2 88 ? 6.275 3.486 11.023 1.00 0.00 382 ASP B O 13
ATOM 22285 N N . ALA B 2 89 ? 8.119 3.668 9.736 1.00 0.00 383 ALA B N 13
ATOM 22286 C CA . ALA B 2 89 ? 8.426 2.239 9.773 1.00 0.00 383 ALA B CA 13
ATOM 22287 C C . ALA B 2 89 ? 9.126 1.848 11.077 1.00 0.00 383 ALA B C 13
ATOM 22288 O O . ALA B 2 89 ? 9.541 2.756 11.832 1.00 0.00 383 ALA B O 13
ATOM 22296 N N . ARG A 1 1 ? -3.600 10.240 -5.277 1.00 0.00 6 ARG A N 14
ATOM 22297 C CA . ARG A 1 1 ? -2.880 8.939 -5.226 1.00 0.00 6 ARG A CA 14
ATOM 22298 C C . ARG A 1 1 ? -1.423 9.120 -4.797 1.00 0.00 6 ARG A C 14
ATOM 22299 O O . ARG A 1 1 ? -0.691 9.931 -5.369 1.00 0.00 6 ARG A O 14
ATOM 22322 N N . MET A 1 2 ? -1.011 8.350 -3.791 1.00 0.00 7 MET A N 14
ATOM 22323 C CA . MET A 1 2 ? 0.357 8.406 -3.283 1.00 0.00 7 MET A CA 14
ATOM 22324 C C . MET A 1 2 ? 1.097 7.112 -3.644 1.00 0.00 7 MET A C 14
ATOM 22325 O O . MET A 1 2 ? 0.912 6.584 -4.743 1.00 0.00 7 MET A O 14
ATOM 22339 N N . ASN A 1 3 ? 1.925 6.595 -2.733 1.00 0.00 8 ASN A N 14
ATOM 22340 C CA . ASN A 1 3 ? 2.663 5.362 -2.992 1.00 0.00 8 ASN A CA 14
ATOM 22341 C C . ASN A 1 3 ? 1.756 4.143 -2.841 1.00 0.00 8 ASN A C 14
ATOM 22342 O O . ASN A 1 3 ? 1.812 3.224 -3.659 1.00 0.00 8 ASN A O 14
ATOM 22353 N N . ILE A 1 4 ? 0.912 4.139 -1.800 1.00 0.00 9 ILE A N 14
ATOM 22354 C CA . ILE A 1 4 ? -0.007 3.020 -1.574 1.00 0.00 9 ILE A CA 14
ATOM 22355 C C . ILE A 1 4 ? -0.965 2.851 -2.719 1.00 0.00 9 ILE A C 14
ATOM 22356 O O . ILE A 1 4 ? -1.196 1.735 -3.184 1.00 0.00 9 ILE A O 14
ATOM 22372 N N . GLN A 1 5 ? -1.551 3.958 -3.154 1.00 0.00 10 GLN A N 14
ATOM 22373 C CA . GLN A 1 5 ? -2.510 3.906 -4.224 1.00 0.00 10 GLN A CA 14
ATOM 22374 C C . GLN A 1 5 ? -1.871 3.301 -5.471 1.00 0.00 10 GLN A C 14
ATOM 22375 O O . GLN A 1 5 ? -2.522 2.575 -6.226 1.00 0.00 10 GLN A O 14
ATOM 22389 N N . MET A 1 6 ? -0.580 3.585 -5.656 1.00 0.00 11 MET A N 14
ATOM 22390 C CA . MET A 1 6 ? 0.175 3.057 -6.782 1.00 0.00 11 MET A CA 14
ATOM 22391 C C . MET A 1 6 ? 0.226 1.529 -6.698 1.00 0.00 11 MET A C 14
ATOM 22392 O O . MET A 1 6 ? 0.090 0.842 -7.713 1.00 0.00 11 MET A O 14
ATOM 22406 N N . LEU A 1 7 ? 0.385 1.004 -5.475 1.00 0.00 12 LEU A N 14
ATOM 22407 C CA . LEU A 1 7 ? 0.408 -0.442 -5.255 1.00 0.00 12 LEU A CA 14
ATOM 22408 C C . LEU A 1 7 ? -0.996 -1.012 -5.394 1.00 0.00 12 LEU A C 14
ATOM 22409 O O . LEU A 1 7 ? -1.222 -1.933 -6.172 1.00 0.00 12 LEU A O 14
ATOM 22425 N N . LEU A 1 8 ? -1.932 -0.460 -4.611 1.00 0.00 13 LEU A N 14
ATOM 22426 C CA . LEU A 1 8 ? -3.327 -0.913 -4.624 1.00 0.00 13 LEU A CA 14
ATOM 22427 C C . LEU A 1 8 ? -3.834 -1.144 -6.050 1.00 0.00 13 LEU A C 14
ATOM 22428 O O . LEU A 1 8 ? -4.244 -2.254 -6.388 1.00 0.00 13 LEU A O 14
ATOM 22444 N N . GLU A 1 9 ? -3.795 -0.100 -6.885 1.00 0.00 14 GLU A N 14
ATOM 22445 C CA . GLU A 1 9 ? -4.241 -0.216 -8.276 1.00 0.00 14 GLU A CA 14
ATOM 22446 C C . GLU A 1 9 ? -3.454 -1.312 -8.990 1.00 0.00 14 GLU A C 14
ATOM 22447 O O . GLU A 1 9 ? -4.023 -2.124 -9.721 1.00 0.00 14 GLU A O 14
ATOM 22459 N N . ALA A 1 10 ? -2.141 -1.339 -8.743 1.00 0.00 15 ALA A N 14
ATOM 22460 C CA . ALA A 1 10 ? -1.259 -2.345 -9.325 1.00 0.00 15 ALA A CA 14
ATOM 22461 C C . ALA A 1 10 ? -1.729 -3.746 -8.973 1.00 0.00 15 ALA A C 14
ATOM 22462 O O . ALA A 1 10 ? -1.829 -4.603 -9.845 1.00 0.00 15 ALA A O 14
ATOM 22469 N N . ALA A 1 11 ? -2.011 -3.967 -7.681 1.00 0.00 16 ALA A N 14
ATOM 22470 C CA . ALA A 1 11 ? -2.464 -5.268 -7.203 1.00 0.00 16 ALA A CA 14
ATOM 22471 C C . ALA A 1 11 ? -3.501 -5.877 -8.137 1.00 0.00 16 ALA A C 14
ATOM 22472 O O . ALA A 1 11 ? -3.392 -7.037 -8.518 1.00 0.00 16 ALA A O 14
ATOM 22479 N N . ASP A 1 12 ? -4.511 -5.077 -8.498 1.00 0.00 17 ASP A N 14
ATOM 22480 C CA . ASP A 1 12 ? -5.574 -5.530 -9.395 1.00 0.00 17 ASP A CA 14
ATOM 22481 C C . ASP A 1 12 ? -4.976 -6.134 -10.662 1.00 0.00 17 ASP A C 14
ATOM 22482 O O . ASP A 1 12 ? -5.360 -7.228 -11.077 1.00 0.00 17 ASP A O 14
ATOM 22491 N N . TYR A 1 13 ? -4.018 -5.422 -11.254 1.00 0.00 18 TYR A N 14
ATOM 22492 C CA . TYR A 1 13 ? -3.341 -5.892 -12.459 1.00 0.00 18 TYR A CA 14
ATOM 22493 C C . TYR A 1 13 ? -2.489 -7.114 -12.146 1.00 0.00 18 TYR A C 14
ATOM 22494 O O . TYR A 1 13 ? -2.490 -8.088 -12.897 1.00 0.00 18 TYR A O 14
ATOM 22512 N N . LEU A 1 14 ? -1.790 -7.066 -11.015 1.00 0.00 19 LEU A N 14
ATOM 22513 C CA . LEU A 1 14 ? -0.962 -8.183 -10.576 1.00 0.00 19 LEU A CA 14
ATOM 22514 C C . LEU A 1 14 ? -1.841 -9.416 -10.388 1.00 0.00 19 LEU A C 14
ATOM 22515 O O . LEU A 1 14 ? -1.434 -10.537 -10.698 1.00 0.00 19 LEU A O 14
ATOM 22531 N N . GLU A 1 15 ? -3.062 -9.185 -9.891 1.00 0.00 20 GLU A N 14
ATOM 22532 C CA . GLU A 1 15 ? -4.025 -10.266 -9.672 1.00 0.00 20 GLU A CA 14
ATOM 22533 C C . GLU A 1 15 ? -4.485 -10.870 -10.995 1.00 0.00 20 GLU A C 14
ATOM 22534 O O . GLU A 1 15 ? -4.596 -12.091 -11.122 1.00 0.00 20 GLU A O 14
ATOM 22546 N N . ARG A 1 16 ? -4.753 -10.010 -11.980 1.00 0.00 21 ARG A N 14
ATOM 22547 C CA . ARG A 1 16 ? -5.201 -10.458 -13.297 1.00 0.00 21 ARG A CA 14
ATOM 22548 C C . ARG A 1 16 ? -4.084 -11.197 -14.034 1.00 0.00 21 ARG A C 14
ATOM 22549 O O . ARG A 1 16 ? -4.324 -12.343 -14.467 1.00 0.00 21 ARG A O 14
ATOM 22571 N N . SER B 2 1 ? 21.525 3.350 -20.070 1.00 0.00 295 SER B N 14
ATOM 22572 C CA . SER B 2 1 ? 20.473 4.264 -20.609 1.00 0.00 295 SER B CA 14
ATOM 22573 C C . SER B 2 1 ? 20.299 4.099 -22.124 1.00 0.00 295 SER B C 14
ATOM 22574 O O . SER B 2 1 ? 20.213 5.085 -22.860 1.00 0.00 295 SER B O 14
ATOM 22584 N N . LEU B 2 2 ? 20.232 2.847 -22.580 1.00 0.00 296 LEU B N 14
ATOM 22585 C CA . LEU B 2 2 ? 20.053 2.550 -24.003 1.00 0.00 296 LEU B CA 14
ATOM 22586 C C . LEU B 2 2 ? 18.664 1.961 -24.275 1.00 0.00 296 LEU B C 14
ATOM 22587 O O . LEU B 2 2 ? 18.469 1.249 -25.261 1.00 0.00 296 LEU B O 14
ATOM 22603 N N . GLN B 2 3 ? 17.701 2.272 -23.397 1.00 0.00 297 GLN B N 14
ATOM 22604 C CA . GLN B 2 3 ? 16.327 1.782 -23.528 1.00 0.00 297 GLN B CA 14
ATOM 22605 C C . GLN B 2 3 ? 15.379 2.604 -22.656 1.00 0.00 297 GLN B C 14
ATOM 22606 O O . GLN B 2 3 ? 15.741 3.022 -21.554 1.00 0.00 297 GLN B O 14
ATOM 22620 N N . ASN B 2 4 ? 14.163 2.826 -23.153 1.00 0.00 298 ASN B N 14
ATOM 22621 C CA . ASN B 2 4 ? 13.159 3.591 -22.416 1.00 0.00 298 ASN B CA 14
ATOM 22622 C C . ASN B 2 4 ? 12.444 2.699 -21.405 1.00 0.00 298 ASN B C 14
ATOM 22623 O O . ASN B 2 4 ? 11.525 1.954 -21.757 1.00 0.00 298 ASN B O 14
ATOM 22634 N N . ASN B 2 5 ? 12.879 2.772 -20.146 1.00 0.00 299 ASN B N 14
ATOM 22635 C CA . ASN B 2 5 ? 12.289 1.963 -19.080 1.00 0.00 299 ASN B CA 14
ATOM 22636 C C . ASN B 2 5 ? 10.963 2.550 -18.595 1.00 0.00 299 ASN B C 14
ATOM 22637 O O . ASN B 2 5 ? 10.667 3.725 -18.822 1.00 0.00 299 ASN B O 14
ATOM 22648 N N . GLN B 2 6 ? 10.175 1.716 -17.917 1.00 0.00 300 GLN B N 14
ATOM 22649 C CA . GLN B 2 6 ? 8.880 2.134 -17.383 1.00 0.00 300 GLN B CA 14
ATOM 22650 C C . GLN B 2 6 ? 9.065 2.826 -16.030 1.00 0.00 300 GLN B C 14
ATOM 22651 O O . GLN B 2 6 ? 10.147 2.758 -15.444 1.00 0.00 300 GLN B O 14
ATOM 22665 N N . PRO B 2 7 ? 8.015 3.503 -15.509 1.00 0.00 301 PRO B N 14
ATOM 22666 C CA . PRO B 2 7 ? 8.082 4.200 -14.219 1.00 0.00 301 PRO B CA 14
ATOM 22667 C C . PRO B 2 7 ? 8.727 3.333 -13.138 1.00 0.00 301 PRO B C 14
ATOM 22668 O O . PRO B 2 7 ? 8.167 2.315 -12.730 1.00 0.00 301 PRO B O 14
ATOM 22679 N N . VAL B 2 8 ? 9.921 3.738 -12.698 1.00 0.00 302 VAL B N 14
ATOM 22680 C CA . VAL B 2 8 ? 10.664 2.992 -11.684 1.00 0.00 302 VAL B CA 14
ATOM 22681 C C . VAL B 2 8 ? 9.897 2.915 -10.368 1.00 0.00 302 VAL B C 14
ATOM 22682 O O . VAL B 2 8 ? 9.788 1.840 -9.782 1.00 0.00 302 VAL B O 14
ATOM 22695 N N . GLU B 2 9 ? 9.358 4.044 -9.913 1.00 0.00 303 GLU B N 14
ATOM 22696 C CA . GLU B 2 9 ? 8.592 4.068 -8.668 1.00 0.00 303 GLU B CA 14
ATOM 22697 C C . GLU B 2 9 ? 7.362 3.173 -8.790 1.00 0.00 303 GLU B C 14
ATOM 22698 O O . GLU B 2 9 ? 7.011 2.458 -7.850 1.00 0.00 303 GLU B O 14
ATOM 22710 N N . PHE B 2 10 ? 6.725 3.206 -9.963 1.00 0.00 304 PHE B N 14
ATOM 22711 C CA . PHE B 2 10 ? 5.545 2.387 -10.219 1.00 0.00 304 PHE B CA 14
ATOM 22712 C C . PHE B 2 10 ? 5.902 0.906 -10.160 1.00 0.00 304 PHE B C 14
ATOM 22713 O O . PHE B 2 10 ? 5.368 0.172 -9.334 1.00 0.00 304 PHE B O 14
ATOM 22730 N N . ASN B 2 11 ? 6.803 0.472 -11.042 1.00 0.00 305 ASN B N 14
ATOM 22731 C CA . ASN B 2 11 ? 7.211 -0.930 -11.085 1.00 0.00 305 ASN B CA 14
ATOM 22732 C C . ASN B 2 11 ? 7.832 -1.390 -9.762 1.00 0.00 305 ASN B C 14
ATOM 22733 O O . ASN B 2 11 ? 7.735 -2.563 -9.415 1.00 0.00 305 ASN B O 14
ATOM 22744 N N . HIS B 2 12 ? 8.470 -0.472 -9.031 1.00 0.00 306 HIS B N 14
ATOM 22745 C CA . HIS B 2 12 ? 9.096 -0.822 -7.755 1.00 0.00 306 HIS B CA 14
ATOM 22746 C C . HIS B 2 12 ? 8.046 -1.351 -6.781 1.00 0.00 306 HIS B C 14
ATOM 22747 O O . HIS B 2 12 ? 8.160 -2.475 -6.291 1.00 0.00 306 HIS B O 14
ATOM 22762 N N . ALA B 2 13 ? 7.008 -0.550 -6.531 1.00 0.00 307 ALA B N 14
ATOM 22763 C CA . ALA B 2 13 ? 5.923 -0.963 -5.645 1.00 0.00 307 ALA B CA 14
ATOM 22764 C C . ALA B 2 13 ? 5.152 -2.110 -6.282 1.00 0.00 307 ALA B C 14
ATOM 22765 O O . ALA B 2 13 ? 4.833 -3.098 -5.629 1.00 0.00 307 ALA B O 14
ATOM 22772 N N . ILE B 2 14 ? 4.876 -1.963 -7.575 1.00 0.00 308 ILE B N 14
ATOM 22773 C CA . ILE B 2 14 ? 4.161 -2.967 -8.350 1.00 0.00 308 ILE B CA 14
ATOM 22774 C C . ILE B 2 14 ? 4.786 -4.344 -8.178 1.00 0.00 308 ILE B C 14
ATOM 22775 O O . ILE B 2 14 ? 4.156 -5.259 -7.648 1.00 0.00 308 ILE B O 14
ATOM 22791 N N . ASN B 2 15 ? 6.035 -4.474 -8.614 1.00 0.00 309 ASN B N 14
ATOM 22792 C CA . ASN B 2 15 ? 6.759 -5.726 -8.490 1.00 0.00 309 ASN B CA 14
ATOM 22793 C C . ASN B 2 15 ? 6.878 -6.124 -7.018 1.00 0.00 309 ASN B C 14
ATOM 22794 O O . ASN B 2 15 ? 6.907 -7.311 -6.689 1.00 0.00 309 ASN B O 14
ATOM 22805 N N . TYR B 2 16 ? 6.889 -5.121 -6.128 1.00 0.00 310 TYR B N 14
ATOM 22806 C CA . TYR B 2 16 ? 6.933 -5.374 -4.693 1.00 0.00 310 TYR B CA 14
ATOM 22807 C C . TYR B 2 16 ? 5.649 -6.087 -4.281 1.00 0.00 310 TYR B C 14
ATOM 22808 O O . TYR B 2 16 ? 5.687 -7.090 -3.567 1.00 0.00 310 TYR B O 14
ATOM 22826 N N . VAL B 2 17 ? 4.509 -5.577 -4.767 1.00 0.00 311 VAL B N 14
ATOM 22827 C CA . VAL B 2 17 ? 3.217 -6.186 -4.477 1.00 0.00 311 VAL B CA 14
ATOM 22828 C C . VAL B 2 17 ? 3.228 -7.638 -4.948 1.00 0.00 311 VAL B C 14
ATOM 22829 O O . VAL B 2 17 ? 2.646 -8.506 -4.307 1.00 0.00 311 VAL B O 14
ATOM 22842 N N . ASN B 2 18 ? 3.911 -7.889 -6.077 1.00 0.00 312 ASN B N 14
ATOM 22843 C CA . ASN B 2 18 ? 4.020 -9.236 -6.638 1.00 0.00 312 ASN B CA 14
ATOM 22844 C C . ASN B 2 18 ? 4.610 -10.186 -5.593 1.00 0.00 312 ASN B C 14
ATOM 22845 O O . ASN B 2 18 ? 4.093 -11.281 -5.384 1.00 0.00 312 ASN B O 14
ATOM 22856 N N . LYS B 2 19 ? 5.673 -9.735 -4.913 1.00 0.00 313 LYS B N 14
ATOM 22857 C CA . LYS B 2 19 ? 6.308 -10.522 -3.852 1.00 0.00 313 LYS B CA 14
ATOM 22858 C C . LYS B 2 19 ? 5.260 -10.931 -2.832 1.00 0.00 313 LYS B C 14
ATOM 22859 O O . LYS B 2 19 ? 5.126 -12.101 -2.484 1.00 0.00 313 LYS B O 14
ATOM 22878 N N . ILE B 2 20 ? 4.521 -9.929 -2.382 1.00 0.00 314 ILE B N 14
ATOM 22879 C CA . ILE B 2 20 ? 3.453 -10.092 -1.410 1.00 0.00 314 ILE B CA 14
ATOM 22880 C C . ILE B 2 20 ? 2.349 -11.001 -1.946 1.00 0.00 314 ILE B C 14
ATOM 22881 O O . ILE B 2 20 ? 2.000 -12.002 -1.324 1.00 0.00 314 ILE B O 14
ATOM 22897 N N . LYS B 2 21 ? 1.819 -10.635 -3.106 1.00 0.00 315 LYS B N 14
ATOM 22898 C CA . LYS B 2 21 ? 0.763 -11.388 -3.764 1.00 0.00 315 LYS B CA 14
ATOM 22899 C C . LYS B 2 21 ? 1.160 -12.859 -3.935 1.00 0.00 315 LYS B C 14
ATOM 22900 O O . LYS B 2 21 ? 0.376 -13.758 -3.623 1.00 0.00 315 LYS B O 14
ATOM 22919 N N . ASN B 2 22 ? 2.388 -13.092 -4.403 1.00 0.00 316 ASN B N 14
ATOM 22920 C CA . ASN B 2 22 ? 2.906 -14.448 -4.586 1.00 0.00 316 ASN B CA 14
ATOM 22921 C C . ASN B 2 22 ? 3.111 -15.121 -3.231 1.00 0.00 316 ASN B C 14
ATOM 22922 O O . ASN B 2 22 ? 2.746 -16.280 -3.040 1.00 0.00 316 ASN B O 14
ATOM 22933 N N . ARG B 2 23 ? 3.677 -14.381 -2.283 1.00 0.00 317 ARG B N 14
ATOM 22934 C CA . ARG B 2 23 ? 3.892 -14.905 -0.939 1.00 0.00 317 ARG B CA 14
ATOM 22935 C C . ARG B 2 23 ? 2.553 -15.374 -0.359 1.00 0.00 317 ARG B C 14
ATOM 22936 O O . ARG B 2 23 ? 2.483 -16.395 0.325 1.00 0.00 317 ARG B O 14
ATOM 22957 N N . PHE B 2 24 ? 1.491 -14.607 -0.644 1.00 0.00 318 PHE B N 14
ATOM 22958 C CA . PHE B 2 24 ? 0.150 -14.922 -0.154 1.00 0.00 318 PHE B CA 14
ATOM 22959 C C . PHE B 2 24 ? -0.728 -15.562 -1.239 1.00 0.00 318 PHE B C 14
ATOM 22960 O O . PHE B 2 24 ? -1.938 -15.324 -1.272 1.00 0.00 318 PHE B O 14
ATOM 22977 N N . GLN B 2 25 ? -0.129 -16.383 -2.116 1.00 0.00 319 GLN B N 14
ATOM 22978 C CA . GLN B 2 25 ? -0.894 -17.058 -3.174 1.00 0.00 319 GLN B CA 14
ATOM 22979 C C . GLN B 2 25 ? -2.124 -17.765 -2.596 1.00 0.00 319 GLN B C 14
ATOM 22980 O O . GLN B 2 25 ? -3.198 -17.743 -3.198 1.00 0.00 319 GLN B O 14
ATOM 22994 N N . GLY B 2 26 ? -1.964 -18.360 -1.407 1.00 0.00 320 GLY B N 14
ATOM 22995 C CA . GLY B 2 26 ? -3.070 -19.029 -0.747 1.00 0.00 320 GLY B CA 14
ATOM 22996 C C . GLY B 2 26 ? -3.496 -18.265 0.491 1.00 0.00 320 GLY B C 14
ATOM 22997 O O . GLY B 2 26 ? -3.924 -18.853 1.485 1.00 0.00 320 GLY B O 14
ATOM 23001 N N . GLN B 2 27 ? -3.354 -16.942 0.419 1.00 0.00 321 GLN B N 14
ATOM 23002 C CA . GLN B 2 27 ? -3.691 -16.049 1.518 1.00 0.00 321 GLN B CA 14
ATOM 23003 C C . GLN B 2 27 ? -4.415 -14.811 0.999 1.00 0.00 321 GLN B C 14
ATOM 23004 O O . GLN B 2 27 ? -3.965 -13.684 1.215 1.00 0.00 321 GLN B O 14
ATOM 23018 N N . PRO B 2 28 ? -5.554 -15.001 0.310 1.00 0.00 322 PRO B N 14
ATOM 23019 C CA . PRO B 2 28 ? -6.337 -13.887 -0.225 1.00 0.00 322 PRO B CA 14
ATOM 23020 C C . PRO B 2 28 ? -6.748 -12.904 0.869 1.00 0.00 322 PRO B C 14
ATOM 23021 O O . PRO B 2 28 ? -6.971 -11.727 0.598 1.00 0.00 322 PRO B O 14
ATOM 23032 N N . ASP B 2 29 ? -6.823 -13.391 2.113 1.00 0.00 323 ASP B N 14
ATOM 23033 C CA . ASP B 2 29 ? -7.184 -12.546 3.241 1.00 0.00 323 ASP B CA 14
ATOM 23034 C C . ASP B 2 29 ? -6.059 -11.570 3.559 1.00 0.00 323 ASP B C 14
ATOM 23035 O O . ASP B 2 29 ? -6.311 -10.445 3.985 1.00 0.00 323 ASP B O 14
ATOM 23044 N N . ILE B 2 30 ? -4.817 -12.011 3.345 1.00 0.00 324 ILE B N 14
ATOM 23045 C CA . ILE B 2 30 ? -3.654 -11.181 3.601 1.00 0.00 324 ILE B CA 14
ATOM 23046 C C . ILE B 2 30 ? -3.522 -10.102 2.553 1.00 0.00 324 ILE B C 14
ATOM 23047 O O . ILE B 2 30 ? -3.392 -8.918 2.864 1.00 0.00 324 ILE B O 14
ATOM 23063 N N . TYR B 2 31 ? -3.545 -10.538 1.305 1.00 0.00 325 TYR B N 14
ATOM 23064 C CA . TYR B 2 31 ? -3.417 -9.633 0.175 1.00 0.00 325 TYR B CA 14
ATOM 23065 C C . TYR B 2 31 ? -4.539 -8.594 0.200 1.00 0.00 325 TYR B C 14
ATOM 23066 O O . TYR B 2 31 ? -4.275 -7.396 0.104 1.00 0.00 325 TYR B O 14
ATOM 23084 N N . LYS B 2 32 ? -5.783 -9.053 0.364 1.00 0.00 326 LYS B N 14
ATOM 23085 C CA . LYS B 2 32 ? -6.929 -8.145 0.437 1.00 0.00 326 LYS B CA 14
ATOM 23086 C C . LYS B 2 32 ? -6.802 -7.216 1.644 1.00 0.00 326 LYS B C 14
ATOM 23087 O O . LYS B 2 32 ? -6.994 -6.007 1.522 1.00 0.00 326 LYS B O 14
ATOM 23106 N N . ALA B 2 33 ? -6.467 -7.793 2.804 1.00 0.00 327 ALA B N 14
ATOM 23107 C CA . ALA B 2 33 ? -6.304 -7.018 4.033 1.00 0.00 327 ALA B CA 14
ATOM 23108 C C . ALA B 2 33 ? -5.310 -5.882 3.829 1.00 0.00 327 ALA B C 14
ATOM 23109 O O . ALA B 2 33 ? -5.636 -4.723 4.066 1.00 0.00 327 ALA B O 14
ATOM 23116 N N . PHE B 2 34 ? -4.101 -6.226 3.372 1.00 0.00 328 PHE B N 14
ATOM 23117 C CA . PHE B 2 34 ? -3.051 -5.239 3.120 1.00 0.00 328 PHE B CA 14
ATOM 23118 C C . PHE B 2 34 ? -3.581 -4.094 2.260 1.00 0.00 328 PHE B C 14
ATOM 23119 O O . PHE B 2 34 ? -3.380 -2.926 2.584 1.00 0.00 328 PHE B O 14
ATOM 23136 N N . LEU B 2 35 ? -4.271 -4.431 1.170 1.00 0.00 329 LEU B N 14
ATOM 23137 C CA . LEU B 2 35 ? -4.833 -3.409 0.293 1.00 0.00 329 LEU B CA 14
ATOM 23138 C C . LEU B 2 35 ? -5.815 -2.534 1.071 1.00 0.00 329 LEU B C 14
ATOM 23139 O O . LEU B 2 35 ? -5.720 -1.308 1.037 1.00 0.00 329 LEU B O 14
ATOM 23155 N N . GLU B 2 36 ? -6.738 -3.175 1.796 1.00 0.00 330 GLU B N 14
ATOM 23156 C CA . GLU B 2 36 ? -7.721 -2.459 2.613 1.00 0.00 330 GLU B CA 14
ATOM 23157 C C . GLU B 2 36 ? -7.019 -1.557 3.629 1.00 0.00 330 GLU B C 14
ATOM 23158 O O . GLU B 2 36 ? -7.499 -0.463 3.934 1.00 0.00 330 GLU B O 14
ATOM 23170 N N . ILE B 2 37 ? -5.866 -2.014 4.127 1.00 0.00 331 ILE B N 14
ATOM 23171 C CA . ILE B 2 37 ? -5.071 -1.247 5.081 1.00 0.00 331 ILE B CA 14
ATOM 23172 C C . ILE B 2 37 ? -4.693 0.097 4.459 1.00 0.00 331 ILE B C 14
ATOM 23173 O O . ILE B 2 37 ? -4.923 1.157 5.044 1.00 0.00 331 ILE B O 14
ATOM 23189 N N . LEU B 2 38 ? -4.143 0.026 3.246 1.00 0.00 332 LEU B N 14
ATOM 23190 C CA . LEU B 2 38 ? -3.755 1.211 2.485 1.00 0.00 332 LEU B CA 14
ATOM 23191 C C . LEU B 2 38 ? -4.976 2.057 2.160 1.00 0.00 332 LEU B C 14
ATOM 23192 O O . LEU B 2 38 ? -4.979 3.275 2.341 1.00 0.00 332 LEU B O 14
ATOM 23208 N N . HIS B 2 39 ? -6.007 1.382 1.657 1.00 0.00 333 HIS B N 14
ATOM 23209 C CA . HIS B 2 39 ? -7.260 2.037 1.267 1.00 0.00 333 HIS B CA 14
ATOM 23210 C C . HIS B 2 39 ? -7.816 2.922 2.387 1.00 0.00 333 HIS B C 14
ATOM 23211 O O . HIS B 2 39 ? -8.270 4.037 2.123 1.00 0.00 333 HIS B O 14
ATOM 23226 N N . THR B 2 40 ? -7.766 2.440 3.633 1.00 0.00 334 THR B N 14
ATOM 23227 C CA . THR B 2 40 ? -8.256 3.222 4.774 1.00 0.00 334 THR B CA 14
ATOM 23228 C C . THR B 2 40 ? -7.463 4.524 4.879 1.00 0.00 334 THR B C 14
ATOM 23229 O O . THR B 2 40 ? -8.032 5.598 5.070 1.00 0.00 334 THR B O 14
ATOM 23240 N N . TYR B 2 41 ? -6.146 4.406 4.725 1.00 0.00 335 TYR B N 14
ATOM 23241 C CA . TYR B 2 41 ? -5.240 5.550 4.770 1.00 0.00 335 TYR B CA 14
ATOM 23242 C C . TYR B 2 41 ? -5.609 6.583 3.696 1.00 0.00 335 TYR B C 14
ATOM 23243 O O . TYR B 2 41 ? -5.839 7.747 4.017 1.00 0.00 335 TYR B O 14
ATOM 23261 N N . GLN B 2 42 ? -5.677 6.151 2.428 1.00 0.00 336 GLN B N 14
ATOM 23262 C CA . GLN B 2 42 ? -6.026 7.048 1.314 1.00 0.00 336 GLN B CA 14
ATOM 23263 C C . GLN B 2 42 ? -7.314 7.836 1.559 1.00 0.00 336 GLN B C 14
ATOM 23264 O O . GLN B 2 42 ? -7.361 9.039 1.300 1.00 0.00 336 GLN B O 14
ATOM 23278 N N . LYS B 2 43 ? -8.364 7.157 2.031 1.00 0.00 337 LYS B N 14
ATOM 23279 C CA . LYS B 2 43 ? -9.648 7.818 2.268 1.00 0.00 337 LYS B CA 14
ATOM 23280 C C . LYS B 2 43 ? -9.514 8.971 3.259 1.00 0.00 337 LYS B C 14
ATOM 23281 O O . LYS B 2 43 ? -9.962 10.082 2.984 1.00 0.00 337 LYS B O 14
ATOM 23300 N N . GLU B 2 44 ? -8.903 8.694 4.405 1.00 0.00 338 GLU B N 14
ATOM 23301 C CA . GLU B 2 44 ? -8.722 9.703 5.451 1.00 0.00 338 GLU B CA 14
ATOM 23302 C C . GLU B 2 44 ? -7.914 10.906 4.956 1.00 0.00 338 GLU B C 14
ATOM 23303 O O . GLU B 2 44 ? -8.262 12.048 5.264 1.00 0.00 338 GLU B O 14
ATOM 23315 N N . GLN B 2 45 ? -6.853 10.661 4.178 1.00 0.00 339 GLN B N 14
ATOM 23316 C CA . GLN B 2 45 ? -6.039 11.760 3.643 1.00 0.00 339 GLN B CA 14
ATOM 23317 C C . GLN B 2 45 ? -6.919 12.690 2.828 1.00 0.00 339 GLN B C 14
ATOM 23318 O O . GLN B 2 45 ? -6.944 13.900 3.054 1.00 0.00 339 GLN B O 14
ATOM 23332 N N . ARG B 2 46 ? -7.650 12.096 1.887 1.00 0.00 340 ARG B N 14
ATOM 23333 C CA . ARG B 2 46 ? -8.560 12.846 1.021 1.00 0.00 340 ARG B CA 14
ATOM 23334 C C . ARG B 2 46 ? -9.672 13.500 1.840 1.00 0.00 340 ARG B C 14
ATOM 23335 O O . ARG B 2 46 ? -10.111 14.606 1.527 1.00 0.00 340 ARG B O 14
ATOM 23356 N N . ASN B 2 47 ? -10.116 12.818 2.897 1.00 0.00 341 ASN B N 14
ATOM 23357 C CA . ASN B 2 47 ? -11.171 13.339 3.764 1.00 0.00 341 ASN B CA 14
ATOM 23358 C C . ASN B 2 47 ? -10.790 14.717 4.305 1.00 0.00 341 ASN B C 14
ATOM 23359 O O . ASN B 2 47 ? -11.556 15.668 4.172 1.00 0.00 341 ASN B O 14
ATOM 23370 N N . ALA B 2 48 ? -9.595 14.820 4.896 1.00 0.00 342 ALA B N 14
ATOM 23371 C CA . ALA B 2 48 ? -9.104 16.093 5.433 1.00 0.00 342 ALA B CA 14
ATOM 23372 C C . ALA B 2 48 ? -9.101 17.192 4.365 1.00 0.00 342 ALA B C 14
ATOM 23373 O O . ALA B 2 48 ? -9.411 18.348 4.654 1.00 0.00 342 ALA B O 14
ATOM 23380 N N . LYS B 2 49 ? -8.748 16.817 3.130 1.00 0.00 343 LYS B N 14
ATOM 23381 C CA . LYS B 2 49 ? -8.701 17.763 2.010 1.00 0.00 343 LYS B CA 14
ATOM 23382 C C . LYS B 2 49 ? -10.097 18.273 1.681 1.00 0.00 343 LYS B C 14
ATOM 23383 O O . LYS B 2 49 ? -10.362 19.476 1.739 1.00 0.00 343 LYS B O 14
ATOM 23402 N N . GLU B 2 50 ? -10.987 17.341 1.341 1.00 0.00 344 GLU B N 14
ATOM 23403 C CA . GLU B 2 50 ? -12.371 17.673 1.003 1.00 0.00 344 GLU B CA 14
ATOM 23404 C C . GLU B 2 50 ? -13.122 18.274 2.197 1.00 0.00 344 GLU B C 14
ATOM 23405 O O . GLU B 2 50 ? -14.130 18.960 2.016 1.00 0.00 344 GLU B O 14
ATOM 23417 N N . ALA B 2 51 ? -12.628 18.022 3.414 1.00 0.00 345 ALA B N 14
ATOM 23418 C CA . ALA B 2 51 ? -13.255 18.550 4.624 1.00 0.00 345 ALA B CA 14
ATOM 23419 C C . ALA B 2 51 ? -13.092 20.067 4.716 1.00 0.00 345 ALA B C 14
ATOM 23420 O O . ALA B 2 51 ? -14.011 20.771 5.140 1.00 0.00 345 ALA B O 14
ATOM 23427 N N . GLY B 2 52 ? -11.916 20.563 4.318 1.00 0.00 346 GLY B N 14
ATOM 23428 C CA . GLY B 2 52 ? -11.653 21.993 4.363 1.00 0.00 346 GLY B CA 14
ATOM 23429 C C . GLY B 2 52 ? -10.536 22.349 5.327 1.00 0.00 346 GLY B C 14
ATOM 23430 O O . GLY B 2 52 ? -9.631 23.109 4.979 1.00 0.00 346 GLY B O 14
ATOM 23434 N N . GLY B 2 53 ? -10.601 21.797 6.540 1.00 0.00 347 GLY B N 14
ATOM 23435 C CA . GLY B 2 53 ? -9.581 22.070 7.541 1.00 0.00 347 GLY B CA 14
ATOM 23436 C C . GLY B 2 53 ? -9.925 21.490 8.900 1.00 0.00 347 GLY B C 14
ATOM 23437 O O . GLY B 2 53 ? -9.096 20.826 9.525 1.00 0.00 347 GLY B O 14
ATOM 23441 N N . ASN B 2 54 ? -11.153 21.742 9.362 1.00 0.00 348 ASN B N 14
ATOM 23442 C CA . ASN B 2 54 ? -11.609 21.243 10.658 1.00 0.00 348 ASN B CA 14
ATOM 23443 C C . ASN B 2 54 ? -12.109 19.802 10.549 1.00 0.00 348 ASN B C 14
ATOM 23444 O O . ASN B 2 54 ? -13.314 19.547 10.573 1.00 0.00 348 ASN B O 14
ATOM 23455 N N . TYR B 2 55 ? -11.171 18.860 10.427 1.00 0.00 349 TYR B N 14
ATOM 23456 C CA . TYR B 2 55 ? -11.510 17.444 10.315 1.00 0.00 349 TYR B CA 14
ATOM 23457 C C . TYR B 2 55 ? -10.342 16.552 10.735 1.00 0.00 349 TYR B C 14
ATOM 23458 O O . TYR B 2 55 ? -10.443 15.814 11.714 1.00 0.00 349 TYR B O 14
ATOM 23476 N N . THR B 2 56 ? -9.256 16.611 9.953 1.00 0.00 350 THR B N 14
ATOM 23477 C CA . THR B 2 56 ? -8.055 15.802 10.173 1.00 0.00 350 THR B CA 14
ATOM 23478 C C . THR B 2 56 ? -8.370 14.312 9.986 1.00 0.00 350 THR B C 14
ATOM 23479 O O . THR B 2 56 ? -9.387 13.810 10.469 1.00 0.00 350 THR B O 14
ATOM 23490 N N . PRO B 2 57 ? -7.508 13.586 9.255 1.00 0.00 351 PRO B N 14
ATOM 23491 C CA . PRO B 2 57 ? -7.697 12.155 8.976 1.00 0.00 351 PRO B CA 14
ATOM 23492 C C . PRO B 2 57 ? -7.508 11.279 10.211 1.00 0.00 351 PRO B C 14
ATOM 23493 O O . PRO B 2 57 ? -6.594 11.503 11.007 1.00 0.00 351 PRO B O 14
ATOM 23504 N N . ALA B 2 58 ? -8.369 10.270 10.352 1.00 0.00 352 ALA B N 14
ATOM 23505 C CA . ALA B 2 58 ? -8.288 9.343 11.479 1.00 0.00 352 ALA B CA 14
ATOM 23506 C C . ALA B 2 58 ? -7.043 8.469 11.356 1.00 0.00 352 ALA B C 14
ATOM 23507 O O . ALA B 2 58 ? -6.262 8.351 12.301 1.00 0.00 352 ALA B O 14
ATOM 23514 N N . LEU B 2 59 ? -6.855 7.876 10.174 1.00 0.00 353 LEU B N 14
ATOM 23515 C CA . LEU B 2 59 ? -5.692 7.033 9.915 1.00 0.00 353 LEU B CA 14
ATOM 23516 C C . LEU B 2 59 ? -4.484 7.864 9.543 1.00 0.00 353 LEU B C 14
ATOM 23517 O O . LEU B 2 59 ? -4.592 9.034 9.170 1.00 0.00 353 LEU B O 14
ATOM 23533 N N . THR B 2 60 ? -3.341 7.211 9.607 1.00 0.00 354 THR B N 14
ATOM 23534 C CA . THR B 2 60 ? -2.070 7.809 9.243 1.00 0.00 354 THR B CA 14
ATOM 23535 C C . THR B 2 60 ? -1.128 6.696 8.825 1.00 0.00 354 THR B C 14
ATOM 23536 O O . THR B 2 60 ? -1.500 5.520 8.873 1.00 0.00 354 THR B O 14
ATOM 23547 N N . GLU B 2 61 ? 0.096 7.043 8.460 1.00 0.00 355 GLU B N 14
ATOM 23548 C CA . GLU B 2 61 ? 1.073 6.027 8.098 1.00 0.00 355 GLU B CA 14
ATOM 23549 C C . GLU B 2 61 ? 1.200 5.024 9.250 1.00 0.00 355 GLU B C 14
ATOM 23550 O O . GLU B 2 61 ? 1.571 3.867 9.047 1.00 0.00 355 GLU B O 14
ATOM 23562 N N . GLN B 2 62 ? 0.863 5.496 10.461 1.00 0.00 356 GLN B N 14
ATOM 23563 C CA . GLN B 2 62 ? 0.900 4.679 11.670 1.00 0.00 356 GLN B CA 14
ATOM 23564 C C . GLN B 2 62 ? -0.063 3.494 11.572 1.00 0.00 356 GLN B C 14
ATOM 23565 O O . GLN B 2 62 ? 0.312 2.374 11.907 1.00 0.00 356 GLN B O 14
ATOM 23579 N N . GLU B 2 63 ? -1.300 3.733 11.103 1.00 0.00 357 GLU B N 14
ATOM 23580 C CA . GLU B 2 63 ? -2.277 2.650 10.972 1.00 0.00 357 GLU B CA 14
ATOM 23581 C C . GLU B 2 63 ? -1.891 1.716 9.833 1.00 0.00 357 GLU B C 14
ATOM 23582 O O . GLU B 2 63 ? -2.124 0.509 9.894 1.00 0.00 357 GLU B O 14
ATOM 23594 N N . VAL B 2 64 ? -1.323 2.302 8.786 1.00 0.00 358 VAL B N 14
ATOM 23595 C CA . VAL B 2 64 ? -0.922 1.559 7.601 1.00 0.00 358 VAL B CA 14
ATOM 23596 C C . VAL B 2 64 ? 0.195 0.568 7.911 1.00 0.00 358 VAL B C 14
ATOM 23597 O O . VAL B 2 64 ? 0.009 -0.640 7.783 1.00 0.00 358 VAL B O 14
ATOM 23610 N N . TYR B 2 65 ? 1.345 1.082 8.337 1.00 0.00 359 TYR B N 14
ATOM 23611 C CA . TYR B 2 65 ? 2.478 0.233 8.684 1.00 0.00 359 TYR B CA 14
ATOM 23612 C C . TYR B 2 65 ? 2.136 -0.703 9.843 1.00 0.00 359 TYR B C 14
ATOM 23613 O O . TYR B 2 65 ? 2.565 -1.855 9.861 1.00 0.00 359 TYR B O 14
ATOM 23631 N N . ALA B 2 66 ? 1.375 -0.193 10.816 1.00 0.00 360 ALA B N 14
ATOM 23632 C CA . ALA B 2 66 ? 0.998 -0.983 11.992 1.00 0.00 360 ALA B CA 14
ATOM 23633 C C . ALA B 2 66 ? 0.200 -2.225 11.613 1.00 0.00 360 ALA B C 14
ATOM 23634 O O . ALA B 2 66 ? 0.554 -3.340 12.000 1.00 0.00 360 ALA B O 14
ATOM 23641 N N . GLN B 2 67 ? -0.881 -2.025 10.863 1.00 0.00 361 GLN B N 14
ATOM 23642 C CA . GLN B 2 67 ? -1.737 -3.128 10.442 1.00 0.00 361 GLN B CA 14
ATOM 23643 C C . GLN B 2 67 ? -1.000 -4.079 9.495 1.00 0.00 361 GLN B C 14
ATOM 23644 O O . GLN B 2 67 ? -1.078 -5.294 9.657 1.00 0.00 361 GLN B O 14
ATOM 23658 N N . VAL B 2 68 ? -0.273 -3.523 8.521 1.00 0.00 362 VAL B N 14
ATOM 23659 C CA . VAL B 2 68 ? 0.480 -4.338 7.559 1.00 0.00 362 VAL B CA 14
ATOM 23660 C C . VAL B 2 68 ? 1.600 -5.117 8.252 1.00 0.00 362 VAL B C 14
ATOM 23661 O O . VAL B 2 68 ? 1.829 -6.286 7.940 1.00 0.00 362 VAL B O 14
ATOM 23674 N N . ALA B 2 69 ? 2.288 -4.471 9.196 1.00 0.00 363 ALA B N 14
ATOM 23675 C CA . ALA B 2 69 ? 3.370 -5.122 9.934 1.00 0.00 363 ALA B CA 14
ATOM 23676 C C . ALA B 2 69 ? 2.874 -6.410 10.584 1.00 0.00 363 ALA B C 14
ATOM 23677 O O . ALA B 2 69 ? 3.580 -7.421 10.597 1.00 0.00 363 ALA B O 14
ATOM 23684 N N . ARG B 2 70 ? 1.646 -6.364 11.105 1.00 0.00 364 ARG B N 14
ATOM 23685 C CA . ARG B 2 70 ? 1.027 -7.527 11.745 1.00 0.00 364 ARG B CA 14
ATOM 23686 C C . ARG B 2 70 ? 0.769 -8.629 10.719 1.00 0.00 364 ARG B C 14
ATOM 23687 O O . ARG B 2 70 ? 0.906 -9.815 11.019 1.00 0.00 364 ARG B O 14
ATOM 23708 N N . LEU B 2 71 ? 0.416 -8.223 9.498 1.00 0.00 365 LEU B N 14
ATOM 23709 C CA . LEU B 2 71 ? 0.164 -9.163 8.406 1.00 0.00 365 LEU B CA 14
ATOM 23710 C C . LEU B 2 71 ? 1.441 -9.913 8.030 1.00 0.00 365 LEU B C 14
ATOM 23711 O O . LEU B 2 71 ? 1.437 -11.138 7.891 1.00 0.00 365 LEU B O 14
ATOM 23727 N N . PHE B 2 72 ? 2.525 -9.156 7.823 1.00 0.00 366 PHE B N 14
ATOM 23728 C CA . PHE B 2 72 ? 3.806 -9.720 7.410 1.00 0.00 366 PHE B CA 14
ATOM 23729 C C . PHE B 2 72 ? 4.689 -10.122 8.602 1.00 0.00 366 PHE B C 14
ATOM 23730 O O . PHE B 2 72 ? 5.825 -9.660 8.725 1.00 0.00 366 PHE B O 14
ATOM 23747 N N . LYS B 2 73 ? 4.158 -10.984 9.473 1.00 0.00 367 LYS B N 14
ATOM 23748 C CA . LYS B 2 73 ? 4.891 -11.458 10.656 1.00 0.00 367 LYS B CA 14
ATOM 23749 C C . LYS B 2 73 ? 6.282 -12.007 10.310 1.00 0.00 367 LYS B C 14
ATOM 23750 O O . LYS B 2 73 ? 7.289 -11.325 10.503 1.00 0.00 367 LYS B O 14
ATOM 23769 N N . ASN B 2 74 ? 6.328 -13.252 9.825 1.00 0.00 368 ASN B N 14
ATOM 23770 C CA . ASN B 2 74 ? 7.596 -13.911 9.479 1.00 0.00 368 ASN B CA 14
ATOM 23771 C C . ASN B 2 74 ? 8.108 -13.532 8.083 1.00 0.00 368 ASN B C 14
ATOM 23772 O O . ASN B 2 74 ? 8.646 -14.374 7.361 1.00 0.00 368 ASN B O 14
ATOM 23783 N N . GLN B 2 75 ? 7.948 -12.264 7.711 1.00 0.00 369 GLN B N 14
ATOM 23784 C CA . GLN B 2 75 ? 8.405 -11.783 6.410 1.00 0.00 369 GLN B CA 14
ATOM 23785 C C . GLN B 2 75 ? 8.799 -10.306 6.486 1.00 0.00 369 GLN B C 14
ATOM 23786 O O . GLN B 2 75 ? 8.375 -9.491 5.663 1.00 0.00 369 GLN B O 14
ATOM 23800 N N . GLU B 2 76 ? 9.619 -9.980 7.489 1.00 0.00 370 GLU B N 14
ATOM 23801 C CA . GLU B 2 76 ? 10.100 -8.611 7.703 1.00 0.00 370 GLU B CA 14
ATOM 23802 C C . GLU B 2 76 ? 10.703 -8.008 6.433 1.00 0.00 370 GLU B C 14
ATOM 23803 O O . GLU B 2 76 ? 10.745 -6.786 6.283 1.00 0.00 370 GLU B O 14
ATOM 23815 N N . ASP B 2 77 ? 11.172 -8.868 5.528 1.00 0.00 371 ASP B N 14
ATOM 23816 C CA . ASP B 2 77 ? 11.774 -8.417 4.275 1.00 0.00 371 ASP B CA 14
ATOM 23817 C C . ASP B 2 77 ? 10.743 -7.669 3.438 1.00 0.00 371 ASP B C 14
ATOM 23818 O O . ASP B 2 77 ? 10.959 -6.511 3.077 1.00 0.00 371 ASP B O 14
ATOM 23827 N N . LEU B 2 78 ? 9.608 -8.320 3.160 1.00 0.00 372 LEU B N 14
ATOM 23828 C CA . LEU B 2 78 ? 8.536 -7.683 2.400 1.00 0.00 372 LEU B CA 14
ATOM 23829 C C . LEU B 2 78 ? 8.146 -6.355 3.052 1.00 0.00 372 LEU B C 14
ATOM 23830 O O . LEU B 2 78 ? 7.928 -5.360 2.366 1.00 0.00 372 LEU B O 14
ATOM 23846 N N . LEU B 2 79 ? 8.086 -6.346 4.390 1.00 0.00 373 LEU B N 14
ATOM 23847 C CA . LEU B 2 79 ? 7.739 -5.136 5.140 1.00 0.00 373 LEU B CA 14
ATOM 23848 C C . LEU B 2 79 ? 8.778 -4.036 4.933 1.00 0.00 373 LEU B C 14
ATOM 23849 O O . LEU B 2 79 ? 8.424 -2.861 4.817 1.00 0.00 373 LEU B O 14
ATOM 23865 N N . SER B 2 80 ? 10.056 -4.420 4.876 1.00 0.00 374 SER B N 14
ATOM 23866 C CA . SER B 2 80 ? 11.135 -3.457 4.665 1.00 0.00 374 SER B CA 14
ATOM 23867 C C . SER B 2 80 ? 10.864 -2.627 3.413 1.00 0.00 374 SER B C 14
ATOM 23868 O O . SER B 2 80 ? 11.045 -1.410 3.415 1.00 0.00 374 SER B O 14
ATOM 23876 N N . GLU B 2 81 ? 10.407 -3.299 2.351 1.00 0.00 375 GLU B N 14
ATOM 23877 C CA . GLU B 2 81 ? 10.083 -2.631 1.094 1.00 0.00 375 GLU B CA 14
ATOM 23878 C C . GLU B 2 81 ? 8.918 -1.657 1.281 1.00 0.00 375 GLU B C 14
ATOM 23879 O O . GLU B 2 81 ? 8.961 -0.531 0.786 1.00 0.00 375 GLU B O 14
ATOM 23891 N N . PHE B 2 82 ? 7.882 -2.099 2.003 1.00 0.00 376 PHE B N 14
ATOM 23892 C CA . PHE B 2 82 ? 6.710 -1.264 2.266 1.00 0.00 376 PHE B CA 14
ATOM 23893 C C . PHE B 2 82 ? 7.121 0.073 2.883 1.00 0.00 376 PHE B C 14
ATOM 23894 O O . PHE B 2 82 ? 6.698 1.136 2.422 1.00 0.00 376 PHE B O 14
ATOM 23911 N N . GLY B 2 83 ? 7.951 0.004 3.929 1.00 0.00 377 GLY B N 14
ATOM 23912 C CA . GLY B 2 83 ? 8.420 1.207 4.604 1.00 0.00 377 GLY B CA 14
ATOM 23913 C C . GLY B 2 83 ? 9.166 2.167 3.683 1.00 0.00 377 GLY B C 14
ATOM 23914 O O . GLY B 2 83 ? 9.266 3.358 3.985 1.00 0.00 377 GLY B O 14
ATOM 23918 N N . GLN B 2 84 ? 9.680 1.657 2.558 1.00 0.00 378 GLN B N 14
ATOM 23919 C CA . GLN B 2 84 ? 10.407 2.493 1.594 1.00 0.00 378 GLN B CA 14
ATOM 23920 C C . GLN B 2 84 ? 9.477 3.535 0.968 1.00 0.00 378 GLN B C 14
ATOM 23921 O O . GLN B 2 84 ? 9.920 4.612 0.566 1.00 0.00 378 GLN B O 14
ATOM 23935 N N . PHE B 2 85 ? 8.186 3.205 0.894 1.00 0.00 379 PHE B N 14
ATOM 23936 C CA . PHE B 2 85 ? 7.183 4.102 0.326 1.00 0.00 379 PHE B CA 14
ATOM 23937 C C . PHE B 2 85 ? 6.592 5.007 1.408 1.00 0.00 379 PHE B C 14
ATOM 23938 O O . PHE B 2 85 ? 6.172 6.131 1.129 1.00 0.00 379 PHE B O 14
ATOM 23955 N N . LEU B 2 86 ? 6.569 4.507 2.647 1.00 0.00 380 LEU B N 14
ATOM 23956 C CA . LEU B 2 86 ? 6.044 5.254 3.776 1.00 0.00 380 LEU B CA 14
ATOM 23957 C C . LEU B 2 86 ? 6.877 4.940 5.028 1.00 0.00 380 LEU B C 14
ATOM 23958 O O . LEU B 2 86 ? 6.880 3.815 5.527 1.00 0.00 380 LEU B O 14
ATOM 23974 N N . PRO B 2 87 ? 7.653 5.930 5.508 1.00 0.00 381 PRO B N 14
ATOM 23975 C CA . PRO B 2 87 ? 8.546 5.782 6.654 1.00 0.00 381 PRO B CA 14
ATOM 23976 C C . PRO B 2 87 ? 7.992 6.306 7.969 1.00 0.00 381 PRO B C 14
ATOM 23977 O O . PRO B 2 87 ? 8.691 6.335 8.984 1.00 0.00 381 PRO B O 14
ATOM 23988 N N . ASP B 2 88 ? 6.753 6.716 7.938 1.00 0.00 382 ASP B N 14
ATOM 23989 C CA . ASP B 2 88 ? 6.086 7.252 9.120 1.00 0.00 382 ASP B CA 14
ATOM 23990 C C . ASP B 2 88 ? 5.488 6.122 9.954 1.00 0.00 382 ASP B C 14
ATOM 23991 O O . ASP B 2 88 ? 4.270 5.939 10.000 1.00 0.00 382 ASP B O 14
ATOM 24000 N N . ALA B 2 89 ? 6.367 5.361 10.608 1.00 0.00 383 ALA B N 14
ATOM 24001 C CA . ALA B 2 89 ? 5.947 4.236 11.441 1.00 0.00 383 ALA B CA 14
ATOM 24002 C C . ALA B 2 89 ? 7.036 3.847 12.438 1.00 0.00 383 ALA B C 14
ATOM 24003 O O . ALA B 2 89 ? 6.719 3.730 13.642 1.00 0.00 383 ALA B O 14
ATOM 24011 N N . ARG A 1 1 ? -0.774 12.662 -3.704 1.00 0.00 6 ARG A N 15
ATOM 24012 C CA . ARG A 1 1 ? 0.447 11.948 -4.180 1.00 0.00 6 ARG A CA 15
ATOM 24013 C C . ARG A 1 1 ? 0.193 10.451 -4.344 1.00 0.00 6 ARG A C 15
ATOM 24014 O O . ARG A 1 1 ? -0.823 9.930 -3.875 1.00 0.00 6 ARG A O 15
ATOM 24037 N N . MET A 1 2 ? 1.121 9.761 -5.011 1.00 0.00 7 MET A N 15
ATOM 24038 C CA . MET A 1 2 ? 0.989 8.326 -5.232 1.00 0.00 7 MET A CA 15
ATOM 24039 C C . MET A 1 2 ? 2.102 7.547 -4.537 1.00 0.00 7 MET A C 15
ATOM 24040 O O . MET A 1 2 ? 3.198 7.381 -5.078 1.00 0.00 7 MET A O 15
ATOM 24054 N N . ASN A 1 3 ? 1.793 7.056 -3.344 1.00 0.00 8 ASN A N 15
ATOM 24055 C CA . ASN A 1 3 ? 2.733 6.264 -2.549 1.00 0.00 8 ASN A CA 15
ATOM 24056 C C . ASN A 1 3 ? 2.104 4.917 -2.225 1.00 0.00 8 ASN A C 15
ATOM 24057 O O . ASN A 1 3 ? 2.626 3.868 -2.608 1.00 0.00 8 ASN A O 15
ATOM 24068 N N . ILE A 1 4 ? 0.954 4.960 -1.553 1.00 0.00 9 ILE A N 15
ATOM 24069 C CA . ILE A 1 4 ? 0.218 3.749 -1.215 1.00 0.00 9 ILE A CA 15
ATOM 24070 C C . ILE A 1 4 ? -0.654 3.322 -2.365 1.00 0.00 9 ILE A C 15
ATOM 24071 O O . ILE A 1 4 ? -0.717 2.141 -2.702 1.00 0.00 9 ILE A O 15
ATOM 24087 N N . GLN A 1 5 ? -1.346 4.291 -2.952 1.00 0.00 10 GLN A N 15
ATOM 24088 C CA . GLN A 1 5 ? -2.234 4.005 -4.049 1.00 0.00 10 GLN A CA 15
ATOM 24089 C C . GLN A 1 5 ? -1.441 3.531 -5.269 1.00 0.00 10 GLN A C 15
ATOM 24090 O O . GLN A 1 5 ? -1.881 2.635 -5.990 1.00 0.00 10 GLN A O 15
ATOM 24104 N N . MET A 1 6 ? -0.256 4.122 -5.476 1.00 0.00 11 MET A N 15
ATOM 24105 C CA . MET A 1 6 ? 0.614 3.738 -6.589 1.00 0.00 11 MET A CA 15
ATOM 24106 C C . MET A 1 6 ? 0.881 2.233 -6.534 1.00 0.00 11 MET A C 15
ATOM 24107 O O . MET A 1 6 ? 0.902 1.552 -7.559 1.00 0.00 11 MET A O 15
ATOM 24121 N N . LEU A 1 7 ? 1.063 1.731 -5.312 1.00 0.00 12 LEU A N 15
ATOM 24122 C CA . LEU A 1 7 ? 1.307 0.324 -5.067 1.00 0.00 12 LEU A CA 15
ATOM 24123 C C . LEU A 1 7 ? -0.017 -0.450 -5.085 1.00 0.00 12 LEU A C 15
ATOM 24124 O O . LEU A 1 7 ? -0.120 -1.486 -5.740 1.00 0.00 12 LEU A O 15
ATOM 24140 N N . LEU A 1 8 ? -1.032 0.074 -4.384 1.00 0.00 13 LEU A N 15
ATOM 24141 C CA . LEU A 1 8 ? -2.364 -0.557 -4.351 1.00 0.00 13 LEU A CA 15
ATOM 24142 C C . LEU A 1 8 ? -2.860 -0.905 -5.756 1.00 0.00 13 LEU A C 15
ATOM 24143 O O . LEU A 1 8 ? -3.182 -2.061 -6.036 1.00 0.00 13 LEU A O 15
ATOM 24159 N N . GLU A 1 9 ? -2.931 0.110 -6.627 1.00 0.00 14 GLU A N 15
ATOM 24160 C CA . GLU A 1 9 ? -3.400 -0.072 -8.005 1.00 0.00 14 GLU A CA 15
ATOM 24161 C C . GLU A 1 9 ? -2.739 -1.279 -8.661 1.00 0.00 14 GLU A C 15
ATOM 24162 O O . GLU A 1 9 ? -3.376 -2.001 -9.432 1.00 0.00 14 GLU A O 15
ATOM 24174 N N . ALA A 1 10 ? -1.461 -1.501 -8.342 1.00 0.00 15 ALA A N 15
ATOM 24175 C CA . ALA A 1 10 ? -0.714 -2.628 -8.887 1.00 0.00 15 ALA A CA 15
ATOM 24176 C C . ALA A 1 10 ? -1.473 -3.929 -8.699 1.00 0.00 15 ALA A C 15
ATOM 24177 O O . ALA A 1 10 ? -1.815 -4.596 -9.672 1.00 0.00 15 ALA A O 15
ATOM 24184 N N . ALA A 1 11 ? -1.719 -4.282 -7.434 1.00 0.00 16 ALA A N 15
ATOM 24185 C CA . ALA A 1 11 ? -2.423 -5.512 -7.089 1.00 0.00 16 ALA A CA 15
ATOM 24186 C C . ALA A 1 11 ? -3.573 -5.807 -8.048 1.00 0.00 16 ALA A C 15
ATOM 24187 O O . ALA A 1 11 ? -3.634 -6.885 -8.630 1.00 0.00 16 ALA A O 15
ATOM 24194 N N . ASP A 1 12 ? -4.482 -4.839 -8.200 1.00 0.00 17 ASP A N 15
ATOM 24195 C CA . ASP A 1 12 ? -5.641 -4.987 -9.087 1.00 0.00 17 ASP A CA 15
ATOM 24196 C C . ASP A 1 12 ? -5.241 -5.604 -10.429 1.00 0.00 17 ASP A C 15
ATOM 24197 O O . ASP A 1 12 ? -5.932 -6.482 -10.950 1.00 0.00 17 ASP A O 15
ATOM 24206 N N . TYR A 1 13 ? -4.117 -5.140 -10.975 1.00 0.00 18 TYR A N 15
ATOM 24207 C CA . TYR A 1 13 ? -3.607 -5.640 -12.249 1.00 0.00 18 TYR A CA 15
ATOM 24208 C C . TYR A 1 13 ? -2.844 -6.948 -12.060 1.00 0.00 18 TYR A C 15
ATOM 24209 O O . TYR A 1 13 ? -3.026 -7.896 -12.826 1.00 0.00 18 TYR A O 15
ATOM 24227 N N . LEU A 1 14 ? -2.001 -6.995 -11.031 1.00 0.00 19 LEU A N 15
ATOM 24228 C CA . LEU A 1 14 ? -1.218 -8.192 -10.730 1.00 0.00 19 LEU A CA 15
ATOM 24229 C C . LEU A 1 14 ? -2.135 -9.395 -10.535 1.00 0.00 19 LEU A C 15
ATOM 24230 O O . LEU A 1 14 ? -1.785 -10.518 -10.903 1.00 0.00 19 LEU A O 15
ATOM 24246 N N . GLU A 1 15 ? -3.314 -9.147 -9.950 1.00 0.00 20 GLU A N 15
ATOM 24247 C CA . GLU A 1 15 ? -4.290 -10.213 -9.699 1.00 0.00 20 GLU A CA 15
ATOM 24248 C C . GLU A 1 15 ? -4.526 -11.073 -10.943 1.00 0.00 20 GLU A C 15
ATOM 24249 O O . GLU A 1 15 ? -4.674 -12.292 -10.835 1.00 0.00 20 GLU A O 15
ATOM 24261 N N . ARG A 1 16 ? -4.546 -10.443 -12.122 1.00 0.00 21 ARG A N 15
ATOM 24262 C CA . ARG A 1 16 ? -4.749 -11.175 -13.373 1.00 0.00 21 ARG A CA 15
ATOM 24263 C C . ARG A 1 16 ? -3.586 -12.131 -13.639 1.00 0.00 21 ARG A C 15
ATOM 24264 O O . ARG A 1 16 ? -2.425 -11.668 -13.651 1.00 0.00 21 ARG A O 15
ATOM 24286 N N . SER B 2 1 ? 4.463 7.439 -22.745 1.00 0.00 295 SER B N 15
ATOM 24287 C CA . SER B 2 1 ? 4.119 8.856 -22.442 1.00 0.00 295 SER B CA 15
ATOM 24288 C C . SER B 2 1 ? 4.272 9.157 -20.949 1.00 0.00 295 SER B C 15
ATOM 24289 O O . SER B 2 1 ? 3.303 9.514 -20.273 1.00 0.00 295 SER B O 15
ATOM 24299 N N . LEU B 2 2 ? 5.497 9.009 -20.439 1.00 0.00 296 LEU B N 15
ATOM 24300 C CA . LEU B 2 2 ? 5.776 9.266 -19.027 1.00 0.00 296 LEU B CA 15
ATOM 24301 C C . LEU B 2 2 ? 6.476 10.611 -18.840 1.00 0.00 296 LEU B C 15
ATOM 24302 O O . LEU B 2 2 ? 6.906 11.235 -19.810 1.00 0.00 296 LEU B O 15
ATOM 24318 N N . GLN B 2 3 ? 6.585 11.042 -17.583 1.00 0.00 297 GLN B N 15
ATOM 24319 C CA . GLN B 2 3 ? 7.228 12.320 -17.242 1.00 0.00 297 GLN B CA 15
ATOM 24320 C C . GLN B 2 3 ? 7.592 12.423 -15.753 1.00 0.00 297 GLN B C 15
ATOM 24321 O O . GLN B 2 3 ? 8.514 13.159 -15.398 1.00 0.00 297 GLN B O 15
ATOM 24335 N N . ASN B 2 4 ? 6.883 11.691 -14.882 1.00 0.00 298 ASN B N 15
ATOM 24336 C CA . ASN B 2 4 ? 7.168 11.723 -13.448 1.00 0.00 298 ASN B CA 15
ATOM 24337 C C . ASN B 2 4 ? 8.325 10.777 -13.118 1.00 0.00 298 ASN B C 15
ATOM 24338 O O . ASN B 2 4 ? 8.135 9.741 -12.475 1.00 0.00 298 ASN B O 15
ATOM 24349 N N . ASN B 2 5 ? 9.521 11.153 -13.583 1.00 0.00 299 ASN B N 15
ATOM 24350 C CA . ASN B 2 5 ? 10.752 10.380 -13.381 1.00 0.00 299 ASN B CA 15
ATOM 24351 C C . ASN B 2 5 ? 10.544 8.883 -13.469 1.00 0.00 299 ASN B C 15
ATOM 24352 O O . ASN B 2 5 ? 10.526 8.165 -12.467 1.00 0.00 299 ASN B O 15
ATOM 24363 N N . GLN B 2 6 ? 10.435 8.455 -14.710 1.00 0.00 300 GLN B N 15
ATOM 24364 C CA . GLN B 2 6 ? 10.257 7.044 -15.092 1.00 0.00 300 GLN B CA 15
ATOM 24365 C C . GLN B 2 6 ? 9.172 6.317 -14.280 1.00 0.00 300 GLN B C 15
ATOM 24366 O O . GLN B 2 6 ? 8.690 6.807 -13.258 1.00 0.00 300 GLN B O 15
ATOM 24380 N N . PRO B 2 7 ? 8.779 5.109 -14.734 1.00 0.00 301 PRO B N 15
ATOM 24381 C CA . PRO B 2 7 ? 7.781 4.287 -14.067 1.00 0.00 301 PRO B CA 15
ATOM 24382 C C . PRO B 2 7 ? 8.422 3.255 -13.128 1.00 0.00 301 PRO B C 15
ATOM 24383 O O . PRO B 2 7 ? 7.755 2.325 -12.671 1.00 0.00 301 PRO B O 15
ATOM 24394 N N . VAL B 2 8 ? 9.724 3.425 -12.853 1.00 0.00 302 VAL B N 15
ATOM 24395 C CA . VAL B 2 8 ? 10.466 2.513 -11.981 1.00 0.00 302 VAL B CA 15
ATOM 24396 C C . VAL B 2 8 ? 9.898 2.511 -10.563 1.00 0.00 302 VAL B C 15
ATOM 24397 O O . VAL B 2 8 ? 9.838 1.464 -9.921 1.00 0.00 302 VAL B O 15
ATOM 24410 N N . GLU B 2 9 ? 9.464 3.682 -10.084 1.00 0.00 303 GLU B N 15
ATOM 24411 C CA . GLU B 2 9 ? 8.879 3.786 -8.749 1.00 0.00 303 GLU B CA 15
ATOM 24412 C C . GLU B 2 9 ? 7.615 2.934 -8.680 1.00 0.00 303 GLU B C 15
ATOM 24413 O O . GLU B 2 9 ? 7.410 2.183 -7.725 1.00 0.00 303 GLU B O 15
ATOM 24425 N N . PHE B 2 10 ? 6.790 3.039 -9.725 1.00 0.00 304 PHE B N 15
ATOM 24426 C CA . PHE B 2 10 ? 5.558 2.264 -9.825 1.00 0.00 304 PHE B CA 15
ATOM 24427 C C . PHE B 2 10 ? 5.889 0.775 -9.932 1.00 0.00 304 PHE B C 15
ATOM 24428 O O . PHE B 2 10 ? 5.380 -0.038 -9.166 1.00 0.00 304 PHE B O 15
ATOM 24445 N N . ASN B 2 11 ? 6.763 0.434 -10.886 1.00 0.00 305 ASN B N 15
ATOM 24446 C CA . ASN B 2 11 ? 7.185 -0.951 -11.104 1.00 0.00 305 ASN B CA 15
ATOM 24447 C C . ASN B 2 11 ? 7.792 -1.555 -9.833 1.00 0.00 305 ASN B C 15
ATOM 24448 O O . ASN B 2 11 ? 7.609 -2.741 -9.559 1.00 0.00 305 ASN B O 15
ATOM 24459 N N . HIS B 2 12 ? 8.504 -0.731 -9.056 1.00 0.00 306 HIS B N 15
ATOM 24460 C CA . HIS B 2 12 ? 9.123 -1.191 -7.811 1.00 0.00 306 HIS B CA 15
ATOM 24461 C C . HIS B 2 12 ? 8.055 -1.738 -6.864 1.00 0.00 306 HIS B C 15
ATOM 24462 O O . HIS B 2 12 ? 8.129 -2.892 -6.439 1.00 0.00 306 HIS B O 15
ATOM 24477 N N . ALA B 2 13 ? 7.048 -0.913 -6.561 1.00 0.00 307 ALA B N 15
ATOM 24478 C CA . ALA B 2 13 ? 5.949 -1.333 -5.691 1.00 0.00 307 ALA B CA 15
ATOM 24479 C C . ALA B 2 13 ? 5.153 -2.449 -6.359 1.00 0.00 307 ALA B C 15
ATOM 24480 O O . ALA B 2 13 ? 4.738 -3.403 -5.710 1.00 0.00 307 ALA B O 15
ATOM 24487 N N . ILE B 2 14 ? 4.964 -2.316 -7.671 1.00 0.00 308 ILE B N 15
ATOM 24488 C CA . ILE B 2 14 ? 4.244 -3.298 -8.471 1.00 0.00 308 ILE B CA 15
ATOM 24489 C C . ILE B 2 14 ? 4.815 -4.694 -8.276 1.00 0.00 308 ILE B C 15
ATOM 24490 O O . ILE B 2 14 ? 4.128 -5.589 -7.780 1.00 0.00 308 ILE B O 15
ATOM 24506 N N . ASN B 2 15 ? 6.078 -4.866 -8.648 1.00 0.00 309 ASN B N 15
ATOM 24507 C CA . ASN B 2 15 ? 6.750 -6.143 -8.490 1.00 0.00 309 ASN B CA 15
ATOM 24508 C C . ASN B 2 15 ? 6.752 -6.551 -7.015 1.00 0.00 309 ASN B C 15
ATOM 24509 O O . ASN B 2 15 ? 6.702 -7.738 -6.693 1.00 0.00 309 ASN B O 15
ATOM 24520 N N . TYR B 2 16 ? 6.758 -5.549 -6.125 1.00 0.00 310 TYR B N 15
ATOM 24521 C CA . TYR B 2 16 ? 6.702 -5.793 -4.689 1.00 0.00 310 TYR B CA 15
ATOM 24522 C C . TYR B 2 16 ? 5.359 -6.424 -4.332 1.00 0.00 310 TYR B C 15
ATOM 24523 O O . TYR B 2 16 ? 5.312 -7.403 -3.591 1.00 0.00 310 TYR B O 15
ATOM 24541 N N . VAL B 2 17 ? 4.263 -5.875 -4.871 1.00 0.00 311 VAL B N 15
ATOM 24542 C CA . VAL B 2 17 ? 2.935 -6.425 -4.601 1.00 0.00 311 VAL B CA 15
ATOM 24543 C C . VAL B 2 17 ? 2.903 -7.887 -5.027 1.00 0.00 311 VAL B C 15
ATOM 24544 O O . VAL B 2 17 ? 2.355 -8.734 -4.323 1.00 0.00 311 VAL B O 15
ATOM 24557 N N . ASN B 2 18 ? 3.527 -8.174 -6.177 1.00 0.00 312 ASN B N 15
ATOM 24558 C CA . ASN B 2 18 ? 3.606 -9.536 -6.688 1.00 0.00 312 ASN B CA 15
ATOM 24559 C C . ASN B 2 18 ? 4.244 -10.442 -5.636 1.00 0.00 312 ASN B C 15
ATOM 24560 O O . ASN B 2 18 ? 3.882 -11.608 -5.512 1.00 0.00 312 ASN B O 15
ATOM 24571 N N . LYS B 2 19 ? 5.180 -9.877 -4.859 1.00 0.00 313 LYS B N 15
ATOM 24572 C CA . LYS B 2 19 ? 5.848 -10.615 -3.789 1.00 0.00 313 LYS B CA 15
ATOM 24573 C C . LYS B 2 19 ? 4.814 -11.133 -2.802 1.00 0.00 313 LYS B C 15
ATOM 24574 O O . LYS B 2 19 ? 4.761 -12.323 -2.511 1.00 0.00 313 LYS B O 15
ATOM 24593 N N . ILE B 2 20 ? 3.985 -10.218 -2.306 1.00 0.00 314 ILE B N 15
ATOM 24594 C CA . ILE B 2 20 ? 2.928 -10.552 -1.360 1.00 0.00 314 ILE B CA 15
ATOM 24595 C C . ILE B 2 20 ? 1.881 -11.454 -2.002 1.00 0.00 314 ILE B C 15
ATOM 24596 O O . ILE B 2 20 ? 1.526 -12.494 -1.460 1.00 0.00 314 ILE B O 15
ATOM 24612 N N . LYS B 2 21 ? 1.388 -11.050 -3.162 1.00 0.00 315 LYS B N 15
ATOM 24613 C CA . LYS B 2 21 ? 0.388 -11.832 -3.871 1.00 0.00 315 LYS B CA 15
ATOM 24614 C C . LYS B 2 21 ? 0.877 -13.272 -4.060 1.00 0.00 315 LYS B C 15
ATOM 24615 O O . LYS B 2 21 ? 0.148 -14.223 -3.785 1.00 0.00 315 LYS B O 15
ATOM 24634 N N . ASN B 2 22 ? 2.129 -13.411 -4.507 1.00 0.00 316 ASN B N 15
ATOM 24635 C CA . ASN B 2 22 ? 2.754 -14.721 -4.713 1.00 0.00 316 ASN B CA 15
ATOM 24636 C C . ASN B 2 22 ? 3.035 -15.426 -3.379 1.00 0.00 316 ASN B C 15
ATOM 24637 O O . ASN B 2 22 ? 2.563 -16.536 -3.136 1.00 0.00 316 ASN B O 15
ATOM 24648 N N . ARG B 2 23 ? 3.827 -14.769 -2.531 1.00 0.00 317 ARG B N 15
ATOM 24649 C CA . ARG B 2 23 ? 4.209 -15.306 -1.222 1.00 0.00 317 ARG B CA 15
ATOM 24650 C C . ARG B 2 23 ? 2.999 -15.652 -0.349 1.00 0.00 317 ARG B C 15
ATOM 24651 O O . ARG B 2 23 ? 3.016 -16.659 0.362 1.00 0.00 317 ARG B O 15
ATOM 24672 N N . PHE B 2 24 ? 1.961 -14.813 -0.386 1.00 0.00 318 PHE B N 15
ATOM 24673 C CA . PHE B 2 24 ? 0.769 -15.044 0.427 1.00 0.00 318 PHE B CA 15
ATOM 24674 C C . PHE B 2 24 ? -0.395 -15.558 -0.432 1.00 0.00 318 PHE B C 15
ATOM 24675 O O . PHE B 2 24 ? -1.558 -15.295 -0.123 1.00 0.00 318 PHE B O 15
ATOM 24692 N N . GLN B 2 25 ? -0.078 -16.291 -1.510 1.00 0.00 319 GLN B N 15
ATOM 24693 C CA . GLN B 2 25 ? -1.104 -16.844 -2.406 1.00 0.00 319 GLN B CA 15
ATOM 24694 C C . GLN B 2 25 ? -2.192 -17.600 -1.640 1.00 0.00 319 GLN B C 15
ATOM 24695 O O . GLN B 2 25 ? -3.361 -17.572 -2.031 1.00 0.00 319 GLN B O 15
ATOM 24709 N N . GLY B 2 26 ? -1.809 -18.268 -0.548 1.00 0.00 320 GLY B N 15
ATOM 24710 C CA . GLY B 2 26 ? -2.774 -19.009 0.245 1.00 0.00 320 GLY B CA 15
ATOM 24711 C C . GLY B 2 26 ? -3.520 -18.122 1.225 1.00 0.00 320 GLY B C 15
ATOM 24712 O O . GLY B 2 26 ? -4.541 -18.530 1.782 1.00 0.00 320 GLY B O 15
ATOM 24716 N N . GLN B 2 27 ? -3.003 -16.910 1.441 1.00 0.00 321 GLN B N 15
ATOM 24717 C CA . GLN B 2 27 ? -3.609 -15.957 2.358 1.00 0.00 321 GLN B CA 15
ATOM 24718 C C . GLN B 2 27 ? -4.325 -14.837 1.608 1.00 0.00 321 GLN B C 15
ATOM 24719 O O . GLN B 2 27 ? -3.786 -13.734 1.475 1.00 0.00 321 GLN B O 15
ATOM 24733 N N . PRO B 2 28 ? -5.558 -15.075 1.133 1.00 0.00 322 PRO B N 15
ATOM 24734 C CA . PRO B 2 28 ? -6.326 -14.042 0.437 1.00 0.00 322 PRO B CA 15
ATOM 24735 C C . PRO B 2 28 ? -6.672 -12.892 1.384 1.00 0.00 322 PRO B C 15
ATOM 24736 O O . PRO B 2 28 ? -6.882 -11.760 0.951 1.00 0.00 322 PRO B O 15
ATOM 24747 N N . ASP B 2 29 ? -6.710 -13.201 2.687 1.00 0.00 323 ASP B N 15
ATOM 24748 C CA . ASP B 2 29 ? -7.010 -12.215 3.716 1.00 0.00 323 ASP B CA 15
ATOM 24749 C C . ASP B 2 29 ? -5.882 -11.198 3.860 1.00 0.00 323 ASP B C 15
ATOM 24750 O O . ASP B 2 29 ? -6.131 -10.043 4.198 1.00 0.00 323 ASP B O 15
ATOM 24759 N N . ILE B 2 30 ? -4.639 -11.627 3.606 1.00 0.00 324 ILE B N 15
ATOM 24760 C CA . ILE B 2 30 ? -3.492 -10.741 3.715 1.00 0.00 324 ILE B CA 15
ATOM 24761 C C . ILE B 2 30 ? -3.463 -9.759 2.568 1.00 0.00 324 ILE B C 15
ATOM 24762 O O . ILE B 2 30 ? -3.348 -8.552 2.768 1.00 0.00 324 ILE B O 15
ATOM 24778 N N . TYR B 2 31 ? -3.573 -10.297 1.363 1.00 0.00 325 TYR B N 15
ATOM 24779 C CA . TYR B 2 31 ? -3.566 -9.479 0.161 1.00 0.00 325 TYR B CA 15
ATOM 24780 C C . TYR B 2 31 ? -4.747 -8.505 0.202 1.00 0.00 325 TYR B C 15
ATOM 24781 O O . TYR B 2 31 ? -4.586 -7.313 -0.058 1.00 0.00 325 TYR B O 15
ATOM 24799 N N . LYS B 2 32 ? -5.924 -9.020 0.577 1.00 0.00 326 LYS B N 15
ATOM 24800 C CA . LYS B 2 32 ? -7.128 -8.196 0.710 1.00 0.00 326 LYS B CA 15
ATOM 24801 C C . LYS B 2 32 ? -6.930 -7.127 1.787 1.00 0.00 326 LYS B C 15
ATOM 24802 O O . LYS B 2 32 ? -7.135 -5.938 1.539 1.00 0.00 326 LYS B O 15
ATOM 24821 N N . ALA B 2 33 ? -6.531 -7.571 2.984 1.00 0.00 327 ALA B N 15
ATOM 24822 C CA . ALA B 2 33 ? -6.302 -6.674 4.120 1.00 0.00 327 ALA B CA 15
ATOM 24823 C C . ALA B 2 33 ? -5.260 -5.610 3.797 1.00 0.00 327 ALA B C 15
ATOM 24824 O O . ALA B 2 33 ? -5.505 -4.423 3.991 1.00 0.00 327 ALA B O 15
ATOM 24831 N N . PHE B 2 34 ? -4.101 -6.045 3.302 1.00 0.00 328 PHE B N 15
ATOM 24832 C CA . PHE B 2 34 ? -3.010 -5.134 2.950 1.00 0.00 328 PHE B CA 15
ATOM 24833 C C . PHE B 2 34 ? -3.519 -4.000 2.064 1.00 0.00 328 PHE B C 15
ATOM 24834 O O . PHE B 2 34 ? -3.272 -2.829 2.352 1.00 0.00 328 PHE B O 15
ATOM 24851 N N . LEU B 2 35 ? -4.247 -4.346 1.004 1.00 0.00 329 LEU B N 15
ATOM 24852 C CA . LEU B 2 35 ? -4.806 -3.340 0.106 1.00 0.00 329 LEU B CA 15
ATOM 24853 C C . LEU B 2 35 ? -5.757 -2.412 0.865 1.00 0.00 329 LEU B C 15
ATOM 24854 O O . LEU B 2 35 ? -5.602 -1.192 0.832 1.00 0.00 329 LEU B O 15
ATOM 24870 N N . GLU B 2 36 ? -6.733 -3.005 1.560 1.00 0.00 330 GLU B N 15
ATOM 24871 C CA . GLU B 2 36 ? -7.713 -2.243 2.344 1.00 0.00 330 GLU B CA 15
ATOM 24872 C C . GLU B 2 36 ? -7.024 -1.339 3.372 1.00 0.00 330 GLU B C 15
ATOM 24873 O O . GLU B 2 36 ? -7.498 -0.238 3.653 1.00 0.00 330 GLU B O 15
ATOM 24885 N N . ILE B 2 37 ? -5.895 -1.807 3.912 1.00 0.00 331 ILE B N 15
ATOM 24886 C CA . ILE B 2 37 ? -5.123 -1.042 4.889 1.00 0.00 331 ILE B CA 15
ATOM 24887 C C . ILE B 2 37 ? -4.695 0.290 4.279 1.00 0.00 331 ILE B C 15
ATOM 24888 O O . ILE B 2 37 ? -4.977 1.360 4.823 1.00 0.00 331 ILE B O 15
ATOM 24904 N N . LEU B 2 38 ? -4.034 0.199 3.129 1.00 0.00 332 LEU B N 15
ATOM 24905 C CA . LEU B 2 38 ? -3.569 1.368 2.389 1.00 0.00 332 LEU B CA 15
ATOM 24906 C C . LEU B 2 38 ? -4.755 2.216 1.940 1.00 0.00 332 LEU B C 15
ATOM 24907 O O . LEU B 2 38 ? -4.744 3.439 2.064 1.00 0.00 332 LEU B O 15
ATOM 24923 N N . HIS B 2 39 ? -5.772 1.544 1.401 1.00 0.00 333 HIS B N 15
ATOM 24924 C CA . HIS B 2 39 ? -6.981 2.217 0.909 1.00 0.00 333 HIS B CA 15
ATOM 24925 C C . HIS B 2 39 ? -7.609 3.121 1.975 1.00 0.00 333 HIS B C 15
ATOM 24926 O O . HIS B 2 39 ? -8.072 4.218 1.659 1.00 0.00 333 HIS B O 15
ATOM 24941 N N . THR B 2 40 ? -7.607 2.673 3.235 1.00 0.00 334 THR B N 15
ATOM 24942 C CA . THR B 2 40 ? -8.163 3.473 4.332 1.00 0.00 334 THR B CA 15
ATOM 24943 C C . THR B 2 40 ? -7.403 4.792 4.445 1.00 0.00 334 THR B C 15
ATOM 24944 O O . THR B 2 40 ? -7.998 5.853 4.630 1.00 0.00 334 THR B O 15
ATOM 24955 N N . TYR B 2 41 ? -6.082 4.704 4.306 1.00 0.00 335 TYR B N 15
ATOM 24956 C CA . TYR B 2 41 ? -5.193 5.861 4.363 1.00 0.00 335 TYR B CA 15
ATOM 24957 C C . TYR B 2 41 ? -5.635 6.950 3.378 1.00 0.00 335 TYR B C 15
ATOM 24958 O O . TYR B 2 41 ? -5.944 8.067 3.788 1.00 0.00 335 TYR B O 15
ATOM 24976 N N . GLN B 2 42 ? -5.658 6.612 2.081 1.00 0.00 336 GLN B N 15
ATOM 24977 C CA . GLN B 2 42 ? -6.055 7.562 1.029 1.00 0.00 336 GLN B CA 15
ATOM 24978 C C . GLN B 2 42 ? -7.386 8.250 1.332 1.00 0.00 336 GLN B C 15
ATOM 24979 O O . GLN B 2 42 ? -7.515 9.461 1.146 1.00 0.00 336 GLN B O 15
ATOM 24993 N N . LYS B 2 43 ? -8.374 7.475 1.780 1.00 0.00 337 LYS B N 15
ATOM 24994 C CA . LYS B 2 43 ? -9.697 8.021 2.084 1.00 0.00 337 LYS B CA 15
ATOM 24995 C C . LYS B 2 43 ? -9.626 9.120 3.144 1.00 0.00 337 LYS B C 15
ATOM 24996 O O . LYS B 2 43 ? -10.183 10.199 2.954 1.00 0.00 337 LYS B O 15
ATOM 25015 N N . GLU B 2 44 ? -8.947 8.839 4.257 1.00 0.00 338 GLU B N 15
ATOM 25016 C CA . GLU B 2 44 ? -8.816 9.810 5.348 1.00 0.00 338 GLU B CA 15
ATOM 25017 C C . GLU B 2 44 ? -8.133 11.096 4.879 1.00 0.00 338 GLU B C 15
ATOM 25018 O O . GLU B 2 44 ? -8.522 12.191 5.293 1.00 0.00 338 GLU B O 15
ATOM 25030 N N . GLN B 2 45 ? -7.127 10.968 4.006 1.00 0.00 339 GLN B N 15
ATOM 25031 C CA . GLN B 2 45 ? -6.419 12.140 3.479 1.00 0.00 339 GLN B CA 15
ATOM 25032 C C . GLN B 2 45 ? -7.401 13.033 2.735 1.00 0.00 339 GLN B C 15
ATOM 25033 O O . GLN B 2 45 ? -7.512 14.228 3.015 1.00 0.00 339 GLN B O 15
ATOM 25047 N N . ARG B 2 46 ? -8.117 12.426 1.790 1.00 0.00 340 ARG B N 15
ATOM 25048 C CA . ARG B 2 46 ? -9.113 13.138 0.992 1.00 0.00 340 ARG B CA 15
ATOM 25049 C C . ARG B 2 46 ? -10.245 13.664 1.875 1.00 0.00 340 ARG B C 15
ATOM 25050 O O . ARG B 2 46 ? -10.729 14.775 1.668 1.00 0.00 340 ARG B O 15
ATOM 25071 N N . ASN B 2 47 ? -10.652 12.864 2.868 1.00 0.00 341 ASN B N 15
ATOM 25072 C CA . ASN B 2 47 ? -11.718 13.259 3.790 1.00 0.00 341 ASN B CA 15
ATOM 25073 C C . ASN B 2 47 ? -11.396 14.593 4.467 1.00 0.00 341 ASN B C 15
ATOM 25074 O O . ASN B 2 47 ? -12.242 15.487 4.513 1.00 0.00 341 ASN B O 15
ATOM 25085 N N . ALA B 2 48 ? -10.165 14.727 4.972 1.00 0.00 342 ALA B N 15
ATOM 25086 C CA . ALA B 2 48 ? -9.727 15.964 5.625 1.00 0.00 342 ALA B CA 15
ATOM 25087 C C . ALA B 2 48 ? -9.922 17.166 4.701 1.00 0.00 342 ALA B C 15
ATOM 25088 O O . ALA B 2 48 ? -10.459 18.195 5.115 1.00 0.00 342 ALA B O 15
ATOM 25095 N N . LYS B 2 49 ? -9.492 17.022 3.443 1.00 0.00 343 LYS B N 15
ATOM 25096 C CA . LYS B 2 49 ? -9.624 18.084 2.451 1.00 0.00 343 LYS B CA 15
ATOM 25097 C C . LYS B 2 49 ? -11.093 18.355 2.123 1.00 0.00 343 LYS B C 15
ATOM 25098 O O . LYS B 2 49 ? -11.515 19.511 2.046 1.00 0.00 343 LYS B O 15
ATOM 25117 N N . GLU B 2 50 ? -11.868 17.282 1.935 1.00 0.00 344 GLU B N 15
ATOM 25118 C CA . GLU B 2 50 ? -13.294 17.399 1.624 1.00 0.00 344 GLU B CA 15
ATOM 25119 C C . GLU B 2 50 ? -14.012 18.233 2.682 1.00 0.00 344 GLU B C 15
ATOM 25120 O O . GLU B 2 50 ? -14.811 19.111 2.353 1.00 0.00 344 GLU B O 15
ATOM 25132 N N . ALA B 2 51 ? -13.705 17.966 3.954 1.00 0.00 345 ALA B N 15
ATOM 25133 C CA . ALA B 2 51 ? -14.302 18.708 5.062 1.00 0.00 345 ALA B CA 15
ATOM 25134 C C . ALA B 2 51 ? -13.816 20.155 5.056 1.00 0.00 345 ALA B C 15
ATOM 25135 O O . ALA B 2 51 ? -14.591 21.080 5.307 1.00 0.00 345 ALA B O 15
ATOM 25142 N N . GLY B 2 52 ? -12.524 20.338 4.758 1.00 0.00 346 GLY B N 15
ATOM 25143 C CA . GLY B 2 52 ? -11.938 21.667 4.710 1.00 0.00 346 GLY B CA 15
ATOM 25144 C C . GLY B 2 52 ? -12.125 22.442 6.000 1.00 0.00 346 GLY B C 15
ATOM 25145 O O . GLY B 2 52 ? -12.598 23.580 5.977 1.00 0.00 346 GLY B O 15
ATOM 25149 N N . GLY B 2 53 ? -11.756 21.829 7.125 1.00 0.00 347 GLY B N 15
ATOM 25150 C CA . GLY B 2 53 ? -11.898 22.494 8.407 1.00 0.00 347 GLY B CA 15
ATOM 25151 C C . GLY B 2 53 ? -11.660 21.572 9.589 1.00 0.00 347 GLY B C 15
ATOM 25152 O O . GLY B 2 53 ? -10.558 21.050 9.765 1.00 0.00 347 GLY B O 15
ATOM 25156 N N . ASN B 2 54 ? -12.695 21.393 10.409 1.00 0.00 348 ASN B N 15
ATOM 25157 C CA . ASN B 2 54 ? -12.606 20.550 11.601 1.00 0.00 348 ASN B CA 15
ATOM 25158 C C . ASN B 2 54 ? -12.819 19.067 11.282 1.00 0.00 348 ASN B C 15
ATOM 25159 O O . ASN B 2 54 ? -13.912 18.531 11.487 1.00 0.00 348 ASN B O 15
ATOM 25170 N N . TYR B 2 55 ? -11.767 18.401 10.804 1.00 0.00 349 TYR B N 15
ATOM 25171 C CA . TYR B 2 55 ? -11.840 16.975 10.491 1.00 0.00 349 TYR B CA 15
ATOM 25172 C C . TYR B 2 55 ? -10.457 16.336 10.498 1.00 0.00 349 TYR B C 15
ATOM 25173 O O . TYR B 2 55 ? -9.630 16.615 9.626 1.00 0.00 349 TYR B O 15
ATOM 25191 N N . THR B 2 56 ? -10.219 15.451 11.463 1.00 0.00 350 THR B N 15
ATOM 25192 C CA . THR B 2 56 ? -8.948 14.746 11.542 1.00 0.00 350 THR B CA 15
ATOM 25193 C C . THR B 2 56 ? -9.071 13.387 10.847 1.00 0.00 350 THR B C 15
ATOM 25194 O O . THR B 2 56 ? -10.072 12.686 11.016 1.00 0.00 350 THR B O 15
ATOM 25205 N N . PRO B 2 57 ? -8.061 12.995 10.051 1.00 0.00 351 PRO B N 15
ATOM 25206 C CA . PRO B 2 57 ? -8.071 11.716 9.332 1.00 0.00 351 PRO B CA 15
ATOM 25207 C C . PRO B 2 57 ? -7.996 10.524 10.283 1.00 0.00 351 PRO B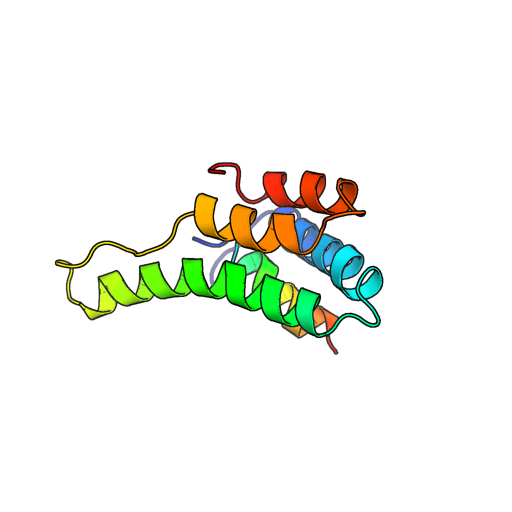 C 15
ATOM 25208 O O . PRO B 2 57 ? -7.299 10.571 11.299 1.00 0.00 351 PRO B O 15
ATOM 25219 N N . ALA B 2 58 ? -8.727 9.460 9.952 1.00 0.00 352 ALA B N 15
ATOM 25220 C CA . ALA B 2 58 ? -8.757 8.256 10.781 1.00 0.00 352 ALA B CA 15
ATOM 25221 C C . ALA B 2 58 ? -7.574 7.316 10.512 1.00 0.00 352 ALA B C 15
ATOM 25222 O O . ALA B 2 58 ? -7.521 6.224 11.076 1.00 0.00 352 ALA B O 15
ATOM 25229 N N . LEU B 2 59 ? -6.616 7.741 9.676 1.00 0.00 353 LEU B N 15
ATOM 25230 C CA . LEU B 2 59 ? -5.441 6.916 9.373 1.00 0.00 353 LEU B CA 15
ATOM 25231 C C . LEU B 2 59 ? -4.250 7.751 8.942 1.00 0.00 353 LEU B C 15
ATOM 25232 O O . LEU B 2 59 ? -4.378 8.897 8.504 1.00 0.00 353 LEU B O 15
ATOM 25248 N N . THR B 2 60 ? -3.094 7.115 9.042 1.00 0.00 354 THR B N 15
ATOM 25249 C CA . THR B 2 60 ? -1.821 7.692 8.648 1.00 0.00 354 THR B CA 15
ATOM 25250 C C . THR B 2 60 ? -0.877 6.549 8.299 1.00 0.00 354 THR B C 15
ATOM 25251 O O . THR B 2 60 ? -1.275 5.381 8.359 1.00 0.00 354 THR B O 15
ATOM 25262 N N . GLU B 2 61 ? 0.371 6.858 7.971 1.00 0.00 355 GLU B N 15
ATOM 25263 C CA . GLU B 2 61 ? 1.339 5.809 7.669 1.00 0.00 355 GLU B CA 15
ATOM 25264 C C . GLU B 2 61 ? 1.403 4.828 8.845 1.00 0.00 355 GLU B C 15
ATOM 25265 O O . GLU B 2 61 ? 1.722 3.652 8.673 1.00 0.00 355 GLU B O 15
ATOM 25277 N N . GLN B 2 62 ? 1.081 5.341 10.041 1.00 0.00 356 GLN B N 15
ATOM 25278 C CA . GLN B 2 62 ? 1.084 4.553 11.271 1.00 0.00 356 GLN B CA 15
ATOM 25279 C C . GLN B 2 62 ? 0.063 3.416 11.228 1.00 0.00 356 GLN B C 15
ATOM 25280 O O . GLN B 2 62 ? 0.385 2.296 11.620 1.00 0.00 356 GLN B O 15
ATOM 25294 N N . GLU B 2 63 ? -1.159 3.684 10.742 1.00 0.00 357 GLU B N 15
ATOM 25295 C CA . GLU B 2 63 ? -2.172 2.633 10.663 1.00 0.00 357 GLU B CA 15
ATOM 25296 C C . GLU B 2 63 ? -1.808 1.637 9.573 1.00 0.00 357 GLU B C 15
ATOM 25297 O O . GLU B 2 63 ? -2.041 0.435 9.706 1.00 0.00 357 GLU B O 15
ATOM 25309 N N . VAL B 2 64 ? -1.253 2.164 8.487 1.00 0.00 358 VAL B N 15
ATOM 25310 C CA . VAL B 2 64 ? -0.868 1.355 7.342 1.00 0.00 358 VAL B CA 15
ATOM 25311 C C . VAL B 2 64 ? 0.250 0.383 7.689 1.00 0.00 358 VAL B C 15
ATOM 25312 O O . VAL B 2 64 ? 0.067 -0.831 7.612 1.00 0.00 358 VAL B O 15
ATOM 25325 N N . TYR B 2 65 ? 1.396 0.921 8.093 1.00 0.00 359 TYR B N 15
ATOM 25326 C CA . TYR B 2 65 ? 2.531 0.094 8.476 1.00 0.00 359 TYR B CA 15
ATOM 25327 C C . TYR B 2 65 ? 2.156 -0.838 9.629 1.00 0.00 359 TYR B C 15
ATOM 25328 O O . TYR B 2 65 ? 2.636 -1.968 9.704 1.00 0.00 359 TYR B O 15
ATOM 25346 N N . ALA B 2 66 ? 1.294 -0.349 10.526 1.00 0.00 360 ALA B N 15
ATOM 25347 C CA . ALA B 2 66 ? 0.855 -1.132 11.685 1.00 0.00 360 ALA B CA 15
ATOM 25348 C C . ALA B 2 66 ? 0.105 -2.400 11.276 1.00 0.00 360 ALA B C 15
ATOM 25349 O O . ALA B 2 66 ? 0.498 -3.507 11.648 1.00 0.00 360 ALA B O 15
ATOM 25356 N N . GLN B 2 67 ? -0.981 -2.229 10.520 1.00 0.00 361 GLN B N 15
ATOM 25357 C CA . GLN B 2 67 ? -1.797 -3.358 10.073 1.00 0.00 361 GLN B CA 15
ATOM 25358 C C . GLN B 2 67 ? -1.021 -4.264 9.116 1.00 0.00 361 GLN B C 15
ATOM 25359 O O . GLN B 2 67 ? -1.128 -5.490 9.195 1.00 0.00 361 GLN B O 15
ATOM 25373 N N . VAL B 2 68 ? -0.230 -3.660 8.226 1.00 0.00 362 VAL B N 15
ATOM 25374 C CA . VAL B 2 68 ? 0.574 -4.425 7.271 1.00 0.00 362 VAL B CA 15
ATOM 25375 C C . VAL B 2 68 ? 1.632 -5.251 8.003 1.00 0.00 362 VAL B C 15
ATOM 25376 O O . VAL B 2 68 ? 1.856 -6.417 7.671 1.00 0.00 362 VAL B O 15
ATOM 25389 N N . ALA B 2 69 ? 2.267 -4.643 9.010 1.00 0.00 363 ALA B N 15
ATOM 25390 C CA . ALA B 2 69 ? 3.288 -5.321 9.809 1.00 0.00 363 ALA B CA 15
ATOM 25391 C C . ALA B 2 69 ? 2.751 -6.622 10.409 1.00 0.00 363 ALA B C 15
ATOM 25392 O O . ALA B 2 69 ? 3.490 -7.599 10.548 1.00 0.00 363 ALA B O 15
ATOM 25399 N N . ARG B 2 70 ? 1.459 -6.629 10.753 1.00 0.00 364 ARG B N 15
ATOM 25400 C CA . ARG B 2 70 ? 0.817 -7.809 11.327 1.00 0.00 364 ARG B CA 15
ATOM 25401 C C . ARG B 2 70 ? 0.736 -8.928 10.293 1.00 0.00 364 ARG B C 15
ATOM 25402 O O . ARG B 2 70 ? 0.918 -10.098 10.617 1.00 0.00 364 ARG B O 15
ATOM 25423 N N . LEU B 2 71 ? 0.458 -8.549 9.047 1.00 0.00 365 LEU B N 15
ATOM 25424 C CA . LEU B 2 71 ? 0.352 -9.505 7.948 1.00 0.00 365 LEU B CA 15
ATOM 25425 C C . LEU B 2 71 ? 1.691 -10.184 7.652 1.00 0.00 365 LEU B C 15
ATOM 25426 O O . LEU B 2 71 ? 1.745 -11.397 7.440 1.00 0.00 365 LEU B O 15
ATOM 25442 N N . PHE B 2 72 ? 2.757 -9.381 7.579 1.00 0.00 366 PHE B N 15
ATOM 25443 C CA . PHE B 2 72 ? 4.088 -9.879 7.235 1.00 0.00 366 PHE B CA 15
ATOM 25444 C C . PHE B 2 72 ? 4.900 -10.344 8.450 1.00 0.00 366 PHE B C 15
ATOM 25445 O O . PHE B 2 72 ? 6.073 -9.991 8.593 1.00 0.00 366 PHE B O 15
ATOM 25462 N N . LYS B 2 73 ? 4.277 -11.159 9.305 1.00 0.00 367 LYS B N 15
ATOM 25463 C CA . LYS B 2 73 ? 4.946 -11.705 10.491 1.00 0.00 367 LYS B CA 15
ATOM 25464 C C . LYS B 2 73 ? 6.277 -12.370 10.121 1.00 0.00 367 LYS B C 15
ATOM 25465 O O . LYS B 2 73 ? 7.349 -11.885 10.491 1.00 0.00 367 LYS B O 15
ATOM 25484 N N . ASN B 2 74 ? 6.189 -13.499 9.406 1.00 0.00 368 ASN B N 15
ATOM 25485 C CA . ASN B 2 74 ? 7.371 -14.266 8.993 1.00 0.00 368 ASN B CA 15
ATOM 25486 C C . ASN B 2 74 ? 8.003 -13.757 7.684 1.00 0.00 368 ASN B C 15
ATOM 25487 O O . ASN B 2 74 ? 8.702 -14.511 7.004 1.00 0.00 368 ASN B O 15
ATOM 25498 N N . GLN B 2 75 ? 7.776 -12.488 7.337 1.00 0.00 369 GLN B N 15
ATOM 25499 C CA . GLN B 2 75 ? 8.351 -11.918 6.116 1.00 0.00 369 GLN B CA 15
ATOM 25500 C C . GLN B 2 75 ? 8.778 -10.463 6.326 1.00 0.00 369 GLN B C 15
ATOM 25501 O O . GLN B 2 75 ? 8.391 -9.569 5.569 1.00 0.00 369 GLN B O 15
ATOM 25515 N N . GLU B 2 76 ? 9.596 -10.246 7.360 1.00 0.00 370 GLU B N 15
ATOM 25516 C CA . GLU B 2 76 ? 10.117 -8.914 7.690 1.00 0.00 370 GLU B CA 15
ATOM 25517 C C . GLU B 2 76 ? 10.776 -8.227 6.484 1.00 0.00 370 GLU B C 15
ATOM 25518 O O . GLU B 2 76 ? 10.925 -7.004 6.476 1.00 0.00 370 GLU B O 15
ATOM 25530 N N . ASP B 2 77 ? 11.175 -9.012 5.473 1.00 0.00 371 ASP B N 15
ATOM 25531 C CA . ASP B 2 77 ? 11.820 -8.460 4.280 1.00 0.00 371 ASP B CA 15
ATOM 25532 C C . ASP B 2 77 ? 10.862 -7.537 3.536 1.00 0.00 371 ASP B C 15
ATOM 25533 O O . ASP B 2 77 ? 11.167 -6.363 3.322 1.00 0.00 371 ASP B O 15
ATOM 25542 N N . LEU B 2 78 ? 9.690 -8.063 3.171 1.00 0.00 372 LEU B N 15
ATOM 25543 C CA . LEU B 2 78 ? 8.675 -7.265 2.487 1.00 0.00 372 LEU B CA 15
ATOM 25544 C C . LEU B 2 78 ? 8.366 -6.003 3.291 1.00 0.00 372 LEU B C 15
ATOM 25545 O O . LEU B 2 78 ? 8.209 -4.927 2.724 1.00 0.00 372 LEU B O 15
ATOM 25561 N N . LEU B 2 79 ? 8.307 -6.139 4.620 1.00 0.00 373 LEU B N 15
ATOM 25562 C CA . LEU B 2 79 ? 8.036 -4.998 5.495 1.00 0.00 373 LEU B CA 15
ATOM 25563 C C . LEU B 2 79 ? 9.137 -3.946 5.384 1.00 0.00 373 LEU B C 15
ATOM 25564 O O . LEU B 2 79 ? 8.848 -2.753 5.283 1.00 0.00 373 LEU B O 15
ATOM 25580 N N . SER B 2 80 ? 10.398 -4.389 5.376 1.00 0.00 374 SER B N 15
ATOM 25581 C CA . SER B 2 80 ? 11.528 -3.471 5.240 1.00 0.00 374 SER B CA 15
ATOM 25582 C C . SER B 2 80 ? 11.385 -2.663 3.949 1.00 0.00 374 SER B C 15
ATOM 25583 O O . SER B 2 80 ? 11.495 -1.436 3.955 1.00 0.00 374 SER B O 15
ATOM 25591 N N . GLU B 2 81 ? 11.116 -3.374 2.851 1.00 0.00 375 GLU B N 15
ATOM 25592 C CA . GLU B 2 81 ? 10.925 -2.755 1.541 1.00 0.00 375 GLU B CA 15
ATOM 25593 C C . GLU B 2 81 ? 9.683 -1.854 1.552 1.00 0.00 375 GLU B C 15
ATOM 25594 O O . GLU B 2 81 ? 9.682 -0.772 0.962 1.00 0.00 375 GLU B O 15
ATOM 25606 N N . PHE B 2 82 ? 8.629 -2.320 2.235 1.00 0.00 376 PHE B N 15
ATOM 25607 C CA . PHE B 2 82 ? 7.365 -1.587 2.352 1.00 0.00 376 PHE B CA 15
ATOM 25608 C C . PHE B 2 82 ? 7.586 -0.169 2.880 1.00 0.00 376 PHE B C 15
ATOM 25609 O O . PHE B 2 82 ? 7.085 0.801 2.307 1.00 0.00 376 PHE B O 15
ATOM 25626 N N . GLY B 2 83 ? 8.324 -0.068 3.987 1.00 0.00 377 GLY B N 15
ATOM 25627 C CA . GLY B 2 83 ? 8.597 1.221 4.607 1.00 0.00 377 GLY B CA 15
ATOM 25628 C C . GLY B 2 83 ? 9.305 2.227 3.701 1.00 0.00 377 GLY B C 15
ATOM 25629 O O . GLY B 2 83 ? 9.403 3.402 4.054 1.00 0.00 377 GLY B O 15
ATOM 25633 N N . GLN B 2 84 ? 9.808 1.787 2.543 1.00 0.00 378 GLN B N 15
ATOM 25634 C CA . GLN B 2 84 ? 10.501 2.697 1.630 1.00 0.00 378 GLN B CA 15
ATOM 25635 C C . GLN B 2 84 ? 9.545 3.685 0.951 1.00 0.00 378 GLN B C 15
ATOM 25636 O O . GLN B 2 84 ? 9.984 4.724 0.457 1.00 0.00 378 GLN B O 15
ATOM 25650 N N . PHE B 2 85 ? 8.241 3.383 0.950 1.00 0.00 379 PHE B N 15
ATOM 25651 C CA . PHE B 2 85 ? 7.261 4.281 0.354 1.00 0.00 379 PHE B CA 15
ATOM 25652 C C . PHE B 2 85 ? 6.760 5.225 1.436 1.00 0.00 379 PHE B C 15
ATOM 25653 O O . PHE B 2 85 ? 6.890 6.445 1.330 1.00 0.00 379 PHE B O 15
ATOM 25670 N N . LEU B 2 86 ? 6.223 4.627 2.496 1.00 0.00 380 LEU B N 15
ATOM 25671 C CA . LEU B 2 86 ? 5.730 5.367 3.646 1.00 0.00 380 LEU B CA 15
ATOM 25672 C C . LEU B 2 86 ? 6.826 5.390 4.727 1.00 0.00 380 LEU B C 15
ATOM 25673 O O . LEU B 2 86 ? 7.296 4.342 5.170 1.00 0.00 380 LEU B O 15
ATOM 25689 N N . PRO B 2 87 ? 7.299 6.597 5.095 1.00 0.00 381 PRO B N 15
ATOM 25690 C CA . PRO B 2 87 ? 8.413 6.781 6.045 1.00 0.00 381 PRO B CA 15
ATOM 25691 C C . PRO B 2 87 ? 8.138 6.581 7.522 1.00 0.00 381 PRO B C 15
ATOM 25692 O O . PRO B 2 87 ? 8.535 5.578 8.116 1.00 0.00 381 PRO B O 15
ATOM 25703 N N . ASP B 2 88 ? 7.554 7.594 8.108 1.00 0.00 382 ASP B N 15
ATOM 25704 C CA . ASP B 2 88 ? 7.306 7.639 9.546 1.00 0.00 382 ASP B CA 15
ATOM 25705 C C . ASP B 2 88 ? 6.161 6.731 9.956 1.00 0.00 382 ASP B C 15
ATOM 25706 O O . ASP B 2 88 ? 5.078 7.178 10.344 1.00 0.00 382 ASP B O 15
ATOM 25715 N N . ALA B 2 89 ? 6.444 5.438 9.878 1.00 0.00 383 ALA B N 15
ATOM 25716 C CA . ALA B 2 89 ? 5.485 4.402 10.251 1.00 0.00 383 ALA B CA 15
ATOM 25717 C C . ALA B 2 89 ? 6.182 3.070 10.527 1.00 0.00 383 ALA B C 15
ATOM 25718 O O . ALA B 2 89 ? 5.753 2.365 11.466 1.00 0.00 383 ALA B O 15
#

Sequence (105 aa):
RMNIQMLLEAADYLERSLQNNQPVEFNHAINYVNKIKNRFQGQPDIYKAFLEILHTYQKEQRNAKEAGGNYTPALTEQEVYAQVARLFKNQEDLLSEFGQFLPDARMNIQMLLEAADYLERSLQNNQPVEFNHAINYVNKIKNRFQGQPDIYKAFLEILHTYQKEQRNAKEAGGNYTPALTEQEVYAQVARLFKNQEDLLSEFGQFLPDARMNIQMLLEAADYLERSLQNNQPVEFNHAINYVNKIKNRFQGQPDIYKAFLEILHTYQKEQRNAKEAGGNYTPALTEQEVYAQVARLFKNQEDLLSEFGQFLPDARMNIQMLLEAADYLERSLQNNQPVEFNHAINYVNKIKNRFQGQPDIYKAFLEILHTYQKEQRNAKEAGGNYTPALTEQEVYAQVARLFKNQEDLLSEFGQFLPDARMNIQMLLEAADYLERSLQNNQPVEFNHAINYVNKIKNRFQGQPDIYKAFLEILHTYQKEQRNAKEAGGNYTPALTEQEVYAQVARLFKNQEDLLSEFGQFLPDARMNIQMLLEAADYLERSLQNNQPVEFNHAINYVNKIKNRFQGQPDIYKAFLEILHTYQKEQRNAKEAGGNYTPALTEQEVYAQVARLFKNQEDLLSEFGQFLPDARMNIQMLLEAADYLERSLQNNQPVEFNHAINYVNKIKNRFQGQPDIYKAFLEILHTYQKEQRNAKEAGGNYTPALTEQEVYAQVARLFKNQEDLLSEFGQFLPDARMNIQMLLEAADYLERSLQNNQPVEFNHAINYVNKIKNRFQGQPDIYKAFLEILHTYQKEQRNAKEAGGNYTPALTEQEVYAQVARLFKNQEDLLSEFGQFLPDARMNIQMLLEAADYLERSLQNNQPVEFNHAINYVNKIKNRFQGQPDIYKAFLEILHTYQKEQRNAKEAGGNYTPALTEQEVYAQVARLFKNQEDLLSEFGQFLPDARMNIQMLLEAADYLERSLQNNQPVEFNHAINYVNKIKNRFQGQPDIYKAFLEILHTYQKEQRNAKEAGGNYTPALTEQEVYAQVARLFKNQEDLLSEFGQFLPDARMNIQMLLEAADYLERSLQNNQPVEFNHAINYVNKIKNRFQGQPDIYKAFLEILHTYQKEQRNAKEAGGNYTPALTEQEVYAQVARLFKNQEDLLSEFGQFLPDARMNIQMLLEAADYLERSLQNNQPVEFNHAINYVNKIKNRFQGQPDIYKAFLEILHTYQKEQRNAKEAGGNYTPALTEQEVYAQVARLFKNQEDLLSEFGQFLPDARMNIQMLLEAADYLERSLQNNQPVEFNHAINYVNKIKNRFQGQPDIYKAFLEILHTYQKEQRNAKEAGGNYTPALTEQEVYAQVARLFKNQEDLLSEFGQFLPDARMNIQMLLEAADYLERSLQNNQPVEFNHAINYVNKIKNRFQGQPDIYKAFLEILHTYQKEQRNAKEAGGNYTPALTEQEVYAQVARLFKNQEDLLSEFGQFLPDARMNIQMLLEAADYLERSLQNNQPVEFNHAINYVNKIKNRFQGQPDIYKAFLEILHTYQKEQRNAKEAGGNYTPALTEQEVYAQVARLFKNQEDLLSEFGQFLPDA

Radius of gyration: 14.03 Å; Cα contacts (8 Å, |Δi|>4): 90; chains: 2; bounding box: 27×40×29 Å

Nearest PDB structures (foldseek):
  1g1e-assembly1_B  TM=9.363E-01  e=3.330E-13  Mus musculus
  1s5r-assembly1_B  TM=8.400E-01  e=1.672E-11  Mus musculus
  2l9s-assembly1_B  TM=8.583E-01  e=1.608E-10  Mus musculus
  8sxe-assembly1_C  TM=2.290E-01  e=5.048E+00  Pseudomonas aeruginosa
  1g1e-assembly1_B  TM=9.046E-01  e=5.055E-12  Mus musculus

InterPro domains:
  IPR011598 Myc-type, basic helix-loop-helix (bHLH) domain [PF00010] (58-109)
  IPR011598 Myc-type, basic helix-loop-helix (bHLH) domain [PS50888] (56-108)
  IPR011598 Myc-type, basic helix-loop-helix (bHLH) domain [SM00353] (62-114)
  IPR036638 Helix-loop-helix DNA-binding domain superfamily [G3DSA:4.10.280.10] (57-136)
  IPR036638 Helix-loop-helix DNA-binding domain superfamily [SSF47459] (58-133)
  IPR040157 Max dimerization protein 1, basic Helix-Loop-Helix-zipper domain [cd18931] (60-136)